Protein AF-0000000087598126 (afdb_homodimer)

Foldseek 3Di:
DPVVVVVVVVVVVVVVVPPPDPDDDPPPDDDDDDDDDPQLVVLVCLQPVLDPDLLCLCLLVVLVQLLQALQQLVCVVPADPPDPNPAWEWEWEFDVVQQKIKIWTLGQWDDPVRCCQQVVDAQDDPSQVVLVVQPVDPSSLLRADHGSSSNSSLLSFAQKKKKWFWGADRVGIHWIKMWMDSSNRDIDMDTDRVDDGGTMMIMGNGPDNVCNDQVSVLVSCLQWPQARPHWYKYKDWDWDWDFDPDPDDDDDDDPDGDTDTDIDIDIDTRRPDHPPLPDDPVPADPVNLQVNCCVPPDDPPFDTFLAWDWDFDDDPWTKTKIKTHGLAADPCLPFPVQLQAAQEWEAESSTTQDRGQSLQEDSLCSRIHIYMYTSPDRSSDDSVRCNVDPNSVVNNVVVVVRVLVVLVVLVVLLVVPPDPPPDDDPDPVSVSSNLSNLSSCLRRVVSLLVCLLPVVPCNLSSQQSHWFDKPVQVVQPDRGSSSSSSTDGPVRLVVPDPVVWFQAAEEEEAQDPVLRCLAQLSVLCVVQVHMYTYHNDLSVLSSCVSPQDDPPGGYYYSQEPPDDDIHDPPDDQPQPDPPLFVLLFVQLCVLCPQVAPGEEADSRGDAAFKAKHFYPPFDGQSQLVVQVPDPDHDPVCNVRSDTHIYMHGRCPYPLNVVLSVQQCVVCVPVPPDPDDPDNRDHDPVSSLSSVQSVVVNQVSRNHDDPPVPVNVVSVVVVVVVVVCVVCPPPPPPPDDPDDDPDPPPPPDPDDDDDDPPPDPPPPPPPPPCPPPVPPSPVPVPPDPDPDDPDPPPPPPDD/DPPVVVVVVVVVVVVVVPPPDPDDDPPPDDDDDDDDDPQLVVLVCLQPVLDPDLLCLCLLVQLVLLLQALQQVVCVVPADPADPNDAWEWEWEFDPVQQKIKIWTLGQWDDPVRCCQQVVDAQGHPSQVVLVVQPVDPSSLLRADHGSSSNSSLLSFAQKKKKWFWGADRVGIHWIKMWMDSSNRDIDMDTDRVDDGGTMMIMGNGPDNVCNDQVSVLVSCLQWPQARPHWYKYKDWDWDWDFDPDPDDDDDDDPDGDTDTDIDIDIDTRRPDHPPLPDDPVPADPVNLQVNCCVPPDDPPFDTFLAWDWDFDDDPWTKTKIKTQGLAADPCLPFPVQLQAAQEWEAESSTTQDRGQSLQEDSLCSRIHIYMYTSPDRSSDDSVRCNVDPNSVVNNVVVVVRVLVVLVVLVVLLVVPDDPVPDDDPDPVSVSSNLSNLSSCLRRVVSLLVCLLPVVPCVLSSQQSHWFDKPVQVVQCDRHSSSSSSTDGPVRLVVPDPVVWFQAAEEEEAQDPVLRCLAQLNVLCVVQVHMYTYHNDLSVLSSCVSPQDDPPGGYYYSQEPPDDDIHDPPDDQPQPDPPLFVLLFVQLCVLCPQVAPGEEADSRGDAAFKAKHFYPPFDGQSQLVVQVPDPPHDPVCNVRSDTHIYMHGRCPYPLNVVLSVQQCVVCVPVPPPPDDPDNRDHDPVSSLSSVQSVVVNQVSRNHDDPPVPVNVVSVVVVVVVVVCVVCPPPPPPPDDPDDDPDPPDPPDPDDDDDDPPDDPPPPVPPPPCPPPVPPSPVPVPPDPDPDDPDDPPPDPDD

Secondary structure (DSSP, 8-state):
--HHHHHHHHHHHHHTT-------------EEEE-EE-HHHHHHHHHHHS-S-TTHHHHHHHHHHHHHHHHHHHHHHHS-TTS--TT--EEEEEETTTTEEEEEE-SS---HHHIIIIISEET--HHHHHHHHTTTSGGGGG----SS-GGGGGGGTEEEEEEEEE-EETTEE---EEEEE-SSSEEEEEE-TT--SSEEEEEEEES-GGGG-HHHHHHHHHHHHTT-SS-EEEEEEEEEEEEE-----TTS-----EEEEEEEEEEEE------GGGS-GGG--HHHHHHHHHHHTPPTTPPPPSEEEEEEE-SSS-EEEEEEE-SS--TTTTSHHHHTS--EEEEETTEEEES--GGGS-GGGTT--EEEEESSS-TT--HHHHHH-HHHHHHHHHHHHHHHHHHHHHHHHHHHTS--TTS----HHHHHHHTHHHHHHHHHHHHHHHHHHH-GGGHHHHGGG--BEETTTGGG--SSHHHHHHSB-HHHHHHHS-TTT--SEEEEE-SSHHHHHT-HHHHHHHHTT--EEEE-SHHHHHHTTS--EETTEEEEETTBTT-PPPPPTT--------HHHHHHHHHHHHHHGGG-SEEEE-SS-SSSSEEEEE-TTS--HHHHHHHHH-SS--GGGGGGGS--EEEEE-TTSHHHHHHHHHHHHHHTT----SSS-------HHHHHHHHHHHHHHHHHTTPPPS-HHHHHHHHHHHHHHHHHHHTTT---------------------S----TTSGGGSGGGGG-------------------------------/--HHHHHHHHHHHHHTT-------------EEEE-EE-HHHHHHHHHHHS-S-TTHHHHHHHHHHHHHHHHHHHHHHHS-TTS--TT--EEEEEETTTTEEEEEE-SS---HHHIIIIISEET--HHHHHHHHTTTSGGGGG----SS-GGGGGGGTEEEEEEEEE-EETTEE---EEEEE-SSSEEEEEE-TT--SSEEEEEEEES-GGGG-HHHHHHHHHHHHTT-SS-EEEEEEEEEEEEE-----TTS-----EEEEEEEEEEEE------GGGS-GGG--HHHHHHHHHHHTPPTTPPPPSEEEEEEE-SSS-EEEEEEE-SS--TTTTSHHHHTS--EEEEETTEEEES--GGGS-GGGTT--EEEEESSS-TT--HHHHHH-HHHHHHHHHHHHHHHHHHHHHHHHHHHTS--TTS----HHHHHHHTHHHHHHHHHHHHHHHHHHH-GGGHHHHGGG--BEETTTGGG--SSHHHHHHSB-HHHHHHHS-TTT--SEEEEE-SSHHHHHT-HHHHHHHHTT--EEEE-SHHHHHHTTS--EETTEEEEETTBTT-PPPPPTT--------HHHHHHHHHHHHHHGGG-SEEEE-SS-SSSSEEEEE-TTS--HHHHHHHHH-SS--GGGHHHHSPPEEEEE-TTSHHHHHHHHHHHHHHTT----SSS-------HHHHHHHHHHHHHHHHHTTPPPS-HHHHHHHHHHHHHHHHHHHTTT---------------------S------SGGGSGGGGG-------------------------------

pLDDT: mean 77.9, std 22.95, range [19.33, 98.62]

Organism: NCBI:txid797122

Solvent-accessible surface area (backbone atoms only — not comparable to full-atom values): 89735 Å² total; per-residue (Å²): 126,69,63,68,53,52,54,55,48,51,52,52,51,61,72,48,71,75,70,82,75,86,80,84,85,67,80,73,64,74,41,76,46,68,55,44,63,38,53,36,53,39,47,51,45,55,41,62,61,65,44,80,54,66,73,49,28,57,46,34,47,52,46,52,37,51,39,30,34,52,50,28,53,51,46,47,71,71,56,54,95,72,63,86,72,85,74,66,39,36,41,34,45,58,38,75,89,77,42,30,37,34,46,31,23,54,20,27,41,40,41,73,67,46,44,50,50,34,74,30,15,46,35,28,36,64,55,35,54,50,31,63,72,33,62,93,42,75,68,35,73,70,53,70,68,64,63,30,54,48,73,54,32,49,56,62,45,18,57,33,43,34,35,41,23,11,13,61,49,89,91,41,75,53,64,23,36,33,38,37,31,60,62,73,40,41,34,37,37,31,74,29,75,85,54,80,60,51,5,38,36,41,36,31,38,48,77,48,73,66,66,58,36,62,69,52,45,51,52,50,47,42,63,34,38,27,37,39,94,56,50,36,29,39,55,41,78,43,76,40,74,43,76,45,79,70,82,66,66,93,80,66,73,87,69,73,74,48,64,44,75,41,76,44,81,41,75,42,76,58,28,76,52,73,59,64,62,78,48,58,66,90,77,54,52,70,66,55,54,45,50,49,40,52,73,73,68,47,56,94,88,55,72,67,58,64,49,70,49,71,53,74,45,81,66,98,55,36,31,29,34,31,38,38,39,53,44,63,63,59,91,50,47,50,32,64,61,41,40,64,36,24,42,33,31,36,23,38,72,50,30,59,72,44,50,66,47,49,72,52,46,58,67,53,53,27,81,35,36,35,41,37,36,24,75,62,60,71,78,79,56,47,74,67,38,50,72,68,33,68,66,41,55,57,51,18,54,50,48,52,53,54,51,52,50,49,52,51,50,36,49,53,51,31,57,72,66,60,72,72,76,82,61,72,86,73,55,71,66,59,56,52,56,38,36,33,34,24,30,32,42,59,53,40,46,64,30,50,50,48,32,44,59,67,34,71,91,51,21,83,70,41,52,69,72,43,67,34,42,24,74,84,35,49,90,51,73,49,80,51,36,66,22,44,62,53,30,40,31,62,66,51,52,61,66,66,47,56,75,88,61,42,76,58,41,41,29,40,63,29,85,32,65,55,34,33,65,39,14,50,61,47,48,28,38,47,76,58,69,44,70,37,36,46,37,40,47,72,54,44,67,59,34,51,74,76,37,60,52,59,95,87,30,42,49,42,50,55,50,30,61,77,54,76,80,71,72,47,93,89,65,76,80,78,70,72,75,67,76,68,42,52,61,47,29,53,41,46,40,62,74,52,41,85,74,34,80,43,48,42,77,39,91,54,56,72,87,44,52,42,39,47,27,13,37,80,90,35,44,38,37,55,51,29,51,47,58,68,55,41,66,60,53,62,76,86,49,52,71,77,42,54,52,45,27,32,39,30,32,22,73,75,30,68,60,47,44,50,47,40,41,55,36,46,69,67,43,64,83,57,71,78,65,89,82,61,88,75,83,71,57,77,48,74,64,53,52,50,48,48,52,51,50,49,51,43,16,31,47,28,45,47,37,81,75,69,48,42,35,62,52,39,53,54,51,49,51,41,50,41,56,54,48,50,64,71,45,62,87,62,77,63,79,72,83,74,86,76,79,83,74,73,83,72,78,79,69,75,89,70,79,76,84,80,78,90,71,69,77,83,64,64,81,68,65,75,68,64,73,65,69,76,76,59,69,65,64,72,66,82,68,77,81,75,79,81,75,81,81,77,81,81,77,80,77,83,76,131,128,70,63,68,53,52,56,55,50,51,51,54,52,60,71,48,70,75,71,84,75,84,78,84,86,68,81,73,64,74,41,75,45,67,55,43,63,39,51,36,52,39,49,51,45,54,41,64,62,65,44,82,55,67,74,49,26,58,47,35,46,51,46,51,38,50,40,31,35,52,51,28,53,52,44,45,71,71,58,54,93,73,62,83,73,85,74,65,35,35,41,36,43,58,37,76,90,76,41,29,37,35,48,31,24,54,20,25,41,39,42,72,68,46,44,50,51,35,74,29,15,45,35,28,36,64,56,34,54,50,31,63,73,33,62,94,42,75,68,36,73,68,53,72,66,65,63,32,53,46,75,55,31,49,56,62,46,18,57,33,42,34,36,40,24,10,12,60,49,90,91,41,76,54,65,23,34,33,38,39,32,60,63,73,41,41,36,36,37,31,72,29,75,86,55,81,61,51,5,38,34,40,37,30,36,47,75,47,72,64,66,56,35,62,70,51,44,51,52,50,46,43,62,35,38,30,40,39,94,57,49,36,29,40,57,43,79,43,76,40,73,41,75,45,79,70,81,65,65,93,80,68,74,88,70,73,74,48,66,43,77,41,77,43,80,42,77,42,76,58,27,77,51,73,58,65,63,78,49,59,66,91,76,55,53,70,65,55,54,47,50,50,40,54,73,73,68,47,55,95,88,54,72,66,58,62,48,70,49,74,53,75,46,80,68,98,53,36,33,30,34,30,38,37,40,54,44,63,63,58,91,50,46,50,31,67,64,41,39,63,35,24,42,33,31,35,24,40,70,48,31,59,69,43,50,66,47,48,72,51,47,59,65,50,52,27,81,36,36,36,41,37,35,24,74,61,60,72,80,80,57,47,72,67,38,51,70,68,32,66,64,42,55,56,51,19,55,51,50,54,52,53,51,54,51,50,51,50,49,36,48,52,52,31,59,73,66,59,72,73,74,84,62,73,86,73,55,72,65,59,56,50,56,37,35,33,36,24,31,32,41,60,52,42,45,64,31,49,48,48,31,45,57,68,34,69,91,51,21,83,70,41,51,69,72,42,69,35,42,24,75,85,35,48,89,50,71,47,81,50,36,68,22,44,62,51,29,38,31,62,64,50,51,61,67,68,47,56,74,88,61,42,76,59,40,42,31,41,64,30,84,32,65,53,34,33,66,40,12,50,61,48,48,27,38,47,78,60,71,44,72,37,35,45,37,40,48,73,55,44,67,59,34,52,74,76,38,59,52,59,94,88,31,41,49,42,50,57,49,30,61,77,56,75,78,70,73,46,92,88,66,77,79,77,68,71,75,66,77,68,42,53,61,47,30,51,40,46,40,62,74,51,43,85,72,34,77,44,48,43,78,38,92,54,56,71,86,44,54,41,37,46,26,11,36,79,90,33,44,38,37,54,52,30,52,48,57,69,54,41,68,60,53,61,78,88,48,50,71,77,41,53,53,46,26,33,36,30,31,22,72,73,29,68,59,45,44,50,48,38,41,54,35,46,68,68,42,66,83,58,71,78,64,92,82,62,88,74,83,71,56,78,48,75,66,53,52,49,48,48,52,50,51,49,51,44,16,30,46,30,44,47,38,82,76,67,48,41,35,63,51,37,52,54,52,50,50,42,48,41,55,55,49,50,63,71,44,62,88,62,78,61,79,71,82,74,84,77,80,83,74,74,83,74,78,80,67,82,79,72,77,77,80,79,76,94,74,71,79,82,66,65,78,70,63,75,70,66,70,65,69,76,76,59,69,68,63,71,68,81,66,78,81,75,79,81,77,81,79,79,82,82,80,81,78,85,76,130

Sequence (1596 aa):
MGGKLLLTIALVVALLGCTLAQEAEAVPAVETHEFEAQTERLLEIIVHSLYSNKDIFVRELVSNAVDALEKARFFALTASDAVESSDFGVRVYADAEASTLTIEDNGIGMSKQELLTNLGTIAESGTLKFKEAMEGNEVSDQLIGQFGVGFFSGYLVADTVTVETRPMTETGLGEAWRWSSDAKGQYSMEPCPEVTRQGTRVILSLNDEKYLEEATLRDLLTHYCEFLQFPVYLQTLTETEVEVQTETEEGEDEVEPVYETEVVAEWDHINEGTALWLRDPTEVTDEEYIEFYRQNFARSGEPDPLSWVHFKANGDVDYTALLYIPAEAESDYYTEMNRAAGHITLYVRRVFVSDDVTELVPDYLSFLPGVVDSDSLPINLSREMLQESRAMGTIRRRLVKKVLAKLADMADDAVETEWDEAWGERDEEEEERDLSFFTFYAAFAKALKLGAITDERNRSKILPLLRFHTSETESHLTKGPKAAEAMRSLADLVAARDTEWQEAVYFATGASVAEIRGSPVVEAALSRGIEVAYLDDPLDDFLFQHVEDYEDVPVLSLMKQDTTLPMPPGYEDGNGQEAESSLVEQYMAQVLGSKVVRVETSSRLSGSPSMLVSSSHSPTATQERLLAAQAMQDPRMEYFYKSQRVLEVNMSHPILHGLAAALHSVNMDTEAEEDEPAVVMGTPGTERAVHVLYEMAALQSGYVLDEYGAMATRVYGLLEETLAEETKGLEVPVPVAEEEWPEMDSEEEEEYYPEAEAEAEAEADEYDAIPDMDLEIVDVIPEAEEEEEEDMVFVADLMGGKLLLTIALVVALLGCTLAQEAEAVPAVETHEFEAQTERLLEIIVHSLYSNKDIFVRELVSNAVDALEKARFFALTASDAVESSDFGVRVYADAEASTLTIEDNGIGMSKQELLTNLGTIAESGTLKFKEAMEGNEVSDQLIGQFGVGFFSGYLVADTVTVETRPMTETGLGEAWRWSSDAKGQYSMEPCPEVTRQGTRVILSLNDEKYLEEATLRDLLTHYCEFLQFPVYLQTLTETEVEVQTETEEGEDEVEPVYETEVVAEWDHINEGTALWLRDPTEVTDEEYIEFYRQNFARSGEPDPLSWVHFKANGDVDYTALLYIPAEAESDYYTEMNRAAGHITLYVRRVFVSDDVTELVPDYLSFLPGVVDSDSLPINLSREMLQESRAMGTIRRRLVKKVLAKLADMADDAVETEWDEAWGERDEEEEERDLSFFTFYAAFAKALKLGAITDERNRSKILPLLRFHTSETESHLTKGPKAAEAMRSLADLVAARDTEWQEAVYFATGASVAEIRGSPVVEAALSRGIEVAYLDDPLDDFLFQHVEDYEDVPVLSLMKQDTTLPMPPGYEDGNGQEAESSLVEQYMAQVLGSKVVRVETSSRLSGSPSMLVSSSHSPTATQERLLAAQAMQDPRMEYFYKSQRVLEVNMSHPILHGLAAALHSVNMDTEAEEDEPAVVMGTPGTERAVHVLYEMAALQSGYVLDEYGAMATRVYGLLEETLAEETKGLEVPVPVAEEEWPEMDSEEEEEYYPEAEAEAEAEADEYDAIPDMDLEIVDVIPEAEEEEEEDMVFVADL

Radius of gyration: 42.01 Å; Cα contacts (8 Å, |Δi|>4): 2628; chains: 2; bounding box: 95×132×134 Å

Structure (mmCIF, N/CA/C/O backbone):
data_AF-0000000087598126-model_v1
#
loop_
_entity.id
_entity.type
_entity.pdbx_description
1 polymer 'Heat shock protein Hsp90 family protein'
#
loop_
_atom_site.group_PDB
_atom_site.id
_atom_site.type_symbol
_atom_site.label_atom_id
_atom_site.label_alt_id
_atom_site.label_comp_id
_atom_site.label_asym_id
_atom_site.label_entity_id
_atom_site.label_seq_id
_atom_site.pdbx_PDB_ins_code
_atom_site.Cartn_x
_atom_site.Cartn_y
_atom_site.Cartn_z
_atom_site.occupancy
_atom_site.B_iso_or_equiv
_atom_site.auth_seq_id
_atom_site.auth_comp_id
_atom_site.auth_asym_id
_atom_site.auth_atom_id
_atom_site.pdbx_PDB_model_num
ATOM 1 N N . MET A 1 1 ? -42.812 26.109 32.406 1 24.22 1 MET A N 1
ATOM 2 C CA . MET A 1 1 ? -42.094 25.719 31.203 1 24.22 1 MET A CA 1
ATOM 3 C C . MET A 1 1 ? -41.812 26.953 30.328 1 24.22 1 MET A C 1
ATOM 5 O O . MET A 1 1 ? -40.938 26.891 29.453 1 24.22 1 MET A O 1
ATOM 9 N N . GLY A 1 2 ? -42.688 28 30.484 1 28.77 2 GLY A N 1
ATOM 10 C CA . GLY A 1 2 ? -42.781 29.297 29.812 1 28.77 2 GLY A CA 1
ATOM 11 C C . GLY A 1 2 ? -41.656 30.25 30.188 1 28.77 2 GLY A C 1
ATOM 12 O O . GLY A 1 2 ? -41.281 31.109 29.391 1 28.77 2 GLY A O 1
ATOM 13 N N . GLY A 1 3 ? -41.375 30.25 31.453 1 31.52 3 GLY A N 1
ATOM 14 C CA . GLY A 1 3 ? -40.5 31.25 32.031 1 31.52 3 GLY A CA 1
ATOM 15 C C . GLY A 1 3 ? -39.062 31.109 31.609 1 31.52 3 GLY A C 1
ATOM 16 O O . GLY A 1 3 ? -38.312 32.094 31.578 1 31.52 3 GLY A O 1
ATOM 17 N N . LYS A 1 4 ? -38.656 29.797 31.641 1 39.91 4 LYS A N 1
ATOM 18 C CA . LYS A 1 4 ? -37.25 29.531 31.359 1 39.91 4 LYS A CA 1
ATOM 19 C C . LYS A 1 4 ? -36.906 29.875 29.922 1 39.91 4 LYS A C 1
ATOM 21 O O . LYS A 1 4 ? -35.719 30.016 29.578 1 39.91 4 LYS A O 1
ATOM 26 N N . LEU A 1 5 ? -37.969 29.781 29.062 1 34.34 5 LEU A N 1
ATOM 27 C CA . LEU A 1 5 ? -37.75 30.156 27.672 1 34.34 5 LEU A CA 1
ATOM 28 C C . LEU A 1 5 ? -37.469 31.641 27.547 1 34.34 5 LEU A C 1
ATOM 30 O O . LEU A 1 5 ? -36.594 32.062 26.766 1 34.34 5 LEU A O 1
ATOM 34 N N . LEU A 1 6 ? -38.188 32.469 28.406 1 34.75 6 LEU A N 1
ATOM 35 C CA . LEU A 1 6 ? -38.062 33.906 28.297 1 34.75 6 LEU A CA 1
ATOM 36 C C . LEU A 1 6 ? -36.656 34.375 28.703 1 34.75 6 LEU A C 1
ATOM 38 O O . LEU A 1 6 ? -36.094 35.25 28.094 1 34.75 6 LEU A O 1
ATOM 42 N N . LEU A 1 7 ? -36.156 33.719 29.781 1 37.78 7 LEU A N 1
ATOM 43 C CA . LEU A 1 7 ? -34.812 34.094 30.25 1 37.78 7 LEU A CA 1
ATOM 44 C C . LEU A 1 7 ? -33.75 33.719 29.234 1 37.78 7 LEU A C 1
ATOM 46 O O . LEU A 1 7 ? -32.781 34.469 29.031 1 37.78 7 LEU A O 1
ATOM 50 N N . THR A 1 8 ? -33.969 32.625 28.547 1 38.41 8 THR A N 1
ATOM 51 C CA . THR A 1 8 ? -33 32.156 27.547 1 38.41 8 THR A CA 1
ATOM 52 C C . THR A 1 8 ? -33 33.125 26.359 1 38.41 8 THR A C 1
ATOM 54 O O . THR A 1 8 ? -31.922 33.406 25.812 1 38.41 8 THR A O 1
ATOM 57 N N . ILE A 1 9 ? -34.156 33.719 26.062 1 35 9 ILE A N 1
ATOM 58 C CA . ILE A 1 9 ? -34.25 34.719 24.969 1 35 9 ILE A CA 1
ATOM 59 C C . ILE A 1 9 ? -33.5 36 25.375 1 35 9 ILE A C 1
ATOM 61 O O . ILE A 1 9 ? -32.75 36.562 24.594 1 35 9 ILE A O 1
ATOM 65 N N . ALA A 1 10 ? -33.75 36.406 26.641 1 36.5 10 ALA A N 1
ATOM 66 C CA . ALA A 1 10 ? -33.125 37.656 27.078 1 36.5 10 ALA A CA 1
ATOM 67 C C . ALA A 1 10 ? -31.594 37.562 27.031 1 36.5 10 ALA A C 1
ATOM 69 O O . ALA A 1 10 ? -30.922 38.531 26.672 1 36.5 10 ALA A O 1
ATOM 70 N N . LEU A 1 11 ? -31.125 36.406 27.344 1 35.62 11 LEU A N 1
ATOM 71 C CA . LEU A 1 11 ? -29.672 36.25 27.328 1 35.62 11 LEU A CA 1
ATOM 72 C C . LEU A 1 11 ? -29.141 36.25 25.891 1 35.62 11 LEU A C 1
ATOM 74 O O . LEU A 1 11 ? -28.094 36.844 25.625 1 35.62 11 LEU A O 1
ATOM 78 N N . VAL A 1 12 ? -29.891 35.75 25 1 37.41 12 VAL A N 1
ATOM 79 C CA . VAL A 1 12 ? -29.438 35.781 23.609 1 37.41 12 VAL A CA 1
ATOM 80 C C . VAL A 1 12 ? -29.406 37.219 23.125 1 37.41 12 VAL A C 1
ATOM 82 O O . VAL A 1 12 ? -28.469 37.656 22.453 1 37.41 12 VAL A O 1
ATOM 85 N N . VAL A 1 13 ? -30.453 38 23.531 1 35.44 13 VAL A N 1
ATOM 86 C CA . VAL A 1 13 ? -30.562 39.375 23.109 1 35.44 13 VAL A CA 1
ATOM 87 C C . VAL A 1 13 ? -29.391 40.188 23.672 1 35.44 13 VAL A C 1
ATOM 89 O O . VAL A 1 13 ? -28.781 41 22.953 1 35.44 13 VAL A O 1
ATOM 92 N N . ALA A 1 14 ? -29.125 39.969 24.938 1 35.28 14 ALA A N 1
ATOM 93 C CA . ALA A 1 14 ? -28.031 40.719 25.578 1 35.28 14 ALA A CA 1
ATOM 94 C C . ALA A 1 14 ? -26.688 40.406 24.938 1 35.28 14 ALA A C 1
ATOM 96 O O . ALA A 1 14 ? -25.828 41.281 24.812 1 35.28 14 ALA A O 1
ATOM 97 N N . LEU A 1 15 ? -26.547 39.125 24.688 1 35.62 15 LEU A N 1
ATOM 98 C CA . LEU A 1 15 ? -25.281 38.75 24.078 1 35.62 15 LEU A CA 1
ATOM 99 C C . LEU A 1 15 ? -25.141 39.344 22.672 1 35.62 15 LEU A C 1
ATOM 101 O O . LEU A 1 15 ? -24.031 39.438 22.125 1 35.62 15 LEU A O 1
ATOM 105 N N . LEU A 1 16 ? -26.406 39.5 22 1 35.97 16 LEU A N 1
ATOM 106 C CA . LEU A 1 16 ? -26.344 40.219 20.719 1 35.97 16 LEU A CA 1
ATOM 107 C C . LEU A 1 16 ? -26.234 41.719 20.922 1 35.97 16 LEU A C 1
ATOM 109 O O . LEU A 1 16 ? -27.078 42.312 21.594 1 35.97 16 LEU A O 1
ATOM 113 N N . GLY A 1 17 ? -25.344 42.312 21.5 1 31.84 17 GLY A N 1
ATOM 114 C CA . GLY A 1 17 ? -24.938 43.688 21.766 1 31.84 17 GLY A CA 1
ATOM 115 C C . GLY A 1 17 ? -25.781 44.719 21.016 1 31.84 17 GLY A C 1
ATOM 116 O O . GLY A 1 17 ? -25.266 45.5 20.219 1 31.84 17 GLY A O 1
ATOM 117 N N . CYS A 1 18 ? -27.062 44.5 20.891 1 28.62 18 CYS A N 1
ATOM 118 C CA . CYS A 1 18 ? -27.844 45.531 20.219 1 28.62 18 CYS A CA 1
ATOM 119 C C . CYS A 1 18 ? -27.766 46.844 20.969 1 28.62 18 CYS A C 1
ATOM 121 O O . CYS A 1 18 ? -28.422 47 22 1 28.62 18 CYS A O 1
ATOM 123 N N . THR A 1 19 ? -26.656 47.406 21.266 1 26.31 19 THR A N 1
ATOM 124 C CA . THR A 1 19 ? -26.781 48.75 21.812 1 26.31 19 THR A CA 1
ATOM 125 C C . THR A 1 19 ? -27.391 49.719 20.781 1 26.31 19 THR A C 1
ATOM 127 O O . THR A 1 19 ? -27.031 49.688 19.609 1 26.31 19 THR A O 1
ATOM 130 N N . LEU A 1 20 ? -28.531 50.312 20.984 1 25.16 20 LEU A N 1
ATOM 131 C CA . LEU A 1 20 ? -29.328 51.344 20.312 1 25.16 20 LEU A CA 1
ATOM 132 C C . LEU A 1 20 ? -28.531 52.625 20.172 1 25.16 20 LEU A C 1
ATOM 134 O O . LEU A 1 20 ? -28.594 53.5 21.031 1 25.16 20 LEU A O 1
ATOM 138 N N . ALA A 1 21 ? -27.219 52.875 20 1 26.67 21 ALA A N 1
ATOM 139 C CA . ALA A 1 21 ? -26.828 54.281 20.031 1 26.67 21 ALA A CA 1
ATOM 140 C C . ALA A 1 21 ? -27.203 55 18.734 1 26.67 21 ALA A C 1
ATOM 142 O O . ALA A 1 21 ? -26.953 54.469 17.641 1 26.67 21 ALA A O 1
ATOM 143 N N . GLN A 1 22 ? -28.078 55.938 18.672 1 25.69 22 GLN A N 1
ATOM 144 C CA . GLN A 1 22 ? -28.625 56.875 17.719 1 25.69 22 GLN A CA 1
ATOM 145 C C . GLN A 1 22 ? -27.516 57.719 17.078 1 25.69 22 GLN A C 1
ATOM 147 O O . GLN A 1 22 ? -27.234 58.844 17.531 1 25.69 22 GLN A O 1
ATOM 152 N N . GLU A 1 23 ? -26.297 57.344 16.656 1 27.69 23 GLU A N 1
ATOM 153 C CA . GLU A 1 23 ? -25.438 58.469 16.297 1 27.69 23 GLU A CA 1
ATOM 154 C C . GLU A 1 23 ? -25.875 59.125 14.992 1 27.69 23 GLU A C 1
ATOM 156 O O . GLU A 1 23 ? -26.484 58.469 14.141 1 27.69 23 GLU A O 1
ATOM 161 N N . ALA A 1 24 ? -25.594 60.531 14.688 1 31.23 24 ALA A N 1
ATOM 162 C CA . ALA A 1 24 ? -25.844 61.625 13.781 1 31.23 24 ALA A CA 1
ATOM 163 C C . ALA A 1 24 ? -25.328 61.344 12.383 1 31.23 24 ALA A C 1
ATOM 165 O O . ALA A 1 24 ? -24.469 60.469 12.203 1 31.23 24 ALA A O 1
ATOM 166 N N . GLU A 1 25 ? -25.703 62.094 11.242 1 34.59 25 GLU A N 1
ATOM 167 C CA . GLU A 1 25 ? -25.828 62.188 9.789 1 34.59 25 GLU A CA 1
ATOM 168 C C . GLU A 1 25 ? -24.469 62.156 9.109 1 34.59 25 GLU A C 1
ATOM 170 O O . GLU A 1 25 ? -24.344 62.5 7.934 1 34.59 25 GLU A O 1
ATOM 175 N N . ALA A 1 26 ? -23.312 62.344 9.758 1 38.31 26 ALA A N 1
ATOM 176 C CA . ALA A 1 26 ? -22.172 62.75 8.945 1 38.31 26 ALA A CA 1
ATOM 177 C C . ALA A 1 26 ? -21.859 61.688 7.867 1 38.31 26 ALA A C 1
ATOM 179 O O . ALA A 1 26 ? -22.25 60.531 7.996 1 38.31 26 ALA A O 1
ATOM 180 N N . VAL A 1 27 ? -21.375 62.062 6.641 1 44.66 27 VAL A N 1
ATOM 181 C CA . VAL A 1 27 ? -20.906 61.344 5.469 1 44.66 27 VAL A CA 1
ATOM 182 C C . VAL A 1 27 ? -20.172 60.062 5.91 1 44.66 27 VAL A C 1
ATOM 184 O O . VAL A 1 27 ? -19.172 60.125 6.637 1 44.66 27 VAL A O 1
ATOM 187 N N . PRO A 1 28 ? -20.672 58.906 5.898 1 51.91 28 PRO A N 1
ATOM 188 C CA . PRO A 1 28 ? -20.25 57.719 6.648 1 51.91 28 PRO A CA 1
ATOM 189 C C . PRO A 1 28 ? -18.828 57.281 6.305 1 51.91 28 PRO A C 1
ATOM 191 O O . PRO A 1 28 ? -18.531 57 5.141 1 51.91 28 PRO A O 1
ATOM 194 N N . ALA A 1 29 ? -17.703 57.969 6.742 1 64.88 29 ALA A N 1
ATOM 195 C CA . ALA A 1 29 ? -16.25 57.812 6.625 1 64.88 29 ALA A CA 1
ATOM 196 C C . ALA A 1 29 ? -15.836 56.344 6.793 1 64.88 29 ALA A C 1
ATOM 198 O O . ALA A 1 29 ? -16.391 55.625 7.621 1 64.88 29 ALA A O 1
ATOM 199 N N . VAL A 1 30 ? -15.141 55.844 5.695 1 83.31 30 VAL A N 1
ATOM 200 C CA . VAL A 1 30 ? -14.461 54.562 5.762 1 83.31 30 VAL A CA 1
ATOM 201 C C . VAL A 1 30 ? -13.57 54.5 7 1 83.31 30 VAL A C 1
ATOM 203 O O . VAL A 1 30 ? -12.773 55.406 7.242 1 83.31 30 VAL A O 1
ATOM 206 N N . GLU A 1 31 ? -13.969 53.688 7.906 1 92.5 31 GLU A N 1
ATOM 207 C CA . GLU A 1 31 ? -13.156 53.438 9.094 1 92.5 31 GLU A CA 1
ATOM 208 C C . GLU A 1 31 ? -12.117 52.344 8.852 1 92.5 31 GLU A C 1
ATOM 210 O O . GLU A 1 31 ? -12.414 51.344 8.195 1 92.5 31 GLU A O 1
ATOM 215 N N . THR A 1 32 ? -10.922 52.625 9.133 1 92.12 32 THR A N 1
ATOM 216 C CA . THR A 1 32 ? -9.859 51.625 9.055 1 92.12 32 THR A CA 1
ATOM 217 C C . THR A 1 32 ? -9.492 51.125 10.445 1 92.12 32 THR A C 1
ATOM 219 O O . THR A 1 32 ? -9.336 51.906 11.383 1 92.12 32 THR A O 1
ATOM 222 N N . HIS A 1 33 ? -9.5 49.844 10.586 1 93.5 33 HIS A N 1
ATOM 223 C CA . HIS A 1 33 ? -9.188 49.188 11.852 1 93.5 33 HIS A CA 1
ATOM 224 C C . HIS A 1 33 ? -8.055 48.188 11.688 1 93.5 33 HIS A C 1
ATOM 226 O O . HIS A 1 33 ? -7.797 47.719 10.586 1 93.5 33 HIS A O 1
ATOM 232 N N . GLU A 1 34 ? -7.344 47.969 12.797 1 91.56 34 GLU A N 1
ATOM 233 C CA . GLU A 1 34 ? -6.344 46.906 12.828 1 91.56 34 GLU A CA 1
ATOM 234 C C . GLU A 1 34 ? -6.938 45.594 13.367 1 91.56 34 GLU A C 1
ATOM 236 O O . GLU A 1 34 ? -7.816 45.625 14.227 1 91.56 34 GLU A O 1
ATOM 241 N N . PHE A 1 35 ? -6.465 44.531 12.859 1 92.94 35 PHE A N 1
ATOM 242 C CA . PHE A 1 35 ? -6.918 43.25 13.375 1 92.94 35 PHE A CA 1
ATOM 243 C C . PHE A 1 35 ? -6.504 43.062 14.828 1 92.94 35 PHE A C 1
ATOM 245 O O . PHE A 1 35 ? -5.434 43.531 15.234 1 92.94 35 PHE A O 1
ATOM 252 N N . GLU A 1 36 ? -7.371 42.375 15.547 1 89.88 36 GLU A N 1
ATOM 253 C CA . GLU A 1 36 ? -7.062 41.906 16.891 1 89.88 36 GLU A CA 1
ATOM 254 C C . GLU A 1 36 ? -7.031 40.406 16.953 1 89.88 36 GLU A C 1
ATOM 256 O O . GLU A 1 36 ? -7.293 39.719 15.953 1 89.88 36 GLU A O 1
ATOM 261 N N . ALA A 1 37 ? -6.477 39.906 18.016 1 89.69 37 ALA A N 1
ATOM 262 C CA . ALA A 1 37 ? -6.418 38.438 18.156 1 89.69 37 ALA A CA 1
ATOM 263 C C . ALA A 1 37 ? -6.82 38 19.562 1 89.69 37 ALA A C 1
ATOM 265 O O . ALA A 1 37 ? -6.461 38.656 20.547 1 89.69 37 ALA A O 1
ATOM 266 N N . GLN A 1 38 ? -7.633 37 19.609 1 87.81 38 GLN A N 1
ATOM 267 C CA . GLN A 1 38 ? -7.844 36.312 20.891 1 87.81 38 GLN A CA 1
ATOM 268 C C . GLN A 1 38 ? -6.688 35.375 21.219 1 87.81 38 GLN A C 1
ATOM 270 O O . GLN A 1 38 ? -6.691 34.219 20.797 1 87.81 38 GLN A O 1
ATOM 275 N N . THR A 1 39 ? -5.883 35.781 22.031 1 88.5 39 THR A N 1
ATOM 276 C CA . THR A 1 39 ? -4.562 35.188 22.156 1 88.5 39 THR A CA 1
ATOM 277 C C . THR A 1 39 ? -4.664 33.812 22.812 1 88.5 39 THR A C 1
ATOM 279 O O . THR A 1 39 ? -3.939 32.875 22.453 1 88.5 39 THR A O 1
ATOM 282 N N . GLU A 1 40 ? -5.562 33.656 23.797 1 88.38 40 GLU A N 1
ATOM 283 C CA . GLU A 1 40 ? -5.691 32.375 24.453 1 88.38 40 GLU A CA 1
ATOM 284 C C . GLU A 1 40 ? -6.145 31.297 23.484 1 88.38 40 GLU A C 1
ATOM 286 O O . GLU A 1 40 ? -5.555 30.219 23.422 1 88.38 40 GLU A O 1
ATOM 291 N N . ARG A 1 41 ? -7.098 31.578 22.734 1 86.81 41 ARG A N 1
ATOM 292 C CA . ARG A 1 41 ? -7.633 30.641 21.766 1 86.81 41 ARG A CA 1
ATOM 293 C C . ARG A 1 41 ? -6.637 30.391 20.641 1 86.81 41 ARG A C 1
ATOM 295 O O . ARG A 1 41 ? -6.516 29.266 20.141 1 86.81 41 ARG A O 1
ATOM 302 N N . LEU A 1 42 ? -6.066 31.438 20.312 1 87.94 42 LEU A N 1
ATOM 303 C CA . LEU A 1 42 ? -5.066 31.328 19.25 1 87.94 42 LEU A CA 1
ATOM 304 C C . LEU A 1 42 ? -3.947 30.375 19.641 1 87.94 42 LEU A C 1
ATOM 306 O O . LEU A 1 42 ? -3.49 29.578 18.828 1 87.94 42 LEU A O 1
ATOM 310 N N . LEU A 1 43 ? -3.5 30.531 20.812 1 88.44 43 LEU A N 1
ATOM 311 C CA . LEU A 1 43 ? -2.434 29.656 21.297 1 88.44 43 LEU A CA 1
ATOM 312 C C . LEU A 1 43 ? -2.896 28.203 21.312 1 88.44 43 LEU A C 1
ATOM 314 O O . LEU A 1 43 ? -2.119 27.281 21.016 1 88.44 43 LEU A O 1
ATOM 318 N N . GLU A 1 44 ? -4.098 28.016 21.625 1 85.62 44 GLU A N 1
ATOM 319 C CA . GLU A 1 44 ? -4.656 26.656 21.625 1 85.62 44 GLU A CA 1
ATOM 320 C C . GLU A 1 44 ? -4.652 26.078 20.203 1 85.62 44 GLU A C 1
ATOM 322 O O . GLU A 1 44 ? -4.324 24.906 20.016 1 85.62 44 GLU A O 1
ATOM 327 N N . ILE A 1 45 ? -4.977 26.875 19.281 1 81.75 45 ILE A N 1
ATOM 328 C CA . ILE A 1 45 ? -5.02 26.438 17.891 1 81.75 45 ILE A CA 1
ATOM 329 C C . ILE A 1 45 ? -3.605 26.125 17.391 1 81.75 45 ILE A C 1
ATOM 331 O O . ILE A 1 45 ? -3.375 25.109 16.75 1 81.75 45 ILE A O 1
ATOM 335 N N . ILE A 1 46 ? -2.73 26.984 17.703 1 82.5 46 ILE A N 1
ATOM 336 C CA . ILE A 1 46 ? -1.35 26.828 17.266 1 82.5 46 ILE A CA 1
ATOM 337 C C . ILE A 1 46 ? -0.755 25.547 17.859 1 82.5 46 ILE A C 1
ATOM 339 O O . ILE A 1 46 ? -0.112 24.766 17.156 1 82.5 46 ILE A O 1
ATOM 343 N N . VAL A 1 47 ? -1.033 25.297 19.062 1 83.12 47 VAL A N 1
ATOM 344 C CA . VAL A 1 47 ? -0.423 24.188 19.766 1 83.12 47 VAL A CA 1
ATOM 345 C C . VAL A 1 47 ? -1.084 22.875 19.328 1 83.12 47 VAL A C 1
ATOM 347 O O . VAL A 1 47 ? -0.401 21.875 19.094 1 83.12 47 VAL A O 1
ATOM 350 N N . HIS A 1 48 ? -2.314 22.891 19.109 1 77.31 48 HIS A N 1
ATOM 351 C CA . HIS A 1 48 ? -2.994 21.609 18.969 1 77.31 48 HIS A CA 1
ATOM 352 C C . HIS A 1 48 ? -3.402 21.359 17.516 1 77.31 48 HIS A C 1
ATOM 354 O O . HIS A 1 48 ? -3.793 20.25 17.172 1 77.31 48 HIS A O 1
ATOM 360 N N . SER A 1 49 ? -3.297 22.297 16.75 1 74.94 49 SER A N 1
ATOM 361 C CA . SER A 1 49 ? -3.736 22.078 15.383 1 74.94 49 SER A CA 1
ATOM 362 C C . SER A 1 49 ? -2.557 22.109 14.414 1 74.94 49 SER A C 1
ATOM 364 O O . SER A 1 49 ? -2.613 21.516 13.336 1 74.94 49 SER A O 1
ATOM 366 N N . LEU A 1 50 ? -1.55 22.781 14.789 1 74.81 50 LEU A N 1
ATOM 367 C CA . LEU A 1 50 ? -0.395 22.891 13.906 1 74.81 50 LEU A CA 1
ATOM 368 C C . LEU A 1 50 ? 0.505 21.672 14.031 1 74.81 50 LEU A C 1
ATOM 370 O O . LEU A 1 50 ? 1.193 21.297 13.078 1 74.81 50 LEU A O 1
ATOM 374 N N . TYR A 1 51 ? 0.479 21.078 15.227 1 75.88 51 TYR A N 1
ATOM 375 C CA . TYR A 1 51 ? 1.39 19.953 15.469 1 75.88 51 TYR A CA 1
ATOM 376 C C . TYR A 1 51 ? 0.619 18.656 15.703 1 75.88 51 TYR A C 1
ATOM 378 O O . TYR A 1 51 ? -0.267 18.609 16.562 1 75.88 51 TYR A O 1
ATOM 386 N N . SER A 1 52 ? 0.997 17.625 14.898 1 72 52 SER A N 1
ATOM 387 C CA . SER A 1 52 ? 0.303 16.359 15.016 1 72 52 SER A CA 1
ATOM 388 C C . SER A 1 52 ? 1.001 15.438 16.016 1 72 52 SER A C 1
ATOM 390 O O . SER A 1 52 ? 0.382 14.523 16.562 1 72 52 SER A O 1
ATOM 392 N N . ASN A 1 53 ? 2.277 15.648 16.297 1 80.25 53 ASN A N 1
ATOM 393 C CA . ASN A 1 53 ? 3.08 14.82 17.203 1 80.25 53 ASN A CA 1
ATOM 394 C C . ASN A 1 53 ? 3.633 15.633 18.359 1 80.25 53 ASN A C 1
ATOM 396 O O . ASN A 1 53 ? 4.312 16.641 18.156 1 80.25 53 ASN A O 1
ATOM 400 N N . LYS A 1 54 ? 3.385 15.188 19.578 1 87.5 54 LYS A N 1
ATOM 401 C CA . LYS A 1 54 ? 3.805 15.914 20.781 1 87.5 54 LYS A CA 1
ATOM 402 C C . LYS A 1 54 ? 5.328 15.945 20.906 1 87.5 54 LYS A C 1
ATOM 404 O O . LYS A 1 54 ? 5.891 16.859 21.484 1 87.5 54 LYS A O 1
ATOM 409 N N . ASP A 1 55 ? 5.961 14.938 20.344 1 91.75 55 ASP A N 1
ATOM 410 C CA . ASP A 1 55 ? 7.406 14.812 20.5 1 91.75 55 ASP A CA 1
ATOM 411 C C . ASP A 1 55 ? 8.141 15.945 19.781 1 91.75 55 ASP A C 1
ATOM 413 O O . ASP A 1 55 ? 9.32 16.188 20.047 1 91.75 55 ASP A O 1
ATOM 417 N N . ILE A 1 56 ? 7.445 16.719 19.016 1 90 56 ILE A N 1
ATOM 418 C CA . ILE A 1 56 ? 8.047 17.719 18.156 1 90 56 ILE A CA 1
ATOM 419 C C . ILE A 1 56 ? 8.57 18.891 19 1 90 56 ILE A C 1
ATOM 421 O O . ILE A 1 56 ? 9.383 19.688 18.531 1 90 56 ILE A O 1
ATOM 425 N N . PHE A 1 57 ? 8.148 19 20.25 1 94.94 57 PHE A N 1
ATOM 426 C CA . PHE A 1 57 ? 8.586 20.109 21.094 1 94.94 57 PHE A CA 1
ATOM 427 C C . PHE A 1 57 ? 10.094 20.094 21.266 1 94.94 57 PHE A C 1
ATOM 429 O O . PHE A 1 57 ? 10.719 21.156 21.375 1 94.94 57 PHE A O 1
ATOM 436 N N . VAL A 1 58 ? 10.68 18.906 21.25 1 95.88 58 VAL A N 1
ATOM 437 C CA . VAL A 1 58 ? 12.125 18.781 21.406 1 95.88 58 VAL A CA 1
ATOM 438 C C . VAL A 1 58 ? 12.828 19.406 20.203 1 95.88 58 VAL A C 1
ATOM 440 O O . VAL A 1 58 ? 13.781 20.172 20.359 1 95.88 58 VAL A O 1
ATOM 443 N N . ARG A 1 59 ? 12.336 19.094 19.094 1 92.38 59 ARG A N 1
ATOM 444 C CA . ARG A 1 59 ? 12.891 19.656 17.875 1 92.38 59 ARG A CA 1
ATOM 445 C C . ARG A 1 59 ? 12.82 21.172 17.875 1 92.38 59 ARG A C 1
ATOM 447 O O . ARG A 1 59 ? 13.812 21.844 17.594 1 92.38 59 ARG A O 1
ATOM 454 N N . GLU A 1 60 ? 11.672 21.719 18.203 1 92.19 60 GLU A N 1
ATOM 455 C CA . GLU A 1 60 ? 11.422 23.156 18.172 1 92.19 60 GLU A CA 1
ATOM 456 C C . GLU A 1 60 ? 12.273 23.891 19.188 1 92.19 60 GLU A C 1
ATOM 458 O O . GLU A 1 60 ? 12.922 24.891 18.875 1 92.19 60 GLU A O 1
ATOM 463 N N . LEU A 1 61 ? 12.32 23.391 20.375 1 96.75 61 LEU A N 1
ATOM 464 C CA . LEU A 1 61 ? 12.992 24.094 21.469 1 96.75 61 LEU A CA 1
ATOM 465 C C . LEU A 1 61 ? 14.508 23.984 21.328 1 96.75 61 LEU A C 1
ATOM 467 O O . LEU A 1 61 ? 15.227 24.953 21.594 1 96.75 61 LEU A O 1
ATOM 471 N N . VAL A 1 62 ? 14.945 22.828 20.938 1 96.25 62 VAL A N 1
ATOM 472 C CA . VAL A 1 62 ? 16.391 22.688 20.734 1 96.25 62 VAL A CA 1
ATOM 473 C C . VAL A 1 62 ? 16.812 23.531 19.531 1 96.25 62 VAL A C 1
ATOM 475 O O . VAL A 1 62 ? 17.891 24.125 19.531 1 96.25 62 VAL A O 1
ATOM 478 N N . SER A 1 63 ? 16 23.578 18.5 1 92.94 63 SER A N 1
ATOM 479 C CA . SER A 1 63 ? 16.297 24.422 17.344 1 92.94 63 SER A CA 1
ATOM 480 C C . SER A 1 63 ? 16.422 25.891 17.75 1 92.94 63 SER A C 1
ATOM 482 O O . SER A 1 63 ? 17.312 26.594 17.281 1 92.94 63 SER A O 1
ATOM 484 N N . ASN A 1 64 ? 15.547 26.344 18.609 1 94.38 64 ASN A N 1
ATOM 485 C CA . ASN A 1 64 ? 15.641 27.703 19.125 1 94.38 64 ASN A CA 1
ATOM 486 C C . ASN A 1 64 ? 16.953 27.953 19.844 1 94.38 64 ASN A C 1
ATOM 488 O O . ASN A 1 64 ? 17.562 29 19.703 1 94.38 64 ASN A O 1
ATOM 492 N N . ALA A 1 65 ? 17.297 26.953 20.625 1 96.69 65 ALA A N 1
ATOM 493 C CA . ALA A 1 65 ? 18.578 27.047 21.328 1 96.69 65 ALA A CA 1
ATOM 494 C C . ALA A 1 65 ? 19.75 27.141 20.359 1 96.69 65 ALA A C 1
ATOM 496 O O . ALA A 1 65 ? 20.656 27.953 20.562 1 96.69 65 ALA A O 1
ATOM 497 N N . VAL A 1 66 ? 19.719 26.375 19.359 1 94.25 66 VAL A N 1
ATOM 498 C CA . VAL A 1 66 ? 20.781 26.344 18.359 1 94.25 66 VAL A CA 1
ATOM 499 C C . VAL A 1 66 ? 20.844 27.688 17.641 1 94.25 66 VAL A C 1
ATOM 501 O O . VAL A 1 66 ? 21.938 28.219 17.391 1 94.25 66 VAL A O 1
ATOM 504 N N . ASP A 1 67 ? 19.719 28.25 17.297 1 94.31 67 ASP A N 1
ATOM 505 C CA . ASP A 1 67 ? 19.672 29.578 16.688 1 94.31 67 ASP A CA 1
ATOM 506 C C . ASP A 1 67 ? 20.328 30.625 17.609 1 94.31 67 ASP A C 1
ATOM 508 O O . ASP A 1 67 ? 21.062 31.5 17.141 1 94.31 67 ASP A O 1
ATOM 512 N N . ALA A 1 68 ? 20.047 30.516 18.891 1 95.19 68 ALA A N 1
ATOM 513 C CA . ALA A 1 68 ? 20.625 31.438 19.875 1 95.19 68 ALA A CA 1
ATOM 514 C C . ALA A 1 68 ? 22.141 31.297 19.906 1 95.19 68 ALA A C 1
ATOM 516 O O . ALA A 1 68 ? 22.859 32.281 20.031 1 95.19 68 ALA A O 1
ATOM 517 N N . LEU A 1 69 ? 22.594 30.109 19.844 1 94.81 69 LEU A N 1
ATOM 518 C CA . LEU A 1 69 ? 24.031 29.828 19.844 1 94.81 69 LEU A CA 1
ATOM 519 C C . LEU A 1 69 ? 24.688 30.391 18.594 1 94.81 69 LEU A C 1
ATOM 521 O O . LEU A 1 69 ? 25.781 30.953 18.656 1 94.81 69 LEU A O 1
ATOM 525 N N . GLU A 1 70 ? 24.047 30.219 17.484 1 91.88 70 GLU A N 1
ATOM 526 C CA . GLU A 1 70 ? 24.562 30.75 16.234 1 91.88 70 GLU A CA 1
ATOM 527 C C . GLU A 1 70 ? 24.688 32.281 16.297 1 91.88 70 GLU A C 1
ATOM 529 O O . GLU A 1 70 ? 25.672 32.844 15.82 1 91.88 70 GLU A O 1
ATOM 534 N N . LYS A 1 71 ? 23.734 32.906 16.828 1 90.31 71 LYS A N 1
ATOM 535 C CA . LYS A 1 71 ? 23.781 34.375 17 1 90.31 71 LYS A CA 1
ATOM 536 C C . LYS A 1 71 ? 24.922 34.781 17.922 1 90.31 71 LYS A C 1
ATOM 538 O O . LYS A 1 71 ? 25.625 35.75 17.656 1 90.31 71 LYS A O 1
ATOM 543 N N . ALA A 1 72 ? 25.047 34.062 19 1 91.25 72 ALA A N 1
ATOM 544 C CA . ALA A 1 72 ? 26.125 34.344 19.938 1 91.25 72 ALA A CA 1
ATOM 545 C C . ALA A 1 72 ? 27.5 34.188 19.266 1 91.25 72 ALA A C 1
ATOM 547 O O . ALA A 1 72 ? 28.391 35 19.469 1 91.25 72 ALA A O 1
ATOM 548 N N . ARG A 1 73 ? 27.609 33.094 18.562 1 89.06 73 ARG A N 1
ATOM 549 C CA . ARG A 1 73 ? 28.859 32.844 17.844 1 89.06 73 ARG A CA 1
ATOM 550 C C . ARG A 1 73 ? 29.156 34 16.875 1 89.06 73 ARG A C 1
ATOM 552 O O . ARG A 1 73 ? 30.297 34.469 16.812 1 89.06 73 ARG A O 1
ATOM 559 N N . PHE A 1 74 ? 28.188 34.406 16.156 1 85.81 74 PHE A N 1
ATOM 560 C CA . PHE A 1 74 ? 28.359 35.5 15.242 1 85.81 74 PHE A CA 1
ATOM 561 C C . PHE A 1 74 ? 28.75 36.781 15.992 1 85.81 74 PHE A C 1
ATOM 563 O O . PHE A 1 74 ? 29.656 37.5 15.578 1 85.81 74 PHE A O 1
ATOM 570 N N . PHE A 1 75 ? 28.047 37 17.047 1 83 75 PHE A N 1
ATOM 571 C CA . PHE A 1 75 ? 28.312 38.188 17.875 1 83 75 PHE A CA 1
ATOM 572 C C . PHE A 1 75 ? 29.734 38.156 18.438 1 83 75 PHE A C 1
ATOM 574 O O . PHE A 1 75 ? 30.406 39.156 18.484 1 83 75 PHE A O 1
ATOM 581 N N . ALA A 1 76 ? 30.094 37.031 18.875 1 80.88 76 ALA A N 1
ATOM 582 C CA . ALA A 1 76 ? 31.422 36.875 19.453 1 80.88 76 ALA A CA 1
ATOM 583 C C . ALA A 1 76 ? 32.5 37.125 18.406 1 80.88 76 ALA A C 1
ATOM 585 O O . ALA A 1 76 ? 33.594 37.625 18.734 1 80.88 76 ALA A O 1
ATOM 586 N N . LEU A 1 77 ? 32.281 36.75 17.25 1 77.56 77 LEU A N 1
ATOM 587 C CA . LEU A 1 77 ? 33.25 36.906 16.172 1 77.56 77 LEU A CA 1
ATOM 588 C C . LEU A 1 77 ? 33.344 38.375 15.758 1 77.56 77 LEU A C 1
ATOM 590 O O . LEU A 1 77 ? 34.406 38.844 15.281 1 77.56 77 LEU A O 1
ATOM 594 N N . THR A 1 78 ? 32.312 39.125 15.82 1 71.25 78 THR A N 1
ATOM 595 C CA . THR A 1 78 ? 32.312 40.5 15.32 1 71.25 78 THR A CA 1
ATOM 596 C C . THR A 1 78 ? 32.656 41.469 16.438 1 71.25 78 THR A C 1
ATOM 598 O O . THR A 1 78 ? 33.188 42.562 16.156 1 71.25 78 THR A O 1
ATOM 601 N N . ALA A 1 79 ? 32 41.219 17.484 1 63.66 79 ALA A N 1
ATOM 602 C CA . ALA A 1 79 ? 32.25 42.219 18.531 1 63.66 79 ALA A CA 1
ATOM 603 C C . ALA A 1 79 ? 33.531 41.938 19.266 1 63.66 79 ALA A C 1
ATOM 605 O O . ALA A 1 79 ? 34.25 41 18.938 1 63.66 79 ALA A O 1
ATOM 606 N N . SER A 1 80 ? 33.438 41.812 20.797 1 52.97 80 SER A N 1
ATOM 607 C CA . SER A 1 80 ? 34.344 42.125 21.875 1 52.97 80 SER A CA 1
ATOM 608 C C . SER A 1 80 ? 35.156 40.875 22.266 1 52.97 80 SER A C 1
ATOM 610 O O . SER A 1 80 ? 34.719 39.75 22.047 1 52.97 80 SER A O 1
ATOM 612 N N . ASP A 1 81 ? 36.375 40.969 22.578 1 51 81 ASP A N 1
ATOM 613 C CA . ASP A 1 81 ? 37.281 40.156 23.375 1 51 81 ASP A CA 1
ATOM 614 C C . ASP A 1 81 ? 36.531 39.469 24.516 1 51 81 ASP A C 1
ATOM 616 O O . ASP A 1 81 ? 37.125 38.656 25.25 1 51 81 ASP A O 1
ATOM 620 N N . ALA A 1 82 ? 35.406 39.812 24.953 1 47.84 82 ALA A N 1
ATOM 621 C CA . ALA A 1 82 ? 34.844 39.531 26.281 1 47.84 82 ALA A CA 1
ATOM 622 C C . ALA A 1 82 ? 34.219 38.156 26.328 1 47.84 82 ALA A C 1
ATOM 624 O O . ALA A 1 82 ? 33.906 37.656 27.406 1 47.84 82 ALA A O 1
ATOM 625 N N . VAL A 1 83 ? 33.594 37.625 25.297 1 53.09 83 VAL A N 1
ATOM 626 C CA . VAL A 1 83 ? 32.781 36.438 25.609 1 53.09 83 VAL A CA 1
ATOM 627 C C . VAL A 1 83 ? 33.656 35.188 25.453 1 53.09 83 VAL A C 1
ATOM 629 O O . VAL A 1 83 ? 34.312 35.031 24.438 1 53.09 83 VAL A O 1
ATOM 632 N N . GLU A 1 84 ? 34.031 34.688 26.516 1 51.59 84 GLU A N 1
ATOM 633 C CA . GLU A 1 84 ? 34.688 33.375 26.547 1 51.59 84 GLU A CA 1
ATOM 634 C C . GLU A 1 84 ? 33.938 32.375 25.688 1 51.59 84 GLU A C 1
ATOM 636 O O . GLU A 1 84 ? 32.844 31.953 26.031 1 51.59 84 GLU A O 1
ATOM 641 N N . SER A 1 85 ? 34.094 32.344 24.359 1 55.44 85 SER A N 1
ATOM 642 C CA . SER A 1 85 ? 33.531 31.609 23.219 1 55.44 85 SER A CA 1
ATOM 643 C C . SER A 1 85 ? 33.656 30.109 23.422 1 55.44 85 SER A C 1
ATOM 645 O O . SER A 1 85 ? 33.156 29.328 22.609 1 55.44 85 SER A O 1
ATOM 647 N N . SER A 1 86 ? 34.312 29.516 24.375 1 63 86 SER A N 1
ATOM 648 C CA . SER A 1 86 ? 34.906 28.219 24.094 1 63 86 SER A CA 1
ATOM 649 C C . SER A 1 86 ? 33.906 27.094 24.391 1 63 86 SER A C 1
ATOM 651 O O . SER A 1 86 ? 34.094 25.953 23.953 1 63 86 SER A O 1
ATOM 653 N N . ASP A 1 87 ? 32.594 27.391 24.891 1 84.44 87 ASP A N 1
ATOM 654 C CA . ASP A 1 87 ? 31.891 26.172 25.281 1 84.44 87 ASP A CA 1
ATOM 655 C C . ASP A 1 87 ? 30.406 26.25 24.906 1 84.44 87 ASP A C 1
ATOM 657 O O . ASP A 1 87 ? 29.547 25.859 25.688 1 84.44 87 ASP A O 1
ATOM 661 N N . PHE A 1 88 ? 30.172 26.656 23.609 1 92.25 88 PHE A N 1
ATOM 662 C CA . PHE A 1 88 ? 28.797 26.781 23.172 1 92.25 88 PHE A CA 1
ATOM 663 C C . PHE A 1 88 ? 28.141 25.406 23.062 1 92.25 88 PHE A C 1
ATOM 665 O O . PHE A 1 88 ? 28.719 24.469 22.516 1 92.25 88 PHE A O 1
ATOM 672 N N . GLY A 1 89 ? 26.891 25.297 23.578 1 95.44 89 GLY A N 1
ATOM 673 C CA . GLY A 1 89 ? 26.156 24.031 23.484 1 95.44 89 GLY A CA 1
ATOM 674 C C . GLY A 1 89 ? 24.781 24.094 24.125 1 95.44 89 GLY A C 1
ATOM 675 O O . GLY A 1 89 ? 24.391 25.141 24.656 1 95.44 89 GLY A O 1
ATOM 676 N N . VAL A 1 90 ? 24.062 23.047 23.984 1 97.62 90 VAL A N 1
ATOM 677 C CA . VAL A 1 90 ? 22.734 22.891 24.578 1 97.62 90 VAL A CA 1
ATOM 678 C C . VAL A 1 90 ? 22.781 21.797 25.641 1 97.62 90 VAL A C 1
ATOM 680 O O . VAL A 1 90 ? 23.406 20.75 25.453 1 97.62 90 VAL A O 1
ATOM 683 N N . ARG A 1 91 ? 22.234 22.062 26.766 1 97.56 91 ARG A N 1
ATOM 684 C CA . ARG A 1 91 ? 22.125 21.094 27.844 1 97.56 91 ARG A CA 1
ATOM 685 C C . ARG A 1 91 ? 20.672 20.766 28.141 1 97.56 91 ARG A C 1
ATOM 687 O O . ARG A 1 91 ? 19.844 21.672 28.281 1 97.56 91 ARG A O 1
ATOM 694 N N . VAL A 1 92 ? 20.328 19.5 28.188 1 98.25 92 VAL A N 1
ATOM 695 C CA . VAL A 1 92 ? 18.984 19.031 28.484 1 98.25 92 VAL A CA 1
ATOM 696 C C . VAL A 1 92 ? 19 18.156 29.734 1 98.25 92 VAL A C 1
ATOM 698 O O . VAL A 1 92 ? 19.797 17.219 29.828 1 98.25 92 VAL A O 1
ATOM 701 N N . TYR A 1 93 ? 18.188 18.422 30.734 1 97.12 93 TYR A N 1
ATOM 702 C CA . TYR A 1 93 ? 18.156 17.609 31.938 1 97.12 93 TYR A CA 1
ATOM 703 C C . TYR A 1 93 ? 16.766 17.641 32.562 1 97.12 93 TYR A C 1
ATOM 705 O O . TYR A 1 93 ? 16.078 18.656 32.5 1 97.12 93 TYR A O 1
ATOM 713 N N . ALA A 1 94 ? 16.406 16.531 33.219 1 96.81 94 ALA A N 1
ATOM 714 C CA . ALA A 1 94 ? 15.109 16.359 33.844 1 96.81 94 ALA A CA 1
ATOM 715 C C . ALA A 1 94 ? 15.234 16.344 35.375 1 96.81 94 ALA A C 1
ATOM 717 O O . ALA A 1 94 ? 16.25 15.898 35.906 1 96.81 94 ALA A O 1
ATOM 718 N N . ASP A 1 95 ? 14.242 16.906 36.031 1 95.31 95 ASP A N 1
ATOM 719 C CA . ASP A 1 95 ? 14.109 16.859 37.5 1 95.31 95 ASP A CA 1
ATOM 720 C C . ASP A 1 95 ? 12.836 16.109 37.875 1 95.31 95 ASP A C 1
ATOM 722 O O . ASP A 1 95 ? 11.75 16.703 37.938 1 95.31 95 ASP A O 1
ATOM 726 N N . ALA A 1 96 ? 13.008 14.984 38.312 1 92.94 96 ALA A N 1
ATOM 727 C CA . ALA A 1 96 ? 11.867 14.125 38.594 1 92.94 96 ALA A CA 1
ATOM 728 C C . ALA A 1 96 ? 11.102 14.641 39.812 1 92.94 96 ALA A C 1
ATOM 730 O O . ALA A 1 96 ? 9.883 14.508 39.906 1 92.94 96 ALA A O 1
ATOM 731 N N . GLU A 1 97 ? 11.883 15.156 40.75 1 93.06 97 GLU A N 1
ATOM 732 C CA . GLU A 1 97 ? 11.234 15.656 41.969 1 93.06 97 GLU A CA 1
ATOM 733 C C . GLU A 1 97 ? 10.32 16.844 41.656 1 93.06 97 GLU A C 1
ATOM 735 O O . GLU A 1 97 ? 9.195 16.922 42.125 1 93.06 97 GLU A O 1
ATOM 740 N N . ALA A 1 98 ? 10.758 17.703 40.812 1 95.25 98 ALA A N 1
ATOM 741 C CA . ALA A 1 98 ? 9.984 18.891 40.469 1 95.25 98 ALA A CA 1
ATOM 742 C C . ALA A 1 98 ? 9.078 18.609 39.25 1 95.25 98 ALA A C 1
ATOM 744 O O . ALA A 1 98 ? 8.258 19.453 38.875 1 95.25 98 ALA A O 1
ATOM 745 N N . SER A 1 99 ? 9.219 17.453 38.594 1 96.94 99 SER A N 1
ATOM 746 C CA . SER A 1 99 ? 8.516 17.078 37.375 1 96.94 99 SER A CA 1
ATOM 747 C C . SER A 1 99 ? 8.727 18.109 36.281 1 96.94 99 SER A C 1
ATOM 749 O O . SER A 1 99 ? 7.762 18.594 35.656 1 96.94 99 SER A O 1
ATOM 751 N N . THR A 1 100 ? 10 18.5 36.125 1 98 100 THR A N 1
ATOM 752 C CA . THR A 1 100 ? 10.32 19.5 35.125 1 98 100 THR A CA 1
ATOM 753 C C . THR A 1 100 ? 11.383 18.984 34.156 1 98 100 THR A C 1
ATOM 755 O O . THR A 1 100 ? 12.148 18.078 34.5 1 98 100 THR A O 1
ATOM 758 N N . LEU A 1 101 ? 11.367 19.391 32.938 1 98.5 101 LEU A N 1
ATOM 759 C CA . LEU A 1 101 ? 12.398 19.219 31.922 1 98.5 101 LEU A CA 1
ATOM 760 C C . LEU A 1 101 ? 12.992 20.562 31.516 1 98.5 101 LEU A C 1
ATOM 762 O O . LEU A 1 101 ? 12.258 21.516 31.234 1 98.5 101 LEU A O 1
ATOM 766 N N . THR A 1 102 ? 14.281 20.688 31.531 1 98.5 102 THR A N 1
ATOM 767 C CA . THR A 1 102 ? 14.945 21.953 31.219 1 98.5 102 THR A CA 1
ATOM 768 C C . THR A 1 102 ? 15.805 21.828 29.969 1 98.5 102 THR A C 1
ATOM 770 O O . THR A 1 102 ? 16.562 20.859 29.828 1 98.5 102 THR A O 1
ATOM 773 N N . ILE A 1 103 ? 15.688 22.703 29.031 1 98.5 103 ILE A N 1
ATOM 774 C CA . ILE A 1 103 ? 16.562 22.891 27.891 1 98.5 103 ILE A CA 1
ATOM 775 C C . ILE A 1 103 ? 17.312 24.203 28.016 1 98.5 103 ILE A C 1
ATOM 777 O O . ILE A 1 103 ? 16.703 25.281 27.984 1 98.5 103 ILE A O 1
ATOM 781 N N . GLU A 1 104 ? 18.641 24.109 28.109 1 97.94 104 GLU A N 1
ATOM 782 C CA . GLU A 1 104 ? 19.453 25.281 28.422 1 97.94 104 GLU A CA 1
ATOM 783 C C . GLU A 1 104 ? 20.516 25.5 27.359 1 97.94 104 GLU A C 1
ATOM 785 O O . GLU A 1 104 ? 21.156 24.547 26.891 1 97.94 104 GLU A O 1
ATOM 790 N N . ASP A 1 105 ? 20.641 26.703 26.891 1 97.69 105 ASP A N 1
ATOM 791 C CA . ASP A 1 105 ? 21.75 27.078 26 1 97.69 105 ASP A CA 1
ATOM 792 C C . ASP A 1 105 ? 22.562 28.219 26.594 1 97.69 105 ASP A C 1
ATOM 794 O O . ASP A 1 105 ? 22.094 28.938 27.5 1 97.69 105 ASP A O 1
ATOM 798 N N . ASN A 1 106 ? 23.797 28.359 26.234 1 95.69 106 ASN A N 1
ATOM 799 C CA . ASN A 1 106 ? 24.594 29.516 26.609 1 95.69 106 ASN A CA 1
ATOM 800 C C . ASN A 1 106 ? 24.812 30.453 25.406 1 95.69 106 ASN A C 1
ATOM 802 O O . ASN A 1 106 ? 25.922 30.891 25.156 1 95.69 106 ASN A O 1
ATOM 806 N N . GLY A 1 107 ? 23.719 30.641 24.672 1 95.19 107 GLY A N 1
ATOM 807 C CA . GLY A 1 107 ? 23.734 31.5 23.5 1 95.19 107 GLY A CA 1
ATOM 808 C C . GLY A 1 107 ? 23.594 32.969 23.828 1 95.19 107 GLY A C 1
ATOM 809 O O . GLY A 1 107 ? 24.031 33.406 24.891 1 95.19 107 GLY A O 1
ATOM 810 N N . ILE A 1 108 ? 22.953 33.719 22.969 1 93.12 108 ILE A N 1
ATOM 811 C CA . ILE A 1 108 ? 22.953 35.156 22.984 1 93.12 108 ILE A CA 1
ATOM 812 C C . ILE A 1 108 ? 22.047 35.656 24.109 1 93.12 108 ILE A C 1
ATOM 814 O O . ILE A 1 108 ? 22.188 36.812 24.578 1 93.12 108 ILE A O 1
ATOM 818 N N . GLY A 1 109 ? 21.062 34.844 24.547 1 95.62 109 GLY A N 1
ATOM 819 C CA . GLY A 1 109 ? 20.109 35.25 25.547 1 95.62 109 GLY A CA 1
ATOM 820 C C . GLY A 1 109 ? 19.141 36.312 25.047 1 95.62 109 GLY A C 1
ATOM 821 O O . GLY A 1 109 ? 19.109 36.594 23.844 1 95.62 109 GLY A O 1
ATOM 822 N N . MET A 1 110 ? 18.297 36.812 26.047 1 96.12 110 MET A N 1
ATOM 823 C CA . MET A 1 110 ? 17.297 37.812 25.672 1 96.12 110 MET A CA 1
ATOM 824 C C . MET A 1 110 ? 17.219 38.906 26.719 1 96.12 110 MET A C 1
ATOM 826 O O . MET A 1 110 ? 17.297 38.656 27.906 1 96.12 110 MET A O 1
ATOM 830 N N . SER A 1 111 ? 17.016 40.062 26.266 1 94.81 111 SER A N 1
ATOM 831 C CA . SER A 1 111 ? 16.75 41.219 27.125 1 94.81 111 SER A CA 1
ATOM 832 C C . SER A 1 111 ? 15.273 41.281 27.516 1 94.81 111 SER A C 1
ATOM 834 O O . SER A 1 111 ? 14.453 40.5 27 1 94.81 111 SER A O 1
ATOM 836 N N . LYS A 1 112 ? 15 42.125 28.484 1 94.69 112 LYS A N 1
ATOM 837 C CA . LYS A 1 112 ? 13.609 42.344 28.875 1 94.69 112 LYS A CA 1
ATOM 838 C C . LYS A 1 112 ? 12.734 42.688 27.672 1 94.69 112 LYS A C 1
ATOM 840 O O . LYS A 1 112 ? 11.648 42.125 27.516 1 94.69 112 LYS A O 1
ATOM 845 N N . GLN A 1 113 ? 13.195 43.594 26.891 1 93.44 113 GLN A N 1
ATOM 846 C CA . GLN A 1 113 ? 12.461 44.031 25.703 1 93.44 113 GLN A CA 1
ATOM 847 C C . GLN A 1 113 ? 12.266 42.875 24.719 1 93.44 113 GLN A C 1
ATOM 849 O O . GLN A 1 113 ? 11.203 42.75 24.109 1 93.44 113 GLN A O 1
ATOM 854 N N . GLU A 1 114 ? 13.25 42.094 24.578 1 94.06 114 GLU A N 1
ATOM 855 C CA . GLU A 1 114 ? 13.156 40.969 23.656 1 94.06 114 GLU A CA 1
ATOM 856 C C . GLU A 1 114 ? 12.156 39.938 24.172 1 94.06 114 GLU A C 1
ATOM 858 O O . GLU A 1 114 ? 11.461 39.281 23.375 1 94.06 114 GLU A O 1
ATOM 863 N N . LEU A 1 115 ? 12.133 39.688 25.453 1 96.25 115 LEU A N 1
ATOM 864 C CA . LEU A 1 115 ? 11.141 38.781 26.031 1 96.25 115 LEU A CA 1
ATOM 865 C C . LEU A 1 115 ? 9.727 39.281 25.719 1 96.25 115 LEU A C 1
ATOM 867 O O . LEU A 1 115 ? 8.859 38.469 25.359 1 96.25 115 LEU A O 1
ATOM 871 N N . LEU A 1 116 ? 9.516 40.562 25.828 1 94.19 116 LEU A N 1
ATOM 872 C CA . LEU A 1 116 ? 8.211 41.156 25.547 1 94.19 116 LEU A CA 1
ATOM 873 C C . LEU A 1 116 ? 7.855 41 24.062 1 94.19 116 LEU A C 1
ATOM 875 O O . LEU A 1 116 ? 6.719 40.656 23.734 1 94.19 116 LEU A O 1
ATOM 879 N N . THR A 1 117 ? 8.781 41.156 23.266 1 92.38 117 THR A N 1
ATOM 880 C CA . THR A 1 117 ? 8.523 41.219 21.828 1 92.38 117 THR A CA 1
ATOM 881 C C . THR A 1 117 ? 8.5 39.812 21.219 1 92.38 117 THR A C 1
ATOM 883 O O . THR A 1 117 ? 7.691 39.531 20.328 1 92.38 117 THR A O 1
ATOM 886 N N . ASN A 1 118 ? 9.383 38.969 21.672 1 92 118 ASN A N 1
ATOM 887 C CA . ASN A 1 118 ? 9.523 37.688 21.016 1 92 118 ASN A CA 1
ATOM 888 C C . ASN A 1 118 ? 8.664 36.625 21.688 1 92 118 ASN A C 1
ATOM 890 O O . ASN A 1 118 ? 8 35.844 21.016 1 92 118 ASN A O 1
ATOM 894 N N . LEU A 1 119 ? 8.68 36.531 23 1 94.38 119 LEU A N 1
ATOM 895 C CA . LEU A 1 119 ? 7.902 35.531 23.703 1 94.38 119 LEU A CA 1
ATOM 896 C C . LEU A 1 119 ? 6.52 36.062 24.062 1 94.38 119 LEU A C 1
ATOM 898 O O . LEU A 1 119 ? 5.574 35.281 24.219 1 94.38 119 LEU A O 1
ATOM 902 N N . GLY A 1 120 ? 6.434 37.344 24.234 1 93.75 120 GLY A N 1
ATOM 903 C CA . GLY A 1 120 ? 5.172 37.969 24.625 1 93.75 120 GLY A CA 1
ATOM 904 C C . GLY A 1 120 ? 4.262 38.25 23.438 1 93.75 120 GLY A C 1
ATOM 905 O O . GLY A 1 120 ? 3.082 38.562 23.609 1 93.75 120 GLY A O 1
ATOM 906 N N . THR A 1 121 ? 4.766 38.156 22.297 1 91.69 121 THR A N 1
ATOM 907 C CA . THR A 1 121 ? 4 38.375 21.078 1 91.69 121 THR A CA 1
ATOM 908 C C . THR A 1 121 ? 3.98 37.156 20.188 1 91.69 121 THR A C 1
ATOM 910 O O . THR A 1 121 ? 5.027 36.688 19.719 1 91.69 121 THR A O 1
ATOM 913 N N . ILE A 1 122 ? 2.803 36.625 19.984 1 90.25 122 ILE A N 1
ATOM 914 C CA . ILE A 1 122 ? 2.633 35.406 19.188 1 90.25 122 ILE A CA 1
ATOM 915 C C . ILE A 1 122 ? 2.951 35.719 17.719 1 90.25 122 ILE A C 1
ATOM 917 O O . ILE A 1 122 ? 2.543 36.75 17.188 1 90.25 122 ILE A O 1
ATOM 921 N N . ALA A 1 123 ? 3.721 34.844 17.031 1 88.56 123 ALA A N 1
ATOM 922 C CA . ALA A 1 123 ? 4.094 34.906 15.617 1 88.56 123 ALA A CA 1
ATOM 923 C C . ALA A 1 123 ? 5.148 36 15.383 1 88.56 123 ALA A C 1
ATOM 925 O O . ALA A 1 123 ? 5.195 36.594 14.305 1 88.56 123 ALA A O 1
ATOM 926 N N . GLU A 1 124 ? 5.793 36.344 16.391 1 89.31 124 GLU A N 1
ATOM 927 C CA . GLU A 1 124 ? 6.969 37.188 16.281 1 89.31 124 GLU A CA 1
ATOM 928 C C . GLU A 1 124 ? 8.258 36.406 16.469 1 89.31 124 GLU A C 1
ATOM 930 O O . GLU A 1 124 ? 8.398 35.688 17.453 1 89.31 124 GLU A O 1
ATOM 935 N N . SER A 1 125 ? 9.109 36.562 15.477 1 88 125 SER A N 1
ATOM 936 C CA . SER A 1 125 ? 10.336 35.781 15.531 1 88 125 SER A CA 1
ATOM 937 C C . SER A 1 125 ? 11.57 36.688 15.539 1 88 125 SER A C 1
ATOM 939 O O . SER A 1 125 ? 11.875 37.344 14.539 1 88 125 SER A O 1
ATOM 941 N N . GLY A 1 126 ? 12.227 36.688 16.609 1 87.44 126 GLY A N 1
ATOM 942 C CA . GLY A 1 126 ? 13.508 37.375 16.656 1 87.44 126 GLY A CA 1
ATOM 943 C C . GLY A 1 126 ? 14.531 36.812 15.695 1 87.44 126 GLY A C 1
ATOM 944 O O . GLY A 1 126 ? 15.336 37.562 15.125 1 87.44 126 GLY A O 1
ATOM 945 N N . THR A 1 127 ? 14.477 35.531 15.43 1 88.06 127 THR A N 1
ATOM 946 C CA . THR A 1 127 ? 15.375 34.875 14.5 1 88.06 127 THR A CA 1
ATOM 947 C C . THR A 1 127 ? 15.125 35.312 13.07 1 88.06 127 THR A C 1
ATOM 949 O O . THR A 1 127 ? 16.078 35.562 12.32 1 88.06 127 THR A O 1
ATOM 952 N N . LEU A 1 128 ? 13.914 35.406 12.711 1 86.38 128 LEU A N 1
ATOM 953 C CA . LEU A 1 128 ? 13.586 35.906 11.375 1 86.38 128 LEU A CA 1
ATOM 954 C C . LEU A 1 128 ? 14.125 37.312 11.164 1 86.38 128 LEU A C 1
ATOM 956 O O . LEU A 1 128 ? 14.664 37.625 10.102 1 86.38 128 LEU A O 1
ATOM 960 N N . LYS A 1 129 ? 13.922 38.125 12.133 1 86.69 129 LYS A N 1
ATOM 961 C CA . LYS A 1 129 ? 14.406 39.5 12.047 1 86.69 129 LYS A CA 1
ATOM 962 C C . LYS A 1 129 ? 15.922 39.531 11.891 1 86.69 129 LYS A C 1
ATOM 964 O O . LYS A 1 129 ? 16.453 40.344 11.102 1 86.69 129 LYS A O 1
ATOM 969 N N . PHE A 1 130 ? 16.531 38.719 12.648 1 86.31 130 PHE A N 1
ATOM 970 C CA . PHE A 1 130 ? 17.984 38.625 12.555 1 86.31 130 PHE A CA 1
ATOM 971 C C . PHE A 1 130 ? 18.391 38.125 11.172 1 86.31 130 PHE A C 1
ATOM 973 O O . PHE A 1 130 ? 19.328 38.656 10.57 1 86.31 130 PHE A O 1
ATOM 980 N N . LYS A 1 131 ? 17.719 37.156 10.68 1 86.94 131 LYS A N 1
ATOM 981 C CA . LYS A 1 131 ? 18 36.594 9.367 1 86.94 131 LYS A CA 1
ATOM 982 C C . LYS A 1 131 ? 17.859 37.656 8.266 1 86.94 131 LYS A C 1
ATOM 984 O O . LYS A 1 131 ? 18.703 37.75 7.375 1 86.94 131 LYS A O 1
ATOM 989 N N . GLU A 1 132 ? 16.797 38.406 8.359 1 85.19 132 GLU A N 1
ATOM 990 C CA . GLU A 1 132 ? 16.547 39.438 7.363 1 85.19 132 GLU A CA 1
ATOM 991 C C . GLU A 1 132 ? 17.609 40.531 7.418 1 85.19 132 GLU A C 1
ATOM 993 O O . GLU A 1 132 ? 18.047 41.031 6.379 1 85.19 132 GLU A O 1
ATOM 998 N N . ALA A 1 133 ? 18 40.75 8.578 1 82.38 133 ALA A N 1
ATOM 999 C CA . ALA A 1 133 ? 19.031 41.75 8.773 1 82.38 133 ALA A CA 1
ATOM 1000 C C . ALA A 1 133 ? 20.375 41.281 8.234 1 82.38 133 ALA A C 1
ATOM 1002 O O . ALA A 1 133 ? 21.203 42.125 7.805 1 82.38 133 ALA A O 1
ATOM 1003 N N . MET A 1 134 ? 20.562 40.031 8.195 1 83.25 134 MET A N 1
ATOM 1004 C CA . MET A 1 134 ? 21.844 39.469 7.809 1 83.25 134 MET A CA 1
ATOM 1005 C C . MET A 1 134 ? 21.781 38.844 6.41 1 83.25 134 MET A C 1
ATOM 1007 O O . MET A 1 134 ? 22.594 38 6.059 1 83.25 134 MET A O 1
ATOM 1011 N N . GLU A 1 135 ? 20.703 39.25 5.746 1 80.56 135 GLU A N 1
ATOM 1012 C CA . GLU A 1 135 ? 20.562 38.688 4.406 1 80.56 135 GLU A CA 1
ATOM 1013 C C . GLU A 1 135 ? 21.844 38.875 3.594 1 80.56 135 GLU A C 1
ATOM 1015 O O . GLU A 1 135 ? 22.406 39.969 3.551 1 80.56 135 GLU A O 1
ATOM 1020 N N . GLY A 1 136 ? 22.359 37.875 2.934 1 73.56 136 GLY A N 1
ATOM 1021 C CA . GLY A 1 136 ? 23.594 37.938 2.158 1 73.56 136 GLY A CA 1
ATOM 1022 C C . GLY A 1 136 ? 24.797 37.375 2.904 1 73.56 136 GLY A C 1
ATOM 1023 O O . GLY A 1 136 ? 25.812 37.031 2.295 1 73.56 136 GLY A O 1
ATOM 1024 N N . ASN A 1 137 ? 24.609 37.281 4.242 1 77.06 137 ASN A N 1
ATOM 1025 C CA . ASN A 1 137 ? 25.672 36.688 5.059 1 77.06 137 ASN A CA 1
ATOM 1026 C C . ASN A 1 137 ? 25.438 35.188 5.273 1 77.06 137 ASN A C 1
ATOM 1028 O O . ASN A 1 137 ? 24.312 34.719 5.223 1 77.06 137 ASN A O 1
ATOM 1032 N N . GLU A 1 138 ? 26.484 34.5 5.484 1 76.06 138 GLU A N 1
ATOM 1033 C CA . GLU A 1 138 ? 26.438 33.031 5.641 1 76.06 138 GLU A CA 1
ATOM 1034 C C . GLU A 1 138 ? 25.641 32.625 6.875 1 76.06 138 GLU A C 1
ATOM 1036 O O . GLU A 1 138 ? 25.031 31.562 6.902 1 76.06 138 GLU A O 1
ATOM 1041 N N . VAL A 1 139 ? 25.656 33.469 7.855 1 78.38 139 VAL A N 1
ATOM 1042 C CA . VAL A 1 139 ? 24.969 33.156 9.102 1 78.38 139 VAL A CA 1
ATOM 1043 C C . VAL A 1 139 ? 23.469 33.031 8.852 1 78.38 139 VAL A C 1
ATOM 1045 O O . VAL A 1 139 ? 22.797 32.188 9.477 1 78.38 139 VAL A O 1
ATOM 1048 N N . SER A 1 140 ? 22.953 33.75 7.914 1 79.25 140 SER A N 1
ATOM 1049 C CA . SER A 1 140 ? 21.531 33.75 7.602 1 79.25 140 SER A CA 1
ATOM 1050 C C . SER A 1 140 ? 21.062 32.375 7.141 1 79.25 140 SER A C 1
ATOM 1052 O O . SER A 1 140 ? 19.953 31.953 7.461 1 79.25 140 SER A O 1
ATOM 1054 N N . ASP A 1 141 ? 21.938 31.703 6.562 1 77.25 141 ASP A N 1
ATOM 1055 C CA . ASP A 1 141 ? 21.594 30.422 5.98 1 77.25 141 ASP A CA 1
ATOM 1056 C C . ASP A 1 141 ? 21.578 29.312 7.039 1 77.25 141 ASP A C 1
ATOM 1058 O O . ASP A 1 141 ? 21.047 28.234 6.812 1 77.25 141 ASP A O 1
ATOM 1062 N N . GLN A 1 142 ? 22.078 29.641 8.172 1 79.44 142 GLN A N 1
ATOM 1063 C CA . GLN A 1 142 ? 22.219 28.625 9.211 1 79.44 142 GLN A CA 1
ATOM 1064 C C . GLN A 1 142 ? 21.047 28.688 10.195 1 79.44 142 GLN A C 1
ATOM 1066 O O . GLN A 1 142 ? 20.859 27.781 10.992 1 79.44 142 GLN A O 1
ATOM 1071 N N . LEU A 1 143 ? 20.359 29.75 10.125 1 86 143 LEU A N 1
ATOM 1072 C CA . LEU A 1 143 ? 19.266 29.938 11.078 1 86 143 LEU A CA 1
ATOM 1073 C C . LEU A 1 143 ? 18.062 29.094 10.695 1 86 143 LEU A C 1
ATOM 1075 O O . LEU A 1 143 ? 17.734 28.984 9.508 1 86 143 LEU A O 1
ATOM 1079 N N . ILE A 1 144 ? 17.391 28.5 11.625 1 82.25 144 ILE A N 1
ATOM 1080 C CA . ILE A 1 144 ? 16.359 27.484 11.414 1 82.25 144 ILE A CA 1
ATOM 1081 C C . ILE A 1 144 ? 14.984 28.125 11.547 1 82.25 144 ILE A C 1
ATOM 1083 O O . ILE A 1 144 ? 14.156 28.031 10.641 1 82.25 144 ILE A O 1
ATOM 1087 N N . GLY A 1 145 ? 14.672 28.797 12.688 1 81 145 GLY A N 1
ATOM 1088 C CA . GLY A 1 145 ? 13.344 29.266 13.062 1 81 145 GLY A CA 1
ATOM 1089 C C . GLY A 1 145 ? 12.898 30.484 12.281 1 81 145 GLY A C 1
ATOM 1090 O O . GLY A 1 145 ? 13.664 31.438 12.109 1 81 145 GLY A O 1
ATOM 1091 N N . GLN A 1 146 ? 11.656 30.406 11.719 1 77.94 146 GLN A N 1
ATOM 1092 C CA . GLN A 1 146 ? 11.227 31.547 10.914 1 77.94 146 GLN A CA 1
ATOM 1093 C C . GLN A 1 146 ? 9.789 31.922 11.227 1 77.94 146 GLN A C 1
ATOM 1095 O O . GLN A 1 146 ? 9.359 33.031 10.93 1 77.94 146 GLN A O 1
ATOM 1100 N N . PHE A 1 147 ? 9.047 31.188 12.062 1 77.5 147 PHE A N 1
ATOM 1101 C CA . PHE A 1 147 ? 7.602 31.391 12.062 1 77.5 147 PHE A CA 1
ATOM 1102 C C . PHE A 1 147 ? 7.145 32 13.375 1 77.5 147 PHE A C 1
ATOM 1104 O O . PHE A 1 147 ? 6.035 32.531 13.461 1 77.5 147 PHE A O 1
ATOM 1111 N N . GLY A 1 148 ? 7.953 31.906 14.414 1 85.38 148 GLY A N 1
ATOM 1112 C CA . GLY A 1 148 ? 7.617 32.531 15.688 1 85.38 148 GLY A CA 1
ATOM 1113 C C . GLY A 1 148 ? 6.562 31.75 16.469 1 85.38 148 GLY A C 1
ATOM 1114 O O . GLY A 1 148 ? 5.816 32.344 17.25 1 85.38 148 GLY A O 1
ATOM 1115 N N . VAL A 1 149 ? 6.43 30.547 16.219 1 86.88 149 VAL A N 1
ATOM 1116 C CA . VAL A 1 149 ? 5.414 29.766 16.922 1 86.88 149 VAL A CA 1
ATOM 1117 C C . VAL A 1 149 ? 6.055 28.531 17.547 1 86.88 149 VAL A C 1
ATOM 1119 O O . VAL A 1 149 ? 5.449 27.891 18.406 1 86.88 149 VAL A O 1
ATOM 1122 N N . GLY A 1 150 ? 7.289 28.234 17.266 1 90.5 150 GLY A N 1
ATOM 1123 C CA . GLY A 1 150 ? 7.949 27.016 17.719 1 90.5 150 GLY A CA 1
ATOM 1124 C C . GLY A 1 150 ? 8.078 26.938 19.234 1 90.5 150 GLY A C 1
ATOM 1125 O O . GLY A 1 150 ? 7.934 25.859 19.828 1 90.5 150 GLY A O 1
ATOM 1126 N N . PHE A 1 151 ? 8.289 28.094 19.906 1 93.88 151 PHE A N 1
ATOM 1127 C CA . PHE A 1 151 ? 8.43 28.141 21.359 1 93.88 151 PHE A CA 1
ATOM 1128 C C . PHE A 1 151 ? 7.203 27.562 22.047 1 93.88 151 PHE A C 1
ATOM 1130 O O . PHE A 1 151 ? 7.328 26.844 23.047 1 93.88 151 PHE A O 1
ATOM 1137 N N . PHE A 1 152 ? 6.137 27.781 21.484 1 93.12 152 PHE A N 1
ATOM 1138 C CA . PHE A 1 152 ? 4.879 27.422 22.141 1 93.12 152 PHE A CA 1
ATOM 1139 C C . PHE A 1 152 ? 4.605 25.922 22 1 93.12 152 PHE A C 1
ATOM 1141 O O . PHE A 1 152 ? 3.686 25.406 22.625 1 93.12 152 PHE A O 1
ATOM 1148 N N . SER A 1 153 ? 5.367 25.234 21.234 1 92.44 153 SER A N 1
ATOM 1149 C CA . SER A 1 153 ? 5.25 23.781 21.172 1 92.44 153 SER A CA 1
ATOM 1150 C C . SER A 1 153 ? 5.508 23.141 22.531 1 92.44 153 SER A C 1
ATOM 1152 O O . SER A 1 153 ? 5.098 22 22.781 1 92.44 153 SER A O 1
ATOM 1154 N N . GLY A 1 154 ? 6.195 23.859 23.422 1 96 154 GLY A N 1
ATOM 1155 C CA . GLY A 1 154 ? 6.426 23.375 24.766 1 96 154 GLY A CA 1
ATOM 1156 C C . GLY A 1 154 ? 5.145 23.047 25.516 1 96 154 GLY A C 1
ATOM 1157 O O . GLY A 1 154 ? 5.125 22.141 26.359 1 96 154 GLY A O 1
ATOM 1158 N N . TYR A 1 155 ? 4.09 23.688 25.203 1 95.31 155 TYR A N 1
ATOM 1159 C CA . TYR A 1 155 ? 2.824 23.516 25.906 1 95.31 155 TYR A CA 1
ATOM 1160 C C . TYR A 1 155 ? 2.131 22.234 25.484 1 95.31 155 TYR A C 1
ATOM 1162 O O . TYR A 1 155 ? 1.128 21.828 26.078 1 95.31 155 TYR A O 1
ATOM 1170 N N . LEU A 1 156 ? 2.654 21.578 24.453 1 92 156 LEU A N 1
ATOM 1171 C CA . LEU A 1 156 ? 2.166 20.25 24.094 1 92 156 LEU A CA 1
ATOM 1172 C C . LEU A 1 156 ? 2.385 19.266 25.234 1 92 156 LEU A C 1
ATOM 1174 O O . LEU A 1 156 ? 1.613 18.312 25.391 1 92 156 LEU A O 1
ATOM 1178 N N . VAL A 1 157 ? 3.453 19.531 26.031 1 95.88 157 VAL A N 1
ATOM 1179 C CA . VAL A 1 157 ? 3.832 18.531 27.016 1 95.88 157 VAL A CA 1
ATOM 1180 C C . VAL A 1 157 ? 3.924 19.188 28.391 1 95.88 157 VAL A C 1
ATOM 1182 O O . VAL A 1 157 ? 4.309 18.531 29.375 1 95.88 157 VAL A O 1
ATOM 1185 N N . ALA A 1 158 ? 3.611 20.516 28.5 1 97.19 158 ALA A N 1
ATOM 1186 C CA . ALA A 1 158 ? 3.793 21.219 29.766 1 97.19 158 ALA A CA 1
ATOM 1187 C C . ALA A 1 158 ? 2.574 22.078 30.078 1 97.19 158 ALA A C 1
ATOM 1189 O O . ALA A 1 158 ? 1.972 22.672 29.188 1 97.19 158 ALA A O 1
ATOM 1190 N N . ASP A 1 159 ? 2.303 22.234 31.344 1 96.25 159 ASP A N 1
ATOM 1191 C CA . ASP A 1 159 ? 1.238 23.109 31.812 1 96.25 159 ASP A CA 1
ATOM 1192 C C . ASP A 1 159 ? 1.735 24.547 31.938 1 96.25 159 ASP A C 1
ATOM 1194 O O . ASP A 1 159 ? 0.977 25.5 31.719 1 96.25 159 ASP A O 1
ATOM 1198 N N . THR A 1 160 ? 2.945 24.625 32.312 1 97.5 160 THR A N 1
ATOM 1199 C CA . THR A 1 160 ? 3.588 25.922 32.469 1 97.5 160 THR A CA 1
ATOM 1200 C C . THR A 1 160 ? 5 25.906 31.906 1 97.5 160 THR A C 1
ATOM 1202 O O . THR A 1 160 ? 5.73 24.922 32.062 1 97.5 160 THR A O 1
ATOM 1205 N N . VAL A 1 161 ? 5.355 26.984 31.266 1 98 161 VAL A N 1
ATOM 1206 C CA . VAL A 1 161 ? 6.707 27.156 30.75 1 98 161 VAL A CA 1
ATOM 1207 C C . VAL A 1 161 ? 7.363 28.375 31.422 1 98 161 VAL A C 1
ATOM 1209 O O . VAL A 1 161 ? 6.766 29.438 31.484 1 98 161 VAL A O 1
ATOM 1212 N N . THR A 1 162 ? 8.539 28.141 31.922 1 98.38 162 THR A N 1
ATOM 1213 C CA . THR A 1 162 ? 9.336 29.203 32.531 1 98.38 162 THR A CA 1
ATOM 1214 C C . THR A 1 162 ? 10.641 29.391 31.766 1 98.38 162 THR A C 1
ATOM 1216 O O . THR A 1 162 ? 11.289 28.422 31.375 1 98.38 162 THR A O 1
ATOM 1219 N N . VAL A 1 163 ? 10.961 30.656 31.516 1 98.56 163 VAL A N 1
ATOM 1220 C CA . VAL A 1 163 ? 12.195 30.984 30.812 1 98.56 163 VAL A CA 1
ATOM 1221 C C . VAL A 1 163 ? 13.078 31.875 31.688 1 98.56 163 VAL A C 1
ATOM 1223 O O . VAL A 1 163 ? 12.625 32.906 32.219 1 98.56 163 VAL A O 1
ATOM 1226 N N . GLU A 1 164 ? 14.281 31.484 31.953 1 98.44 164 GLU A N 1
ATOM 1227 C CA . GLU A 1 164 ? 15.312 32.281 32.594 1 98.44 164 GLU A CA 1
ATOM 1228 C C . GLU A 1 164 ? 16.438 32.625 31.609 1 98.44 164 GLU A C 1
ATOM 1230 O O . GLU A 1 164 ? 17.016 31.734 30.984 1 98.44 164 GLU A O 1
ATOM 1235 N N . THR A 1 165 ? 16.719 33.906 31.469 1 98.06 165 THR A N 1
ATOM 1236 C CA . THR A 1 165 ? 17.641 34.281 30.406 1 98.06 165 THR A CA 1
ATOM 1237 C C . THR A 1 165 ? 18.469 35.5 30.797 1 98.06 165 THR A C 1
ATOM 1239 O O . THR A 1 165 ? 18.031 36.281 31.625 1 98.06 165 THR A O 1
ATOM 1242 N N . ARG A 1 166 ? 19.656 35.562 30.297 1 96.12 166 ARG A N 1
ATOM 1243 C CA . ARG A 1 166 ? 20.562 36.719 30.438 1 96.12 166 ARG A CA 1
ATOM 1244 C C . ARG A 1 166 ? 21.25 37.031 29.125 1 96.12 166 ARG A C 1
ATOM 1246 O O . ARG A 1 166 ? 21.953 36.188 28.562 1 96.12 166 ARG A O 1
ATOM 1253 N N . PRO A 1 167 ? 21.094 38.25 28.609 1 94.81 167 PRO A N 1
ATOM 1254 C CA . PRO A 1 167 ? 21.578 38.562 27.266 1 94.81 167 PRO A CA 1
ATOM 1255 C C . PRO A 1 167 ? 23.047 38.969 27.25 1 94.81 167 PRO A C 1
ATOM 1257 O O . PRO A 1 167 ? 23.547 39.562 28.203 1 94.81 167 PRO A O 1
ATOM 1260 N N . MET A 1 168 ? 23.625 38.531 26.125 1 89.5 168 MET A N 1
ATOM 1261 C CA . MET A 1 168 ? 24.922 39.125 25.75 1 89.5 168 MET A CA 1
ATOM 1262 C C . MET A 1 168 ? 24.75 40.5 25.141 1 89.5 168 MET A C 1
ATOM 1264 O O . MET A 1 168 ? 23.844 40.688 24.312 1 89.5 168 MET A O 1
ATOM 1268 N N . THR A 1 169 ? 25.484 41.406 25.641 1 83.94 169 THR A N 1
ATOM 1269 C CA . THR A 1 169 ? 25.453 42.75 25.062 1 83.94 169 THR A CA 1
ATOM 1270 C C . THR A 1 169 ? 26.844 43.156 24.578 1 83.94 169 THR A C 1
ATOM 1272 O O . THR A 1 169 ? 27.828 42.438 24.781 1 83.94 169 THR A O 1
ATOM 1275 N N . GLU A 1 170 ? 26.906 44.25 24.062 1 75.94 170 GLU A N 1
ATOM 1276 C CA . GLU A 1 170 ? 28.188 44.781 23.562 1 75.94 170 GLU A CA 1
ATOM 1277 C C . GLU A 1 170 ? 29.156 45.031 24.703 1 75.94 170 GLU A C 1
ATOM 1279 O O . GLU A 1 170 ? 30.375 44.938 24.547 1 75.94 170 GLU A O 1
ATOM 1284 N N . THR A 1 171 ? 28.594 45.5 25.781 1 78.19 171 THR A N 1
ATOM 1285 C CA . THR A 1 171 ? 29.422 45.938 26.891 1 78.19 171 THR A CA 1
ATOM 1286 C C . THR A 1 171 ? 29.547 44.812 27.938 1 78.19 171 THR A C 1
ATOM 1288 O O . THR A 1 171 ? 30.062 45.062 29.047 1 78.19 171 THR A O 1
ATOM 1291 N N . GLY A 1 172 ? 29.125 43.719 27.625 1 80.81 172 GLY A N 1
ATOM 1292 C CA . GLY A 1 172 ? 29.156 42.594 28.562 1 80.81 172 GLY A CA 1
ATOM 1293 C C . GLY A 1 172 ? 27.828 41.875 28.703 1 80.81 172 GLY A C 1
ATOM 1294 O O . GLY A 1 172 ? 27.125 41.656 27.719 1 80.81 172 GLY A O 1
ATOM 1295 N N . LEU A 1 173 ? 27.531 41.5 29.984 1 89.19 173 LEU A N 1
ATOM 1296 C CA . LEU A 1 173 ? 26.281 40.781 30.219 1 89.19 173 LEU A CA 1
ATOM 1297 C C . LEU A 1 173 ? 25.188 41.719 30.703 1 89.19 173 LEU A C 1
ATOM 1299 O O . LEU A 1 173 ? 25.453 42.625 31.516 1 89.19 173 LEU A O 1
ATOM 1303 N N . GLY A 1 174 ? 24.016 41.594 30.188 1 91.81 174 GLY A N 1
ATOM 1304 C CA . GLY A 1 174 ? 22.859 42.406 30.594 1 91.81 174 GLY A CA 1
ATOM 1305 C C . GLY A 1 174 ? 22.156 41.844 31.812 1 91.81 174 GLY A C 1
ATOM 1306 O O . GLY A 1 174 ? 22.703 40.969 32.5 1 91.81 174 GLY A O 1
ATOM 1307 N N . GLU A 1 175 ? 20.969 42.375 32.062 1 94 175 GLU A N 1
ATOM 1308 C CA . GLU A 1 175 ? 20.172 41.938 33.219 1 94 175 GLU A CA 1
ATOM 1309 C C . GLU A 1 175 ? 19.484 40.625 32.938 1 94 175 GLU A C 1
ATOM 1311 O O . GLU A 1 175 ? 19 40.406 31.812 1 94 175 GLU A O 1
ATOM 1316 N N . ALA A 1 176 ? 19.453 39.812 33.938 1 96.56 176 ALA A N 1
ATOM 1317 C CA . ALA A 1 176 ? 18.781 38.531 33.812 1 96.56 176 ALA A CA 1
ATOM 1318 C C . ALA A 1 176 ? 17.297 38.625 34.156 1 96.56 176 ALA A C 1
ATOM 1320 O O . ALA A 1 176 ? 16.938 39.344 35.094 1 96.56 176 ALA A O 1
ATOM 1321 N N . TRP A 1 177 ? 16.484 37.938 33.469 1 97.5 177 TRP A N 1
ATOM 1322 C CA . TRP A 1 177 ? 15.031 38 33.656 1 97.5 177 TRP A CA 1
ATOM 1323 C C . TRP A 1 177 ? 14.422 36.594 33.656 1 97.5 177 TRP A C 1
ATOM 1325 O O . TRP A 1 177 ? 14.961 35.688 33.031 1 97.5 177 TRP A O 1
ATOM 1335 N N . ARG A 1 178 ? 13.328 36.406 34.344 1 97.94 178 ARG A N 1
ATOM 1336 C CA . ARG A 1 178 ? 12.492 35.219 34.344 1 97.94 178 ARG A CA 1
ATOM 1337 C C . ARG A 1 178 ? 11.125 35.5 33.75 1 97.94 178 ARG A C 1
ATOM 1339 O O . ARG A 1 178 ? 10.461 36.469 34.156 1 97.94 178 ARG A O 1
ATOM 1346 N N . TRP A 1 179 ? 10.773 34.781 32.781 1 97.94 179 TRP A N 1
ATOM 1347 C CA . TRP A 1 179 ? 9.477 34.812 32.094 1 97.94 179 TRP A CA 1
ATOM 1348 C C . TRP A 1 179 ? 8.703 33.5 32.375 1 97.94 179 TRP A C 1
ATOM 1350 O O . TRP A 1 179 ? 9.273 32.438 32.344 1 97.94 179 TRP A O 1
ATOM 1360 N N . SER A 1 180 ? 7.359 33.594 32.719 1 97.81 180 SER A N 1
ATOM 1361 C CA . SER A 1 180 ? 6.574 32.375 33 1 97.81 180 SER A CA 1
ATOM 1362 C C . SER A 1 180 ? 5.137 32.531 32.531 1 97.81 180 SER A C 1
ATOM 1364 O O . SER A 1 180 ? 4.551 33.625 32.656 1 97.81 180 SER A O 1
ATOM 1366 N N . SER A 1 181 ? 4.574 31.438 31.969 1 97.06 181 SER A N 1
ATOM 1367 C CA . SER A 1 181 ? 3.195 31.469 31.5 1 97.06 181 SER A CA 1
ATOM 1368 C C . SER A 1 181 ? 2.6 30.078 31.422 1 97.06 181 SER A C 1
ATOM 1370 O O . SER A 1 181 ? 3.32 29.094 31.203 1 97.06 181 SER A O 1
ATOM 1372 N N . ASP A 1 182 ? 1.267 29.969 31.625 1 95.25 182 ASP A N 1
ATOM 1373 C CA . ASP A 1 182 ? 0.523 28.734 31.375 1 95.25 182 ASP A CA 1
ATOM 1374 C C . ASP A 1 182 ? -0.217 28.797 30.047 1 95.25 182 ASP A C 1
ATOM 1376 O O . ASP A 1 182 ? -1.076 27.953 29.766 1 95.25 182 ASP A O 1
ATOM 1380 N N . ALA A 1 183 ? 0.105 29.781 29.281 1 90.5 183 ALA A N 1
ATOM 1381 C CA . ALA A 1 183 ? -0.429 30 27.938 1 90.5 183 ALA A CA 1
ATOM 1382 C C . ALA A 1 183 ? -1.928 30.281 27.984 1 90.5 183 ALA A C 1
ATOM 1384 O O . ALA A 1 183 ? -2.648 29.984 27.031 1 90.5 183 ALA A O 1
ATOM 1385 N N . LYS A 1 184 ? -2.402 30.734 29.109 1 89.5 184 LYS A N 1
ATOM 1386 C CA . LYS A 1 184 ? -3.814 31.094 29.234 1 89.5 184 LYS A CA 1
ATOM 1387 C C . LYS A 1 184 ? -4.012 32.594 29.141 1 89.5 184 LYS A C 1
ATOM 1389 O O . LYS A 1 184 ? -4.645 33.188 30.016 1 89.5 184 LYS A O 1
ATOM 1394 N N . GLY A 1 185 ? -3.254 33.25 28.25 1 87.56 185 GLY A N 1
ATOM 1395 C CA . GLY A 1 185 ? -3.52 34.625 27.875 1 87.56 185 GLY A CA 1
ATOM 1396 C C . GLY A 1 185 ? -2.559 35.625 28.5 1 87.56 185 GLY A C 1
ATOM 1397 O O . GLY A 1 185 ? -2.422 36.75 28.031 1 87.56 185 GLY A O 1
ATOM 1398 N N . GLN A 1 186 ? -1.952 35.188 29.609 1 93 186 GLN A N 1
ATOM 1399 C CA . GLN A 1 186 ? -1.065 36.125 30.312 1 93 186 GLN A CA 1
ATOM 1400 C C . GLN A 1 186 ? 0.267 35.438 30.656 1 93 186 GLN A C 1
ATOM 1402 O O . GLN A 1 186 ? 0.398 34.219 30.562 1 93 186 GLN A O 1
ATOM 1407 N N . TYR A 1 187 ? 1.269 36.281 30.938 1 95.75 187 TYR A N 1
ATOM 1408 C CA . TYR A 1 187 ? 2.566 35.812 31.406 1 95.75 187 TYR A CA 1
ATOM 1409 C C . TYR A 1 187 ? 3.141 36.781 32.438 1 95.75 187 TYR A C 1
ATOM 1411 O O . TYR A 1 187 ? 2.689 37.938 32.562 1 95.75 187 TYR A O 1
ATOM 1419 N N . SER A 1 188 ? 4.09 36.312 33.188 1 96.69 188 SER A N 1
ATOM 1420 C CA . SER A 1 188 ? 4.738 37.125 34.219 1 96.69 188 SER A CA 1
ATOM 1421 C C . SER A 1 188 ? 6.234 37.281 33.969 1 96.69 188 SER A C 1
ATOM 1423 O O . SER A 1 188 ? 6.84 36.406 33.312 1 96.69 188 SER A O 1
ATOM 1425 N N . MET A 1 189 ? 6.797 38.406 34.375 1 96.88 189 MET A N 1
ATOM 1426 C CA . MET A 1 189 ? 8.227 38.688 34.25 1 96.88 189 MET A CA 1
ATOM 1427 C C . MET A 1 189 ? 8.773 39.25 35.562 1 96.88 189 MET A C 1
ATOM 1429 O O . MET A 1 189 ? 8.117 40.031 36.219 1 96.88 189 MET A O 1
ATOM 1433 N N . GLU A 1 190 ? 9.953 38.844 35.938 1 96.69 190 GLU A N 1
ATOM 1434 C CA . GLU A 1 190 ? 10.648 39.344 37.094 1 96.69 190 GLU A CA 1
ATOM 1435 C C . GLU A 1 190 ? 12.164 39.25 36.938 1 96.69 190 GLU A C 1
ATOM 1437 O O . GLU A 1 190 ? 12.664 38.406 36.219 1 96.69 190 GLU A O 1
ATOM 1442 N N . PRO A 1 191 ? 12.875 40.188 37.562 1 95.62 191 PRO A N 1
ATOM 1443 C CA . PRO A 1 191 ? 14.336 40.031 37.562 1 95.62 191 PRO A CA 1
ATOM 1444 C C . PRO A 1 191 ? 14.797 38.719 38.188 1 95.62 191 PRO A C 1
ATOM 1446 O O . PRO A 1 191 ? 14.195 38.25 39.156 1 95.62 191 PRO A O 1
ATOM 1449 N N . CYS A 1 192 ? 15.789 38.25 37.625 1 95.31 192 CYS A N 1
ATOM 1450 C CA . CYS A 1 192 ? 16.297 36.969 38.094 1 95.31 192 CYS A CA 1
ATOM 1451 C C . CYS A 1 192 ? 17.812 37.031 38.25 1 95.31 192 CYS A C 1
ATOM 1453 O O . CYS A 1 192 ? 18.547 36.375 37.531 1 95.31 192 CYS A O 1
ATOM 1455 N N . PRO A 1 193 ? 18.297 37.594 39.25 1 92.31 193 PRO A N 1
ATOM 1456 C CA . PRO A 1 193 ? 19.734 37.812 39.406 1 92.31 193 PRO A CA 1
ATOM 1457 C C . PRO A 1 193 ? 20.5 36.5 39.688 1 92.31 193 PRO A C 1
ATOM 1459 O O . PRO A 1 193 ? 21.734 36.469 39.5 1 92.31 193 PRO A O 1
ATOM 1462 N N . GLU A 1 194 ? 19.797 35.531 40.031 1 91.88 194 GLU A N 1
ATOM 1463 C CA . GLU A 1 194 ? 20.453 34.281 40.312 1 91.88 194 GLU A CA 1
ATOM 1464 C C . GLU A 1 194 ? 21.078 33.688 39.062 1 91.88 194 GLU A C 1
ATOM 1466 O O . GLU A 1 194 ? 21.969 32.844 39.125 1 91.88 194 GLU A O 1
ATOM 1471 N N . VAL A 1 195 ? 20.594 34.062 37.906 1 94.12 195 VAL A N 1
ATOM 1472 C CA . VAL A 1 195 ? 21.188 33.656 36.656 1 94.12 195 VAL A CA 1
ATOM 1473 C C . VAL A 1 195 ? 22.422 34.5 36.344 1 94.12 195 VAL A C 1
ATOM 1475 O O . VAL A 1 195 ? 22.312 35.688 36.062 1 94.12 195 VAL A O 1
ATOM 1478 N N . THR A 1 196 ? 23.578 33.906 36.312 1 91.44 196 THR A N 1
ATOM 1479 C CA . THR A 1 196 ? 24.797 34.688 36.219 1 91.44 196 THR A CA 1
ATOM 1480 C C . THR A 1 196 ? 25.469 34.5 34.844 1 91.44 196 THR A C 1
ATOM 1482 O O . THR A 1 196 ? 26.328 35.281 34.469 1 91.44 196 THR A O 1
ATOM 1485 N N . ARG A 1 197 ? 25.188 33.5 34.156 1 90.44 197 ARG A N 1
ATOM 1486 C CA . ARG A 1 197 ? 25.797 33.219 32.875 1 90.44 197 ARG A CA 1
ATOM 1487 C C . ARG A 1 197 ? 24.859 33.625 31.734 1 90.44 197 ARG A C 1
ATOM 1489 O O . ARG A 1 197 ? 23.641 33.656 31.922 1 90.44 197 ARG A O 1
ATOM 1496 N N . GLN A 1 198 ? 25.422 33.938 30.594 1 92.81 198 GLN A N 1
ATOM 1497 C CA . GLN A 1 198 ? 24.609 34.281 29.422 1 92.81 198 GLN A CA 1
ATOM 1498 C C . GLN A 1 198 ? 23.844 33.062 28.938 1 92.81 198 GLN A C 1
ATOM 1500 O O . GLN A 1 198 ? 24.281 31.922 29.109 1 92.81 198 GLN A O 1
ATOM 1505 N N . GLY A 1 199 ? 22.734 33.312 28.234 1 95.88 199 GLY A N 1
ATOM 1506 C CA . GLY A 1 199 ? 21.984 32.219 27.625 1 95.88 199 GLY A CA 1
ATOM 1507 C C . GLY A 1 199 ? 20.531 32.188 28.062 1 95.88 199 GLY A C 1
ATOM 1508 O O . GLY A 1 199 ? 19.984 33.188 28.516 1 95.88 199 GLY A O 1
ATOM 1509 N N . THR A 1 200 ? 19.906 31.078 27.766 1 97.94 200 THR A N 1
ATOM 1510 C CA . THR A 1 200 ? 18.484 30.922 28.062 1 97.94 200 THR A CA 1
ATOM 1511 C C . THR A 1 200 ? 18.203 29.516 28.594 1 97.94 200 THR A C 1
ATOM 1513 O O . THR A 1 200 ? 18.719 28.531 28.062 1 97.94 200 THR A O 1
ATOM 1516 N N . ARG A 1 201 ? 17.453 29.469 29.656 1 98.19 201 ARG A N 1
ATOM 1517 C CA . ARG A 1 201 ? 16.938 28.219 30.219 1 98.19 201 ARG A CA 1
ATOM 1518 C C . ARG A 1 201 ? 15.43 28.141 30.078 1 98.19 201 ARG A C 1
ATOM 1520 O O . ARG A 1 201 ? 14.703 28.969 30.625 1 98.19 201 ARG A O 1
ATOM 1527 N N . VAL A 1 202 ? 14.945 27.172 29.281 1 98.62 202 VAL A N 1
ATOM 1528 C CA . VAL A 1 202 ? 13.516 26.922 29.156 1 98.62 202 VAL A CA 1
ATOM 1529 C C . VAL A 1 202 ? 13.117 25.75 30.062 1 98.62 202 VAL A C 1
ATOM 1531 O O . VAL A 1 202 ? 13.586 24.625 29.859 1 98.62 202 VAL A O 1
ATOM 1534 N N . ILE A 1 203 ? 12.281 25.969 31.016 1 98.62 203 ILE A N 1
ATOM 1535 C CA . ILE A 1 203 ? 11.859 24.984 32 1 98.62 203 ILE A CA 1
ATOM 1536 C C . ILE A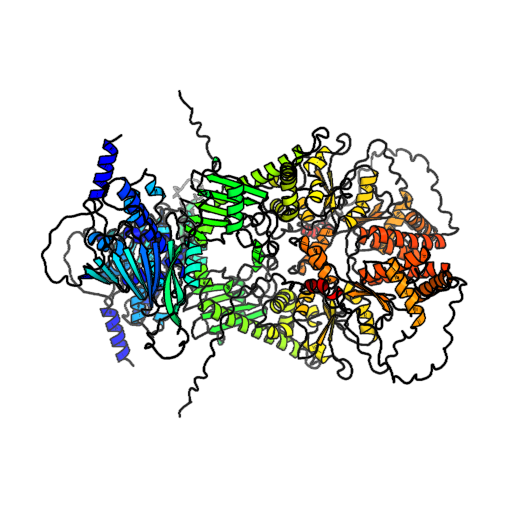 1 203 ? 10.398 24.594 31.75 1 98.62 203 ILE A C 1
ATOM 1538 O O . ILE A 1 203 ? 9.508 25.438 31.844 1 98.62 203 ILE A O 1
ATOM 1542 N N . LEU A 1 204 ? 10.172 23.359 31.453 1 98.62 204 LEU A N 1
ATOM 1543 C CA . LEU A 1 204 ? 8.844 22.828 31.172 1 98.62 204 LEU A CA 1
ATOM 1544 C C . LEU A 1 204 ? 8.281 22.094 32.375 1 98.62 204 LEU A C 1
ATOM 1546 O O . LEU A 1 204 ? 8.836 21.078 32.812 1 98.62 204 LEU A O 1
ATOM 1550 N N . SER A 1 205 ? 7.188 22.594 32.969 1 98.31 205 SER A N 1
ATOM 1551 C CA . SER A 1 205 ? 6.441 21.828 33.969 1 98.31 205 SER A CA 1
ATOM 1552 C C . SER A 1 205 ? 5.551 20.781 33.312 1 98.31 205 SER A C 1
ATOM 1554 O O . SER A 1 205 ? 4.441 21.094 32.875 1 98.31 205 SER A O 1
ATOM 1556 N N . LEU A 1 206 ? 5.957 19.547 33.375 1 97.75 206 LEU A N 1
ATOM 1557 C CA . LEU A 1 206 ? 5.48 18.516 32.469 1 97.75 206 LEU A CA 1
ATOM 1558 C C . LEU A 1 206 ? 4.102 18.016 32.906 1 97.75 206 LEU A C 1
ATOM 1560 O O . LEU A 1 206 ? 3.818 17.891 34.094 1 97.75 206 LEU A O 1
ATOM 1564 N N . ASN A 1 207 ? 3.283 17.734 31.953 1 94.94 207 ASN A N 1
ATOM 1565 C CA . ASN A 1 207 ? 2.002 17.062 32.156 1 94.94 207 ASN A CA 1
ATOM 1566 C C . ASN A 1 207 ? 2.025 15.633 31.656 1 94.94 207 ASN A C 1
ATOM 1568 O O . ASN A 1 207 ? 1.023 14.922 31.75 1 94.94 207 ASN A O 1
ATOM 1572 N N . ASP A 1 208 ? 3.168 15.266 31.109 1 92.44 208 ASP A N 1
ATOM 1573 C CA . ASP A 1 208 ? 3.414 13.898 30.656 1 92.44 208 ASP A CA 1
ATOM 1574 C C . ASP A 1 208 ? 4.738 13.367 31.203 1 92.44 208 ASP A C 1
ATOM 1576 O O . ASP A 1 208 ? 5.809 13.781 30.766 1 92.44 208 ASP A O 1
ATOM 1580 N N . GLU A 1 209 ? 4.719 12.445 31.938 1 92.88 209 GLU A N 1
ATOM 1581 C CA . GLU A 1 209 ? 5.871 12 32.719 1 92.88 209 GLU A CA 1
ATOM 1582 C C . GLU A 1 209 ? 6.828 11.172 31.875 1 92.88 209 GLU A C 1
ATOM 1584 O O . GLU A 1 209 ? 7.973 10.938 32.281 1 92.88 209 GLU A O 1
ATOM 1589 N N . LYS A 1 210 ? 6.449 10.82 30.703 1 94.5 210 LYS A N 1
ATOM 1590 C CA . LYS A 1 210 ? 7.348 10.039 29.859 1 94.5 210 LYS A CA 1
ATOM 1591 C C . LYS A 1 210 ? 8.594 10.836 29.5 1 94.5 210 LYS A C 1
ATOM 1593 O O . LYS A 1 210 ? 9.656 10.266 29.25 1 94.5 210 LYS A O 1
ATOM 1598 N N . TYR A 1 211 ? 8.438 12.117 29.594 1 96.81 211 TYR A N 1
ATOM 1599 C CA . TYR A 1 211 ? 9.539 12.969 29.172 1 96.81 211 TYR A CA 1
ATOM 1600 C C . TYR A 1 211 ? 10.516 13.195 30.312 1 96.81 211 TYR A C 1
ATOM 1602 O O . TYR A 1 211 ? 11.484 13.945 30.172 1 96.81 211 TYR A O 1
ATOM 1610 N N . LEU A 1 212 ? 10.312 12.516 31.438 1 96.25 212 LEU A N 1
ATOM 1611 C CA . LEU A 1 212 ? 11.273 12.508 32.531 1 96.25 212 LEU A CA 1
ATOM 1612 C C . LEU A 1 212 ? 12.25 11.344 32.375 1 96.25 212 LEU A C 1
ATOM 1614 O O . LEU A 1 212 ? 13.297 11.32 33.031 1 96.25 212 LEU A O 1
ATOM 1618 N N . GLU A 1 213 ? 11.883 10.469 31.531 1 95.38 213 GLU A N 1
ATOM 1619 C CA . GLU A 1 213 ? 12.695 9.266 31.344 1 95.38 213 GLU A CA 1
ATOM 1620 C C . GLU A 1 213 ? 13.898 9.539 30.469 1 95.38 213 GLU A C 1
ATOM 1622 O O . GLU A 1 213 ? 13.758 10.047 29.344 1 95.38 213 GLU A O 1
ATOM 1627 N N . GLU A 1 214 ? 15.023 9.133 30.984 1 94.62 214 GLU A N 1
ATOM 1628 C CA . GLU A 1 214 ? 16.281 9.352 30.266 1 94.62 214 GLU A CA 1
ATOM 1629 C C . GLU A 1 214 ? 16.281 8.68 28.906 1 94.62 214 GLU A C 1
ATOM 1631 O O . GLU A 1 214 ? 16.719 9.266 27.906 1 94.62 214 GLU A O 1
ATOM 1636 N N . ALA A 1 215 ? 15.82 7.488 28.875 1 94.44 215 ALA A N 1
ATOM 1637 C CA . ALA A 1 215 ? 15.812 6.73 27.625 1 94.44 215 ALA A CA 1
ATOM 1638 C C . ALA A 1 215 ? 14.961 7.434 26.562 1 94.44 215 ALA A C 1
ATOM 1640 O O . ALA A 1 215 ? 15.344 7.5 25.391 1 94.44 215 ALA A O 1
ATOM 1641 N N . THR A 1 216 ? 13.844 7.977 26.969 1 96.19 216 THR A N 1
ATOM 1642 C CA . THR A 1 216 ? 12.945 8.688 26.062 1 96.19 216 THR A CA 1
ATOM 1643 C C . THR A 1 216 ? 13.617 9.953 25.531 1 96.19 216 THR A C 1
ATOM 1645 O O . THR A 1 216 ? 13.594 10.211 24.312 1 96.19 216 THR A O 1
ATOM 1648 N N . LEU A 1 217 ? 14.242 10.656 26.422 1 96.88 217 LEU A N 1
ATOM 1649 C CA . LEU A 1 217 ? 14.898 11.898 26.031 1 96.88 217 LEU A CA 1
ATOM 1650 C C . LEU A 1 217 ? 16.078 11.625 25.094 1 96.88 217 LEU A C 1
ATOM 1652 O O . LEU A 1 217 ? 16.281 12.352 24.125 1 96.88 217 LEU A O 1
ATOM 1656 N N . ARG A 1 218 ? 16.797 10.609 25.438 1 95.88 218 ARG A N 1
ATOM 1657 C CA . ARG A 1 218 ? 17.938 10.25 24.594 1 95.88 218 ARG A CA 1
ATOM 1658 C C . ARG A 1 218 ? 17.484 9.906 23.188 1 95.88 218 ARG A C 1
ATOM 1660 O O . ARG A 1 218 ? 18.078 10.367 22.203 1 95.88 218 ARG A O 1
ATOM 1667 N N . ASP A 1 219 ? 16.438 9.141 23.094 1 94.69 219 ASP A N 1
ATOM 1668 C CA . ASP A 1 219 ? 15.891 8.758 21.781 1 94.69 219 ASP A CA 1
ATOM 1669 C C . ASP A 1 219 ? 15.43 9.984 21 1 94.69 219 ASP A C 1
ATOM 1671 O O . ASP A 1 219 ? 15.727 10.109 19.812 1 94.69 219 ASP A O 1
ATOM 1675 N N . LEU A 1 220 ? 14.75 10.875 21.641 1 95.31 220 LEU A N 1
ATOM 1676 C CA . LEU A 1 220 ? 14.195 12.055 20.984 1 95.31 220 LEU A CA 1
ATOM 1677 C C . LEU A 1 220 ? 15.312 12.984 20.516 1 95.31 220 LEU A C 1
ATOM 1679 O O . LEU A 1 220 ? 15.289 13.469 19.391 1 95.31 220 LEU A O 1
ATOM 1683 N N . LEU A 1 221 ? 16.25 13.195 21.375 1 95.69 221 LEU A N 1
ATOM 1684 C CA . LEU A 1 221 ? 17.359 14.086 21.031 1 95.69 221 LEU A CA 1
ATOM 1685 C C . LEU A 1 221 ? 18.203 13.516 19.906 1 95.69 221 LEU A C 1
ATOM 1687 O O . LEU A 1 221 ? 18.609 14.25 19 1 95.69 221 LEU A O 1
ATOM 1691 N N . THR A 1 222 ? 18.391 12.266 20 1 92 222 THR A N 1
ATOM 1692 C CA . THR A 1 222 ? 19.125 11.625 18.922 1 92 222 THR A CA 1
ATOM 1693 C C . THR A 1 222 ? 18.359 11.734 17.609 1 92 222 THR A C 1
ATOM 1695 O O . THR A 1 222 ? 18.938 12.047 16.562 1 92 222 THR A O 1
ATOM 1698 N N . HIS A 1 223 ? 17.141 11.562 17.703 1 89.19 223 HIS A N 1
ATOM 1699 C CA . HIS A 1 223 ? 16.266 11.57 16.531 1 89.19 223 HIS A CA 1
ATOM 1700 C C . HIS A 1 223 ? 16.219 12.953 15.891 1 89.19 223 HIS A C 1
ATOM 1702 O O . HIS A 1 223 ? 16.344 13.078 14.672 1 89.19 223 HIS A O 1
ATOM 1708 N N . TYR A 1 224 ? 16.125 13.992 16.672 1 90.19 224 TYR A N 1
ATOM 1709 C CA . TYR A 1 224 ? 15.844 15.312 16.125 1 90.19 224 TYR A CA 1
ATOM 1710 C C . TYR A 1 224 ? 17.125 16.141 16 1 90.19 224 TYR A C 1
ATOM 1712 O O . TYR A 1 224 ? 17.172 17.094 15.219 1 90.19 224 TYR A O 1
ATOM 1720 N N . CYS A 1 225 ? 18.203 15.773 16.688 1 90.06 225 CYS A N 1
ATOM 1721 C CA . CYS A 1 225 ? 19.281 16.734 16.844 1 90.06 225 CYS A CA 1
ATOM 1722 C C . CYS A 1 225 ? 20.625 16.109 16.453 1 90.06 225 CYS A C 1
ATOM 1724 O O . CYS A 1 225 ? 21.672 16.703 16.703 1 90.06 225 CYS A O 1
ATOM 1726 N N . GLU A 1 226 ? 20.625 15.039 15.883 1 88.31 226 GLU A N 1
ATOM 1727 C CA . GLU A 1 226 ? 21.828 14.258 15.648 1 88.31 226 GLU A CA 1
ATOM 1728 C C . GLU A 1 226 ? 22.859 15.055 14.852 1 88.31 226 GLU A C 1
ATOM 1730 O O . GLU A 1 226 ? 24.062 14.922 15.086 1 88.31 226 GLU A O 1
ATOM 1735 N N . PHE A 1 227 ? 22.453 15.945 14.055 1 89.56 227 PHE A N 1
ATOM 1736 C CA . PHE A 1 227 ? 23.406 16.547 13.125 1 89.56 227 PHE A CA 1
ATOM 1737 C C . PHE A 1 227 ? 23.406 18.062 13.266 1 89.56 227 PHE A C 1
ATOM 1739 O O . PHE A 1 227 ? 23.859 18.781 12.375 1 89.56 227 PHE A O 1
ATOM 1746 N N . LEU A 1 228 ? 22.938 18.516 14.391 1 90.38 228 LEU A N 1
ATOM 1747 C CA . LEU A 1 228 ? 22.938 19.953 14.625 1 90.38 228 LEU A CA 1
ATOM 1748 C C . LEU A 1 228 ? 24.359 20.5 14.766 1 90.38 228 LEU A C 1
ATOM 1750 O O . LEU A 1 228 ? 25.281 19.734 15.086 1 90.38 228 LEU A O 1
ATOM 1754 N N . GLN A 1 229 ? 24.531 21.688 14.484 1 86.81 229 GLN A N 1
ATOM 1755 C CA . GLN A 1 229 ? 25.844 22.312 14.375 1 86.81 229 GLN A CA 1
ATOM 1756 C C . GLN A 1 229 ? 26.516 22.438 15.734 1 86.81 229 GLN A C 1
ATOM 1758 O O . GLN A 1 229 ? 27.75 22.438 15.836 1 86.81 229 GLN A O 1
ATOM 1763 N N . PHE A 1 230 ? 25.797 22.578 16.812 1 92.81 230 PHE A N 1
ATOM 1764 C CA . PHE A 1 230 ? 26.344 22.75 18.156 1 92.81 230 PHE A CA 1
ATOM 1765 C C . PHE A 1 230 ? 26.125 21.5 18.984 1 92.81 230 PHE A C 1
ATOM 1767 O O . PHE A 1 230 ? 25.156 20.766 18.781 1 92.81 230 PHE A O 1
ATOM 1774 N N . PRO A 1 231 ? 26.984 21.219 19.938 1 95 231 PRO A N 1
ATOM 1775 C CA . PRO A 1 231 ? 26.828 20.031 20.766 1 95 231 PRO A CA 1
ATOM 1776 C C . PRO A 1 231 ? 25.578 20.062 21.641 1 95 231 PRO A C 1
ATOM 1778 O O . PRO A 1 231 ? 25.219 21.125 22.156 1 95 231 PRO A O 1
ATOM 1781 N N . VAL A 1 232 ? 24.922 18.984 21.719 1 96.5 232 VAL A N 1
ATOM 1782 C CA . VAL A 1 232 ? 23.766 18.781 22.578 1 96.5 232 VAL A CA 1
ATOM 1783 C C . VAL A 1 232 ? 24.094 17.734 23.656 1 96.5 232 VAL A C 1
ATOM 1785 O O . VAL A 1 232 ? 24.531 16.625 23.344 1 96.5 232 VAL A O 1
ATOM 1788 N N . TYR A 1 233 ? 23.906 18.109 24.922 1 96.94 233 TYR A N 1
ATOM 1789 C CA . TYR A 1 233 ? 24.234 17.234 26.047 1 96.94 233 TYR A CA 1
ATOM 1790 C C . TYR A 1 233 ? 22.984 16.828 26.812 1 96.94 233 TYR A C 1
ATOM 1792 O O . TYR A 1 233 ? 22.078 17.656 27 1 96.94 233 TYR A O 1
ATOM 1800 N N . LEU A 1 234 ? 22.906 15.586 27.219 1 97.44 234 LEU A N 1
ATOM 1801 C CA . LEU A 1 234 ? 21.859 15.062 28.078 1 97.44 234 LEU A CA 1
ATOM 1802 C C . LEU A 1 234 ? 22.422 14.648 29.438 1 97.44 234 LEU A C 1
ATOM 1804 O O . LEU A 1 234 ? 23.422 13.945 29.5 1 97.44 234 LEU A O 1
ATOM 1808 N N . GLN A 1 235 ? 21.844 15.125 30.453 1 96.12 235 GLN A N 1
ATOM 1809 C CA . GLN A 1 235 ? 22.297 14.742 31.781 1 96.12 235 GLN A CA 1
ATOM 1810 C C . GLN A 1 235 ? 21.828 13.336 32.125 1 96.12 235 GLN A C 1
ATOM 1812 O O . GLN A 1 235 ? 20.641 13.016 32 1 96.12 235 GLN A O 1
ATOM 1817 N N . THR A 1 236 ? 22.75 12.562 32.531 1 92.81 236 THR A N 1
ATOM 1818 C CA . THR A 1 236 ? 22.438 11.211 32.969 1 92.81 236 THR A CA 1
ATOM 1819 C C . THR A 1 236 ? 22.859 11.016 34.438 1 92.81 236 THR A C 1
ATOM 1821 O O . THR A 1 236 ? 23.906 11.508 34.844 1 92.81 236 THR A O 1
ATOM 1824 N N . LEU A 1 237 ? 21.969 10.406 35.219 1 87.81 237 LEU A N 1
ATOM 1825 C CA . LEU A 1 237 ? 22.25 10.148 36.625 1 87.81 237 LEU A CA 1
ATOM 1826 C C . LEU A 1 237 ? 22.703 8.711 36.844 1 87.81 237 LEU A C 1
ATOM 1828 O O . LEU A 1 237 ? 22.016 7.77 36.438 1 87.81 237 LEU A O 1
ATOM 1832 N N . THR A 1 238 ? 23.891 8.523 37.188 1 82.69 238 THR A N 1
ATOM 1833 C CA . THR A 1 238 ? 24.422 7.191 37.469 1 82.69 238 THR A CA 1
ATOM 1834 C C . THR A 1 238 ? 24.656 7 38.969 1 82.69 238 THR A C 1
ATOM 1836 O O . THR A 1 238 ? 25.172 7.898 39.625 1 82.69 238 THR A O 1
ATOM 1839 N N . GLU A 1 239 ? 24.172 5.938 39.5 1 78 239 GLU A N 1
ATOM 1840 C CA . GLU A 1 239 ? 24.406 5.586 40.906 1 78 239 GLU A CA 1
ATOM 1841 C C . GLU A 1 239 ? 25.766 4.922 41.062 1 78 239 GLU A C 1
ATOM 1843 O O . GLU A 1 239 ? 26.094 3.957 40.375 1 78 239 GLU A O 1
ATOM 1848 N N . THR A 1 240 ? 26.609 5.656 41.688 1 75.75 240 THR A N 1
ATOM 1849 C CA . THR A 1 240 ? 27.906 5.055 41.969 1 75.75 240 THR A CA 1
ATOM 1850 C C . THR A 1 240 ? 28.062 4.766 43.438 1 75.75 240 THR A C 1
ATOM 1852 O O . THR A 1 240 ? 27.625 5.555 44.281 1 75.75 240 THR A O 1
ATOM 1855 N N . GLU A 1 241 ? 28.5 3.586 43.875 1 75.19 241 GLU A N 1
ATOM 1856 C CA . GLU A 1 241 ? 28.766 3.211 45.25 1 75.19 241 GLU A CA 1
ATOM 1857 C C . GLU A 1 241 ? 30.078 3.814 45.75 1 75.19 241 GLU A C 1
ATOM 1859 O O . GLU A 1 241 ? 31.125 3.678 45.094 1 75.19 241 GLU A O 1
ATOM 1864 N N . VAL A 1 242 ? 29.969 4.75 46.562 1 73.5 242 VAL A N 1
ATOM 1865 C CA . VAL A 1 242 ? 31.172 5.32 47.156 1 73.5 242 VAL A CA 1
ATOM 1866 C C . VAL A 1 242 ? 31.406 4.746 48.562 1 73.5 242 VAL A C 1
ATOM 1868 O O . VAL A 1 242 ? 30.453 4.59 49.312 1 73.5 242 VAL A O 1
ATOM 1871 N N . GLU A 1 243 ? 32.594 4.367 48.906 1 70.81 243 GLU A N 1
ATOM 1872 C CA . GLU A 1 243 ? 32.969 3.82 50.188 1 70.81 243 GLU A CA 1
ATOM 1873 C C . GLU A 1 243 ? 32.969 4.902 51.281 1 70.81 243 GLU A C 1
ATOM 1875 O O . GLU A 1 243 ? 33.562 5.973 51.094 1 70.81 243 GLU A O 1
ATOM 1880 N N . VAL A 1 244 ? 32.031 4.84 52.125 1 68.56 244 VAL A N 1
ATOM 1881 C CA . VAL A 1 244 ? 32.062 5.766 53.25 1 68.56 244 VAL A CA 1
ATOM 1882 C C . VAL A 1 244 ? 33.031 5.238 54.312 1 68.56 244 VAL A C 1
ATOM 1884 O O . VAL A 1 244 ? 32.938 4.074 54.719 1 68.56 244 VAL A O 1
ATOM 1887 N N . GLN A 1 245 ? 34.031 5.945 54.5 1 56.34 245 GLN A N 1
ATOM 1888 C CA . GLN A 1 245 ? 34.969 5.617 55.594 1 56.34 245 GLN A CA 1
ATOM 1889 C C . GLN A 1 245 ? 34.312 5.816 56.938 1 56.34 245 GLN A C 1
ATOM 1891 O O . GLN A 1 245 ? 33.844 6.902 57.25 1 56.34 245 GLN A O 1
ATOM 1896 N N . THR A 1 246 ? 33.688 4.883 57.438 1 54.53 246 THR A N 1
ATOM 1897 C CA . THR A 1 246 ? 33.281 5 58.844 1 54.53 246 THR A CA 1
ATOM 1898 C C . THR A 1 246 ? 34.5 5.094 59.75 1 54.53 246 THR A C 1
ATOM 1900 O O . THR A 1 246 ? 35.469 4.332 59.594 1 54.53 246 THR A O 1
ATOM 1903 N N . GLU A 1 247 ? 34.719 6.293 60.25 1 49.66 247 GLU A N 1
ATOM 1904 C CA . GLU A 1 247 ? 35.75 6.445 61.25 1 49.66 247 GLU A CA 1
ATOM 1905 C C . GLU A 1 247 ? 35.625 5.383 62.344 1 49.66 247 GLU A C 1
ATOM 1907 O O . GLU A 1 247 ? 34.625 5.328 63.062 1 49.66 247 GLU A O 1
ATOM 1912 N N . THR A 1 248 ? 35.938 4.258 62.094 1 46.69 248 THR A N 1
ATOM 1913 C CA . THR A 1 248 ? 35.969 3.355 63.25 1 46.69 248 THR A CA 1
ATOM 1914 C C . THR A 1 248 ? 37 3.799 64.25 1 46.69 248 THR A C 1
ATOM 1916 O O . THR A 1 248 ? 38.031 4.344 63.906 1 46.69 248 THR A O 1
ATOM 1919 N N . GLU A 1 249 ? 36.562 4.039 65.5 1 45.97 249 GLU A N 1
ATOM 1920 C CA . GLU A 1 249 ? 37.469 4.105 66.625 1 45.97 249 GLU A CA 1
ATOM 1921 C C . GLU A 1 249 ? 38.531 3.012 66.562 1 45.97 249 GLU A C 1
ATOM 1923 O O . GLU A 1 249 ? 38.312 1.973 65.938 1 45.97 249 GLU A O 1
ATOM 1928 N N . GLU A 1 250 ? 39.812 3.283 67.062 1 46.47 250 GLU A N 1
ATOM 1929 C CA . GLU A 1 250 ? 41.094 2.594 66.938 1 46.47 250 GLU A CA 1
ATOM 1930 C C . GLU A 1 250 ? 40.906 1.08 67 1 46.47 250 GLU A C 1
ATOM 1932 O O . GLU A 1 250 ? 41.75 0.339 66.5 1 46.47 250 GLU A O 1
ATOM 1937 N N . GLY A 1 251 ? 40.281 0.515 68 1 45.91 251 GLY A N 1
ATOM 1938 C CA . GLY A 1 251 ? 40.406 -0.885 68.375 1 45.91 251 GLY A CA 1
ATOM 1939 C C . GLY A 1 251 ? 39.594 -1.812 67.5 1 45.91 251 GLY A C 1
ATOM 1940 O O . GLY A 1 251 ? 39.594 -3.031 67.688 1 45.91 251 GLY A O 1
ATOM 1941 N N . GLU A 1 252 ? 38.344 -1.422 67.312 1 41.84 252 GLU A N 1
ATOM 1942 C CA . GLU A 1 252 ? 37.469 -2.508 66.875 1 41.84 252 GLU A CA 1
ATOM 1943 C C . GLU A 1 252 ? 37.719 -2.869 65.375 1 41.84 252 GLU A C 1
ATOM 1945 O O . GLU A 1 252 ? 38.219 -2.045 64.625 1 41.84 252 GLU A O 1
ATOM 1950 N N . ASP A 1 253 ? 37.375 -4.164 65.062 1 46.12 253 ASP A N 1
ATOM 1951 C CA . ASP A 1 253 ? 37.5 -5.031 63.875 1 46.12 253 ASP A CA 1
ATOM 1952 C C . ASP A 1 253 ? 37.094 -4.301 62.594 1 46.12 253 ASP A C 1
ATOM 1954 O O . ASP A 1 253 ? 36.375 -3.318 62.656 1 46.12 253 ASP A O 1
ATOM 1958 N N . GLU A 1 254 ? 37.688 -4.773 61.469 1 45.72 254 GLU A N 1
ATOM 1959 C CA . GLU A 1 254 ? 37.562 -4.406 60.062 1 45.72 254 GLU A CA 1
ATOM 1960 C C . GLU A 1 254 ? 36.094 -4.152 59.688 1 45.72 254 GLU A C 1
ATOM 1962 O O . GLU A 1 254 ? 35.312 -5.09 59.531 1 45.72 254 GLU A O 1
ATOM 1967 N N . VAL A 1 255 ? 35.531 -3.156 60.219 1 51.06 255 VAL A N 1
ATOM 1968 C CA . VAL A 1 255 ? 34.156 -2.908 59.781 1 51.06 255 VAL A CA 1
ATOM 1969 C C . VAL A 1 255 ? 34.125 -2.807 58.25 1 51.06 255 VAL A C 1
ATOM 1971 O O . VAL A 1 255 ? 35.031 -2.25 57.625 1 51.06 255 VAL A O 1
ATOM 1974 N N . GLU A 1 256 ? 33.344 -3.773 57.594 1 55.06 256 GLU A N 1
ATOM 1975 C CA . GLU A 1 256 ? 33.062 -3.838 56.156 1 55.06 256 GLU A CA 1
ATOM 1976 C C . GLU A 1 256 ? 32.719 -2.461 55.594 1 55.06 256 GLU A C 1
ATOM 1978 O O . GLU A 1 256 ? 31.969 -1.707 56.219 1 55.06 256 GLU A O 1
ATOM 1983 N N . PRO A 1 257 ? 33.531 -2.012 54.719 1 61.16 257 PRO A N 1
ATOM 1984 C CA . PRO A 1 257 ? 33.25 -0.719 54.094 1 61.16 257 PRO A CA 1
ATOM 1985 C C . PRO A 1 257 ? 31.766 -0.574 53.75 1 61.16 257 PRO A C 1
ATOM 1987 O O . PRO A 1 257 ? 31.141 -1.537 53.281 1 61.16 257 PRO A O 1
ATOM 1990 N N . VAL A 1 258 ? 31.031 0.26 54.406 1 65.62 258 VAL A N 1
ATOM 1991 C CA . VAL A 1 258 ? 29.656 0.561 54.031 1 65.62 258 VAL A CA 1
ATOM 1992 C C . VAL A 1 258 ? 29.609 1.405 52.781 1 65.62 258 VAL A C 1
ATOM 1994 O O . VAL A 1 258 ? 30.375 2.371 52.625 1 65.62 258 VAL A O 1
ATOM 1997 N N . TYR A 1 259 ? 29.078 0.915 51.719 1 69.25 259 TYR A N 1
ATOM 1998 C CA . TYR A 1 259 ? 28.922 1.606 50.438 1 69.25 259 TYR A CA 1
ATOM 1999 C C . TYR A 1 259 ? 27.625 2.402 50.406 1 69.25 259 TYR A C 1
ATOM 2001 O O . TYR A 1 259 ? 26.594 1.942 50.875 1 69.25 259 TYR A O 1
ATOM 2009 N N . GLU A 1 260 ? 27.828 3.719 50.312 1 72.19 260 GLU A N 1
ATOM 2010 C CA . GLU A 1 260 ? 26.641 4.523 50.062 1 72.19 260 GLU A CA 1
ATOM 2011 C C . GLU A 1 260 ? 26.5 4.844 48.594 1 72.19 260 GLU A C 1
ATOM 2013 O O . GLU A 1 260 ? 27.484 4.992 47.875 1 72.19 260 GLU A O 1
ATOM 2018 N N . THR A 1 261 ? 25.297 4.711 48.062 1 74.31 261 THR A N 1
ATOM 2019 C CA . THR A 1 261 ? 25 4.977 46.656 1 74.31 261 THR A CA 1
ATOM 2020 C C . THR A 1 261 ? 24.875 6.477 46.406 1 74.31 261 THR A C 1
ATOM 2022 O O . THR A 1 261 ? 24.078 7.156 47.062 1 74.31 261 THR A O 1
ATOM 2025 N N . GLU A 1 262 ? 25.922 7.031 45.812 1 77.75 262 GLU A N 1
ATOM 2026 C CA . GLU A 1 262 ? 25.828 8.438 45.438 1 77.75 262 GLU A CA 1
ATOM 2027 C C . GLU A 1 262 ? 25.391 8.57 43.969 1 77.75 262 GLU A C 1
ATOM 2029 O O . GLU A 1 262 ? 25.828 7.805 43.094 1 77.75 262 GLU A O 1
ATOM 2034 N N . VAL A 1 263 ? 24.469 9.469 43.781 1 81.44 263 VAL A N 1
ATOM 2035 C CA . VAL A 1 263 ? 23.984 9.766 42.438 1 81.44 263 VAL A CA 1
ATOM 2036 C C . VAL A 1 263 ? 24.891 10.82 41.812 1 81.44 263 VAL A C 1
ATOM 2038 O O . VAL A 1 263 ? 25.031 11.922 42.344 1 81.44 263 VAL A O 1
ATOM 2041 N N . VAL A 1 264 ? 25.641 10.422 40.844 1 85.75 264 VAL A N 1
ATOM 2042 C CA . VAL A 1 264 ? 26.5 11.344 40.125 1 85.75 264 VAL A CA 1
ATOM 2043 C C . VAL A 1 264 ? 25.844 11.711 38.781 1 85.75 264 VAL A C 1
ATOM 2045 O O . VAL A 1 264 ? 25.344 10.836 38.094 1 85.75 264 VAL A O 1
ATOM 2048 N N . ALA A 1 265 ? 25.812 13.055 38.562 1 89.5 265 ALA A N 1
ATOM 2049 C CA . ALA A 1 265 ? 25.281 13.578 37.281 1 89.5 265 ALA A CA 1
ATOM 2050 C C . ALA A 1 265 ? 26.391 13.727 36.25 1 89.5 265 ALA A C 1
ATOM 2052 O O . ALA A 1 265 ? 27.453 14.297 36.531 1 89.5 265 ALA A O 1
ATOM 2053 N N . GLU A 1 266 ? 26.219 13.102 35.156 1 92.69 266 GLU A N 1
ATOM 2054 C CA . GLU A 1 266 ? 27.141 13.227 34.031 1 92.69 266 GLU A CA 1
ATOM 2055 C C . GLU A 1 266 ? 26.438 13.758 32.781 1 92.69 266 GLU A C 1
ATOM 2057 O O . GLU A 1 266 ? 25.219 13.648 32.656 1 92.69 266 GLU A O 1
ATOM 2062 N N . TRP A 1 267 ? 27.203 14.461 31.953 1 94.56 267 TRP A N 1
ATOM 2063 C CA . TRP A 1 267 ? 26.672 15.008 30.703 1 94.56 267 TRP A CA 1
ATOM 2064 C C . TRP A 1 267 ? 27.109 14.156 29.516 1 94.56 267 TRP A C 1
ATOM 2066 O O . TRP A 1 267 ? 28.297 14.055 29.203 1 94.56 267 TRP A O 1
ATOM 2076 N N . ASP A 1 268 ? 26.156 13.578 28.891 1 94.38 268 ASP A N 1
ATOM 2077 C CA . ASP A 1 268 ? 26.406 12.766 27.703 1 94.38 268 ASP A CA 1
ATOM 2078 C C . ASP A 1 268 ? 26.25 13.594 26.422 1 94.38 268 ASP A C 1
ATOM 2080 O O . ASP A 1 268 ? 25.234 14.266 26.234 1 94.38 268 ASP A O 1
ATOM 2084 N N . HIS A 1 269 ? 27.219 13.586 25.625 1 94.75 269 HIS A N 1
ATOM 2085 C CA . HIS A 1 269 ? 27.156 14.234 24.312 1 94.75 269 HIS A CA 1
ATOM 2086 C C . HIS A 1 269 ? 26.312 13.414 23.344 1 94.75 269 HIS A C 1
ATOM 2088 O O . HIS A 1 269 ? 26.703 12.305 22.969 1 94.75 269 HIS A O 1
ATOM 2094 N N . ILE A 1 270 ? 25.234 13.984 22.859 1 93.56 270 ILE A N 1
ATOM 2095 C CA . ILE A 1 270 ? 24.234 13.219 22.109 1 93.56 270 ILE A CA 1
ATOM 2096 C C . ILE A 1 270 ? 24.531 13.305 20.609 1 93.56 270 ILE A C 1
ATOM 2098 O O . ILE A 1 270 ? 24.531 12.289 19.906 1 93.56 270 ILE A O 1
ATOM 2102 N N . ASN A 1 271 ? 24.734 14.547 20.062 1 88.69 271 ASN A N 1
ATOM 2103 C CA . ASN A 1 271 ? 24.875 14.703 18.609 1 88.69 271 ASN A CA 1
ATOM 2104 C C . ASN A 1 271 ? 26.328 14.633 18.172 1 88.69 271 ASN A C 1
ATOM 2106 O O . ASN A 1 271 ? 26.891 15.617 17.703 1 88.69 271 ASN A O 1
ATOM 2110 N N . GLU A 1 272 ? 26.844 13.5 18.172 1 81.75 272 GLU A N 1
ATOM 2111 C CA . GLU A 1 272 ? 28.25 13.281 17.828 1 81.75 272 GLU A CA 1
ATOM 2112 C C . GLU A 1 272 ? 28.422 13.094 16.328 1 81.75 272 GLU A C 1
ATOM 2114 O O . GLU A 1 272 ? 29.547 13.102 15.828 1 81.75 272 GLU A O 1
ATOM 2119 N N . GLY A 1 273 ? 27.312 13.008 15.742 1 75.44 273 GLY A N 1
ATOM 2120 C CA . GLY A 1 273 ? 27.391 12.766 14.312 1 75.44 273 GLY A CA 1
ATOM 2121 C C . GLY A 1 273 ? 27.75 14.008 13.516 1 75.44 273 GLY A C 1
ATOM 2122 O O . GLY A 1 273 ? 27.453 15.125 13.93 1 75.44 273 GLY A O 1
ATOM 2123 N N . THR A 1 274 ? 28.562 13.852 12.492 1 83.25 274 THR A N 1
ATOM 2124 C CA . THR A 1 274 ? 28.891 14.93 11.562 1 83.25 274 THR A CA 1
ATOM 2125 C C . THR A 1 274 ? 28.031 14.812 10.297 1 83.25 274 THR A C 1
ATOM 2127 O O . THR A 1 274 ? 27.859 13.719 9.758 1 83.25 274 THR A O 1
ATOM 2130 N N . ALA A 1 275 ? 27.469 15.992 9.93 1 90.69 275 ALA A N 1
ATOM 2131 C CA . ALA A 1 275 ? 26.688 16.016 8.695 1 90.69 275 ALA A CA 1
ATOM 2132 C C . ALA A 1 275 ? 27.578 15.891 7.469 1 90.69 275 ALA A C 1
ATOM 2134 O O . ALA A 1 275 ? 27.844 16.891 6.785 1 90.69 275 ALA A O 1
ATOM 2135 N N . LEU A 1 276 ? 27.906 14.703 7.164 1 93.56 276 LEU A N 1
ATOM 2136 C CA . LEU A 1 276 ? 28.844 14.414 6.098 1 93.56 276 LEU A CA 1
ATOM 2137 C C . LEU A 1 276 ? 28.359 14.977 4.766 1 93.56 276 LEU A C 1
ATOM 2139 O O . LEU A 1 276 ? 29.156 15.43 3.947 1 93.56 276 LEU A O 1
ATOM 2143 N N . TRP A 1 277 ? 27.047 15.023 4.57 1 94.56 277 TRP A N 1
ATOM 2144 C CA . TRP A 1 277 ? 26.469 15.414 3.291 1 94.56 277 TRP A CA 1
ATOM 2145 C C . TRP A 1 277 ? 26.688 16.906 3.029 1 94.56 277 TRP A C 1
ATOM 2147 O O . TRP A 1 277 ? 26.547 17.359 1.894 1 94.56 277 TRP A O 1
ATOM 2157 N N . LEU A 1 278 ? 27.031 17.641 4.023 1 92.31 278 LEU A N 1
ATOM 2158 C CA . LEU A 1 278 ? 27.219 19.078 3.848 1 92.31 278 LEU A CA 1
ATOM 2159 C C . LEU A 1 278 ? 28.672 19.406 3.506 1 92.31 278 LEU A C 1
ATOM 2161 O O . LEU A 1 278 ? 28.984 20.531 3.111 1 92.31 278 LEU A O 1
ATOM 2165 N N . ARG A 1 279 ? 29.531 18.406 3.611 1 93 279 ARG A N 1
ATOM 2166 C CA . ARG A 1 279 ? 30.922 18.594 3.225 1 93 279 ARG A CA 1
ATOM 2167 C C . ARG A 1 279 ? 31.094 18.484 1.714 1 93 279 ARG A C 1
ATOM 2169 O O . ARG A 1 279 ? 30.312 17.797 1.047 1 93 279 ARG A O 1
ATOM 2176 N N . ASP A 1 280 ? 32.062 19.172 1.249 1 93.25 280 ASP A N 1
ATOM 2177 C CA . ASP A 1 280 ? 32.375 19.031 -0.169 1 93.25 280 ASP A CA 1
ATOM 2178 C C . ASP A 1 280 ? 32.781 17.594 -0.507 1 93.25 280 ASP A C 1
ATOM 2180 O O . ASP A 1 280 ? 33.688 17.031 0.126 1 93.25 280 ASP A O 1
ATOM 2184 N N . PRO A 1 281 ? 32.094 17.109 -1.483 1 94.19 281 PRO A N 1
ATOM 2185 C CA . PRO A 1 281 ? 32.375 15.711 -1.841 1 94.19 281 PRO A CA 1
ATOM 2186 C C . PRO A 1 281 ? 33.844 15.461 -2.119 1 94.19 281 PRO A C 1
ATOM 2188 O O . PRO A 1 281 ? 34.344 14.359 -1.867 1 94.19 281 PRO A O 1
ATOM 2191 N N . THR A 1 282 ? 34.594 16.406 -2.596 1 93.19 282 THR A N 1
ATOM 2192 C CA . THR A 1 282 ? 36 16.25 -2.93 1 93.19 282 THR A CA 1
ATOM 2193 C C . THR A 1 282 ? 36.844 16.141 -1.663 1 93.19 282 THR A C 1
ATOM 2195 O O . THR A 1 282 ? 37.969 15.68 -1.712 1 93.19 282 THR A O 1
ATOM 2198 N N . GLU A 1 283 ? 36.281 16.484 -0.563 1 93.56 283 GLU A N 1
ATOM 2199 C CA . GLU A 1 283 ? 37 16.484 0.699 1 93.56 283 GLU A CA 1
ATOM 2200 C C . GLU A 1 283 ? 36.625 15.289 1.558 1 93.56 283 GLU A C 1
ATOM 2202 O O . GLU A 1 283 ? 37.188 15.102 2.646 1 93.56 283 GLU A O 1
ATOM 2207 N N . VAL A 1 284 ? 35.75 14.516 1.089 1 95.81 284 VAL A N 1
ATOM 2208 C CA . VAL A 1 284 ? 35.281 13.359 1.856 1 95.81 284 VAL A CA 1
ATOM 2209 C C . VAL A 1 284 ? 35.938 12.094 1.302 1 95.81 284 VAL A C 1
ATOM 2211 O O . VAL A 1 284 ? 35.875 11.836 0.096 1 95.81 284 VAL A O 1
ATOM 2214 N N . THR A 1 285 ? 36.531 11.328 2.168 1 95.06 285 THR A N 1
ATOM 2215 C CA . THR A 1 285 ? 37.188 10.094 1.731 1 95.06 285 THR A CA 1
ATOM 2216 C C . THR A 1 285 ? 36.188 8.953 1.651 1 95.06 285 THR A C 1
ATOM 2218 O O . THR A 1 285 ? 35.125 9.008 2.27 1 95.06 285 THR A O 1
ATOM 2221 N N . ASP A 1 286 ? 36.531 7.945 0.949 1 94.69 286 ASP A N 1
ATOM 2222 C CA . ASP A 1 286 ? 35.688 6.766 0.835 1 94.69 286 ASP A CA 1
ATOM 2223 C C . ASP A 1 286 ? 35.438 6.145 2.205 1 94.69 286 ASP A C 1
ATOM 2225 O O . ASP A 1 286 ? 34.312 5.695 2.488 1 94.69 286 ASP A O 1
ATOM 2229 N N . GLU A 1 287 ? 36.406 6.152 3.004 1 95.19 287 GLU A N 1
ATOM 2230 C CA . GLU A 1 287 ? 36.281 5.574 4.34 1 95.19 287 GLU A CA 1
ATOM 2231 C C . GLU A 1 287 ? 35.25 6.336 5.176 1 95.19 287 GLU A C 1
ATOM 2233 O O . GLU A 1 287 ? 34.5 5.734 5.93 1 95.19 287 GLU A O 1
ATOM 2238 N N . GLU A 1 288 ? 35.281 7.59 4.988 1 95.12 288 GLU A N 1
ATOM 2239 C CA . GLU A 1 288 ? 34.312 8.414 5.727 1 95.12 288 GLU A CA 1
ATOM 2240 C C . GLU A 1 288 ? 32.906 8.141 5.266 1 95.12 288 GLU A C 1
ATOM 2242 O O . GLU A 1 288 ? 31.969 8.07 6.086 1 95.12 288 GLU A O 1
ATOM 2247 N N . TYR A 1 289 ? 32.719 8.016 3.973 1 96.31 289 TYR A N 1
ATOM 2248 C CA . TYR A 1 289 ? 31.422 7.668 3.443 1 96.31 289 TYR A CA 1
ATOM 2249 C C . TYR A 1 289 ? 30.938 6.344 4.016 1 96.31 289 TYR A C 1
ATOM 2251 O O . TYR A 1 289 ? 29.781 6.23 4.445 1 96.31 289 TYR A O 1
ATOM 2259 N N . ILE A 1 290 ? 31.781 5.383 4.051 1 95.94 290 ILE A N 1
ATOM 2260 C CA . ILE A 1 290 ? 31.438 4.035 4.492 1 95.94 290 ILE A CA 1
ATOM 2261 C C . ILE A 1 290 ? 31.109 4.051 5.984 1 95.94 290 ILE A C 1
ATOM 2263 O O . ILE A 1 290 ? 30.141 3.428 6.422 1 95.94 290 ILE A O 1
ATOM 2267 N N . GLU A 1 291 ? 31.922 4.777 6.711 1 93.69 291 GLU A N 1
ATOM 2268 C CA . GLU A 1 291 ? 31.688 4.883 8.148 1 93.69 291 GLU A CA 1
ATOM 2269 C C . GLU A 1 291 ? 30.344 5.551 8.43 1 93.69 291 GLU A C 1
ATOM 2271 O O . GLU A 1 291 ? 29.609 5.141 9.336 1 93.69 291 GLU A O 1
ATOM 2276 N N . PHE A 1 292 ? 30.078 6.559 7.684 1 94.5 292 PHE A N 1
ATOM 2277 C CA . PHE A 1 292 ? 28.781 7.234 7.84 1 94.5 292 PHE A CA 1
ATOM 2278 C C . PHE A 1 292 ? 27.641 6.281 7.539 1 94.5 292 PHE A C 1
ATOM 2280 O O . PHE A 1 292 ? 26.625 6.277 8.242 1 94.5 292 PHE A O 1
ATOM 2287 N N . TYR A 1 293 ? 27.75 5.52 6.523 1 94.81 293 TYR A N 1
ATOM 2288 C CA . TYR A 1 293 ? 26.75 4.52 6.176 1 94.81 293 TYR A CA 1
ATOM 2289 C C . TYR A 1 293 ? 26.547 3.531 7.316 1 94.81 293 TYR A C 1
ATOM 2291 O O . TYR A 1 293 ? 25.406 3.254 7.707 1 94.81 293 TYR A O 1
ATOM 2299 N N . ARG A 1 294 ? 27.609 2.98 7.914 1 92.94 294 ARG A N 1
ATOM 2300 C CA . ARG A 1 294 ? 27.562 1.988 8.984 1 92.94 294 ARG A CA 1
ATOM 2301 C C . ARG A 1 294 ? 26.844 2.539 10.211 1 92.94 294 ARG A C 1
ATOM 2303 O O . ARG A 1 294 ? 26.078 1.825 10.859 1 92.94 294 ARG A O 1
ATOM 2310 N N . GLN A 1 295 ? 27.047 3.746 10.398 1 88.19 295 GLN A N 1
ATOM 2311 C CA . GLN A 1 295 ? 26.547 4.367 11.617 1 88.19 295 GLN A CA 1
ATOM 2312 C C . GLN A 1 295 ? 25.062 4.719 11.484 1 88.19 295 GLN A C 1
ATOM 2314 O O . GLN A 1 295 ? 24.312 4.66 12.461 1 88.19 295 GLN A O 1
ATOM 2319 N N . ASN A 1 296 ? 24.688 5.023 10.273 1 89.25 296 ASN A N 1
ATOM 2320 C CA . ASN A 1 296 ? 23.391 5.66 10.164 1 89.25 296 ASN A CA 1
ATOM 2321 C C . ASN A 1 296 ? 22.391 4.773 9.422 1 89.25 296 ASN A C 1
ATOM 2323 O O . ASN A 1 296 ? 21.172 4.898 9.609 1 89.25 296 ASN A O 1
ATOM 2327 N N . PHE A 1 297 ? 22.844 3.922 8.617 1 89.44 297 PHE A N 1
ATOM 2328 C CA . PHE A 1 297 ? 21.906 3.244 7.73 1 89.44 297 PHE A CA 1
ATOM 2329 C C . PHE A 1 297 ? 22.062 1.731 7.832 1 89.44 297 PHE A C 1
ATOM 2331 O O . PHE A 1 297 ? 21.125 0.986 7.57 1 89.44 297 PHE A O 1
ATOM 2338 N N . ALA A 1 298 ? 23.266 1.27 8.156 1 86.94 298 ALA A N 1
ATOM 2339 C CA . ALA A 1 298 ? 23.531 -0.166 8.133 1 86.94 298 ALA A CA 1
ATOM 2340 C C . ALA A 1 298 ? 22.938 -0.856 9.359 1 86.94 298 ALA A C 1
ATOM 2342 O O . ALA A 1 298 ? 23 -0.33 10.469 1 86.94 298 ALA A O 1
ATOM 2343 N N . ARG A 1 299 ? 22.328 -1.879 9.172 1 79.06 299 ARG A N 1
ATOM 2344 C CA . ARG A 1 299 ? 21.938 -2.781 10.258 1 79.06 299 ARG A CA 1
ATOM 2345 C C . ARG A 1 299 ? 23.094 -3.705 10.633 1 79.06 299 ARG A C 1
ATOM 2347 O O . ARG A 1 299 ? 24.078 -3.807 9.898 1 79.06 299 ARG A O 1
ATOM 2354 N N . SER A 1 300 ? 22.891 -4.34 11.742 1 73.88 300 SER A N 1
ATOM 2355 C CA . SER A 1 300 ? 23.953 -5.23 12.219 1 73.88 300 SER A CA 1
ATOM 2356 C C . SER A 1 300 ? 24.25 -6.328 11.203 1 73.88 300 SER A C 1
ATOM 2358 O O . SER A 1 300 ? 23.344 -7.043 10.766 1 73.88 300 SER A O 1
ATOM 2360 N N . GLY A 1 301 ? 25.547 -6.312 10.766 1 76.69 301 GLY A N 1
ATOM 2361 C CA . GLY A 1 301 ? 26 -7.387 9.898 1 76.69 301 GLY A CA 1
ATOM 2362 C C . GLY A 1 301 ? 25.828 -7.07 8.422 1 76.69 301 GLY A C 1
ATOM 2363 O O . GLY A 1 301 ? 26.219 -7.863 7.562 1 76.69 301 GLY A O 1
ATOM 2364 N N . GLU A 1 302 ? 25.328 -5.93 8.117 1 84.25 302 GLU A N 1
ATOM 2365 C CA . GLU A 1 302 ? 25.156 -5.566 6.715 1 84.25 302 GLU A CA 1
ATOM 2366 C C . GLU A 1 302 ? 26.469 -5.129 6.082 1 84.25 302 GLU A C 1
ATOM 2368 O O . GLU A 1 302 ? 27.297 -4.484 6.734 1 84.25 302 GLU A O 1
ATOM 2373 N N . PRO A 1 303 ? 26.672 -5.547 4.906 1 90 303 PRO A N 1
ATOM 2374 C CA . PRO A 1 303 ? 27.906 -5.164 4.215 1 90 303 PRO A CA 1
ATOM 2375 C C . PRO A 1 303 ? 27.969 -3.668 3.92 1 90 303 PRO A C 1
ATOM 2377 O O . PRO A 1 303 ? 26.969 -2.965 4.02 1 90 303 PRO A O 1
ATOM 2380 N N . ASP A 1 304 ? 29.172 -3.221 3.637 1 93.81 304 ASP A N 1
ATOM 2381 C CA . ASP A 1 304 ? 29.391 -1.844 3.209 1 93.81 304 ASP A CA 1
ATOM 2382 C C . ASP A 1 304 ? 28.656 -1.541 1.911 1 93.81 304 ASP A C 1
ATOM 2384 O O . ASP A 1 304 ? 28.328 -2.453 1.149 1 93.81 304 ASP A O 1
ATOM 2388 N N . PRO A 1 305 ? 28.344 -0.28 1.683 1 95.38 305 PRO A N 1
ATOM 2389 C CA . PRO A 1 305 ? 27.672 0.079 0.427 1 95.38 305 PRO A CA 1
ATOM 2390 C C . PRO A 1 305 ? 28.578 -0.092 -0.789 1 95.38 305 PRO A C 1
ATOM 2392 O O . PRO A 1 305 ? 29.812 -0.058 -0.659 1 95.38 305 PRO A O 1
ATOM 2395 N N . LEU A 1 306 ? 27.984 -0.315 -1.917 1 95.06 306 LEU A N 1
ATOM 2396 C CA . LEU A 1 306 ? 28.703 -0.492 -3.168 1 95.06 306 LEU A CA 1
ATOM 2397 C C . LEU A 1 306 ? 29.172 0.851 -3.727 1 95.06 306 LEU A C 1
ATOM 2399 O O . LEU A 1 306 ? 30.188 0.928 -4.41 1 95.06 306 LEU A O 1
ATOM 2403 N N . SER A 1 307 ? 28.391 1.834 -3.523 1 95.38 307 SER A N 1
ATOM 2404 C CA . SER A 1 307 ? 28.656 3.182 -4.012 1 95.38 307 SER A CA 1
ATOM 2405 C C . SER A 1 307 ? 27.734 4.203 -3.371 1 95.38 307 SER A C 1
ATOM 2407 O O . SER A 1 307 ? 26.984 3.873 -2.443 1 95.38 307 SER A O 1
ATOM 2409 N N . TRP A 1 308 ? 27.859 5.449 -3.76 1 96.94 308 TRP A N 1
ATOM 2410 C CA . TRP A 1 308 ? 27 6.516 -3.232 1 96.94 308 TRP A CA 1
ATOM 2411 C C . TRP A 1 308 ? 26.922 7.68 -4.215 1 96.94 308 TRP A C 1
ATOM 2413 O O . TRP A 1 308 ? 27.75 7.797 -5.121 1 96.94 308 TRP A O 1
ATOM 2423 N N . VAL A 1 309 ? 25.859 8.414 -4.098 1 97.12 309 VAL A N 1
ATOM 2424 C CA . VAL A 1 309 ? 25.641 9.656 -4.828 1 97.12 309 VAL A CA 1
ATOM 2425 C C . VAL A 1 309 ? 25.594 10.828 -3.848 1 97.12 309 VAL A C 1
ATOM 2427 O O . VAL A 1 309 ? 24.797 10.828 -2.902 1 97.12 309 VAL A O 1
ATOM 2430 N N . HIS A 1 310 ? 26.516 11.742 -4 1 97.88 310 HIS A N 1
ATOM 2431 C CA . HIS A 1 310 ? 26.625 12.93 -3.154 1 97.88 310 HIS A CA 1
ATOM 2432 C C . HIS A 1 310 ? 26.703 14.203 -3.992 1 97.88 310 HIS A C 1
ATOM 2434 O O . HIS A 1 310 ? 27.641 14.383 -4.766 1 97.88 310 HIS A O 1
ATOM 2440 N N . PHE A 1 311 ? 25.625 15.062 -3.875 1 96.25 311 PHE A N 1
ATOM 2441 C CA . PHE A 1 311 ? 25.656 16.266 -4.688 1 96.25 311 PHE A CA 1
ATOM 2442 C C . PHE A 1 311 ? 24.875 17.391 -4.016 1 96.25 311 PHE A C 1
ATOM 2444 O O . PHE A 1 311 ? 24.078 17.141 -3.1 1 96.25 311 PHE A O 1
ATOM 2451 N N . LYS A 1 312 ? 25.156 18.625 -4.367 1 94.31 312 LYS A N 1
ATOM 2452 C CA . LYS A 1 312 ? 24.438 19.812 -3.963 1 94.31 312 LYS A CA 1
ATOM 2453 C C . LYS A 1 312 ? 23.672 20.422 -5.145 1 94.31 312 LYS A C 1
ATOM 2455 O O . LYS A 1 312 ? 24.234 20.578 -6.23 1 94.31 312 LYS A O 1
ATOM 2460 N N . ALA A 1 313 ? 22.438 20.594 -4.941 1 92.56 313 ALA A N 1
ATOM 2461 C CA . ALA A 1 313 ? 21.609 21.203 -5.98 1 92.56 313 ALA A CA 1
ATOM 2462 C C . ALA A 1 313 ? 21.281 22.656 -5.637 1 92.56 313 ALA A C 1
ATOM 2464 O O . ALA A 1 313 ? 20.906 22.969 -4.504 1 92.56 313 ALA A O 1
ATOM 2465 N N . ASN A 1 314 ? 21.5 23.547 -6.609 1 88.69 314 ASN A N 1
ATOM 2466 C CA . ASN A 1 314 ? 21.156 24.969 -6.477 1 88.69 314 ASN A CA 1
ATOM 2467 C C . ASN A 1 314 ? 20.156 25.406 -7.555 1 88.69 314 ASN A C 1
ATOM 2469 O O . ASN A 1 314 ? 20.266 24.969 -8.703 1 88.69 314 ASN A O 1
ATOM 2473 N N . GLY A 1 315 ? 19.094 26 -7.195 1 83 315 GLY A N 1
ATOM 2474 C CA . GLY A 1 315 ? 18.094 26.5 -8.125 1 83 315 GLY A CA 1
ATOM 2475 C C . GLY A 1 315 ? 16.797 26.906 -7.457 1 83 315 GLY A C 1
ATOM 2476 O O . GLY A 1 315 ? 16.797 27.656 -6.488 1 83 315 GLY A O 1
ATOM 2477 N N . ASP A 1 316 ? 15.75 26.375 -8.016 1 81.44 316 ASP A N 1
ATOM 2478 C CA . ASP A 1 316 ? 14.43 26.641 -7.453 1 81.44 316 ASP A CA 1
ATOM 2479 C C . ASP A 1 316 ? 14.32 26.109 -6.023 1 81.44 316 ASP A C 1
ATOM 2481 O O . ASP A 1 316 ? 13.609 26.688 -5.199 1 81.44 316 ASP A O 1
ATOM 2485 N N . VAL A 1 317 ? 14.992 25 -5.879 1 87.94 317 VAL A N 1
ATOM 2486 C CA . VAL A 1 317 ? 15.07 24.406 -4.555 1 87.94 317 VAL A CA 1
ATOM 2487 C C . VAL A 1 317 ? 16.531 24.094 -4.207 1 87.94 317 VAL A C 1
ATOM 2489 O O . VAL A 1 317 ? 17.219 23.438 -4.977 1 87.94 317 VAL A O 1
ATOM 2492 N N . ASP A 1 318 ? 16.984 24.641 -3.139 1 90.56 318 ASP A N 1
ATOM 2493 C CA . ASP A 1 318 ? 18.328 24.359 -2.674 1 90.56 318 ASP A CA 1
ATOM 2494 C C . ASP A 1 318 ? 18.344 23.188 -1.694 1 90.56 318 ASP A C 1
ATOM 2496 O O . ASP A 1 318 ? 17.625 23.203 -0.691 1 90.56 318 ASP A O 1
ATOM 2500 N N . TYR A 1 319 ? 19.141 22.156 -2.055 1 93.88 319 TYR A N 1
ATOM 2501 C CA . TYR A 1 319 ? 19.25 21.016 -1.158 1 93.88 319 TYR A CA 1
ATOM 2502 C C . TYR A 1 319 ? 20.531 20.234 -1.422 1 93.88 319 TYR A C 1
ATOM 2504 O O . TYR A 1 319 ? 21.188 20.438 -2.449 1 93.88 319 TYR A O 1
ATOM 2512 N N . THR A 1 320 ? 20.969 19.469 -0.517 1 95.75 320 THR A N 1
ATOM 2513 C CA . THR A 1 320 ? 22.078 18.516 -0.617 1 95.75 320 THR A CA 1
ATOM 2514 C C . THR A 1 320 ? 21.578 17.078 -0.417 1 95.75 320 THR A C 1
ATOM 2516 O O . THR A 1 320 ? 20.656 16.844 0.375 1 95.75 320 THR A O 1
ATOM 2519 N N . ALA A 1 321 ? 22.094 16.203 -1.214 1 96.94 321 ALA A N 1
ATOM 2520 C CA . ALA A 1 321 ? 21.672 14.812 -1.108 1 96.94 321 ALA A CA 1
ATOM 2521 C C . ALA A 1 321 ? 22.875 13.867 -1.028 1 96.94 321 ALA A C 1
ATOM 2523 O O . ALA A 1 321 ? 23.891 14.094 -1.684 1 96.94 321 ALA A O 1
ATOM 2524 N N . LEU A 1 322 ? 22.781 12.93 -0.184 1 97.94 322 LEU A N 1
ATOM 2525 C CA . LEU A 1 322 ? 23.703 11.797 -0.088 1 97.94 322 LEU A CA 1
ATOM 2526 C C . LEU A 1 322 ? 22.922 10.477 -0.04 1 97.94 322 LEU A C 1
ATOM 2528 O O . LEU A 1 322 ? 22.25 10.188 0.945 1 97.94 322 LEU A O 1
ATOM 2532 N N . LEU A 1 323 ? 23.016 9.711 -1.106 1 97.44 323 LEU A N 1
ATOM 2533 C CA . LEU A 1 323 ? 22.328 8.438 -1.215 1 97.44 323 LEU A CA 1
ATOM 2534 C C . LEU A 1 323 ? 23.312 7.293 -1.395 1 97.44 323 LEU A C 1
ATOM 2536 O O . LEU A 1 323 ? 24.312 7.434 -2.109 1 97.44 323 LEU A O 1
ATOM 2540 N N . TYR A 1 324 ? 23.031 6.207 -0.779 1 97.12 324 TYR A N 1
ATOM 2541 C CA . TYR A 1 324 ? 23.906 5.051 -0.871 1 97.12 324 TYR A CA 1
ATOM 2542 C C . TYR A 1 324 ? 23.281 3.939 -1.699 1 97.12 324 TYR A C 1
ATOM 2544 O O . TYR A 1 324 ? 22.047 3.768 -1.685 1 97.12 324 TYR A O 1
ATOM 2552 N N . ILE A 1 325 ? 24.062 3.223 -2.402 1 96.62 325 ILE A N 1
ATOM 2553 C CA . ILE A 1 325 ? 23.688 1.996 -3.094 1 96.62 325 ILE A CA 1
ATOM 2554 C C . ILE A 1 325 ? 24.094 0.784 -2.264 1 96.62 325 ILE A C 1
ATOM 2556 O O . ILE A 1 325 ? 25.281 0.429 -2.221 1 96.62 325 ILE A O 1
ATOM 2560 N N . PRO A 1 326 ? 23.172 0.122 -1.655 1 94 326 PRO A N 1
ATOM 2561 C CA . PRO A 1 326 ? 23.516 -0.982 -0.758 1 94 326 PRO A CA 1
ATOM 2562 C C . PRO A 1 326 ? 23.938 -2.246 -1.511 1 94 326 PRO A C 1
ATOM 2564 O O . PRO A 1 326 ? 23.594 -2.404 -2.688 1 94 326 PRO A O 1
ATOM 2567 N N . ALA A 1 327 ? 24.656 -3.082 -0.805 1 91.19 327 ALA A N 1
ATOM 2568 C CA . ALA A 1 327 ? 25.125 -4.332 -1.404 1 91.19 327 ALA A CA 1
ATOM 2569 C C . ALA A 1 327 ? 24.062 -5.426 -1.285 1 91.19 327 ALA A C 1
ATOM 2571 O O . ALA A 1 327 ? 24.062 -6.383 -2.064 1 91.19 327 ALA A O 1
ATOM 2572 N N . GLU A 1 328 ? 23.188 -5.242 -0.286 1 88 328 GLU A N 1
ATOM 2573 C CA . GLU A 1 328 ? 22.156 -6.234 -0.027 1 88 328 GLU A CA 1
ATOM 2574 C C . GLU A 1 328 ? 20.812 -5.57 0.24 1 88 328 GLU A C 1
ATOM 2576 O O . GLU A 1 328 ? 20.75 -4.441 0.742 1 88 328 GLU A O 1
ATOM 2581 N N . ALA A 1 329 ? 19.812 -6.223 -0.242 1 83.12 329 ALA A N 1
ATOM 2582 C CA . ALA A 1 329 ? 18.469 -5.746 0.07 1 83.12 329 ALA A CA 1
ATOM 2583 C C . ALA A 1 329 ? 18.094 -6.09 1.507 1 83.12 329 ALA A C 1
ATOM 2585 O O . ALA A 1 329 ? 18.453 -7.148 2.02 1 83.12 329 ALA A O 1
ATOM 2586 N N . GLU A 1 330 ? 17.344 -5.172 2.074 1 77.06 330 GLU A N 1
ATOM 2587 C CA . GLU A 1 330 ? 16.828 -5.473 3.404 1 77.06 330 GLU A CA 1
ATOM 2588 C C . GLU A 1 330 ? 15.883 -6.672 3.367 1 77.06 330 GLU A C 1
ATOM 2590 O O . GLU A 1 330 ? 15.219 -6.914 2.354 1 77.06 330 GLU A O 1
ATOM 2595 N N . SER A 1 331 ? 15.93 -7.449 4.414 1 68.25 331 SER A N 1
ATOM 2596 C CA . SER A 1 331 ? 15.156 -8.68 4.477 1 68.25 331 SER A CA 1
ATOM 2597 C C . SER A 1 331 ? 13.68 -8.422 4.195 1 68.25 331 SER A C 1
ATOM 2599 O O . SER A 1 331 ? 12.984 -9.273 3.639 1 68.25 331 SER A O 1
ATOM 2601 N N . ASP A 1 332 ? 13.289 -7.219 4.547 1 65.5 332 ASP A N 1
ATOM 2602 C CA . ASP A 1 332 ? 11.859 -6.949 4.418 1 65.5 332 ASP A CA 1
ATOM 2603 C C . ASP A 1 332 ? 11.578 -6.039 3.223 1 65.5 332 ASP A C 1
ATOM 2605 O O . ASP A 1 332 ? 10.469 -5.523 3.08 1 65.5 332 ASP A O 1
ATOM 2609 N N . TYR A 1 333 ? 12.57 -5.918 2.381 1 72.38 333 TYR A N 1
ATOM 2610 C CA . TYR A 1 333 ? 12.406 -5.035 1.23 1 72.38 333 TYR A CA 1
ATOM 2611 C C . TYR A 1 333 ? 11.312 -5.543 0.302 1 72.38 333 TYR A C 1
ATOM 2613 O O . TYR A 1 333 ? 10.578 -4.75 -0.299 1 72.38 333 TYR A O 1
ATOM 2621 N N . TYR A 1 334 ? 11.156 -6.734 0.263 1 62.44 334 TYR A N 1
ATOM 2622 C CA . TYR A 1 334 ? 10.258 -7.309 -0.733 1 62.44 334 TYR A CA 1
ATOM 2623 C C . TYR A 1 334 ? 8.852 -7.484 -0.166 1 62.44 334 TYR A C 1
ATOM 2625 O O . TYR A 1 334 ? 7.926 -7.855 -0.89 1 62.44 334 TYR A O 1
ATOM 2633 N N . THR A 1 335 ? 8.75 -7.129 1.092 1 57.62 335 THR A N 1
ATOM 2634 C CA . THR A 1 335 ? 7.418 -7.164 1.679 1 57.62 335 THR A CA 1
ATOM 2635 C C . THR A 1 335 ? 6.703 -5.832 1.476 1 57.62 335 THR A C 1
ATOM 2637 O O . THR A 1 335 ? 7.348 -4.781 1.4 1 57.62 335 THR A O 1
ATOM 2640 N N . GLU A 1 336 ? 5.473 -5.805 1.064 1 51.41 336 GLU A N 1
ATOM 2641 C CA . GLU A 1 336 ? 4.688 -4.621 0.729 1 51.41 336 GLU A CA 1
ATOM 2642 C C . GLU A 1 336 ? 4.883 -3.518 1.767 1 51.41 336 GLU A C 1
ATOM 2644 O O . GLU A 1 336 ? 4.988 -2.34 1.417 1 51.41 336 GLU A O 1
ATOM 2649 N N . MET A 1 337 ? 4.941 -3.912 3.006 1 44.09 337 MET A N 1
ATOM 2650 C CA . MET A 1 337 ? 5.02 -2.932 4.086 1 44.09 337 MET A CA 1
ATOM 2651 C C . MET A 1 337 ? 6.297 -2.104 3.979 1 44.09 337 MET A C 1
ATOM 2653 O O . MET A 1 337 ? 6.277 -0.894 4.211 1 44.09 337 MET A O 1
ATOM 2657 N N . ASN A 1 338 ? 7.312 -2.787 3.582 1 45.5 338 ASN A N 1
ATOM 2658 C CA . ASN A 1 338 ? 8.594 -2.086 3.631 1 45.5 338 ASN A CA 1
ATOM 2659 C C . ASN A 1 338 ? 8.867 -1.326 2.336 1 45.5 338 ASN A C 1
ATOM 2661 O O . ASN A 1 338 ? 9.555 -0.305 2.344 1 45.5 338 ASN A O 1
ATOM 2665 N N . ARG A 1 339 ? 8.312 -1.823 1.281 1 50.12 339 ARG A N 1
ATOM 2666 C CA . ARG A 1 339 ? 8.547 -1.097 0.038 1 50.12 339 ARG A CA 1
ATOM 2667 C C . ARG A 1 339 ? 7.898 0.282 0.075 1 50.12 339 ARG A C 1
ATOM 2669 O O . ARG A 1 339 ? 8.422 1.238 -0.498 1 50.12 339 ARG A O 1
ATOM 2676 N N . ALA A 1 340 ? 6.879 0.29 0.983 1 52.78 340 ALA A N 1
ATOM 2677 C CA . ALA A 1 340 ? 6.191 1.574 1.086 1 52.78 340 ALA A CA 1
ATOM 2678 C C . ALA A 1 340 ? 6.926 2.514 2.037 1 52.78 340 ALA A C 1
ATOM 2680 O O . ALA A 1 340 ? 6.645 3.715 2.076 1 52.78 340 ALA A O 1
ATOM 2681 N N . ALA A 1 341 ? 8.039 1.869 2.668 1 57.97 341 ALA A N 1
ATOM 2682 C CA . ALA A 1 341 ? 8.734 2.729 3.623 1 57.97 341 ALA A CA 1
ATOM 2683 C C . ALA A 1 341 ? 9.938 3.414 2.973 1 57.97 341 ALA A C 1
ATOM 2685 O O . ALA A 1 341 ? 10.656 2.801 2.182 1 57.97 341 ALA A O 1
ATOM 2686 N N . GLY A 1 342 ? 9.945 4.711 2.936 1 64.88 342 GLY A N 1
ATOM 2687 C CA . GLY A 1 342 ? 11.109 5.453 2.48 1 64.88 342 GLY A CA 1
ATOM 2688 C C . GLY A 1 342 ? 12.32 5.27 3.369 1 64.88 342 GLY A C 1
ATOM 2689 O O . GLY A 1 342 ? 12.188 5.02 4.57 1 64.88 342 GLY A O 1
ATOM 2690 N N . HIS A 1 343 ? 13.539 5.074 2.787 1 83.5 343 HIS A N 1
ATOM 2691 C CA . HIS A 1 343 ? 14.781 4.914 3.525 1 83.5 343 HIS A CA 1
ATOM 2692 C C . HIS A 1 343 ? 15.633 6.184 3.459 1 83.5 343 HIS A C 1
ATOM 2694 O O . HIS A 1 343 ? 16.797 6.172 3.838 1 83.5 343 HIS A O 1
ATOM 2700 N N . ILE A 1 344 ? 14.961 7.16 2.928 1 92.38 344 ILE A N 1
ATOM 2701 C CA . ILE A 1 344 ? 15.656 8.438 2.842 1 92.38 344 ILE A CA 1
ATOM 2702 C C . ILE A 1 344 ? 15.133 9.383 3.926 1 92.38 344 ILE A C 1
ATOM 2704 O O . ILE A 1 344 ? 13.922 9.562 4.066 1 92.38 344 ILE A O 1
ATOM 2708 N N . THR A 1 345 ? 16.016 9.898 4.672 1 92.19 345 THR A N 1
ATOM 2709 C CA . THR A 1 345 ? 15.633 10.836 5.719 1 92.19 345 THR A CA 1
ATOM 2710 C C . THR A 1 345 ? 15.672 12.273 5.195 1 92.19 345 THR A C 1
ATOM 2712 O O . THR A 1 345 ? 16.656 12.688 4.57 1 92.19 345 THR A O 1
ATOM 2715 N N . LEU A 1 346 ? 14.641 12.961 5.402 1 91.75 346 LEU A N 1
ATOM 2716 C CA . LEU A 1 346 ? 14.547 14.352 4.988 1 91.75 346 LEU A CA 1
ATOM 2717 C C . LEU A 1 346 ? 14.914 15.289 6.133 1 91.75 346 LEU A C 1
ATOM 2719 O O . LEU A 1 346 ? 14.375 15.172 7.238 1 91.75 346 LEU A O 1
ATOM 2723 N N . TYR A 1 347 ? 15.82 16.172 5.867 1 90.56 347 TYR A N 1
ATOM 2724 C CA . TYR A 1 347 ? 16.219 17.219 6.785 1 90.56 347 TYR A CA 1
ATOM 2725 C C . TYR A 1 347 ? 15.961 18.594 6.184 1 90.56 347 TYR A C 1
ATOM 2727 O O . TYR A 1 347 ? 15.93 18.75 4.957 1 90.56 347 TYR A O 1
ATOM 2735 N N . VAL A 1 348 ? 15.734 19.531 7.039 1 87 348 VAL A N 1
ATOM 2736 C CA . VAL A 1 348 ? 15.734 20.953 6.68 1 87 348 VAL A CA 1
ATOM 2737 C C . VAL A 1 348 ? 16.703 21.703 7.578 1 87 348 VAL A C 1
ATOM 2739 O O . VAL A 1 348 ? 16.469 21.828 8.781 1 87 348 VAL A O 1
ATOM 2742 N N . ARG A 1 349 ? 17.766 22.156 7.012 1 85.81 349 ARG A N 1
ATOM 2743 C CA . ARG A 1 349 ? 18.812 22.828 7.77 1 85.81 349 ARG A CA 1
ATOM 2744 C C . ARG A 1 349 ? 19.266 21.984 8.945 1 85.81 349 ARG A C 1
ATOM 2746 O O . ARG A 1 349 ? 19.312 22.453 10.086 1 85.81 349 ARG A O 1
ATOM 2753 N N . ARG A 1 350 ? 19.453 20.719 8.68 1 88.06 350 ARG A N 1
ATOM 2754 C CA . ARG A 1 350 ? 20.047 19.719 9.562 1 88.06 350 ARG A CA 1
ATOM 2755 C C . ARG A 1 350 ? 19.031 19.266 10.625 1 88.06 350 ARG A C 1
ATOM 2757 O O . ARG A 1 350 ? 19.375 18.484 11.516 1 88.06 350 ARG A O 1
ATOM 2764 N N . VAL A 1 351 ? 17.859 19.828 10.492 1 86.75 351 VAL A N 1
ATOM 2765 C CA . VAL A 1 351 ? 16.812 19.406 11.422 1 86.75 351 VAL A CA 1
ATOM 2766 C C . VAL A 1 351 ? 16 18.281 10.812 1 86.75 351 VAL A C 1
ATOM 2768 O O . VAL A 1 351 ? 15.539 18.375 9.672 1 86.75 351 VAL A O 1
ATOM 2771 N N . PHE A 1 352 ? 15.82 17.25 11.555 1 88.69 352 PHE A N 1
ATOM 2772 C CA . PHE A 1 352 ? 15.07 16.094 11.109 1 88.69 352 PHE A CA 1
ATOM 2773 C C . PHE A 1 352 ? 13.617 16.469 10.805 1 88.69 352 PHE A C 1
ATOM 2775 O O . PHE A 1 352 ? 12.961 17.125 11.609 1 88.69 352 PHE A O 1
ATOM 2782 N N . VAL A 1 353 ? 13.117 16.078 9.688 1 85.12 353 VAL A N 1
ATOM 2783 C CA . VAL A 1 353 ? 11.719 16.297 9.312 1 85.12 353 VAL A CA 1
ATOM 2784 C C . VAL A 1 353 ? 10.969 14.961 9.305 1 85.12 353 VAL A C 1
ATOM 2786 O O . VAL A 1 353 ? 9.969 14.805 10.008 1 85.12 353 VAL A O 1
ATOM 2789 N N . SER A 1 354 ? 11.5 14.039 8.469 1 85 354 SER A N 1
ATOM 2790 C CA . SER A 1 354 ? 10.844 12.742 8.359 1 85 354 SER A CA 1
ATOM 2791 C C . SER A 1 354 ? 11.758 11.703 7.727 1 85 354 SER A C 1
ATOM 2793 O O . SER A 1 354 ? 12.602 12.039 6.898 1 85 354 SER A O 1
ATOM 2795 N N . ASP A 1 355 ? 11.531 10.477 8.148 1 85.12 355 ASP A N 1
ATOM 2796 C CA . ASP A 1 355 ? 12.258 9.367 7.535 1 85.12 355 ASP A CA 1
ATOM 2797 C C . ASP A 1 355 ? 11.32 8.477 6.723 1 85.12 355 ASP A C 1
ATOM 2799 O O . ASP A 1 355 ? 11.734 7.426 6.23 1 85.12 355 ASP A O 1
ATOM 2803 N N . ASP A 1 356 ? 10.172 8.883 6.617 1 78.81 356 ASP A N 1
ATOM 2804 C CA . ASP A 1 356 ? 9.18 8.109 5.871 1 78.81 356 ASP A CA 1
ATOM 2805 C C . ASP A 1 356 ? 8.57 8.945 4.746 1 78.81 356 ASP A C 1
ATOM 2807 O O . ASP A 1 356 ? 7.344 9.086 4.664 1 78.81 356 ASP A O 1
ATOM 2811 N N . VAL A 1 357 ? 9.383 9.508 4.016 1 82.38 357 VAL A N 1
ATOM 2812 C CA . VAL A 1 357 ? 8.898 10.312 2.896 1 82.38 357 VAL A CA 1
ATOM 2813 C C . VAL A 1 357 ? 8.945 9.492 1.611 1 82.38 357 VAL A C 1
ATOM 2815 O O . VAL A 1 357 ? 9.969 9.461 0.924 1 82.38 357 VAL A O 1
ATOM 2818 N N . THR A 1 358 ? 7.863 8.93 1.257 1 80.5 358 THR A N 1
ATOM 2819 C CA . THR A 1 358 ? 7.805 8.023 0.116 1 80.5 358 THR A CA 1
ATOM 2820 C C . THR A 1 358 ? 7.812 8.805 -1.195 1 80.5 358 THR A C 1
ATOM 2822 O O . THR A 1 358 ? 8.047 8.234 -2.264 1 80.5 358 THR A O 1
ATOM 2825 N N . GLU A 1 359 ? 7.742 10.086 -1.124 1 84 359 GLU A N 1
ATOM 2826 C CA . GLU A 1 359 ? 7.609 10.922 -2.316 1 84 359 GLU A CA 1
ATOM 2827 C C . GLU A 1 359 ? 8.977 11.234 -2.922 1 84 359 GLU A C 1
ATOM 2829 O O . GLU A 1 359 ? 9.062 11.688 -4.066 1 84 359 GLU A O 1
ATOM 2834 N N . LEU A 1 360 ? 10.016 10.969 -2.219 1 90.31 360 LEU A N 1
ATOM 2835 C CA . LEU A 1 360 ? 11.328 11.414 -2.664 1 90.31 360 LEU A CA 1
ATOM 2836 C C . LEU A 1 360 ? 11.844 10.539 -3.801 1 90.31 360 LEU A C 1
ATOM 2838 O O . LEU A 1 360 ? 12.633 10.992 -4.629 1 90.31 360 LEU A O 1
ATOM 2842 N N . VAL A 1 361 ? 11.445 9.281 -3.787 1 92.31 361 VAL A N 1
ATOM 2843 C CA . VAL A 1 361 ? 11.859 8.375 -4.855 1 92.31 361 VAL A CA 1
ATOM 2844 C C . VAL A 1 361 ? 10.695 7.449 -5.215 1 92.31 361 VAL A C 1
ATOM 2846 O O . VAL A 1 361 ? 9.797 7.223 -4.402 1 92.31 361 VAL A O 1
ATOM 2849 N N . PRO A 1 362 ? 10.789 7.004 -6.453 1 91.69 362 PRO A N 1
ATOM 2850 C CA . PRO A 1 362 ? 9.773 6.008 -6.809 1 91.69 362 PRO A CA 1
ATOM 2851 C C . PRO A 1 362 ? 9.961 4.684 -6.074 1 91.69 362 PRO A C 1
ATOM 2853 O O . PRO A 1 362 ? 11.031 4.434 -5.508 1 91.69 362 PRO A O 1
ATOM 2856 N N . ASP A 1 363 ? 9.016 3.799 -6.098 1 87.25 363 ASP A N 1
ATOM 2857 C CA . ASP A 1 363 ? 8.984 2.539 -5.363 1 87.25 363 ASP A CA 1
ATOM 2858 C C . ASP A 1 363 ? 10.188 1.664 -5.727 1 87.25 363 ASP A C 1
ATOM 2860 O O . ASP A 1 363 ? 10.766 1.008 -4.859 1 87.25 363 ASP A O 1
ATOM 2864 N N . TYR A 1 364 ? 10.555 1.658 -6.973 1 90.94 364 TYR A N 1
ATOM 2865 C CA . TYR A 1 364 ? 11.594 0.734 -7.418 1 90.94 364 TYR A CA 1
ATOM 2866 C C . TYR A 1 364 ? 12.969 1.177 -6.926 1 90.94 364 TYR A C 1
ATOM 2868 O O . TYR A 1 364 ? 13.93 0.411 -6.984 1 90.94 364 TYR A O 1
ATOM 2876 N N . LEU A 1 365 ? 13.023 2.393 -6.352 1 94.31 365 LEU A N 1
ATOM 2877 C CA . LEU A 1 365 ? 14.266 2.881 -5.773 1 94.31 365 LEU A CA 1
ATOM 2878 C C . LEU A 1 365 ? 14.141 3.043 -4.266 1 94.31 365 LEU A C 1
ATOM 2880 O O . LEU A 1 365 ? 14.977 3.699 -3.635 1 94.31 365 LEU A O 1
ATOM 2884 N N . SER A 1 366 ? 13.141 2.5 -3.684 1 91 366 SER A N 1
ATOM 2885 C CA . SER A 1 366 ? 12.859 2.668 -2.262 1 91 366 SER A CA 1
ATOM 2886 C C . SER A 1 366 ? 13.914 1.98 -1.403 1 91 366 SER A C 1
ATOM 2888 O O . SER A 1 366 ? 13.992 2.211 -0.195 1 91 366 SER A O 1
ATOM 2890 N N . PHE A 1 367 ? 14.812 1.189 -2.041 1 90.38 367 PHE A N 1
ATOM 2891 C CA . PHE A 1 367 ? 15.852 0.47 -1.306 1 90.38 367 PHE A CA 1
ATOM 2892 C C . PHE A 1 367 ? 17 1.396 -0.955 1 90.38 367 PHE A C 1
ATOM 2894 O O . PHE A 1 367 ? 17.891 1.025 -0.179 1 90.38 367 PHE A O 1
ATOM 2901 N N . LEU A 1 368 ? 17 2.594 -1.388 1 94.44 368 LEU A N 1
ATOM 2902 C CA . LEU A 1 368 ? 18.125 3.51 -1.224 1 94.44 368 LEU A CA 1
ATOM 2903 C C . LEU A 1 368 ? 18.078 4.176 0.147 1 94.44 368 LEU A C 1
ATOM 2905 O O . LEU A 1 368 ? 17.188 4.977 0.428 1 94.44 368 LEU A O 1
ATOM 2909 N N . PRO A 1 369 ? 19.016 3.932 0.957 1 94 369 PRO A N 1
ATOM 2910 C CA . PRO A 1 369 ? 19.141 4.746 2.168 1 94 369 PRO A CA 1
ATOM 2911 C C . PRO A 1 369 ? 19.906 6.047 1.928 1 94 369 PRO A C 1
ATOM 2913 O O . PRO A 1 369 ? 20.797 6.094 1.073 1 94 369 PRO A O 1
ATOM 2916 N N . GLY A 1 370 ? 19.531 7.043 2.631 1 95.56 370 GLY A N 1
ATOM 2917 C CA . GLY A 1 370 ? 20.281 8.281 2.492 1 95.56 370 GLY A CA 1
ATOM 2918 C C . GLY A 1 370 ? 19.609 9.461 3.17 1 95.56 370 GLY A C 1
ATOM 2919 O O . GLY A 1 370 ? 18.766 9.281 4.051 1 95.56 370 GLY A O 1
ATOM 2920 N N . VAL A 1 371 ? 20.188 10.68 2.768 1 95.81 371 VAL A N 1
ATOM 2921 C CA . VAL A 1 371 ? 19.719 11.914 3.379 1 95.81 371 VAL A CA 1
ATOM 2922 C C . VAL A 1 371 ? 19.484 12.969 2.295 1 95.81 371 VAL A C 1
ATOM 2924 O O . VAL A 1 371 ? 20.25 13.062 1.336 1 95.81 371 VAL A O 1
ATOM 2927 N N . VAL A 1 372 ? 18.406 13.633 2.439 1 95.06 372 VAL A N 1
ATOM 2928 C CA . VAL A 1 372 ? 18.156 14.859 1.696 1 95.06 372 VAL A CA 1
ATOM 2929 C C . VAL A 1 372 ? 17.969 16.016 2.67 1 95.06 372 VAL A C 1
ATOM 2931 O O . VAL A 1 372 ? 17.141 15.945 3.584 1 95.06 372 VAL A O 1
ATOM 2934 N N . ASP A 1 373 ? 18.766 17.047 2.521 1 94.38 373 ASP A N 1
ATOM 2935 C CA . ASP A 1 373 ? 18.719 18.203 3.402 1 94.38 373 ASP A CA 1
ATOM 2936 C C . ASP A 1 373 ? 18.422 19.484 2.611 1 94.38 373 ASP A C 1
ATOM 2938 O O . ASP A 1 373 ? 19.25 19.938 1.834 1 94.38 373 ASP A O 1
ATOM 2942 N N . SER A 1 374 ? 17.266 20.031 2.855 1 89.69 374 SER A N 1
ATOM 2943 C CA . SER A 1 374 ? 16.844 21.203 2.088 1 89.69 374 SER A CA 1
ATOM 2944 C C . SER A 1 374 ? 17 22.484 2.9 1 89.69 374 SER A C 1
ATOM 2946 O O . SER A 1 374 ? 16.797 22.484 4.113 1 89.69 374 SER A O 1
ATOM 2948 N N . ASP A 1 375 ? 17.312 23.547 2.188 1 82.31 375 ASP A N 1
ATOM 2949 C CA . ASP A 1 375 ? 17.375 24.891 2.771 1 82.31 375 ASP A CA 1
ATOM 2950 C C . ASP A 1 375 ? 16.125 25.703 2.424 1 82.31 375 ASP A C 1
ATOM 2952 O O . ASP A 1 375 ? 15.906 26.781 2.965 1 82.31 375 ASP A O 1
ATOM 2956 N N . SER A 1 376 ? 15.312 25.078 1.603 1 76.38 376 SER A N 1
ATOM 2957 C CA . SER A 1 376 ? 14.227 25.859 1.02 1 76.38 376 SER A CA 1
ATOM 2958 C C . SER A 1 376 ? 12.867 25.359 1.507 1 76.38 376 SER A C 1
ATOM 2960 O O . SER A 1 376 ? 11.883 26.109 1.46 1 76.38 376 SER A O 1
ATOM 2962 N N . LEU A 1 377 ? 12.789 24.172 2.002 1 78.12 377 LEU A N 1
ATOM 2963 C CA . LEU A 1 377 ? 11.5 23.625 2.418 1 78.12 377 LEU A CA 1
ATOM 2964 C C . LEU A 1 377 ? 11.125 24.125 3.809 1 78.12 377 LEU A C 1
ATOM 2966 O O . LEU A 1 377 ? 11.992 24.297 4.668 1 78.12 377 LEU A O 1
ATOM 2970 N N . PRO A 1 378 ? 9.844 24.422 3.93 1 74.56 378 PRO A N 1
ATOM 2971 C CA . PRO A 1 378 ? 9.414 24.781 5.285 1 74.56 378 PRO A CA 1
ATOM 2972 C C . PRO A 1 378 ? 9.414 23.578 6.238 1 74.56 378 PRO A C 1
ATOM 2974 O O . PRO A 1 378 ? 9.109 22.453 5.824 1 74.56 378 PRO A O 1
ATOM 2977 N N . ILE A 1 379 ? 9.836 23.812 7.398 1 67.19 379 ILE A N 1
ATOM 2978 C CA . ILE A 1 379 ? 9.992 22.766 8.391 1 67.19 379 ILE A CA 1
ATOM 2979 C C . ILE A 1 379 ? 8.617 22.266 8.844 1 67.19 379 ILE A C 1
ATOM 2981 O O . ILE A 1 379 ? 8.469 21.094 9.227 1 67.19 379 ILE A O 1
ATOM 2985 N N . ASN A 1 380 ? 7.57 23.141 8.883 1 63.31 380 ASN A N 1
ATOM 2986 C CA . ASN A 1 380 ? 6.273 22.797 9.453 1 63.31 380 ASN A CA 1
ATOM 2987 C C . ASN A 1 380 ? 5.359 22.141 8.43 1 63.31 380 ASN A C 1
ATOM 2989 O O . ASN A 1 380 ? 4.141 22.109 8.602 1 63.31 380 ASN A O 1
ATOM 2993 N N . LEU A 1 381 ? 5.895 21.562 7.57 1 62.5 381 LEU A N 1
ATOM 2994 C CA . LEU A 1 381 ? 5.059 20.953 6.539 1 62.5 381 LEU A CA 1
ATOM 2995 C C . LEU A 1 381 ? 4.496 19.625 7.012 1 62.5 381 LEU A C 1
ATOM 2997 O O . LEU A 1 381 ? 5.23 18.781 7.551 1 62.5 381 LEU A O 1
ATOM 3001 N N . SER A 1 382 ? 3.207 19.594 6.953 1 66 382 SER A N 1
ATOM 3002 C CA . SER A 1 382 ? 2.564 18.297 7.156 1 66 382 SER A CA 1
ATOM 3003 C C . SER A 1 382 ? 2.926 17.328 6.047 1 66 382 SER A C 1
ATOM 3005 O O . SER A 1 382 ? 3.482 17.719 5.02 1 66 382 SER A O 1
ATOM 3007 N N . ARG A 1 383 ? 2.691 16.078 6.359 1 64.12 383 ARG A N 1
ATOM 3008 C CA . ARG A 1 383 ? 2.904 15.055 5.344 1 64.12 383 ARG A CA 1
ATOM 3009 C C . ARG A 1 383 ? 2.117 15.367 4.074 1 64.12 383 ARG A C 1
ATOM 3011 O O . ARG A 1 383 ? 2.615 15.172 2.963 1 64.12 383 ARG A O 1
ATOM 3018 N N . GLU A 1 384 ? 0.992 15.875 4.266 1 67.81 384 GLU A N 1
ATOM 3019 C CA . GLU A 1 384 ? 0.131 16.203 3.133 1 67.81 384 GLU A CA 1
ATOM 3020 C C . GLU A 1 384 ? 0.701 17.359 2.324 1 67.81 384 GLU A C 1
ATOM 3022 O O . GLU A 1 384 ? 0.653 17.344 1.092 1 67.81 384 GLU A O 1
ATOM 3027 N N . MET A 1 385 ? 1.279 18.219 3.02 1 70.44 385 MET A N 1
ATOM 3028 C CA . MET A 1 385 ? 1.863 19.375 2.35 1 70.44 385 MET A CA 1
ATOM 3029 C C . MET A 1 385 ? 3.09 18.969 1.538 1 70.44 385 MET A C 1
ATOM 3031 O O . MET A 1 385 ? 3.318 19.5 0.449 1 70.44 385 MET A O 1
ATOM 3035 N N . LEU A 1 386 ? 3.793 18.031 2.107 1 72.5 386 LEU A N 1
ATOM 3036 C CA . LEU A 1 386 ? 4.977 17.547 1.411 1 72.5 386 LEU A CA 1
ATOM 3037 C C . LEU A 1 386 ? 4.59 16.859 0.103 1 72.5 386 LEU A C 1
ATOM 3039 O O . LEU A 1 386 ? 5.266 17.031 -0.915 1 72.5 386 LEU A O 1
ATOM 3043 N N . GLN A 1 387 ? 3.525 16.188 0.187 1 70.81 387 GLN A N 1
ATOM 3044 C CA . GLN A 1 387 ? 3.068 15.445 -0.98 1 70.81 387 GLN A CA 1
ATOM 3045 C C . GLN A 1 387 ? 2.594 16.391 -2.084 1 70.81 387 GLN A C 1
ATOM 3047 O O . GLN A 1 387 ? 2.75 16.094 -3.27 1 70.81 387 GLN A O 1
ATOM 3052 N N . GLU A 1 388 ? 2.15 17.5 -1.688 1 70.06 388 GLU A N 1
ATOM 3053 C CA . GLU A 1 388 ? 1.566 18.422 -2.658 1 70.06 388 GLU A CA 1
ATOM 3054 C C . GLU A 1 388 ? 2.562 19.516 -3.059 1 70.06 388 GLU A C 1
ATOM 3056 O O . GLU A 1 388 ? 2.291 20.312 -3.955 1 70.06 388 GLU A O 1
ATOM 3061 N N . SER A 1 389 ? 3.758 19.359 -2.52 1 76.12 389 SER A N 1
ATOM 3062 C CA . SER A 1 389 ? 4.734 20.422 -2.76 1 76.12 389 SER A CA 1
ATOM 3063 C C . SER A 1 389 ? 5.395 20.266 -4.125 1 76.12 389 SER A C 1
ATOM 3065 O O . SER A 1 389 ? 5.816 19.156 -4.492 1 76.12 389 SER A O 1
ATOM 3067 N N . ARG A 1 390 ? 5.449 21.328 -4.855 1 79 390 ARG A N 1
ATOM 3068 C CA . ARG A 1 390 ? 6.16 21.344 -6.129 1 79 390 ARG A CA 1
ATOM 3069 C C . ARG A 1 390 ? 7.648 21.109 -5.926 1 79 390 ARG A C 1
ATOM 3071 O O . ARG A 1 390 ? 8.297 20.469 -6.762 1 79 390 ARG A O 1
ATOM 3078 N N . ALA A 1 391 ? 8.148 21.578 -4.859 1 85.69 391 ALA A N 1
ATOM 3079 C CA . ALA A 1 391 ? 9.562 21.406 -4.539 1 85.69 391 ALA A CA 1
ATOM 3080 C C . ALA A 1 391 ? 9.914 19.922 -4.426 1 85.69 391 ALA A C 1
ATOM 3082 O O . ALA A 1 391 ? 10.969 19.5 -4.898 1 85.69 391 ALA A O 1
ATOM 3083 N N . MET A 1 392 ? 9.016 19.156 -3.945 1 88.06 392 MET A N 1
ATOM 3084 C CA . MET A 1 392 ? 9.258 17.734 -3.77 1 88.06 392 MET A CA 1
ATOM 3085 C C . MET A 1 392 ? 9.367 17.031 -5.117 1 88.06 392 MET A C 1
ATOM 3087 O O . MET A 1 392 ? 10.188 16.125 -5.293 1 88.06 392 MET A O 1
ATOM 3091 N N . GLY A 1 393 ? 8.594 17.422 -6.043 1 88.75 393 GLY A N 1
ATOM 3092 C CA . GLY A 1 393 ? 8.664 16.859 -7.383 1 88.75 393 GLY A CA 1
ATOM 3093 C C . GLY A 1 393 ? 9.992 17.125 -8.062 1 88.75 393 GLY A C 1
ATOM 3094 O O . GLY A 1 393 ? 10.547 16.234 -8.711 1 88.75 393 GLY A O 1
ATOM 3095 N N . THR A 1 394 ? 10.453 18.344 -7.855 1 91.56 394 THR A N 1
ATOM 3096 C CA . THR A 1 394 ? 11.742 18.703 -8.438 1 91.56 394 THR A CA 1
ATOM 3097 C C . THR A 1 394 ? 12.867 17.891 -7.824 1 91.56 394 THR A C 1
ATOM 3099 O O . THR A 1 394 ? 13.742 17.391 -8.539 1 91.56 394 THR A O 1
ATOM 3102 N N . ILE A 1 395 ? 12.828 17.703 -6.57 1 93.56 395 ILE A N 1
ATOM 3103 C CA . ILE A 1 395 ? 13.844 16.938 -5.871 1 93.56 395 ILE A CA 1
ATOM 3104 C C . ILE A 1 395 ? 13.805 15.484 -6.352 1 93.56 395 ILE A C 1
ATOM 3106 O O . ILE A 1 395 ? 14.844 14.906 -6.691 1 93.56 395 ILE A O 1
ATOM 3110 N N . ARG A 1 396 ? 12.648 14.891 -6.434 1 94 396 ARG A N 1
ATOM 3111 C CA . ARG A 1 396 ? 12.461 13.5 -6.852 1 94 396 ARG A CA 1
ATOM 3112 C C . ARG A 1 396 ? 13.07 13.266 -8.227 1 94 396 ARG A C 1
ATOM 3114 O O . ARG A 1 396 ? 13.836 12.312 -8.414 1 94 396 ARG A O 1
ATOM 3121 N N . ARG A 1 397 ? 12.789 14.102 -9.148 1 94.19 397 ARG A N 1
ATOM 3122 C CA . ARG A 1 397 ? 13.266 13.945 -10.516 1 94.19 397 ARG A CA 1
ATOM 3123 C C . ARG A 1 397 ? 14.789 13.953 -10.57 1 94.19 397 ARG A C 1
ATOM 3125 O O . ARG A 1 397 ? 15.398 13.141 -11.266 1 94.19 397 ARG A O 1
ATOM 3132 N N . ARG A 1 398 ? 15.297 14.836 -9.836 1 95.12 398 ARG A N 1
ATOM 3133 C CA . ARG A 1 398 ? 16.75 14.953 -9.859 1 95.12 398 ARG A CA 1
ATOM 3134 C C . ARG A 1 398 ? 17.406 13.766 -9.164 1 95.12 398 ARG A C 1
ATOM 3136 O O . ARG A 1 398 ? 18.438 13.273 -9.609 1 95.12 398 ARG A O 1
ATOM 3143 N N . LEU A 1 399 ? 16.828 13.352 -8.086 1 96.5 399 LEU A N 1
ATOM 3144 C CA . LEU A 1 399 ? 17.359 12.188 -7.391 1 96.5 399 LEU A CA 1
ATOM 3145 C C . LEU A 1 399 ? 17.359 10.961 -8.297 1 96.5 399 LEU A C 1
ATOM 3147 O O . LEU A 1 399 ? 18.359 10.25 -8.383 1 96.5 399 LEU A O 1
ATOM 3151 N N . VAL A 1 400 ? 16.25 10.695 -8.984 1 97.12 400 VAL A N 1
ATOM 3152 C CA . VAL A 1 400 ? 16.125 9.555 -9.883 1 97.12 400 VAL A CA 1
ATOM 3153 C C . VAL A 1 400 ? 17.188 9.625 -10.969 1 97.12 400 VAL A C 1
ATOM 3155 O O . VAL A 1 400 ? 17.891 8.641 -11.234 1 97.12 400 VAL A O 1
ATOM 3158 N N . LYS A 1 401 ? 17.344 10.812 -11.531 1 96.62 401 LYS A N 1
ATOM 3159 C CA . LYS A 1 401 ? 18.312 11.016 -12.602 1 96.62 401 LYS A CA 1
ATOM 3160 C C . LYS A 1 401 ? 19.734 10.703 -12.125 1 96.62 401 LYS A C 1
ATOM 3162 O O . LYS A 1 401 ? 20.484 10 -12.797 1 96.62 401 LYS A O 1
ATOM 3167 N N . LYS A 1 402 ? 20.094 11.164 -10.969 1 97.31 402 LYS A N 1
ATOM 3168 C CA . LYS A 1 402 ? 21.453 10.992 -10.43 1 97.31 402 LYS A CA 1
ATOM 3169 C C . LYS A 1 402 ? 21.719 9.539 -10.078 1 97.31 402 LYS A C 1
ATOM 3171 O O . LYS A 1 402 ? 22.812 9.031 -10.312 1 97.31 402 LYS A O 1
ATOM 3176 N N . VAL A 1 403 ? 20.734 8.906 -9.555 1 97.75 403 VAL A N 1
ATOM 3177 C CA . VAL A 1 403 ? 20.906 7.512 -9.156 1 97.75 403 VAL A CA 1
ATOM 3178 C C . VAL A 1 403 ? 21.062 6.637 -10.398 1 97.75 403 VAL A C 1
ATOM 3180 O O . VAL A 1 403 ? 21.953 5.789 -10.469 1 97.75 403 VAL A O 1
ATOM 3183 N N . LEU A 1 404 ? 20.234 6.793 -11.375 1 97.94 404 LEU A N 1
ATOM 3184 C CA . LEU A 1 404 ? 20.297 6 -12.602 1 97.94 404 LEU A CA 1
ATOM 3185 C C . LEU A 1 404 ? 21.609 6.25 -13.328 1 97.94 404 LEU A C 1
ATOM 3187 O O . LEU A 1 404 ? 22.203 5.324 -13.906 1 97.94 404 LEU A O 1
ATOM 3191 N N . ALA A 1 405 ? 22.094 7.496 -13.297 1 97.12 405 ALA A N 1
ATOM 3192 C CA . ALA A 1 405 ? 23.391 7.801 -13.891 1 97.12 405 ALA A CA 1
ATOM 3193 C C . ALA A 1 405 ? 24.516 7.055 -13.18 1 97.12 405 ALA A C 1
ATOM 3195 O O . ALA A 1 405 ? 25.438 6.531 -13.82 1 97.12 405 ALA A O 1
ATOM 3196 N N . LYS A 1 406 ? 24.422 7.051 -11.898 1 96.75 406 LYS A N 1
ATOM 3197 C CA . LYS A 1 406 ? 25.438 6.344 -11.117 1 96.75 406 LYS A CA 1
ATOM 3198 C C . LYS A 1 406 ? 25.406 4.848 -11.422 1 96.75 406 LYS A C 1
ATOM 3200 O O . LYS A 1 406 ? 26.469 4.215 -11.547 1 96.75 406 LYS A O 1
ATOM 3205 N N . LEU A 1 407 ? 24.266 4.273 -11.5 1 97.06 407 LEU A N 1
ATOM 3206 C CA . LEU A 1 407 ? 24.141 2.857 -11.828 1 97.06 407 LEU A CA 1
ATOM 3207 C C . LEU A 1 407 ? 24.688 2.568 -13.219 1 97.06 407 LEU A C 1
ATOM 3209 O O . LEU A 1 407 ? 25.344 1.542 -13.43 1 97.06 407 LEU A O 1
ATOM 3213 N N . ALA A 1 408 ? 24.453 3.432 -14.133 1 95.81 408 ALA A N 1
ATOM 3214 C CA . ALA A 1 408 ? 25 3.289 -15.484 1 95.81 408 ALA A CA 1
ATOM 3215 C C . ALA A 1 408 ? 26.516 3.318 -15.461 1 95.81 408 ALA A C 1
ATOM 3217 O O . ALA A 1 408 ? 27.172 2.518 -16.141 1 95.81 408 ALA A O 1
ATOM 3218 N N . ASP A 1 409 ? 27.031 4.211 -14.648 1 94.75 409 ASP A N 1
ATOM 3219 C CA . ASP A 1 409 ? 28.469 4.301 -14.492 1 94.75 409 ASP A CA 1
ATOM 3220 C C . ASP A 1 409 ? 29.047 3.006 -13.922 1 94.75 409 ASP A C 1
ATOM 3222 O O . ASP A 1 409 ? 30.094 2.527 -14.375 1 94.75 409 ASP A O 1
ATOM 3226 N N . MET A 1 410 ? 28.391 2.504 -12.977 1 93.75 410 MET A N 1
ATOM 3227 C CA . MET A 1 410 ? 28.828 1.249 -12.359 1 93.75 410 MET A CA 1
ATOM 3228 C C . MET A 1 410 ? 28.797 0.112 -13.375 1 93.75 410 MET A C 1
ATOM 3230 O O . MET A 1 410 ? 29.688 -0.735 -13.391 1 93.75 410 MET A O 1
ATOM 3234 N N . ALA A 1 411 ? 27.797 0.088 -14.18 1 92.38 411 ALA A N 1
ATOM 3235 C CA . ALA A 1 411 ? 27.656 -0.947 -15.195 1 92.38 411 ALA A CA 1
ATOM 3236 C C . ALA A 1 411 ? 28.781 -0.839 -16.234 1 92.38 411 ALA A C 1
ATOM 3238 O O . ALA A 1 411 ? 29.328 -1.853 -16.672 1 92.38 411 ALA A O 1
ATOM 3239 N N . ASP A 1 412 ? 29.141 0.364 -16.594 1 88 412 ASP A N 1
ATOM 3240 C CA . ASP A 1 412 ? 30.188 0.614 -17.578 1 88 412 ASP A CA 1
ATOM 3241 C C . ASP A 1 412 ? 31.562 0.234 -17.016 1 88 412 ASP A C 1
ATOM 3243 O O . ASP A 1 412 ? 32.406 -0.327 -17.734 1 88 412 ASP A O 1
ATOM 3247 N N . ASP A 1 413 ? 31.766 0.51 -15.781 1 81.31 413 ASP A N 1
ATOM 3248 C CA . ASP A 1 413 ? 33.031 0.193 -15.125 1 81.31 413 ASP A CA 1
ATOM 3249 C C . ASP A 1 413 ? 33.219 -1.316 -15.008 1 81.31 413 ASP A C 1
ATOM 3251 O O . ASP A 1 413 ? 34.344 -1.809 -15.055 1 81.31 413 ASP A O 1
ATOM 3255 N N . ALA A 1 414 ? 32.188 -2.016 -14.844 1 72.5 414 ALA A N 1
ATOM 3256 C CA . ALA A 1 414 ? 32.219 -3.465 -14.672 1 72.5 414 ALA A CA 1
ATOM 3257 C C . ALA A 1 414 ? 32.625 -4.16 -15.969 1 72.5 414 ALA A C 1
ATOM 3259 O O . ALA A 1 414 ? 33.25 -5.223 -15.938 1 72.5 414 ALA A O 1
ATOM 3260 N N . VAL A 1 415 ? 32.281 -3.664 -17.109 1 63.38 415 VAL A N 1
ATOM 3261 C CA . VAL A 1 415 ? 32.594 -4.246 -18.406 1 63.38 415 VAL A CA 1
ATOM 3262 C C . VAL A 1 415 ? 34.031 -3.938 -18.797 1 63.38 415 VAL A C 1
ATOM 3264 O O . VAL A 1 415 ? 34.719 -4.785 -19.359 1 63.38 415 VAL A O 1
ATOM 3267 N N . GLU A 1 416 ? 34.438 -2.707 -18.609 1 53.66 416 GLU A N 1
ATOM 3268 C CA . GLU A 1 416 ? 35.781 -2.287 -19.047 1 53.66 416 GLU A CA 1
ATOM 3269 C C . GLU A 1 416 ? 36.875 -3.098 -18.359 1 53.66 416 GLU A C 1
ATOM 3271 O O . GLU A 1 416 ? 37.969 -3.287 -18.906 1 53.66 416 GLU A O 1
ATOM 3276 N N . THR A 1 417 ? 36.656 -3.631 -17.219 1 46.69 417 THR A N 1
ATOM 3277 C CA . THR A 1 417 ? 37.719 -4.328 -16.531 1 46.69 417 THR A CA 1
ATOM 3278 C C . THR A 1 417 ? 37.875 -5.75 -17.047 1 46.69 417 THR A C 1
ATOM 3280 O O . THR A 1 417 ? 38.688 -6.531 -16.531 1 46.69 417 THR A O 1
ATOM 3283 N N . GLU A 1 418 ? 37.125 -6.219 -17.922 1 39.31 418 GLU A N 1
ATOM 3284 C CA . GLU A 1 418 ? 37.312 -7.598 -18.359 1 39.31 418 GLU A CA 1
ATOM 3285 C C . GLU A 1 418 ? 38.781 -7.859 -18.75 1 39.31 418 GLU A C 1
ATOM 3287 O O . GLU A 1 418 ? 39.375 -8.82 -18.281 1 39.31 418 GLU A O 1
ATOM 3292 N N . TRP A 1 419 ? 39.031 -7.898 -20.25 1 35.72 419 TRP A N 1
ATOM 3293 C CA . TRP A 1 419 ? 39.844 -8.852 -20.984 1 35.72 419 TRP A CA 1
ATOM 3294 C C . TRP A 1 419 ? 41.344 -8.57 -20.781 1 35.72 419 TRP A C 1
ATOM 3296 O O . TRP A 1 419 ? 42.188 -9.086 -21.531 1 35.72 419 TRP A O 1
ATOM 3306 N N . ASP A 1 420 ? 41.844 -7.438 -20.312 1 35.41 420 ASP A N 1
ATOM 3307 C CA . ASP A 1 420 ? 43.25 -7.512 -20.703 1 35.41 420 ASP A CA 1
ATOM 3308 C C . ASP A 1 420 ? 43.969 -8.641 -19.969 1 35.41 420 ASP A C 1
ATOM 3310 O O . ASP A 1 420 ? 44.062 -8.625 -18.75 1 35.41 420 ASP A O 1
ATOM 3314 N N . GLU A 1 421 ? 43.938 -9.812 -20.469 1 36.09 421 GLU A N 1
ATOM 3315 C CA . GLU A 1 421 ? 44.719 -10.992 -20.109 1 36.09 421 GLU A CA 1
ATOM 3316 C C . GLU A 1 421 ? 46.094 -10.602 -19.547 1 36.09 421 GLU A C 1
ATOM 3318 O O . GLU A 1 421 ? 46.781 -11.438 -18.953 1 36.09 421 GLU A O 1
ATOM 3323 N N . ALA A 1 422 ? 46.812 -9.773 -20.312 1 33.56 422 ALA A N 1
ATOM 3324 C CA . ALA A 1 422 ? 48.219 -9.57 -20.094 1 33.56 422 ALA A CA 1
ATOM 3325 C C . ALA A 1 422 ? 48.5 -8.969 -18.719 1 33.56 422 ALA A C 1
ATOM 3327 O O . ALA A 1 422 ? 49.656 -8.773 -18.328 1 33.56 422 ALA A O 1
ATOM 3328 N N . TRP A 1 423 ? 47.5 -8.148 -18.266 1 34.81 423 TRP A N 1
ATOM 3329 C CA . TRP A 1 423 ? 47.938 -7.469 -17.047 1 34.81 423 TRP A CA 1
ATOM 3330 C C . TRP A 1 423 ? 47.812 -8.391 -15.836 1 34.81 423 TRP A C 1
ATOM 3332 O O . TRP A 1 423 ? 46.906 -9.227 -15.766 1 34.81 423 TRP A O 1
ATOM 3342 N N . GLY A 1 424 ? 48.875 -8.617 -15.047 1 34.53 424 GLY A N 1
ATOM 3343 C CA . GLY A 1 424 ? 49.25 -9.32 -13.828 1 34.53 424 GLY A CA 1
ATOM 3344 C C . GLY A 1 424 ? 48.125 -9.438 -12.828 1 34.53 424 GLY A C 1
ATOM 3345 O O . GLY A 1 424 ? 46.969 -9.062 -13.125 1 34.53 424 GLY A O 1
ATOM 3346 N N . GLU A 1 425 ? 48.406 -9.688 -11.523 1 35.81 425 GLU A N 1
ATOM 3347 C CA . GLU A 1 425 ? 47.656 -9.891 -10.289 1 35.81 425 GLU A CA 1
ATOM 3348 C C . GLU A 1 425 ? 46.719 -8.727 -10.023 1 35.81 425 GLU A C 1
ATOM 3350 O O . GLU A 1 425 ? 47.125 -7.578 -9.953 1 35.81 425 GLU A O 1
ATOM 3355 N N . ARG A 1 426 ? 45.562 -8.766 -10.484 1 45.16 426 ARG A N 1
ATOM 3356 C CA . ARG A 1 426 ? 44.594 -7.723 -10.141 1 45.16 426 ARG A CA 1
ATOM 3357 C C . ARG A 1 426 ? 44.5 -7.516 -8.633 1 45.16 426 ARG A C 1
ATOM 3359 O O . ARG A 1 426 ? 44.562 -8.484 -7.867 1 45.16 426 ARG A O 1
ATOM 3366 N N . ASP A 1 427 ? 44.719 -6.289 -8.203 1 47.84 427 ASP A N 1
ATOM 3367 C CA . ASP A 1 427 ? 44.562 -6.016 -6.781 1 47.84 427 ASP A CA 1
ATOM 3368 C C . ASP A 1 427 ? 43.125 -6.234 -6.332 1 47.84 427 ASP A C 1
ATOM 3370 O O . ASP A 1 427 ? 42.219 -6.176 -7.148 1 47.84 427 ASP A O 1
ATOM 3374 N N . GLU A 1 428 ? 42.875 -6.852 -5.195 1 48.81 428 GLU A N 1
ATOM 3375 C CA . GLU A 1 428 ? 41.594 -7.191 -4.527 1 48.81 428 GLU A CA 1
ATOM 3376 C C . GLU A 1 428 ? 40.594 -6.066 -4.656 1 48.81 428 GLU A C 1
ATOM 3378 O O . GLU A 1 428 ? 39.406 -6.316 -4.859 1 48.81 428 GLU A O 1
ATOM 3383 N N . GLU A 1 429 ? 41.031 -4.82 -4.621 1 51.56 429 GLU A N 1
ATOM 3384 C CA . GLU A 1 429 ? 40.156 -3.662 -4.652 1 51.56 429 GLU A CA 1
ATOM 3385 C C . GLU A 1 429 ? 39.531 -3.49 -6.031 1 51.56 429 GLU A C 1
ATOM 3387 O O . GLU A 1 429 ? 38.344 -3.15 -6.145 1 51.56 429 GLU A O 1
ATOM 3392 N N . GLU A 1 430 ? 40.281 -3.672 -7.098 1 51.59 430 GLU A N 1
ATOM 3393 C CA . GLU A 1 430 ? 39.781 -3.541 -8.461 1 51.59 430 GLU A CA 1
ATOM 3394 C C . GLU A 1 430 ? 38.781 -4.641 -8.797 1 51.59 430 GLU A C 1
ATOM 3396 O O . GLU A 1 430 ? 37.781 -4.395 -9.469 1 51.59 430 GLU A O 1
ATOM 3401 N N . GLU A 1 431 ? 39.094 -5.758 -8.258 1 53.31 431 GLU A N 1
ATOM 3402 C CA . GLU A 1 431 ? 38.156 -6.871 -8.461 1 53.31 431 GLU A CA 1
ATOM 3403 C C . GLU A 1 431 ? 36.812 -6.602 -7.793 1 53.31 431 GLU A C 1
ATOM 3405 O O . GLU A 1 431 ? 35.75 -6.922 -8.352 1 53.31 431 GLU A O 1
ATOM 3410 N N . GLU A 1 432 ? 36.906 -6.012 -6.633 1 57.41 432 GLU A N 1
ATOM 3411 C CA . GLU A 1 432 ? 35.688 -5.719 -5.898 1 57.41 432 GLU A CA 1
ATOM 3412 C C . GLU A 1 432 ? 34.844 -4.652 -6.605 1 57.41 432 GLU A C 1
ATOM 3414 O O . GLU A 1 432 ? 33.625 -4.738 -6.648 1 57.41 432 GLU A O 1
ATOM 3419 N N . ARG A 1 433 ? 35.594 -3.701 -7.18 1 56.88 433 ARG A N 1
ATOM 3420 C CA . ARG A 1 433 ? 34.906 -2.639 -7.922 1 56.88 433 ARG A CA 1
ATOM 3421 C C . ARG A 1 433 ? 34.25 -3.186 -9.188 1 56.88 433 ARG A C 1
ATOM 3423 O O . ARG A 1 433 ? 33.156 -2.744 -9.562 1 56.88 433 ARG A O 1
ATOM 3430 N N . ASP A 1 434 ? 34.938 -4.125 -9.766 1 63.09 434 ASP A N 1
ATOM 3431 C CA . ASP A 1 434 ? 34.438 -4.723 -11 1 63.09 434 ASP A CA 1
ATOM 3432 C C . ASP A 1 434 ? 33.156 -5.535 -10.75 1 63.09 434 ASP A C 1
ATOM 3434 O O . ASP A 1 434 ? 32.312 -5.637 -11.633 1 63.09 434 ASP A O 1
ATOM 3438 N N . LEU A 1 435 ? 33 -5.762 -9.477 1 78.5 435 LEU A N 1
ATOM 3439 C CA . LEU A 1 435 ? 31.875 -6.633 -9.211 1 78.5 435 LEU A CA 1
ATOM 3440 C C . LEU A 1 435 ? 30.75 -5.855 -8.531 1 78.5 435 LEU A C 1
ATOM 3442 O O . LEU A 1 435 ? 29.688 -6.418 -8.242 1 78.5 435 LEU A O 1
ATOM 3446 N N . SER A 1 436 ? 30.969 -4.531 -8.477 1 88.12 436 SER A N 1
ATOM 3447 C CA . SER A 1 436 ? 30 -3.76 -7.699 1 88.12 436 SER A CA 1
ATOM 3448 C C . SER A 1 436 ? 28.625 -3.756 -8.359 1 88.12 436 SER A C 1
ATOM 3450 O O . SER A 1 436 ? 27.609 -3.969 -7.695 1 88.12 436 SER A O 1
ATOM 3452 N N . PHE A 1 437 ? 28.75 -3.623 -9.68 1 93.19 437 PHE A N 1
ATOM 3453 C CA . PHE A 1 437 ? 27.469 -3.586 -10.367 1 93.19 437 PHE A CA 1
ATOM 3454 C C . PHE A 1 437 ? 26.766 -4.938 -10.281 1 93.19 437 PHE A C 1
ATOM 3456 O O . PHE A 1 437 ? 25.562 -5.008 -10.047 1 93.19 437 PHE A O 1
ATOM 3463 N N . PHE A 1 438 ? 27.453 -5.875 -10.445 1 90.25 438 PHE A N 1
ATOM 3464 C CA . PHE A 1 438 ? 26.859 -7.203 -10.477 1 90.25 438 PHE A CA 1
ATOM 3465 C C . PHE A 1 438 ? 26.391 -7.621 -9.086 1 90.25 438 PHE A C 1
ATOM 3467 O O . PHE A 1 438 ? 25.375 -8.328 -8.953 1 90.25 438 PHE A O 1
ATOM 3474 N N . THR A 1 439 ? 27.078 -7.176 -8.094 1 90.75 439 THR A N 1
ATOM 3475 C CA . THR A 1 439 ? 26.594 -7.375 -6.73 1 90.75 439 THR A CA 1
ATOM 3476 C C . THR A 1 439 ? 25.266 -6.652 -6.512 1 90.75 439 THR A C 1
ATOM 3478 O O . THR A 1 439 ? 24.328 -7.227 -5.961 1 90.75 439 THR A O 1
ATOM 3481 N N . PHE A 1 440 ? 25.297 -5.441 -7.055 1 93.31 440 PHE A N 1
ATOM 3482 C CA . PHE A 1 440 ? 24.062 -4.672 -6.996 1 93.31 440 PHE A CA 1
ATOM 3483 C C . PHE A 1 440 ? 22.938 -5.383 -7.738 1 93.31 440 PHE A C 1
ATOM 3485 O O . PHE A 1 440 ? 21.844 -5.531 -7.211 1 93.31 440 PHE A O 1
ATOM 3492 N N . TYR A 1 441 ? 23.203 -5.777 -8.906 1 92.38 441 TYR A N 1
ATOM 3493 C CA . TYR A 1 441 ? 22.172 -6.363 -9.758 1 92.38 441 TYR A CA 1
ATOM 3494 C C . TYR A 1 441 ? 21.625 -7.648 -9.156 1 92.38 441 TYR A C 1
ATOM 3496 O O . TYR A 1 441 ? 20.422 -7.91 -9.227 1 92.38 441 TYR A O 1
ATOM 3504 N N . ALA A 1 442 ? 22.469 -8.445 -8.609 1 87.69 442 ALA A N 1
ATOM 3505 C CA . ALA A 1 442 ? 22.031 -9.688 -7.977 1 87.69 442 ALA A CA 1
ATOM 3506 C C . ALA A 1 442 ? 21.031 -9.406 -6.859 1 87.69 442 ALA A C 1
ATOM 3508 O O . ALA A 1 442 ? 20.078 -10.172 -6.664 1 87.69 442 ALA A O 1
ATOM 3509 N N . ALA A 1 443 ? 21.188 -8.258 -6.203 1 87.62 443 ALA A N 1
ATOM 3510 C CA . ALA A 1 443 ? 20.344 -7.934 -5.059 1 87.62 443 ALA A CA 1
ATOM 3511 C C . ALA A 1 443 ? 19.078 -7.207 -5.5 1 87.62 443 ALA A C 1
ATOM 3513 O O . ALA A 1 443 ? 18.016 -7.379 -4.898 1 87.62 443 ALA A O 1
ATOM 3514 N N . PHE A 1 444 ? 19.188 -6.41 -6.613 1 91.44 444 PHE A N 1
ATOM 3515 C CA . PHE A 1 444 ? 18.109 -5.461 -6.855 1 91.44 444 PHE A CA 1
ATOM 3516 C C . PHE A 1 444 ? 17.609 -5.555 -8.289 1 91.44 444 PHE A C 1
ATOM 3518 O O . PHE A 1 444 ? 17 -4.613 -8.805 1 91.44 444 PHE A O 1
ATOM 3525 N N . ALA A 1 445 ? 17.875 -6.641 -8.969 1 91.5 445 ALA A N 1
ATOM 3526 C CA . ALA A 1 445 ? 17.406 -6.836 -10.336 1 91.5 445 ALA A CA 1
ATOM 3527 C C . ALA A 1 445 ? 15.906 -6.621 -10.43 1 91.5 445 ALA A C 1
ATOM 3529 O O . ALA A 1 445 ? 15.422 -5.977 -11.359 1 91.5 445 ALA A O 1
ATOM 3530 N N . LYS A 1 446 ? 15.164 -7.117 -9.508 1 89.81 446 LYS A N 1
ATOM 3531 C CA . LYS A 1 446 ? 13.711 -7.02 -9.516 1 89.81 446 LYS A CA 1
ATOM 3532 C C . LYS A 1 446 ? 13.25 -5.57 -9.391 1 89.81 446 LYS A C 1
ATOM 3534 O O . LYS A 1 446 ? 12.25 -5.172 -9.984 1 89.81 446 LYS A O 1
ATOM 3539 N N . ALA A 1 447 ? 13.961 -4.844 -8.586 1 91 447 ALA A N 1
ATOM 3540 C CA . ALA A 1 447 ? 13.641 -3.424 -8.453 1 91 447 ALA A CA 1
ATOM 3541 C C . ALA A 1 447 ? 13.789 -2.703 -9.789 1 91 447 ALA A C 1
ATOM 3543 O O . ALA A 1 447 ? 12.914 -1.921 -10.18 1 91 447 ALA A O 1
ATOM 3544 N N . LEU A 1 448 ? 14.852 -2.982 -10.492 1 94.88 448 LEU A N 1
ATOM 3545 C CA . LEU A 1 448 ? 15.078 -2.355 -11.789 1 94.88 448 LEU A CA 1
ATOM 3546 C C . LEU A 1 448 ? 14 -2.773 -12.789 1 94.88 448 LEU A C 1
ATOM 3548 O O . LEU A 1 448 ? 13.516 -1.95 -13.562 1 94.88 448 LEU A O 1
ATOM 3552 N N . LYS A 1 449 ? 13.703 -4.039 -12.766 1 93.56 449 LYS A N 1
ATOM 3553 C CA . LYS A 1 449 ? 12.648 -4.52 -13.656 1 93.56 449 LYS A CA 1
ATOM 3554 C C . LYS A 1 449 ? 11.32 -3.828 -13.359 1 93.56 449 LYS A C 1
ATOM 3556 O O . LYS A 1 449 ? 10.602 -3.436 -14.281 1 93.56 449 LYS A O 1
ATOM 3561 N N . LEU A 1 450 ? 11.008 -3.682 -12.125 1 90.69 450 LEU A N 1
ATOM 3562 C CA . LEU A 1 450 ? 9.812 -2.938 -11.734 1 90.69 450 LEU A CA 1
ATOM 3563 C C . LEU A 1 450 ? 9.867 -1.51 -12.273 1 90.69 450 LEU A C 1
ATOM 3565 O O . LEU A 1 450 ? 8.859 -0.981 -12.742 1 90.69 450 LEU A O 1
ATOM 3569 N N . GLY A 1 451 ? 10.992 -0.875 -12.133 1 93.5 451 GLY A N 1
ATOM 3570 C CA . GLY A 1 451 ? 11.172 0.459 -12.688 1 93.5 451 GLY A CA 1
ATOM 3571 C C . GLY A 1 451 ? 10.914 0.528 -14.18 1 93.5 451 GLY A C 1
ATOM 3572 O O . GLY A 1 451 ? 10.258 1.458 -14.656 1 93.5 451 GLY A O 1
ATOM 3573 N N . ALA A 1 452 ? 11.422 -0.458 -14.867 1 95.06 452 ALA A N 1
ATOM 3574 C CA . ALA A 1 452 ? 11.242 -0.492 -16.312 1 95.06 452 ALA A CA 1
ATOM 3575 C C . ALA A 1 452 ? 9.773 -0.638 -16.688 1 95.06 452 ALA A C 1
ATOM 3577 O O . ALA A 1 452 ? 9.344 -0.19 -17.75 1 95.06 452 ALA A O 1
ATOM 3578 N N . ILE A 1 453 ? 9.047 -1.245 -15.844 1 92 453 ILE A N 1
ATOM 3579 C CA . ILE A 1 453 ? 7.625 -1.454 -16.078 1 92 453 ILE A CA 1
ATOM 3580 C C . ILE A 1 453 ? 6.855 -0.179 -15.742 1 92 453 ILE A C 1
ATOM 3582 O O . ILE A 1 453 ? 6.016 0.271 -16.531 1 92 453 ILE A O 1
ATOM 3586 N N . THR A 1 454 ? 7.176 0.549 -14.609 1 90.56 454 THR A N 1
ATOM 3587 C CA . THR A 1 454 ? 6.301 1.567 -14.039 1 90.56 454 THR A CA 1
ATOM 3588 C C . THR A 1 454 ? 6.793 2.967 -14.398 1 90.56 454 THR A C 1
ATOM 3590 O O . THR A 1 454 ? 6.02 3.926 -14.383 1 90.56 454 THR A O 1
ATOM 3593 N N . ASP A 1 455 ? 8.078 3.111 -14.656 1 94 455 ASP A N 1
ATOM 3594 C CA . ASP A 1 455 ? 8.664 4.426 -14.906 1 94 455 ASP A CA 1
ATOM 3595 C C . ASP A 1 455 ? 8.906 4.648 -16.391 1 94 455 ASP A C 1
ATOM 3597 O O . ASP A 1 455 ? 10.039 4.57 -16.859 1 94 455 ASP A O 1
ATOM 3601 N N . GLU A 1 456 ? 7.91 5.055 -17.047 1 93.12 456 GLU A N 1
ATOM 3602 C CA . GLU A 1 456 ? 7.953 5.227 -18.5 1 93.12 456 GLU A CA 1
ATOM 3603 C C . GLU A 1 456 ? 8.984 6.277 -18.906 1 93.12 456 GLU A C 1
ATOM 3605 O O . GLU A 1 456 ? 9.688 6.113 -19.906 1 93.12 456 GLU A O 1
ATOM 3610 N N . ARG A 1 457 ? 9.109 7.297 -18.125 1 93.31 457 ARG A N 1
ATOM 3611 C CA . ARG A 1 457 ? 9.984 8.422 -18.438 1 93.31 457 ARG A CA 1
ATOM 3612 C C . ARG A 1 457 ? 11.445 7.988 -18.438 1 93.31 457 ARG A C 1
ATOM 3614 O O . ARG A 1 457 ? 12.242 8.508 -19.219 1 93.31 457 ARG A O 1
ATOM 3621 N N . ASN A 1 458 ? 11.742 7.066 -17.547 1 96.06 458 ASN A N 1
ATOM 3622 C CA . ASN A 1 458 ? 13.141 6.68 -17.406 1 96.06 458 ASN A CA 1
ATOM 3623 C C . ASN A 1 458 ? 13.383 5.258 -17.906 1 96.06 458 ASN A C 1
ATOM 3625 O O . ASN A 1 458 ? 14.461 4.703 -17.703 1 96.06 458 ASN A O 1
ATOM 3629 N N . ARG A 1 459 ? 12.492 4.641 -18.594 1 96.06 459 ARG A N 1
ATOM 3630 C CA . ARG A 1 459 ? 12.602 3.258 -19.047 1 96.06 459 ARG A CA 1
ATOM 3631 C C . ARG A 1 459 ? 13.828 3.059 -19.922 1 96.06 459 ARG A C 1
ATOM 3633 O O . ARG A 1 459 ? 14.555 2.072 -19.766 1 96.06 459 ARG A O 1
ATOM 3640 N N . SER A 1 460 ? 14.055 4 -20.797 1 95.56 460 SER A N 1
ATOM 3641 C CA . SER A 1 460 ? 15.172 3.902 -21.719 1 95.56 460 SER A CA 1
ATOM 3642 C C . SER A 1 460 ? 16.5 3.912 -20.984 1 95.56 460 SER A C 1
ATOM 3644 O O . SER A 1 460 ? 17.5 3.408 -21.5 1 95.56 460 SER A O 1
ATOM 3646 N N . LYS A 1 461 ? 16.516 4.469 -19.766 1 96.75 461 LYS A N 1
ATOM 3647 C CA . LYS A 1 461 ? 17.734 4.504 -18.969 1 96.75 461 LYS A CA 1
ATOM 3648 C C . LYS A 1 461 ? 17.859 3.242 -18.109 1 96.75 461 LYS A C 1
ATOM 3650 O O . LYS A 1 461 ? 18.969 2.879 -17.703 1 96.75 461 LYS A O 1
ATOM 3655 N N . ILE A 1 462 ? 16.766 2.57 -17.875 1 98 462 ILE A N 1
ATOM 3656 C CA . ILE A 1 462 ? 16.766 1.4 -17 1 98 462 ILE A CA 1
ATOM 3657 C C . ILE A 1 462 ? 17.062 0.146 -17.812 1 98 462 ILE A C 1
ATOM 3659 O O . ILE A 1 462 ? 17.812 -0.732 -17.359 1 98 462 ILE A O 1
ATOM 3663 N N . LEU A 1 463 ? 16.641 0.041 -19.016 1 97.19 463 LEU A N 1
ATOM 3664 C CA . LEU A 1 463 ? 16.719 -1.15 -19.859 1 97.19 463 LEU A CA 1
ATOM 3665 C C . LEU A 1 463 ? 18.156 -1.581 -20.062 1 97.19 463 LEU A C 1
ATOM 3667 O O . LEU A 1 463 ? 18.484 -2.764 -19.938 1 97.19 463 LEU A O 1
ATOM 3671 N N . PRO A 1 464 ? 19.062 -0.628 -20.281 1 96.5 464 PRO A N 1
ATOM 3672 C CA . PRO A 1 464 ? 20.453 -1.038 -20.5 1 96.5 464 PRO A CA 1
ATOM 3673 C C . PRO A 1 464 ? 21.078 -1.684 -19.266 1 96.5 464 PRO A C 1
ATOM 3675 O O . PRO A 1 464 ? 22.109 -2.342 -19.375 1 96.5 464 PRO A O 1
ATOM 3678 N N . LEU A 1 465 ? 20.484 -1.477 -18.125 1 96.69 465 LEU A N 1
ATOM 3679 C CA . LEU A 1 465 ? 21.031 -1.989 -16.891 1 96.69 465 LEU A CA 1
ATOM 3680 C C . LEU A 1 465 ? 20.625 -3.438 -16.656 1 96.69 465 LEU A C 1
ATOM 3682 O O . LEU A 1 465 ? 21.203 -4.133 -15.82 1 96.69 465 LEU A O 1
ATOM 3686 N N . LEU A 1 466 ? 19.656 -3.928 -17.344 1 96.38 466 LEU A N 1
ATOM 3687 C CA . LEU A 1 466 ? 19.109 -5.262 -17.109 1 96.38 466 LEU A CA 1
ATOM 3688 C C . LEU A 1 466 ? 20.031 -6.332 -17.703 1 96.38 466 LEU A C 1
ATOM 3690 O O . LEU A 1 466 ? 20.656 -6.121 -18.734 1 96.38 466 LEU A O 1
ATOM 3694 N N . ARG A 1 467 ? 20.125 -7.414 -16.969 1 93.31 467 ARG A N 1
ATOM 3695 C CA . ARG A 1 467 ? 20.922 -8.578 -17.375 1 93.31 467 ARG A CA 1
ATOM 3696 C C . ARG A 1 467 ? 20.078 -9.844 -17.359 1 93.31 467 ARG A C 1
ATOM 3698 O O . ARG A 1 467 ? 19.25 -10.031 -16.453 1 93.31 467 ARG A O 1
ATOM 3705 N N . PHE A 1 468 ? 20.344 -10.734 -18.359 1 93 468 PHE A N 1
ATOM 3706 C CA . PHE A 1 468 ? 19.562 -11.961 -18.484 1 93 468 PHE A CA 1
ATOM 3707 C C . PHE A 1 468 ? 20.469 -13.156 -18.719 1 93 468 PHE A C 1
ATOM 3709 O O . PHE A 1 468 ? 21.516 -13.039 -19.375 1 93 468 PHE A O 1
ATOM 3716 N N . HIS A 1 469 ? 20.047 -14.305 -18.141 1 91.19 469 HIS A N 1
ATOM 3717 C CA . HIS A 1 469 ? 20.641 -15.562 -18.578 1 91.19 469 HIS A CA 1
ATOM 3718 C C . HIS A 1 469 ? 20.266 -15.875 -20.016 1 91.19 469 HIS A C 1
ATOM 3720 O O . HIS A 1 469 ? 19.203 -15.469 -20.5 1 91.19 469 HIS A O 1
ATOM 3726 N N . THR A 1 470 ? 21.219 -16.5 -20.719 1 93.19 470 THR A N 1
ATOM 3727 C CA . THR A 1 470 ? 20.938 -16.922 -22.078 1 93.19 470 THR A CA 1
ATOM 3728 C C . THR A 1 470 ? 21.375 -18.375 -22.297 1 93.19 470 THR A C 1
ATOM 3730 O O . THR A 1 470 ? 21.984 -18.984 -21.422 1 93.19 470 THR A O 1
ATOM 3733 N N . SER A 1 471 ? 21.047 -18.906 -23.453 1 92.12 471 SER A N 1
ATOM 3734 C CA . SER A 1 471 ? 21.453 -20.25 -23.844 1 92.12 471 SER A CA 1
ATOM 3735 C C . SER A 1 471 ? 22.984 -20.359 -23.906 1 92.12 471 SER A C 1
ATOM 3737 O O . SER A 1 471 ? 23.531 -21.453 -23.781 1 92.12 471 SER A O 1
ATOM 3739 N N . GLU A 1 472 ? 23.641 -19.234 -24.016 1 88.06 472 GLU A N 1
ATOM 3740 C CA . GLU A 1 472 ? 25.094 -19.25 -24.109 1 88.06 472 GLU A CA 1
ATOM 3741 C C . GLU A 1 472 ? 25.734 -19.078 -22.734 1 88.06 472 GLU A C 1
ATOM 3743 O O . GLU A 1 472 ? 26.875 -19.469 -22.531 1 88.06 472 GLU A O 1
ATOM 3748 N N . THR A 1 473 ? 24.984 -18.5 -21.812 1 82.75 473 THR A N 1
ATOM 3749 C CA . THR A 1 473 ? 25.594 -18.156 -20.531 1 82.75 473 THR A CA 1
ATOM 3750 C C . THR A 1 473 ? 25.062 -19.047 -19.422 1 82.75 473 THR A C 1
ATOM 3752 O O . THR A 1 473 ? 25.484 -18.922 -18.266 1 82.75 473 THR A O 1
ATOM 3755 N N . GLU A 1 474 ? 24.094 -19.922 -19.641 1 67.69 474 GLU A N 1
ATOM 3756 C CA . GLU A 1 474 ? 23.391 -20.688 -18.625 1 67.69 474 GLU A CA 1
ATOM 3757 C C . GLU A 1 474 ? 24.359 -21.516 -17.781 1 67.69 474 GLU A C 1
ATOM 3759 O O . GLU A 1 474 ? 24.078 -21.828 -16.625 1 67.69 474 GLU A O 1
ATOM 3764 N N . SER A 1 475 ? 25.438 -22.031 -18.375 1 57.09 475 SER A N 1
ATOM 3765 C CA . SER A 1 475 ? 26.359 -22.922 -17.672 1 57.09 475 SER A CA 1
ATOM 3766 C C . SER A 1 475 ? 26.938 -22.25 -16.422 1 57.09 475 SER A C 1
ATOM 3768 O O . SER A 1 475 ? 27.406 -22.938 -15.508 1 57.09 475 SER A O 1
ATOM 3770 N N . HIS A 1 476 ? 26.875 -21.016 -16.391 1 53.22 476 HIS A N 1
ATOM 3771 C CA . HIS A 1 476 ? 27.484 -20.281 -15.297 1 53.22 476 HIS A CA 1
ATOM 3772 C C . HIS A 1 476 ? 26.453 -19.953 -14.227 1 53.22 476 HIS A C 1
ATOM 3774 O O . HIS A 1 476 ? 26.578 -18.938 -13.523 1 53.22 476 HIS A O 1
ATOM 3780 N N . LEU A 1 477 ? 25.516 -20.922 -14.086 1 54.75 477 LEU A N 1
ATOM 3781 C CA . LEU A 1 477 ? 24.375 -20.625 -13.211 1 54.75 477 LEU A CA 1
ATOM 3782 C C . LEU A 1 477 ? 24.812 -20.625 -11.75 1 54.75 477 LEU A C 1
ATOM 3784 O O . LEU A 1 477 ? 24.734 -21.656 -11.078 1 54.75 477 LEU A O 1
ATOM 3788 N N . THR A 1 478 ? 25.859 -19.875 -11.477 1 53.91 478 THR A N 1
ATOM 3789 C CA . THR A 1 478 ? 26.172 -19.641 -10.07 1 53.91 478 THR A CA 1
ATOM 3790 C C . THR A 1 478 ? 25.281 -18.547 -9.492 1 53.91 478 THR A C 1
ATOM 3792 O O . THR A 1 478 ? 24.469 -17.953 -10.211 1 53.91 478 THR A O 1
ATOM 3795 N N . LYS A 1 479 ? 25 -18.656 -8.273 1 60.75 479 LYS A N 1
ATOM 3796 C CA . LYS A 1 479 ? 24.266 -17.594 -7.605 1 60.75 479 LYS A CA 1
ATOM 3797 C C . LYS A 1 479 ? 25.188 -16.469 -7.188 1 60.75 479 LYS A C 1
ATOM 3799 O O . LYS A 1 479 ? 26.406 -16.641 -7.109 1 60.75 479 LYS A O 1
ATOM 3804 N N . GLY A 1 480 ? 24.719 -15.289 -7.234 1 66.44 480 GLY A N 1
ATOM 3805 C CA . GLY A 1 480 ? 25.453 -14.164 -6.699 1 66.44 480 GLY A CA 1
ATOM 3806 C C . GLY A 1 480 ? 26.062 -13.281 -7.773 1 66.44 480 GLY A C 1
ATOM 3807 O O . GLY A 1 480 ? 25.641 -13.32 -8.93 1 66.44 480 GLY A O 1
ATOM 3808 N N . PRO A 1 481 ? 26.953 -12.469 -7.418 1 71.62 481 PRO A N 1
ATOM 3809 C CA . PRO A 1 481 ? 27.531 -11.477 -8.328 1 71.62 481 PRO A CA 1
ATOM 3810 C C . PRO A 1 481 ? 28.25 -12.109 -9.523 1 71.62 481 PRO A C 1
ATOM 3812 O O . PRO A 1 481 ? 28.219 -11.57 -10.625 1 71.62 481 PRO A O 1
ATOM 3815 N N . LYS A 1 482 ? 28.781 -13.234 -9.391 1 70.94 482 LYS A N 1
ATOM 3816 C CA . LYS A 1 482 ? 29.484 -13.891 -10.492 1 70.94 482 LYS A CA 1
ATOM 3817 C C . LYS A 1 482 ? 28.5 -14.406 -11.539 1 70.94 482 LYS A C 1
ATOM 3819 O O . LYS A 1 482 ? 28.781 -14.375 -12.734 1 70.94 482 LYS A O 1
ATOM 3824 N N . ALA A 1 483 ? 27.391 -14.844 -11.039 1 71.5 483 ALA A N 1
ATOM 3825 C CA . ALA A 1 483 ? 26.328 -15.266 -11.969 1 71.5 483 ALA A CA 1
ATOM 3826 C C . ALA A 1 483 ? 25.828 -14.086 -12.789 1 71.5 483 ALA A C 1
ATOM 3828 O O . ALA A 1 483 ? 25.609 -14.211 -14 1 71.5 483 ALA A O 1
ATOM 3829 N N . ALA A 1 484 ? 25.75 -13.055 -12.086 1 75.62 484 ALA A N 1
ATOM 3830 C CA . ALA A 1 484 ? 25.266 -11.852 -12.75 1 75.62 484 ALA A CA 1
ATOM 3831 C C . ALA A 1 484 ? 26.25 -11.375 -13.812 1 75.62 484 ALA A C 1
ATOM 3833 O O . ALA A 1 484 ? 25.844 -10.867 -14.867 1 75.62 484 ALA A O 1
ATOM 3834 N N . GLU A 1 485 ? 27.469 -11.562 -13.539 1 75.62 485 GLU A N 1
ATOM 3835 C CA . GLU A 1 485 ? 28.516 -11.148 -14.469 1 75.62 485 GLU A CA 1
ATOM 3836 C C . GLU A 1 485 ? 28.438 -11.938 -15.773 1 75.62 485 GLU A C 1
ATOM 3838 O O . GLU A 1 485 ? 28.75 -11.406 -16.844 1 75.62 485 GLU A O 1
ATOM 3843 N N . ALA A 1 486 ? 28 -13.109 -15.641 1 80.75 486 ALA A N 1
ATOM 3844 C CA . ALA A 1 486 ? 27.938 -13.977 -16.812 1 80.75 486 ALA A CA 1
ATOM 3845 C C . ALA A 1 486 ? 26.703 -13.695 -17.656 1 80.75 486 ALA A C 1
ATOM 3847 O O . ALA A 1 486 ? 26.625 -14.109 -18.812 1 80.75 486 ALA A O 1
ATOM 3848 N N . MET A 1 487 ? 25.844 -12.898 -17.172 1 89.25 487 MET A N 1
ATOM 3849 C CA . MET A 1 487 ? 24.578 -12.609 -17.844 1 89.25 487 MET A CA 1
ATOM 3850 C C . MET A 1 487 ? 24.781 -11.578 -18.953 1 89.25 487 MET A C 1
ATOM 3852 O O . MET A 1 487 ? 25.828 -10.93 -19.016 1 89.25 487 MET A O 1
ATOM 3856 N N . ARG A 1 488 ? 23.797 -11.477 -19.828 1 92.06 488 ARG A N 1
ATOM 3857 C CA . ARG A 1 488 ? 23.875 -10.578 -20.984 1 92.06 488 ARG A CA 1
ATOM 3858 C C . ARG A 1 488 ? 22.875 -9.438 -20.859 1 92.06 488 ARG A C 1
ATOM 3860 O O . ARG A 1 488 ? 21.75 -9.633 -20.375 1 92.06 488 ARG A O 1
ATOM 3867 N N . SER A 1 489 ? 23.391 -8.25 -21.312 1 93.88 489 SER A N 1
ATOM 3868 C CA . SER A 1 489 ? 22.469 -7.129 -21.469 1 93.88 489 SER A CA 1
ATOM 3869 C C . SER A 1 489 ? 21.688 -7.23 -22.781 1 93.88 489 SER A C 1
ATOM 3871 O O . SER A 1 489 ? 22 -8.07 -23.625 1 93.88 489 SER A O 1
ATOM 3873 N N . LEU A 1 490 ? 20.625 -6.414 -22.891 1 95.19 490 LEU A N 1
ATOM 3874 C CA . LEU A 1 490 ? 19.922 -6.355 -24.156 1 95.19 490 LEU A CA 1
ATOM 3875 C C . LEU A 1 490 ? 20.844 -5.895 -25.281 1 95.19 490 LEU A C 1
ATOM 3877 O O . LEU A 1 490 ? 20.75 -6.383 -26.406 1 95.19 490 LEU A O 1
ATOM 3881 N N . ALA A 1 491 ? 21.719 -4.973 -24.938 1 94.5 491 ALA A N 1
ATOM 3882 C CA . ALA A 1 491 ? 22.703 -4.508 -25.922 1 94.5 491 ALA A CA 1
ATOM 3883 C C . ALA A 1 491 ? 23.594 -5.652 -26.375 1 94.5 491 ALA A C 1
ATOM 3885 O O . ALA A 1 491 ? 23.906 -5.758 -27.562 1 94.5 491 ALA A O 1
ATOM 3886 N N . ASP A 1 492 ? 24.016 -6.484 -25.453 1 94 492 ASP A N 1
ATOM 3887 C CA . ASP A 1 492 ? 24.828 -7.656 -25.797 1 94 492 ASP A CA 1
ATOM 3888 C C . ASP A 1 492 ? 24.078 -8.578 -26.766 1 94 492 ASP A C 1
ATOM 3890 O O . ASP A 1 492 ? 24.672 -9.07 -27.719 1 94 492 ASP A O 1
ATOM 3894 N N . LEU A 1 493 ? 22.859 -8.812 -26.516 1 94.69 493 LEU A N 1
ATOM 3895 C CA . LEU A 1 493 ? 22.047 -9.703 -27.328 1 94.69 493 LEU A CA 1
ATOM 3896 C C . LEU A 1 493 ? 21.891 -9.148 -28.75 1 94.69 493 LEU A C 1
ATOM 3898 O O . LEU A 1 493 ? 21.984 -9.891 -29.719 1 94.69 493 LEU A O 1
ATOM 3902 N N . VAL A 1 494 ? 21.688 -7.887 -28.797 1 95.25 494 VAL A N 1
ATOM 3903 C CA . VAL A 1 494 ? 21.547 -7.23 -30.094 1 95.25 494 VAL A CA 1
ATOM 3904 C C . VAL A 1 494 ? 22.859 -7.324 -30.859 1 95.25 494 VAL A C 1
ATOM 3906 O O . VAL A 1 494 ? 22.859 -7.605 -32.062 1 95.25 494 VAL A O 1
ATOM 3909 N N . ALA A 1 495 ? 23.906 -7.125 -30.172 1 94 495 ALA A N 1
ATOM 3910 C CA . ALA A 1 495 ? 25.234 -7.129 -30.797 1 94 495 ALA A CA 1
ATOM 3911 C C . ALA A 1 495 ? 25.641 -8.539 -31.219 1 94 495 ALA A C 1
ATOM 3913 O O . ALA A 1 495 ? 26.391 -8.727 -32.156 1 94 495 ALA A O 1
ATOM 3914 N N . ALA A 1 496 ? 25.172 -9.539 -30.578 1 91.75 496 ALA A N 1
ATOM 3915 C CA . ALA A 1 496 ? 25.594 -10.922 -30.781 1 91.75 496 ALA A CA 1
ATOM 3916 C C . ALA A 1 496 ? 24.891 -11.516 -32 1 91.75 496 ALA A C 1
ATOM 3918 O O . ALA A 1 496 ? 25.297 -12.57 -32.5 1 91.75 496 ALA A O 1
ATOM 3919 N N . ARG A 1 497 ? 23.984 -10.906 -32.625 1 90.88 497 ARG A N 1
ATOM 3920 C CA . ARG A 1 497 ? 23.25 -11.43 -33.75 1 90.88 497 ARG A CA 1
ATOM 3921 C C . ARG A 1 497 ? 24.109 -11.469 -35 1 90.88 497 ARG A C 1
ATOM 3923 O O . ARG A 1 497 ? 25 -10.625 -35.188 1 90.88 497 ARG A O 1
ATOM 3930 N N . ASP A 1 498 ? 23.844 -12.469 -35.719 1 88.81 498 ASP A N 1
ATOM 3931 C CA . ASP A 1 498 ? 24.312 -12.375 -37.125 1 88.81 498 ASP A CA 1
ATOM 3932 C C . ASP A 1 498 ? 23.359 -11.516 -37.938 1 88.81 498 ASP A C 1
ATOM 3934 O O . ASP A 1 498 ? 22.312 -11.984 -38.375 1 88.81 498 ASP A O 1
ATOM 3938 N N . THR A 1 499 ? 23.781 -10.359 -38.219 1 87.75 499 THR A N 1
ATOM 3939 C CA . THR A 1 499 ? 22.906 -9.344 -38.781 1 87.75 499 THR A CA 1
ATOM 3940 C C . THR A 1 499 ? 22.562 -9.664 -40.25 1 87.75 499 THR A C 1
ATOM 3942 O O . THR A 1 499 ? 21.656 -9.07 -40.812 1 87.75 499 THR A O 1
ATOM 3945 N N . GLU A 1 500 ? 23.234 -10.609 -40.75 1 88.94 500 GLU A N 1
ATOM 3946 C CA . GLU A 1 500 ? 22.953 -10.961 -42.156 1 88.94 500 GLU A CA 1
ATOM 3947 C C . GLU A 1 500 ? 21.594 -11.641 -42.281 1 88.94 500 GLU A C 1
ATOM 3949 O O . GLU A 1 500 ? 20.922 -11.477 -43.312 1 88.94 500 GLU A O 1
ATOM 3954 N N . TRP A 1 501 ? 21.266 -12.367 -41.25 1 89.69 501 TRP A N 1
ATOM 3955 C CA . TRP A 1 501 ? 20.047 -13.133 -41.438 1 89.69 501 TRP A CA 1
ATOM 3956 C C . TRP A 1 501 ? 19.141 -13.055 -40.219 1 89.69 501 TRP A C 1
ATOM 3958 O O . TRP A 1 501 ? 17.969 -13.406 -40.281 1 89.69 501 TRP A O 1
ATOM 3968 N N . GLN A 1 502 ? 19.578 -12.602 -39.156 1 93.12 502 GLN A N 1
ATOM 3969 C CA . GLN A 1 502 ? 18.797 -12.539 -37.938 1 93.12 502 GLN A CA 1
ATOM 3970 C C . GLN A 1 502 ? 18.375 -11.109 -37.625 1 93.12 502 GLN A C 1
ATOM 3972 O O . GLN A 1 502 ? 19.172 -10.297 -37.156 1 93.12 502 GLN A O 1
ATOM 3977 N N . GLU A 1 503 ? 17.141 -10.82 -37.688 1 92.31 503 GLU A N 1
ATOM 3978 C CA . GLU A 1 503 ? 16.641 -9.453 -37.594 1 92.31 503 GLU A CA 1
ATOM 3979 C C . GLU A 1 503 ? 16.125 -9.148 -36.188 1 92.31 503 GLU A C 1
ATOM 3981 O O . GLU A 1 503 ? 15.844 -7.996 -35.844 1 92.31 503 GLU A O 1
ATOM 3986 N N . ALA A 1 504 ? 15.977 -10.125 -35.344 1 95.38 504 ALA A N 1
ATOM 3987 C CA . ALA A 1 504 ? 15.391 -9.93 -34 1 95.38 504 ALA A CA 1
ATOM 3988 C C . ALA A 1 504 ? 16.188 -10.664 -32.938 1 95.38 504 ALA A C 1
ATOM 3990 O O . ALA A 1 504 ? 17.062 -11.477 -33.25 1 95.38 504 ALA A O 1
ATOM 3991 N N . VAL A 1 505 ? 16 -10.25 -31.734 1 95.88 505 VAL A N 1
ATOM 3992 C CA . VAL A 1 505 ? 16.453 -11.016 -30.578 1 95.88 505 VAL A CA 1
ATOM 3993 C C . VAL A 1 505 ? 15.281 -11.758 -29.953 1 95.88 505 VAL A C 1
ATOM 3995 O O . VAL A 1 505 ? 14.133 -11.336 -30.078 1 95.88 505 VAL A O 1
ATOM 3998 N N . TYR A 1 506 ? 15.57 -12.906 -29.391 1 95.5 506 TYR A N 1
ATOM 3999 C CA . TYR A 1 506 ? 14.5 -13.797 -28.969 1 95.5 506 TYR A CA 1
ATOM 4000 C C . TYR A 1 506 ? 14.625 -14.148 -27.484 1 95.5 506 TYR A C 1
ATOM 4002 O O . TYR A 1 506 ? 15.734 -14.242 -26.953 1 95.5 506 TYR A O 1
ATOM 4010 N N . PHE A 1 507 ? 13.508 -14.297 -26.859 1 95.69 507 PHE A N 1
ATOM 4011 C CA . PHE A 1 507 ? 13.516 -14.742 -25.469 1 95.69 507 PHE A CA 1
ATOM 4012 C C . PHE A 1 507 ? 12.43 -15.781 -25.234 1 95.69 507 PHE A C 1
ATOM 4014 O O . PHE A 1 507 ? 11.516 -15.93 -26.047 1 95.69 507 PHE A O 1
ATOM 4021 N N . ALA A 1 508 ? 12.562 -16.562 -24.234 1 94.19 508 ALA A N 1
ATOM 4022 C CA . ALA A 1 508 ? 11.578 -17.5 -23.719 1 94.19 508 ALA A CA 1
ATOM 4023 C C . ALA A 1 508 ? 11.383 -17.344 -22.219 1 94.19 508 ALA A C 1
ATOM 4025 O O . ALA A 1 508 ? 12.32 -16.984 -21.5 1 94.19 508 ALA A O 1
ATOM 4026 N N . THR A 1 509 ? 10.203 -17.516 -21.766 1 91.81 509 THR A N 1
ATOM 4027 C CA . THR A 1 509 ? 9.891 -17.328 -20.359 1 91.81 509 THR A CA 1
ATOM 4028 C C . THR A 1 509 ? 9.562 -18.656 -19.688 1 91.81 509 THR A C 1
ATOM 4030 O O . THR A 1 509 ? 9.133 -19.609 -20.359 1 91.81 509 THR A O 1
ATOM 4033 N N . GLY A 1 510 ? 9.773 -18.766 -18.438 1 88.5 510 GLY A N 1
ATOM 4034 C CA . GLY A 1 510 ? 9.461 -19.938 -17.625 1 88.5 510 GLY A CA 1
ATOM 4035 C C . GLY A 1 510 ? 9.719 -19.719 -16.156 1 88.5 510 GLY A C 1
ATOM 4036 O O . GLY A 1 510 ? 10.188 -18.641 -15.75 1 88.5 510 GLY A O 1
ATOM 4037 N N . ALA A 1 511 ? 9.477 -20.719 -15.305 1 82.5 511 ALA A N 1
ATOM 4038 C CA . ALA A 1 511 ? 9.602 -20.609 -13.852 1 82.5 511 ALA A CA 1
ATOM 4039 C C . ALA A 1 511 ? 11.062 -20.734 -13.414 1 82.5 511 ALA A C 1
ATOM 4041 O O . ALA A 1 511 ? 11.422 -20.359 -12.305 1 82.5 511 ALA A O 1
ATOM 4042 N N . SER A 1 512 ? 11.859 -21.359 -14.281 1 84 512 SER A N 1
ATOM 4043 C CA . SER A 1 512 ? 13.273 -21.547 -13.992 1 84 512 SER A CA 1
ATOM 4044 C C . SER A 1 512 ? 14.086 -21.688 -15.281 1 84 512 SER A C 1
ATOM 4046 O O . SER A 1 512 ? 13.531 -21.953 -16.344 1 84 512 SER A O 1
ATOM 4048 N N . VAL A 1 513 ? 15.367 -21.5 -15.125 1 86.69 513 VAL A N 1
ATOM 4049 C CA . VAL A 1 513 ? 16.266 -21.672 -16.266 1 86.69 513 VAL A CA 1
ATOM 4050 C C . VAL A 1 513 ? 16.188 -23.094 -16.781 1 86.69 513 VAL A C 1
ATOM 4052 O O . VAL A 1 513 ? 16.172 -23.328 -18 1 86.69 513 VAL A O 1
ATOM 4055 N N . ALA A 1 514 ? 16.016 -24.016 -15.867 1 83.94 514 ALA A N 1
ATOM 4056 C CA . ALA A 1 514 ? 15.93 -25.422 -16.25 1 83.94 514 ALA A CA 1
ATOM 4057 C C . ALA A 1 514 ? 14.672 -25.703 -17.078 1 83.94 514 ALA A C 1
ATOM 4059 O O . ALA A 1 514 ? 14.727 -26.406 -18.094 1 83.94 514 ALA A O 1
ATOM 4060 N N . GLU A 1 515 ? 13.625 -25.141 -16.672 1 86.12 515 GLU A N 1
ATOM 4061 C CA . GLU A 1 515 ? 12.383 -25.281 -17.406 1 86.12 515 GLU A CA 1
ATOM 4062 C C . GLU A 1 515 ? 12.492 -24.672 -18.797 1 86.12 515 GLU A C 1
ATOM 4064 O O . GLU A 1 515 ? 12.062 -25.281 -19.781 1 86.12 515 GLU A O 1
ATOM 4069 N N . ILE A 1 516 ? 13.078 -23.531 -18.875 1 90.44 516 ILE A N 1
ATOM 4070 C CA . ILE A 1 516 ? 13.18 -22.812 -20.141 1 90.44 516 ILE A CA 1
ATOM 4071 C C . ILE A 1 516 ? 14.094 -23.594 -21.094 1 90.44 516 ILE A C 1
ATOM 4073 O O . ILE A 1 516 ? 13.75 -23.797 -22.25 1 90.44 516 ILE A O 1
ATOM 4077 N N . ARG A 1 517 ? 15.148 -24.016 -20.547 1 88.44 517 ARG A N 1
ATOM 4078 C CA . ARG A 1 517 ? 16.109 -24.766 -21.344 1 88.44 517 ARG A CA 1
ATOM 4079 C C . ARG A 1 517 ? 15.484 -26.016 -21.953 1 88.44 517 ARG A C 1
ATOM 4081 O O . ARG A 1 517 ? 15.797 -26.391 -23.094 1 88.44 517 ARG A O 1
ATOM 4088 N N . GLY A 1 518 ? 14.602 -26.609 -21.219 1 85.62 518 GLY A N 1
ATOM 4089 C CA . GLY A 1 518 ? 13.992 -27.859 -21.656 1 85.62 518 GLY A CA 1
ATOM 4090 C C . GLY A 1 518 ? 12.789 -27.656 -22.562 1 85.62 518 GLY A C 1
ATOM 4091 O O . GLY A 1 518 ? 12.195 -28.609 -23.031 1 85.62 518 GLY A O 1
ATOM 4092 N N . SER A 1 519 ? 12.523 -26.438 -22.875 1 88.62 519 SER A N 1
ATOM 4093 C CA . SER A 1 519 ? 11.359 -26.141 -23.703 1 88.62 519 SER A CA 1
ATOM 4094 C C . SER A 1 519 ? 11.633 -26.406 -25.172 1 88.62 519 SER A C 1
ATOM 4096 O O . SER A 1 519 ? 12.719 -26.125 -25.672 1 88.62 519 SER A O 1
ATOM 4098 N N . PRO A 1 520 ? 10.656 -26.922 -25.906 1 88.75 520 PRO A N 1
ATOM 4099 C CA . PRO A 1 520 ? 10.812 -27.203 -27.344 1 88.75 520 PRO A CA 1
ATOM 4100 C C . PRO A 1 520 ? 11.07 -25.938 -28.156 1 88.75 520 PRO A C 1
ATOM 4102 O O . PRO A 1 520 ? 11.758 -26 -29.188 1 88.75 520 PRO A O 1
ATOM 4105 N N . VAL A 1 521 ? 10.539 -24.875 -27.688 1 87.94 521 VAL A N 1
ATOM 4106 C CA . VAL A 1 521 ? 10.711 -23.641 -28.453 1 87.94 521 VAL A CA 1
ATOM 4107 C C . VAL A 1 521 ? 12.172 -23.203 -28.391 1 87.94 521 VAL A C 1
ATOM 4109 O O . VAL A 1 521 ? 12.703 -22.656 -29.375 1 87.94 521 VAL A O 1
ATOM 4112 N N . VAL A 1 522 ? 12.773 -23.391 -27.344 1 91.56 522 VAL A N 1
ATOM 4113 C CA . VAL A 1 522 ? 14.18 -23.031 -27.188 1 91.56 522 VAL A CA 1
ATOM 4114 C C . VAL A 1 522 ? 15.039 -23.984 -28.016 1 91.56 522 VAL A C 1
ATOM 4116 O O . VAL A 1 522 ? 16 -23.562 -28.656 1 91.56 522 VAL A O 1
ATOM 4119 N N . GLU A 1 523 ? 14.656 -25.266 -27.953 1 87.75 523 GLU A N 1
ATOM 4120 C CA . GLU A 1 523 ? 15.359 -26.25 -28.766 1 87.75 523 GLU A CA 1
ATOM 4121 C C . GLU A 1 523 ? 15.375 -25.844 -30.234 1 87.75 523 GLU A C 1
ATOM 4123 O O . GLU A 1 523 ? 16.406 -25.969 -30.906 1 87.75 523 GLU A O 1
ATOM 4128 N N . ALA A 1 524 ? 14.297 -25.375 -30.703 1 85 524 ALA A N 1
ATOM 4129 C CA . ALA A 1 524 ? 14.148 -24.969 -32.094 1 85 524 ALA A CA 1
ATOM 4130 C C . ALA A 1 524 ? 15.07 -23.797 -32.438 1 85 524 ALA A C 1
ATOM 4132 O O . ALA A 1 524 ? 15.711 -23.797 -33.5 1 85 524 ALA A O 1
ATOM 4133 N N . ALA A 1 525 ? 15.164 -22.875 -31.609 1 91.44 525 ALA A N 1
ATOM 4134 C CA . ALA A 1 525 ? 16.016 -21.719 -31.828 1 91.44 525 ALA A CA 1
ATOM 4135 C C . ALA A 1 525 ? 17.5 -22.094 -31.766 1 91.44 525 ALA A C 1
ATOM 4137 O O . ALA A 1 525 ? 18.281 -21.672 -32.625 1 91.44 525 ALA A O 1
ATOM 4138 N N . LEU A 1 526 ? 17.844 -22.906 -30.844 1 90.62 526 LEU A N 1
ATOM 4139 C CA . LEU A 1 526 ? 19.234 -23.312 -30.672 1 90.62 526 LEU A CA 1
ATOM 4140 C C . LEU A 1 526 ? 19.719 -24.125 -31.859 1 90.62 526 LEU A C 1
ATOM 4142 O O . LEU A 1 526 ? 20.875 -24.016 -32.25 1 90.62 526 LEU A O 1
ATOM 4146 N N . SER A 1 527 ? 18.859 -24.969 -32.375 1 86.31 527 SER A N 1
ATOM 4147 C CA . SER A 1 527 ? 19.219 -25.797 -33.531 1 86.31 527 SER A CA 1
ATOM 4148 C C . SER A 1 527 ? 19.578 -24.938 -34.719 1 86.31 527 SER A C 1
ATOM 4150 O O . SER A 1 527 ? 20.266 -25.391 -35.625 1 86.31 527 SER A O 1
ATOM 4152 N N . ARG A 1 528 ? 19.172 -23.734 -34.75 1 87.88 528 ARG A N 1
ATOM 4153 C CA . ARG A 1 528 ? 19.438 -22.812 -35.844 1 87.88 528 ARG A CA 1
ATOM 4154 C C . ARG A 1 528 ? 20.578 -21.859 -35.5 1 87.88 528 ARG A C 1
ATOM 4156 O O . ARG A 1 528 ? 20.859 -20.922 -36.25 1 87.88 528 ARG A O 1
ATOM 4163 N N . GLY A 1 529 ? 21.094 -22.016 -34.312 1 88.81 529 GLY A N 1
ATOM 4164 C CA . GLY A 1 529 ? 22.219 -21.203 -33.875 1 88.81 529 GLY A CA 1
ATOM 4165 C C . GLY A 1 529 ? 21.797 -19.859 -33.281 1 88.81 529 GLY A C 1
ATOM 4166 O O . GLY A 1 529 ? 22.594 -18.922 -33.25 1 88.81 529 GLY A O 1
ATOM 4167 N N . ILE A 1 530 ? 20.609 -19.703 -32.938 1 93.06 530 ILE A N 1
ATOM 4168 C CA . ILE A 1 530 ? 20.094 -18.453 -32.375 1 93.06 530 ILE A CA 1
ATOM 4169 C C . ILE A 1 530 ? 20.234 -18.469 -30.859 1 93.06 530 ILE A C 1
ATOM 4171 O O . ILE A 1 530 ? 19.797 -19.422 -30.203 1 93.06 530 ILE A O 1
ATOM 4175 N N . GLU A 1 531 ? 20.844 -17.453 -30.266 1 94.38 531 GLU A N 1
ATOM 4176 C CA . GLU A 1 531 ? 20.922 -17.312 -28.812 1 94.38 531 GLU A CA 1
ATOM 4177 C C . GLU A 1 531 ? 19.578 -16.844 -28.234 1 94.38 531 GLU A C 1
ATOM 4179 O O . GLU A 1 531 ? 18.938 -15.953 -28.797 1 94.38 531 GLU A O 1
ATOM 4184 N N . VAL A 1 532 ? 19.156 -17.469 -27.188 1 95.75 532 VAL A N 1
ATOM 4185 C CA . VAL A 1 532 ? 17.859 -17.188 -26.609 1 95.75 532 VAL A CA 1
ATOM 4186 C C . VAL A 1 532 ? 18.031 -16.656 -25.188 1 95.75 532 VAL A C 1
ATOM 4188 O O . VAL A 1 532 ? 18.781 -17.234 -24.391 1 95.75 532 VAL A O 1
ATOM 4191 N N . ALA A 1 533 ? 17.422 -15.523 -24.859 1 95.62 533 ALA A N 1
ATOM 4192 C CA . ALA A 1 533 ? 17.406 -15.031 -23.484 1 95.62 533 ALA A CA 1
ATOM 4193 C C . ALA A 1 533 ? 16.422 -15.828 -22.641 1 95.62 533 ALA A C 1
ATOM 4195 O O . ALA A 1 533 ? 15.281 -16.062 -23.047 1 95.62 533 ALA A O 1
ATOM 4196 N N . TYR A 1 534 ? 16.875 -16.297 -21.5 1 94.38 534 TYR A N 1
ATOM 4197 C CA . TYR A 1 534 ? 16.047 -17.031 -20.562 1 94.38 534 TYR A CA 1
ATOM 4198 C C . TYR A 1 534 ? 15.453 -16.094 -19.5 1 94.38 534 TYR A C 1
ATOM 4200 O O . TYR A 1 534 ? 16.172 -15.641 -18.609 1 94.38 534 TYR A O 1
ATOM 4208 N N . LEU A 1 535 ? 14.18 -15.828 -19.609 1 93.88 535 LEU A N 1
ATOM 4209 C CA . LEU A 1 535 ? 13.492 -14.961 -18.672 1 93.88 535 LEU A CA 1
ATOM 4210 C C . LEU A 1 535 ? 12.773 -15.773 -17.594 1 93.88 535 LEU A C 1
ATOM 4212 O O . LEU A 1 535 ? 11.641 -16.203 -17.797 1 93.88 535 LEU A O 1
ATOM 4216 N N . ASP A 1 536 ? 13.352 -15.898 -16.469 1 88.75 536 ASP A N 1
ATOM 4217 C CA . ASP A 1 536 ? 12.852 -16.812 -15.453 1 88.75 536 ASP A CA 1
ATOM 4218 C C . ASP A 1 536 ? 12.266 -16.062 -14.266 1 88.75 536 ASP A C 1
ATOM 4220 O O . ASP A 1 536 ? 11.859 -16.672 -13.273 1 88.75 536 ASP A O 1
ATOM 4224 N N . ASP A 1 537 ? 12.188 -14.719 -14.359 1 87.19 537 ASP A N 1
ATOM 4225 C CA . ASP A 1 537 ? 11.555 -13.914 -13.312 1 87.19 537 ASP A CA 1
ATOM 4226 C C . ASP A 1 537 ? 10.094 -13.625 -13.648 1 87.19 537 ASP A C 1
ATOM 4228 O O . ASP A 1 537 ? 9.766 -13.305 -14.797 1 87.19 537 ASP A O 1
ATOM 4232 N N . PRO A 1 538 ? 9.258 -13.719 -12.672 1 82.06 538 PRO A N 1
ATOM 4233 C CA . PRO A 1 538 ? 7.84 -13.453 -12.922 1 82.06 538 PRO A CA 1
ATOM 4234 C C . PRO A 1 538 ? 7.598 -12.055 -13.5 1 82.06 538 PRO A C 1
ATOM 4236 O O . PRO A 1 538 ? 6.641 -11.859 -14.258 1 82.06 538 PRO A O 1
ATOM 4239 N N . LEU A 1 539 ? 8.445 -11.156 -13.25 1 86.44 539 LEU A N 1
ATOM 4240 C CA . LEU A 1 539 ? 8.273 -9.789 -13.72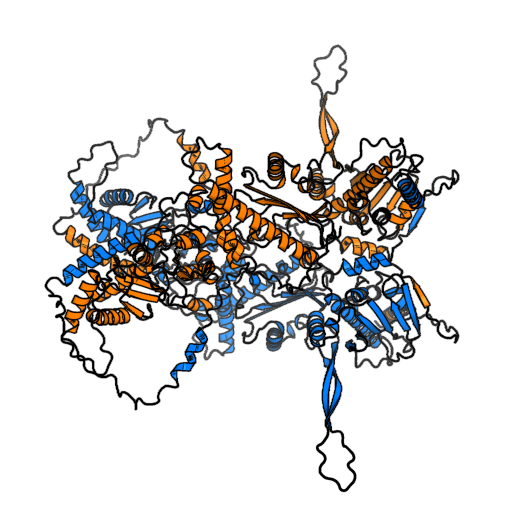7 1 86.44 539 LEU A CA 1
ATOM 4241 C C . LEU A 1 539 ? 8.609 -9.68 -15.211 1 86.44 539 LEU A C 1
ATOM 4243 O O . LEU A 1 539 ? 8.227 -8.711 -15.867 1 86.44 539 LEU A O 1
ATOM 4247 N N . ASP A 1 540 ? 9.352 -10.609 -15.695 1 90.5 540 ASP A N 1
ATOM 4248 C CA . ASP A 1 540 ? 9.906 -10.5 -17.031 1 90.5 540 ASP A CA 1
ATOM 4249 C C . ASP A 1 540 ? 8.805 -10.477 -18.094 1 90.5 540 ASP A C 1
ATOM 4251 O O . ASP A 1 540 ? 8.875 -9.711 -19.047 1 90.5 540 ASP A O 1
ATOM 4255 N N . ASP A 1 541 ? 7.875 -11.328 -17.875 1 82.5 541 ASP A N 1
ATOM 4256 C CA . ASP A 1 541 ? 6.793 -11.383 -18.859 1 82.5 541 ASP A CA 1
ATOM 4257 C C . ASP A 1 541 ? 6.059 -10.047 -18.938 1 82.5 541 ASP A C 1
ATOM 4259 O O . ASP A 1 541 ? 5.688 -9.602 -20.031 1 82.5 541 ASP A O 1
ATOM 4263 N N . PHE A 1 542 ? 5.93 -9.398 -17.875 1 82.06 542 PHE A N 1
ATOM 4264 C CA . PHE A 1 542 ? 5.27 -8.094 -17.844 1 82.06 542 PHE A CA 1
ATOM 4265 C C . PHE A 1 542 ? 6.172 -7.02 -18.438 1 82.06 542 PHE A C 1
ATOM 4267 O O . PHE A 1 542 ? 5.703 -6.117 -19.125 1 82.06 542 PHE A O 1
ATOM 4274 N N . LEU A 1 543 ? 7.355 -7.148 -18.078 1 91.94 543 LEU A N 1
ATOM 4275 C CA . LEU A 1 543 ? 8.344 -6.195 -18.578 1 91.94 543 LEU A CA 1
ATOM 4276 C C . LEU A 1 543 ? 8.328 -6.129 -20.094 1 91.94 543 LEU A C 1
ATOM 4278 O O . LEU A 1 543 ? 8.234 -5.047 -20.672 1 91.94 543 LEU A O 1
ATOM 4282 N N . PHE A 1 544 ? 8.289 -7.199 -20.766 1 91.44 544 PHE A N 1
ATOM 4283 C CA . PHE A 1 544 ? 8.469 -7.211 -22.219 1 91.44 544 PHE A CA 1
ATOM 4284 C C . PHE A 1 544 ? 7.125 -7.055 -22.922 1 91.44 544 PHE A C 1
ATOM 4286 O O . PHE A 1 544 ? 7.059 -7.07 -24.156 1 91.44 544 PHE A O 1
ATOM 4293 N N . GLN A 1 545 ? 6.086 -6.965 -22.172 1 84.5 545 GLN A N 1
ATOM 4294 C CA . GLN A 1 545 ? 4.852 -6.434 -22.734 1 84.5 545 GLN A CA 1
ATOM 4295 C C . GLN A 1 545 ? 4.98 -4.941 -23.047 1 84.5 545 GLN A C 1
ATOM 4297 O O . GLN A 1 545 ? 4.301 -4.422 -23.922 1 84.5 545 GLN A O 1
ATOM 4302 N N . HIS A 1 546 ? 5.934 -4.297 -22.297 1 87.94 546 HIS A N 1
ATOM 4303 C CA . HIS A 1 546 ? 6.145 -2.861 -22.438 1 87.94 546 HIS A CA 1
ATOM 4304 C C . HIS A 1 546 ? 7.355 -2.568 -23.312 1 87.94 546 HIS A C 1
ATOM 4306 O O . HIS A 1 546 ? 7.605 -1.414 -23.672 1 87.94 546 HIS A O 1
ATOM 4312 N N . VAL A 1 547 ? 8.07 -3.613 -23.578 1 92.56 547 VAL A N 1
ATOM 4313 C CA . VAL A 1 547 ? 9.297 -3.438 -24.344 1 92.56 547 VAL A CA 1
ATOM 4314 C C . VAL A 1 547 ? 9.227 -4.234 -25.641 1 92.56 547 VAL A C 1
ATOM 4316 O O . VAL A 1 547 ? 9.445 -5.449 -25.656 1 92.56 547 VAL A O 1
ATOM 4319 N N . GLU A 1 548 ? 9.023 -3.643 -26.734 1 90.69 548 GLU A N 1
ATOM 4320 C CA . GLU A 1 548 ? 8.844 -4.32 -28.016 1 90.69 548 GLU A CA 1
ATOM 4321 C C . GLU A 1 548 ? 10.148 -4.367 -28.812 1 90.69 548 GLU A C 1
ATOM 4323 O O . GLU A 1 548 ? 10.336 -5.238 -29.656 1 90.69 548 GLU A O 1
ATOM 4328 N N . ASP A 1 549 ? 10.969 -3.42 -28.531 1 94.94 549 ASP A N 1
ATOM 4329 C CA . ASP A 1 549 ? 12.242 -3.346 -29.234 1 94.94 549 ASP A CA 1
ATOM 4330 C C . ASP A 1 549 ? 13.328 -2.717 -28.359 1 94.94 549 ASP A C 1
ATOM 4332 O O . ASP A 1 549 ? 13.031 -2.137 -27.312 1 94.94 549 ASP A O 1
ATOM 4336 N N . TYR A 1 550 ? 14.5 -2.936 -28.688 1 95.62 550 TYR A N 1
ATOM 4337 C CA . TYR A 1 550 ? 15.672 -2.309 -28.094 1 95.62 550 TYR A CA 1
ATOM 4338 C C . TYR A 1 550 ? 16.641 -1.824 -29.172 1 95.62 550 TYR A C 1
ATOM 4340 O O . TYR A 1 550 ? 17.141 -2.621 -29.969 1 95.62 550 TYR A O 1
ATOM 4348 N N . GLU A 1 551 ? 16.859 -0.507 -29.281 1 93.75 551 GLU A N 1
ATOM 4349 C CA . GLU A 1 551 ? 17.672 0.115 -30.312 1 93.75 551 GLU A CA 1
ATOM 4350 C C . GLU A 1 551 ? 17.172 -0.266 -31.703 1 93.75 551 GLU A C 1
ATOM 4352 O O . GLU A 1 551 ? 17.953 -0.69 -32.562 1 93.75 551 GLU A O 1
ATOM 4357 N N . ASP A 1 552 ? 15.93 -0.323 -31.844 1 93.12 552 ASP A N 1
ATOM 4358 C CA . ASP A 1 552 ? 15.219 -0.531 -33.125 1 93.12 552 ASP A CA 1
ATOM 4359 C C . ASP A 1 552 ? 15.312 -1.987 -33.562 1 93.12 552 ASP A C 1
ATOM 4361 O O . ASP A 1 552 ? 15.086 -2.297 -34.719 1 93.12 552 ASP A O 1
ATOM 4365 N N . VAL A 1 553 ? 15.766 -2.887 -32.75 1 95.94 553 VAL A N 1
ATOM 4366 C CA . VAL A 1 553 ? 15.758 -4.32 -33 1 95.94 553 VAL A CA 1
ATOM 4367 C C . VAL A 1 553 ? 14.617 -4.984 -32.219 1 95.94 553 VAL A C 1
ATOM 4369 O O . VAL A 1 553 ? 14.539 -4.871 -31.016 1 95.94 553 VAL A O 1
ATOM 4372 N N . PRO A 1 554 ? 13.742 -5.68 -32.906 1 95.44 554 PRO A N 1
ATOM 4373 C CA . PRO A 1 554 ? 12.617 -6.32 -32.219 1 95.44 554 PRO A CA 1
ATOM 4374 C C . PRO A 1 554 ? 13.07 -7.359 -31.203 1 95.44 554 PRO A C 1
ATOM 4376 O O . PRO A 1 554 ? 14.039 -8.086 -31.438 1 95.44 554 PRO A O 1
ATOM 4379 N N . VAL A 1 555 ? 12.422 -7.352 -30.062 1 95.19 555 VAL A N 1
ATOM 4380 C CA . VAL A 1 555 ? 12.602 -8.367 -29.031 1 95.19 555 VAL A CA 1
ATOM 4381 C C . VAL A 1 555 ? 11.367 -9.258 -28.969 1 95.19 555 VAL A C 1
ATOM 4383 O O . VAL A 1 555 ? 10.312 -8.844 -28.484 1 95.19 555 VAL A O 1
ATOM 4386 N N . LEU A 1 556 ? 11.508 -10.523 -29.406 1 93.19 556 LEU A N 1
ATOM 4387 C CA . LEU A 1 556 ? 10.328 -11.344 -29.656 1 93.19 556 LEU A CA 1
ATOM 4388 C C . LEU A 1 556 ? 10.281 -12.547 -28.719 1 93.19 556 LEU A C 1
ATOM 4390 O O . LEU A 1 556 ? 11.312 -13.156 -28.438 1 93.19 556 LEU A O 1
ATOM 4394 N N . SER A 1 557 ? 9.07 -12.875 -28.297 1 92.69 557 SER A N 1
ATOM 4395 C CA . SER A 1 557 ? 8.836 -14.039 -27.453 1 92.69 557 SER A CA 1
ATOM 4396 C C . SER A 1 557 ? 8.688 -15.305 -28.281 1 92.69 557 SER A C 1
ATOM 4398 O O . SER A 1 557 ? 7.883 -15.352 -29.219 1 92.69 557 SER A O 1
ATOM 4400 N N . LEU A 1 558 ? 9.445 -16.312 -27.922 1 91.94 558 LEU A N 1
ATOM 4401 C CA . LEU A 1 558 ? 9.328 -17.609 -28.594 1 91.94 558 LEU A CA 1
ATOM 4402 C C . LEU A 1 558 ? 8.062 -18.344 -28.141 1 91.94 558 LEU A C 1
ATOM 4404 O O . LEU A 1 558 ? 7.691 -19.359 -28.719 1 91.94 558 LEU A O 1
ATOM 4408 N N . MET A 1 559 ? 7.43 -17.766 -27.141 1 89.5 559 MET A N 1
ATOM 4409 C CA . MET A 1 559 ? 6.25 -18.406 -26.578 1 89.5 559 MET A CA 1
ATOM 4410 C C . MET A 1 559 ? 4.996 -18.047 -27.359 1 89.5 559 MET A C 1
ATOM 4412 O O . MET A 1 559 ? 3.912 -18.562 -27.078 1 89.5 559 MET A O 1
ATOM 4416 N N . LYS A 1 560 ? 5.137 -17.234 -28.344 1 87.31 560 LYS A N 1
ATOM 4417 C CA . LYS A 1 560 ? 4.008 -16.766 -29.141 1 87.31 560 LYS A CA 1
ATOM 4418 C C . LYS A 1 560 ? 3.98 -17.453 -30.516 1 87.31 560 LYS A C 1
ATOM 4420 O O . LYS A 1 560 ? 5.027 -17.688 -31.109 1 87.31 560 LYS A O 1
ATOM 4425 N N . GLN A 1 561 ? 2.754 -17.656 -30.938 1 82.31 561 GLN A N 1
ATOM 4426 C CA . GLN A 1 561 ? 2.557 -18.359 -32.188 1 82.31 561 GLN A CA 1
ATOM 4427 C C . GLN A 1 561 ? 3.119 -17.578 -33.375 1 82.31 561 GLN A C 1
ATOM 4429 O O . GLN A 1 561 ? 3.6 -18.156 -34.344 1 82.31 561 GLN A O 1
ATOM 4434 N N . ASP A 1 562 ? 3.125 -16.281 -33.281 1 80.19 562 ASP A N 1
ATOM 4435 C CA . ASP A 1 562 ? 3.455 -15.43 -34.438 1 80.19 562 ASP A CA 1
ATOM 4436 C C . ASP A 1 562 ? 4.969 -15.281 -34.562 1 80.19 562 ASP A C 1
ATOM 4438 O O . ASP A 1 562 ? 5.441 -14.695 -35.562 1 80.19 562 ASP A O 1
ATOM 4442 N N . THR A 1 563 ? 5.668 -15.758 -33.625 1 85.75 563 THR A N 1
ATOM 4443 C CA . THR A 1 563 ? 7.117 -15.609 -33.688 1 85.75 563 THR A CA 1
ATOM 4444 C C . THR A 1 563 ? 7.719 -16.641 -34.656 1 85.75 563 THR A C 1
ATOM 4446 O O . THR A 1 563 ? 7.629 -17.844 -34.438 1 85.75 563 THR A O 1
ATOM 4449 N N . THR A 1 564 ? 8.227 -16.156 -35.719 1 82.56 564 THR A N 1
ATOM 4450 C CA . THR A 1 564 ? 8.898 -16.984 -36.719 1 82.56 564 THR A CA 1
ATOM 4451 C C . THR A 1 564 ? 10.414 -16.906 -36.562 1 82.56 564 THR A C 1
ATOM 4453 O O . THR A 1 564 ? 10.961 -15.836 -36.281 1 82.56 564 THR A O 1
ATOM 4456 N N . LEU A 1 565 ? 10.977 -18.047 -36.594 1 87.5 565 LEU A N 1
ATOM 4457 C CA . LEU A 1 565 ? 12.438 -18.078 -36.5 1 87.5 565 LEU A CA 1
ATOM 4458 C C . LEU A 1 565 ? 13.062 -17.984 -37.875 1 87.5 565 LEU A C 1
ATOM 4460 O O . LEU A 1 565 ? 12.656 -18.688 -38.812 1 87.5 565 LEU A O 1
ATOM 4464 N N . PRO A 1 566 ? 14 -17.109 -37.969 1 86.62 566 PRO A N 1
ATOM 4465 C CA . PRO A 1 566 ? 14.68 -17.016 -39.25 1 86.62 566 PRO A CA 1
ATOM 4466 C C . PRO A 1 566 ? 15.555 -18.25 -39.562 1 86.62 566 PRO A C 1
ATOM 4468 O O . PRO A 1 566 ? 15.914 -18.984 -38.625 1 86.62 566 PRO A O 1
ATOM 4471 N N . MET A 1 567 ? 15.781 -18.516 -40.875 1 82.44 567 MET A N 1
ATOM 4472 C CA . MET A 1 567 ? 16.609 -19.641 -41.312 1 82.44 567 MET A CA 1
ATOM 4473 C C . MET A 1 567 ? 18 -19.172 -41.688 1 82.44 567 MET A C 1
ATOM 4475 O O . MET A 1 567 ? 18.156 -18.328 -42.562 1 82.44 567 MET A O 1
ATOM 4479 N N . PRO A 1 568 ? 18.953 -19.719 -40.875 1 83.69 568 PRO A N 1
ATOM 4480 C CA . PRO A 1 568 ? 20.312 -19.391 -41.281 1 83.69 568 PRO A CA 1
ATOM 4481 C C . PRO A 1 568 ? 20.641 -19.922 -42.688 1 83.69 568 PRO A C 1
ATOM 4483 O O . PRO A 1 568 ? 20.016 -20.875 -43.125 1 83.69 568 PRO A O 1
ATOM 4486 N N . PRO A 1 569 ? 21.609 -19.266 -43.312 1 80.25 569 PRO A N 1
ATOM 4487 C CA . PRO A 1 569 ? 22 -19.766 -44.625 1 80.25 569 PRO A CA 1
ATOM 4488 C C . PRO A 1 569 ? 22.391 -21.25 -44.625 1 80.25 569 PRO A C 1
ATOM 4490 O O . PRO A 1 569 ? 23.156 -21.672 -43.719 1 80.25 569 PRO A O 1
ATOM 4493 N N . GLY A 1 570 ? 21.797 -22.125 -45.5 1 73.62 570 GLY A N 1
ATOM 4494 C CA . GLY A 1 570 ? 22.141 -23.531 -45.625 1 73.62 570 GLY A CA 1
ATOM 4495 C C . GLY A 1 570 ? 21.281 -24.438 -44.75 1 73.62 570 GLY A C 1
ATOM 4496 O O . GLY A 1 570 ? 21.422 -25.656 -44.781 1 73.62 570 GLY A O 1
ATOM 4497 N N . TYR A 1 571 ? 20.453 -23.797 -43.969 1 71.88 571 TYR A N 1
ATOM 4498 C CA . TYR A 1 571 ? 19.625 -24.609 -43.094 1 71.88 571 TYR A CA 1
ATOM 4499 C C . TYR A 1 571 ? 18.484 -25.266 -43.875 1 71.88 571 TYR A C 1
ATOM 4501 O O . TYR A 1 571 ? 17.797 -24.609 -44.656 1 71.88 571 TYR A O 1
ATOM 4509 N N . GLU A 1 572 ? 18.328 -26.641 -43.969 1 62.69 572 GLU A N 1
ATOM 4510 C CA . GLU A 1 572 ? 17.266 -27.391 -44.625 1 62.69 572 GLU A CA 1
ATOM 4511 C C . GLU A 1 572 ? 16.188 -27.812 -43.625 1 62.69 572 GLU A C 1
ATOM 4513 O O . GLU A 1 572 ? 16.5 -28.422 -42.594 1 62.69 572 GLU A O 1
ATOM 4518 N N . ASP A 1 573 ? 14.93 -27.234 -43.75 1 60.28 573 ASP A N 1
ATOM 4519 C CA . ASP A 1 573 ? 13.805 -27.578 -42.875 1 60.28 573 ASP A CA 1
ATOM 4520 C C . ASP A 1 573 ? 13.266 -28.969 -43.188 1 60.28 573 ASP A C 1
ATOM 4522 O O . ASP A 1 573 ? 12.961 -29.281 -44.344 1 60.28 573 ASP A O 1
ATOM 4526 N N . GLY A 1 574 ? 13.633 -29.938 -42.594 1 53.81 574 GLY A N 1
ATOM 4527 C CA . GLY A 1 574 ? 13.203 -31.297 -42.875 1 53.81 574 GLY A CA 1
ATOM 4528 C C . GLY A 1 574 ? 11.695 -31.484 -42.812 1 53.81 574 GLY A C 1
ATOM 4529 O O . GLY A 1 574 ? 11.195 -32.594 -42.906 1 53.81 574 GLY A O 1
ATOM 4530 N N . ASN A 1 575 ? 10.906 -30.484 -42.5 1 55.97 575 ASN A N 1
ATOM 4531 C CA . ASN A 1 575 ? 9.508 -30.781 -42.188 1 55.97 575 ASN A CA 1
ATOM 4532 C C . ASN A 1 575 ? 8.648 -30.828 -43.438 1 55.97 575 ASN A C 1
ATOM 4534 O O . ASN A 1 575 ? 7.852 -29.922 -43.688 1 55.97 575 ASN A O 1
ATOM 4538 N N . GLY A 1 576 ? 9.016 -31.25 -44.625 1 46.94 576 GLY A N 1
ATOM 4539 C CA . GLY A 1 576 ? 8.406 -31.156 -45.938 1 46.94 576 GLY A CA 1
ATOM 4540 C C . GLY A 1 576 ? 7.109 -31.938 -46.062 1 46.94 576 GLY A C 1
ATOM 4541 O O . GLY A 1 576 ? 6.527 -32.031 -47.125 1 46.94 576 GLY A O 1
ATOM 4542 N N . GLN A 1 577 ? 6.578 -32.844 -45.219 1 53.06 577 GLN A N 1
ATOM 4543 C CA . GLN A 1 577 ? 5.543 -33.719 -45.781 1 53.06 577 GLN A CA 1
ATOM 4544 C C . GLN A 1 577 ? 4.148 -33.188 -45.469 1 53.06 577 GLN A C 1
ATOM 4546 O O . GLN A 1 577 ? 3.732 -33.156 -44.312 1 53.06 577 GLN A O 1
ATOM 4551 N N . GLU A 1 578 ? 3.369 -32.469 -46.344 1 55.31 578 GLU A N 1
ATOM 4552 C CA . GLU A 1 578 ? 2.127 -31.734 -46.219 1 55.31 578 GLU A CA 1
ATOM 4553 C C . GLU A 1 578 ? 0.933 -32.656 -46.031 1 55.31 578 GLU A C 1
ATOM 4555 O O . GLU A 1 578 ? 0.084 -32.406 -45.188 1 55.31 578 GLU A O 1
ATOM 4560 N N . ALA A 1 579 ? 0.515 -33.781 -46.906 1 51.78 579 ALA A N 1
ATOM 4561 C CA . ALA A 1 579 ? -0.756 -34.5 -46.938 1 51.78 579 ALA A CA 1
ATOM 4562 C C . ALA A 1 579 ? -0.972 -35.25 -45.625 1 51.78 579 ALA A C 1
ATOM 4564 O O . ALA A 1 579 ? -2.061 -35.219 -45.031 1 51.78 579 ALA A O 1
ATOM 4565 N N . GLU A 1 580 ? 0.007 -35.875 -45.031 1 64.5 580 GLU A N 1
ATOM 4566 C CA . GLU A 1 580 ? -0.073 -36.656 -43.812 1 64.5 580 GLU A CA 1
ATOM 4567 C C . GLU A 1 580 ? -0.262 -35.781 -42.594 1 64.5 580 GLU A C 1
ATOM 4569 O O . GLU A 1 580 ? -0.837 -36.219 -41.594 1 64.5 580 GLU A O 1
ATOM 4574 N N . SER A 1 581 ? -0.279 -34.594 -42.906 1 80.75 581 SER A N 1
ATOM 4575 C CA . SER A 1 581 ? -0.337 -33.656 -41.781 1 80.75 581 SER A CA 1
ATOM 4576 C C . SER A 1 581 ? -1.773 -33.219 -41.469 1 80.75 581 SER A C 1
ATOM 4578 O O . SER A 1 581 ? -2.16 -33.094 -40.312 1 80.75 581 SER A O 1
ATOM 4580 N N . SER A 1 582 ? -2.594 -33.281 -42.531 1 86.06 582 SER A N 1
ATOM 4581 C CA . SER A 1 582 ? -3.949 -32.781 -42.375 1 86.06 582 SER A CA 1
ATOM 4582 C C . SER A 1 582 ? -4.797 -33.719 -41.531 1 86.06 582 SER A C 1
ATOM 4584 O O . SER A 1 582 ? -5.57 -33.281 -40.688 1 86.06 582 SER A O 1
ATOM 4586 N N . LEU A 1 583 ? -4.605 -35.062 -41.844 1 88.69 583 LEU A N 1
ATOM 4587 C CA . LEU A 1 583 ? -5.367 -36.062 -41.094 1 88.69 583 LEU A CA 1
ATOM 4588 C C . LEU A 1 583 ? -5.027 -36 -39.594 1 88.69 583 LEU A C 1
ATOM 4590 O O . LEU A 1 583 ? -5.922 -36.062 -38.75 1 88.69 583 LEU A O 1
ATOM 4594 N N . VAL A 1 584 ? -3.783 -35.938 -39.312 1 93.31 584 VAL A N 1
ATOM 4595 C CA . VAL A 1 584 ? -3.311 -35.906 -37.938 1 93.31 584 VAL A CA 1
ATOM 4596 C C . VAL A 1 584 ? -3.807 -34.625 -37.25 1 93.31 584 VAL A C 1
ATOM 4598 O O . VAL A 1 584 ? -4.301 -34.656 -36.125 1 93.31 584 VAL A O 1
ATOM 4601 N N . GLU A 1 585 ? -3.725 -33.5 -37.938 1 94.38 585 GLU A N 1
ATOM 4602 C CA . GLU A 1 585 ? -4.152 -32.188 -37.406 1 94.38 585 GLU A CA 1
ATOM 4603 C C . GLU A 1 585 ? -5.641 -32.219 -37.062 1 94.38 585 GLU A C 1
ATOM 4605 O O . GLU A 1 585 ? -6.051 -31.75 -36 1 94.38 585 GLU A O 1
ATOM 4610 N N . GLN A 1 586 ? -6.387 -32.719 -37.969 1 92.88 586 GLN A N 1
ATOM 4611 C CA . GLN A 1 586 ? -7.836 -32.75 -37.812 1 92.88 586 GLN A CA 1
ATOM 4612 C C . GLN A 1 586 ? -8.211 -33.688 -36.625 1 92.88 586 GLN A C 1
ATOM 4614 O O . GLN A 1 586 ? -9.078 -33.344 -35.812 1 92.88 586 GLN A O 1
ATOM 4619 N N . TYR A 1 587 ? -7.602 -34.844 -36.594 1 94.94 587 TYR A N 1
ATOM 4620 C CA . TYR A 1 587 ? -7.906 -35.781 -35.531 1 94.94 587 TYR A CA 1
ATOM 4621 C C . TYR A 1 587 ? -7.555 -35.219 -34.156 1 94.94 587 TYR A C 1
ATOM 4623 O O . TYR A 1 587 ? -8.328 -35.312 -33.219 1 94.94 587 TYR A O 1
ATOM 4631 N N . MET A 1 588 ? -6.41 -34.625 -34.062 1 96.88 588 MET A N 1
ATOM 4632 C CA . MET A 1 588 ? -5.965 -34.062 -32.781 1 96.88 588 MET A CA 1
ATOM 4633 C C . MET A 1 588 ? -6.887 -32.938 -32.344 1 96.88 588 MET A C 1
ATOM 4635 O O . MET A 1 588 ? -7.223 -32.812 -31.156 1 96.88 588 MET A O 1
ATOM 4639 N N . ALA A 1 589 ? -7.277 -32.094 -33.281 1 95.5 589 ALA A N 1
ATOM 4640 C CA . ALA A 1 589 ? -8.203 -31.016 -32.938 1 95.5 589 ALA A CA 1
ATOM 4641 C C . ALA A 1 589 ? -9.531 -31.562 -32.438 1 95.5 589 ALA A C 1
ATOM 4643 O O . ALA A 1 589 ? -10.109 -30.984 -31.5 1 95.5 589 ALA A O 1
ATOM 4644 N N . GLN A 1 590 ? -9.953 -32.656 -33 1 94.62 590 GLN A N 1
ATOM 4645 C CA . GLN A 1 590 ? -11.195 -33.281 -32.594 1 94.62 590 GLN A CA 1
ATOM 4646 C C . GLN A 1 590 ? -11.102 -33.844 -31.188 1 94.62 590 GLN A C 1
ATOM 4648 O O . GLN A 1 590 ? -12.008 -33.625 -30.375 1 94.62 590 GLN A O 1
ATOM 4653 N N . VAL A 1 591 ? -10.055 -34.5 -30.938 1 96.12 591 VAL A N 1
ATOM 4654 C CA . VAL A 1 591 ? -9.859 -35.156 -29.656 1 96.12 591 VAL A CA 1
ATOM 4655 C C . VAL A 1 591 ? -9.68 -34.125 -28.547 1 96.12 591 VAL A C 1
ATOM 4657 O O . VAL A 1 591 ? -10.227 -34.25 -27.453 1 96.12 591 VAL A O 1
ATOM 4660 N N . LEU A 1 592 ? -8.953 -33.062 -28.781 1 96.19 592 LEU A N 1
ATOM 4661 C CA . LEU A 1 592 ? -8.578 -32.094 -27.766 1 96.19 592 LEU A CA 1
ATOM 4662 C C . LEU A 1 592 ? -9.68 -31.062 -27.594 1 96.19 592 LEU A C 1
ATOM 4664 O O . LEU A 1 592 ? -9.805 -30.469 -26.516 1 96.19 592 LEU A O 1
ATOM 4668 N N . GLY A 1 593 ? -10.43 -30.828 -28.609 1 93.31 593 GLY A N 1
ATOM 4669 C CA . GLY A 1 593 ? -11.547 -29.906 -28.516 1 93.31 593 GLY A CA 1
ATOM 4670 C C . GLY A 1 593 ? -11.125 -28.5 -28.156 1 93.31 593 GLY A C 1
ATOM 4671 O O . GLY A 1 593 ? -10.234 -27.922 -28.781 1 93.31 593 GLY A O 1
ATOM 4672 N N . SER A 1 594 ? -11.656 -27.969 -27.016 1 90.81 594 SER A N 1
ATOM 4673 C CA . SER A 1 594 ? -11.484 -26.562 -26.641 1 90.81 594 SER A CA 1
ATOM 4674 C C . SER A 1 594 ? -10.156 -26.344 -25.938 1 90.81 594 SER A C 1
ATOM 4676 O O . SER A 1 594 ? -9.805 -25.203 -25.609 1 90.81 594 SER A O 1
ATOM 4678 N N . LYS A 1 595 ? -9.453 -27.391 -25.656 1 92.94 595 LYS A N 1
ATOM 4679 C CA . LYS A 1 595 ? -8.156 -27.25 -25.016 1 92.94 595 LYS A CA 1
ATOM 4680 C C . LYS A 1 595 ? -7.18 -26.484 -25.906 1 92.94 595 LYS A C 1
ATOM 4682 O O . LYS A 1 595 ? -6.203 -25.922 -25.406 1 92.94 595 LYS A O 1
ATOM 4687 N N . VAL A 1 596 ? -7.426 -26.547 -27.25 1 94.88 596 VAL A N 1
ATOM 4688 C CA . VAL A 1 596 ? -6.59 -25.828 -28.203 1 94.88 596 VAL A CA 1
ATOM 4689 C C . VAL A 1 596 ? -7.469 -25.062 -29.188 1 94.88 596 VAL A C 1
ATOM 4691 O O . VAL A 1 596 ? -8.609 -25.469 -29.453 1 94.88 596 VAL A O 1
ATOM 4694 N N . VAL A 1 597 ? -6.918 -23.969 -29.656 1 92.5 597 VAL A N 1
ATOM 4695 C CA . VAL A 1 597 ? -7.645 -23.219 -30.672 1 92.5 597 VAL A CA 1
ATOM 4696 C C . VAL A 1 597 ? -7.355 -23.797 -32.062 1 92.5 597 VAL A C 1
ATOM 4698 O O . VAL A 1 597 ? -8.219 -23.781 -32.938 1 92.5 597 VAL A O 1
ATOM 4701 N N . ARG A 1 598 ? -6.121 -24.375 -32.156 1 92.5 598 ARG A N 1
ATOM 4702 C CA . ARG A 1 598 ? -5.715 -24.938 -33.438 1 92.5 598 ARG A CA 1
ATOM 4703 C C . ARG A 1 598 ? -4.559 -25.922 -33.281 1 92.5 598 ARG A C 1
ATOM 4705 O O . ARG A 1 598 ? -3.828 -25.859 -32.281 1 92.5 598 ARG A O 1
ATOM 4712 N N . VAL A 1 599 ? -4.531 -26.906 -34.156 1 95.12 599 VAL A N 1
ATOM 4713 C CA . VAL A 1 599 ? -3.398 -27.812 -34.312 1 95.12 599 VAL A CA 1
ATOM 4714 C C . VAL A 1 599 ? -2.746 -27.625 -35.656 1 95.12 599 VAL A C 1
ATOM 4716 O O . VAL A 1 599 ? -3.434 -27.594 -36.688 1 95.12 599 VAL A O 1
ATOM 4719 N N . GLU A 1 600 ? -1.472 -27.375 -35.656 1 91.56 600 GLU A N 1
ATOM 4720 C CA . GLU A 1 600 ? -0.818 -27.141 -36.969 1 91.56 600 GLU A CA 1
ATOM 4721 C C . GLU A 1 600 ? 0.568 -27.781 -37 1 91.56 600 GLU A C 1
ATOM 4723 O O . GLU A 1 600 ? 1.175 -28.031 -35.938 1 91.56 600 GLU A O 1
ATOM 4728 N N . THR A 1 601 ? 1.023 -28.062 -38.125 1 90.5 601 THR A N 1
ATOM 4729 C CA . THR A 1 601 ? 2.383 -28.547 -38.344 1 90.5 601 THR A CA 1
ATOM 4730 C C . THR A 1 601 ? 3.398 -27.438 -38.094 1 90.5 601 THR A C 1
ATOM 4732 O O . THR A 1 601 ? 3.246 -26.312 -38.594 1 90.5 601 THR A O 1
ATOM 4735 N N . SER A 1 602 ? 4.363 -27.781 -37.312 1 87.56 602 SER A N 1
ATOM 4736 C CA . SER A 1 602 ? 5.344 -26.781 -36.875 1 87.56 602 SER A CA 1
ATOM 4737 C C . SER A 1 602 ? 6.402 -26.578 -37.969 1 87.56 602 SER A C 1
ATOM 4739 O O . SER A 1 602 ? 6.855 -27.531 -38.594 1 87.56 602 SER A O 1
ATOM 4741 N N . SER A 1 603 ? 6.758 -25.359 -38.125 1 79.62 603 SER A N 1
ATOM 4742 C CA . SER A 1 603 ? 7.895 -25.031 -39 1 79.62 603 SER A CA 1
ATOM 4743 C C . SER A 1 603 ? 9.172 -24.844 -38.188 1 79.62 603 SER A C 1
ATOM 4745 O O . SER A 1 603 ? 10.25 -24.656 -38.719 1 79.62 603 SER A O 1
ATOM 4747 N N . ARG A 1 604 ? 9.086 -24.984 -36.875 1 81.81 604 ARG A N 1
ATOM 4748 C CA . ARG A 1 604 ? 10.242 -24.625 -36.062 1 81.81 604 ARG A CA 1
ATOM 4749 C C . ARG A 1 604 ? 10.695 -25.797 -35.188 1 81.81 604 ARG A C 1
ATOM 4751 O O . ARG A 1 604 ? 11.836 -25.828 -34.719 1 81.81 604 ARG A O 1
ATOM 4758 N N . LEU A 1 605 ? 9.859 -26.812 -35 1 85 605 LEU A N 1
ATOM 4759 C CA . LEU A 1 605 ? 10.219 -27.922 -34.156 1 85 605 LEU A CA 1
ATOM 4760 C C . LEU A 1 605 ? 11.289 -28.797 -34.812 1 85 605 LEU A C 1
ATOM 4762 O O . LEU A 1 605 ? 11.25 -29.031 -36 1 85 605 LEU A O 1
ATOM 4766 N N . SER A 1 606 ? 12.227 -29.219 -34 1 80.12 606 SER A N 1
ATOM 4767 C CA . SER A 1 606 ? 13.305 -30.062 -34.5 1 80.12 606 SER A CA 1
ATOM 4768 C C . SER A 1 606 ? 13.273 -31.453 -33.844 1 80.12 606 SER A C 1
ATOM 4770 O O . SER A 1 606 ? 12.82 -32.406 -34.469 1 80.12 606 SER A O 1
ATOM 4772 N N . GLY A 1 607 ? 13.5 -31.531 -32.625 1 82.12 607 GLY A N 1
ATOM 4773 C CA . GLY A 1 607 ? 13.633 -32.812 -31.953 1 82.12 607 GLY A CA 1
ATOM 4774 C C . GLY A 1 607 ? 12.391 -33.188 -31.172 1 82.12 607 GLY A C 1
ATOM 4775 O O . GLY A 1 607 ? 12.117 -34.406 -31 1 82.12 607 GLY A O 1
ATOM 4776 N N . SER A 1 608 ? 11.602 -32.344 -30.859 1 90.25 608 SER A N 1
ATOM 4777 C CA . SER A 1 608 ? 10.422 -32.594 -30.031 1 90.25 608 SER A CA 1
ATOM 4778 C C . SER A 1 608 ? 9.203 -32.875 -30.906 1 90.25 608 SER A C 1
ATOM 4780 O O . SER A 1 608 ? 9.055 -32.281 -31.984 1 90.25 608 SER A O 1
ATOM 4782 N N . PRO A 1 609 ? 8.336 -33.75 -30.469 1 93.69 609 PRO A N 1
ATOM 4783 C CA . PRO A 1 609 ? 7.18 -34.094 -31.281 1 93.69 609 PRO A CA 1
ATOM 4784 C C . PRO A 1 609 ? 6.121 -33 -31.344 1 93.69 609 PRO A C 1
ATOM 4786 O O . PRO A 1 609 ? 5.352 -32.938 -32.312 1 93.69 609 PRO A O 1
ATOM 4789 N N . SER A 1 610 ? 6.039 -32.25 -30.344 1 94.19 610 SER A N 1
ATOM 4790 C CA . SER A 1 610 ? 5.008 -31.219 -30.297 1 94.19 610 SER A CA 1
ATOM 4791 C C . SER A 1 610 ? 5.379 -30.109 -29.328 1 94.19 610 SER A C 1
ATOM 4793 O O . SER A 1 610 ? 6.297 -30.281 -28.516 1 94.19 610 SER A O 1
ATOM 4795 N N . MET A 1 611 ? 4.758 -28.984 -29.469 1 92.69 611 MET A N 1
ATOM 4796 C CA . MET A 1 611 ? 4.898 -27.859 -28.547 1 92.69 611 MET A CA 1
ATOM 4797 C C . MET A 1 611 ? 3.604 -27.062 -28.469 1 92.69 611 MET A C 1
ATOM 4799 O O . MET A 1 611 ? 2.793 -27.094 -29.391 1 92.69 611 MET A O 1
ATOM 4803 N N . LEU A 1 612 ? 3.439 -26.453 -27.344 1 93.12 612 LEU A N 1
ATOM 4804 C CA . LEU A 1 612 ? 2.26 -25.625 -27.109 1 93.12 612 LEU A CA 1
ATOM 4805 C C . LEU A 1 612 ? 2.645 -24.156 -26.984 1 93.12 612 LEU A C 1
ATOM 4807 O O . LEU A 1 612 ? 3.523 -23.812 -26.188 1 93.12 612 LEU A O 1
ATOM 4811 N N . VAL A 1 613 ? 2.061 -23.281 -27.812 1 91.44 613 VAL A N 1
ATOM 4812 C CA . VAL A 1 613 ? 2.342 -21.844 -27.75 1 91.44 613 VAL A CA 1
ATOM 4813 C C . VAL A 1 613 ? 1.033 -21.062 -27.641 1 91.44 613 VAL A C 1
ATOM 4815 O O . VAL A 1 613 ? -0.047 -21.609 -27.859 1 91.44 613 VAL A O 1
ATOM 4818 N N . SER A 1 614 ? 1.136 -19.844 -27.219 1 91.25 614 SER A N 1
ATOM 4819 C CA . SER A 1 614 ? -0.047 -19 -27.094 1 91.25 614 SER A CA 1
ATOM 4820 C C . SER A 1 614 ? -0.343 -18.266 -28.391 1 91.25 614 SER A C 1
ATOM 4822 O O . SER A 1 614 ? 0.574 -17.938 -29.156 1 91.25 614 SER A O 1
ATOM 4824 N N . SER A 1 615 ? -1.588 -18 -28.547 1 87.25 615 SER A N 1
ATOM 4825 C CA . SER A 1 615 ? -1.973 -17.141 -29.672 1 87.25 615 SER A CA 1
ATOM 4826 C C . SER A 1 615 ? -1.453 -15.719 -29.484 1 87.25 615 SER A C 1
ATOM 4828 O O . SER A 1 615 ? -1.052 -15.336 -28.391 1 87.25 615 SER A O 1
ATOM 4830 N N . SER A 1 616 ? -1.431 -14.93 -30.484 1 81.75 616 SER A N 1
ATOM 4831 C CA . SER A 1 616 ? -0.764 -13.633 -30.547 1 81.75 616 SER A CA 1
ATOM 4832 C C . SER A 1 616 ? -1.27 -12.695 -29.453 1 81.75 616 SER A C 1
ATOM 4834 O O . SER A 1 616 ? -0.482 -11.992 -28.828 1 81.75 616 SER A O 1
ATOM 4836 N N . HIS A 1 617 ? -2.422 -12.695 -29.156 1 80.31 617 HIS A N 1
ATOM 4837 C CA . HIS A 1 617 ? -2.967 -11.727 -28.219 1 80.31 617 HIS A CA 1
ATOM 4838 C C . HIS A 1 617 ? -3.414 -12.398 -26.922 1 80.31 617 HIS A C 1
ATOM 4840 O O . HIS A 1 617 ? -4.137 -11.797 -26.125 1 80.31 617 HIS A O 1
ATOM 4846 N N . SER A 1 618 ? -2.939 -13.562 -26.766 1 85.75 618 SER A N 1
ATOM 4847 C CA . SER A 1 618 ? -3.311 -14.312 -25.578 1 85.75 618 SER A CA 1
ATOM 4848 C C . SER A 1 618 ? -2.154 -14.383 -24.578 1 85.75 618 SER A C 1
ATOM 4850 O O . SER A 1 618 ? -0.987 -14.32 -24.969 1 85.75 618 SER A O 1
ATOM 4852 N N . PRO A 1 619 ? -2.488 -14.492 -23.312 1 86.38 619 PRO A N 1
ATOM 4853 C CA . PRO A 1 619 ? -1.418 -14.633 -22.328 1 86.38 619 PRO A CA 1
ATOM 4854 C C . PRO A 1 619 ? -0.559 -15.875 -22.562 1 86.38 619 PRO A C 1
ATOM 4856 O O . PRO A 1 619 ? -1.059 -16.891 -23.031 1 86.38 619 PRO A O 1
ATOM 4859 N N . THR A 1 620 ? 0.699 -15.742 -22.281 1 87.62 620 THR A N 1
ATOM 4860 C CA . THR A 1 620 ? 1.604 -16.875 -22.312 1 87.62 620 THR A CA 1
ATOM 4861 C C . THR A 1 620 ? 1.348 -17.812 -21.125 1 87.62 620 THR A C 1
ATOM 4863 O O . THR A 1 620 ? 0.566 -17.484 -20.234 1 87.62 620 THR A O 1
ATOM 4866 N N . ALA A 1 621 ? 1.993 -18.953 -21.141 1 87.5 621 ALA A N 1
ATOM 4867 C CA . ALA A 1 621 ? 1.872 -19.922 -20.062 1 87.5 621 ALA A CA 1
ATOM 4868 C C . ALA A 1 621 ? 2.307 -19.297 -18.734 1 87.5 621 ALA A C 1
ATOM 4870 O O . ALA A 1 621 ? 1.651 -19.5 -17.703 1 87.5 621 ALA A O 1
ATOM 4871 N N . THR A 1 622 ? 3.354 -18.594 -18.781 1 85.38 622 THR A N 1
ATOM 4872 C CA . THR A 1 622 ? 3.879 -17.953 -17.578 1 85.38 622 THR A CA 1
ATOM 4873 C C . THR A 1 622 ? 2.895 -16.906 -17.047 1 85.38 622 THR A C 1
ATOM 4875 O O . THR A 1 622 ? 2.637 -16.859 -15.844 1 85.38 622 THR A O 1
ATOM 4878 N N . GLN A 1 623 ? 2.414 -16.156 -17.875 1 83.31 623 GLN A N 1
ATOM 4879 C CA . GLN A 1 623 ? 1.436 -15.148 -17.484 1 83.31 623 GLN A CA 1
ATOM 4880 C C . GLN A 1 623 ? 0.2 -15.797 -16.859 1 83.31 623 GLN A C 1
ATOM 4882 O O . GLN A 1 623 ? -0.309 -15.32 -15.852 1 83.31 623 GLN A O 1
ATOM 4887 N N . GLU A 1 624 ? -0.236 -16.766 -17.547 1 84.75 624 GLU A N 1
ATOM 4888 C CA . GLU A 1 624 ? -1.396 -17.484 -17.031 1 84.75 624 GLU A CA 1
ATOM 4889 C C . GLU A 1 624 ? -1.147 -17.984 -15.617 1 84.75 624 GLU A C 1
ATOM 4891 O O . GLU A 1 624 ? -2.006 -17.844 -14.742 1 84.75 624 GLU A O 1
ATOM 4896 N N . ARG A 1 625 ? -0.052 -18.578 -15.422 1 80.94 625 ARG A N 1
ATOM 4897 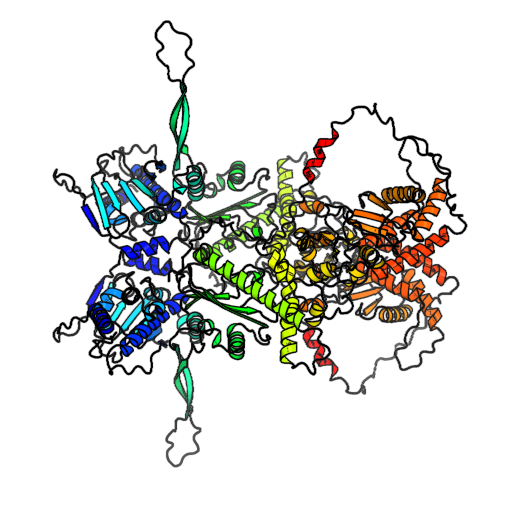C CA . ARG A 1 625 ? 0.317 -19.109 -14.117 1 80.94 625 ARG A CA 1
ATOM 4898 C C . ARG A 1 625 ? 0.385 -18 -13.07 1 80.94 625 ARG A C 1
ATOM 4900 O O . ARG A 1 625 ? -0.09 -18.172 -11.945 1 80.94 625 ARG A O 1
ATOM 4907 N N . LEU A 1 626 ? 1.012 -16.969 -13.406 1 77.19 626 LEU A N 1
ATOM 4908 C CA . LEU A 1 626 ? 1.184 -15.852 -12.492 1 77.19 626 LEU A CA 1
ATOM 4909 C C . LEU A 1 626 ? -0.162 -15.234 -12.133 1 77.19 626 LEU A C 1
ATOM 4911 O O . LEU A 1 626 ? -0.402 -14.883 -10.977 1 77.19 626 LEU A O 1
ATOM 4915 N N . LEU A 1 627 ? -0.934 -15.078 -13.109 1 75.19 627 LEU A N 1
ATOM 4916 C CA . LEU A 1 627 ? -2.258 -14.516 -12.883 1 75.19 627 LEU A CA 1
ATOM 4917 C C . LEU A 1 627 ? -3.092 -15.414 -11.977 1 75.19 627 LEU A C 1
ATOM 4919 O O . LEU A 1 627 ? -3.809 -14.93 -11.102 1 75.19 627 LEU A O 1
ATOM 4923 N N . ALA A 1 628 ? -2.939 -16.672 -12.148 1 73.44 628 ALA A N 1
ATOM 4924 C CA . ALA A 1 628 ? -3.691 -17.641 -11.359 1 73.44 628 ALA A CA 1
ATOM 4925 C C . ALA A 1 628 ? -3.225 -17.641 -9.906 1 73.44 628 ALA A C 1
ATOM 4927 O O . ALA A 1 628 ? -3.984 -18 -9.008 1 73.44 628 ALA A O 1
ATOM 4928 N N . ALA A 1 629 ? -2.021 -17.266 -9.719 1 72.5 629 ALA A N 1
ATOM 4929 C CA . ALA A 1 629 ? -1.427 -17.328 -8.383 1 72.5 629 ALA A CA 1
ATOM 4930 C C . ALA A 1 629 ? -1.733 -16.062 -7.586 1 72.5 629 ALA A C 1
ATOM 4932 O O . ALA A 1 629 ? -1.448 -16 -6.391 1 72.5 629 ALA A O 1
ATOM 4933 N N . GLN A 1 630 ? -2.262 -15.141 -8.188 1 70.75 630 GLN A N 1
ATOM 4934 C CA . GLN A 1 630 ? -2.586 -13.906 -7.469 1 70.75 630 GLN A CA 1
ATOM 4935 C C . GLN A 1 630 ? -3.717 -14.133 -6.469 1 70.75 630 GLN A C 1
ATOM 4937 O O . GLN A 1 630 ? -4.801 -14.586 -6.844 1 70.75 630 GLN A O 1
ATOM 4942 N N . ALA A 1 631 ? -3.377 -13.867 -5.242 1 63.72 631 ALA A N 1
ATOM 4943 C CA . ALA A 1 631 ? -4.312 -14.117 -4.148 1 63.72 631 ALA A CA 1
ATOM 4944 C C . ALA A 1 631 ? -5.57 -13.266 -4.297 1 63.72 631 ALA A C 1
ATOM 4946 O O . ALA A 1 631 ? -6.688 -13.758 -4.098 1 63.72 631 ALA A O 1
ATOM 4947 N N . MET A 1 632 ? -5.32 -12 -4.629 1 63.22 632 MET A N 1
ATOM 4948 C CA . MET A 1 632 ? -6.473 -11.109 -4.727 1 63.22 632 MET A CA 1
ATOM 4949 C C . MET A 1 632 ? -6.84 -10.859 -6.184 1 63.22 632 MET A C 1
ATOM 4951 O O . MET A 1 632 ? -6.441 -9.844 -6.762 1 63.22 632 MET A O 1
ATOM 4955 N N . GLN A 1 633 ? -7.32 -11.898 -6.805 1 67.75 633 GLN A N 1
ATOM 4956 C CA . GLN A 1 633 ? -7.758 -11.789 -8.195 1 67.75 633 GLN A CA 1
ATOM 4957 C C . GLN A 1 633 ? -9.281 -11.789 -8.289 1 67.75 633 GLN A C 1
ATOM 4959 O O . GLN A 1 633 ? -9.953 -12.484 -7.531 1 67.75 633 GLN A O 1
ATOM 4964 N N . ASP A 1 634 ? -9.742 -10.93 -9.164 1 66.56 634 ASP A N 1
ATOM 4965 C CA . ASP A 1 634 ? -11.172 -10.93 -9.477 1 66.56 634 ASP A CA 1
ATOM 4966 C C . ASP A 1 634 ? -11.594 -12.25 -10.125 1 66.56 634 ASP A C 1
ATOM 4968 O O . ASP A 1 634 ? -11.109 -12.602 -11.203 1 66.56 634 ASP A O 1
ATOM 4972 N N . PRO A 1 635 ? -12.375 -13.086 -9.477 1 67.5 635 PRO A N 1
ATOM 4973 C CA . PRO A 1 635 ? -12.789 -14.367 -10.039 1 67.5 635 PRO A CA 1
ATOM 4974 C C . PRO A 1 635 ? -13.469 -14.227 -11.398 1 67.5 635 PRO A C 1
ATOM 4976 O O . PRO A 1 635 ? -13.453 -15.164 -12.203 1 67.5 635 PRO A O 1
ATOM 4979 N N . ARG A 1 636 ? -14.047 -13.047 -11.828 1 67.94 636 ARG A N 1
ATOM 4980 C CA . ARG A 1 636 ? -14.766 -12.812 -13.078 1 67.94 636 ARG A CA 1
ATOM 4981 C C . ARG A 1 636 ? -13.805 -12.719 -14.258 1 67.94 636 ARG A C 1
ATOM 4983 O O . ARG A 1 636 ? -14.203 -12.875 -15.414 1 67.94 636 ARG A O 1
ATOM 4990 N N . MET A 1 637 ? -12.531 -12.453 -13.781 1 67.19 637 MET A N 1
ATOM 4991 C CA . MET A 1 637 ? -11.547 -12.219 -14.828 1 67.19 637 MET A CA 1
ATOM 4992 C C . MET A 1 637 ? -10.781 -13.5 -15.148 1 67.19 637 MET A C 1
ATOM 4994 O O . MET A 1 637 ? -9.906 -13.508 -16.016 1 67.19 637 MET A O 1
ATOM 4998 N N . GLU A 1 638 ? -11.164 -14.586 -14.547 1 67.81 638 GLU A N 1
ATOM 4999 C CA . GLU A 1 638 ? -10.422 -15.828 -14.695 1 67.81 638 GLU A CA 1
ATOM 5000 C C . GLU A 1 638 ? -10.398 -16.297 -16.141 1 67.81 638 GLU A C 1
ATOM 5002 O O . GLU A 1 638 ? -9.383 -16.797 -16.625 1 67.81 638 GLU A O 1
ATOM 5007 N N . TYR A 1 639 ? -11.531 -16.078 -16.812 1 65.88 639 TYR A N 1
ATOM 5008 C CA . TYR A 1 639 ? -11.648 -16.516 -18.203 1 65.88 639 TYR A CA 1
ATOM 5009 C C . TYR A 1 639 ? -10.68 -15.758 -19.109 1 65.88 639 TYR A C 1
ATOM 5011 O O . TYR A 1 639 ? -10.102 -16.328 -20.031 1 65.88 639 TYR A O 1
ATOM 5019 N N . PHE A 1 640 ? -10.492 -14.531 -18.719 1 66.5 640 PHE A N 1
ATOM 5020 C CA . PHE A 1 640 ? -9.648 -13.68 -19.547 1 66.5 640 PHE A CA 1
ATOM 5021 C C . PHE A 1 640 ? -8.172 -13.977 -19.312 1 66.5 640 PHE A C 1
ATOM 5023 O O . PHE A 1 640 ? -7.328 -13.617 -20.141 1 66.5 640 PHE A O 1
ATOM 5030 N N . TYR A 1 641 ? -8.047 -14.773 -18.375 1 73.25 641 TYR A N 1
ATOM 5031 C CA . TYR A 1 641 ? -6.656 -15.039 -18.016 1 73.25 641 TYR A CA 1
ATOM 5032 C C . TYR A 1 641 ? -6.188 -16.359 -18.625 1 73.25 641 TYR A C 1
ATOM 5034 O O . TYR A 1 641 ? -4.988 -16.656 -18.641 1 73.25 641 TYR A O 1
ATOM 5042 N N . LYS A 1 642 ? -7.129 -17.047 -19.234 1 81.06 642 LYS A N 1
ATOM 5043 C CA . LYS A 1 642 ? -6.738 -18.344 -19.781 1 81.06 642 LYS A CA 1
ATOM 5044 C C . LYS A 1 642 ? -6.145 -18.188 -21.188 1 81.06 642 LYS A C 1
ATOM 5046 O O . LYS A 1 642 ? -6.684 -17.453 -22.016 1 81.06 642 LYS A O 1
ATOM 5051 N N . SER A 1 643 ? -5.121 -18.797 -21.469 1 86.38 643 SER A N 1
ATOM 5052 C CA . SER A 1 643 ? -4.387 -18.734 -22.719 1 86.38 643 SER A CA 1
ATOM 5053 C C . SER A 1 643 ? -5.109 -19.5 -23.828 1 86.38 643 SER A C 1
ATOM 5055 O O . SER A 1 643 ? -5.648 -20.578 -23.594 1 86.38 643 SER A O 1
ATOM 5057 N N . GLN A 1 644 ? -5.242 -18.812 -24.984 1 88.88 644 GLN A N 1
ATOM 5058 C CA . GLN A 1 644 ? -5.594 -19.531 -26.219 1 88.88 644 GLN A CA 1
ATOM 5059 C C . GLN A 1 644 ? -4.383 -20.266 -26.797 1 88.88 644 GLN A C 1
ATOM 5061 O O . GLN A 1 644 ? -3.445 -19.625 -27.281 1 88.88 644 GLN A O 1
ATOM 5066 N N . ARG A 1 645 ? -4.516 -21.609 -26.797 1 93.06 645 ARG A N 1
ATOM 5067 C CA . ARG A 1 645 ? -3.332 -22.438 -27.031 1 93.06 645 ARG A CA 1
ATOM 5068 C C . ARG A 1 645 ? -3.33 -22.984 -28.453 1 93.06 645 ARG A C 1
ATOM 5070 O O . ARG A 1 645 ? -4.379 -23.375 -28.969 1 93.06 645 ARG A O 1
ATOM 5077 N N . VAL A 1 646 ? -2.211 -22.938 -29.062 1 93.81 646 VAL A N 1
ATOM 5078 C CA . VAL A 1 646 ? -1.978 -23.562 -30.359 1 93.81 646 VAL A CA 1
ATOM 5079 C C . VAL A 1 646 ? -0.99 -24.719 -30.219 1 93.81 646 VAL A C 1
ATOM 5081 O O . VAL A 1 646 ? 0.098 -24.547 -29.656 1 93.81 646 VAL A O 1
ATOM 5084 N N . LEU A 1 647 ? -1.419 -25.875 -30.656 1 95.88 647 LEU A N 1
ATOM 5085 C CA . LEU A 1 647 ? -0.539 -27.031 -30.625 1 95.88 647 LEU A CA 1
ATOM 5086 C C . LEU A 1 647 ? 0.182 -27.203 -31.953 1 95.88 647 LEU A C 1
ATOM 5088 O O . LEU A 1 647 ? -0.46 -27.344 -33 1 95.88 647 LEU A O 1
ATOM 5092 N N . GLU A 1 648 ? 1.438 -27.125 -31.906 1 93.12 648 GLU A N 1
ATOM 5093 C CA . GLU A 1 648 ? 2.262 -27.406 -33.094 1 93.12 648 GLU A CA 1
ATOM 5094 C C . GLU A 1 648 ? 2.844 -28.812 -33.031 1 93.12 648 GLU A C 1
ATOM 5096 O O . GLU A 1 648 ? 3.258 -29.281 -31.969 1 93.12 648 GLU A O 1
ATOM 5101 N N . VAL A 1 649 ? 2.822 -29.484 -34.156 1 94.38 649 VAL A N 1
ATOM 5102 C CA . VAL A 1 649 ? 3.283 -30.875 -34.188 1 94.38 649 VAL A CA 1
ATOM 5103 C C . VAL A 1 649 ? 4.398 -31.031 -35.219 1 94.38 649 VAL A C 1
ATOM 5105 O O . VAL A 1 649 ? 4.41 -30.359 -36.25 1 94.38 649 VAL A O 1
ATOM 5108 N N . ASN A 1 650 ? 5.352 -31.922 -34.906 1 90.69 650 ASN A N 1
ATOM 5109 C CA . ASN A 1 650 ? 6.484 -32.281 -35.781 1 90.69 650 ASN A CA 1
ATOM 5110 C C . ASN A 1 650 ? 6.23 -33.594 -36.531 1 90.69 650 ASN A C 1
ATOM 5112 O O . ASN A 1 650 ? 6.512 -34.656 -36.031 1 90.69 650 ASN A O 1
ATOM 5116 N N . MET A 1 651 ? 5.852 -33.438 -37.75 1 89.62 651 MET A N 1
ATOM 5117 C CA . MET A 1 651 ? 5.422 -34.594 -38.531 1 89.62 651 MET A CA 1
ATOM 5118 C C . MET A 1 651 ? 6.609 -35.5 -38.875 1 89.62 651 MET A C 1
ATOM 5120 O O . MET A 1 651 ? 6.426 -36.656 -39.312 1 89.62 651 MET A O 1
ATOM 5124 N N . SER A 1 652 ? 7.805 -35 -38.594 1 85.5 652 SER A N 1
ATOM 5125 C CA . SER A 1 652 ? 8.992 -35.812 -38.875 1 85.5 652 SER A CA 1
ATOM 5126 C C . SER A 1 652 ? 9.344 -36.688 -37.656 1 85.5 652 SER A C 1
ATOM 5128 O O . SER A 1 652 ? 10.203 -37.562 -37.781 1 85.5 652 SER A O 1
ATOM 5130 N N . HIS A 1 653 ? 8.758 -36.5 -36.594 1 90.38 653 HIS A N 1
ATOM 5131 C CA . HIS A 1 653 ? 9.047 -37.25 -35.375 1 90.38 653 HIS A CA 1
ATOM 5132 C C . HIS A 1 653 ? 8.43 -38.656 -35.469 1 90.38 653 HIS A C 1
ATOM 5134 O O . HIS A 1 653 ? 7.312 -38.812 -35.938 1 90.38 653 HIS A O 1
ATOM 5140 N N . PRO A 1 654 ? 9.102 -39.625 -34.938 1 88.44 654 PRO A N 1
ATOM 5141 C CA . PRO A 1 654 ? 8.633 -41 -35 1 88.44 654 PRO A CA 1
ATOM 5142 C C . PRO A 1 654 ? 7.254 -41.219 -34.406 1 88.44 654 PRO A C 1
ATOM 5144 O O . PRO A 1 654 ? 6.441 -41.969 -34.906 1 88.44 654 PRO A O 1
ATOM 5147 N N . ILE A 1 655 ? 6.914 -40.531 -33.375 1 93.19 655 ILE A N 1
ATOM 5148 C CA . ILE A 1 655 ? 5.629 -40.688 -32.688 1 93.19 655 ILE A CA 1
ATOM 5149 C C . ILE A 1 655 ? 4.508 -40.219 -33.625 1 93.19 655 ILE A C 1
ATOM 5151 O O . ILE A 1 655 ? 3.475 -40.906 -33.719 1 93.19 655 ILE A O 1
ATOM 5155 N N . LEU A 1 656 ? 4.73 -39.094 -34.312 1 92.81 656 LEU A N 1
ATOM 5156 C CA . LEU A 1 656 ? 3.699 -38.562 -35.188 1 92.81 656 LEU A CA 1
ATOM 5157 C C . LEU A 1 656 ? 3.58 -39.438 -36.469 1 92.81 656 LEU A C 1
ATOM 5159 O O . LEU A 1 656 ? 2.488 -39.562 -37 1 92.81 656 LEU A O 1
ATOM 5163 N N . HIS A 1 657 ? 4.695 -39.969 -36.875 1 87.88 657 HIS A N 1
ATOM 5164 C CA . HIS A 1 657 ? 4.652 -40.906 -37.969 1 87.88 657 HIS A CA 1
ATOM 5165 C C . HIS A 1 657 ? 3.803 -42.125 -37.625 1 87.88 657 HIS A C 1
ATOM 5167 O O . HIS A 1 657 ? 2.994 -42.594 -38.438 1 87.88 657 HIS A O 1
ATOM 5173 N N . GLY A 1 658 ? 4.074 -42.625 -36.438 1 87.5 658 GLY A N 1
ATOM 5174 C CA . GLY A 1 658 ? 3.287 -43.75 -36 1 87.5 658 GLY A CA 1
ATOM 5175 C C . GLY A 1 658 ? 1.812 -43.438 -35.844 1 87.5 658 GLY A C 1
ATOM 5176 O O . GLY A 1 658 ? 0.953 -44.25 -36.188 1 87.5 658 GLY A O 1
ATOM 5177 N N . LEU A 1 659 ? 1.518 -42.312 -35.344 1 92.5 659 LEU A N 1
ATOM 5178 C CA . LEU A 1 659 ? 0.138 -41.844 -35.188 1 92.5 659 LEU A CA 1
ATOM 5179 C C . LEU A 1 659 ? -0.555 -41.719 -36.531 1 92.5 659 LEU A C 1
ATOM 5181 O O . LEU A 1 659 ? -1.696 -42.156 -36.688 1 92.5 659 LEU A O 1
ATOM 5185 N N . ALA A 1 660 ? 0.151 -41.125 -37.5 1 90.31 660 ALA A N 1
ATOM 5186 C CA . ALA A 1 660 ? -0.384 -40.969 -38.844 1 90.31 660 ALA A CA 1
ATOM 5187 C C . ALA A 1 660 ? -0.683 -42.312 -39.469 1 90.31 660 ALA A C 1
ATOM 5189 O O . ALA A 1 660 ? -1.734 -42.5 -40.094 1 90.31 660 ALA A O 1
ATOM 5190 N N . ALA A 1 661 ? 0.221 -43.219 -39.25 1 86.62 661 ALA A N 1
ATOM 5191 C CA . ALA A 1 661 ? 0.062 -44.562 -39.812 1 86.62 661 ALA A CA 1
ATOM 5192 C C . ALA A 1 661 ? -1.148 -45.281 -39.188 1 86.62 661 ALA A C 1
ATOM 5194 O O . ALA A 1 661 ? -1.927 -45.906 -39.906 1 86.62 661 ALA A O 1
ATOM 5195 N N . ALA A 1 662 ? -1.293 -45.188 -37.906 1 88.69 662 ALA A N 1
ATOM 5196 C CA . ALA A 1 662 ? -2.422 -45.812 -37.219 1 88.69 662 ALA A CA 1
ATOM 5197 C C . ALA A 1 662 ? -3.746 -45.219 -37.688 1 88.69 662 ALA A C 1
ATOM 5199 O O . ALA A 1 662 ? -4.723 -45.938 -37.906 1 88.69 662 ALA A O 1
ATOM 5200 N N . LEU A 1 663 ? -3.771 -43.938 -37.906 1 90.19 663 LEU A N 1
ATOM 5201 C CA . LEU A 1 663 ? -4.988 -43.25 -38.312 1 90.19 663 LEU A CA 1
ATOM 5202 C C . LEU A 1 663 ? -5.344 -43.594 -39.781 1 90.19 663 LEU A C 1
ATOM 5204 O O . LEU A 1 663 ? -6.52 -43.75 -40.094 1 90.19 663 LEU A O 1
ATOM 5208 N N . HIS A 1 664 ? -4.328 -43.656 -40.562 1 85.69 664 HIS A N 1
ATOM 5209 C CA . HIS A 1 664 ? -4.566 -44.031 -41.938 1 85.69 664 HIS A CA 1
ATOM 5210 C C . HIS A 1 664 ? -5.152 -45.406 -42.062 1 85.69 664 HIS A C 1
ATOM 5212 O O . HIS A 1 664 ? -6.012 -45.688 -42.906 1 85.69 664 HIS A O 1
ATOM 5218 N N . SER A 1 665 ? -4.699 -46.281 -41.25 1 84.88 665 SER A N 1
ATOM 5219 C CA . SER A 1 665 ? -5.141 -47.656 -41.281 1 84.88 665 SER A CA 1
ATOM 5220 C C . SER A 1 665 ? -6.621 -47.781 -40.938 1 84.88 665 SER A C 1
ATOM 5222 O O . SER A 1 665 ? -7.32 -48.656 -41.469 1 84.88 665 SER A O 1
ATOM 5224 N N . VAL A 1 666 ? -7.129 -46.938 -40.094 1 86.5 666 VAL A N 1
ATOM 5225 C CA . VAL A 1 666 ? -8.508 -47.062 -39.656 1 86.5 666 VAL A CA 1
ATOM 5226 C C . VAL A 1 666 ? -9.414 -46.188 -40.5 1 86.5 666 VAL A C 1
ATOM 5228 O O . VAL A 1 666 ? -10.633 -46.375 -40.531 1 86.5 666 VAL A O 1
ATOM 5231 N N . ASN A 1 667 ? -8.898 -45.281 -41.219 1 83.56 667 ASN A N 1
ATOM 5232 C CA . ASN A 1 667 ? -9.711 -44.375 -42.031 1 83.56 667 ASN A CA 1
ATOM 5233 C C . ASN A 1 667 ? -9.57 -44.656 -43.531 1 83.56 667 ASN A C 1
ATOM 5235 O O . ASN A 1 667 ? -10.047 -43.875 -44.344 1 83.56 667 ASN A O 1
ATOM 5239 N N . MET A 1 668 ? -8.844 -45.625 -44.094 1 71.62 668 MET A N 1
ATOM 5240 C CA . MET A 1 668 ? -8.633 -45.938 -45.5 1 71.62 668 MET A CA 1
ATOM 5241 C C . MET A 1 668 ? -9.961 -46.125 -46.219 1 71.62 668 MET A C 1
ATOM 5243 O O . MET A 1 668 ? -10.109 -45.719 -47.375 1 71.62 668 MET A O 1
ATOM 5247 N N . ASP A 1 669 ? -10.859 -47.031 -45.656 1 58.97 669 ASP A N 1
ATOM 5248 C CA . ASP A 1 669 ? -12.039 -47.406 -46.469 1 58.97 669 ASP A CA 1
ATOM 5249 C C . ASP A 1 669 ? -13.125 -46.344 -46.344 1 58.97 669 ASP A C 1
ATOM 5251 O O . ASP A 1 669 ? -14.227 -46.5 -46.875 1 58.97 669 ASP A O 1
ATOM 5255 N N . THR A 1 670 ? -12.836 -45.344 -45.531 1 53.25 670 THR A N 1
ATOM 5256 C CA . THR A 1 670 ? -13.953 -44.406 -45.406 1 53.25 670 THR A CA 1
ATOM 5257 C C . THR A 1 670 ? -14.047 -43.469 -46.625 1 53.25 670 THR A C 1
ATOM 5259 O O . THR A 1 670 ? -13.125 -42.719 -46.875 1 53.25 670 THR A O 1
ATOM 5262 N N . GLU A 1 671 ? -14.562 -43.938 -47.75 1 45.47 671 GLU A N 1
ATOM 5263 C CA . GLU A 1 671 ? -14.961 -43.094 -48.875 1 45.47 671 GLU A CA 1
ATOM 5264 C C . GLU A 1 671 ? -15.547 -41.781 -48.438 1 45.47 671 GLU A C 1
ATOM 5266 O O . GLU A 1 671 ? -16.484 -41.75 -47.656 1 45.47 671 GLU A O 1
ATOM 5271 N N . ALA A 1 672 ? -14.68 -40.719 -48.312 1 45.53 672 ALA A N 1
ATOM 5272 C CA . ALA A 1 672 ? -15.109 -39.344 -48.031 1 45.53 672 ALA A CA 1
ATOM 5273 C C . ALA A 1 672 ? -16.406 -39 -48.75 1 45.53 672 ALA A C 1
ATOM 5275 O O . ALA A 1 672 ? -16.438 -38.969 -50 1 45.53 672 ALA A O 1
ATOM 5276 N N . GLU A 1 673 ? -17.484 -39.406 -48.312 1 41.22 673 GLU A N 1
ATOM 5277 C CA . GLU A 1 673 ? -18.609 -38.719 -48.938 1 41.22 673 GLU A CA 1
ATOM 5278 C C . GLU A 1 673 ? -18.469 -37.188 -48.844 1 41.22 673 GLU A C 1
ATOM 5280 O O . GLU A 1 673 ? -17.891 -36.688 -47.875 1 41.22 673 GLU A O 1
ATOM 5285 N N . GLU A 1 674 ? -18.641 -36.344 -49.906 1 43.56 674 GLU A N 1
ATOM 5286 C CA . GLU A 1 674 ? -18.406 -34.938 -50.312 1 43.56 674 GLU A CA 1
ATOM 5287 C C . GLU A 1 674 ? -18.641 -33.969 -49.156 1 43.56 674 GLU A C 1
ATOM 5289 O O . GLU A 1 674 ? -18 -32.938 -49.094 1 43.56 674 GLU A O 1
ATOM 5294 N N . ASP A 1 675 ? -19.812 -33.844 -48.469 1 44 675 ASP A N 1
ATOM 5295 C CA . ASP A 1 675 ? -20.359 -32.625 -47.875 1 44 675 ASP A CA 1
ATOM 5296 C C . ASP A 1 675 ? -19.906 -32.469 -46.438 1 44 675 ASP A C 1
ATOM 5298 O O . ASP A 1 675 ? -20.172 -31.422 -45.812 1 44 675 ASP A O 1
ATOM 5302 N N . GLU A 1 676 ? -20.078 -33.438 -45.438 1 47.69 676 GLU A N 1
ATOM 5303 C CA . GLU A 1 676 ? -19.953 -33.156 -44 1 47.69 676 GLU A CA 1
ATOM 5304 C C . GLU A 1 676 ? -18.5 -33.344 -43.531 1 47.69 676 GLU A C 1
ATOM 5306 O O . GLU A 1 676 ? -17.812 -34.281 -43.969 1 47.69 676 GLU A O 1
ATOM 5311 N N . PRO A 1 677 ? -17.875 -32.344 -42.969 1 53.88 677 PRO A N 1
ATOM 5312 C CA . PRO A 1 677 ? -16.516 -32.5 -42.438 1 53.88 677 PRO A CA 1
ATOM 5313 C C . PRO A 1 677 ? -16.312 -33.844 -41.75 1 53.88 677 PRO A C 1
ATOM 5315 O O . PRO A 1 677 ? -17.031 -34.188 -40.812 1 53.88 677 PRO A O 1
ATOM 5318 N N . ALA A 1 678 ? -15.891 -34.875 -42.406 1 61.5 678 ALA A N 1
ATOM 5319 C CA . ALA A 1 678 ? -15.828 -36.281 -42.062 1 61.5 678 ALA A CA 1
ATOM 5320 C C . ALA A 1 678 ? -15.109 -36.5 -40.75 1 61.5 678 ALA A C 1
ATOM 5322 O O . ALA A 1 678 ? -14.023 -35.969 -40.531 1 61.5 678 ALA A O 1
ATOM 5323 N N . VAL A 1 679 ? -15.781 -36.906 -39.594 1 80.5 679 VAL A N 1
ATOM 5324 C CA . VAL A 1 679 ? -15.242 -37.344 -38.312 1 80.5 679 VAL A CA 1
ATOM 5325 C C . VAL A 1 679 ? -14.148 -38.375 -38.531 1 80.5 679 VAL A C 1
ATOM 5327 O O . VAL A 1 679 ? -14.352 -39.344 -39.25 1 80.5 679 VAL A O 1
ATOM 5330 N N . VAL A 1 680 ? -12.883 -37.938 -38.188 1 88.5 680 VAL A N 1
ATOM 5331 C CA . VAL A 1 680 ? -11.758 -38.875 -38.312 1 88.5 680 VAL A CA 1
ATOM 5332 C C . VAL A 1 680 ? -11.852 -39.938 -37.219 1 88.5 680 VAL A C 1
ATOM 5334 O O . VAL A 1 680 ? -12.031 -39.625 -36.031 1 88.5 680 VAL A O 1
ATOM 5337 N N . MET A 1 681 ? -11.852 -41.156 -37.594 1 91.06 681 MET A N 1
ATOM 5338 C CA . MET A 1 681 ? -11.945 -42.281 -36.656 1 91.06 681 MET A CA 1
ATOM 5339 C C . MET A 1 681 ? -10.578 -42.594 -36.062 1 91.06 681 MET A C 1
ATOM 5341 O O . MET A 1 681 ? -9.57 -42.562 -36.781 1 91.06 681 MET A O 1
ATOM 5345 N N . GLY A 1 682 ? -10.555 -42.875 -34.688 1 90.69 682 GLY A N 1
ATOM 5346 C CA . GLY A 1 682 ? -9.328 -43.281 -34 1 90.69 682 GLY A CA 1
ATOM 5347 C C . GLY A 1 682 ? -9.477 -44.531 -33.156 1 90.69 682 GLY A C 1
ATOM 5348 O O . GLY A 1 682 ? -10.5 -45.219 -33.25 1 90.69 682 GLY A O 1
ATOM 5349 N N . THR A 1 683 ? -8.406 -45.031 -32.531 1 90.12 683 THR A N 1
ATOM 5350 C CA . THR A 1 683 ? -8.367 -46.125 -31.562 1 90.12 683 THR A CA 1
ATOM 5351 C C . THR A 1 683 ? -8.086 -45.594 -30.172 1 90.12 683 THR A C 1
ATOM 5353 O O . THR A 1 683 ? -7.715 -44.438 -30 1 90.12 683 THR A O 1
ATOM 5356 N N . PRO A 1 684 ? -8.328 -46.438 -29.172 1 90.56 684 PRO A N 1
ATOM 5357 C CA . PRO A 1 684 ? -7.945 -46 -27.828 1 90.56 684 PRO A CA 1
ATOM 5358 C C . PRO A 1 684 ? -6.473 -45.625 -27.734 1 90.56 684 PRO A C 1
ATOM 5360 O O . PRO A 1 684 ? -6.121 -44.688 -27 1 90.56 684 PRO A O 1
ATOM 5363 N N . GLY A 1 685 ? -5.758 -46.281 -28.5 1 90.56 685 GLY A N 1
ATOM 5364 C CA . GLY A 1 685 ? -4.336 -45.969 -28.531 1 90.56 685 GLY A CA 1
ATOM 5365 C C . GLY A 1 685 ? -4.027 -44.625 -29.125 1 90.56 685 GLY A C 1
ATOM 5366 O O . GLY A 1 685 ? -3.191 -43.875 -28.609 1 90.56 685 GLY A O 1
ATOM 5367 N N . THR A 1 686 ? -4.664 -44.312 -30.297 1 94.31 686 THR A N 1
ATOM 5368 C CA . THR A 1 686 ? -4.426 -43.031 -30.938 1 94.31 686 THR A CA 1
ATOM 5369 C C . THR A 1 686 ? -4.957 -41.906 -30.078 1 94.31 686 THR A C 1
ATOM 5371 O O . THR A 1 686 ? -4.355 -40.812 -30.016 1 94.31 686 THR A O 1
ATOM 5374 N N . GLU A 1 687 ? -6.02 -42.125 -29.422 1 95.19 687 GLU A N 1
ATOM 5375 C CA . GLU A 1 687 ? -6.562 -41.125 -28.516 1 95.19 687 GLU A CA 1
ATOM 5376 C C . GLU A 1 687 ? -5.613 -40.875 -27.359 1 95.19 687 GLU A C 1
ATOM 5378 O O . GLU A 1 687 ? -5.375 -39.719 -27 1 95.19 687 GLU A O 1
ATOM 5383 N N . ARG A 1 688 ? -5.121 -41.906 -26.75 1 95.12 688 ARG A N 1
ATOM 5384 C CA . ARG A 1 688 ? -4.148 -41.812 -25.672 1 95.12 688 ARG A CA 1
ATOM 5385 C C . ARG A 1 688 ? -2.914 -41.031 -26.125 1 95.12 688 ARG A C 1
ATOM 5387 O O . ARG A 1 688 ? -2.4 -40.188 -25.406 1 95.12 688 ARG A O 1
ATOM 5394 N N . ALA A 1 689 ? -2.49 -41.344 -27.297 1 95.62 689 ALA A N 1
ATOM 5395 C CA . ALA A 1 689 ? -1.307 -40.688 -27.844 1 95.62 689 ALA A CA 1
ATOM 5396 C C . ALA A 1 689 ? -1.527 -39.188 -27.969 1 95.62 689 ALA A C 1
ATOM 5398 O O . ALA A 1 689 ? -0.656 -38.375 -27.594 1 95.62 689 ALA A O 1
ATOM 5399 N N . VAL A 1 690 ? -2.686 -38.781 -28.453 1 97.25 690 VAL A N 1
ATOM 5400 C CA . VAL A 1 690 ? -3.006 -37.375 -28.641 1 97.25 690 VAL A CA 1
ATOM 5401 C C . VAL A 1 690 ? -2.998 -36.656 -27.281 1 97.25 690 VAL A C 1
ATOM 5403 O O . VAL A 1 690 ? -2.412 -35.594 -27.141 1 97.25 690 VAL A O 1
ATOM 5406 N N . HIS A 1 691 ? -3.59 -37.25 -26.266 1 97.12 691 HIS A N 1
ATOM 5407 C CA . HIS A 1 691 ? -3.637 -36.656 -24.938 1 97.12 691 HIS A CA 1
ATOM 5408 C C . HIS A 1 691 ? -2.24 -36.531 -24.344 1 97.12 691 HIS A C 1
ATOM 5410 O O . HIS A 1 691 ? -1.896 -35.5 -23.766 1 97.12 691 HIS A O 1
ATOM 5416 N N . VAL A 1 692 ? -1.477 -37.562 -24.469 1 96.62 692 VAL A N 1
ATOM 5417 C CA . VAL A 1 692 ? -0.132 -37.562 -23.906 1 96.62 692 VAL A CA 1
ATOM 5418 C C . VAL A 1 692 ? 0.721 -36.5 -24.594 1 96.62 692 VAL A C 1
ATOM 5420 O O . VAL A 1 692 ? 1.457 -35.75 -23.938 1 96.62 692 VAL A O 1
ATOM 5423 N N . LEU A 1 693 ? 0.608 -36.406 -25.969 1 96.75 693 LEU A N 1
ATOM 5424 C CA . LEU A 1 693 ? 1.356 -35.406 -26.719 1 96.75 693 LEU A CA 1
ATOM 5425 C C . LEU A 1 693 ? 0.992 -34 -26.266 1 96.75 693 LEU A C 1
ATOM 5427 O O . LEU A 1 693 ? 1.873 -33.156 -26.062 1 96.75 693 LEU A O 1
ATOM 5431 N N . TYR A 1 694 ? -0.226 -33.812 -26.078 1 96.75 694 TYR A N 1
ATOM 5432 C CA . TYR A 1 694 ? -0.707 -32.5 -25.625 1 96.75 694 TYR A CA 1
ATOM 5433 C C . TYR A 1 694 ? -0.215 -32.219 -24.219 1 96.75 694 TYR A C 1
ATOM 5435 O O . TYR A 1 694 ? 0.276 -31.109 -23.938 1 96.75 694 TYR A O 1
ATOM 5443 N N . GLU A 1 695 ? -0.377 -33.125 -23.328 1 96.44 695 GLU A N 1
ATOM 5444 C CA . GLU A 1 695 ? -0.063 -32.938 -21.906 1 96.44 695 GLU A CA 1
ATOM 5445 C C . GLU A 1 695 ? 1.43 -32.688 -21.703 1 96.44 695 GLU A C 1
ATOM 5447 O O . GLU A 1 695 ? 1.822 -31.812 -20.938 1 96.44 695 GLU A O 1
ATOM 5452 N N . MET A 1 696 ? 2.246 -33.438 -22.375 1 95.38 696 MET A N 1
ATOM 5453 C CA . MET A 1 696 ? 3.688 -33.219 -22.281 1 95.38 696 MET A CA 1
ATOM 5454 C C . MET A 1 696 ? 4.082 -31.859 -22.875 1 95.38 696 MET A C 1
ATOM 5456 O O . MET A 1 696 ? 4.91 -31.156 -22.297 1 95.38 696 MET A O 1
ATOM 5460 N N . ALA A 1 697 ? 3.477 -31.547 -24.016 1 94.5 697 ALA A N 1
ATOM 5461 C CA . ALA A 1 697 ? 3.752 -30.25 -24.625 1 94.5 697 ALA A CA 1
ATOM 5462 C C . ALA A 1 697 ? 3.352 -29.109 -23.688 1 94.5 697 ALA A C 1
ATOM 5464 O O . ALA A 1 697 ? 4.082 -28.125 -23.547 1 94.5 697 ALA A O 1
ATOM 5465 N N . ALA A 1 698 ? 2.209 -29.25 -23.094 1 93.56 698 ALA A N 1
ATOM 5466 C CA . ALA A 1 698 ? 1.694 -28.234 -22.172 1 93.56 698 ALA A CA 1
ATOM 5467 C C . ALA A 1 698 ? 2.643 -28.031 -20.984 1 93.56 698 ALA A C 1
ATOM 5469 O O . ALA A 1 698 ? 3.039 -26.906 -20.703 1 93.56 698 ALA A O 1
ATOM 5470 N N . LEU A 1 699 ? 3.039 -29.047 -20.375 1 93 699 LEU A N 1
ATOM 5471 C CA . LEU A 1 699 ? 3.908 -28.969 -19.219 1 93 699 LEU A CA 1
ATOM 5472 C C . LEU A 1 699 ? 5.273 -28.406 -19.594 1 93 699 LEU A C 1
ATOM 5474 O O . LEU A 1 699 ? 5.832 -27.578 -18.859 1 93 699 LEU A O 1
ATOM 5478 N N . GLN A 1 700 ? 5.793 -28.797 -20.688 1 91.31 700 GLN A N 1
ATOM 5479 C CA . GLN A 1 700 ? 7.094 -28.312 -21.141 1 91.31 700 GLN A CA 1
ATOM 5480 C C . GLN A 1 700 ? 7.047 -26.812 -21.453 1 91.31 700 GLN A C 1
ATOM 5482 O O . GLN A 1 700 ? 8.062 -26.125 -21.391 1 91.31 700 GLN A O 1
ATOM 5487 N N . SER A 1 701 ? 5.871 -26.391 -21.812 1 89.06 701 SER A N 1
ATOM 5488 C CA . SER A 1 701 ? 5.707 -24.984 -22.172 1 89.06 701 SER A CA 1
ATOM 5489 C C . SER A 1 701 ? 5.336 -24.156 -20.953 1 89.06 701 SER A C 1
ATOM 5491 O O . SER A 1 701 ? 5.176 -22.938 -21.047 1 89.06 701 SER A O 1
ATOM 5493 N N . GLY A 1 702 ? 5.125 -24.812 -19.875 1 86.38 702 GLY A N 1
ATOM 5494 C CA . GLY A 1 702 ? 4.895 -24.094 -18.625 1 86.38 702 GLY A CA 1
ATOM 5495 C C . GLY A 1 702 ? 3.424 -23.969 -18.266 1 86.38 702 GLY A C 1
ATOM 5496 O O . GLY A 1 702 ? 3.061 -23.25 -17.344 1 86.38 702 GLY A O 1
ATOM 5497 N N . TYR A 1 703 ? 2.566 -24.625 -18.969 1 88.56 703 TYR A N 1
ATOM 5498 C CA . TYR A 1 703 ? 1.14 -24.578 -18.672 1 88.56 703 TYR A CA 1
ATOM 5499 C C . TYR A 1 703 ? 0.785 -25.531 -17.531 1 88.56 703 TYR A C 1
ATOM 5501 O O . TYR A 1 703 ? 1.494 -26.5 -17.297 1 88.56 703 TYR A O 1
ATOM 5509 N N . VAL A 1 704 ? -0.28 -25.172 -16.891 1 84.12 704 VAL A N 1
ATOM 5510 C CA . VAL A 1 704 ? -0.861 -26.062 -15.898 1 84.12 704 VAL A CA 1
ATOM 5511 C C . VAL A 1 704 ? -1.999 -26.859 -16.531 1 84.12 704 VAL A C 1
ATOM 5513 O O . VAL A 1 704 ? -2.744 -26.344 -17.359 1 84.12 704 VAL A O 1
ATOM 5516 N N . LEU A 1 705 ? -2.02 -28.109 -16.141 1 89.06 705 LEU A N 1
ATOM 5517 C CA . LEU A 1 705 ? -3.082 -28.953 -16.656 1 89.06 705 LEU A CA 1
ATOM 5518 C C . LEU A 1 705 ? -4.309 -28.906 -15.75 1 89.06 705 LEU A C 1
ATOM 5520 O O . LEU A 1 705 ? -4.188 -28.703 -14.547 1 89.06 705 LEU A O 1
ATOM 5524 N N . ASP A 1 706 ? -5.43 -29.172 -16.359 1 83 706 ASP A N 1
ATOM 5525 C CA . ASP A 1 706 ? -6.68 -29.188 -15.609 1 83 706 ASP A CA 1
ATOM 5526 C C . ASP A 1 706 ? -6.832 -30.5 -14.82 1 83 706 ASP A C 1
ATOM 5528 O O . ASP A 1 706 ? -7.391 -30.5 -13.727 1 83 706 ASP A O 1
ATOM 5532 N N . GLU A 1 707 ? -6.324 -31.562 -15.391 1 88.38 707 GLU A N 1
ATOM 5533 C CA . GLU A 1 707 ? -6.547 -32.875 -14.789 1 88.38 707 GLU A CA 1
ATOM 5534 C C . GLU A 1 707 ? -5.254 -33.688 -14.742 1 88.38 707 GLU A C 1
ATOM 5536 O O . GLU A 1 707 ? -5.035 -34.562 -15.578 1 88.38 707 GLU A O 1
ATOM 5541 N N . TYR A 1 708 ? -4.602 -33.531 -13.719 1 90.94 708 TYR A N 1
ATOM 5542 C CA . TYR A 1 708 ? -3.357 -34.281 -13.547 1 90.94 708 TYR A CA 1
ATOM 5543 C C . TYR A 1 708 ? -3.637 -35.75 -13.281 1 90.94 708 TYR A C 1
ATOM 5545 O O . TYR A 1 708 ? -2.846 -36.625 -13.664 1 90.94 708 TYR A O 1
ATOM 5553 N N . GLY A 1 709 ? -4.781 -36 -12.648 1 89.19 709 GLY A N 1
ATOM 5554 C CA . GLY A 1 709 ? -5.137 -37.375 -12.375 1 89.19 709 GLY A CA 1
ATOM 5555 C C . GLY A 1 709 ? -5.305 -38.219 -13.633 1 89.19 709 GLY A C 1
ATOM 5556 O O . GLY A 1 709 ? -4.789 -39.312 -13.727 1 89.19 709 GLY A O 1
ATOM 5557 N N . ALA A 1 710 ? -6.027 -37.656 -14.57 1 91.75 710 ALA A N 1
ATOM 5558 C CA . ALA A 1 710 ? -6.234 -38.344 -15.844 1 91.75 710 ALA A CA 1
ATOM 5559 C C . ALA A 1 710 ? -4.914 -38.562 -16.578 1 91.75 710 ALA A C 1
ATOM 5561 O O . ALA A 1 710 ? -4.684 -39.625 -17.141 1 91.75 710 ALA A O 1
ATOM 5562 N N . MET A 1 711 ? -4.109 -37.594 -16.562 1 94.81 711 MET A N 1
ATOM 5563 C CA . MET A 1 711 ? -2.793 -37.719 -17.188 1 94.81 711 MET A CA 1
ATOM 5564 C C . MET A 1 711 ? -1.986 -38.844 -16.531 1 94.81 711 MET A C 1
ATOM 5566 O O . MET A 1 711 ? -1.403 -39.688 -17.219 1 94.81 711 MET A O 1
ATOM 5570 N N . ALA A 1 712 ? -1.981 -38.812 -15.234 1 94.25 712 ALA A N 1
ATOM 5571 C CA . ALA A 1 712 ? -1.229 -39.812 -14.5 1 94.25 712 ALA A CA 1
ATOM 5572 C C . ALA A 1 712 ? -1.726 -41.219 -14.836 1 94.25 712 ALA A C 1
ATOM 5574 O O . ALA A 1 712 ? -0.926 -42.125 -15.031 1 94.25 712 ALA A O 1
ATOM 5575 N N . THR A 1 713 ? -3.002 -41.375 -14.906 1 92.69 713 THR A N 1
ATOM 5576 C CA . THR A 1 713 ? -3.596 -42.688 -15.227 1 92.69 713 THR A CA 1
ATOM 5577 C C . THR A 1 713 ? -3.107 -43.156 -16.594 1 92.69 713 THR A C 1
ATOM 5579 O O . THR A 1 713 ? -2.762 -44.344 -16.75 1 92.69 713 THR A O 1
ATOM 5582 N N . ARG A 1 714 ? -3.053 -42.281 -17.578 1 94.75 714 ARG A N 1
ATOM 5583 C CA . ARG A 1 714 ? -2.58 -42.656 -18.906 1 94.75 714 ARG A CA 1
ATOM 5584 C C . ARG A 1 714 ? -1.107 -43.031 -18.875 1 94.75 714 ARG A C 1
ATOM 5586 O O . ARG A 1 714 ? -0.715 -44.031 -19.484 1 94.75 714 ARG A O 1
ATOM 5593 N N . VAL A 1 715 ? -0.317 -42.312 -18.188 1 95.75 715 VAL A N 1
ATOM 5594 C CA . VAL A 1 715 ? 1.122 -42.562 -18.141 1 95.75 715 VAL A CA 1
ATOM 5595 C C . VAL A 1 715 ? 1.408 -43.844 -17.359 1 95.75 715 VAL A C 1
ATOM 5597 O O . VAL A 1 715 ? 2.26 -44.625 -17.766 1 95.75 715 VAL A O 1
ATOM 5600 N N . TYR A 1 716 ? 0.686 -44.031 -16.25 1 94.19 716 TYR A N 1
ATOM 5601 C CA . TYR A 1 716 ? 0.841 -45.281 -15.508 1 94.19 716 TYR A CA 1
ATOM 5602 C C . TYR A 1 716 ? 0.483 -46.5 -16.359 1 94.19 716 TYR A C 1
ATOM 5604 O O . TYR A 1 716 ? 1.129 -47.531 -16.281 1 94.19 716 TYR A O 1
ATOM 5612 N N . GLY A 1 717 ? -0.613 -46.312 -17.156 1 92.25 717 GLY A N 1
ATOM 5613 C CA . GLY A 1 717 ? -0.976 -47.375 -18.078 1 92.25 717 GLY A CA 1
ATOM 5614 C C . GLY A 1 717 ? 0.135 -47.75 -19.047 1 92.25 717 GLY A C 1
ATOM 5615 O O . GLY A 1 717 ? 0.397 -48.906 -19.281 1 92.25 717 GLY A O 1
ATOM 5616 N N . LEU A 1 718 ? 0.811 -46.75 -19.562 1 93.06 718 LEU A N 1
ATOM 5617 C CA . LEU A 1 718 ? 1.94 -46.969 -20.453 1 93.06 718 LEU A CA 1
ATOM 5618 C C . LEU A 1 718 ? 3.084 -47.656 -19.734 1 93.06 718 LEU A C 1
ATOM 5620 O O . LEU A 1 718 ? 3.697 -48.594 -20.281 1 93.06 718 LEU A O 1
ATOM 5624 N N . LEU A 1 719 ? 3.363 -47.219 -18.531 1 93.38 719 LEU A N 1
ATOM 5625 C CA . LEU A 1 719 ? 4.449 -47.781 -17.734 1 93.38 719 LEU A CA 1
ATOM 5626 C C . LEU A 1 719 ? 4.164 -49.25 -17.375 1 93.38 719 LEU A C 1
ATOM 5628 O O . LEU A 1 719 ? 5.059 -50.094 -17.453 1 93.38 719 LEU A O 1
ATOM 5632 N N . GLU A 1 720 ? 2.926 -49.5 -16.938 1 90.06 720 GLU A N 1
ATOM 5633 C CA . GLU A 1 720 ? 2.518 -50.844 -16.578 1 90.06 720 GLU A CA 1
ATOM 5634 C C . GLU A 1 720 ? 2.703 -51.812 -17.75 1 90.06 720 GLU A C 1
ATOM 5636 O O . GLU A 1 720 ? 3.188 -52.906 -17.578 1 90.06 720 GLU A O 1
ATOM 5641 N N . GLU A 1 721 ? 2.324 -51.344 -18.938 1 86.06 721 GLU A N 1
ATOM 5642 C CA . GLU A 1 721 ? 2.449 -52.156 -20.141 1 86.06 721 GLU A CA 1
ATOM 5643 C C . GLU A 1 721 ? 3.912 -52.469 -20.453 1 86.06 721 GLU A C 1
ATOM 5645 O O . GLU A 1 721 ? 4.25 -53.594 -20.812 1 86.06 721 GLU A O 1
ATOM 5650 N N . THR A 1 722 ? 4.77 -51.531 -20.25 1 84.12 722 THR A N 1
ATOM 5651 C CA . THR A 1 722 ? 6.188 -51.719 -20.562 1 84.12 722 THR A CA 1
ATOM 5652 C C . THR A 1 722 ? 6.855 -52.594 -19.516 1 84.12 722 THR A C 1
ATOM 5654 O O . THR A 1 722 ? 7.688 -53.438 -19.859 1 84.12 722 THR A O 1
ATOM 5657 N N . LEU A 1 723 ? 6.496 -52.469 -18.25 1 83.5 723 LEU A N 1
ATOM 5658 C CA . LEU A 1 723 ? 7.07 -53.281 -17.172 1 83.5 723 LEU A CA 1
ATOM 5659 C C . LEU A 1 723 ? 6.602 -54.75 -17.281 1 83.5 723 LEU A C 1
ATOM 5661 O O . LEU A 1 723 ? 7.363 -55.656 -16.984 1 83.5 723 LEU A O 1
ATOM 5665 N N . ALA A 1 724 ? 5.32 -54.875 -17.609 1 80.81 724 ALA A N 1
ATOM 5666 C CA . ALA A 1 724 ? 4.781 -56.219 -17.781 1 80.81 724 ALA A CA 1
ATOM 5667 C C . ALA A 1 724 ? 5.539 -56.969 -18.859 1 80.81 724 ALA A C 1
ATOM 5669 O O . ALA A 1 724 ? 5.785 -58.188 -18.719 1 80.81 724 ALA A O 1
ATOM 5670 N N . GLU A 1 725 ? 5.93 -56.281 -19.844 1 79 725 GLU A N 1
ATOM 5671 C CA . GLU A 1 725 ? 6.688 -56.906 -20.922 1 79 725 GLU A CA 1
ATOM 5672 C C . GLU A 1 725 ? 8.094 -57.281 -20.453 1 79 725 GLU A C 1
ATOM 5674 O O . GLU A 1 725 ? 8.617 -58.312 -20.844 1 79 725 GLU A O 1
ATOM 5679 N N . GLU A 1 726 ? 8.656 -56.531 -19.594 1 77.31 726 GLU A N 1
ATOM 5680 C CA . GLU A 1 726 ? 10 -56.781 -19.078 1 77.31 726 GLU A CA 1
ATOM 5681 C C . GLU A 1 726 ? 10.016 -57.906 -18.062 1 77.31 726 GLU A C 1
ATOM 5683 O O . GLU A 1 726 ? 11.023 -58.625 -17.922 1 77.31 726 GLU A O 1
ATOM 5688 N N . THR A 1 727 ? 8.914 -58.094 -17.359 1 76.62 727 THR A N 1
ATOM 5689 C CA . THR A 1 727 ? 8.891 -59.094 -16.281 1 76.62 727 THR A CA 1
ATOM 5690 C C . THR A 1 727 ? 8.164 -60.344 -16.719 1 76.62 727 THR A C 1
ATOM 5692 O O . THR A 1 727 ? 7.848 -61.219 -15.898 1 76.62 727 THR A O 1
ATOM 5695 N N . LYS A 1 728 ? 7.832 -60.312 -17.922 1 75.75 728 LYS A N 1
ATOM 5696 C CA . LYS A 1 728 ? 7.188 -61.5 -18.453 1 75.75 728 LYS A CA 1
ATOM 5697 C C . LYS A 1 728 ? 8.031 -62.75 -18.172 1 75.75 728 LYS A C 1
ATOM 5699 O O . LYS A 1 728 ? 9.211 -62.781 -18.547 1 75.75 728 LYS A O 1
ATOM 5704 N N . GLY A 1 729 ? 7.578 -63.75 -17.438 1 65.19 729 GLY A N 1
ATOM 5705 C CA . GLY A 1 729 ? 8.219 -65 -17.125 1 65.19 729 GLY A CA 1
ATOM 5706 C C . GLY A 1 729 ? 8.898 -65.062 -15.773 1 65.19 729 GLY A C 1
ATOM 5707 O O . GLY A 1 729 ? 9.414 -66.062 -15.344 1 65.19 729 GLY A O 1
ATOM 5708 N N . LEU A 1 730 ? 9.094 -63.844 -15.148 1 61.91 730 LEU A N 1
ATOM 5709 C CA . LEU A 1 730 ? 9.758 -63.812 -13.852 1 61.91 730 LEU A CA 1
ATOM 5710 C C . LEU A 1 730 ? 8.781 -64.188 -12.734 1 61.91 730 LEU A C 1
ATOM 5712 O O . LEU A 1 730 ? 7.629 -63.719 -12.742 1 61.91 730 LEU A O 1
ATOM 5716 N N . GLU A 1 731 ? 8.789 -65.375 -12.18 1 50.56 731 GLU A N 1
ATOM 5717 C CA . GLU A 1 731 ? 7.957 -65.812 -11.062 1 50.56 731 GLU A CA 1
ATOM 5718 C C . GLU A 1 731 ? 8.133 -64.938 -9.844 1 50.56 731 GLU A C 1
ATOM 5720 O O . GLU A 1 731 ? 9.258 -64.625 -9.43 1 50.56 731 GLU A O 1
ATOM 5725 N N . VAL A 1 732 ? 7.285 -64.062 -9.586 1 49.31 732 VAL A N 1
ATOM 5726 C CA . VAL A 1 732 ? 7.348 -63.281 -8.367 1 49.31 732 VAL A CA 1
ATOM 5727 C C . VAL A 1 732 ? 7.246 -64.188 -7.148 1 49.31 732 VAL A C 1
ATOM 5729 O O . VAL A 1 732 ? 6.297 -65 -7.023 1 49.31 732 VAL A O 1
ATOM 5732 N N . PRO A 1 733 ? 8.258 -64.562 -6.406 1 41.06 733 PRO A N 1
ATOM 5733 C CA . PRO A 1 733 ? 8.102 -65.438 -5.242 1 41.06 733 PRO A CA 1
ATOM 5734 C C . PRO A 1 733 ? 6.965 -65 -4.32 1 41.06 733 PRO A C 1
ATOM 5736 O O . PRO A 1 733 ? 6.82 -63.812 -4.055 1 41.06 733 PRO A O 1
ATOM 5739 N N . VAL A 1 734 ? 5.84 -65.75 -4.383 1 37.94 734 VAL A N 1
ATOM 5740 C CA . VAL A 1 734 ? 4.812 -65.5 -3.375 1 37.94 734 VAL A CA 1
ATOM 5741 C C . VAL A 1 734 ? 5.418 -65.625 -1.979 1 37.94 734 VAL A C 1
ATOM 5743 O O . VAL A 1 734 ? 6.137 -66.562 -1.695 1 37.94 734 VAL A O 1
ATOM 5746 N N . PRO A 1 735 ? 5.516 -64.688 -1.194 1 36.69 735 PRO A N 1
ATOM 5747 C CA . PRO A 1 735 ? 6.109 -64.875 0.133 1 36.69 735 PRO A CA 1
ATOM 5748 C C . PRO A 1 735 ? 5.473 -66 0.914 1 36.69 735 PRO A C 1
ATOM 5750 O O . PRO A 1 735 ? 4.25 -66.188 0.91 1 36.69 735 PRO A O 1
ATOM 5753 N N . VAL A 1 736 ? 6.172 -67.188 1.094 1 32.06 736 VAL A N 1
ATOM 5754 C CA . VAL A 1 736 ? 5.789 -68.188 2.057 1 32.06 736 VAL A CA 1
ATOM 5755 C C . VAL A 1 736 ? 5.574 -67.562 3.43 1 32.06 736 VAL A C 1
ATOM 5757 O O . VAL A 1 736 ? 6.32 -66.688 3.83 1 32.06 736 VAL A O 1
ATOM 5760 N N . ALA A 1 737 ? 4.48 -67.875 4.152 1 33.34 737 ALA A N 1
ATOM 5761 C CA . ALA A 1 737 ? 4.051 -67.562 5.512 1 33.34 737 ALA A CA 1
ATOM 5762 C C . ALA A 1 737 ? 5.121 -67.938 6.527 1 33.34 737 ALA A C 1
ATOM 5764 O O . ALA A 1 737 ? 5.395 -69.125 6.734 1 33.34 737 ALA A O 1
ATOM 5765 N N . GLU A 1 738 ? 6.312 -67.312 6.672 1 28.41 738 GLU A N 1
ATOM 5766 C CA . GLU A 1 738 ? 7.297 -67.75 7.66 1 28.41 738 GLU A CA 1
ATOM 5767 C C . GLU A 1 738 ? 6.66 -67.938 9.039 1 28.41 738 GLU A C 1
ATOM 5769 O O . GLU A 1 738 ? 5.66 -67.25 9.344 1 28.41 738 GLU A O 1
ATOM 5774 N N . GLU A 1 739 ? 7.105 -69 9.789 1 27.78 739 GLU A N 1
ATOM 5775 C CA . GLU A 1 739 ? 6.922 -69.5 11.141 1 27.78 739 GLU A CA 1
ATOM 5776 C C . GLU A 1 739 ? 7.016 -68.375 12.188 1 27.78 739 GLU A C 1
ATOM 5778 O O . GLU A 1 739 ? 7.652 -67.375 11.961 1 27.78 739 GLU A O 1
ATOM 5783 N N . GLU A 1 740 ? 6.332 -68.562 13.367 1 26.2 740 GLU A N 1
ATOM 5784 C CA . GLU A 1 740 ? 6.086 -67.875 14.602 1 26.2 740 GLU A CA 1
ATOM 5785 C C . GLU A 1 740 ? 7.395 -67.5 15.289 1 26.2 740 GLU A C 1
ATOM 5787 O O . GLU A 1 740 ? 8.18 -68.375 15.656 1 26.2 740 GLU A O 1
ATOM 5792 N N . TRP A 1 741 ? 8.156 -66.5 14.945 1 24.31 741 TRP A N 1
ATOM 5793 C CA . TRP A 1 741 ? 9.391 -66.25 15.664 1 24.31 741 TRP A CA 1
ATOM 5794 C C . TRP A 1 741 ? 9.141 -66.125 17.156 1 24.31 741 TRP A C 1
ATOM 5796 O O . TRP A 1 741 ? 8.148 -65.5 17.562 1 24.31 741 TRP A O 1
ATOM 5806 N N . PRO A 1 742 ? 9.672 -67 17.906 1 26.38 742 PRO A N 1
ATOM 5807 C CA . PRO A 1 742 ? 9.469 -67 19.359 1 26.38 742 PRO A CA 1
ATOM 5808 C C . PRO A 1 742 ? 9.656 -65.625 20.016 1 26.38 742 PRO A C 1
ATOM 5810 O O . PRO A 1 742 ? 10.344 -64.812 19.469 1 26.38 742 PRO A O 1
ATOM 5813 N N . GLU A 1 743 ? 8.781 -65.312 20.938 1 24.47 743 GLU A N 1
ATOM 5814 C CA . GLU A 1 743 ? 8.68 -64.125 21.781 1 24.47 743 GLU A CA 1
ATOM 5815 C C . GLU A 1 743 ? 9.992 -63.875 22.516 1 24.47 743 GLU A C 1
ATOM 5817 O O . GLU A 1 743 ? 10.367 -64.625 23.422 1 24.47 743 GLU A O 1
ATOM 5822 N N . MET A 1 744 ? 11.133 -63.688 21.75 1 22.5 744 MET A N 1
ATOM 5823 C CA . MET A 1 744 ? 12.336 -63.5 22.547 1 22.5 744 MET A CA 1
ATOM 5824 C C . MET A 1 744 ? 12.094 -62.469 23.641 1 22.5 744 MET A C 1
ATOM 5826 O O . MET A 1 744 ? 11.469 -61.438 23.406 1 22.5 744 MET A O 1
ATOM 5830 N N . ASP A 1 745 ? 12.203 -62.906 24.859 1 23.3 745 ASP A N 1
ATOM 5831 C CA . ASP A 1 745 ? 12.156 -62.281 26.188 1 23.3 745 ASP A CA 1
ATOM 5832 C C . ASP A 1 745 ? 13.055 -61.031 26.25 1 23.3 745 ASP A C 1
ATOM 5834 O O . ASP A 1 745 ? 14.242 -61.125 25.922 1 23.3 745 ASP A O 1
ATOM 5838 N N . SER A 1 746 ? 12.516 -59.906 25.875 1 22.98 746 SER A N 1
ATOM 5839 C CA . SER A 1 746 ? 13.125 -58.594 25.781 1 22.98 746 SER A CA 1
ATOM 5840 C C . SER A 1 746 ? 13.898 -58.219 27.047 1 22.98 746 SER A C 1
ATOM 5842 O O . SER A 1 746 ? 14 -57.062 27.406 1 22.98 746 SER A O 1
ATOM 5844 N N . GLU A 1 747 ? 14.25 -59.281 27.812 1 21.91 747 GLU A N 1
ATOM 5845 C CA . GLU A 1 747 ? 14.773 -58.781 29.078 1 21.91 747 GLU A CA 1
ATOM 5846 C C . GLU A 1 747 ? 15.914 -57.781 28.828 1 21.91 747 GLU A C 1
ATOM 5848 O O . GLU A 1 747 ? 15.906 -56.688 29.359 1 21.91 747 GLU A O 1
ATOM 5853 N N . GLU A 1 748 ? 17.172 -58.344 28.766 1 21.08 748 GLU A N 1
ATOM 5854 C CA . GLU A 1 748 ? 18.359 -57.812 29.438 1 21.08 748 GLU A CA 1
ATOM 5855 C C . GLU A 1 748 ? 19.047 -56.75 28.594 1 21.08 748 GLU A C 1
ATOM 5857 O O . GLU A 1 748 ? 20.203 -56.406 28.828 1 21.08 748 GLU A O 1
ATOM 5862 N N . GLU A 1 749 ? 18.594 -56.188 27.484 1 19.61 749 GLU A N 1
ATOM 5863 C CA . GLU A 1 749 ? 19.562 -55.469 26.672 1 19.61 749 GLU A CA 1
ATOM 5864 C C . GLU A 1 749 ? 20.109 -54.25 27.422 1 19.61 749 GLU A C 1
ATOM 5866 O O . GLU A 1 749 ? 19.453 -53.219 27.484 1 19.61 749 GLU A O 1
ATOM 5871 N N . GLU A 1 750 ? 20.688 -54.344 28.594 1 20.58 750 GLU A N 1
ATOM 5872 C CA . GLU A 1 750 ? 21.25 -53.219 29.328 1 20.58 750 GLU A CA 1
ATOM 5873 C C . GLU A 1 750 ? 22.266 -52.469 28.469 1 20.58 750 GLU A C 1
ATOM 5875 O O . GLU A 1 750 ? 22.219 -51.219 28.406 1 20.58 750 GLU A O 1
ATOM 5880 N N . GLU A 1 751 ? 23.453 -52.906 28.344 1 19.53 751 GLU A N 1
ATOM 5881 C CA . GLU A 1 751 ? 24.672 -52.188 28.766 1 19.53 751 GLU A CA 1
ATOM 5882 C C . GLU A 1 751 ? 25.203 -51.312 27.641 1 19.53 751 GLU A C 1
ATOM 5884 O O . GLU A 1 751 ? 25.5 -50.125 27.875 1 19.53 751 GLU A O 1
ATOM 5889 N N . TYR A 1 752 ? 26.031 -51.781 26.641 1 19.75 752 TYR A N 1
ATOM 5890 C CA . TYR A 1 752 ? 27.375 -51.312 26.344 1 19.75 752 TYR A CA 1
ATOM 5891 C C . TYR A 1 752 ? 27.344 -50.25 25.266 1 19.75 752 TYR A C 1
ATOM 5893 O O . TYR A 1 752 ? 28.391 -49.844 24.75 1 19.75 752 TYR A O 1
ATOM 5901 N N . TYR A 1 753 ? 26.312 -49.781 24.656 1 19.55 753 TYR A N 1
ATOM 5902 C CA . TYR A 1 753 ? 26.688 -49.188 23.375 1 19.55 753 TYR A CA 1
ATOM 5903 C C . TYR A 1 753 ? 27.453 -47.875 23.594 1 19.55 753 TYR A C 1
ATOM 5905 O O . TYR A 1 753 ? 27.062 -47.062 24.406 1 19.55 753 TYR A O 1
ATOM 5913 N N . PRO A 1 754 ? 28.672 -47.688 23.047 1 20.7 754 PRO A N 1
ATOM 5914 C CA . PRO A 1 754 ? 29.672 -46.656 23.266 1 20.7 754 PRO A CA 1
ATOM 5915 C C . PRO A 1 754 ? 29.141 -45.25 22.922 1 20.7 754 PRO A C 1
ATOM 5917 O O . PRO A 1 754 ? 28.156 -45.125 22.172 1 20.7 754 PRO A O 1
ATOM 5920 N N . GLU A 1 755 ? 29.828 -44 23.328 1 19.81 755 GLU A N 1
ATOM 5921 C CA . GLU A 1 755 ? 29.641 -42.594 23.609 1 19.81 755 GLU A CA 1
ATOM 5922 C C . GLU A 1 755 ? 29.484 -41.781 22.328 1 19.81 755 GLU A C 1
ATOM 5924 O O . GLU A 1 755 ? 29.312 -40.562 22.375 1 19.81 755 GLU A O 1
ATOM 5929 N N . ALA A 1 756 ? 29.828 -42.188 21.094 1 21.3 756 ALA A N 1
ATOM 5930 C CA . ALA A 1 756 ? 30.234 -41.188 20.109 1 21.3 756 ALA A CA 1
ATOM 5931 C C . ALA A 1 756 ? 29.078 -40.281 19.734 1 21.3 756 ALA A C 1
ATOM 5933 O O . ALA A 1 756 ? 28.312 -40.594 18.812 1 21.3 756 ALA A O 1
ATOM 5934 N N . GLU A 1 757 ? 28.094 -39.906 20.578 1 20.47 757 GLU A N 1
ATOM 5935 C CA . GLU A 1 757 ? 26.828 -39.188 20.484 1 20.47 757 GLU A CA 1
ATOM 5936 C C . GLU A 1 757 ? 27.047 -37.719 20.031 1 20.47 757 GLU A C 1
ATOM 5938 O O . GLU A 1 757 ? 26.078 -37 19.75 1 20.47 757 GLU A O 1
ATOM 5943 N N . ALA A 1 758 ? 28.219 -37.094 20.359 1 20.86 758 ALA A N 1
ATOM 5944 C CA . ALA A 1 758 ? 28.141 -35.688 20.656 1 20.86 758 ALA A CA 1
ATOM 5945 C C . ALA A 1 758 ? 27.922 -34.875 19.375 1 20.86 758 ALA A C 1
ATOM 5947 O O . ALA A 1 758 ? 27.188 -33.875 19.375 1 20.86 758 ALA A O 1
ATOM 5948 N N . GLU A 1 759 ? 28.766 -35.031 18.359 1 20.67 759 GLU A N 1
ATOM 5949 C CA . GLU A 1 759 ? 29.188 -33.875 17.578 1 20.67 759 GLU A CA 1
ATOM 5950 C C . GLU A 1 759 ? 28.094 -33.469 16.594 1 20.67 759 GLU A C 1
ATOM 5952 O O . GLU A 1 759 ? 28.156 -32.375 16.031 1 20.67 759 GLU A O 1
ATOM 5957 N N . ALA A 1 760 ? 27.391 -34.281 15.953 1 22.02 760 ALA A N 1
ATOM 5958 C CA . ALA A 1 760 ? 26.594 -33.938 14.781 1 22.02 760 ALA A CA 1
ATOM 5959 C C . ALA A 1 760 ? 25.422 -33.031 15.148 1 22.02 760 ALA A C 1
ATOM 5961 O O . ALA A 1 760 ? 24.562 -32.75 14.312 1 22.02 760 ALA A O 1
ATOM 5962 N N . GLU A 1 761 ? 25.125 -32.75 16.422 1 22.95 761 GLU A N 1
ATOM 5963 C CA . GLU A 1 761 ? 23.922 -32.094 16.906 1 22.95 761 GLU A CA 1
ATOM 5964 C C . GLU A 1 761 ? 23.891 -30.625 16.5 1 22.95 761 GLU A C 1
ATOM 5966 O O . GLU A 1 761 ? 22.922 -29.922 16.766 1 22.95 761 GLU A O 1
ATOM 5971 N N . ALA A 1 762 ? 25.109 -30.031 16.312 1 23.23 762 ALA A N 1
ATOM 5972 C CA . ALA A 1 762 ? 25.094 -28.578 16.359 1 23.23 762 ALA A CA 1
ATOM 5973 C C . ALA A 1 762 ? 24.328 -27.984 15.18 1 23.23 762 ALA A C 1
ATOM 5975 O O . ALA A 1 762 ? 23.688 -26.938 15.305 1 23.23 762 ALA A O 1
ATOM 5976 N N . GLU A 1 763 ? 24.672 -28.391 13.945 1 22.97 763 GLU A N 1
ATOM 5977 C CA . GLU A 1 763 ? 24.344 -27.5 12.844 1 22.97 763 GLU A CA 1
ATOM 5978 C C . GLU A 1 763 ? 22.844 -27.516 12.555 1 22.97 763 GLU A C 1
ATOM 5980 O O . GLU A 1 763 ? 22.391 -26.891 11.594 1 22.97 763 GLU A O 1
ATOM 5985 N N . ALA A 1 764 ? 22.109 -28.438 12.984 1 26.89 764 ALA A N 1
ATOM 5986 C CA . ALA A 1 764 ? 20.703 -28.641 12.625 1 26.89 764 ALA A CA 1
ATOM 5987 C C . ALA A 1 764 ? 19.828 -27.531 13.211 1 26.89 764 ALA A C 1
ATOM 5989 O O . ALA A 1 764 ? 18.609 -27.547 13.047 1 26.89 764 ALA A O 1
ATOM 5990 N N . ASP A 1 765 ? 20.328 -26.906 14.242 1 24.41 765 ASP A N 1
ATOM 5991 C CA . ASP A 1 765 ? 19.422 -26.109 15.062 1 24.41 765 ASP A CA 1
ATOM 5992 C C . ASP A 1 765 ? 18.875 -24.922 14.273 1 24.41 765 ASP A C 1
ATOM 5994 O O . ASP A 1 765 ? 18.047 -24.156 14.781 1 24.41 765 ASP A O 1
ATOM 5998 N N . GLU A 1 766 ? 19.734 -24.5 13.328 1 26.64 766 GLU A N 1
ATOM 5999 C CA . GLU A 1 766 ? 19.406 -23.156 12.844 1 26.64 766 GLU A CA 1
ATOM 6000 C C . GLU A 1 766 ? 18.125 -23.172 12.008 1 26.64 766 GLU A C 1
ATOM 6002 O O . GLU A 1 766 ? 17.703 -22.141 11.477 1 26.64 766 GLU A O 1
ATOM 6007 N N . TYR A 1 767 ? 17.766 -24.344 11.547 1 26.52 767 TYR A N 1
ATOM 6008 C CA . TYR A 1 767 ? 16.797 -24.344 10.469 1 26.52 767 TYR A CA 1
ATOM 6009 C C . TYR A 1 767 ? 15.383 -24.141 11.008 1 26.52 767 TYR A C 1
ATOM 6011 O O . TYR A 1 767 ? 14.398 -24.312 10.281 1 26.52 767 TYR A O 1
ATOM 6019 N N . ASP A 1 768 ? 15.242 -24.156 12.281 1 26.8 768 ASP A N 1
ATOM 6020 C CA . ASP A 1 768 ? 13.867 -24.406 12.703 1 26.8 768 ASP A CA 1
ATOM 6021 C C . ASP A 1 768 ? 12.93 -23.312 12.211 1 26.8 768 ASP A C 1
ATOM 6023 O O . ASP A 1 768 ? 11.711 -23.484 12.227 1 26.8 768 ASP A O 1
ATOM 6027 N N . ALA A 1 769 ? 13.289 -22.031 12.516 1 26.47 769 ALA A N 1
ATOM 6028 C CA . ALA A 1 769 ? 12.188 -21.078 12.461 1 26.47 769 ALA A CA 1
ATOM 6029 C C . ALA A 1 769 ? 11.75 -20.828 11.016 1 26.47 769 ALA A C 1
ATOM 6031 O O . ALA A 1 769 ? 12.508 -20.25 10.227 1 26.47 769 ALA A O 1
ATOM 6032 N N . ILE A 1 770 ? 11.078 -21.719 10.445 1 26.92 770 ILE A N 1
ATOM 6033 C CA . ILE A 1 770 ? 10.43 -21.234 9.234 1 26.92 770 ILE A CA 1
ATOM 6034 C C . ILE A 1 770 ? 9.867 -19.828 9.477 1 26.92 770 ILE A C 1
ATOM 6036 O O . ILE A 1 770 ? 9.062 -19.625 10.383 1 26.92 770 ILE A O 1
ATOM 6040 N N . PRO A 1 771 ? 10.586 -18.797 9.133 1 30.38 771 PRO A N 1
ATOM 6041 C CA . PRO A 1 771 ? 9.977 -17.5 9.391 1 30.38 771 PRO A CA 1
ATOM 6042 C C . PRO A 1 771 ? 8.492 -17.453 9.07 1 30.38 771 PRO A C 1
ATOM 6044 O O . PRO A 1 771 ? 8.023 -18.219 8.219 1 30.38 771 PRO A O 1
ATOM 6047 N N . ASP A 1 772 ? 7.629 -17.328 10.117 1 30.81 772 ASP A N 1
ATOM 6048 C CA . ASP A 1 772 ? 6.207 -17.047 9.93 1 30.81 772 ASP A CA 1
ATOM 6049 C C . ASP A 1 772 ? 5.957 -16.328 8.602 1 30.81 772 ASP A C 1
ATOM 6051 O O . ASP A 1 772 ? 6.543 -15.281 8.336 1 30.81 772 ASP A O 1
ATOM 6055 N N . MET A 1 773 ? 5.918 -17.078 7.637 1 29.78 773 MET A N 1
ATOM 6056 C CA . MET A 1 773 ? 5.57 -16.531 6.332 1 29.78 773 MET A CA 1
ATOM 6057 C C . MET A 1 773 ? 4.457 -15.484 6.461 1 29.78 773 MET A C 1
ATOM 6059 O O . MET A 1 773 ? 3.295 -15.844 6.656 1 29.78 773 MET A O 1
ATOM 6063 N N . ASP A 1 774 ? 4.652 -14.477 7.262 1 29.86 774 ASP A N 1
ATOM 6064 C CA . ASP A 1 774 ? 3.674 -13.398 7.297 1 29.86 774 ASP A CA 1
ATOM 6065 C C . ASP A 1 774 ? 3.236 -13.008 5.887 1 29.86 774 ASP A C 1
ATOM 6067 O O . ASP A 1 774 ? 4.07 -12.703 5.035 1 29.86 774 ASP A O 1
ATOM 6071 N N . LEU A 1 775 ? 2.361 -13.742 5.465 1 27.27 775 LEU A N 1
ATOM 6072 C CA . LEU A 1 775 ? 1.737 -12.984 4.383 1 27.27 775 LEU A CA 1
ATOM 6073 C C . LEU A 1 775 ? 1.717 -11.492 4.703 1 27.27 775 LEU A C 1
ATOM 6075 O O . LEU A 1 775 ? 1.295 -11.094 5.789 1 27.27 775 LEU A O 1
ATOM 6079 N N . GLU A 1 776 ? 2.676 -10.828 4.352 1 28.73 776 GLU A N 1
ATOM 6080 C CA . GLU A 1 776 ? 2.912 -9.422 4.645 1 28.73 776 GLU A CA 1
ATOM 6081 C C . GLU A 1 776 ? 1.61 -8.625 4.617 1 28.73 776 GLU A C 1
ATOM 6083 O O . GLU A 1 776 ? 1.207 -8.125 3.564 1 28.73 776 GLU A O 1
ATOM 6088 N N . ILE A 1 777 ? 0.54 -9.188 5.367 1 24.39 777 ILE A N 1
ATOM 6089 C CA . ILE A 1 777 ? -0.566 -8.266 5.617 1 24.39 777 ILE A CA 1
ATOM 6090 C C . ILE A 1 777 ? -0.169 -7.262 6.691 1 24.39 777 ILE A C 1
ATOM 6092 O O . ILE A 1 777 ? 0.128 -7.641 7.828 1 24.39 777 ILE A O 1
ATOM 6096 N N . VAL A 1 778 ? 0.549 -6.309 6.469 1 24 778 VAL A N 1
ATOM 6097 C CA . VAL A 1 778 ? 1.143 -5.32 7.359 1 24 778 VAL A CA 1
ATOM 6098 C C . VAL A 1 778 ? 0.071 -4.758 8.289 1 24 778 VAL A C 1
ATOM 6100 O O . VAL A 1 778 ? -0.857 -4.082 7.844 1 24 778 VAL A O 1
ATOM 6103 N N . ASP A 1 779 ? -0.484 -5.527 9.25 1 24.78 779 ASP A N 1
ATOM 6104 C CA . ASP A 1 779 ? -1.396 -4.965 10.25 1 24.78 779 ASP A CA 1
ATOM 6105 C C . ASP A 1 779 ? -0.642 -4.109 11.258 1 24.78 779 ASP A C 1
ATOM 6107 O O . ASP A 1 779 ? 0.128 -4.625 12.07 1 24.78 779 ASP A O 1
ATOM 6111 N N . VAL A 1 780 ? -0.04 -3.035 10.992 1 23.09 780 VAL A N 1
ATOM 6112 C CA . VAL A 1 780 ? 0.658 -2.342 12.07 1 23.09 780 VAL A CA 1
ATOM 6113 C C . VAL A 1 780 ? -0.345 -1.896 13.133 1 23.09 780 VAL A C 1
ATOM 6115 O O . VAL A 1 780 ? -0.966 -0.838 13.008 1 23.09 780 VAL A O 1
ATOM 6118 N N . ILE A 1 781 ? -1.451 -2.572 13.453 1 22.38 781 ILE A N 1
ATOM 6119 C CA . ILE A 1 781 ? -2.293 -1.87 14.414 1 22.38 781 ILE A CA 1
ATOM 6120 C C . ILE A 1 781 ? -1.612 -1.861 15.781 1 22.38 781 ILE A C 1
ATOM 6122 O O . ILE A 1 781 ? -1.203 -2.91 16.281 1 22.38 781 ILE A O 1
ATOM 6126 N N . PRO A 1 782 ? -1.184 -0.74 16.25 1 23.84 782 PRO A N 1
ATOM 6127 C CA . PRO A 1 782 ? -0.639 -0.689 17.609 1 23.84 782 PRO A CA 1
ATOM 6128 C C . PRO A 1 782 ? -1.601 -1.257 18.656 1 23.84 782 PRO A C 1
ATOM 6130 O O . PRO A 1 782 ? -2.82 -1.165 18.484 1 23.84 782 PRO A O 1
ATOM 6133 N N . GLU A 1 783 ? -1.264 -2.252 19.328 1 24.95 783 GLU A N 1
ATOM 6134 C CA . GLU A 1 783 ? -1.959 -2.949 20.406 1 24.95 783 GLU A CA 1
ATOM 6135 C C . GLU A 1 783 ? -2.451 -1.972 21.469 1 24.95 783 GLU A C 1
ATOM 6137 O O . GLU A 1 783 ? -1.65 -1.277 22.094 1 24.95 783 GLU A O 1
ATOM 6142 N N . ALA A 1 784 ? -3.666 -1.293 21.344 1 22.97 784 ALA A N 1
ATOM 6143 C CA . ALA A 1 784 ? -4.203 -0.504 22.438 1 22.97 784 ALA A CA 1
ATOM 6144 C C . ALA A 1 784 ? -4.332 -1.35 23.703 1 22.97 784 ALA A C 1
ATOM 6146 O O . ALA A 1 784 ? -4.73 -2.516 23.641 1 22.97 784 ALA A O 1
ATOM 6147 N N . GLU A 1 785 ? -3.678 -1.014 24.766 1 22.75 785 GLU A N 1
ATOM 6148 C CA . GLU A 1 785 ? -3.752 -1.565 26.125 1 22.75 785 GLU A CA 1
ATOM 6149 C C . GLU A 1 785 ? -5.191 -1.605 26.625 1 22.75 785 GLU A C 1
ATOM 6151 O O . GLU A 1 785 ? -5.953 -0.654 26.422 1 22.75 785 GLU A O 1
ATOM 6156 N N . GLU A 1 786 ? -5.836 -2.705 26.812 1 23.67 786 GLU A N 1
ATOM 6157 C CA . GLU A 1 786 ? -7.129 -3.102 27.359 1 23.67 786 GLU A CA 1
ATOM 6158 C C . GLU A 1 786 ? -7.371 -2.465 28.719 1 23.67 786 GLU A C 1
ATOM 6160 O O . GLU A 1 786 ? -6.707 -2.812 29.703 1 23.67 786 GLU A O 1
ATOM 6165 N N . GLU A 1 787 ? -7.625 -1.104 28.922 1 22.64 787 GLU A N 1
ATOM 6166 C CA . GLU A 1 787 ? -8.055 -0.781 30.281 1 22.64 787 GLU A CA 1
ATOM 6167 C C . GLU A 1 787 ? -9.359 -1.49 30.641 1 22.64 787 GLU A C 1
ATOM 6169 O O . GLU A 1 787 ? -10.234 -1.649 29.781 1 22.64 787 GLU A O 1
ATOM 6174 N N . GLU A 1 788 ? -9.477 -2.24 31.766 1 22.08 788 GLU A N 1
ATOM 6175 C CA . GLU A 1 788 ? -10.508 -3.002 32.469 1 22.08 788 GLU A CA 1
ATOM 6176 C C . GLU A 1 788 ? -11.719 -2.133 32.781 1 22.08 788 GLU A C 1
ATOM 6178 O O . GLU A 1 788 ? -11.586 -1.075 33.406 1 22.08 788 GLU A O 1
ATOM 6183 N N . GLU A 1 789 ? -12.758 -2.033 31.953 1 22.31 789 GLU A N 1
ATOM 6184 C CA . GLU A 1 789 ? -14.023 -1.379 32.25 1 22.31 789 GLU A CA 1
ATOM 6185 C C . GLU A 1 789 ? -14.656 -1.979 33.5 1 22.31 789 GLU A C 1
ATOM 6187 O O . GLU A 1 789 ? -14.875 -3.191 33.594 1 22.31 789 GLU A O 1
ATOM 6192 N N . GLU A 1 790 ? -14.477 -1.389 34.75 1 21.36 790 GLU A N 1
ATOM 6193 C CA . GLU A 1 790 ? -15.273 -1.681 35.906 1 21.36 790 GLU A CA 1
ATOM 6194 C C . GLU A 1 790 ? -16.766 -1.484 35.656 1 21.36 790 GLU A C 1
ATOM 6196 O O . GLU A 1 790 ? -17.156 -0.567 34.906 1 21.36 790 GLU A O 1
ATOM 6201 N N . ASP A 1 791 ? -17.656 -2.486 35.875 1 21.11 791 ASP A N 1
ATOM 6202 C CA . ASP A 1 791 ? -19.094 -2.799 35.812 1 21.11 791 ASP A CA 1
ATOM 6203 C C . ASP A 1 791 ? -19.906 -1.802 36.656 1 21.11 791 ASP A C 1
ATOM 6205 O O . ASP A 1 791 ? -19.812 -1.783 37.875 1 21.11 791 ASP A O 1
ATOM 6209 N N . MET A 1 792 ? -19.859 -0.452 36.531 1 20.3 792 MET A N 1
ATOM 6210 C CA . MET A 1 792 ? -20.766 0.246 37.438 1 20.3 792 MET A CA 1
ATOM 6211 C C . MET A 1 792 ? -22.219 -0.166 37.188 1 20.3 792 MET A C 1
ATOM 6213 O O . MET A 1 792 ? -22.688 -0.103 36.031 1 20.3 792 MET A O 1
ATOM 6217 N N . VAL A 1 793 ? -22.828 -1.11 38.031 1 21.36 793 VAL A N 1
ATOM 6218 C CA . VAL A 1 793 ? -24.156 -1.658 38.312 1 21.36 793 VAL A CA 1
ATOM 6219 C C . VAL A 1 793 ? -25.125 -0.526 38.625 1 21.36 793 VAL A C 1
ATOM 6221 O O . VAL A 1 793 ? -24.938 0.197 39.625 1 21.36 793 VAL A O 1
ATOM 6224 N N . PHE A 1 794 ? -25.453 0.479 37.844 1 19.83 794 PHE A N 1
ATOM 6225 C CA . PHE A 1 794 ? -26.547 1.348 38.281 1 19.83 794 PHE A CA 1
ATOM 6226 C C . PHE A 1 794 ? -27.844 0.549 38.469 1 19.83 794 PHE A C 1
ATOM 6228 O O . PHE A 1 794 ? -28.219 -0.227 37.594 1 19.83 794 PHE A O 1
ATOM 6235 N N . VAL A 1 795 ? -28.172 0.175 39.75 1 21.45 795 VAL A N 1
ATOM 6236 C CA . VAL A 1 795 ? -29.375 -0.329 40.406 1 21.45 795 VAL A CA 1
ATOM 6237 C C . VAL A 1 795 ? -30.547 0.588 40.094 1 21.45 795 VAL A C 1
ATOM 6239 O O . VAL A 1 795 ? -30.453 1.809 40.219 1 21.45 795 VAL A O 1
ATOM 6242 N N . ALA A 1 796 ? -31.422 0.266 39.125 1 19.7 796 ALA A N 1
ATOM 6243 C CA . ALA A 1 796 ? -32.781 0.797 38.938 1 19.7 796 ALA A CA 1
ATOM 6244 C C . ALA A 1 796 ? -33.562 0.787 40.219 1 19.7 796 ALA A C 1
ATOM 6246 O O . ALA A 1 796 ? -33.75 -0.27 40.844 1 19.7 796 ALA A O 1
ATOM 6247 N N . ASP A 1 797 ? -33.219 1.658 41.25 1 19.72 797 ASP A N 1
ATOM 6248 C CA . ASP A 1 797 ? -34.219 1.91 42.25 1 19.72 797 ASP A CA 1
ATOM 6249 C C . ASP A 1 797 ? -35.562 2.332 41.625 1 19.72 797 ASP A C 1
ATOM 6251 O O . ASP A 1 797 ? -35.562 3.092 40.656 1 19.72 797 ASP A O 1
ATOM 6255 N N . LEU A 1 798 ? -36.625 1.651 42.156 1 19.77 798 LEU A N 1
ATOM 6256 C CA . LEU A 1 798 ? -37.969 2.086 42.406 1 19.77 798 LEU A CA 1
ATOM 6257 C C . LEU A 1 798 ? -38 3.285 43.344 1 19.77 798 LEU A C 1
ATOM 6259 O O . LEU A 1 798 ? -37.219 3.338 44.312 1 19.77 798 LEU A O 1
ATOM 6263 N N . MET B 1 1 ? 36.906 47.75 2.584 1 24.16 1 MET B N 1
ATOM 6264 C CA . MET B 1 1 ? 36.281 46.469 2.949 1 24.16 1 MET B CA 1
ATOM 6265 C C . MET B 1 1 ? 35.844 46.5 4.406 1 24.16 1 MET B C 1
ATOM 6267 O O . MET B 1 1 ? 35.062 45.656 4.828 1 24.16 1 MET B O 1
ATOM 6271 N N . GLY B 1 2 ? 36.5 47.344 5.227 1 28.59 2 GLY B N 1
ATOM 6272 C CA . GLY B 1 2 ? 36.438 47.625 6.656 1 28.59 2 GLY B CA 1
ATOM 6273 C C . GLY B 1 2 ? 35.156 48.344 7.062 1 28.59 2 GLY B C 1
ATOM 6274 O O . GLY B 1 2 ? 34.688 48.188 8.195 1 28.59 2 GLY B O 1
ATOM 6275 N N . GLY B 1 3 ? 34.812 49.281 6.266 1 31.48 3 GLY B N 1
ATOM 6276 C CA . GLY B 1 3 ? 33.781 50.25 6.613 1 31.48 3 GLY B CA 1
ATOM 6277 C C . GLY B 1 3 ? 32.406 49.625 6.637 1 31.48 3 GLY B C 1
ATOM 6278 O O . GLY B 1 3 ? 31.5 50.094 7.355 1 31.48 3 GLY B O 1
ATOM 6279 N N . LYS B 1 4 ? 32.188 48.812 5.559 1 40.25 4 LYS B N 1
ATOM 6280 C CA . LYS B 1 4 ? 30.859 48.219 5.406 1 40.25 4 LYS B CA 1
ATOM 6281 C C . LYS B 1 4 ? 30.531 47.25 6.543 1 40.25 4 LYS B C 1
ATOM 6283 O O . LYS B 1 4 ? 29.375 46.906 6.766 1 40.25 4 LYS B O 1
ATOM 6288 N N . LEU B 1 5 ? 31.656 46.688 7.105 1 34.06 5 LEU B N 1
ATOM 6289 C CA . LEU B 1 5 ? 31.453 45.781 8.242 1 34.06 5 LEU B CA 1
ATOM 6290 C C . LEU B 1 5 ? 30.953 46.562 9.453 1 34.06 5 LEU B C 1
ATOM 6292 O O . LEU B 1 5 ? 30.062 46.094 10.18 1 34.06 5 LEU B O 1
ATOM 6296 N N . LEU B 1 6 ? 31.5 47.844 9.617 1 34.44 6 LEU B N 1
ATOM 6297 C CA . LEU B 1 6 ? 31.156 48.625 10.805 1 34.44 6 LEU B CA 1
ATOM 6298 C C . LEU B 1 6 ? 29.688 49.031 10.781 1 34.44 6 LEU B C 1
ATOM 6300 O O . LEU B 1 6 ? 29.016 49 11.812 1 34.44 6 LEU B O 1
ATOM 6304 N N . LEU B 1 7 ? 29.203 49.375 9.555 1 37.28 7 LEU B N 1
ATOM 6305 C CA . LEU B 1 7 ? 27.812 49.781 9.469 1 37.28 7 LEU B CA 1
ATOM 6306 C C . LEU B 1 7 ? 26.859 48.625 9.719 1 37.28 7 LEU B C 1
ATOM 6308 O O . LEU B 1 7 ? 25.828 48.781 10.359 1 37.28 7 LEU B O 1
ATOM 6312 N N . THR B 1 8 ? 27.281 47.438 9.289 1 38.06 8 THR B N 1
ATOM 6313 C CA . THR B 1 8 ? 26.438 46.25 9.484 1 38.06 8 THR B CA 1
ATOM 6314 C C . THR B 1 8 ? 26.359 45.875 10.969 1 38.06 8 THR B C 1
ATOM 6316 O O . THR B 1 8 ? 25.297 45.469 11.453 1 38.06 8 THR B O 1
ATOM 6319 N N . ILE B 1 9 ? 27.438 46.188 11.734 1 34.62 9 ILE B N 1
ATOM 6320 C CA . ILE B 1 9 ? 27.438 45.938 13.172 1 34.62 9 ILE B CA 1
ATOM 6321 C C . ILE B 1 9 ? 26.516 46.938 13.859 1 34.62 9 ILE B C 1
ATOM 6323 O O . ILE B 1 9 ? 25.734 46.594 14.742 1 34.62 9 ILE B O 1
ATOM 6327 N N . ALA B 1 10 ? 26.578 48.219 13.445 1 36.06 10 ALA B N 1
ATOM 6328 C CA . ALA B 1 10 ? 25.766 49.25 14.094 1 36.06 10 ALA B CA 1
ATOM 6329 C C . ALA B 1 10 ? 24.281 48.938 13.945 1 36.06 10 ALA B C 1
ATOM 6331 O O . ALA B 1 10 ? 23.5 49.156 14.875 1 36.06 10 ALA B O 1
ATOM 6332 N N . LEU B 1 11 ? 23.953 48.406 12.82 1 35.16 11 LEU B N 1
ATOM 6333 C CA . LEU B 1 11 ? 22.547 48.094 12.594 1 35.16 11 LEU B CA 1
ATOM 6334 C C . LEU B 1 11 ? 22.109 46.938 13.461 1 35.16 11 LEU B C 1
ATOM 6336 O O . LEU B 1 11 ? 21 46.938 14.016 1 35.16 11 LEU B O 1
ATOM 6340 N N . VAL B 1 12 ? 22.984 46 13.672 1 36.97 12 VAL B N 1
ATOM 6341 C CA . VAL B 1 12 ? 22.609 44.906 14.547 1 36.97 12 VAL B CA 1
ATOM 6342 C C . VAL B 1 12 ? 22.422 45.406 15.977 1 36.97 12 VAL B C 1
ATOM 6344 O O . VAL B 1 12 ? 21.484 45 16.656 1 36.97 12 VAL B O 1
ATOM 6347 N N . VAL B 1 13 ? 23.312 46.344 16.375 1 35.03 13 VAL B N 1
ATOM 6348 C CA . VAL B 1 13 ? 23.25 46.875 17.734 1 35.03 13 VAL B CA 1
ATOM 6349 C C . VAL B 1 13 ? 21.938 47.625 17.922 1 35.03 13 VAL B C 1
ATOM 6351 O O . VAL B 1 13 ? 21.281 47.5 18.953 1 35.03 13 VAL B O 1
ATOM 6354 N N . ALA B 1 14 ? 21.609 48.469 16.969 1 34.97 14 ALA B N 1
ATOM 6355 C CA . ALA B 1 14 ? 20.391 49.281 17.062 1 34.97 14 ALA B CA 1
ATOM 6356 C C . ALA B 1 14 ? 19.156 48.375 17.125 1 34.97 14 ALA B C 1
ATOM 6358 O O . ALA B 1 14 ? 18.188 48.688 17.812 1 34.97 14 ALA B O 1
ATOM 6359 N N . LEU B 1 15 ? 19.203 47.375 16.281 1 34.88 15 LEU B N 1
ATOM 6360 C CA . LEU B 1 15 ? 18.047 46.5 16.281 1 34.88 15 LEU B CA 1
ATOM 6361 C C . LEU B 1 15 ? 17.922 45.781 17.609 1 34.88 15 LEU B C 1
ATOM 6363 O O . LEU B 1 15 ? 16.859 45.219 17.922 1 34.88 15 LEU B O 1
ATOM 6367 N N . LEU B 1 16 ? 19.188 45.531 18.25 1 35.78 16 LEU B N 1
ATOM 6368 C CA . LEU B 1 16 ? 19.109 44.969 19.594 1 35.78 16 LEU B CA 1
ATOM 6369 C C . LEU B 1 16 ? 18.734 46.062 20.609 1 35.78 16 LEU B C 1
ATOM 6371 O O . LEU B 1 16 ? 19.422 47.062 20.703 1 35.78 16 LEU B O 1
ATOM 6375 N N . GLY B 1 17 ? 17.734 46.719 20.641 1 32 17 GLY B N 1
ATOM 6376 C CA . GLY B 1 17 ? 17.094 47.719 21.5 1 32 17 GLY B CA 1
ATOM 6377 C C . GLY B 1 17 ? 17.828 47.938 22.812 1 32 17 GLY B C 1
ATOM 6378 O O . GLY B 1 17 ? 17.266 47.719 23.891 1 32 17 GLY B O 1
ATOM 6379 N N . CYS B 1 18 ? 19.141 47.906 22.812 1 28.75 18 CYS B N 1
ATOM 6380 C CA . CYS B 1 18 ? 19.797 48.156 24.094 1 28.75 18 CYS B CA 1
ATOM 6381 C C . CYS B 1 18 ? 19.469 49.562 24.594 1 28.75 18 CYS B C 1
ATOM 6383 O O . CYS B 1 18 ? 20.031 50.531 24.125 1 28.75 18 CYS B O 1
ATOM 6385 N N . THR B 1 19 ? 18.266 49.969 24.734 1 26.23 19 THR B N 1
ATOM 6386 C CA . THR B 1 19 ? 18.172 51.25 25.422 1 26.23 19 THR B CA 1
ATOM 6387 C C . THR B 1 19 ? 18.656 51.125 26.859 1 26.23 19 THR B C 1
ATOM 6389 O O . THR B 1 19 ? 18.344 50.156 27.547 1 26.23 19 THR B O 1
ATOM 6392 N N . LEU B 1 20 ? 19.688 51.812 27.281 1 25.47 20 LEU B N 1
ATOM 6393 C CA . LEU B 1 20 ? 20.344 52.031 28.562 1 25.47 20 LEU B CA 1
ATOM 6394 C C . LEU B 1 20 ? 19.375 52.625 29.578 1 25.47 20 LEU B C 1
ATOM 6396 O O . LEU B 1 20 ? 19.219 53.844 29.656 1 25.47 20 LEU B O 1
ATOM 6400 N N . ALA B 1 21 ? 18.047 52.469 29.797 1 26.66 21 ALA B N 1
ATOM 6401 C CA . ALA B 1 21 ? 17.469 53.344 30.828 1 26.66 21 ALA B CA 1
ATOM 6402 C C . ALA B 1 21 ? 17.812 52.812 32.219 1 26.66 21 ALA B C 1
ATOM 6404 O O . ALA B 1 21 ? 17.703 51.625 32.469 1 26.66 21 ALA B O 1
ATOM 6405 N N . GLN B 1 22 ? 18.562 53.469 33.031 1 25.88 22 GLN B N 1
ATOM 6406 C CA . GLN B 1 22 ? 19 53.375 34.438 1 25.88 22 GLN B CA 1
ATOM 6407 C C . GLN B 1 22 ? 17.812 53.25 35.375 1 25.88 22 GLN B C 1
ATOM 6409 O O . GLN B 1 22 ? 17.328 54.25 35.938 1 25.88 22 GLN B O 1
ATOM 6414 N N . GLU B 1 23 ? 16.719 52.5 35.281 1 27.81 23 GLU B N 1
ATOM 6415 C CA . GLU B 1 23 ? 15.719 52.781 36.312 1 27.81 23 GLU B CA 1
ATOM 6416 C C . GLU B 1 23 ? 16.156 52.25 37.656 1 27.81 23 GLU B C 1
ATOM 6418 O O . GLU B 1 23 ? 16.922 51.281 37.75 1 27.81 23 GLU B O 1
ATOM 6423 N N . ALA B 1 24 ? 15.688 52.844 38.906 1 31.61 24 ALA B N 1
ATOM 6424 C CA . ALA B 1 24 ? 15.828 52.875 40.375 1 31.61 24 ALA B CA 1
ATOM 6425 C C . ALA B 1 24 ? 15.484 51.531 41 1 31.61 24 ALA B C 1
ATOM 6427 O O . ALA B 1 24 ? 14.781 50.719 40.375 1 31.61 24 ALA B O 1
ATOM 6428 N N . GLU B 1 25 ? 15.852 51.188 42.312 1 34.72 25 GLU B N 1
ATOM 6429 C CA . GLU B 1 25 ? 16.094 50.125 43.312 1 34.72 25 GLU B CA 1
ATOM 6430 C C . GLU B 1 25 ? 14.797 49.406 43.656 1 34.72 25 GLU B C 1
ATOM 6432 O O . GLU B 1 25 ? 14.727 48.719 44.656 1 34.72 25 GLU B O 1
ATOM 6437 N N . ALA B 1 26 ? 13.586 49.812 43.312 1 38.22 26 ALA B N 1
ATOM 6438 C CA . ALA B 1 26 ? 12.461 49.281 44.062 1 38.22 26 ALA B CA 1
ATOM 6439 C C . ALA B 1 26 ? 12.406 47.75 43.938 1 38.22 26 ALA B C 1
ATOM 6441 O O . ALA B 1 26 ? 12.945 47.188 43 1 38.22 26 ALA B O 1
ATOM 6442 N N . VAL B 1 27 ? 11.984 46.969 44.938 1 44.59 27 VAL B N 1
ATOM 6443 C CA . VAL B 1 27 ? 11.719 45.531 45.094 1 44.59 27 VAL B CA 1
ATOM 6444 C C . VAL B 1 27 ? 11.148 44.969 43.812 1 44.59 27 VAL B C 1
ATOM 6446 O O . VAL B 1 27 ? 10.094 45.406 43.344 1 44.59 27 VAL B O 1
ATOM 6449 N N . PRO B 1 28 ? 11.82 44.344 42.938 1 51.97 28 PRO B N 1
ATOM 6450 C CA . PRO B 1 28 ? 11.523 44.125 41.531 1 51.97 28 PRO B CA 1
ATOM 6451 C C . PRO B 1 28 ? 10.227 43.344 41.312 1 51.97 28 PRO B C 1
ATOM 6453 O O . PRO B 1 28 ? 10.078 42.219 41.781 1 51.97 28 PRO B O 1
ATOM 6456 N N . ALA B 1 29 ? 8.969 43.938 41.5 1 65 29 ALA B N 1
ATOM 6457 C CA . ALA B 1 29 ? 7.578 43.5 41.344 1 65 29 ALA B CA 1
ATOM 6458 C C . ALA B 1 29 ? 7.383 42.688 40.094 1 65 29 ALA B C 1
ATOM 6460 O O . ALA B 1 29 ? 7.988 42.938 39.031 1 65 29 ALA B O 1
ATOM 6461 N N . VAL B 1 30 ? 6.871 41.406 40.312 1 83.75 30 VAL B N 1
ATOM 6462 C CA . VAL B 1 30 ? 6.391 40.562 39.219 1 83.75 30 VAL B CA 1
ATOM 6463 C C . VAL B 1 30 ? 5.438 41.344 38.344 1 83.75 30 VAL B C 1
ATOM 6465 O O . VAL B 1 30 ? 4.496 41.969 38.844 1 83.75 30 VAL B O 1
ATOM 6468 N N . GLU B 1 31 ? 5.898 41.594 37.156 1 92.62 31 GLU B N 1
ATOM 6469 C CA . GLU B 1 31 ? 5.047 42.25 36.156 1 92.62 31 GLU B CA 1
ATOM 6470 C C . GLU B 1 31 ? 4.203 41.219 35.406 1 92.62 31 GLU B C 1
ATOM 6472 O O . GLU B 1 31 ? 4.688 40.125 35.062 1 92.62 31 GLU B O 1
ATOM 6477 N N . THR B 1 32 ? 2.967 41.438 35.375 1 92.38 32 THR B N 1
ATOM 6478 C CA . THR B 1 32 ? 2.072 40.594 34.594 1 92.38 32 THR B CA 1
ATOM 6479 C C . THR B 1 32 ? 1.688 41.281 33.281 1 92.38 32 THR B C 1
ATOM 6481 O O . THR B 1 32 ? 1.351 42.469 33.281 1 92.38 32 THR B O 1
ATOM 6484 N N . HIS B 1 33 ? 1.867 40.625 32.219 1 93.62 33 HIS B N 1
ATOM 6485 C CA . HIS B 1 33 ? 1.566 41.156 30.906 1 93.62 33 HIS B CA 1
ATOM 6486 C C . HIS B 1 33 ? 0.61 40.219 30.141 1 93.62 33 HIS B C 1
ATOM 6488 O O . HIS B 1 33 ? 0.507 39.031 30.453 1 93.62 33 HIS B O 1
ATOM 6494 N N . GLU B 1 34 ? -0.145 40.812 29.219 1 91.88 34 GLU B N 1
ATOM 6495 C CA . GLU B 1 34 ? -0.974 40.031 28.297 1 91.88 34 GLU B CA 1
ATOM 6496 C C . GLU B 1 34 ? -0.233 39.75 27 1 91.88 34 GLU B C 1
ATOM 6498 O O . GLU B 1 34 ? 0.571 40.562 26.547 1 91.88 34 GLU B O 1
ATOM 6503 N N . PHE B 1 35 ? -0.508 38.625 26.484 1 92.94 35 PHE B N 1
ATOM 6504 C CA . PHE B 1 35 ? 0.1 38.281 25.203 1 92.94 35 PHE B CA 1
ATOM 6505 C C . PHE B 1 35 ? -0.385 39.219 24.109 1 92.94 35 PHE B C 1
ATOM 6507 O O . PHE B 1 35 ? -1.537 39.656 24.125 1 92.94 35 PHE B O 1
ATOM 6514 N N . GLU B 1 36 ? 0.525 39.5 23.188 1 90 36 GLU B N 1
ATOM 6515 C CA . GLU B 1 36 ? 0.195 40.188 21.938 1 90 36 GLU B CA 1
ATOM 6516 C C . GLU B 1 36 ? 0.385 39.281 20.734 1 90 36 GLU B C 1
ATOM 6518 O O . GLU B 1 36 ? 0.81 38.156 20.859 1 90 36 GLU B O 1
ATOM 6523 N N . ALA B 1 37 ? -0.155 39.719 19.625 1 89.81 37 ALA B N 1
ATOM 6524 C CA . ALA B 1 37 ? -0.01 38.906 18.422 1 89.81 37 ALA B CA 1
ATOM 6525 C C . ALA B 1 37 ? 0.351 39.781 17.219 1 89.81 37 ALA B C 1
ATOM 6527 O O . ALA B 1 37 ? -0.164 40.906 17.078 1 89.81 37 ALA B O 1
ATOM 6528 N N . GLN B 1 38 ? 1.307 39.312 16.453 1 88 38 GLN B N 1
ATOM 6529 C CA . GLN B 1 38 ? 1.523 39.906 15.148 1 88 38 GLN B CA 1
ATOM 6530 C C . GLN B 1 38 ? 0.498 39.406 14.133 1 88 38 GLN B C 1
ATOM 6532 O O . GLN B 1 38 ? 0.7 38.344 13.508 1 88 38 GLN B O 1
ATOM 6537 N N . THR B 1 39 ? -0.414 40.188 13.883 1 88.56 39 THR B N 1
ATOM 6538 C CA . THR B 1 39 ? -1.635 39.688 13.242 1 88.56 39 THR B CA 1
ATOM 6539 C C . THR B 1 39 ? -1.38 39.375 11.781 1 88.56 39 THR B C 1
ATOM 6541 O O . THR B 1 39 ? -1.934 38.406 11.25 1 88.56 39 THR B O 1
ATOM 6544 N N . GLU B 1 40 ? -0.546 40.156 11.102 1 88.5 40 GLU B N 1
ATOM 6545 C CA . GLU B 1 40 ? -0.275 39.875 9.695 1 88.5 40 GLU B CA 1
ATOM 6546 C C . GLU B 1 40 ? 0.399 38.531 9.523 1 88.5 40 GLU B C 1
ATOM 6548 O O . GLU B 1 40 ? -0.016 37.719 8.68 1 88.5 40 GLU B O 1
ATOM 6553 N N . ARG B 1 41 ? 1.351 38.281 10.289 1 86.88 41 ARG B N 1
ATOM 6554 C CA . ARG B 1 41 ? 2.086 37 10.219 1 86.88 41 ARG B CA 1
ATOM 6555 C C . ARG B 1 41 ? 1.217 35.844 10.672 1 86.88 41 ARG B C 1
ATOM 6557 O O . ARG B 1 41 ? 1.298 34.75 10.109 1 86.88 41 ARG B O 1
ATOM 6564 N N . LEU B 1 42 ? 0.527 36.156 11.641 1 87.88 42 LEU B N 1
ATOM 6565 C CA . LEU B 1 42 ? -0.37 35.125 12.164 1 87.88 42 LEU B CA 1
ATOM 6566 C C . LEU B 1 42 ? -1.361 34.688 11.094 1 87.88 42 LEU B C 1
ATOM 6568 O O . LEU B 1 42 ? -1.638 33.5 10.969 1 87.88 42 LEU B O 1
ATOM 6572 N N . LEU B 1 43 ? -1.907 35.594 10.43 1 88.56 43 LEU B N 1
ATOM 6573 C CA . LEU B 1 43 ? -2.861 35.281 9.375 1 88.56 43 LEU B CA 1
ATOM 6574 C C . LEU B 1 43 ? -2.193 34.469 8.273 1 88.56 43 LEU B C 1
ATOM 6576 O O . LEU B 1 43 ? -2.805 33.562 7.715 1 88.56 43 LEU B O 1
ATOM 6580 N N . GLU B 1 44 ? -1 34.75 8.023 1 85.69 44 GLU B N 1
ATOM 6581 C CA . GLU B 1 44 ? -0.246 34 7.035 1 85.69 44 GLU B CA 1
ATOM 6582 C C . GLU B 1 44 ? -0.069 32.531 7.477 1 85.69 44 GLU B C 1
ATOM 6584 O O . GLU B 1 44 ? -0.206 31.625 6.672 1 85.69 44 GLU B O 1
ATOM 6589 N N . ILE B 1 45 ? 0.201 32.375 8.719 1 81.69 45 ILE B N 1
ATOM 6590 C CA . ILE B 1 45 ? 0.405 31.047 9.266 1 81.69 45 ILE B CA 1
ATOM 6591 C C . ILE B 1 45 ? -0.911 30.266 9.242 1 81.69 45 ILE B C 1
ATOM 6593 O O . ILE B 1 45 ? -0.943 29.094 8.844 1 81.69 45 ILE B O 1
ATOM 6597 N N . ILE B 1 46 ? -1.92 30.906 9.641 1 82.5 46 ILE B N 1
ATOM 6598 C CA . ILE B 1 46 ? -3.229 30.266 9.711 1 82.5 46 ILE B CA 1
ATOM 6599 C C . ILE B 1 46 ? -3.672 29.844 8.305 1 82.5 46 ILE B C 1
ATOM 6601 O O . ILE B 1 46 ? -4.148 28.719 8.109 1 82.5 46 ILE B O 1
ATOM 6605 N N . VAL B 1 47 ? -3.445 30.641 7.367 1 83.31 47 VAL B N 1
ATOM 6606 C CA . VAL B 1 47 ? -3.934 30.406 6.016 1 83.31 47 VAL B CA 1
ATOM 6607 C C . VAL B 1 47 ? -3.061 29.359 5.328 1 83.31 47 VAL B C 1
ATOM 6609 O O . VAL B 1 47 ? -3.572 28.453 4.668 1 83.31 47 VAL B O 1
ATOM 6612 N N . HIS B 1 48 ? -1.826 29.375 5.57 1 77.56 48 HIS B N 1
ATOM 6613 C CA . HIS B 1 48 ? -0.956 28.578 4.719 1 77.56 48 HIS B CA 1
ATOM 6614 C C . HIS B 1 48 ? -0.416 27.359 5.473 1 77.56 48 HIS B C 1
ATOM 6616 O O . HIS B 1 48 ? 0.157 26.453 4.867 1 77.56 48 HIS B O 1
ATOM 6622 N N . SER B 1 49 ? -0.607 27.344 6.676 1 75.06 49 SER B N 1
ATOM 6623 C CA . SER B 1 49 ? -0.045 26.219 7.418 1 75.06 49 SER B CA 1
ATOM 6624 C C . SER B 1 49 ? -1.143 25.312 7.973 1 75.06 49 SER B C 1
ATOM 6626 O O . SER B 1 49 ? -0.92 24.125 8.195 1 75.06 49 SER B O 1
ATOM 6628 N N . LEU B 1 50 ? -2.26 25.875 8.18 1 74.88 50 LEU B N 1
ATOM 6629 C CA . LEU B 1 50 ? -3.352 25.078 8.742 1 74.88 50 LEU B CA 1
ATOM 6630 C C . LEU B 1 50 ? -4.066 24.281 7.66 1 74.88 50 LEU B C 1
ATOM 6632 O O . LEU B 1 50 ? -4.629 23.219 7.938 1 74.88 50 LEU B O 1
ATOM 6636 N N . TYR B 1 51 ? -4.047 24.828 6.441 1 75.94 51 TYR B N 1
ATOM 6637 C CA . TYR B 1 51 ? -4.797 24.188 5.363 1 75.94 51 TYR B CA 1
ATOM 6638 C C . TYR B 1 51 ? -3.859 23.688 4.277 1 75.94 51 TYR B C 1
ATOM 6640 O O . TYR B 1 51 ? -3.027 24.438 3.762 1 75.94 51 TYR B O 1
ATOM 6648 N N . SER B 1 52 ? -4.02 22.359 3.965 1 71.94 52 SER B N 1
ATOM 6649 C CA . SER B 1 52 ? -3.154 21.766 2.953 1 71.94 52 SER B CA 1
ATOM 6650 C C . SER B 1 52 ? -3.777 21.859 1.564 1 71.94 52 SER B C 1
ATOM 6652 O O . SER B 1 52 ? -3.072 21.812 0.556 1 71.94 52 SER B O 1
ATOM 6654 N N . ASN B 1 53 ? -5.09 22.031 1.455 1 80.25 53 ASN B N 1
ATOM 6655 C CA . ASN B 1 53 ? -5.824 22.094 0.195 1 80.25 53 ASN B CA 1
ATOM 6656 C C . ASN B 1 53 ? -6.57 23.406 0.038 1 80.25 53 ASN B C 1
ATOM 6658 O O . ASN B 1 53 ? -7.379 23.781 0.894 1 80.25 53 ASN B O 1
ATOM 6662 N N . LYS B 1 54 ? -6.348 24.094 -1.07 1 87.5 54 LYS B N 1
ATOM 6663 C CA . LYS B 1 54 ? -6.953 25.406 -1.303 1 87.5 54 LYS B CA 1
ATOM 6664 C C . LYS B 1 54 ? -8.469 25.297 -1.459 1 87.5 54 LYS B C 1
ATOM 6666 O O . LYS B 1 54 ? -9.195 26.25 -1.163 1 87.5 54 LYS B O 1
ATOM 6671 N N . ASP B 1 55 ? -8.906 24.156 -1.915 1 91.75 55 ASP B N 1
ATOM 6672 C CA . ASP B 1 55 ? -10.328 23.984 -2.215 1 91.75 55 ASP B CA 1
ATOM 6673 C C . ASP B 1 55 ? -11.164 24.031 -0.94 1 91.75 55 ASP B C 1
ATOM 6675 O O . ASP B 1 55 ? -12.383 24.203 -1.001 1 91.75 55 ASP B O 1
ATOM 6679 N N . ILE B 1 56 ? -10.531 24.031 0.193 1 90.06 56 ILE B N 1
ATOM 6680 C CA . ILE B 1 56 ? -11.219 23.906 1.474 1 90.06 56 ILE B CA 1
ATOM 6681 C C . ILE B 1 56 ? -11.969 25.203 1.79 1 90.06 56 ILE B C 1
ATOM 6683 O O . ILE B 1 56 ? -12.852 25.219 2.648 1 90.06 56 ILE B O 1
ATOM 6687 N N . PHE B 1 57 ? -11.656 26.281 1.125 1 94.94 57 PHE B N 1
ATOM 6688 C CA . PHE B 1 57 ? -12.305 27.562 1.405 1 94.94 57 PHE B CA 1
ATOM 6689 C C . PHE B 1 57 ? -13.805 27.453 1.188 1 94.94 57 PHE B C 1
ATOM 6691 O O . PHE B 1 57 ? -14.586 28.109 1.894 1 94.94 57 PHE B O 1
ATOM 6698 N N . VAL B 1 58 ? -14.211 26.625 0.235 1 95.94 58 VAL B N 1
ATOM 6699 C CA . VAL B 1 58 ? -15.625 26.453 -0.055 1 95.94 58 VAL B CA 1
ATOM 6700 C C . VAL B 1 58 ? -16.328 25.812 1.144 1 95.94 58 VAL B C 1
ATOM 6702 O O . VAL B 1 58 ? -17.391 26.266 1.563 1 95.94 58 VAL B O 1
ATOM 6705 N N . ARG B 1 59 ? -15.719 24.844 1.635 1 92.44 59 ARG B N 1
ATOM 6706 C CA . ARG B 1 59 ? -16.25 24.156 2.805 1 92.44 59 ARG B CA 1
ATOM 6707 C C . ARG B 1 59 ? -16.406 25.109 3.979 1 92.44 59 ARG B C 1
ATOM 6709 O O . ARG B 1 59 ? -17.469 25.156 4.613 1 92.44 59 ARG B O 1
ATOM 6716 N N . GLU B 1 60 ? -15.383 25.875 4.266 1 92.25 60 GLU B N 1
ATOM 6717 C CA . GLU B 1 60 ? -15.344 26.781 5.422 1 92.25 60 GLU B CA 1
ATOM 6718 C C . GLU B 1 60 ? -16.359 27.906 5.277 1 92.25 60 GLU B C 1
ATOM 6720 O O . GLU B 1 60 ? -17.125 28.172 6.203 1 92.25 60 GLU B O 1
ATOM 6725 N N . LEU B 1 61 ? -16.422 28.5 4.125 1 96.75 61 LEU B N 1
ATOM 6726 C CA . LEU B 1 61 ? -17.266 29.672 3.941 1 96.75 61 LEU B CA 1
ATOM 6727 C C . LEU B 1 61 ? -18.734 29.281 3.84 1 96.75 61 LEU B C 1
ATOM 6729 O O . LEU B 1 61 ? -19.609 29.969 4.367 1 96.75 61 LEU B O 1
ATOM 6733 N N . VAL B 1 62 ? -18.984 28.203 3.158 1 96.25 62 VAL B N 1
ATOM 6734 C CA . VAL B 1 62 ? -20.359 27.734 3.086 1 96.25 62 VAL B CA 1
ATOM 6735 C C . VAL B 1 62 ? -20.828 27.266 4.465 1 96.25 62 VAL B C 1
ATOM 6737 O O . VAL B 1 62 ? -21.969 27.484 4.848 1 96.25 62 VAL B O 1
ATOM 6740 N N . SER B 1 63 ? -19.953 26.625 5.207 1 92.94 63 SER B N 1
ATOM 6741 C CA . SER B 1 63 ? -20.297 26.219 6.57 1 92.94 63 SER B CA 1
ATOM 6742 C C . SER B 1 63 ? -20.656 27.422 7.43 1 92.94 63 SER B C 1
ATOM 6744 O O . SER B 1 63 ? -21.609 27.375 8.227 1 92.94 63 SER B O 1
ATOM 6746 N N . ASN B 1 64 ? -19.922 28.484 7.301 1 94.38 64 ASN B N 1
ATOM 6747 C CA . ASN B 1 64 ? -20.25 29.719 8.016 1 94.38 64 ASN B CA 1
ATOM 6748 C C . ASN B 1 64 ? -21.641 30.234 7.652 1 94.38 64 ASN B C 1
ATOM 6750 O O . ASN B 1 64 ? -22.375 30.703 8.516 1 94.38 64 ASN B O 1
ATOM 6754 N N . ALA B 1 65 ? -21.891 30.156 6.375 1 96.69 65 ALA B N 1
ATOM 6755 C CA . ALA B 1 65 ? -23.203 30.578 5.902 1 96.69 65 ALA B CA 1
ATOM 6756 C C . ALA B 1 65 ? -24.297 29.719 6.523 1 96.69 65 ALA B C 1
ATOM 6758 O O . ALA B 1 65 ? -25.328 30.234 6.949 1 96.69 65 ALA B O 1
ATOM 6759 N N . VAL B 1 66 ? -24.094 28.469 6.559 1 94.25 66 VAL B N 1
ATOM 6760 C CA . VAL B 1 66 ? -25.047 27.531 7.102 1 94.25 66 VAL B CA 1
ATOM 6761 C C . VAL B 1 66 ? -25.266 27.797 8.586 1 94.25 66 VAL B C 1
ATOM 6763 O O . VAL B 1 66 ? -26.406 27.781 9.07 1 94.25 66 VAL B O 1
ATOM 6766 N N . ASP B 1 67 ? -24.219 28.062 9.32 1 94.25 67 ASP B N 1
ATOM 6767 C CA . ASP B 1 67 ? -24.328 28.422 10.727 1 94.25 67 ASP B CA 1
ATOM 6768 C C . ASP B 1 67 ? -25.188 29.672 10.898 1 94.25 67 ASP B C 1
ATOM 6770 O O . ASP B 1 67 ? -26 29.75 11.828 1 94.25 67 ASP B O 1
ATOM 6774 N N . ALA B 1 68 ? -24.984 30.656 10.031 1 95.12 68 ALA B N 1
ATOM 6775 C CA . ALA B 1 68 ? -25.766 31.891 10.078 1 95.12 68 ALA B CA 1
ATOM 6776 C C . ALA B 1 68 ? -27.25 31.594 9.836 1 95.12 68 ALA B C 1
ATOM 6778 O O . ALA B 1 68 ? -28.109 32.219 10.477 1 95.12 68 ALA B O 1
ATOM 6779 N N . LEU B 1 69 ? -27.516 30.75 8.93 1 94.75 69 LEU B N 1
ATOM 6780 C CA . LEU B 1 69 ? -28.891 30.359 8.617 1 94.75 69 LEU B CA 1
ATOM 6781 C C . LEU B 1 69 ? -29.531 29.656 9.805 1 94.75 69 LEU B C 1
ATOM 6783 O O . LEU B 1 69 ? -30.703 29.891 10.117 1 94.75 69 LEU B O 1
ATOM 6787 N N . GLU B 1 70 ? -28.797 28.781 10.406 1 91.88 70 GLU B N 1
ATOM 6788 C CA . GLU B 1 70 ? -29.297 28.078 11.578 1 91.88 70 GLU B CA 1
ATOM 6789 C C . GLU B 1 70 ? -29.656 29.047 12.695 1 91.88 70 GLU B C 1
ATOM 6791 O O . GLU B 1 70 ? -30.672 28.891 13.367 1 91.88 70 GLU B O 1
ATOM 6796 N N . LYS B 1 71 ? -28.844 30 12.93 1 90.25 71 LYS B N 1
ATOM 6797 C CA . LYS B 1 71 ? -29.109 31.031 13.938 1 90.25 71 LYS B CA 1
ATOM 6798 C C . LYS B 1 71 ? -30.359 31.828 13.586 1 90.25 71 LYS B C 1
ATOM 6800 O O . LYS B 1 71 ? -31.172 32.125 14.461 1 90.25 71 LYS B O 1
ATOM 6805 N N . ALA B 1 72 ? -30.453 32.188 12.328 1 91.25 72 ALA B N 1
ATOM 6806 C CA . ALA B 1 72 ? -31.625 32.938 11.875 1 91.25 72 ALA B CA 1
ATOM 6807 C C . ALA B 1 72 ? -32.906 32.125 12.094 1 91.25 72 ALA B C 1
ATOM 6809 O O . ALA B 1 72 ? -33.938 32.656 12.531 1 91.25 72 ALA B O 1
ATOM 6810 N N . ARG B 1 73 ? -32.812 30.891 11.695 1 89.06 73 ARG B N 1
ATOM 6811 C CA . ARG B 1 73 ? -33.969 30 11.883 1 89.06 73 ARG B CA 1
ATOM 6812 C C . ARG B 1 73 ? -34.344 29.922 13.352 1 89.06 73 ARG B C 1
ATOM 6814 O O . ARG B 1 73 ? -35.531 30 13.688 1 89.06 73 ARG B O 1
ATOM 6821 N N . PHE B 1 74 ? -33.406 29.75 14.172 1 85.69 74 PHE B N 1
ATOM 6822 C CA . PHE B 1 74 ? -33.656 29.703 15.609 1 85.69 74 PHE B CA 1
ATOM 6823 C C . PHE B 1 74 ? -34.281 31.016 16.078 1 85.69 74 PHE B C 1
ATOM 6825 O O . PHE B 1 74 ? -35.25 31 16.844 1 85.69 74 PHE B O 1
ATOM 6832 N N . PHE B 1 75 ? -33.719 32.094 15.641 1 83 75 PHE B N 1
ATOM 6833 C CA . PHE B 1 75 ? -34.188 33.406 16 1 83 75 PHE B CA 1
ATOM 6834 C C . PHE B 1 75 ? -35.625 33.594 15.516 1 83 75 PHE B C 1
ATOM 6836 O O . PHE B 1 75 ? -36.469 34.188 16.219 1 83 75 PHE B O 1
ATOM 6843 N N . ALA B 1 76 ? -35.875 33.219 14.367 1 80.69 76 ALA B N 1
ATOM 6844 C CA . ALA B 1 76 ? -37.188 33.344 13.773 1 80.69 76 ALA B CA 1
ATOM 6845 C C . ALA B 1 76 ? -38.219 32.531 14.562 1 80.69 76 ALA B C 1
ATOM 6847 O O . ALA B 1 76 ? -39.375 32.938 14.664 1 80.69 76 ALA B O 1
ATOM 6848 N N . LEU B 1 77 ? -37.875 31.453 15.023 1 77.56 77 LEU B N 1
ATOM 6849 C CA . LEU B 1 77 ? -38.781 30.594 15.773 1 77.56 77 LEU B CA 1
ATOM 6850 C C . LEU B 1 77 ? -39.062 31.172 17.156 1 77.56 77 LEU B C 1
ATOM 6852 O O . LEU B 1 77 ? -40.125 30.922 17.734 1 77.56 77 LEU B O 1
ATOM 6856 N N . THR B 1 78 ? -38.156 31.844 17.75 1 71.31 78 THR B N 1
ATOM 6857 C CA . THR B 1 78 ? -38.312 32.312 19.125 1 71.31 78 THR B CA 1
ATOM 6858 C C . THR B 1 78 ? -38.844 33.719 19.156 1 71.31 78 THR B C 1
ATOM 6860 O O . THR B 1 78 ? -39.5 34.125 20.125 1 71.31 78 THR B O 1
ATOM 6863 N N . ALA B 1 79 ? -38.281 34.469 18.344 1 63.84 79 ALA B N 1
ATOM 6864 C CA . ALA B 1 79 ? -38.719 35.875 18.422 1 63.84 79 ALA B CA 1
ATOM 6865 C C . ALA B 1 79 ? -40 36.094 17.641 1 63.84 79 ALA B C 1
ATOM 6867 O O . ALA B 1 79 ? -40.562 35.156 17.094 1 63.84 79 ALA B O 1
ATOM 6868 N N . SER B 1 80 ? -39.938 37.156 16.562 1 53.62 80 SER B N 1
ATOM 6869 C CA . SER B 1 80 ? -40.938 38.062 16.031 1 53.62 80 SER B CA 1
ATOM 6870 C C . SER B 1 80 ? -41.562 37.5 14.758 1 53.62 80 SER B C 1
ATOM 6872 O O . SER B 1 80 ? -40.969 36.656 14.078 1 53.62 80 SER B O 1
ATOM 6874 N N . ASP B 1 81 ? -42.812 37.656 14.539 1 51.28 81 ASP B N 1
ATOM 6875 C CA . ASP B 1 81 ? -43.625 37.656 13.328 1 51.28 81 ASP B CA 1
ATOM 6876 C C . ASP B 1 81 ? -42.844 38.188 12.133 1 51.28 81 ASP B C 1
ATOM 6878 O O . ASP B 1 81 ? -43.344 38.219 11.008 1 51.28 81 ASP B O 1
ATOM 6882 N N . ALA B 1 82 ? -41.781 38.906 12.25 1 48.53 82 ALA B N 1
ATOM 6883 C CA . ALA B 1 82 ? -41.219 39.812 11.258 1 48.53 82 ALA B CA 1
ATOM 6884 C C . ALA B 1 82 ? -40.469 39.062 10.18 1 48.53 82 ALA B C 1
ATOM 6886 O O . ALA B 1 82 ? -40.125 39.625 9.133 1 48.53 82 ALA B O 1
ATOM 6887 N N . VAL B 1 83 ? -39.75 38 10.445 1 53.16 83 VAL B N 1
ATOM 6888 C CA . VAL B 1 83 ? -38.844 37.562 9.406 1 53.16 83 VAL B CA 1
ATOM 6889 C C . VAL B 1 83 ? -39.531 36.594 8.469 1 53.16 83 VAL B C 1
ATOM 6891 O O . VAL B 1 83 ? -40.125 35.594 8.922 1 53.16 83 VAL B O 1
ATOM 6894 N N . GLU B 1 84 ? -39.906 37.062 7.395 1 51.62 84 GLU B N 1
ATOM 6895 C CA . GLU B 1 84 ? -40.375 36.188 6.324 1 51.62 84 GLU B CA 1
ATOM 6896 C C . GLU B 1 84 ? -39.438 35 6.137 1 51.62 84 GLU B C 1
ATOM 6898 O O . GLU B 1 84 ? -38.312 35.156 5.652 1 51.62 84 GLU B O 1
ATOM 6903 N N . SER B 1 85 ? -39.469 33.938 6.957 1 55.38 85 SER B N 1
ATOM 6904 C CA . SER B 1 85 ? -38.75 32.688 7.16 1 55.38 85 SER B CA 1
ATOM 6905 C C . SER B 1 85 ? -38.688 31.875 5.875 1 55.38 85 SER B C 1
ATOM 6907 O O . SER B 1 85 ? -38.031 30.844 5.82 1 55.38 85 SER B O 1
ATOM 6909 N N . SER B 1 86 ? -39.312 32.156 4.773 1 62.88 86 SER B N 1
ATOM 6910 C CA . SER B 1 86 ? -39.656 31.016 3.912 1 62.88 86 SER B CA 1
ATOM 6911 C C . SER B 1 86 ? -38.562 30.703 2.928 1 62.88 86 SER B C 1
ATOM 6913 O O . SER B 1 86 ? -38.531 29.609 2.338 1 62.88 86 SER B O 1
ATOM 6915 N N . ASP B 1 87 ? -37.312 31.453 2.928 1 84.38 87 ASP B N 1
ATOM 6916 C CA . ASP B 1 87 ? -36.469 31.094 1.794 1 84.38 87 ASP B CA 1
ATOM 6917 C C . ASP B 1 87 ? -35 31.078 2.189 1 84.38 87 ASP B C 1
ATOM 6919 O O . ASP B 1 87 ? -34.156 31.562 1.442 1 84.38 87 ASP B O 1
ATOM 6923 N N . PHE B 1 88 ? -34.75 30.391 3.352 1 92.12 88 PHE B N 1
ATOM 6924 C CA . PHE B 1 88 ? -33.375 30.328 3.828 1 92.12 88 PHE B CA 1
ATOM 6925 C C . PHE B 1 88 ? -32.5 29.484 2.889 1 92.12 88 PHE B C 1
ATOM 6927 O O . PHE B 1 88 ? -32.906 28.391 2.477 1 92.12 88 PHE B O 1
ATOM 6934 N N . GLY B 1 89 ? -31.297 30 2.551 1 95.5 89 GLY B N 1
ATOM 6935 C CA . GLY B 1 89 ? -30.391 29.25 1.696 1 95.5 89 GLY B CA 1
ATOM 6936 C C . GLY B 1 89 ? -29.078 29.984 1.439 1 95.5 89 GLY B C 1
ATOM 6937 O O . GLY B 1 89 ? -28.875 31.094 1.931 1 95.5 89 GLY B O 1
ATOM 6938 N N . VAL B 1 90 ? -28.203 29.344 0.771 1 97.69 90 VAL B N 1
ATOM 6939 C CA . VAL B 1 90 ? -26.922 29.875 0.366 1 97.69 90 VAL B CA 1
ATOM 6940 C C . VAL B 1 90 ? -26.859 30.016 -1.153 1 97.69 90 VAL B C 1
ATOM 6942 O O . VAL B 1 90 ? -27.312 29.125 -1.88 1 97.69 90 VAL B O 1
ATOM 6945 N N . ARG B 1 91 ? -26.453 31.125 -1.628 1 97.5 91 ARG B N 1
ATOM 6946 C CA . ARG B 1 91 ? -26.281 31.375 -3.055 1 97.5 91 ARG B CA 1
ATOM 6947 C C . ARG B 1 91 ? -24.812 31.609 -3.395 1 97.5 91 ARG B C 1
ATOM 6949 O O . ARG B 1 91 ? -24.125 32.406 -2.725 1 97.5 91 ARG B O 1
ATOM 6956 N N . VAL B 1 92 ? -24.297 30.891 -4.363 1 98.25 92 VAL B N 1
ATOM 6957 C CA . VAL B 1 92 ? -22.922 31.031 -4.82 1 98.25 92 VAL B CA 1
ATOM 6958 C C . VAL B 1 92 ? -22.906 31.438 -6.293 1 98.25 92 VAL B C 1
ATOM 6960 O O . VAL B 1 92 ? -23.547 30.812 -7.129 1 98.25 92 VAL B O 1
ATOM 6963 N N . TYR B 1 93 ? -22.219 32.531 -6.668 1 97.12 93 TYR B N 1
ATOM 6964 C CA . TYR B 1 93 ? -22.156 32.969 -8.055 1 97.12 93 TYR B CA 1
ATOM 6965 C C . TYR B 1 93 ? -20.828 33.656 -8.344 1 97.12 93 TYR B C 1
ATOM 6967 O O . TYR B 1 93 ? -20.297 34.344 -7.469 1 97.12 93 TYR B O 1
ATOM 6975 N N . ALA B 1 94 ? -20.359 33.531 -9.57 1 96.81 94 ALA B N 1
ATOM 6976 C CA . ALA B 1 94 ? -19.094 34.094 -10.016 1 96.81 94 ALA B CA 1
ATOM 6977 C C . ALA B 1 94 ? -19.312 35.219 -11.008 1 96.81 94 ALA B C 1
ATOM 6979 O O . ALA B 1 94 ? -20.297 35.219 -11.758 1 96.81 94 ALA B O 1
ATOM 6980 N N . ASP B 1 95 ? -18.469 36.25 -10.93 1 95.31 95 ASP B N 1
ATOM 6981 C CA . ASP B 1 95 ? -18.422 37.344 -11.883 1 95.31 95 ASP B CA 1
ATOM 6982 C C . ASP B 1 95 ? -17.094 37.375 -12.625 1 95.31 95 ASP B C 1
ATOM 6984 O O . ASP B 1 95 ? -16.109 37.938 -12.125 1 95.31 95 ASP B O 1
ATOM 6988 N N . ALA B 1 96 ? -17.125 36.969 -13.781 1 92.94 96 ALA B N 1
ATOM 6989 C CA . ALA B 1 96 ? -15.891 36.844 -14.555 1 92.94 96 ALA B CA 1
ATOM 6990 C C . ALA B 1 96 ? -15.305 38.219 -14.875 1 92.94 96 ALA B C 1
ATOM 6992 O O . ALA B 1 96 ? -14.086 38.375 -14.938 1 92.94 96 ALA B O 1
ATOM 6993 N N . GLU B 1 97 ? -16.203 39.125 -15.109 1 92.94 97 GLU B N 1
ATOM 6994 C CA . GLU B 1 97 ? -15.727 40.469 -15.445 1 92.94 97 GLU B CA 1
ATOM 6995 C C . GLU B 1 97 ? -14.984 41.094 -14.266 1 92.94 97 GLU B C 1
ATOM 6997 O O . GLU B 1 97 ? -13.914 41.688 -14.445 1 92.94 97 GLU B O 1
ATOM 7002 N N . ALA B 1 98 ? -15.477 40.906 -13.109 1 95.25 98 ALA B N 1
ATOM 7003 C CA . ALA B 1 98 ? -14.859 41.5 -11.922 1 95.25 98 ALA B CA 1
ATOM 7004 C C . ALA B 1 98 ? -13.844 40.531 -11.305 1 95.25 98 ALA B C 1
ATOM 7006 O O . ALA B 1 98 ? -13.125 40.875 -10.367 1 95.25 98 ALA B O 1
ATOM 7007 N N . SER B 1 99 ? -13.773 39.281 -11.781 1 96.94 99 SER B N 1
ATOM 7008 C CA . SER B 1 99 ? -12.938 38.219 -11.242 1 96.94 99 SER B CA 1
ATOM 7009 C C . SER B 1 99 ? -13.219 37.969 -9.766 1 96.94 99 SER B C 1
ATOM 7011 O O . SER B 1 99 ? -12.297 37.938 -8.945 1 96.94 99 SER B O 1
ATOM 7013 N N . THR B 1 100 ? -14.523 37.906 -9.469 1 98 100 THR B N 1
ATOM 7014 C CA . THR B 1 100 ? -14.922 37.719 -8.078 1 98 100 THR B CA 1
ATOM 7015 C C . THR B 1 100 ? -15.828 36.5 -7.941 1 98 100 THR B C 1
ATOM 7017 O O . THR B 1 100 ? -16.469 36.062 -8.906 1 98 100 THR B O 1
ATOM 7020 N N . LEU B 1 101 ? -15.789 35.812 -6.848 1 98.5 101 LEU B N 1
ATOM 7021 C CA . LEU B 1 101 ? -16.703 34.781 -6.406 1 98.5 101 LEU B CA 1
ATOM 7022 C C . LEU B 1 101 ? -17.469 35.219 -5.152 1 98.5 101 LEU B C 1
ATOM 7024 O O . LEU B 1 101 ? -16.859 35.688 -4.195 1 98.5 101 LEU B O 1
ATOM 7028 N N . THR B 1 102 ? -18.75 35.094 -5.164 1 98.5 102 THR B N 1
ATOM 7029 C CA . THR B 1 102 ? -19.562 35.562 -4.043 1 98.5 102 THR B CA 1
ATOM 7030 C C . THR B 1 102 ? -20.312 34.375 -3.404 1 98.5 102 THR B C 1
ATOM 7032 O O . THR B 1 102 ? -20.906 33.562 -4.105 1 98.5 102 THR B O 1
ATOM 7035 N N . ILE B 1 103 ? -20.25 34.25 -2.123 1 98.5 103 ILE B N 1
ATOM 7036 C CA . ILE B 1 103 ? -21.062 33.344 -1.313 1 98.5 103 ILE B CA 1
ATOM 7037 C C . ILE B 1 103 ? -22.016 34.125 -0.426 1 98.5 103 ILE B C 1
ATOM 7039 O O . ILE B 1 103 ? -21.562 34.875 0.454 1 98.5 103 ILE B O 1
ATOM 7043 N N . GLU B 1 104 ? -23.312 33.969 -0.667 1 97.94 104 GLU B N 1
ATOM 7044 C CA . GLU B 1 104 ? -24.312 34.812 -0.02 1 97.94 104 GLU B CA 1
ATOM 7045 C C . GLU B 1 104 ? -25.312 33.969 0.756 1 97.94 104 GLU B C 1
ATOM 7047 O O . GLU B 1 104 ? -25.766 32.906 0.271 1 97.94 104 GLU B O 1
ATOM 7052 N N . ASP B 1 105 ? -25.578 34.344 1.979 1 97.69 105 ASP B N 1
ATOM 7053 C CA . ASP B 1 105 ? -26.656 33.719 2.75 1 97.69 105 ASP B CA 1
ATOM 7054 C C . ASP B 1 105 ? -27.672 34.781 3.203 1 97.69 105 ASP B C 1
ATOM 7056 O O . ASP B 1 105 ? -27.375 35.969 3.211 1 97.69 105 ASP B O 1
ATOM 7060 N N . ASN B 1 106 ? -28.891 34.406 3.445 1 95.62 106 ASN B N 1
ATOM 7061 C CA . ASN B 1 106 ? -29.891 35.281 4.055 1 95.62 106 ASN B CA 1
ATOM 7062 C C . ASN B 1 106 ? -30.141 34.906 5.512 1 95.62 106 ASN B C 1
ATOM 7064 O O . ASN B 1 106 ? -31.297 34.812 5.938 1 95.62 106 ASN B O 1
ATOM 7068 N N . GLY B 1 107 ? -29.047 34.625 6.203 1 95.12 107 GLY B N 1
ATOM 7069 C CA . GLY B 1 107 ? -29.109 34.25 7.605 1 95.12 107 GLY B CA 1
ATOM 7070 C C . GLY B 1 107 ? -29.203 35.438 8.539 1 95.12 107 GLY B C 1
ATOM 7071 O O . GLY B 1 107 ? -29.781 36.469 8.18 1 95.12 107 GLY B O 1
ATOM 7072 N N . ILE B 1 108 ? -28.625 35.344 9.695 1 93.06 108 ILE B N 1
ATOM 7073 C CA . ILE B 1 108 ? -28.828 36.25 10.805 1 93.06 108 ILE B CA 1
ATOM 7074 C C . ILE B 1 108 ? -28.094 37.562 10.547 1 93.06 108 ILE B C 1
ATOM 7076 O O . ILE B 1 108 ? -28.438 38.594 11.117 1 93.06 108 ILE B O 1
ATOM 7080 N N . GLY B 1 109 ? -27.031 37.531 9.68 1 95.5 109 GLY B N 1
ATOM 7081 C CA . GLY B 1 109 ? -26.219 38.719 9.438 1 95.5 109 GLY B CA 1
ATOM 7082 C C . GLY B 1 109 ? -25.391 39.125 10.641 1 95.5 109 GLY B C 1
ATOM 7083 O O . GLY B 1 109 ? -25.312 38.375 11.625 1 95.5 109 GLY B O 1
ATOM 7084 N N . MET B 1 110 ? -24.703 40.312 10.453 1 96.12 110 MET B N 1
ATOM 7085 C CA . MET B 1 110 ? -23.828 40.781 11.523 1 96.12 110 MET B CA 1
ATOM 7086 C C . MET B 1 110 ? -23.984 42.281 11.719 1 96.12 110 MET B C 1
ATOM 7088 O O . MET B 1 110 ? -24.125 43.031 10.75 1 96.12 110 MET B O 1
ATOM 7092 N N . SER B 1 111 ? -23.938 42.688 12.906 1 94.75 111 SER B N 1
ATOM 7093 C CA . SER B 1 111 ? -23.891 44.125 13.25 1 94.75 111 SER B CA 1
ATOM 7094 C C . SER B 1 111 ? -22.484 44.656 13.148 1 94.75 111 SER B C 1
ATOM 7096 O O . SER B 1 111 ? -21.531 43.906 12.945 1 94.75 111 SER B O 1
ATOM 7098 N N . LYS B 1 112 ? -22.406 45.969 13.219 1 94.69 112 LYS B N 1
ATOM 7099 C CA . LYS B 1 112 ? -21.094 46.625 13.227 1 94.69 112 LYS B CA 1
ATOM 7100 C C . LYS B 1 112 ? -20.203 46.031 14.312 1 94.69 112 LYS B C 1
ATOM 7102 O O . LYS B 1 112 ? -19.031 45.719 14.062 1 94.69 112 LYS B O 1
ATOM 7107 N N . GLN B 1 113 ? -20.734 45.906 15.484 1 93.44 113 GLN B N 1
ATOM 7108 C CA . GLN B 1 113 ? -19.984 45.406 16.625 1 93.44 113 GLN B CA 1
ATOM 7109 C C . GLN B 1 113 ? -19.547 43.938 16.375 1 93.44 113 GLN B C 1
ATOM 7111 O O . GLN B 1 113 ? -18.438 43.562 16.734 1 93.44 113 GLN B O 1
ATOM 7116 N N . GLU B 1 114 ? -20.391 43.219 15.797 1 94.06 114 GLU B N 1
ATOM 7117 C CA . GLU B 1 114 ? -20.078 41.812 15.5 1 94.06 114 GLU B CA 1
ATOM 7118 C C . GLU B 1 114 ? -18.969 41.719 14.453 1 94.06 114 GLU B C 1
ATOM 7120 O O . GLU B 1 114 ? -18.141 40.812 14.508 1 94.06 114 GLU B O 1
ATOM 7125 N N . LEU B 1 115 ? -19 42.562 13.461 1 96.19 115 LEU B N 1
ATOM 7126 C CA . LEU B 1 115 ? -17.938 42.594 12.469 1 96.19 115 LEU B CA 1
ATOM 7127 C C . LEU B 1 115 ? -16.594 42.844 13.133 1 96.19 115 LEU B C 1
ATOM 7129 O O . LEU B 1 115 ? -15.586 42.219 12.812 1 96.19 115 LEU B O 1
ATOM 7133 N N . LEU B 1 116 ? -16.562 43.75 14.062 1 94.19 116 LEU B N 1
ATOM 7134 C CA . LEU B 1 116 ? -15.352 44.094 14.789 1 94.19 116 LEU B CA 1
ATOM 7135 C C . LEU B 1 116 ? -14.875 42.938 15.641 1 94.19 116 LEU B C 1
ATOM 7137 O O . LEU B 1 116 ? -13.68 42.625 15.664 1 94.19 116 LEU B O 1
ATOM 7141 N N . THR B 1 117 ? -15.758 42.281 16.219 1 92.31 117 THR B N 1
ATOM 7142 C CA . THR B 1 117 ? -15.414 41.25 17.188 1 92.31 117 THR B CA 1
ATOM 7143 C C . THR B 1 117 ? -15.141 39.906 16.5 1 92.31 117 THR B C 1
ATOM 7145 O O . THR B 1 117 ? -14.242 39.156 16.906 1 92.31 117 THR B O 1
ATOM 7148 N N . ASN B 1 118 ? -15.922 39.594 15.5 1 92 118 ASN B N 1
ATOM 7149 C CA . ASN B 1 118 ? -15.82 38.281 14.906 1 92 118 ASN B CA 1
ATOM 7150 C C . ASN B 1 118 ? -14.867 38.25 13.711 1 92 118 ASN B C 1
ATOM 7152 O O . ASN B 1 118 ? -14.055 37.344 13.57 1 92 118 ASN B O 1
ATOM 7156 N N . LEU B 1 119 ? -14.961 39.219 12.812 1 94.31 119 LEU B N 1
ATOM 7157 C CA . LEU B 1 119 ? -14.094 39.25 11.641 1 94.31 119 LEU B CA 1
ATOM 7158 C C . LEU B 1 119 ? -12.828 40.031 11.914 1 94.31 119 LEU B C 1
ATOM 7160 O O . LEU B 1 119 ? -11.797 39.812 11.281 1 94.31 119 LEU B O 1
ATOM 7164 N N . GLY B 1 120 ? -12.953 41 12.82 1 93.75 120 GLY B N 1
ATOM 7165 C CA . GLY B 1 120 ? -11.82 41.875 13.141 1 93.75 120 GLY B CA 1
ATOM 7166 C C . GLY B 1 120 ? -10.875 41.281 14.164 1 93.75 120 GLY B C 1
ATOM 7167 O O . GLY B 1 120 ? -9.773 41.781 14.367 1 93.75 120 GLY B O 1
ATOM 7168 N N . THR B 1 121 ? -11.281 40.25 14.773 1 91.62 121 THR B N 1
ATOM 7169 C CA . THR B 1 121 ? -10.477 39.594 15.789 1 91.62 121 THR B CA 1
ATOM 7170 C C . THR B 1 121 ? -10.211 38.125 15.398 1 91.62 121 THR B C 1
ATOM 7172 O O . THR B 1 121 ? -11.148 37.344 15.266 1 91.62 121 THR B O 1
ATOM 7175 N N . ILE B 1 122 ? -8.969 37.812 15.219 1 90.25 122 ILE B N 1
ATOM 7176 C CA . ILE B 1 122 ? -8.562 36.469 14.812 1 90.25 122 ILE B CA 1
ATOM 7177 C C . ILE B 1 122 ? -8.82 35.5 15.953 1 90.25 122 ILE B C 1
ATOM 7179 O O . ILE B 1 122 ? -8.531 35.781 17.109 1 90.25 122 ILE B O 1
ATOM 7183 N N . ALA B 1 123 ? -9.398 34.312 15.664 1 88.56 123 ALA B N 1
ATOM 7184 C CA . ALA B 1 123 ? -9.672 33.219 16.594 1 88.56 123 ALA B CA 1
ATOM 7185 C C . ALA B 1 123 ? -10.852 33.562 17.5 1 88.56 123 ALA B C 1
ATOM 7187 O O . ALA B 1 123 ? -10.906 33.094 18.641 1 88.56 123 ALA B O 1
ATOM 7188 N N . GLU B 1 124 ? -11.609 34.438 17.078 1 89.25 124 GLU B N 1
ATOM 7189 C CA . GLU B 1 124 ? -12.883 34.719 17.734 1 89.25 124 GLU B CA 1
ATOM 7190 C C . GLU B 1 124 ? -14.047 34.188 16.906 1 89.25 124 GLU B C 1
ATOM 7192 O O . GLU B 1 124 ? -14.156 34.469 15.711 1 89.25 124 GLU B O 1
ATOM 7197 N N . SER B 1 125 ? -14.859 33.406 17.609 1 88 125 SER B N 1
ATOM 7198 C CA . SER B 1 125 ? -15.953 32.781 16.875 1 88 125 SER B CA 1
ATOM 7199 C C . SER B 1 125 ? -17.312 33.156 17.469 1 88 125 SER B C 1
ATOM 7201 O O . SER B 1 125 ? -17.625 32.75 18.594 1 88 125 SER B O 1
ATOM 7203 N N . GLY B 1 126 ? -18.031 33.875 16.75 1 87.25 126 GLY B N 1
ATOM 7204 C CA . GLY B 1 126 ? -19.391 34.156 17.172 1 87.25 126 GLY B CA 1
ATOM 7205 C C . GLY B 1 126 ? -20.25 32.906 17.281 1 87.25 126 GLY B C 1
ATOM 7206 O O . GLY B 1 126 ? -21.109 32.812 18.156 1 87.25 126 GLY B O 1
ATOM 7207 N N . THR B 1 127 ? -19.984 31.906 16.469 1 87.94 127 THR B N 1
ATOM 7208 C CA . THR B 1 127 ? -20.703 30.641 16.469 1 87.94 127 THR B CA 1
ATOM 7209 C C . THR B 1 127 ? -20.422 29.859 17.766 1 87.94 127 THR B C 1
ATOM 7211 O O . THR B 1 127 ? -21.344 29.297 18.359 1 87.94 127 THR B O 1
ATOM 7214 N N . LEU B 1 128 ? -19.219 29.828 18.141 1 86.38 128 LEU B N 1
ATOM 7215 C CA . LEU B 1 128 ? -18.875 29.156 19.391 1 86.38 128 LEU B CA 1
ATOM 7216 C C . LEU B 1 128 ? -19.594 29.797 20.578 1 86.38 128 LEU B C 1
ATOM 7218 O O . LEU B 1 128 ? -20.094 29.078 21.453 1 86.38 128 LEU B O 1
ATOM 7222 N N . LYS B 1 129 ? -19.578 31.078 20.594 1 86.5 129 LYS B N 1
ATOM 7223 C CA . LYS B 1 129 ? -20.266 31.797 21.672 1 86.5 129 LYS B CA 1
ATOM 7224 C C . LYS B 1 129 ? -21.75 31.469 21.703 1 86.5 129 LYS B C 1
ATOM 7226 O O . LYS B 1 129 ? -22.328 31.281 22.766 1 86.5 129 LYS B O 1
ATOM 7231 N N . PHE B 1 130 ? -22.281 31.453 20.531 1 86.19 130 PHE B N 1
ATOM 7232 C CA . PHE B 1 130 ? -23.688 31.094 20.422 1 86.19 130 PHE B CA 1
ATOM 7233 C C . PHE B 1 130 ? -23.938 29.672 20.891 1 86.19 130 PHE B C 1
ATOM 7235 O O . PHE B 1 130 ? -24.891 29.406 21.625 1 86.19 130 PHE B O 1
ATOM 7242 N N . LYS B 1 131 ? -23.094 28.781 20.5 1 87 131 LYS B N 1
ATOM 7243 C CA . LYS B 1 131 ? -23.188 27.375 20.891 1 87 131 LYS B CA 1
ATOM 7244 C C . LYS B 1 131 ? -23.125 27.219 22.406 1 87 131 LYS B C 1
ATOM 7246 O O . LYS B 1 131 ? -23.906 26.469 22.984 1 87 131 LYS B O 1
ATOM 7251 N N . GLU B 1 132 ? -22.188 27.906 23 1 85.06 132 GLU B N 1
ATOM 7252 C CA . GLU B 1 132 ? -22.031 27.828 24.453 1 85.06 132 GLU B CA 1
ATOM 7253 C C . GLU B 1 132 ? -23.25 28.391 25.172 1 85.06 132 GLU B C 1
ATOM 7255 O O . GLU B 1 132 ? -23.672 27.844 26.188 1 85.06 132 GLU B O 1
ATOM 7260 N N . ALA B 1 133 ? -23.75 29.359 24.562 1 82.12 133 ALA B N 1
ATOM 7261 C CA . ALA B 1 133 ? -24.922 30 25.172 1 82.12 133 ALA B CA 1
ATOM 7262 C C . ALA B 1 133 ? -26.141 29.094 25.047 1 82.12 133 ALA B C 1
ATOM 7264 O O . ALA B 1 133 ? -27.047 29.141 25.891 1 82.12 133 ALA B O 1
ATOM 7265 N N . MET B 1 134 ? -26.125 28.25 24.094 1 83.06 134 MET B N 1
ATOM 7266 C CA . MET B 1 134 ? -27.297 27.422 23.812 1 83.06 134 MET B CA 1
ATOM 7267 C C . MET B 1 134 ? -27.031 25.969 24.234 1 83.06 134 MET B C 1
ATOM 7269 O O . MET B 1 134 ? -27.688 25.047 23.75 1 83.06 134 MET B O 1
ATOM 7273 N N . GLU B 1 135 ? -25.984 25.859 25.031 1 80.25 135 GLU B N 1
ATOM 7274 C CA . GLU B 1 135 ? -25.672 24.5 25.453 1 80.25 135 GLU B CA 1
ATOM 7275 C C . GLU B 1 135 ? -26.906 23.797 26.016 1 80.25 135 GLU B C 1
ATOM 7277 O O . GLU B 1 135 ? -27.625 24.359 26.844 1 80.25 135 GLU B O 1
ATOM 7282 N N . GLY B 1 136 ? -27.219 22.594 25.641 1 73.19 136 GLY B N 1
ATOM 7283 C CA . GLY B 1 136 ? -28.391 21.844 26.094 1 73.19 136 GLY B CA 1
ATOM 7284 C C . GLY B 1 136 ? -29.547 21.906 25.109 1 73.19 136 GLY B C 1
ATOM 7285 O O . GLY B 1 136 ? -30.453 21.078 25.172 1 73.19 136 GLY B O 1
ATOM 7286 N N . ASN B 1 137 ? -29.438 22.891 24.188 1 76.81 137 ASN B N 1
ATOM 7287 C CA . ASN B 1 137 ? -30.453 23 23.141 1 76.81 137 ASN B CA 1
ATOM 7288 C C . ASN B 1 137 ? -30.031 22.266 21.875 1 76.81 137 ASN B C 1
ATOM 7290 O O . ASN B 1 137 ? -28.828 22.109 21.609 1 76.81 137 ASN B O 1
ATOM 7294 N N . GLU B 1 138 ? -30.969 21.844 21.141 1 75.88 138 GLU B N 1
ATOM 7295 C CA . GLU B 1 138 ? -30.734 21.062 19.922 1 75.88 138 GLU B CA 1
ATOM 7296 C C . GLU B 1 138 ? -29.969 21.891 18.875 1 75.88 138 GLU B C 1
ATOM 7298 O O . GLU B 1 138 ? -29.219 21.328 18.078 1 75.88 138 GLU B O 1
ATOM 7303 N N . VAL B 1 139 ? -30.172 23.172 18.906 1 78.31 139 VAL B N 1
ATOM 7304 C CA . VAL B 1 139 ? -29.547 24.031 17.922 1 78.31 139 VAL B CA 1
ATOM 7305 C C . VAL B 1 139 ? -28.016 23.984 18.078 1 78.31 139 VAL B C 1
ATOM 7307 O O . VAL B 1 139 ? -27.281 24.047 17.094 1 78.31 139 VAL B O 1
ATOM 7310 N N . SER B 1 140 ? -27.547 23.781 19.266 1 79.06 140 SER B N 1
ATOM 7311 C CA . SER B 1 140 ? -26.125 23.75 19.562 1 79.06 140 SER B CA 1
ATOM 7312 C C . SER B 1 140 ? -25.438 22.609 18.828 1 79.06 140 SER B C 1
ATOM 7314 O O . SER B 1 140 ? -24.297 22.75 18.375 1 79.06 140 SER B O 1
ATOM 7316 N N . ASP B 1 141 ? -26.172 21.625 18.625 1 77.31 141 ASP B N 1
ATOM 7317 C CA . ASP B 1 141 ? -25.578 20.422 18.016 1 77.31 141 ASP B CA 1
ATOM 7318 C C . ASP B 1 141 ? -25.484 20.562 16.5 1 77.31 141 ASP B C 1
ATOM 7320 O O . ASP B 1 141 ? -24.781 19.781 15.844 1 77.31 141 ASP B O 1
ATOM 7324 N N . GLN B 1 142 ? -26.109 21.547 16 1 79.5 142 GLN B N 1
ATOM 7325 C CA . GLN B 1 142 ? -26.172 21.703 14.555 1 79.5 142 GLN B CA 1
ATOM 7326 C C . GLN B 1 142 ? -25.094 22.672 14.062 1 79.5 142 GLN B C 1
ATOM 7328 O O . GLN B 1 142 ? -24.828 22.734 12.859 1 79.5 142 GLN B O 1
ATOM 7333 N N . LEU B 1 143 ? -24.562 23.375 14.961 1 86.06 143 LEU B N 1
ATOM 7334 C CA . LEU B 1 143 ? -23.578 24.391 14.578 1 86.06 143 LEU B CA 1
ATOM 7335 C C . LEU B 1 143 ? -22.234 23.75 14.258 1 86.06 143 LEU B C 1
ATOM 7337 O O . LEU B 1 143 ? -21.812 22.812 14.938 1 86.06 143 LEU B O 1
ATOM 7341 N N . ILE B 1 144 ? -21.562 24.188 13.25 1 82.38 144 ILE B N 1
ATOM 7342 C CA . ILE B 1 144 ? -20.375 23.547 12.68 1 82.38 144 ILE B CA 1
ATOM 7343 C C . ILE B 1 144 ? -19.125 24.25 13.18 1 82.38 144 ILE B C 1
ATOM 7345 O O . ILE B 1 144 ? -18.219 23.609 13.734 1 82.38 144 ILE B O 1
ATOM 7349 N N . GLY B 1 145 ? -18.984 25.578 13 1 81.12 145 GLY B N 1
ATOM 7350 C CA . GLY B 1 145 ? -17.781 26.359 13.211 1 81.12 145 GLY B CA 1
ATOM 7351 C C . GLY B 1 145 ? -17.453 26.578 14.68 1 81.12 145 GLY B C 1
ATOM 7352 O O . GLY B 1 145 ? -18.344 26.922 15.461 1 81.12 145 GLY B O 1
ATOM 7353 N N . GLN B 1 146 ? -16.188 26.266 15.062 1 77.94 146 GLN B N 1
ATOM 7354 C CA . GLN B 1 146 ? -15.875 26.422 16.484 1 77.94 146 GLN B CA 1
ATOM 7355 C C . GLN B 1 146 ? -14.523 27.125 16.672 1 77.94 146 GLN B C 1
ATOM 7357 O O . GLN B 1 146 ? -14.25 27.656 17.75 1 77.94 146 GLN B O 1
ATOM 7362 N N . PHE B 1 147 ? -13.75 27.406 15.609 1 77.38 147 PHE B N 1
ATOM 7363 C CA . PHE B 1 147 ? -12.359 27.734 15.867 1 77.38 147 PHE B CA 1
ATOM 7364 C C . PHE B 1 147 ? -12.086 29.203 15.539 1 77.38 147 PHE B C 1
ATOM 7366 O O . PHE B 1 147 ? -11.078 29.766 15.969 1 77.38 147 PHE B O 1
ATOM 7373 N N . GLY B 1 148 ? -12.945 29.828 14.75 1 85.31 148 GLY B N 1
ATOM 7374 C CA . GLY B 1 148 ? -12.797 31.234 14.445 1 85.31 148 GLY B CA 1
ATOM 7375 C C . GLY B 1 148 ? -11.695 31.516 13.438 1 85.31 148 GLY B C 1
ATOM 7376 O O . GLY B 1 148 ? -11.109 32.594 13.438 1 85.31 148 GLY B O 1
ATOM 7377 N N . VAL B 1 149 ? -11.375 30.594 12.68 1 86.88 149 VAL B N 1
ATOM 7378 C CA . VAL B 1 149 ? -10.305 30.797 11.711 1 86.88 149 VAL B CA 1
ATOM 7379 C C . VAL B 1 149 ? -10.805 30.438 10.312 1 86.88 149 VAL B C 1
ATOM 7381 O O . VAL B 1 149 ? -10.172 30.781 9.312 1 86.88 149 VAL B O 1
ATOM 7384 N N . GLY B 1 150 ? -11.953 29.859 10.172 1 90.5 150 GLY B N 1
ATOM 7385 C CA . GLY B 1 150 ? -12.461 29.359 8.898 1 90.5 150 GLY B CA 1
ATOM 7386 C C . GLY B 1 150 ? -12.688 30.453 7.879 1 90.5 150 GLY B C 1
ATOM 7387 O O . GLY B 1 150 ? -12.422 30.266 6.688 1 90.5 150 GLY B O 1
ATOM 7388 N N . PHE B 1 151 ? -13.109 31.641 8.32 1 93.81 151 PHE B N 1
ATOM 7389 C CA . PHE B 1 151 ? -13.359 32.781 7.441 1 93.81 151 PHE B CA 1
ATOM 7390 C C . PHE B 1 151 ? -12.117 33.125 6.633 1 93.81 151 PHE B C 1
ATOM 7392 O O . PHE B 1 151 ? -12.203 33.438 5.445 1 93.81 151 PHE B O 1
ATOM 7399 N N . PHE B 1 152 ? -11.047 32.969 7.23 1 93.19 152 PHE B N 1
ATOM 7400 C CA . PHE B 1 152 ? -9.805 33.438 6.633 1 93.19 152 PHE B CA 1
ATOM 7401 C C . PHE B 1 152 ? -9.305 32.469 5.582 1 93.19 152 PHE B C 1
ATOM 7403 O O . PHE B 1 152 ? -8.367 32.75 4.844 1 93.19 152 PHE B O 1
ATOM 7410 N N . SER B 1 153 ? -9.906 31.312 5.484 1 92.44 153 SER B N 1
ATOM 7411 C CA . SER B 1 153 ? -9.578 30.375 4.414 1 92.44 153 SER B CA 1
ATOM 7412 C C . SER B 1 153 ? -9.836 31 3.043 1 92.44 153 SER B C 1
ATOM 7414 O O . SER B 1 153 ? -9.273 30.547 2.041 1 92.44 153 SER B O 1
ATOM 7416 N N . GLY B 1 154 ? -10.672 32.031 2.986 1 96 154 GLY B N 1
ATOM 7417 C CA . GLY B 1 154 ? -10.922 32.75 1.738 1 96 154 GLY B CA 1
ATOM 7418 C C . GLY B 1 154 ? -9.664 33.281 1.1 1 96 154 GLY B C 1
ATOM 7419 O O . GLY B 1 154 ? -9.57 33.375 -0.126 1 96 154 GLY B O 1
ATOM 7420 N N . TYR B 1 155 ? -8.695 33.594 1.871 1 95.38 155 TYR B N 1
ATOM 7421 C CA . TYR B 1 155 ? -7.469 34.219 1.38 1 95.38 155 TYR B CA 1
ATOM 7422 C C . TYR B 1 155 ? -6.566 33.188 0.705 1 95.38 155 TYR B C 1
ATOM 7424 O O . TYR B 1 155 ? -5.559 33.562 0.088 1 95.38 155 TYR B O 1
ATOM 7432 N N . LEU B 1 156 ? -6.926 31.922 0.812 1 92.12 156 LEU B N 1
ATOM 7433 C CA . LEU B 1 156 ? -6.223 30.891 0.057 1 92.12 156 LEU B CA 1
ATOM 7434 C C . LEU B 1 156 ? -6.371 31.125 -1.443 1 92.12 156 LEU B C 1
ATOM 7436 O O . LEU B 1 156 ? -5.48 30.766 -2.221 1 92.12 156 LEU B O 1
ATOM 7440 N N . VAL B 1 157 ? -7.508 31.75 -1.812 1 95.94 157 VAL B N 1
ATOM 7441 C CA . VAL B 1 157 ? -7.805 31.844 -3.238 1 95.94 157 VAL B CA 1
ATOM 7442 C C . VAL B 1 157 ? -8.086 33.281 -3.617 1 95.94 157 VAL B C 1
ATOM 7444 O O . VAL B 1 157 ? -8.445 33.594 -4.762 1 95.94 157 VAL B O 1
ATOM 7447 N N . ALA B 1 158 ? -7.98 34.25 -2.637 1 97.19 158 ALA B N 1
ATOM 7448 C CA . ALA B 1 158 ? -8.352 35.625 -2.898 1 97.19 158 ALA B CA 1
ATOM 7449 C C . ALA B 1 158 ? -7.301 36.594 -2.357 1 97.19 158 ALA B C 1
ATOM 7451 O O . ALA B 1 158 ? -6.73 36.344 -1.288 1 97.19 158 ALA B O 1
ATOM 7452 N N . ASP B 1 159 ? -7.148 37.688 -3.023 1 96.19 159 ASP B N 1
ATOM 7453 C CA . ASP B 1 159 ? -6.262 38.75 -2.564 1 96.19 159 ASP B CA 1
ATOM 7454 C C . ASP B 1 159 ? -6.973 39.688 -1.579 1 96.19 159 ASP B C 1
ATOM 7456 O O . ASP B 1 159 ? -6.348 40.219 -0.662 1 96.19 159 ASP B O 1
ATOM 7460 N N . THR B 1 160 ? -8.195 39.844 -1.852 1 97.5 160 THR B N 1
ATOM 7461 C CA . THR B 1 160 ? -9.039 40.656 -0.998 1 97.5 160 THR B CA 1
ATOM 7462 C C . THR B 1 160 ? -10.383 40 -0.743 1 97.5 160 THR B C 1
ATOM 7464 O O . THR B 1 160 ? -10.969 39.406 -1.65 1 97.5 160 THR B O 1
ATOM 7467 N N . VAL B 1 161 ? -10.852 40.125 0.469 1 98 161 VAL B N 1
ATOM 7468 C CA . VAL B 1 161 ? -12.18 39.656 0.837 1 98 161 VAL B CA 1
ATOM 7469 C C . VAL B 1 161 ? -13.047 40.812 1.304 1 98 161 VAL B C 1
ATOM 7471 O O . VAL B 1 161 ? -12.625 41.625 2.129 1 98 161 VAL B O 1
ATOM 7474 N N . THR B 1 162 ? -14.203 40.875 0.726 1 98.38 162 THR B N 1
ATOM 7475 C CA . THR B 1 162 ? -15.195 41.875 1.106 1 98.38 162 THR B CA 1
ATOM 7476 C C . THR B 1 162 ? -16.453 41.219 1.647 1 98.38 162 THR B C 1
ATOM 7478 O O . THR B 1 162 ? -16.922 40.219 1.102 1 98.38 162 THR B O 1
ATOM 7481 N N . VAL B 1 163 ? -16.953 41.781 2.756 1 98.56 163 VAL B N 1
ATOM 7482 C CA . VAL B 1 163 ? -18.172 41.25 3.373 1 98.56 163 VAL B CA 1
ATOM 7483 C C . VAL B 1 163 ? -19.234 42.375 3.434 1 98.56 163 VAL B C 1
ATOM 7485 O O . VAL B 1 163 ? -18.969 43.469 3.926 1 98.56 163 VAL B O 1
ATOM 7488 N N . GLU B 1 164 ? -20.375 42.125 2.875 1 98.44 164 GLU B N 1
ATOM 7489 C CA . GLU B 1 164 ? -21.547 42.969 3.021 1 98.44 164 GLU B CA 1
ATOM 7490 C C . GLU B 1 164 ? -22.641 42.281 3.826 1 98.44 164 GLU B C 1
ATOM 7492 O O . GLU B 1 164 ? -23.031 41.156 3.496 1 98.44 164 GLU B O 1
ATOM 7497 N N . THR B 1 165 ? -23.109 42.906 4.875 1 98.06 165 THR B N 1
ATOM 7498 C CA . THR B 1 165 ? -23.984 42.188 5.773 1 98.06 165 THR B CA 1
ATOM 7499 C C . THR B 1 165 ? -25.016 43.125 6.414 1 98.06 165 THR B C 1
ATOM 7501 O O . THR B 1 165 ? -24.766 44.312 6.531 1 98.06 165 THR B O 1
ATOM 7504 N N . ARG B 1 166 ? -26.156 42.594 6.711 1 96.06 166 ARG B N 1
ATOM 7505 C CA . ARG B 1 166 ? -27.234 43.281 7.422 1 96.06 166 ARG B CA 1
ATOM 7506 C C . ARG B 1 166 ? -27.875 42.375 8.469 1 96.06 166 ARG B C 1
ATOM 7508 O O . ARG B 1 166 ? -28.406 41.312 8.125 1 96.06 166 ARG B O 1
ATOM 7515 N N . PRO B 1 167 ? -27.844 42.781 9.734 1 94.75 167 PRO B N 1
ATOM 7516 C CA . PRO B 1 167 ? -28.266 41.875 10.812 1 94.75 167 PRO B CA 1
ATOM 7517 C C . PRO B 1 167 ? -29.781 41.875 11.016 1 94.75 167 PRO B C 1
ATOM 7519 O O . PRO B 1 167 ? -30.438 42.906 10.844 1 94.75 167 PRO B O 1
ATOM 7522 N N . MET B 1 168 ? -30.203 40.656 11.359 1 89.5 168 MET B N 1
ATOM 7523 C CA . MET B 1 168 ? -31.547 40.531 11.945 1 89.5 168 MET B CA 1
ATOM 7524 C C . MET B 1 168 ? -31.531 40.938 13.414 1 89.5 168 MET B C 1
ATOM 7526 O O . MET B 1 168 ? -30.609 40.562 14.156 1 89.5 168 MET B O 1
ATOM 7530 N N . THR B 1 169 ? -32.438 41.812 13.758 1 83.94 169 THR B N 1
ATOM 7531 C CA . THR B 1 169 ? -32.562 42.188 15.156 1 83.94 169 THR B CA 1
ATOM 7532 C C . THR B 1 169 ? -33.969 41.875 15.68 1 83.94 169 THR B C 1
ATOM 7534 O O . THR B 1 169 ? -34.844 41.438 14.922 1 83.94 169 THR B O 1
ATOM 7537 N N . GLU B 1 170 ? -34.156 42.125 16.844 1 76.06 170 GLU B N 1
ATOM 7538 C CA . GLU B 1 170 ? -35.438 41.875 17.469 1 76.06 170 GLU B CA 1
ATOM 7539 C C . GLU B 1 170 ? -36.531 42.781 16.891 1 76.06 170 GLU B C 1
ATOM 7541 O O . GLU B 1 170 ? -37.688 42.406 16.812 1 76.06 170 GLU B O 1
ATOM 7546 N N . THR B 1 171 ? -36.094 43.969 16.578 1 78.25 171 THR B N 1
ATOM 7547 C CA . THR B 1 171 ? -37.062 44.969 16.156 1 78.25 171 THR B CA 1
ATOM 7548 C C . THR B 1 171 ? -37.094 45.094 14.633 1 78.25 171 THR B C 1
ATOM 7550 O O . THR B 1 171 ? -37.719 46 14.086 1 78.25 171 THR B O 1
ATOM 7553 N N . GLY B 1 172 ? -36.5 44.219 14.008 1 80.94 172 GLY B N 1
ATOM 7554 C CA . GLY B 1 172 ? -36.438 44.219 12.555 1 80.94 172 GLY B CA 1
ATOM 7555 C C . GLY B 1 172 ? -35.031 44.094 12.008 1 80.94 172 GLY B C 1
ATOM 7556 O O . GLY B 1 172 ? -34.25 43.312 12.508 1 80.94 172 GLY B O 1
ATOM 7557 N N . LEU B 1 173 ? -34.781 44.875 10.914 1 89.06 173 LEU B N 1
ATOM 7558 C CA . LEU B 1 173 ? -33.469 44.812 10.289 1 89.06 173 LEU B CA 1
ATOM 7559 C C . LEU B 1 173 ? -32.562 45.906 10.789 1 89.06 173 LEU B C 1
ATOM 7561 O O . LEU B 1 173 ? -33 47.062 10.945 1 89.06 173 LEU B O 1
ATOM 7565 N N . GLY B 1 174 ? -31.344 45.625 11.102 1 91.88 174 GLY B N 1
ATOM 7566 C CA . GLY B 1 174 ? -30.344 46.594 11.531 1 91.88 174 GLY B CA 1
ATOM 7567 C C . GLY B 1 174 ? -29.672 47.312 10.375 1 91.88 174 GLY B C 1
ATOM 7568 O O . GLY B 1 174 ? -30.125 47.219 9.234 1 91.88 174 GLY B O 1
ATOM 7569 N N . GLU B 1 175 ? -28.594 48.031 10.719 1 94.06 175 GLU B N 1
ATOM 7570 C CA . GLU B 1 175 ? -27.828 48.75 9.711 1 94.06 175 GLU B CA 1
ATOM 7571 C C . GLU B 1 175 ? -26.922 47.781 8.922 1 94.06 175 GLU B C 1
ATOM 7573 O O . GLU B 1 175 ? -26.328 46.875 9.492 1 94.06 175 GLU B O 1
ATOM 7578 N N . ALA B 1 176 ? -26.844 48.094 7.66 1 96.62 176 ALA B N 1
ATOM 7579 C CA . ALA B 1 176 ? -25.984 47.281 6.801 1 96.62 176 ALA B CA 1
ATOM 7580 C C . ALA B 1 176 ? -24.562 47.844 6.762 1 96.62 176 ALA B C 1
ATOM 7582 O O . ALA B 1 176 ? -24.375 49.062 6.746 1 96.62 176 ALA B O 1
ATOM 7583 N N . TRP B 1 177 ? -23.594 46.969 6.727 1 97.5 177 TRP B N 1
ATOM 7584 C CA . TRP B 1 177 ? -22.203 47.375 6.75 1 97.5 177 TRP B CA 1
ATOM 7585 C C . TRP B 1 177 ? -21.391 46.625 5.711 1 97.5 177 TRP B C 1
ATOM 7587 O O . TRP B 1 177 ? -21.734 45.469 5.359 1 97.5 177 TRP B O 1
ATOM 7597 N N . ARG B 1 178 ? -20.344 47.188 5.211 1 97.94 178 ARG B N 1
ATOM 7598 C CA . ARG B 1 178 ? -19.344 46.562 4.352 1 97.94 178 ARG B CA 1
ATOM 7599 C C . ARG B 1 178 ? -17.984 46.5 5.051 1 97.94 178 ARG B C 1
ATOM 7601 O O . ARG B 1 178 ? -17.5 47.5 5.582 1 97.94 178 ARG B O 1
ATOM 7608 N N . TRP B 1 179 ? -17.453 45.344 5.129 1 97.88 179 TRP B N 1
ATOM 7609 C CA . TRP B 1 179 ? -16.141 45.031 5.66 1 97.88 179 TRP B CA 1
ATOM 7610 C C . TRP B 1 179 ? -15.195 44.531 4.555 1 97.88 179 TRP B C 1
ATOM 7612 O O . TRP B 1 179 ? -15.602 43.75 3.688 1 97.88 179 TRP B O 1
ATOM 7622 N N . SER B 1 180 ? -13.906 45.062 4.469 1 97.88 180 SER B N 1
ATOM 7623 C CA . SER B 1 180 ? -12.977 44.656 3.426 1 97.88 180 SER B CA 1
ATOM 7624 C C . SER B 1 180 ? -11.547 44.594 3.949 1 97.88 180 SER B C 1
ATOM 7626 O O . SER B 1 180 ? -11.141 45.438 4.738 1 97.88 180 SER B O 1
ATOM 7628 N N . SER B 1 181 ? -10.789 43.562 3.49 1 97.06 181 SER B N 1
ATOM 7629 C CA . SER B 1 181 ? -9.398 43.438 3.914 1 97.06 181 SER B CA 1
ATOM 7630 C C . SER B 1 181 ? -8.594 42.594 2.924 1 97.06 181 SER B C 1
ATOM 7632 O O . SER B 1 181 ? -9.148 41.688 2.26 1 97.06 181 SER B O 1
ATOM 7634 N N . ASP B 1 182 ? -7.281 42.875 2.811 1 95.31 182 ASP B N 1
ATOM 7635 C CA . ASP B 1 182 ? -6.348 42.031 2.068 1 95.31 182 ASP B CA 1
ATOM 7636 C C . ASP B 1 182 ? -5.531 41.156 3.016 1 95.31 182 ASP B C 1
ATOM 7638 O O . ASP B 1 182 ? -4.535 40.562 2.607 1 95.31 182 ASP B O 1
ATOM 7642 N N . ALA B 1 183 ? -5.945 41.125 4.23 1 90.56 183 ALA B N 1
ATOM 7643 C CA . ALA B 1 183 ? -5.352 40.312 5.281 1 90.56 183 ALA B CA 1
ATOM 7644 C C . ALA B 1 183 ? -3.92 40.75 5.574 1 90.56 183 ALA B C 1
ATOM 7646 O O . ALA B 1 183 ? -3.096 39.938 6.012 1 90.56 183 ALA B O 1
ATOM 7647 N N . LYS B 1 184 ? -3.602 41.969 5.246 1 89.62 184 LYS B N 1
ATOM 7648 C CA . LYS B 1 184 ? -2.271 42.5 5.539 1 89.62 184 LYS B CA 1
ATOM 7649 C C . LYS B 1 184 ? -2.295 43.375 6.777 1 89.62 184 LYS B C 1
ATOM 7651 O O . LYS B 1 184 ? -1.82 44.531 6.734 1 89.62 184 LYS B O 1
ATOM 7656 N N . GLY B 1 185 ? -3.072 42.969 7.805 1 87.5 185 GLY B N 1
ATOM 7657 C CA . GLY B 1 185 ? -2.988 43.594 9.125 1 87.5 185 GLY B CA 1
ATOM 7658 C C . GLY B 1 185 ? -4.129 44.531 9.422 1 87.5 185 GLY B C 1
ATOM 7659 O O . GLY B 1 185 ? -4.398 44.875 10.578 1 87.5 185 GLY B O 1
ATOM 7660 N N . GLN B 1 186 ? -4.738 45.031 8.336 1 93.06 186 GLN B N 1
ATOM 7661 C CA . GLN B 1 186 ? -5.797 46.031 8.547 1 93.06 186 GLN B CA 1
ATOM 7662 C C . GLN B 1 186 ? -7.039 45.656 7.727 1 93.06 186 GLN B C 1
ATOM 7664 O O . GLN B 1 186 ? -6.98 44.812 6.836 1 93.06 186 GLN B O 1
ATOM 7669 N N . TYR B 1 187 ? -8.18 46.25 8.117 1 95.75 187 TYR B N 1
ATOM 7670 C CA . TYR B 1 187 ? -9.422 46.156 7.371 1 95.75 187 TYR B CA 1
ATOM 7671 C C . TYR B 1 187 ? -10.203 47.469 7.41 1 95.75 187 TYR B C 1
ATOM 7673 O O . TYR B 1 187 ? -9.938 48.312 8.242 1 95.75 187 TYR B O 1
ATOM 7681 N N . SER B 1 188 ? -11.125 47.594 6.516 1 96.69 188 SER B N 1
ATOM 7682 C CA . SER B 1 188 ? -11.953 48.781 6.43 1 96.69 188 SER B CA 1
ATOM 7683 C C . SER B 1 188 ? -13.43 48.469 6.613 1 96.69 188 SER B C 1
ATOM 7685 O O . SER B 1 188 ? -13.859 47.344 6.324 1 96.69 188 SER B O 1
ATOM 7687 N N . MET B 1 189 ? -14.188 49.406 7.199 1 96.88 189 MET B N 1
ATOM 7688 C CA . MET B 1 189 ? -15.633 49.25 7.367 1 96.88 189 MET B CA 1
ATOM 7689 C C . MET B 1 189 ? -16.344 50.531 6.93 1 96.88 189 MET B C 1
ATOM 7691 O O . MET B 1 189 ? -15.867 51.656 7.18 1 96.88 189 MET B O 1
ATOM 7695 N N . GLU B 1 190 ? -17.469 50.406 6.301 1 96.69 190 GLU B N 1
ATOM 7696 C CA . GLU B 1 190 ? -18.312 51.531 5.898 1 96.69 190 GLU B CA 1
ATOM 7697 C C . GLU B 1 190 ? -19.781 51.125 5.828 1 96.69 190 GLU B C 1
ATOM 7699 O O . GLU B 1 190 ? -20.094 49.938 5.605 1 96.69 190 GLU B O 1
ATOM 7704 N N . PRO B 1 191 ? -20.656 52.062 6.094 1 95.69 191 PRO B N 1
ATOM 7705 C CA . PRO B 1 191 ? -22.078 51.75 5.887 1 95.69 191 PRO B CA 1
ATOM 7706 C C . PRO B 1 191 ? -22.375 51.344 4.445 1 95.69 191 PRO B C 1
ATOM 7708 O O . PRO B 1 191 ? -21.781 51.875 3.51 1 95.69 191 PRO B O 1
ATOM 7711 N N . CYS B 1 192 ? -23.25 50.469 4.379 1 95.44 192 CYS B N 1
ATOM 7712 C CA . CYS B 1 192 ? -23.609 49.969 3.061 1 95.44 192 CYS B CA 1
ATOM 7713 C C . CYS B 1 192 ? -25.125 49.906 2.889 1 95.44 192 CYS B C 1
ATOM 7715 O O . CYS B 1 192 ? -25.703 48.812 2.787 1 95.44 192 CYS B O 1
ATOM 7717 N N . PRO B 1 193 ? -25.75 50.938 2.666 1 92.38 193 PRO B N 1
ATOM 7718 C CA . PRO B 1 193 ? -27.219 51 2.637 1 92.38 193 PRO B CA 1
ATOM 7719 C C . PRO B 1 193 ? -27.812 50.281 1.418 1 92.38 193 PRO B C 1
ATOM 7721 O O . PRO B 1 193 ? -29 49.938 1.41 1 92.38 193 PRO B O 1
ATOM 7724 N N . GLU B 1 194 ? -27 50.062 0.498 1 91.88 194 GLU B N 1
ATOM 7725 C CA . GLU B 1 194 ? -27.469 49.375 -0.708 1 91.88 194 GLU B CA 1
ATOM 7726 C C . GLU B 1 194 ? -27.906 47.969 -0.408 1 91.88 194 GLU B C 1
ATOM 7728 O O . GLU B 1 194 ? -28.688 47.375 -1.165 1 91.88 194 GLU B O 1
ATOM 7733 N N . VAL B 1 195 ? -27.422 47.406 0.653 1 94.06 195 VAL B N 1
ATOM 7734 C CA . VAL B 1 195 ? -27.844 46.062 1.08 1 94.06 195 VAL B CA 1
ATOM 7735 C C . VAL B 1 195 ? -29.156 46.188 1.846 1 94.06 195 VAL B C 1
ATOM 7737 O O . VAL B 1 195 ? -29.203 46.719 2.947 1 94.06 195 VAL B O 1
ATOM 7740 N N . THR B 1 196 ? -30.203 45.594 1.329 1 91.31 196 THR B N 1
ATOM 7741 C CA . THR B 1 196 ? -31.516 45.844 1.905 1 91.31 196 THR B CA 1
ATOM 7742 C C . THR B 1 196 ? -32.062 44.594 2.572 1 91.31 196 THR B C 1
ATOM 7744 O O . THR B 1 196 ? -33 44.656 3.377 1 91.31 196 THR B O 1
ATOM 7747 N N . ARG B 1 197 ? -31.578 43.5 2.266 1 90.38 197 ARG B N 1
ATOM 7748 C CA . ARG B 1 197 ? -32.031 42.219 2.838 1 90.38 197 ARG B CA 1
ATOM 7749 C C . ARG B 1 197 ? -31.094 41.719 3.924 1 90.38 197 ARG B C 1
ATOM 7751 O O . ARG B 1 197 ? -29.906 42.094 3.926 1 90.38 197 ARG B O 1
ATOM 7758 N N . GLN B 1 198 ? -31.625 40.969 4.859 1 92.75 198 GLN B N 1
ATOM 7759 C CA . GLN B 1 198 ? -30.781 40.406 5.906 1 92.75 198 GLN B CA 1
ATOM 7760 C C . GLN B 1 198 ? -29.812 39.375 5.332 1 92.75 198 GLN B C 1
ATOM 7762 O O . GLN B 1 198 ? -30.094 38.75 4.312 1 92.75 198 GLN B O 1
ATOM 7767 N N . GLY B 1 199 ? -28.719 39.156 6.055 1 95.88 199 GLY B N 1
ATOM 7768 C CA . GLY B 1 199 ? -27.781 38.125 5.664 1 95.88 199 GLY B CA 1
ATOM 7769 C C . GLY B 1 199 ? -26.375 38.656 5.449 1 95.88 199 GLY B C 1
ATOM 7770 O O . GLY B 1 199 ? -26.016 39.719 5.973 1 95.88 199 GLY B O 1
ATOM 7771 N N . THR B 1 200 ? -25.562 37.844 4.832 1 97.94 200 THR B N 1
ATOM 7772 C CA . THR B 1 200 ? -24.156 38.188 4.613 1 97.94 200 THR B CA 1
ATOM 7773 C C . THR B 1 200 ? -23.719 37.75 3.215 1 97.94 200 THR B C 1
ATOM 7775 O O . THR B 1 200 ? -24.031 36.656 2.764 1 97.94 200 THR B O 1
ATOM 7778 N N . ARG B 1 201 ? -23.047 38.656 2.555 1 98.19 201 ARG B N 1
ATOM 7779 C CA . ARG B 1 201 ? -22.391 38.375 1.277 1 98.19 201 ARG B CA 1
ATOM 7780 C C . ARG B 1 201 ? -20.875 38.438 1.415 1 98.19 201 ARG B C 1
ATOM 7782 O O . ARG B 1 201 ? -20.312 39.5 1.755 1 98.19 201 ARG B O 1
ATOM 7789 N N . VAL B 1 202 ? -20.203 37.312 1.214 1 98.62 202 VAL B N 1
ATOM 7790 C CA . VAL B 1 202 ? -18.75 37.25 1.193 1 98.62 202 VAL B CA 1
ATOM 7791 C C . VAL B 1 202 ? -18.25 37.281 -0.25 1 98.62 202 VAL B C 1
ATOM 7793 O O . VAL B 1 202 ? -18.531 36.375 -1.027 1 98.62 202 VAL B O 1
ATOM 7796 N N . ILE B 1 203 ? -17.516 38.281 -0.627 1 98.62 203 ILE B N 1
ATOM 7797 C CA . ILE B 1 203 ? -17.031 38.5 -1.986 1 98.62 203 ILE B CA 1
ATOM 7798 C C . ILE B 1 203 ? -15.516 38.281 -2.027 1 98.62 203 ILE B C 1
ATOM 7800 O O . ILE B 1 203 ? -14.766 39 -1.365 1 98.62 203 ILE B O 1
ATOM 7804 N N . LEU B 1 204 ? -15.086 37.312 -2.781 1 98.62 204 LEU B N 1
ATOM 7805 C CA . LEU B 1 204 ? -13.68 36.969 -2.912 1 98.62 204 LEU B CA 1
ATOM 7806 C C . LEU B 1 204 ? -13.102 37.531 -4.211 1 98.62 204 LEU B C 1
ATOM 7808 O O . LEU B 1 204 ? -13.539 37.156 -5.301 1 98.62 204 LEU B O 1
ATOM 7812 N N . SER B 1 205 ? -12.133 38.438 -4.121 1 98.31 205 SER B N 1
ATOM 7813 C CA . SER B 1 205 ? -11.352 38.844 -5.289 1 98.31 205 SER B CA 1
ATOM 7814 C C . SER B 1 205 ? -10.281 37.812 -5.613 1 98.31 205 SER B C 1
ATOM 7816 O O . SER B 1 205 ? -9.195 37.844 -5.02 1 98.31 205 SER B O 1
ATOM 7818 N N . LEU B 1 206 ? -10.508 37.062 -6.645 1 97.75 206 LEU B N 1
ATOM 7819 C CA . LEU B 1 206 ? -9.82 35.781 -6.84 1 97.75 206 LEU B CA 1
ATOM 7820 C C . LEU B 1 206 ? -8.422 36 -7.395 1 97.75 206 LEU B C 1
ATOM 7822 O O . LEU B 1 206 ? -8.203 36.875 -8.234 1 97.75 206 LEU B O 1
ATOM 7826 N N . ASN B 1 207 ? -7.492 35.219 -6.945 1 94.94 207 ASN B N 1
ATOM 7827 C CA . ASN B 1 207 ? -6.148 35.156 -7.508 1 94.94 207 ASN B CA 1
ATOM 7828 C C . ASN B 1 207 ? -5.922 33.875 -8.297 1 94.94 207 ASN B C 1
ATOM 7830 O O . ASN B 1 207 ? -4.832 33.656 -8.828 1 94.94 207 ASN B O 1
ATOM 7834 N N . ASP B 1 208 ? -6.957 33.062 -8.312 1 92.38 208 ASP B N 1
ATOM 7835 C CA . ASP B 1 208 ? -6.969 31.828 -9.094 1 92.38 208 ASP B CA 1
ATOM 7836 C C . ASP B 1 208 ? -8.234 31.719 -9.938 1 92.38 208 ASP B C 1
ATOM 7838 O O . ASP B 1 208 ? -9.32 31.484 -9.406 1 92.38 208 ASP B O 1
ATOM 7842 N N . GLU B 1 209 ? -8.125 31.703 -11.125 1 92.81 209 GLU B N 1
ATOM 7843 C CA . GLU B 1 209 ? -9.25 31.859 -12.039 1 92.81 209 GLU B CA 1
ATOM 7844 C C . GLU B 1 209 ? -10.023 30.562 -12.195 1 92.81 209 GLU B C 1
ATOM 7846 O O . GLU B 1 209 ? -11.141 30.547 -12.711 1 92.81 209 GLU B O 1
ATOM 7851 N N . LYS B 1 210 ? -9.523 29.5 -11.695 1 94.5 210 LYS B N 1
ATOM 7852 C CA . LYS B 1 210 ? -10.242 28.234 -11.828 1 94.5 210 LYS B CA 1
ATOM 7853 C C . LYS B 1 210 ? -11.555 28.266 -11.062 1 94.5 210 LYS B C 1
ATOM 7855 O O . LYS B 1 210 ? -12.508 27.562 -11.422 1 94.5 210 LYS B O 1
ATOM 7860 N N . TYR B 1 211 ? -11.594 29.156 -10.133 1 96.81 211 TYR B N 1
ATOM 7861 C CA . TYR B 1 211 ? -12.781 29.203 -9.281 1 96.81 211 TYR B CA 1
ATOM 7862 C C . TYR B 1 211 ? -13.859 30.078 -9.906 1 96.81 211 TYR B C 1
ATOM 7864 O O . TYR B 1 211 ? -14.914 30.297 -9.305 1 96.81 211 TYR B O 1
ATOM 7872 N N . LEU B 1 212 ? -13.633 30.547 -11.117 1 96.25 212 LEU B N 1
ATOM 7873 C CA . LEU B 1 212 ? -14.656 31.25 -11.891 1 96.25 212 LEU B CA 1
ATOM 7874 C C . LEU B 1 212 ? -15.438 30.266 -12.75 1 96.25 212 LEU B C 1
ATOM 7876 O O . LEU B 1 212 ? -16.516 30.609 -13.258 1 96.25 212 LEU B O 1
ATOM 7880 N N . GLU B 1 213 ? -14.898 29.109 -12.859 1 95.31 213 GLU B N 1
ATOM 7881 C CA . GLU B 1 213 ? -15.5 28.109 -13.727 1 95.31 213 GLU B CA 1
ATOM 7882 C C . GLU B 1 213 ? -16.672 27.422 -13.039 1 95.31 213 GLU B C 1
ATOM 7884 O O . GLU B 1 213 ? -16.516 26.891 -11.93 1 95.31 213 GLU B O 1
ATOM 7889 N N . GLU B 1 214 ? -17.75 27.406 -13.75 1 94.56 214 GLU B N 1
ATOM 7890 C CA . GLU B 1 214 ? -18.969 26.812 -13.219 1 94.56 214 GLU B CA 1
ATOM 7891 C C . GLU B 1 214 ? -18.766 25.344 -12.867 1 94.56 214 GLU B C 1
ATOM 7893 O O . GLU B 1 214 ? -19.219 24.875 -11.82 1 94.56 214 GLU B O 1
ATOM 7898 N N . ALA B 1 215 ? -18.141 24.641 -13.727 1 94.31 215 ALA B N 1
ATOM 7899 C CA . ALA B 1 215 ? -17.938 23.203 -13.516 1 94.31 215 ALA B CA 1
ATOM 7900 C C . ALA B 1 215 ? -17.125 22.953 -12.25 1 94.31 215 ALA B C 1
ATOM 7902 O O . ALA B 1 215 ? -17.422 22.047 -11.477 1 94.31 215 ALA B O 1
ATOM 7903 N N . THR B 1 216 ? -16.125 23.766 -12.016 1 96.19 216 THR B N 1
ATOM 7904 C CA . THR B 1 216 ? -15.281 23.641 -10.828 1 96.19 216 THR B CA 1
ATOM 7905 C C . THR B 1 216 ? -16.094 23.922 -9.562 1 96.19 216 THR B C 1
ATOM 7907 O O . THR B 1 216 ? -16.016 23.156 -8.594 1 96.19 216 THR B O 1
ATOM 7910 N N . LEU B 1 217 ? -16.875 24.953 -9.641 1 96.81 217 LEU B N 1
ATOM 7911 C CA . LEU B 1 217 ? -17.672 25.328 -8.477 1 96.81 217 LEU B CA 1
ATOM 7912 C C . LEU B 1 217 ? -18.719 24.266 -8.18 1 96.81 217 LEU B C 1
ATOM 7914 O O . LEU B 1 217 ? -18.969 23.938 -7.016 1 96.81 217 LEU B O 1
ATOM 7918 N N . ARG B 1 218 ? -19.312 23.797 -9.219 1 95.81 218 ARG B N 1
ATOM 7919 C CA . ARG B 1 218 ? -20.328 22.766 -9.039 1 95.81 218 ARG B CA 1
ATOM 7920 C C . ARG B 1 218 ? -19.734 21.531 -8.375 1 95.81 218 ARG B C 1
ATOM 7922 O O . ARG B 1 218 ? -20.312 20.969 -7.445 1 95.81 218 ARG B O 1
ATOM 7929 N N . ASP B 1 219 ? -18.578 21.109 -8.836 1 94.75 219 ASP B N 1
ATOM 7930 C CA . ASP B 1 219 ? -17.891 19.953 -8.266 1 94.75 219 ASP B CA 1
ATOM 7931 C C . ASP B 1 219 ? -17.562 20.188 -6.793 1 94.75 219 ASP B C 1
ATOM 7933 O O . ASP B 1 219 ? -17.781 19.297 -5.961 1 94.75 219 ASP B O 1
ATOM 7937 N N . LEU B 1 220 ? -17.062 21.328 -6.465 1 95.38 220 LEU B N 1
ATOM 7938 C CA . LEU B 1 220 ? -16.656 21.641 -5.102 1 95.38 220 LEU B CA 1
ATOM 7939 C C . LEU B 1 220 ? -17.859 21.703 -4.164 1 95.38 220 LEU B C 1
ATOM 7941 O O . LEU B 1 220 ? -17.828 21.125 -3.074 1 95.38 220 LEU B O 1
ATOM 7945 N N . LEU B 1 221 ? -18.875 22.344 -4.617 1 95.69 221 LEU B N 1
ATOM 7946 C CA . LEU B 1 221 ? -20.078 22.484 -3.793 1 95.69 221 LEU B CA 1
ATOM 7947 C C . LEU B 1 221 ? -20.734 21.125 -3.568 1 95.69 221 LEU B C 1
ATOM 7949 O O . LEU B 1 221 ? -21.188 20.828 -2.461 1 95.69 221 LEU B O 1
ATOM 7953 N N . THR B 1 222 ? -20.75 20.406 -4.605 1 92 222 THR B N 1
ATOM 7954 C CA . THR B 1 222 ? -21.297 19.062 -4.461 1 92 222 THR B CA 1
ATOM 7955 C C . THR B 1 222 ? -20.469 18.234 -3.49 1 92 222 THR B C 1
ATOM 7957 O O . THR B 1 222 ? -21.016 17.531 -2.637 1 92 222 THR B O 1
ATOM 7960 N N . HIS B 1 223 ? -19.25 18.391 -3.605 1 89.12 223 HIS B N 1
ATOM 7961 C CA . HIS B 1 223 ? -18.312 17.609 -2.799 1 89.12 223 HIS B CA 1
ATOM 7962 C C . HIS B 1 223 ? -18.406 17.984 -1.323 1 89.12 223 HIS B C 1
ATOM 7964 O O . HIS B 1 223 ? -18.484 17.109 -0.463 1 89.12 223 HIS B O 1
ATOM 7970 N N . TYR B 1 224 ? -18.547 19.25 -1.01 1 90.25 224 TYR B N 1
ATOM 7971 C CA . TYR B 1 224 ? -18.406 19.688 0.375 1 90.25 224 TYR B CA 1
ATOM 7972 C C . TYR B 1 224 ? -19.781 19.906 1.005 1 90.25 224 TYR B C 1
ATOM 7974 O O . TYR B 1 224 ? -19.922 19.906 2.23 1 90.25 224 TYR B O 1
ATOM 7982 N N . CYS B 1 225 ? -20.828 20.062 0.198 1 90.25 225 CYS B N 1
ATOM 7983 C CA . CYS B 1 225 ? -22.062 20.625 0.767 1 90.25 225 CYS B CA 1
ATOM 7984 C C . CYS B 1 225 ? -23.266 19.734 0.443 1 90.25 225 CYS B C 1
ATOM 7986 O O . CYS B 1 225 ? -24.406 20.141 0.662 1 90.25 225 CYS B O 1
ATOM 7988 N N . GLU B 1 226 ? -23.078 18.641 -0.022 1 88.38 226 GLU B N 1
ATOM 7989 C CA . GLU B 1 226 ? -24.125 17.781 -0.562 1 88.38 226 GLU B CA 1
ATOM 7990 C C . GLU B 1 226 ? -25.203 17.516 0.484 1 88.38 226 GLU B C 1
ATOM 7992 O O . GLU B 1 226 ? -26.391 17.438 0.153 1 88.38 226 GLU B O 1
ATOM 7997 N N . PHE B 1 227 ? -24.875 17.516 1.707 1 89.56 227 PHE B N 1
ATOM 7998 C CA . PHE B 1 227 ? -25.844 17.047 2.697 1 89.56 227 PHE B CA 1
ATOM 7999 C C . PHE B 1 227 ? -26.078 18.094 3.775 1 89.56 227 PHE B C 1
ATOM 8001 O O . PHE B 1 227 ? -26.562 17.781 4.859 1 89.56 227 PHE B O 1
ATOM 8008 N N . LEU B 1 228 ? -25.766 19.297 3.449 1 90.38 228 LEU B N 1
ATOM 8009 C CA . LEU B 1 228 ? -25.984 20.375 4.406 1 90.38 228 LEU B CA 1
ATOM 8010 C C . LEU B 1 228 ? -27.484 20.609 4.629 1 90.38 228 LEU B C 1
ATOM 8012 O O . LEU B 1 228 ? -28.297 20.25 3.783 1 90.38 228 LEU B O 1
ATOM 8016 N N . GLN B 1 229 ? -27.812 21.109 5.715 1 86.81 229 GLN B N 1
ATOM 8017 C CA . GLN B 1 229 ? -29.188 21.219 6.176 1 86.81 229 GLN B CA 1
ATOM 8018 C C . GLN B 1 229 ? -29.953 22.25 5.363 1 86.81 229 GLN B C 1
ATOM 8020 O O . GLN B 1 229 ? -31.188 22.141 5.223 1 86.81 229 GLN B O 1
ATOM 8025 N N . PHE B 1 230 ? -29.344 23.25 4.844 1 92.81 230 PHE B N 1
ATOM 8026 C CA . PHE B 1 230 ? -30 24.312 4.09 1 92.81 230 PHE B CA 1
ATOM 8027 C C . PHE B 1 230 ? -29.656 24.219 2.607 1 92.81 230 PHE B C 1
ATOM 8029 O O . PHE B 1 230 ? -28.594 23.734 2.244 1 92.81 230 PHE B O 1
ATOM 8036 N N . PRO B 1 231 ? -30.547 24.656 1.729 1 95 231 PRO B N 1
ATOM 8037 C CA . PRO B 1 231 ? -30.266 24.562 0.293 1 95 231 PRO B CA 1
ATOM 8038 C C . PRO B 1 231 ? -29.094 25.453 -0.141 1 95 231 PRO B C 1
ATOM 8040 O O . PRO B 1 231 ? -28.938 26.562 0.362 1 95 231 PRO B O 1
ATOM 8043 N N . VAL B 1 232 ? -28.297 24.922 -0.984 1 96.5 232 VAL B N 1
ATOM 8044 C CA . VAL B 1 232 ? -27.188 25.641 -1.604 1 96.5 232 VAL B CA 1
ATOM 8045 C C . VAL B 1 232 ? -27.438 25.766 -3.107 1 96.5 232 VAL B C 1
ATOM 8047 O O . VAL B 1 232 ? -27.672 24.781 -3.793 1 96.5 232 VAL B O 1
ATOM 8050 N N . TYR B 1 233 ? -27.391 27 -3.615 1 96.88 233 TYR B N 1
ATOM 8051 C CA . TYR B 1 233 ? -27.672 27.266 -5.023 1 96.88 233 TYR B CA 1
ATOM 8052 C C . TYR B 1 233 ? -26.422 27.797 -5.73 1 96.88 233 TYR B C 1
ATOM 8054 O O . TYR B 1 233 ? -25.656 28.578 -5.16 1 96.88 233 TYR B O 1
ATOM 8062 N N . LEU B 1 234 ? -26.188 27.344 -6.945 1 97.44 234 LEU B N 1
ATOM 8063 C CA . LEU B 1 234 ? -25.141 27.844 -7.82 1 97.44 234 LEU B CA 1
ATOM 8064 C C . LEU B 1 234 ? -25.734 28.547 -9.039 1 97.44 234 LEU B C 1
ATOM 8066 O O . LEU B 1 234 ? -26.625 28.016 -9.695 1 97.44 234 LEU B O 1
ATOM 8070 N N . GLN B 1 235 ? -25.312 29.719 -9.281 1 96.06 235 GLN B N 1
ATOM 8071 C CA . GLN B 1 235 ? -25.797 30.438 -10.453 1 96.06 235 GLN B CA 1
ATOM 8072 C C . GLN B 1 235 ? -25.156 29.906 -11.727 1 96.06 235 GLN B C 1
ATOM 8074 O O . GLN B 1 235 ? -23.922 29.781 -11.812 1 96.06 235 GLN B O 1
ATOM 8079 N N . THR B 1 236 ? -25.984 29.578 -12.633 1 92.75 236 THR B N 1
ATOM 8080 C CA . THR B 1 236 ? -25.5 29.141 -13.945 1 92.75 236 THR B CA 1
ATOM 8081 C C . THR B 1 236 ? -26 30.062 -15.039 1 92.75 236 THR B C 1
ATOM 8083 O O . THR B 1 236 ? -27.141 30.531 -15 1 92.75 236 THR B O 1
ATOM 8086 N N . LEU B 1 237 ? -25.078 30.438 -15.945 1 87.69 237 LEU B N 1
ATOM 8087 C CA . LEU B 1 237 ? -25.406 31.328 -17.047 1 87.69 237 LEU B CA 1
ATOM 8088 C C . LEU B 1 237 ? -25.672 30.516 -18.328 1 87.69 237 LEU B C 1
ATOM 8090 O O . LEU B 1 237 ? -24.828 29.734 -18.75 1 87.69 237 LEU B O 1
ATOM 8094 N N . THR B 1 238 ? -26.844 30.5 -18.797 1 82.44 238 THR B N 1
ATOM 8095 C CA . THR B 1 238 ? -27.188 29.812 -20.016 1 82.44 238 THR B CA 1
ATOM 8096 C C . THR B 1 238 ? -27.516 30.797 -21.141 1 82.44 238 THR B C 1
ATOM 8098 O O . THR B 1 238 ? -28.203 31.797 -20.906 1 82.44 238 THR B O 1
ATOM 8101 N N . GLU B 1 239 ? -26.906 30.641 -22.266 1 77.81 239 GLU B N 1
ATOM 8102 C CA . GLU B 1 239 ? -27.188 31.453 -23.438 1 77.81 239 GLU B CA 1
ATOM 8103 C C . GLU B 1 239 ? -28.438 30.969 -24.156 1 77.81 239 GLU B C 1
ATOM 8105 O O . GLU B 1 239 ? -28.578 29.797 -24.469 1 77.81 239 GLU B O 1
ATOM 8110 N N . THR B 1 240 ? -29.422 31.781 -24.031 1 75.56 240 THR B N 1
ATOM 8111 C CA . THR B 1 240 ? -30.625 31.422 -24.75 1 75.56 240 THR B CA 1
ATOM 8112 C C . THR B 1 240 ? -30.844 32.375 -25.938 1 75.56 240 THR B C 1
ATOM 8114 O O . THR B 1 240 ? -30.578 33.562 -25.844 1 75.56 240 THR B O 1
ATOM 8117 N N . GLU B 1 241 ? -31.125 31.906 -27.141 1 74.94 241 GLU B N 1
ATOM 8118 C CA . GLU B 1 241 ? -31.438 32.688 -28.344 1 74.94 241 GLU B CA 1
ATOM 8119 C C . GLU B 1 241 ? -32.844 33.25 -28.266 1 74.94 241 GLU B C 1
ATOM 8121 O O . GLU B 1 241 ? -33.812 32.5 -28.031 1 74.94 241 GLU B O 1
ATOM 8126 N N . VAL B 1 242 ? -32.938 34.5 -28.094 1 73.06 242 VAL B N 1
ATOM 8127 C CA . VAL B 1 242 ? -34.25 35.125 -28.094 1 73.06 242 VAL B CA 1
ATOM 8128 C C . VAL B 1 242 ? -34.469 35.812 -29.438 1 73.06 242 VAL B C 1
ATOM 8130 O O . VAL B 1 242 ? -33.562 36.438 -30 1 73.06 242 VAL B O 1
ATOM 8133 N N . GLU B 1 243 ? -35.625 35.656 -30.047 1 70.94 243 GLU B N 1
ATOM 8134 C CA . GLU B 1 243 ? -36 36.25 -31.328 1 70.94 243 GLU B CA 1
ATOM 8135 C C . GLU B 1 243 ? -36.25 37.75 -31.172 1 70.94 243 GLU B C 1
ATOM 8137 O O . GLU B 1 243 ? -36.969 38.188 -30.266 1 70.94 243 GLU B O 1
ATOM 8142 N N . VAL B 1 244 ? -35.375 38.5 -31.703 1 68.56 244 VAL B N 1
ATOM 8143 C CA . VAL B 1 244 ? -35.625 39.938 -31.703 1 68.56 244 VAL B CA 1
ATOM 8144 C C . VAL B 1 244 ? -36.562 40.312 -32.875 1 68.56 244 VAL B C 1
ATOM 8146 O O . VAL B 1 244 ? -36.344 39.875 -34 1 68.56 244 VAL B O 1
ATOM 8149 N N . GLN B 1 245 ? -37.656 40.75 -32.531 1 56.44 245 GLN B N 1
ATOM 8150 C CA . GLN B 1 245 ? -38.594 41.25 -33.531 1 56.44 245 GLN B CA 1
ATOM 8151 C C . GLN B 1 245 ? -38.094 42.5 -34.188 1 56.44 245 GLN B C 1
ATOM 8153 O O . GLN B 1 245 ? -37.781 43.5 -33.531 1 56.44 245 GLN B O 1
ATOM 8158 N N . THR B 1 246 ? -37.375 42.375 -35.188 1 54.66 246 THR B N 1
ATOM 8159 C CA . THR B 1 246 ? -37.094 43.594 -35.938 1 54.66 246 THR B CA 1
ATOM 8160 C C . THR B 1 246 ? -38.375 44.188 -36.562 1 54.66 246 THR B C 1
ATOM 8162 O O . THR B 1 246 ? -39.188 43.438 -37.094 1 54.66 246 THR B O 1
ATOM 8165 N N . GLU B 1 247 ? -38.75 45.281 -35.969 1 49.53 247 GLU B N 1
ATOM 8166 C CA . GLU B 1 247 ? -39.875 46 -36.562 1 49.53 247 GLU B CA 1
ATOM 8167 C C . GLU B 1 247 ? -39.656 46.219 -38.062 1 49.53 247 GLU B C 1
ATOM 8169 O O . GLU B 1 247 ? -38.719 46.844 -38.5 1 49.53 247 GLU B O 1
ATOM 8174 N N . THR B 1 248 ? -39.844 45.281 -38.812 1 46.81 248 THR B N 1
ATOM 8175 C CA . THR B 1 248 ? -39.812 45.594 -40.219 1 46.81 248 THR B CA 1
ATOM 8176 C C . THR B 1 248 ? -40.938 46.531 -40.594 1 46.81 248 THR B C 1
ATOM 8178 O O . THR B 1 248 ? -42 46.469 -40.031 1 46.81 248 THR B O 1
ATOM 8181 N N . GLU B 1 249 ? -40.594 47.688 -41.188 1 46.34 249 GLU B N 1
ATOM 8182 C CA . GLU B 1 249 ? -41.594 48.5 -41.906 1 46.34 249 GLU B CA 1
ATOM 8183 C C . GLU B 1 249 ? -42.5 47.594 -42.75 1 46.34 249 GLU B C 1
ATOM 8185 O O . GLU B 1 249 ? -42.094 46.5 -43.156 1 46.34 249 GLU B O 1
ATOM 8190 N N . GLU B 1 250 ? -43.812 48 -42.938 1 46.78 250 GLU B N 1
ATOM 8191 C CA . GLU B 1 250 ? -45 47.344 -43.438 1 46.78 250 GLU B CA 1
ATOM 8192 C C . GLU B 1 250 ? -44.688 46.469 -44.625 1 46.78 250 GLU B C 1
ATOM 8194 O O . GLU B 1 250 ? -45.438 45.531 -44.938 1 46.78 250 GLU B O 1
ATOM 8199 N N . GLY B 1 251 ? -44 46.906 -45.656 1 46.06 251 GLY B N 1
ATOM 8200 C CA . GLY B 1 251 ? -43.938 46.312 -46.969 1 46.06 251 GLY B CA 1
ATOM 8201 C C . GLY B 1 251 ? -42.938 45.156 -47.062 1 46.06 251 GLY B C 1
ATOM 8202 O O . GLY B 1 251 ? -42.812 44.531 -48.125 1 46.06 251 GLY B O 1
ATOM 8203 N N . GLU B 1 252 ? -41.75 45.438 -46.594 1 42.38 252 GLU B N 1
ATOM 8204 C CA . GLU B 1 252 ? -40.719 44.531 -47.062 1 42.38 252 GLU B CA 1
ATOM 8205 C C . GLU B 1 252 ? -40.812 43.156 -46.438 1 42.38 252 GLU B C 1
ATOM 8207 O O . GLU B 1 252 ? -41.344 43.031 -45.312 1 42.38 252 GLU B O 1
ATOM 8212 N N . ASP B 1 253 ? -40.281 42.125 -47.188 1 46.09 253 ASP B N 1
ATOM 8213 C CA . ASP B 1 253 ? -40.25 40.656 -47.094 1 46.09 253 ASP B CA 1
ATOM 8214 C C . ASP B 1 253 ? -39.844 40.188 -45.688 1 46.09 253 ASP B C 1
ATOM 8216 O O . ASP B 1 253 ? -39.219 40.938 -44.938 1 46.09 253 ASP B O 1
ATOM 8220 N N . GLU B 1 254 ? -40.219 38.938 -45.375 1 45.78 254 GLU B N 1
ATOM 8221 C CA . GLU B 1 254 ? -40.062 38.094 -44.188 1 45.78 254 GLU B CA 1
ATOM 8222 C C . GLU B 1 254 ? -38.625 38.188 -43.656 1 45.78 254 GLU B C 1
ATOM 8224 O O . GLU B 1 254 ? -37.719 37.625 -44.25 1 45.78 254 GLU B O 1
ATOM 8229 N N . VAL B 1 255 ? -38.219 39.281 -43.188 1 51.41 255 VAL B N 1
ATOM 8230 C CA . VAL B 1 255 ? -36.875 39.281 -42.625 1 51.41 255 VAL B CA 1
ATOM 8231 C C . VAL B 1 255 ? -36.75 38.188 -41.594 1 51.41 255 VAL B C 1
ATOM 8233 O O . VAL B 1 255 ? -37.656 37.938 -40.812 1 51.41 255 VAL B O 1
ATOM 8236 N N . GLU B 1 256 ? -35.812 37.188 -41.844 1 55.56 256 GLU B N 1
ATOM 8237 C CA . GLU B 1 256 ? -35.438 36.094 -41 1 55.56 256 GLU B CA 1
ATOM 8238 C C . GLU B 1 256 ? -35.25 36.562 -39.562 1 55.56 256 GLU B C 1
ATOM 8240 O O . GLU B 1 256 ? -34.656 37.625 -39.312 1 55.56 256 GLU B O 1
ATOM 8245 N N . PRO B 1 257 ? -36.031 36.031 -38.719 1 61.34 257 PRO B N 1
ATOM 8246 C CA . PRO B 1 257 ? -35.875 36.406 -37.281 1 61.34 257 PRO B CA 1
ATOM 8247 C C . PRO B 1 257 ? -34.438 36.406 -36.844 1 61.34 257 PRO B C 1
ATOM 8249 O O . PRO B 1 257 ? -33.625 35.562 -37.25 1 61.34 257 PRO B O 1
ATOM 8252 N N . VAL B 1 258 ? -33.875 37.562 -36.562 1 65.88 258 VAL B N 1
ATOM 8253 C CA . VAL B 1 258 ? -32.531 37.656 -36.031 1 65.88 258 VAL B CA 1
ATOM 8254 C C . VAL B 1 258 ? -32.531 37.219 -34.562 1 65.88 258 VAL B C 1
ATOM 8256 O O . VAL B 1 258 ? -33.406 37.594 -33.781 1 65.88 258 VAL B O 1
ATOM 8259 N N . TYR B 1 259 ? -31.844 36.156 -34.25 1 69.31 259 TYR B N 1
ATOM 8260 C CA . TYR B 1 259 ? -31.703 35.625 -32.875 1 69.31 259 TYR B CA 1
ATOM 8261 C C . TYR B 1 259 ? -30.547 36.281 -32.156 1 69.31 259 TYR B C 1
ATOM 8263 O O . TYR B 1 259 ? -29.484 36.531 -32.75 1 69.31 259 TYR B O 1
ATOM 8271 N N . GLU B 1 260 ? -30.922 37.031 -31.109 1 72 260 GLU B N 1
ATOM 8272 C CA . GLU B 1 260 ? -29.859 37.5 -30.25 1 72 260 GLU B CA 1
ATOM 8273 C C . GLU B 1 260 ? -29.656 36.594 -29.047 1 72 260 GLU B C 1
ATOM 8275 O O . GLU B 1 260 ? -30.609 36 -28.547 1 72 260 GLU B O 1
ATOM 8280 N N . THR B 1 261 ? -28.438 36.281 -28.734 1 74.06 261 THR B N 1
ATOM 8281 C CA . THR B 1 261 ? -28.078 35.406 -27.609 1 74.06 261 THR B CA 1
ATOM 8282 C C . THR B 1 261 ? -28.156 36.188 -26.281 1 74.06 261 THR B C 1
ATOM 8284 O O . THR B 1 261 ? -27.5 37.219 -26.125 1 74.06 261 THR B O 1
ATOM 8287 N N . GLU B 1 262 ? -29.219 35.906 -25.562 1 77.69 262 GLU B N 1
ATOM 8288 C CA . GLU B 1 262 ? -29.297 36.5 -24.234 1 77.69 262 GLU B CA 1
ATOM 8289 C C . GLU B 1 262 ? -28.797 35.531 -23.172 1 77.69 262 GLU B C 1
ATOM 8291 O O . GLU B 1 262 ? -29.047 34.312 -23.234 1 77.69 262 GLU B O 1
ATOM 8296 N N . VAL B 1 263 ? -27.984 36.094 -22.281 1 81.44 263 VAL B N 1
ATOM 8297 C CA . VAL B 1 263 ? -27.469 35.312 -21.172 1 81.44 263 VAL B CA 1
ATOM 8298 C C . VAL B 1 263 ? -28.469 35.344 -20.016 1 81.44 263 VAL B C 1
ATOM 8300 O O . VAL B 1 263 ? -28.812 36.406 -19.516 1 81.44 263 VAL B O 1
ATOM 8303 N N . VAL B 1 264 ? -29.094 34.219 -19.781 1 85.5 264 VAL B N 1
ATOM 8304 C CA . VAL B 1 264 ? -30.016 34.125 -18.656 1 85.5 264 VAL B CA 1
ATOM 8305 C C . VAL B 1 264 ? -29.344 33.406 -17.484 1 85.5 264 VAL B C 1
ATOM 8307 O O . VAL B 1 264 ? -28.656 32.406 -17.672 1 85.5 264 VAL B O 1
ATOM 8310 N N . ALA B 1 265 ? -29.5 34.094 -16.297 1 89.44 265 ALA B N 1
ATOM 8311 C CA . ALA B 1 265 ? -28.969 33.531 -15.055 1 89.44 265 ALA B CA 1
ATOM 8312 C C . ALA B 1 265 ? -30 32.656 -14.359 1 89.44 265 ALA B C 1
ATOM 8314 O O . ALA B 1 265 ? -31.141 33.062 -14.172 1 89.44 265 ALA B O 1
ATOM 8315 N N . GLU B 1 266 ? -29.672 31.422 -14.117 1 92.62 266 GLU B N 1
ATOM 8316 C CA . GLU B 1 266 ? -30.516 30.5 -13.383 1 92.62 266 GLU B CA 1
ATOM 8317 C C . GLU B 1 266 ? -29.812 29.969 -12.133 1 92.62 266 GLU B C 1
ATOM 8319 O O . GLU B 1 266 ? -28.594 30 -12.055 1 92.62 266 GLU B O 1
ATOM 8324 N N . TRP B 1 267 ? -30.625 29.672 -11.117 1 94.5 267 TRP B N 1
ATOM 8325 C CA . TRP B 1 267 ? -30.094 29.125 -9.875 1 94.5 267 TRP B CA 1
ATOM 8326 C C . TRP B 1 267 ? -30.297 27.609 -9.805 1 94.5 267 TRP B C 1
ATOM 8328 O O . TRP B 1 267 ? -31.438 27.141 -9.781 1 94.5 267 TRP B O 1
ATOM 8338 N N . ASP B 1 268 ? -29.219 26.906 -9.773 1 94.38 268 ASP B N 1
ATOM 8339 C CA . ASP B 1 268 ? -29.266 25.453 -9.656 1 94.38 268 ASP B CA 1
ATOM 8340 C C . ASP B 1 268 ? -29.141 25.016 -8.203 1 94.38 268 ASP B C 1
ATOM 8342 O O . ASP B 1 268 ? -28.219 25.438 -7.5 1 94.38 268 ASP B O 1
ATOM 8346 N N . HIS B 1 269 ? -30.047 24.25 -7.766 1 94.81 269 HIS B N 1
ATOM 8347 C CA . HIS B 1 269 ? -29.984 23.656 -6.434 1 94.81 269 HIS B CA 1
ATOM 8348 C C . HIS B 1 269 ? -28.969 22.516 -6.383 1 94.81 269 HIS B C 1
ATOM 8350 O O . HIS B 1 269 ? -29.172 21.484 -7.027 1 94.81 269 HIS B O 1
ATOM 8356 N N . ILE B 1 270 ? -27.953 22.656 -5.57 1 93.56 270 ILE B N 1
ATOM 8357 C CA . ILE B 1 270 ? -26.812 21.766 -5.625 1 93.56 270 ILE B CA 1
ATOM 8358 C C . ILE B 1 270 ? -27 20.625 -4.625 1 93.56 270 ILE B C 1
ATOM 8360 O O . ILE B 1 270 ? -26.797 19.453 -4.965 1 93.56 270 ILE B O 1
ATOM 8364 N N . ASN B 1 271 ? -27.344 20.938 -3.342 1 88.81 271 ASN B N 1
ATOM 8365 C CA . ASN B 1 271 ? -27.406 19.891 -2.316 1 88.81 271 ASN B CA 1
ATOM 8366 C C . ASN B 1 271 ? -28.797 19.297 -2.193 1 88.81 271 ASN B C 1
ATOM 8368 O O . ASN B 1 271 ? -29.453 19.469 -1.165 1 88.81 271 ASN B O 1
ATOM 8372 N N . GLU B 1 272 ? -29.141 18.516 -3.102 1 81.88 272 GLU B N 1
ATOM 8373 C CA . GLU B 1 272 ? -30.469 17.922 -3.148 1 81.88 272 GLU B CA 1
ATOM 8374 C C . GLU B 1 272 ? -30.516 16.609 -2.355 1 81.88 272 GLU B C 1
ATOM 8376 O O . GLU B 1 272 ? -31.578 16.062 -2.113 1 81.88 272 GLU B O 1
ATOM 8381 N N . GLY B 1 273 ? -29.359 16.266 -1.972 1 75.5 273 GLY B N 1
ATOM 8382 C CA . GLY B 1 273 ? -29.297 15.008 -1.257 1 75.5 273 GLY B CA 1
ATOM 8383 C C . GLY B 1 273 ? -29.781 15.109 0.179 1 75.5 273 GLY B C 1
ATOM 8384 O O . GLY B 1 273 ? -29.672 16.172 0.798 1 75.5 273 GLY B O 1
ATOM 8385 N N . THR B 1 274 ? -30.484 14.109 0.657 1 83.25 274 THR B N 1
ATOM 8386 C CA . THR B 1 274 ? -30.891 14.016 2.057 1 83.25 274 THR B CA 1
ATOM 8387 C C . THR B 1 274 ? -29.953 13.094 2.826 1 83.25 274 THR B C 1
ATOM 8389 O O . THR B 1 274 ? -29.562 12.031 2.33 1 83.25 274 THR B O 1
ATOM 8392 N N . ALA B 1 275 ? -29.547 13.625 4.012 1 90.75 275 ALA B N 1
ATOM 8393 C CA . ALA B 1 275 ? -28.688 12.812 4.867 1 90.75 275 ALA B CA 1
ATOM 8394 C C . ALA B 1 275 ? -29.469 11.656 5.488 1 90.75 275 ALA B C 1
ATOM 8396 O O . ALA B 1 275 ? -29.812 11.703 6.668 1 90.75 275 ALA B O 1
ATOM 8397 N N . LEU B 1 276 ? -29.578 10.633 4.746 1 93.56 276 LEU B N 1
ATOM 8398 C CA . LEU B 1 276 ? -30.391 9.484 5.129 1 93.56 276 LEU B CA 1
ATOM 8399 C C . LEU B 1 276 ? -29.891 8.883 6.438 1 93.56 276 LEU B C 1
ATOM 8401 O O . LEU B 1 276 ? -30.703 8.414 7.25 1 93.56 276 LEU B O 1
ATOM 8405 N N . TRP B 1 277 ? -28.594 8.961 6.699 1 94.56 277 TRP B N 1
ATOM 8406 C CA . TRP B 1 277 ? -28 8.305 7.855 1 94.56 277 TRP B CA 1
ATOM 8407 C C . TRP B 1 277 ? -28.406 9 9.148 1 94.56 277 TRP B C 1
ATOM 8409 O O . TRP B 1 277 ? -28.281 8.43 10.234 1 94.56 277 TRP B O 1
ATOM 8419 N N . LEU B 1 278 ? -28.922 10.172 9.062 1 92.38 278 LEU B N 1
ATOM 8420 C CA . LEU B 1 278 ? -29.312 10.906 10.266 1 92.38 278 LEU B CA 1
ATOM 8421 C C . LEU B 1 278 ? -30.766 10.625 10.625 1 92.38 278 LEU B C 1
ATOM 8423 O O . LEU B 1 278 ? -31.219 10.977 11.719 1 92.38 278 LEU B O 1
ATOM 8427 N N . ARG B 1 279 ? -31.484 9.984 9.734 1 93.06 279 ARG B N 1
ATOM 8428 C CA . ARG B 1 279 ? -32.844 9.594 10.023 1 93.06 279 ARG B CA 1
ATOM 8429 C C . ARG B 1 279 ? -32.906 8.336 10.883 1 93.06 279 ARG B C 1
ATOM 8431 O O . ARG B 1 279 ? -31.984 7.52 10.844 1 93.06 279 ARG B O 1
ATOM 8438 N N . ASP B 1 280 ? -33.938 8.258 11.633 1 93.19 280 ASP B N 1
ATOM 8439 C CA . ASP B 1 280 ? -34.125 7.039 12.414 1 93.19 280 ASP B CA 1
ATOM 8440 C C . ASP B 1 280 ? -34.281 5.824 11.5 1 93.19 280 ASP B C 1
ATOM 8442 O O . ASP B 1 280 ? -35.125 5.824 10.594 1 93.19 280 ASP B O 1
ATOM 8446 N N . PRO B 1 281 ? -33.469 4.883 11.789 1 94.06 281 PRO B N 1
ATOM 8447 C CA . PRO B 1 281 ? -33.531 3.697 10.93 1 94.06 281 PRO B CA 1
ATOM 8448 C C . PRO B 1 281 ? -34.906 3.107 10.805 1 94.06 281 PRO B C 1
ATOM 8450 O O . PRO B 1 281 ? -35.281 2.543 9.766 1 94.06 281 PRO B O 1
ATOM 8453 N N . THR B 1 282 ? -35.75 3.223 11.789 1 93.06 282 THR B N 1
ATOM 8454 C CA . THR B 1 282 ? -37.094 2.658 11.773 1 93.06 282 THR B CA 1
ATOM 8455 C C . THR B 1 282 ? -38 3.438 10.828 1 93.06 282 THR B C 1
ATOM 8457 O O . THR B 1 282 ? -39.062 2.945 10.422 1 93.06 282 THR B O 1
ATOM 8460 N N . GLU B 1 283 ? -37.562 4.59 10.43 1 93.56 283 GLU B N 1
ATOM 8461 C CA . GLU B 1 283 ? -38.375 5.453 9.578 1 93.56 283 GLU B CA 1
ATOM 8462 C C . GLU B 1 283 ? -37.875 5.418 8.133 1 93.56 283 GLU B C 1
ATOM 8464 O O . GLU B 1 283 ? -38.469 6.066 7.262 1 93.56 283 GLU B O 1
ATOM 8469 N N . VAL B 1 284 ? -36.875 4.703 7.902 1 95.75 284 VAL B N 1
ATOM 8470 C CA . VAL B 1 284 ? -36.312 4.637 6.559 1 95.75 284 VAL B CA 1
ATOM 8471 C C . VAL B 1 284 ? -36.719 3.326 5.891 1 95.75 284 VAL B C 1
ATOM 8473 O O . VAL B 1 284 ? -36.531 2.248 6.465 1 95.75 284 VAL B O 1
ATOM 8476 N N . THR B 1 285 ? -37.25 3.426 4.699 1 95.06 285 THR B N 1
ATOM 8477 C CA . THR B 1 285 ? -37.688 2.229 3.982 1 95.06 285 THR B CA 1
ATOM 8478 C C . THR B 1 285 ? -36.5 1.604 3.223 1 95.06 285 THR B C 1
ATOM 8480 O O . THR B 1 285 ? -35.5 2.273 2.947 1 95.06 285 THR B O 1
ATOM 8483 N N . ASP B 1 286 ? -36.656 0.386 2.869 1 94.69 286 ASP B N 1
ATOM 8484 C CA . ASP B 1 286 ? -35.625 -0.306 2.094 1 94.69 286 ASP B CA 1
ATOM 8485 C C . ASP B 1 286 ? -35.375 0.399 0.764 1 94.69 286 ASP B C 1
ATOM 8487 O O . ASP B 1 286 ? -34.25 0.504 0.318 1 94.69 286 ASP B O 1
ATOM 8491 N N . GLU B 1 287 ? -36.406 0.873 0.197 1 95.12 287 GLU B N 1
ATOM 8492 C CA . GLU B 1 287 ? -36.281 1.561 -1.086 1 95.12 287 GLU B CA 1
ATOM 8493 C C . GLU B 1 287 ? -35.438 2.828 -0.958 1 95.12 287 GLU B C 1
ATOM 8495 O O . GLU B 1 287 ? -34.656 3.148 -1.848 1 95.12 287 GLU B O 1
ATOM 8500 N N . GLU B 1 288 ? -35.656 3.457 0.126 1 95.06 288 GLU B N 1
ATOM 8501 C CA . GLU B 1 288 ? -34.875 4.676 0.358 1 95.06 288 GLU B CA 1
ATOM 8502 C C . GLU B 1 288 ? -33.406 4.363 0.542 1 95.06 288 GLU B C 1
ATOM 8504 O O . GLU B 1 288 ? -32.531 5.086 0.032 1 95.06 288 GLU B O 1
ATOM 8509 N N . TYR B 1 289 ? -33.125 3.316 1.281 1 96.31 289 TYR B N 1
ATOM 8510 C CA . TYR B 1 289 ? -31.75 2.887 1.442 1 96.31 289 TYR B CA 1
ATOM 8511 C C . TYR B 1 289 ? -31.109 2.572 0.093 1 96.31 289 TYR B C 1
ATOM 8513 O O . TYR B 1 289 ? -29.984 3 -0.186 1 96.31 289 TYR B O 1
ATOM 8521 N N . ILE B 1 290 ? -31.812 1.883 -0.728 1 95.94 290 ILE B N 1
ATOM 8522 C CA . ILE B 1 290 ? -31.297 1.435 -2.02 1 95.94 290 ILE B CA 1
ATOM 8523 C C . ILE B 1 290 ? -31.094 2.639 -2.936 1 95.94 290 ILE B C 1
ATOM 8525 O O . ILE B 1 290 ? -30.062 2.729 -3.621 1 95.94 290 ILE B O 1
ATOM 8529 N N . GLU B 1 291 ? -32.031 3.533 -2.893 1 93.62 291 GLU B N 1
ATOM 8530 C CA . GLU B 1 291 ? -31.922 4.738 -3.705 1 93.62 291 GLU B CA 1
ATOM 8531 C C . GLU B 1 291 ? -30.703 5.57 -3.275 1 93.62 291 GLU B C 1
ATOM 8533 O O . GLU B 1 291 ? -30 6.117 -4.117 1 93.62 291 GLU B O 1
ATOM 8538 N N . PHE B 1 292 ? -30.547 5.66 -2.01 1 94.44 292 PHE B N 1
ATOM 8539 C CA . PHE B 1 292 ? -29.391 6.387 -1.497 1 94.44 292 PHE B CA 1
ATOM 8540 C C . PHE B 1 292 ? -28.094 5.734 -1.957 1 94.44 292 PHE B C 1
ATOM 8542 O O . PHE B 1 292 ? -27.141 6.422 -2.34 1 94.44 292 PHE B O 1
ATOM 8549 N N . TYR B 1 293 ? -28.016 4.457 -1.904 1 94.81 293 TYR B N 1
ATOM 8550 C CA . TYR B 1 293 ? -26.859 3.711 -2.383 1 94.81 293 TYR B CA 1
ATOM 8551 C C . TYR B 1 293 ? -26.594 4.008 -3.854 1 94.81 293 TYR B C 1
ATOM 8553 O O . TYR B 1 293 ? -25.453 4.301 -4.238 1 94.81 293 TYR B O 1
ATOM 8561 N N . ARG B 1 294 ? -27.594 3.973 -4.738 1 92.94 294 ARG B N 1
ATOM 8562 C CA . ARG B 1 294 ? -27.484 4.18 -6.18 1 92.94 294 ARG B CA 1
ATOM 8563 C C . ARG B 1 294 ? -26.953 5.574 -6.488 1 92.94 294 ARG B C 1
ATOM 8565 O O . ARG B 1 294 ? -26.125 5.738 -7.395 1 92.94 294 ARG B O 1
ATOM 8572 N N . GLN B 1 295 ? -27.344 6.43 -5.688 1 88.12 295 GLN B N 1
ATOM 8573 C CA . GLN B 1 295 ? -27.016 7.828 -5.953 1 88.12 295 GLN B CA 1
ATOM 8574 C C . GLN B 1 295 ? -25.594 8.164 -5.492 1 88.12 295 GLN B C 1
ATOM 8576 O O . GLN B 1 295 ? -24.922 8.984 -6.105 1 88.12 295 GLN B O 1
ATOM 8581 N N . ASN B 1 296 ? -25.188 7.48 -4.453 1 89.25 296 ASN B N 1
ATOM 8582 C CA . ASN B 1 296 ? -23.984 7.984 -3.801 1 89.25 296 ASN B CA 1
ATOM 8583 C C . ASN B 1 296 ? -22.828 7.008 -3.939 1 89.25 296 ASN B C 1
ATOM 8585 O O . ASN B 1 296 ? -21.656 7.41 -3.877 1 89.25 296 ASN B O 1
ATOM 8589 N N . PHE B 1 297 ? -23.109 5.793 -4.113 1 89.44 297 PHE B N 1
ATOM 8590 C CA . PHE B 1 297 ? -22.016 4.832 -4.008 1 89.44 297 PHE B CA 1
ATOM 8591 C C . PHE B 1 297 ? -21.953 3.945 -5.246 1 89.44 297 PHE B C 1
ATOM 8593 O O . PHE B 1 297 ? -20.891 3.426 -5.59 1 89.44 297 PHE B O 1
ATOM 8600 N N . ALA B 1 298 ? -23.078 3.73 -5.895 1 86.88 298 ALA B N 1
ATOM 8601 C CA . ALA B 1 298 ? -23.141 2.777 -7 1 86.88 298 ALA B CA 1
ATOM 8602 C C . ALA B 1 298 ? -22.531 3.375 -8.266 1 86.88 298 ALA B C 1
ATOM 8604 O O . ALA B 1 298 ? -22.75 4.551 -8.57 1 86.88 298 ALA B O 1
ATOM 8605 N N . ARG B 1 299 ? -21.766 2.68 -8.891 1 78.88 299 ARG B N 1
ATOM 8606 C CA . ARG B 1 299 ? -21.328 3.008 -10.25 1 78.88 299 ARG B CA 1
ATOM 8607 C C . ARG B 1 299 ? -22.359 2.557 -11.273 1 78.88 299 ARG B C 1
ATOM 8609 O O . ARG B 1 299 ? -23.266 1.781 -10.961 1 78.88 299 ARG B O 1
ATOM 8616 N N . SER B 1 300 ? -22.141 3.037 -12.461 1 73.75 300 SER B N 1
ATOM 8617 C CA . SER B 1 300 ? -23.094 2.699 -13.516 1 73.75 300 SER B CA 1
ATOM 8618 C C . SER B 1 300 ? -23.156 1.192 -13.742 1 73.75 300 SER B C 1
ATOM 8620 O O . SER B 1 300 ? -22.125 0.547 -13.953 1 73.75 300 SER B O 1
ATOM 8622 N N . GLY B 1 301 ? -24.406 0.685 -13.555 1 76.62 301 GLY B N 1
ATOM 8623 C CA . GLY B 1 301 ? -24.625 -0.718 -13.859 1 76.62 301 GLY B CA 1
ATOM 8624 C C . GLY B 1 301 ? -24.406 -1.633 -12.672 1 76.62 301 GLY B C 1
ATOM 8625 O O . GLY B 1 301 ? -24.625 -2.844 -12.766 1 76.62 301 GLY B O 1
ATOM 8626 N N . GLU B 1 302 ? -24.062 -1.092 -11.555 1 84.19 302 GLU B N 1
ATOM 8627 C CA . GLU B 1 302 ? -23.844 -1.918 -10.367 1 84.19 302 GLU B CA 1
ATOM 8628 C C . GLU B 1 302 ? -25.156 -2.326 -9.727 1 84.19 302 GLU B C 1
ATOM 8630 O O . GLU B 1 302 ? -26.109 -1.544 -9.695 1 84.19 302 GLU B O 1
ATOM 8635 N N . PRO B 1 303 ? -25.219 -3.521 -9.32 1 89.94 303 PRO B N 1
ATOM 8636 C CA . PRO B 1 303 ? -26.438 -3.998 -8.672 1 89.94 303 PRO B CA 1
ATOM 8637 C C . PRO B 1 303 ? -26.719 -3.303 -7.34 1 89.94 303 PRO B C 1
ATOM 8639 O O . PRO B 1 303 ? -25.828 -2.631 -6.797 1 89.94 303 PRO B O 1
ATOM 8642 N N . ASP B 1 304 ? -27.922 -3.422 -6.898 1 93.75 304 ASP B N 1
ATOM 8643 C CA . ASP B 1 304 ? -28.328 -2.924 -5.586 1 93.75 304 ASP B CA 1
ATOM 8644 C C . ASP B 1 304 ? -27.547 -3.621 -4.473 1 93.75 304 ASP B C 1
ATOM 8646 O O . ASP B 1 304 ? -27.031 -4.727 -4.664 1 93.75 304 ASP B O 1
ATOM 8650 N N . PRO B 1 305 ? -27.406 -2.969 -3.338 1 95.38 305 PRO B N 1
ATOM 8651 C CA . PRO B 1 305 ? -26.719 -3.613 -2.219 1 95.38 305 PRO B CA 1
ATOM 8652 C C . PRO B 1 305 ? -27.5 -4.789 -1.64 1 95.38 305 PRO B C 1
ATOM 8654 O O . PRO B 1 305 ? -28.734 -4.848 -1.777 1 95.38 305 PRO B O 1
ATOM 8657 N N . LEU B 1 306 ? -26.797 -5.703 -1.052 1 95.06 306 LEU B N 1
ATOM 8658 C CA . LEU B 1 306 ? -27.406 -6.887 -0.444 1 95.06 306 LEU B CA 1
ATOM 8659 C C . LEU B 1 306 ? -28.016 -6.547 0.912 1 95.06 306 LEU B C 1
ATOM 8661 O O . LEU B 1 306 ? -28.984 -7.176 1.333 1 95.06 306 LEU B O 1
ATOM 8665 N N . SER B 1 307 ? -27.406 -5.656 1.594 1 95.38 307 SER B N 1
ATOM 8666 C CA . SER B 1 307 ? -27.844 -5.234 2.924 1 95.38 307 SER B CA 1
ATOM 8667 C C . SER B 1 307 ? -27.109 -3.969 3.363 1 95.38 307 SER B C 1
ATOM 8669 O O . SER B 1 307 ? -26.391 -3.35 2.57 1 95.38 307 SER B O 1
ATOM 8671 N N . TRP B 1 308 ? -27.391 -3.514 4.562 1 96.94 308 TRP B N 1
ATOM 8672 C CA . TRP B 1 308 ? -26.75 -2.318 5.105 1 96.94 308 TRP B CA 1
ATOM 8673 C C . TRP B 1 308 ? -26.781 -2.336 6.629 1 96.94 308 TRP B C 1
ATOM 8675 O O . TRP B 1 308 ? -27.547 -3.08 7.238 1 96.94 308 TRP B O 1
ATOM 8685 N N . VAL B 1 309 ? -25.844 -1.632 7.195 1 97.12 309 VAL B N 1
ATOM 8686 C CA . VAL B 1 309 ? -25.766 -1.388 8.633 1 97.12 309 VAL B CA 1
ATOM 8687 C C . VAL B 1 309 ? -25.969 0.1 8.914 1 97.12 309 VAL B C 1
ATOM 8689 O O . VAL B 1 309 ? -25.25 0.943 8.367 1 97.12 309 VAL B O 1
ATOM 8692 N N . HIS B 1 310 ? -27 0.408 9.648 1 97.88 310 HIS B N 1
ATOM 8693 C CA . HIS B 1 310 ? -27.328 1.779 10.016 1 97.88 310 HIS B CA 1
ATOM 8694 C C . HIS B 1 310 ? -27.531 1.912 11.523 1 97.88 310 HIS B C 1
ATOM 8696 O O . HIS B 1 310 ? -28.438 1.292 12.094 1 97.88 310 HIS B O 1
ATOM 8702 N N . PHE B 1 311 ? -26.609 2.703 12.188 1 96.25 311 PHE B N 1
ATOM 8703 C CA . PHE B 1 311 ? -26.766 2.828 13.633 1 96.25 311 PHE B CA 1
ATOM 8704 C C . PHE B 1 311 ? -26.203 4.16 14.117 1 96.25 311 PHE B C 1
ATOM 8706 O O . PHE B 1 311 ? -25.453 4.824 13.398 1 96.25 311 PHE B O 1
ATOM 8713 N N . LYS B 1 312 ? -26.641 4.605 15.266 1 94.25 312 LYS B N 1
ATOM 8714 C CA . LYS B 1 312 ? -26.125 5.77 15.984 1 94.25 312 LYS B CA 1
ATOM 8715 C C . LYS B 1 312 ? -25.391 5.355 17.25 1 94.25 312 LYS B C 1
ATOM 8717 O O . LYS B 1 312 ? -25.891 4.527 18.031 1 94.25 312 LYS B O 1
ATOM 8722 N N . ALA B 1 313 ? -24.203 5.793 17.344 1 92.5 313 ALA B N 1
ATOM 8723 C CA . ALA B 1 313 ? -23.406 5.496 18.531 1 92.5 313 ALA B CA 1
ATOM 8724 C C . ALA B 1 313 ? -23.312 6.707 19.453 1 92.5 313 ALA B C 1
ATOM 8726 O O . ALA B 1 313 ? -23.078 7.828 18.984 1 92.5 313 ALA B O 1
ATOM 8727 N N . ASN B 1 314 ? -23.594 6.484 20.75 1 88.62 314 ASN B N 1
ATOM 8728 C CA . ASN B 1 314 ? -23.469 7.516 21.781 1 88.62 314 ASN B CA 1
ATOM 8729 C C . ASN B 1 314 ? -22.484 7.105 22.875 1 88.62 314 ASN B C 1
ATOM 8731 O O . ASN B 1 314 ? -22.422 5.938 23.25 1 88.62 314 ASN B O 1
ATOM 8735 N N . GLY B 1 315 ? -21.547 7.918 23.172 1 82.94 315 GLY B N 1
ATOM 8736 C CA . GLY B 1 315 ? -20.562 7.66 24.219 1 82.94 315 GLY B CA 1
ATOM 8737 C C . GLY B 1 315 ? -19.391 8.617 24.188 1 82.94 315 GLY B C 1
ATOM 8738 O O . GLY B 1 315 ? -19.578 9.836 24.156 1 82.94 315 GLY B O 1
ATOM 8739 N N . ASP B 1 316 ? -18.234 8.008 24.203 1 81.62 316 ASP B N 1
ATOM 8740 C CA . ASP B 1 316 ? -17.016 8.805 24.141 1 81.62 316 ASP B CA 1
ATOM 8741 C C . ASP B 1 316 ? -16.938 9.586 22.828 1 81.62 316 ASP B C 1
ATOM 8743 O O . ASP B 1 316 ? -16.375 10.688 22.797 1 81.62 316 ASP B O 1
ATOM 8747 N N . VAL B 1 317 ? -17.453 8.914 21.844 1 87.94 317 VAL B N 1
ATOM 8748 C CA . VAL B 1 317 ? -17.516 9.547 20.531 1 87.94 317 VAL B CA 1
ATOM 8749 C C . VAL B 1 317 ? -18.938 9.406 19.969 1 87.94 317 VAL B C 1
ATOM 8751 O O . VAL B 1 317 ? -19.484 8.297 19.906 1 87.94 317 VAL B O 1
ATOM 8754 N N . ASP B 1 318 ? -19.547 10.5 19.688 1 90.56 318 ASP B N 1
ATOM 8755 C CA . ASP B 1 318 ? -20.875 10.477 19.078 1 90.56 318 ASP B CA 1
ATOM 8756 C C . ASP B 1 318 ? -20.781 10.5 17.547 1 90.56 318 ASP B C 1
ATOM 8758 O O . ASP B 1 318 ? -20.141 11.383 16.984 1 90.56 318 ASP B O 1
ATOM 8762 N N . TYR B 1 319 ? -21.406 9.469 16.953 1 93.88 319 TYR B N 1
ATOM 8763 C CA . TYR B 1 319 ? -21.406 9.43 15.492 1 93.88 319 TYR B CA 1
ATOM 8764 C C . TYR B 1 319 ? -22.531 8.555 14.969 1 93.88 319 TYR B C 1
ATOM 8766 O O . TYR B 1 319 ? -23.141 7.789 15.727 1 93.88 319 TYR B O 1
ATOM 8774 N N . THR B 1 320 ? -22.906 8.703 13.766 1 95.75 320 THR B N 1
ATOM 8775 C CA . THR B 1 320 ? -23.844 7.875 13.023 1 95.75 320 THR B CA 1
ATOM 8776 C C . THR B 1 320 ? -23.156 7.215 11.828 1 95.75 320 THR B C 1
ATOM 8778 O O . THR B 1 320 ? -22.266 7.812 11.211 1 95.75 320 THR B O 1
ATOM 8781 N N . ALA B 1 321 ? -23.5 5.984 11.625 1 96.94 321 ALA B N 1
ATOM 8782 C CA . ALA B 1 321 ? -22.875 5.262 10.516 1 96.94 321 ALA B CA 1
ATOM 8783 C C . ALA B 1 321 ? -23.922 4.562 9.656 1 96.94 321 ALA B C 1
ATOM 8785 O O . ALA B 1 321 ? -24.922 4.051 10.172 1 96.94 321 ALA B O 1
ATOM 8786 N N . LEU B 1 322 ? -23.75 4.645 8.398 1 97.94 322 LEU B N 1
ATOM 8787 C CA . LEU B 1 322 ? -24.5 3.879 7.406 1 97.94 322 LEU B CA 1
ATOM 8788 C C . LEU B 1 322 ? -23.547 3.211 6.418 1 97.94 322 LEU B C 1
ATOM 8790 O O . LEU B 1 322 ? -22.891 3.889 5.621 1 97.94 322 LEU B O 1
ATOM 8794 N N . LEU B 1 323 ? -23.453 1.899 6.5 1 97.44 323 LEU B N 1
ATOM 8795 C CA . LEU B 1 323 ? -22.562 1.123 5.637 1 97.44 323 LEU B CA 1
ATOM 8796 C C . LEU B 1 323 ? -23.359 0.127 4.801 1 97.44 323 LEU B C 1
ATOM 8798 O O . LEU B 1 323 ? -24.312 -0.48 5.293 1 97.44 323 LEU B O 1
ATOM 8802 N N . TYR B 1 324 ? -22.953 -0.034 3.598 1 97.12 324 TYR B N 1
ATOM 8803 C CA . TYR B 1 324 ? -23.656 -0.953 2.703 1 97.12 324 TYR B CA 1
ATOM 8804 C C . TYR B 1 324 ? -22.797 -2.186 2.418 1 97.12 324 TYR B C 1
ATOM 8806 O O . TYR B 1 324 ? -21.578 -2.1 2.365 1 97.12 324 TYR B O 1
ATOM 8814 N N . ILE B 1 325 ? -23.422 -3.291 2.26 1 96.62 325 ILE B N 1
ATOM 8815 C CA . ILE B 1 325 ? -22.812 -4.527 1.783 1 96.62 325 ILE B CA 1
ATOM 8816 C C . ILE B 1 325 ? -23.109 -4.707 0.295 1 96.62 325 ILE B C 1
ATOM 8818 O O . ILE B 1 325 ? -24.219 -5.07 -0.086 1 96.62 325 ILE B O 1
ATOM 8822 N N . PRO B 1 326 ? -22.141 -4.504 -0.539 1 94 326 PRO B N 1
ATOM 8823 C CA . PRO B 1 326 ? -22.375 -4.555 -1.982 1 94 326 PRO B CA 1
ATOM 8824 C C . PRO B 1 326 ? -22.547 -5.977 -2.506 1 94 326 PRO B C 1
ATOM 8826 O O . PRO B 1 326 ? -22.109 -6.934 -1.856 1 94 326 PRO B O 1
ATOM 8829 N N . ALA B 1 327 ? -23.188 -6.074 -3.645 1 91.19 327 ALA B N 1
ATOM 8830 C CA . ALA B 1 327 ? -23.422 -7.379 -4.258 1 91.19 327 ALA B CA 1
ATOM 8831 C C . ALA B 1 327 ? -22.234 -7.812 -5.098 1 91.19 327 ALA B C 1
ATOM 8833 O O . ALA B 1 327 ? -22.031 -9.008 -5.34 1 91.19 327 ALA B O 1
ATOM 8834 N N . GLU B 1 328 ? -21.453 -6.797 -5.535 1 87.94 328 GLU B N 1
ATOM 8835 C CA . GLU B 1 328 ? -20.297 -7.062 -6.391 1 87.94 328 GLU B CA 1
ATOM 8836 C C . GLU B 1 328 ? -19.094 -6.242 -5.953 1 87.94 328 GLU B C 1
ATOM 8838 O O . GLU B 1 328 ? -19.25 -5.148 -5.402 1 87.94 328 GLU B O 1
ATOM 8843 N N . ALA B 1 329 ? -17.984 -6.875 -6.086 1 83 329 ALA B N 1
ATOM 8844 C CA . ALA B 1 329 ? -16.75 -6.137 -5.82 1 83 329 ALA B CA 1
ATOM 8845 C C . ALA B 1 329 ? -16.422 -5.188 -6.969 1 83 329 ALA B C 1
ATOM 8847 O O . ALA B 1 329 ? -16.656 -5.504 -8.133 1 83 329 ALA B O 1
ATOM 8848 N N . GLU B 1 330 ? -15.867 -4.074 -6.574 1 77.06 330 GLU B N 1
ATOM 8849 C CA . GLU B 1 330 ? -15.398 -3.162 -7.609 1 77.06 330 GLU B CA 1
ATOM 8850 C C . GLU B 1 330 ? -14.281 -3.795 -8.438 1 77.06 330 GLU B C 1
ATOM 8852 O O . GLU B 1 330 ? -13.523 -4.629 -7.934 1 77.06 330 GLU B O 1
ATOM 8857 N N . SER B 1 331 ? -14.297 -3.486 -9.703 1 68 331 SER B N 1
ATOM 8858 C CA . SER B 1 331 ? -13.344 -4.09 -10.633 1 68 331 SER B CA 1
ATOM 8859 C C . SER B 1 331 ? -11.914 -3.924 -10.148 1 68 331 SER B C 1
ATOM 8861 O O . SER B 1 331 ? -11.062 -4.777 -10.398 1 68 331 SER B O 1
ATOM 8863 N N . ASP B 1 332 ? -11.727 -2.854 -9.414 1 65.81 332 ASP B N 1
ATOM 8864 C CA . ASP B 1 332 ? -10.352 -2.572 -9.023 1 65.81 332 ASP B CA 1
ATOM 8865 C C . ASP B 1 332 ? -10.125 -2.887 -7.543 1 65.81 332 ASP B C 1
ATOM 8867 O O . ASP B 1 332 ? -9.094 -2.52 -6.977 1 65.81 332 ASP B O 1
ATOM 8871 N N . TYR B 1 333 ? -11.055 -3.602 -6.984 1 72.44 333 TYR B N 1
ATOM 8872 C CA . TYR B 1 333 ? -10.953 -3.916 -5.562 1 72.44 333 TYR B CA 1
ATOM 8873 C C . TYR B 1 333 ? -9.734 -4.789 -5.289 1 72.44 333 TYR B C 1
ATOM 8875 O O . TYR B 1 333 ? -9.086 -4.66 -4.246 1 72.44 333 TYR B O 1
ATOM 8883 N N . TYR B 1 334 ? -9.398 -5.539 -6.176 1 62.47 334 TYR B N 1
ATOM 8884 C CA . TYR B 1 334 ? -8.359 -6.535 -5.926 1 62.47 334 TYR B CA 1
ATOM 8885 C C . TYR B 1 334 ? -6.988 -6.004 -6.324 1 62.47 334 TYR B C 1
ATOM 8887 O O . TYR B 1 334 ? -5.973 -6.664 -6.098 1 62.47 334 TYR B O 1
ATOM 8895 N N . THR B 1 335 ? -7.023 -4.797 -6.84 1 57.56 335 THR B N 1
ATOM 8896 C CA . THR B 1 335 ? -5.742 -4.172 -7.141 1 57.56 335 THR B CA 1
ATOM 8897 C C . THR B 1 335 ? -5.219 -3.402 -5.93 1 57.56 335 THR B C 1
ATOM 8899 O O . THR B 1 335 ? -6.004 -2.904 -5.121 1 57.56 335 THR B O 1
ATOM 8902 N N . GLU B 1 336 ? -3.988 -3.52 -5.57 1 51.44 336 GLU B N 1
ATOM 8903 C CA . GLU B 1 336 ? -3.365 -2.93 -4.391 1 51.44 336 GLU B CA 1
ATOM 8904 C C . GLU B 1 336 ? -3.789 -1.476 -4.211 1 51.44 336 GLU B C 1
ATOM 8906 O O . GLU B 1 336 ? -4.047 -1.032 -3.09 1 51.44 336 GLU B O 1
ATOM 8911 N N . MET B 1 337 ? -3.877 -0.783 -5.312 1 44.16 337 MET B N 1
ATOM 8912 C CA . MET B 1 337 ? -4.172 0.646 -5.25 1 44.16 337 MET B CA 1
ATOM 8913 C C . MET B 1 337 ? -5.543 0.893 -4.633 1 44.16 337 MET B C 1
ATOM 8915 O O . MET B 1 337 ? -5.715 1.828 -3.848 1 44.16 337 MET B O 1
ATOM 8919 N N . ASN B 1 338 ? -6.414 0.018 -4.973 1 45.44 338 ASN B N 1
ATOM 8920 C CA . ASN B 1 338 ? -7.781 0.307 -4.551 1 45.44 338 ASN B CA 1
ATOM 8921 C C . ASN B 1 338 ? -8.07 -0.255 -3.162 1 45.44 338 ASN B C 1
ATOM 8923 O O . ASN B 1 338 ? -8.906 0.278 -2.436 1 45.44 338 ASN B O 1
ATOM 8927 N N . ARG B 1 339 ? -7.375 -1.289 -2.83 1 50.5 339 ARG B N 1
ATOM 8928 C CA . ARG B 1 339 ? -7.629 -1.821 -1.495 1 50.5 339 ARG B CA 1
ATOM 8929 C C . ARG B 1 339 ? -7.184 -0.836 -0.42 1 50.5 339 ARG B C 1
ATOM 8931 O O . ARG B 1 339 ? -7.793 -0.757 0.648 1 50.5 339 ARG B O 1
ATOM 8938 N N . ALA B 1 340 ? -6.254 0.013 -0.922 1 53.28 340 ALA B N 1
ATOM 8939 C CA . ALA B 1 340 ? -5.766 0.996 0.041 1 53.28 340 ALA B CA 1
ATOM 8940 C C . ALA B 1 340 ? -6.691 2.205 0.11 1 53.28 340 ALA B C 1
ATOM 8942 O O . ALA B 1 340 ? -6.59 3.021 1.028 1 53.28 340 ALA B O 1
ATOM 8943 N N . ALA B 1 341 ? -7.754 2.121 -0.863 1 58.31 341 ALA B N 1
ATOM 8944 C CA . ALA B 1 341 ? -8.633 3.289 -0.854 1 58.31 341 ALA B CA 1
ATOM 8945 C C . ALA B 1 341 ? -9.867 3.041 0.003 1 58.31 341 ALA B C 1
ATOM 8947 O O . ALA B 1 341 ? -10.43 1.945 -0.012 1 58.31 341 ALA B O 1
ATOM 8948 N N . GLY B 1 342 ? -10.07 3.83 1.002 1 65.12 342 GLY B N 1
ATOM 8949 C CA . GLY B 1 342 ? -11.297 3.773 1.784 1 65.12 342 GLY B CA 1
ATOM 8950 C C . GLY B 1 342 ? -12.531 4.156 0.989 1 65.12 342 GLY B C 1
ATOM 8951 O O . GLY B 1 342 ? -12.445 4.941 0.04 1 65.12 342 GLY B O 1
ATOM 8952 N N . HIS B 1 343 ? -13.656 3.414 1.127 1 83.69 343 HIS B N 1
ATOM 8953 C CA . HIS B 1 343 ? -14.914 3.697 0.448 1 83.69 343 HIS B CA 1
ATOM 8954 C C . HIS B 1 343 ? -15.938 4.309 1.405 1 83.69 343 HIS B C 1
ATOM 8956 O O . HIS B 1 343 ? -17.109 4.418 1.073 1 83.69 343 HIS B O 1
ATOM 8962 N N . ILE B 1 344 ? -15.391 4.598 2.543 1 92.44 344 ILE B N 1
ATOM 8963 C CA . ILE B 1 344 ? -16.266 5.223 3.535 1 92.44 344 ILE B CA 1
ATOM 8964 C C . ILE B 1 344 ? -15.961 6.719 3.611 1 92.44 344 ILE B C 1
ATOM 8966 O O . ILE B 1 344 ? -14.797 7.121 3.746 1 92.44 344 ILE B O 1
ATOM 8970 N N . THR B 1 345 ? -16.969 7.488 3.461 1 92.19 345 THR B N 1
ATOM 8971 C CA . THR B 1 345 ? -16.797 8.938 3.551 1 92.19 345 THR B CA 1
ATOM 8972 C C . THR B 1 345 ? -17 9.414 4.984 1 92.19 345 THR B C 1
ATOM 8974 O O . THR B 1 345 ? -17.984 9.047 5.633 1 92.19 345 THR B O 1
ATOM 8977 N N . LEU B 1 346 ? -16.109 10.156 5.453 1 91.81 346 LEU B N 1
ATOM 8978 C CA . LEU B 1 346 ? -16.203 10.719 6.797 1 91.81 346 LEU B CA 1
ATOM 8979 C C . LEU B 1 346 ? -16.781 12.125 6.762 1 91.81 346 LEU B C 1
ATOM 8981 O O . LEU B 1 346 ? -16.297 12.977 6.008 1 91.81 346 LEU B O 1
ATOM 8985 N N . TYR B 1 347 ? -17.781 12.328 7.543 1 90.56 347 TYR B N 1
ATOM 8986 C CA . TYR B 1 347 ? -18.406 13.633 7.746 1 90.56 347 TYR B CA 1
ATOM 8987 C C . TYR B 1 347 ? -18.297 14.062 9.203 1 90.56 347 TYR B C 1
ATOM 8989 O O . TYR B 1 347 ? -18.203 13.227 10.102 1 90.56 347 TYR B O 1
ATOM 8997 N N . VAL B 1 348 ? -18.281 15.336 9.391 1 87.06 348 VAL B N 1
ATOM 8998 C CA . VAL B 1 348 ? -18.469 15.938 10.711 1 87.06 348 VAL B CA 1
ATOM 8999 C C . VAL B 1 348 ? -19.594 16.969 10.656 1 87.06 348 VAL B C 1
ATOM 9001 O O . VAL B 1 348 ? -19.469 18 10 1 87.06 348 VAL B O 1
ATOM 9004 N N . ARG B 1 349 ? -20.672 16.641 11.281 1 85.75 349 ARG B N 1
ATOM 9005 C CA . ARG B 1 349 ? -21.859 17.5 11.25 1 85.75 349 ARG B CA 1
ATOM 9006 C C . ARG B 1 349 ? -22.266 17.797 9.812 1 85.75 349 ARG B C 1
ATOM 9008 O O . ARG B 1 349 ? -22.453 18.953 9.445 1 85.75 349 ARG B O 1
ATOM 9015 N N . ARG B 1 350 ? -22.234 16.766 8.992 1 88.19 350 ARG B N 1
ATOM 9016 C CA . ARG B 1 350 ? -22.734 16.75 7.621 1 88.19 350 ARG B CA 1
ATOM 9017 C C . ARG B 1 350 ? -21.75 17.422 6.672 1 88.19 350 ARG B C 1
ATOM 9019 O O . ARG B 1 350 ? -22.031 17.562 5.48 1 88.19 350 ARG B O 1
ATOM 9026 N N . VAL B 1 351 ? -20.656 17.859 7.277 1 86.81 351 VAL B N 1
ATOM 9027 C CA . VAL B 1 351 ? -19.625 18.469 6.434 1 86.81 351 VAL B CA 1
ATOM 9028 C C . VAL B 1 351 ? -18.625 17.406 6.004 1 86.81 351 VAL B C 1
ATOM 9030 O O . VAL B 1 351 ? -18.094 16.672 6.836 1 86.81 351 VAL B O 1
ATOM 9033 N N . PHE B 1 352 ? -18.344 17.375 4.758 1 88.62 352 PHE B N 1
ATOM 9034 C CA . PHE B 1 352 ? -17.391 16.422 4.203 1 88.62 352 PHE B CA 1
ATOM 9035 C C . PHE B 1 352 ? -16 16.625 4.781 1 88.62 352 PHE B C 1
ATOM 9037 O O . PHE B 1 352 ? -15.508 17.766 4.824 1 88.62 352 PHE B O 1
ATOM 9044 N N . VAL B 1 353 ? -15.367 15.602 5.23 1 85.12 353 VAL B N 1
ATOM 9045 C CA . VAL B 1 353 ? -13.992 15.656 5.738 1 85.12 353 VAL B CA 1
ATOM 9046 C C . VAL B 1 353 ? -13.055 14.93 4.773 1 85.12 353 VAL B C 1
ATOM 9048 O O . VAL B 1 353 ? -12.094 15.516 4.273 1 85.12 353 VAL B O 1
ATOM 9051 N N . SER B 1 354 ? -13.391 13.641 4.559 1 85 354 SER B N 1
ATOM 9052 C CA . SER B 1 354 ? -12.539 12.852 3.674 1 85 354 SER B CA 1
ATOM 9053 C C . SER B 1 354 ? -13.25 11.578 3.215 1 85 354 SER B C 1
ATOM 9055 O O . SER B 1 354 ? -14.078 11.023 3.941 1 85 354 SER B O 1
ATOM 9057 N N . ASP B 1 355 ? -12.867 11.172 2.023 1 84.94 355 ASP B N 1
ATOM 9058 C CA . ASP B 1 355 ? -13.383 9.906 1.513 1 84.94 355 ASP B CA 1
ATOM 9059 C C . ASP B 1 355 ? -12.266 8.867 1.406 1 84.94 355 ASP B C 1
ATOM 9061 O O . ASP B 1 355 ? -12.492 7.766 0.889 1 84.94 355 ASP B O 1
ATOM 9065 N N . ASP B 1 356 ? -11.18 9.203 1.857 1 78.88 356 ASP B N 1
ATOM 9066 C CA . ASP B 1 356 ? -10.039 8.289 1.809 1 78.88 356 ASP B CA 1
ATOM 9067 C C . ASP B 1 356 ? -9.484 8.039 3.205 1 78.88 356 ASP B C 1
ATOM 9069 O O . ASP B 1 356 ? -8.289 8.242 3.451 1 78.88 356 ASP B O 1
ATOM 9073 N N . VAL B 1 357 ? -10.32 7.695 4.047 1 82.31 357 VAL B N 1
ATOM 9074 C CA . VAL B 1 357 ? -9.883 7.406 5.41 1 82.31 357 VAL B CA 1
ATOM 9075 C C . VAL B 1 357 ? -9.719 5.898 5.594 1 82.31 357 VAL B C 1
ATOM 9077 O O . VAL B 1 357 ? -10.672 5.203 5.949 1 82.31 357 VAL B O 1
ATOM 9080 N N . THR B 1 358 ? -8.547 5.438 5.449 1 80.56 358 THR B N 1
ATOM 9081 C CA . THR B 1 358 ? -8.273 4.008 5.484 1 80.56 358 THR B CA 1
ATOM 9082 C C . THR B 1 358 ? -8.305 3.484 6.918 1 80.56 358 THR B C 1
ATOM 9084 O O . THR B 1 358 ? -8.367 2.275 7.145 1 80.56 358 THR B O 1
ATOM 9087 N N . GLU B 1 359 ? -8.422 4.355 7.863 1 84.25 359 GLU B N 1
ATOM 9088 C CA . GLU B 1 359 ? -8.328 3.977 9.266 1 84.25 359 GLU B CA 1
ATOM 9089 C C . GLU B 1 359 ? -9.68 3.504 9.805 1 84.25 359 GLU B C 1
ATOM 9091 O O . GLU B 1 359 ? -9.758 2.895 10.867 1 84.25 359 GLU B O 1
ATOM 9096 N N . LEU B 1 360 ? -10.711 3.727 9.086 1 90.31 360 LEU B N 1
ATOM 9097 C CA . LEU B 1 360 ? -12.047 3.469 9.617 1 90.31 360 LEU B CA 1
ATOM 9098 C C . LEU B 1 360 ? -12.352 1.974 9.625 1 90.31 360 LEU B C 1
ATOM 9100 O O . LEU B 1 360 ? -13.141 1.501 10.445 1 90.31 360 LEU B O 1
ATOM 9104 N N . VAL B 1 361 ? -11.766 1.266 8.68 1 92.31 361 VAL B N 1
ATOM 9105 C CA . VAL B 1 361 ? -11.961 -0.18 8.633 1 92.31 361 VAL B CA 1
ATOM 9106 C C . VAL B 1 361 ? -10.656 -0.865 8.227 1 92.31 361 VAL B C 1
ATOM 9108 O O . VAL B 1 361 ? -9.797 -0.25 7.598 1 92.31 361 VAL B O 1
ATOM 9111 N N . PRO B 1 362 ? -10.594 -2.113 8.672 1 91.69 362 PRO B N 1
ATOM 9112 C CA . PRO B 1 362 ? -9.422 -2.855 8.203 1 91.69 362 PRO B CA 1
ATOM 9113 C C . PRO B 1 362 ? -9.469 -3.146 6.707 1 91.69 362 PRO B C 1
ATOM 9115 O O . PRO B 1 362 ? -10.523 -3.02 6.082 1 91.69 362 PRO B O 1
ATOM 9118 N N . ASP B 1 363 ? -8.398 -3.572 6.102 1 87.25 363 ASP B N 1
ATOM 9119 C CA . ASP B 1 363 ? -8.234 -3.789 4.668 1 87.25 363 ASP B CA 1
ATOM 9120 C C . ASP B 1 363 ? -9.266 -4.789 4.148 1 87.25 363 ASP B C 1
ATOM 9122 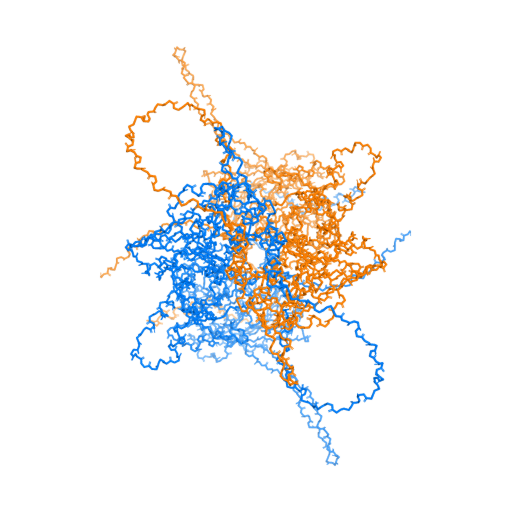O O . ASP B 1 363 ? -9.812 -4.613 3.055 1 87.25 363 ASP B O 1
ATOM 9126 N N . TYR B 1 364 ? -9.547 -5.809 4.91 1 90.94 364 TYR B N 1
ATOM 9127 C CA . TYR B 1 364 ? -10.406 -6.875 4.41 1 90.94 364 TYR B CA 1
ATOM 9128 C C . TYR B 1 364 ? -11.859 -6.422 4.344 1 90.94 364 TYR B C 1
ATOM 9130 O O . TYR B 1 364 ? -12.695 -7.09 3.73 1 90.94 364 TYR B O 1
ATOM 9138 N N . LEU B 1 365 ? -12.125 -5.23 4.906 1 94.31 365 LEU B N 1
ATOM 9139 C CA . LEU B 1 365 ? -13.469 -4.668 4.828 1 94.31 365 LEU B CA 1
ATOM 9140 C C . LEU B 1 365 ? -13.477 -3.385 4.004 1 94.31 365 LEU B C 1
ATOM 9142 O O . LEU B 1 365 ? -14.438 -2.615 4.047 1 94.31 365 LEU B O 1
ATOM 9146 N N . SER B 1 366 ? -12.453 -3.129 3.291 1 91 366 SER B N 1
ATOM 9147 C CA . SER B 1 366 ? -12.297 -1.89 2.535 1 91 366 SER B CA 1
ATOM 9148 C C . SER B 1 366 ? -13.297 -1.814 1.386 1 91 366 SER B C 1
ATOM 9150 O O . SER B 1 366 ? -13.484 -0.752 0.79 1 91 366 SER B O 1
ATOM 9152 N N . PHE B 1 367 ? -14.016 -2.928 1.118 1 90.38 367 PHE B N 1
ATOM 9153 C CA . PHE B 1 367 ? -14.984 -2.963 0.025 1 90.38 367 PHE B CA 1
ATOM 9154 C C . PHE B 1 367 ? -16.281 -2.285 0.431 1 90.38 367 PHE B C 1
ATOM 9156 O O . PHE B 1 367 ? -17.156 -2.053 -0.408 1 90.38 367 PHE B O 1
ATOM 9163 N N . LEU B 1 368 ? -16.438 -1.865 1.626 1 94.38 368 LEU B N 1
ATOM 9164 C CA . LEU B 1 368 ? -17.688 -1.332 2.148 1 94.38 368 LEU B CA 1
ATOM 9165 C C . LEU B 1 368 ? -17.844 0.142 1.791 1 94.38 368 LEU B C 1
ATOM 9167 O O . LEU B 1 368 ? -17.094 0.987 2.287 1 94.38 368 LEU B O 1
ATOM 9171 N N . PRO B 1 369 ? -18.781 0.474 1.024 1 94.06 369 PRO B N 1
ATOM 9172 C CA . PRO B 1 369 ? -19.109 1.893 0.871 1 94.06 369 PRO B CA 1
ATOM 9173 C C . PRO B 1 369 ? -20.047 2.404 1.969 1 94.06 369 PRO B C 1
ATOM 9175 O O . PRO B 1 369 ? -20.859 1.646 2.494 1 94.06 369 PRO B O 1
ATOM 9178 N N . GLY B 1 370 ? -19.859 3.615 2.312 1 95.56 370 GLY B N 1
ATOM 9179 C CA . GLY B 1 370 ? -20.781 4.168 3.303 1 95.56 370 GLY B CA 1
ATOM 9180 C C . GLY B 1 370 ? -20.328 5.523 3.826 1 95.56 370 GLY B C 1
ATOM 9181 O O . GLY B 1 370 ? -19.547 6.215 3.186 1 95.56 370 GLY B O 1
ATOM 9182 N N . VAL B 1 371 ? -21.062 5.883 4.973 1 95.81 371 VAL B N 1
ATOM 9183 C CA . VAL B 1 371 ? -20.828 7.191 5.574 1 95.81 371 VAL B CA 1
ATOM 9184 C C . VAL B 1 371 ? -20.672 7.047 7.086 1 95.81 371 VAL B C 1
ATOM 9186 O O . VAL B 1 371 ? -21.391 6.258 7.715 1 95.81 371 VAL B O 1
ATOM 9189 N N . VAL B 1 372 ? -19.719 7.727 7.582 1 95.06 372 VAL B N 1
ATOM 9190 C CA . VAL B 1 372 ? -19.609 7.957 9.016 1 95.06 372 VAL B CA 1
ATOM 9191 C C . VAL B 1 372 ? -19.656 9.453 9.305 1 95.06 372 VAL B C 1
ATOM 9193 O O . VAL B 1 372 ? -18.891 10.234 8.719 1 95.06 372 VAL B O 1
ATOM 9196 N N . ASP B 1 373 ? -20.578 9.859 10.125 1 94.44 373 ASP B N 1
ATOM 9197 C CA . ASP B 1 373 ? -20.766 11.266 10.461 1 94.44 373 ASP B CA 1
ATOM 9198 C C . ASP B 1 373 ? -20.609 11.492 11.969 1 94.44 373 ASP B C 1
ATOM 9200 O O . ASP B 1 373 ? -21.438 11.055 12.758 1 94.44 373 ASP B O 1
ATOM 9204 N N . SER B 1 374 ? -19.578 12.203 12.32 1 89.75 374 SER B N 1
ATOM 9205 C CA . SER B 1 374 ? -19.281 12.406 13.742 1 89.75 374 SER B CA 1
ATOM 9206 C C . SER B 1 374 ? -19.688 13.805 14.195 1 89.75 374 SER B C 1
ATOM 9208 O O . SER B 1 374 ? -19.547 14.766 13.438 1 89.75 374 SER B O 1
ATOM 9210 N N . ASP B 1 375 ? -20.094 13.875 15.438 1 82.44 375 ASP B N 1
ATOM 9211 C CA . ASP B 1 375 ? -20.391 15.148 16.094 1 82.44 375 ASP B CA 1
ATOM 9212 C C . ASP B 1 375 ? -19.266 15.562 17.031 1 82.44 375 ASP B C 1
ATOM 9214 O O . ASP B 1 375 ? -19.234 16.688 17.516 1 82.44 375 ASP B O 1
ATOM 9218 N N . SER B 1 376 ? -18.312 14.656 17.125 1 76.5 376 SER B N 1
ATOM 9219 C CA . SER B 1 376 ? -17.312 14.859 18.172 1 76.5 376 SER B CA 1
ATOM 9220 C C . SER B 1 376 ? -15.93 15.125 17.594 1 76.5 376 SER B C 1
ATOM 9222 O O . SER B 1 376 ? -15.07 15.695 18.25 1 76.5 376 SER B O 1
ATOM 9224 N N . LEU B 1 377 ? -15.719 14.781 16.359 1 78.19 377 LEU B N 1
ATOM 9225 C CA . LEU B 1 377 ? -14.398 14.945 15.766 1 78.19 377 LEU B CA 1
ATOM 9226 C C . LEU B 1 377 ? -14.195 16.375 15.289 1 78.19 377 LEU B C 1
ATOM 9228 O O . LEU B 1 377 ? -15.133 17.016 14.805 1 78.19 377 LEU B O 1
ATOM 9232 N N . PRO B 1 378 ? -12.969 16.844 15.531 1 74.62 378 PRO B N 1
ATOM 9233 C CA . PRO B 1 378 ? -12.703 18.172 14.977 1 74.62 378 PRO B CA 1
ATOM 9234 C C . PRO B 1 378 ? -12.594 18.172 13.453 1 74.62 378 PRO B C 1
ATOM 9236 O O . PRO B 1 378 ? -12.094 17.203 12.875 1 74.62 378 PRO B O 1
ATOM 9239 N N . ILE B 1 379 ? -13.125 19.141 12.859 1 67.44 379 ILE B N 1
ATOM 9240 C CA . ILE B 1 379 ? -13.195 19.234 11.406 1 67.44 379 ILE B CA 1
ATOM 9241 C C . ILE B 1 379 ? -11.797 19.469 10.836 1 67.44 379 ILE B C 1
ATOM 9243 O O . ILE B 1 379 ? -11.508 19.062 9.711 1 67.44 379 ILE B O 1
ATOM 9247 N N . ASN B 1 380 ? -10.891 20.188 11.555 1 63.41 380 ASN B N 1
ATOM 9248 C CA . ASN B 1 380 ? -9.602 20.625 11.023 1 63.41 380 ASN B CA 1
ATOM 9249 C C . ASN B 1 380 ? -8.531 19.547 11.227 1 63.41 380 ASN B C 1
ATOM 9251 O O . ASN B 1 380 ? -7.332 19.844 11.188 1 63.41 380 ASN B O 1
ATOM 9255 N N . LEU B 1 381 ? -8.914 18.453 11.281 1 62.34 381 LEU B N 1
ATOM 9256 C CA . LEU B 1 381 ? -7.926 17.406 11.531 1 62.34 381 LEU B CA 1
ATOM 9257 C C . LEU B 1 381 ? -7.207 17.016 10.242 1 62.34 381 LEU B C 1
ATOM 9259 O O . LEU B 1 381 ? -7.844 16.812 9.203 1 62.34 381 LEU B O 1
ATOM 9263 N N . SER B 1 382 ? -5.926 17.156 10.359 1 66 382 SER B N 1
ATOM 9264 C CA . SER B 1 382 ? -5.113 16.609 9.281 1 66 382 SER B CA 1
ATOM 9265 C C . SER B 1 382 ? -5.246 15.086 9.203 1 66 382 SER B C 1
ATOM 9267 O O . SER B 1 382 ? -5.781 14.461 10.125 1 66 382 SER B O 1
ATOM 9269 N N . ARG B 1 383 ? -4.855 14.594 8.07 1 64.19 383 ARG B N 1
ATOM 9270 C CA . ARG B 1 383 ? -4.844 13.141 7.906 1 64.19 383 ARG B CA 1
ATOM 9271 C C . ARG B 1 383 ? -4.027 12.477 9.008 1 64.19 383 ARG B C 1
ATOM 9273 O O . ARG B 1 383 ? -4.414 11.43 9.531 1 64.19 383 ARG B O 1
ATOM 9280 N N . GLU B 1 384 ? -3.002 13.094 9.344 1 67.81 384 GLU B N 1
ATOM 9281 C CA . GLU B 1 384 ? -2.121 12.555 10.375 1 67.81 384 GLU B CA 1
ATOM 9282 C C . GLU B 1 384 ? -2.793 12.57 11.742 1 67.81 384 GLU B C 1
ATOM 9284 O O . GLU B 1 384 ? -2.656 11.617 12.523 1 67.81 384 GLU B O 1
ATOM 9289 N N . MET B 1 385 ? -3.531 13.555 11.914 1 70.56 385 MET B N 1
ATOM 9290 C CA . MET B 1 385 ? -4.23 13.672 13.188 1 70.56 385 MET B CA 1
ATOM 9291 C C . MET B 1 385 ? -5.324 12.617 13.312 1 70.56 385 MET B C 1
ATOM 9293 O O . MET B 1 385 ? -5.551 12.078 14.398 1 70.56 385 MET B O 1
ATOM 9297 N N . LEU B 1 386 ? -5.926 12.367 12.188 1 72.69 386 LEU B N 1
ATOM 9298 C CA . LEU B 1 386 ? -6.973 11.352 12.172 1 72.69 386 LEU B CA 1
ATOM 9299 C C . LEU B 1 386 ? -6.402 9.977 12.5 1 72.69 386 LEU B C 1
ATOM 9301 O O . LEU B 1 386 ? -7.02 9.203 13.234 1 72.69 386 LEU B O 1
ATOM 9305 N N . GLN B 1 387 ? -5.258 9.773 12.016 1 70.88 387 GLN B N 1
ATOM 9306 C CA . GLN B 1 387 ? -4.617 8.477 12.211 1 70.88 387 GLN B CA 1
ATOM 9307 C C . GLN B 1 387 ? -4.211 8.289 13.672 1 70.88 387 GLN B C 1
ATOM 9309 O O . GLN B 1 387 ? -4.23 7.164 14.18 1 70.88 387 GLN B O 1
ATOM 9314 N N . GLU B 1 388 ? -3.965 9.352 14.312 1 70 388 GLU B N 1
ATOM 9315 C CA . GLU B 1 388 ? -3.455 9.266 15.672 1 70 388 GLU B CA 1
ATOM 9316 C C . GLU B 1 388 ? -4.566 9.484 16.703 1 70 388 GLU B C 1
ATOM 9318 O O . GLU B 1 388 ? -4.352 9.336 17.906 1 70 388 GLU B O 1
ATOM 9323 N N . SER B 1 389 ? -5.758 9.633 16.156 1 76 389 SER B N 1
ATOM 9324 C CA . SER B 1 389 ? -6.859 9.961 17.062 1 76 389 SER B CA 1
ATOM 9325 C C . SER B 1 389 ? -7.391 8.719 17.766 1 76 389 SER B C 1
ATOM 9327 O O . SER B 1 389 ? -7.617 7.688 17.125 1 76 389 SER B O 1
ATOM 9329 N N . ARG B 1 390 ? -7.551 8.82 19.047 1 79 390 ARG B N 1
ATOM 9330 C CA . ARG B 1 390 ? -8.164 7.742 19.812 1 79 390 ARG B CA 1
ATOM 9331 C C . ARG B 1 390 ? -9.617 7.523 19.391 1 79 390 ARG B C 1
ATOM 9333 O O . ARG B 1 390 ? -10.102 6.391 19.391 1 79 390 ARG B O 1
ATOM 9340 N N . ALA B 1 391 ? -10.242 8.57 19.062 1 85.75 391 ALA B N 1
ATOM 9341 C CA . ALA B 1 391 ? -11.633 8.5 18.625 1 85.75 391 ALA B CA 1
ATOM 9342 C C . ALA B 1 391 ? -11.773 7.621 17.375 1 85.75 391 ALA B C 1
ATOM 9344 O O . ALA B 1 391 ? -12.719 6.832 17.281 1 85.75 391 ALA B O 1
ATOM 9345 N N . MET B 1 392 ? -10.828 7.641 16.547 1 88 392 MET B N 1
ATOM 9346 C CA . MET B 1 392 ? -10.867 6.855 15.32 1 88 392 MET B CA 1
ATOM 9347 C C . MET B 1 392 ? -10.773 5.363 15.625 1 88 392 MET B C 1
ATOM 9349 O O . MET B 1 392 ? -11.445 4.551 14.984 1 88 392 MET B O 1
ATOM 9353 N N . GLY B 1 393 ? -10 5.004 16.578 1 88.75 393 GLY B N 1
ATOM 9354 C CA . GLY B 1 393 ? -9.898 3.617 16.984 1 88.75 393 GLY B CA 1
ATOM 9355 C C . GLY B 1 393 ? -11.195 3.059 17.531 1 88.75 393 GLY B C 1
ATOM 9356 O O . GLY B 1 393 ? -11.57 1.926 17.203 1 88.75 393 GLY B O 1
ATOM 9357 N N . THR B 1 394 ? -11.844 3.916 18.297 1 91.56 394 THR B N 1
ATOM 9358 C CA . THR B 1 394 ? -13.125 3.514 18.859 1 91.56 394 THR B CA 1
ATOM 9359 C C . THR B 1 394 ? -14.164 3.303 17.75 1 91.56 394 THR B C 1
ATOM 9361 O O . THR B 1 394 ? -14.898 2.316 17.781 1 91.56 394 THR B O 1
ATOM 9364 N N . ILE B 1 395 ? -14.195 4.168 16.828 1 93.62 395 ILE B N 1
ATOM 9365 C CA . ILE B 1 395 ? -15.133 4.074 15.719 1 93.62 395 ILE B CA 1
ATOM 9366 C C . ILE B 1 395 ? -14.844 2.807 14.914 1 93.62 395 ILE B C 1
ATOM 9368 O O . ILE B 1 395 ? -15.766 2.033 14.617 1 93.62 395 ILE B O 1
ATOM 9372 N N . ARG B 1 396 ? -13.602 2.547 14.594 1 94 396 ARG B N 1
ATOM 9373 C CA . ARG B 1 396 ? -13.188 1.39 13.805 1 94 396 ARG B CA 1
ATOM 9374 C C . ARG B 1 396 ? -13.656 0.09 14.453 1 94 396 ARG B C 1
ATOM 9376 O O . ARG B 1 396 ? -14.258 -0.759 13.789 1 94 396 ARG B O 1
ATOM 9383 N N . ARG B 1 397 ? -13.43 -0.056 15.703 1 94.19 397 ARG B N 1
ATOM 9384 C CA . ARG B 1 397 ? -13.781 -1.278 16.422 1 94.19 397 ARG B CA 1
ATOM 9385 C C . ARG B 1 397 ? -15.281 -1.538 16.344 1 94.19 397 ARG B C 1
ATOM 9387 O O . ARG B 1 397 ? -15.711 -2.672 16.125 1 94.19 397 ARG B O 1
ATOM 9394 N N . ARG B 1 398 ? -15.969 -0.493 16.531 1 95.12 398 ARG B N 1
ATOM 9395 C CA . ARG B 1 398 ? -17.422 -0.654 16.531 1 95.12 398 ARG B CA 1
ATOM 9396 C C . ARG B 1 398 ? -17.938 -0.955 15.125 1 95.12 398 ARG B C 1
ATOM 9398 O O . ARG B 1 398 ? -18.859 -1.762 14.961 1 95.12 398 ARG B O 1
ATOM 9405 N N . LEU B 1 399 ? -17.391 -0.307 14.164 1 96.56 399 LEU B N 1
ATOM 9406 C CA . LEU B 1 399 ? -17.797 -0.573 12.789 1 96.56 399 LEU B CA 1
ATOM 9407 C C . LEU B 1 399 ? -17.547 -2.035 12.43 1 96.56 399 LEU B C 1
ATOM 9409 O O . LEU B 1 399 ? -18.422 -2.693 11.859 1 96.56 399 LEU B O 1
ATOM 9413 N N . VAL B 1 400 ? -16.359 -2.559 12.742 1 97.06 400 VAL B N 1
ATOM 9414 C CA . VAL B 1 400 ? -16 -3.941 12.438 1 97.06 400 VAL B CA 1
ATOM 9415 C C . VAL B 1 400 ? -16.984 -4.891 13.117 1 97.06 400 VAL B C 1
ATOM 9417 O O . VAL B 1 400 ? -17.516 -5.812 12.477 1 97.06 400 VAL B O 1
ATOM 9420 N N . LYS B 1 401 ? -17.281 -4.605 14.375 1 96.62 401 LYS B N 1
ATOM 9421 C CA . LYS B 1 401 ? -18.188 -5.449 15.141 1 96.62 401 LYS B CA 1
ATOM 9422 C C . LYS B 1 401 ? -19.578 -5.48 14.5 1 96.62 401 LYS B C 1
ATOM 9424 O O . LYS B 1 401 ? -20.156 -6.551 14.336 1 96.62 401 LYS B O 1
ATOM 9429 N N . LYS B 1 402 ? -20.094 -4.359 14.094 1 97.31 402 LYS B N 1
ATOM 9430 C CA . LYS B 1 402 ? -21.422 -4.25 13.531 1 97.31 402 LYS B CA 1
ATOM 9431 C C . LYS B 1 402 ? -21.5 -4.926 12.164 1 97.31 402 LYS B C 1
ATOM 9433 O O . LYS B 1 402 ? -22.5 -5.582 11.844 1 97.31 402 LYS B O 1
ATOM 9438 N N . VAL B 1 403 ? -20.484 -4.77 11.414 1 97.75 403 VAL B N 1
ATOM 9439 C CA . VAL B 1 403 ? -20.469 -5.355 10.078 1 97.75 403 VAL B CA 1
ATOM 9440 C C . VAL B 1 403 ? -20.406 -6.879 10.18 1 97.75 403 VAL B C 1
ATOM 9442 O O . VAL B 1 403 ? -21.156 -7.586 9.508 1 97.75 403 VAL B O 1
ATOM 9445 N N . LEU B 1 404 ? -19.531 -7.41 10.984 1 97.88 404 LEU B N 1
ATOM 9446 C CA . LEU B 1 404 ? -19.406 -8.852 11.141 1 97.88 404 LEU B CA 1
ATOM 9447 C C . LEU B 1 404 ? -20.688 -9.453 11.711 1 97.88 404 LEU B C 1
ATOM 9449 O O . LEU B 1 404 ? -21.094 -10.555 11.32 1 97.88 404 LEU B O 1
ATOM 9453 N N . ALA B 1 405 ? -21.344 -8.719 12.609 1 97.06 405 ALA B N 1
ATOM 9454 C CA . ALA B 1 405 ? -22.641 -9.18 13.133 1 97.06 405 ALA B CA 1
ATOM 9455 C C . ALA B 1 405 ? -23.688 -9.266 12.031 1 97.06 405 ALA B C 1
ATOM 9457 O O . ALA B 1 405 ? -24.469 -10.219 11.969 1 97.06 405 ALA B O 1
ATOM 9458 N N . LYS B 1 406 ? -23.688 -8.258 11.211 1 96.75 406 LYS B N 1
ATOM 9459 C CA . LYS B 1 406 ? -24.625 -8.258 10.102 1 96.75 406 LYS B CA 1
ATOM 9460 C C . LYS B 1 406 ? -24.359 -9.414 9.148 1 96.75 406 LYS B C 1
ATOM 9462 O O . LYS B 1 406 ? -25.297 -10.062 8.672 1 96.75 406 LYS B O 1
ATOM 9467 N N . LEU B 1 407 ? -23.141 -9.664 8.844 1 97.06 407 LEU B N 1
ATOM 9468 C CA . LEU B 1 407 ? -22.781 -10.773 7.969 1 97.06 407 LEU B CA 1
ATOM 9469 C C . LEU B 1 407 ? -23.188 -12.102 8.586 1 97.06 407 LEU B C 1
ATOM 9471 O O . LEU B 1 407 ? -23.672 -13 7.891 1 97.06 407 LEU B O 1
ATOM 9475 N N . ALA B 1 408 ? -23.016 -12.242 9.859 1 95.81 408 ALA B N 1
ATOM 9476 C CA . ALA B 1 408 ? -23.438 -13.445 10.562 1 95.81 408 ALA B CA 1
ATOM 9477 C C . ALA B 1 408 ? -24.953 -13.633 10.469 1 95.81 408 ALA B C 1
ATOM 9479 O O . ALA B 1 408 ? -25.438 -14.75 10.234 1 95.81 408 ALA B O 1
ATOM 9480 N N . ASP B 1 409 ? -25.641 -12.523 10.602 1 94.69 409 ASP B N 1
ATOM 9481 C CA . ASP B 1 409 ? -27.094 -12.562 10.477 1 94.69 409 ASP B CA 1
ATOM 9482 C C . ASP B 1 409 ? -27.5 -13.008 9.078 1 94.69 409 ASP B C 1
ATOM 9484 O O . ASP B 1 409 ? -28.438 -13.812 8.922 1 94.69 409 ASP B O 1
ATOM 9488 N N . MET B 1 410 ? -26.859 -12.492 8.133 1 93.75 410 MET B N 1
ATOM 9489 C CA . MET B 1 410 ? -27.141 -12.867 6.75 1 93.75 410 MET B CA 1
ATOM 9490 C C . MET B 1 410 ? -26.875 -14.352 6.523 1 93.75 410 MET B C 1
ATOM 9492 O O . MET B 1 410 ? -27.641 -15.016 5.816 1 93.75 410 MET B O 1
ATOM 9496 N N . ALA B 1 411 ? -25.828 -14.836 7.082 1 92.38 411 ALA B N 1
ATOM 9497 C CA . ALA B 1 411 ? -25.484 -16.25 6.945 1 92.38 411 ALA B CA 1
ATOM 9498 C C . ALA B 1 411 ? -26.516 -17.141 7.613 1 92.38 411 ALA B C 1
ATOM 9500 O O . ALA B 1 411 ? -26.891 -18.188 7.07 1 92.38 411 ALA B O 1
ATOM 9501 N N . ASP B 1 412 ? -27.031 -16.734 8.742 1 88 412 ASP B N 1
ATOM 9502 C CA . ASP B 1 412 ? -28.031 -17.484 9.484 1 88 412 ASP B CA 1
ATOM 9503 C C . ASP B 1 412 ? -29.375 -17.484 8.742 1 88 412 ASP B C 1
ATOM 9505 O O . ASP B 1 412 ? -30.062 -18.516 8.703 1 88 412 ASP B O 1
ATOM 9509 N N . ASP B 1 413 ? -29.688 -16.391 8.156 1 81.31 413 ASP B N 1
ATOM 9510 C CA . ASP B 1 413 ? -30.938 -16.266 7.406 1 81.31 413 ASP B CA 1
ATOM 9511 C C . ASP B 1 413 ? -30.922 -17.141 6.156 1 81.31 413 ASP B C 1
ATOM 9513 O O . ASP B 1 413 ? -31.953 -17.656 5.734 1 81.31 413 ASP B O 1
ATOM 9517 N N . ALA B 1 414 ? -29.812 -17.297 5.582 1 72.62 414 ALA B N 1
ATOM 9518 C CA . ALA B 1 414 ? -29.641 -18.078 4.359 1 72.62 414 ALA B CA 1
ATOM 9519 C C . ALA B 1 414 ? -29.859 -19.562 4.621 1 72.62 414 ALA B C 1
ATOM 9521 O O . ALA B 1 414 ? -30.312 -20.297 3.742 1 72.62 414 ALA B O 1
ATOM 9522 N N . VAL B 1 415 ? -29.484 -20.062 5.766 1 63.44 415 VAL B N 1
ATOM 9523 C CA . VAL B 1 415 ? -29.609 -21.469 6.125 1 63.44 415 VAL B CA 1
ATOM 9524 C C . VAL B 1 415 ? -31.047 -21.781 6.508 1 63.44 415 VAL B C 1
ATOM 9526 O O . VAL B 1 415 ? -31.562 -22.844 6.16 1 63.44 415 VAL B O 1
ATOM 9529 N N . GLU B 1 416 ? -31.656 -20.938 7.309 1 53.62 416 GLU B N 1
ATOM 9530 C CA . GLU B 1 416 ? -33 -21.203 7.82 1 53.62 416 GLU B CA 1
ATOM 9531 C C . GLU B 1 416 ? -34 -21.344 6.684 1 53.62 416 GLU B C 1
ATOM 9533 O O . GLU B 1 416 ? -35 -22.047 6.812 1 53.62 416 GLU B O 1
ATOM 9538 N N . THR B 1 417 ? -33.812 -20.734 5.578 1 46.41 417 THR B N 1
ATOM 9539 C CA . THR B 1 417 ? -34.812 -20.797 4.531 1 46.41 417 THR B CA 1
ATOM 9540 C C . THR B 1 417 ? -34.688 -22.125 3.764 1 46.41 417 THR B C 1
ATOM 9542 O O . THR B 1 417 ? -35.344 -22.297 2.73 1 46.41 417 THR B O 1
ATOM 9545 N N . GLU B 1 418 ? -33.906 -22.984 4.078 1 39.53 418 GLU B N 1
ATOM 9546 C CA . GLU B 1 418 ? -33.844 -24.234 3.318 1 39.53 418 GLU B CA 1
ATOM 9547 C C . GLU B 1 418 ? -35.25 -24.812 3.143 1 39.53 418 GLU B C 1
ATOM 9549 O O . GLU B 1 418 ? -35.75 -24.875 2.027 1 39.53 418 GLU B O 1
ATOM 9554 N N . TRP B 1 419 ? -35.375 -26.281 3.688 1 35.44 419 TRP B N 1
ATOM 9555 C CA . TRP B 1 419 ? -36.062 -27.453 3.145 1 35.44 419 TRP B CA 1
ATOM 9556 C C . TRP B 1 419 ? -37.562 -27.359 3.352 1 35.44 419 TRP B C 1
ATOM 9558 O O . TRP B 1 419 ? -38.281 -28.375 3.299 1 35.44 419 TRP B O 1
ATOM 9568 N N . ASP B 1 420 ? -38.156 -26.391 3.992 1 35.12 420 ASP B N 1
ATOM 9569 C CA . ASP B 1 420 ? -39.5 -26.969 4.121 1 35.12 420 ASP B CA 1
ATOM 9570 C C . ASP B 1 420 ? -40.125 -27.203 2.75 1 35.12 420 ASP B C 1
ATOM 9572 O O . ASP B 1 420 ? -40.344 -26.25 1.989 1 35.12 420 ASP B O 1
ATOM 9576 N N . GLU B 1 421 ? -39.938 -28.312 2.15 1 36.06 421 GLU B N 1
ATOM 9577 C CA . GLU B 1 421 ? -40.594 -28.875 0.975 1 36.06 421 GLU B CA 1
ATOM 9578 C C . GLU B 1 421 ? -42.031 -28.391 0.864 1 36.06 421 GLU B C 1
ATOM 9580 O O . GLU B 1 421 ? -42.656 -28.531 -0.187 1 36.06 421 GLU B O 1
ATOM 9585 N N . ALA B 1 422 ? -42.781 -28.578 1.957 1 33.41 422 ALA B N 1
ATOM 9586 C CA . ALA B 1 422 ? -44.25 -28.469 1.904 1 33.41 422 ALA B CA 1
ATOM 9587 C C . ALA B 1 422 ? -44.688 -27.062 1.487 1 33.41 422 ALA B C 1
ATOM 9589 O O . ALA B 1 422 ? -45.875 -26.797 1.327 1 33.41 422 ALA B O 1
ATOM 9590 N N . TRP B 1 423 ? -43.844 -26.078 1.904 1 34.81 423 TRP B N 1
ATOM 9591 C CA . TRP B 1 423 ? -44.406 -24.766 1.645 1 34.81 423 TRP B CA 1
ATOM 9592 C C . TRP B 1 423 ? -44.25 -24.375 0.18 1 34.81 423 TRP B C 1
ATOM 9594 O O . TRP B 1 423 ? -43.25 -24.719 -0.448 1 34.81 423 TRP B O 1
ATOM 9604 N N . GLY B 1 424 ? -45.312 -24.031 -0.557 1 34.72 424 GLY B N 1
ATOM 9605 C CA . GLY B 1 424 ? -45.656 -23.578 -1.891 1 34.72 424 GLY B CA 1
ATOM 9606 C C . GLY B 1 424 ? -44.594 -22.719 -2.531 1 34.72 424 GLY B C 1
ATOM 9607 O O . GLY B 1 424 ? -43.5 -22.562 -1.986 1 34.72 424 GLY B O 1
ATOM 9608 N N . GLU B 1 425 ? -44.938 -21.906 -3.568 1 36.06 425 GLU B N 1
ATOM 9609 C CA . GLU B 1 425 ? -44.219 -20.984 -4.453 1 36.06 425 GLU B CA 1
ATOM 9610 C C . GLU B 1 425 ? -43.5 -19.922 -3.654 1 36.06 425 GLU B C 1
ATOM 9612 O O . GLU B 1 425 ? -44.094 -19.203 -2.842 1 36.06 425 GLU B O 1
ATOM 9617 N N . ARG B 1 426 ? -42.312 -20.109 -3.293 1 45.34 426 ARG B N 1
ATOM 9618 C CA . ARG B 1 426 ? -41.531 -19.062 -2.641 1 45.34 426 ARG B CA 1
ATOM 9619 C C . ARG B 1 426 ? -41.594 -17.766 -3.449 1 45.34 426 ARG B C 1
ATOM 9621 O O . ARG B 1 426 ? -41.531 -17.797 -4.68 1 45.34 426 ARG B O 1
ATOM 9628 N N . ASP B 1 427 ? -42 -16.688 -2.801 1 48.38 427 ASP B N 1
ATOM 9629 C CA . ASP B 1 427 ? -42 -15.414 -3.5 1 48.38 427 ASP B CA 1
ATOM 9630 C C . ASP B 1 427 ? -40.562 -14.992 -3.85 1 48.38 427 ASP B C 1
ATOM 9632 O O . ASP B 1 427 ? -39.625 -15.453 -3.223 1 48.38 427 ASP B O 1
ATOM 9636 N N . GLU B 1 428 ? -40.312 -14.469 -5.027 1 49.16 428 GLU B N 1
ATOM 9637 C CA . GLU B 1 428 ? -39.062 -13.984 -5.625 1 49.16 428 GLU B CA 1
ATOM 9638 C C . GLU B 1 428 ? -38.219 -13.234 -4.598 1 49.16 428 GLU B C 1
ATOM 9640 O O . GLU B 1 428 ? -36.969 -13.375 -4.578 1 49.16 428 GLU B O 1
ATOM 9645 N N . GLU B 1 429 ? -38.844 -12.516 -3.699 1 51.66 429 GLU B N 1
ATOM 9646 C CA . GLU B 1 429 ? -38.125 -11.688 -2.725 1 51.66 429 GLU B CA 1
ATOM 9647 C C . GLU B 1 429 ? -37.438 -12.547 -1.672 1 51.66 429 GLU B C 1
ATOM 9649 O O . GLU B 1 429 ? -36.312 -12.25 -1.257 1 51.66 429 GLU B O 1
ATOM 9654 N N . GLU B 1 430 ? -38.094 -13.578 -1.18 1 51.75 430 GLU B N 1
ATOM 9655 C CA . GLU B 1 430 ? -37.531 -14.477 -0.177 1 51.75 430 GLU B CA 1
ATOM 9656 C C . GLU B 1 430 ? -36.344 -15.273 -0.744 1 51.75 430 GLU B C 1
ATOM 9658 O O . GLU B 1 430 ? -35.344 -15.492 -0.055 1 51.75 430 GLU B O 1
ATOM 9663 N N . GLU B 1 431 ? -36.531 -15.594 -1.965 1 53.41 431 GLU B N 1
ATOM 9664 C CA . GLU B 1 431 ? -35.438 -16.297 -2.629 1 53.41 431 GLU B CA 1
ATOM 9665 C C . GLU B 1 431 ? -34.188 -15.43 -2.75 1 53.41 431 GLU B C 1
ATOM 9667 O O . GLU B 1 431 ? -33.062 -15.906 -2.57 1 53.41 431 GLU B O 1
ATOM 9672 N N . GLU B 1 432 ? -34.469 -14.18 -3.039 1 57.38 432 GLU B N 1
ATOM 9673 C CA . GLU B 1 432 ? -33.344 -13.25 -3.195 1 57.38 432 GLU B CA 1
ATOM 9674 C C . GLU B 1 432 ? -32.625 -13.008 -1.864 1 57.38 432 GLU B C 1
ATOM 9676 O O . GLU B 1 432 ? -31.406 -12.914 -1.815 1 57.38 432 GLU B O 1
ATOM 9681 N N . ARG B 1 433 ? -33.438 -12.945 -0.82 1 57.38 433 ARG B N 1
ATOM 9682 C CA . ARG B 1 433 ? -32.875 -12.75 0.513 1 57.38 433 ARG B CA 1
ATOM 9683 C C . ARG B 1 433 ? -32.062 -13.961 0.941 1 57.38 433 ARG B C 1
ATOM 9685 O O . ARG B 1 433 ? -31.016 -13.812 1.586 1 57.38 433 ARG B O 1
ATOM 9692 N N . ASP B 1 434 ? -32.531 -15.109 0.533 1 63.09 434 ASP B N 1
ATOM 9693 C CA . ASP B 1 434 ? -31.875 -16.359 0.897 1 63.09 434 ASP B CA 1
ATOM 9694 C C . ASP B 1 434 ? -30.516 -16.484 0.207 1 63.09 434 ASP B C 1
ATOM 9696 O O . ASP B 1 434 ? -29.594 -17.094 0.746 1 63.09 434 ASP B O 1
ATOM 9700 N N . LEU B 1 435 ? -30.438 -15.625 -0.765 1 78.62 435 LEU B N 1
ATOM 9701 C CA . LEU B 1 435 ? -29.203 -15.789 -1.528 1 78.62 435 LEU B CA 1
ATOM 9702 C C . LEU B 1 435 ? -28.25 -14.625 -1.285 1 78.62 435 LEU B C 1
ATOM 9704 O O . LEU B 1 435 ? -27.141 -14.602 -1.826 1 78.62 435 LEU B O 1
ATOM 9708 N N . SER B 1 436 ? -28.656 -13.797 -0.311 1 88.12 436 SER B N 1
ATOM 9709 C CA . SER B 1 436 ? -27.875 -12.57 -0.149 1 88.12 436 SER B CA 1
ATOM 9710 C C . SER B 1 436 ? -26.484 -12.875 0.373 1 88.12 436 SER B C 1
ATOM 9712 O O . SER B 1 436 ? -25.484 -12.352 -0.14 1 88.12 436 SER B O 1
ATOM 9714 N N . PHE B 1 437 ? -26.531 -13.836 1.306 1 93.19 437 PHE B N 1
ATOM 9715 C CA . PHE B 1 437 ? -25.219 -14.148 1.858 1 93.19 437 PHE B CA 1
ATOM 9716 C C . PHE B 1 437 ? -24.344 -14.828 0.813 1 93.19 437 PHE B C 1
ATOM 9718 O O . PHE B 1 437 ? -23.156 -14.508 0.694 1 93.19 437 PHE B O 1
ATOM 9725 N N . PHE B 1 438 ? -24.859 -15.633 0.149 1 90.19 438 PHE B N 1
ATOM 9726 C CA . PHE B 1 438 ? -24.078 -16.406 -0.81 1 90.19 438 PHE B CA 1
ATOM 9727 C C . PHE B 1 438 ? -23.641 -15.523 -1.979 1 90.19 438 PHE B C 1
ATOM 9729 O O . PHE B 1 438 ? -22.562 -15.711 -2.537 1 90.19 438 PHE B O 1
ATOM 9736 N N . THR B 1 439 ? -24.469 -14.578 -2.318 1 90.75 439 THR B N 1
ATOM 9737 C CA . THR B 1 439 ? -24.062 -13.586 -3.305 1 90.75 439 THR B CA 1
ATOM 9738 C C . THR B 1 439 ? -22.859 -12.773 -2.797 1 90.75 439 THR B C 1
ATOM 9740 O O . THR B 1 439 ? -21.891 -12.57 -3.521 1 90.75 439 THR B O 1
ATOM 9743 N N . PHE B 1 440 ? -23.047 -12.445 -1.519 1 93.31 440 PHE B N 1
ATOM 9744 C CA . PHE B 1 440 ? -21.938 -11.734 -0.878 1 93.31 440 PHE B CA 1
ATOM 9745 C C . PHE B 1 440 ? -20.672 -12.586 -0.877 1 93.31 440 PHE B C 1
ATOM 9747 O O . PHE B 1 440 ? -19.609 -12.117 -1.25 1 93.31 440 PHE B O 1
ATOM 9754 N N . TYR B 1 441 ? -20.797 -13.766 -0.459 1 92.31 441 TYR B N 1
ATOM 9755 C CA . TYR B 1 441 ? -19.625 -14.641 -0.292 1 92.31 441 TYR B CA 1
ATOM 9756 C C . TYR B 1 441 ? -18.938 -14.891 -1.627 1 92.31 441 TYR B C 1
ATOM 9758 O O . TYR B 1 441 ? -17.719 -14.938 -1.699 1 92.31 441 TYR B O 1
ATOM 9766 N N . ALA B 1 442 ? -19.703 -15.086 -2.65 1 87.75 442 ALA B N 1
ATOM 9767 C CA . ALA B 1 442 ? -19.125 -15.305 -3.977 1 87.75 442 ALA B CA 1
ATOM 9768 C C . ALA B 1 442 ? -18.266 -14.133 -4.402 1 87.75 442 ALA B C 1
ATOM 9770 O O . ALA B 1 442 ? -17.219 -14.312 -5.051 1 87.75 442 ALA B O 1
ATOM 9771 N N . ALA B 1 443 ? -18.641 -12.938 -3.945 1 87.62 443 ALA B N 1
ATOM 9772 C CA . ALA B 1 443 ? -17.938 -11.727 -4.363 1 87.62 443 ALA B CA 1
ATOM 9773 C C . ALA B 1 443 ? -16.75 -11.43 -3.439 1 87.62 443 ALA B C 1
ATOM 9775 O O . ALA B 1 443 ? -15.727 -10.914 -3.883 1 87.62 443 ALA B O 1
ATOM 9776 N N . PHE B 1 444 ? -16.891 -11.805 -2.125 1 91.44 444 PHE B N 1
ATOM 9777 C CA . PHE B 1 444 ? -15.945 -11.242 -1.166 1 91.44 444 PHE B CA 1
ATOM 9778 C C . PHE B 1 444 ? -15.344 -12.336 -0.291 1 91.44 444 PHE B C 1
ATOM 9780 O O . PHE B 1 444 ? -14.852 -12.055 0.804 1 91.44 444 PHE B O 1
ATOM 9787 N N . ALA B 1 445 ? -15.406 -13.562 -0.708 1 91.56 445 ALA B N 1
ATOM 9788 C CA . ALA B 1 445 ? -14.82 -14.664 0.043 1 91.56 445 ALA B CA 1
ATOM 9789 C C . ALA B 1 445 ? -13.359 -14.383 0.378 1 91.56 445 ALA B C 1
ATOM 9791 O O . ALA B 1 445 ? -12.914 -14.633 1.502 1 91.56 445 ALA B O 1
ATOM 9792 N N . LYS B 1 446 ? -12.617 -13.875 -0.541 1 89.81 446 LYS B N 1
ATOM 9793 C CA . LYS B 1 446 ? -11.195 -13.609 -0.357 1 89.81 446 LYS B CA 1
ATOM 9794 C C . LYS B 1 446 ? -10.969 -12.539 0.708 1 89.81 446 LYS B C 1
ATOM 9796 O O . LYS B 1 446 ? -9.992 -12.609 1.462 1 89.81 446 LYS B O 1
ATOM 9801 N N . ALA B 1 447 ? -11.836 -11.586 0.707 1 91 447 ALA B N 1
ATOM 9802 C CA . ALA B 1 447 ? -11.734 -10.555 1.737 1 91 447 ALA B CA 1
ATOM 9803 C C . ALA B 1 447 ? -11.891 -11.156 3.131 1 91 447 ALA B C 1
ATOM 9805 O O . ALA B 1 447 ? -11.125 -10.836 4.039 1 91 447 ALA B O 1
ATOM 9806 N N . LEU B 1 448 ? -12.859 -12.023 3.291 1 94.81 448 LEU B N 1
ATOM 9807 C CA . LEU B 1 448 ? -13.078 -12.664 4.578 1 94.81 448 LEU B CA 1
ATOM 9808 C C . LEU B 1 448 ? -11.891 -13.539 4.965 1 94.81 448 LEU B C 1
ATOM 9810 O O . LEU B 1 448 ? -11.477 -13.555 6.129 1 94.81 448 LEU B O 1
ATOM 9814 N N . LYS B 1 449 ? -11.398 -14.258 3.996 1 93.62 449 LYS B N 1
ATOM 9815 C CA . LYS B 1 449 ? -10.227 -15.086 4.266 1 93.62 449 LYS B CA 1
ATOM 9816 C C . LYS B 1 449 ? -9.039 -14.234 4.707 1 93.62 449 LYS B C 1
ATOM 9818 O O . LYS B 1 449 ? -8.328 -14.594 5.641 1 93.62 449 LYS B O 1
ATOM 9823 N N . LEU B 1 450 ? -8.844 -13.141 4.059 1 90.62 450 LEU B N 1
ATOM 9824 C CA . LEU B 1 450 ? -7.809 -12.195 4.469 1 90.62 450 LEU B CA 1
ATOM 9825 C C . LEU B 1 450 ? -8.031 -11.734 5.906 1 90.62 450 LEU B C 1
ATOM 9827 O O . LEU B 1 450 ? -7.086 -11.625 6.684 1 90.62 450 LEU B O 1
ATOM 9831 N N . GLY B 1 451 ? -9.242 -11.406 6.223 1 93.5 451 GLY B N 1
ATOM 9832 C CA . GLY B 1 451 ? -9.578 -11.031 7.586 1 93.5 451 GLY B CA 1
ATOM 9833 C C . GLY B 1 451 ? -9.234 -12.094 8.609 1 93.5 451 GLY B C 1
ATOM 9834 O O . GLY B 1 451 ? -8.688 -11.797 9.672 1 93.5 451 GLY B O 1
ATOM 9835 N N . ALA B 1 452 ? -9.539 -13.312 8.25 1 95.12 452 ALA B N 1
ATOM 9836 C CA . ALA B 1 452 ? -9.258 -14.422 9.156 1 95.12 452 ALA B CA 1
ATOM 9837 C C . ALA B 1 452 ? -7.762 -14.586 9.383 1 95.12 452 ALA B C 1
ATOM 9839 O O . ALA B 1 452 ? -7.332 -15.062 10.438 1 95.12 452 ALA B O 1
ATOM 9840 N N . ILE B 1 453 ? -7.02 -14.203 8.43 1 92 453 ILE B N 1
ATOM 9841 C CA . ILE B 1 453 ? -5.566 -14.305 8.516 1 92 453 ILE B CA 1
ATOM 9842 C C . ILE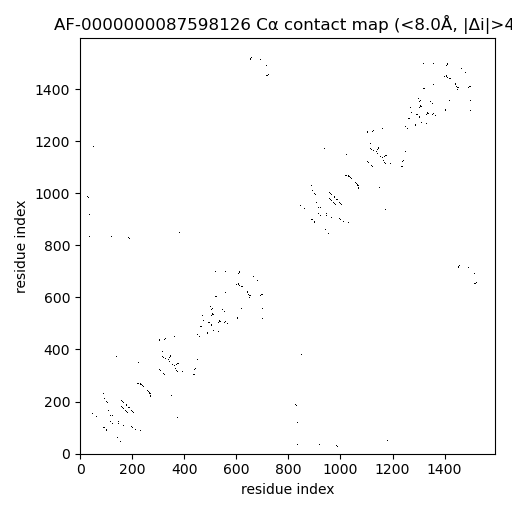 B 1 453 ? -5.016 -13.141 9.336 1 92 453 ILE B C 1
ATOM 9844 O O . ILE B 1 453 ? -4.199 -13.344 10.242 1 92 453 ILE B O 1
ATOM 9848 N N . THR B 1 454 ? -5.512 -11.859 9.156 1 90.56 454 THR B N 1
ATOM 9849 C CA . THR B 1 454 ? -4.84 -10.656 9.641 1 90.56 454 THR B CA 1
ATOM 9850 C C . THR B 1 454 ? -5.508 -10.141 10.906 1 90.56 454 THR B C 1
ATOM 9852 O O . THR B 1 454 ? -4.891 -9.406 11.688 1 90.56 454 THR B O 1
ATOM 9855 N N . ASP B 1 455 ? -6.785 -10.445 11.094 1 93.94 455 ASP B N 1
ATOM 9856 C CA . ASP B 1 455 ? -7.543 -9.906 12.219 1 93.94 455 ASP B CA 1
ATOM 9857 C C . ASP B 1 455 ? -7.711 -10.945 13.32 1 93.94 455 ASP B C 1
ATOM 9859 O O . ASP B 1 455 ? -8.789 -11.523 13.484 1 93.94 455 ASP B O 1
ATOM 9863 N N . GLU B 1 456 ? -6.738 -11.055 14.117 1 93.12 456 GLU B N 1
ATOM 9864 C CA . GLU B 1 456 ? -6.707 -12.078 15.164 1 93.12 456 GLU B CA 1
ATOM 9865 C C . GLU B 1 456 ? -7.844 -11.883 16.156 1 93.12 456 GLU B C 1
ATOM 9867 O O . GLU B 1 456 ? -8.453 -12.852 16.609 1 93.12 456 GLU B O 1
ATOM 9872 N N . ARG B 1 457 ? -8.172 -10.664 16.453 1 93.38 457 ARG B N 1
ATOM 9873 C CA . ARG B 1 457 ? -9.18 -10.328 17.453 1 93.38 457 ARG B CA 1
ATOM 9874 C C . ARG B 1 457 ? -10.555 -10.812 17.016 1 93.38 457 ARG B C 1
ATOM 9876 O O . ARG B 1 457 ? -11.367 -11.211 17.859 1 93.38 457 ARG B O 1
ATOM 9883 N N . ASN B 1 458 ? -10.773 -10.742 15.719 1 96.06 458 ASN B N 1
ATOM 9884 C CA . ASN B 1 458 ? -12.102 -11.078 15.234 1 96.06 458 ASN B CA 1
ATOM 9885 C C . ASN B 1 458 ? -12.102 -12.383 14.438 1 96.06 458 ASN B C 1
ATOM 9887 O O . ASN B 1 458 ? -13.102 -12.727 13.805 1 96.06 458 ASN B O 1
ATOM 9891 N N . ARG B 1 459 ? -11.094 -13.156 14.461 1 96.06 459 ARG B N 1
ATOM 9892 C CA . ARG B 1 459 ? -10.961 -14.383 13.672 1 96.06 459 ARG B CA 1
ATOM 9893 C C . ARG B 1 459 ? -12.086 -15.359 13.992 1 96.06 459 ARG B C 1
ATOM 9895 O O . ARG B 1 459 ? -12.664 -15.969 13.086 1 96.06 459 ARG B O 1
ATOM 9902 N N . SER B 1 460 ? -12.383 -15.484 15.258 1 95.5 460 SER B N 1
ATOM 9903 C CA . SER B 1 460 ? -13.414 -16.422 15.695 1 95.5 460 SER B CA 1
ATOM 9904 C C . SER B 1 460 ? -14.781 -16.047 15.141 1 95.5 460 SER B C 1
ATOM 9906 O O . SER B 1 460 ? -15.664 -16.891 15.008 1 95.5 460 SER B O 1
ATOM 9908 N N . LYS B 1 461 ? -14.945 -14.773 14.797 1 96.69 461 LYS B N 1
ATOM 9909 C CA . LYS B 1 461 ? -16.203 -14.312 14.227 1 96.69 461 LYS B CA 1
ATOM 9910 C C . LYS B 1 461 ? -16.219 -14.453 12.711 1 96.69 461 LYS B C 1
ATOM 9912 O O . LYS B 1 461 ? -17.281 -14.523 12.086 1 96.69 461 LYS B O 1
ATOM 9917 N N . ILE B 1 462 ? -15.062 -14.523 12.117 1 98 462 ILE B N 1
ATOM 9918 C CA . ILE B 1 462 ? -14.945 -14.578 10.664 1 98 462 ILE B CA 1
ATOM 9919 C C . ILE B 1 462 ? -15 -16.031 10.195 1 98 462 ILE B C 1
ATOM 9921 O O . ILE B 1 462 ? -15.633 -16.328 9.18 1 98 462 ILE B O 1
ATOM 9925 N N . LEU B 1 463 ? -14.469 -16.969 10.906 1 97.19 463 LEU B N 1
ATOM 9926 C CA . LEU B 1 463 ? -14.305 -18.359 10.523 1 97.19 463 LEU B CA 1
ATOM 9927 C C . LEU B 1 463 ? -15.656 -19 10.219 1 97.19 463 LEU B C 1
ATOM 9929 O O . LEU B 1 463 ? -15.812 -19.688 9.211 1 97.19 463 LEU B O 1
ATOM 9933 N N . PRO B 1 464 ? -16.672 -18.703 11.031 1 96.5 464 PRO B N 1
ATOM 9934 C CA . PRO B 1 464 ? -17.969 -19.328 10.758 1 96.5 464 PRO B CA 1
ATOM 9935 C C . PRO B 1 464 ? -18.578 -18.875 9.43 1 96.5 464 PRO B C 1
ATOM 9937 O O . PRO B 1 464 ? -19.5 -19.516 8.922 1 96.5 464 PRO B O 1
ATOM 9940 N N . LEU B 1 465 ? -18.094 -17.797 8.906 1 96.69 465 LEU B N 1
ATOM 9941 C CA . LEU B 1 465 ? -18.656 -17.234 7.684 1 96.69 465 LEU B CA 1
ATOM 9942 C C . LEU B 1 465 ? -18.047 -17.906 6.453 1 96.69 465 LEU B C 1
ATOM 9944 O O . LEU B 1 465 ? -18.578 -17.781 5.348 1 96.69 465 LEU B O 1
ATOM 9948 N N . LEU B 1 466 ? -16.969 -18.594 6.582 1 96.44 466 LEU B N 1
ATOM 9949 C CA . LEU B 1 466 ? -16.266 -19.156 5.449 1 96.44 466 LEU B CA 1
ATOM 9950 C C . LEU B 1 466 ? -16.969 -20.406 4.93 1 96.44 466 LEU B C 1
ATOM 9952 O O . LEU B 1 466 ? -17.547 -21.172 5.711 1 96.44 466 LEU B O 1
ATOM 9956 N N . ARG B 1 467 ? -16.953 -20.531 3.631 1 93.25 467 ARG B N 1
ATOM 9957 C CA . ARG B 1 467 ? -17.531 -21.688 2.941 1 93.25 467 ARG B CA 1
ATOM 9958 C C . ARG B 1 467 ? -16.516 -22.328 2.01 1 93.25 467 ARG B C 1
ATOM 9960 O O . ARG B 1 467 ? -15.742 -21.641 1.348 1 93.25 467 ARG B O 1
ATOM 9967 N N . PHE B 1 468 ? -16.578 -23.688 1.947 1 92.94 468 PHE B N 1
ATOM 9968 C CA . PHE B 1 468 ? -15.633 -24.438 1.14 1 92.94 468 PHE B CA 1
ATOM 9969 C C . PHE B 1 468 ? -16.344 -25.5 0.305 1 92.94 468 PHE B C 1
ATOM 9971 O O . PHE B 1 468 ? -17.328 -26.094 0.748 1 92.94 468 PHE B O 1
ATOM 9978 N N . HIS B 1 469 ? -15.781 -25.719 -0.925 1 91.06 469 HIS B N 1
ATOM 9979 C CA . HIS B 1 469 ? -16.156 -26.922 -1.65 1 91.06 469 HIS B CA 1
ATOM 9980 C C . HIS B 1 469 ? -15.648 -28.172 -0.948 1 91.06 469 HIS B C 1
ATOM 9982 O O . HIS B 1 469 ? -14.617 -28.125 -0.273 1 91.06 469 HIS B O 1
ATOM 9988 N N . THR B 1 470 ? -16.453 -29.234 -1.045 1 93.12 470 THR B N 1
ATOM 9989 C CA . THR B 1 470 ? -16.016 -30.5 -0.485 1 93.12 470 THR B CA 1
ATOM 9990 C C . THR B 1 470 ? -16.219 -31.641 -1.482 1 93.12 470 THR B C 1
ATOM 9992 O O . THR B 1 470 ? -16.797 -31.422 -2.551 1 93.12 470 THR B O 1
ATOM 9995 N N . SER B 1 471 ? -15.734 -32.812 -1.147 1 91.94 471 SER B N 1
ATOM 9996 C CA . SER B 1 471 ? -15.922 -34 -1.954 1 91.94 471 SER B CA 1
ATOM 9997 C C . SER B 1 471 ? -17.406 -34.344 -2.098 1 91.94 471 SER B C 1
ATOM 9999 O O . SER B 1 471 ? -17.797 -35 -3.053 1 91.94 471 SER B O 1
ATOM 10001 N N . GLU B 1 472 ? -18.219 -33.812 -1.211 1 87.81 472 GLU B N 1
ATOM 10002 C CA . GLU B 1 472 ? -19.641 -34.125 -1.249 1 87.81 472 GLU B CA 1
ATOM 10003 C C . GLU B 1 472 ? -20.406 -33.062 -2.031 1 87.81 472 GLU B C 1
ATOM 10005 O O . GLU B 1 472 ? -21.5 -33.312 -2.545 1 87.81 472 GLU B O 1
ATOM 10010 N N . THR B 1 473 ? -19.828 -31.891 -2.127 1 82.31 473 THR B N 1
ATOM 10011 C CA . THR B 1 473 ? -20.562 -30.781 -2.717 1 82.31 473 THR B CA 1
ATOM 10012 C C . THR B 1 473 ? -19.984 -30.406 -4.078 1 82.31 473 THR B C 1
ATOM 10014 O O . THR B 1 473 ? -20.5 -29.5 -4.742 1 82.31 473 THR B O 1
ATOM 10017 N N . GLU B 1 474 ? -18.891 -30.953 -4.543 1 66.94 474 GLU B N 1
ATOM 10018 C CA . GLU B 1 474 ? -18.141 -30.531 -5.723 1 66.94 474 GLU B CA 1
ATOM 10019 C C . GLU B 1 474 ? -19.016 -30.531 -6.965 1 66.94 474 GLU B C 1
ATOM 10021 O O . GLU B 1 474 ? -18.781 -29.781 -7.91 1 66.94 474 GLU B O 1
ATOM 10026 N N . SER B 1 475 ? -19.984 -31.5 -7.109 1 56.44 475 SER B N 1
ATOM 10027 C CA . SER B 1 475 ? -20.781 -31.641 -8.328 1 56.44 475 SER B CA 1
ATOM 10028 C C . SER B 1 475 ? -21.531 -30.344 -8.641 1 56.44 475 SER B C 1
ATOM 10030 O O . SER B 1 475 ? -21.938 -30.125 -9.781 1 56.44 475 SER B O 1
ATOM 10032 N N . HIS B 1 476 ? -21.719 -29.578 -7.695 1 53.34 476 HIS B N 1
ATOM 10033 C CA . HIS B 1 476 ? -22.531 -28.375 -7.883 1 53.34 476 HIS B CA 1
ATOM 10034 C C . HIS B 1 476 ? -21.672 -27.172 -8.219 1 53.34 476 HIS B C 1
ATOM 10036 O O . HIS B 1 476 ? -22.016 -26.031 -7.887 1 53.34 476 HIS B O 1
ATOM 10042 N N . LEU B 1 477 ? -20.609 -27.484 -8.984 1 54.69 477 LEU B N 1
ATOM 10043 C CA . LEU B 1 477 ? -19.609 -26.453 -9.188 1 54.69 477 LEU B CA 1
ATOM 10044 C C . LEU B 1 477 ? -20.141 -25.359 -10.125 1 54.69 477 LEU B C 1
ATOM 10046 O O . LEU B 1 477 ? -19.938 -25.438 -11.336 1 54.69 477 LEU B O 1
ATOM 10050 N N . THR B 1 478 ? -21.328 -24.938 -9.859 1 53.69 478 THR B N 1
ATOM 10051 C CA . THR B 1 478 ? -21.766 -23.75 -10.586 1 53.69 478 THR B CA 1
ATOM 10052 C C . THR B 1 478 ? -21.078 -22.5 -10.055 1 53.69 478 THR B C 1
ATOM 10054 O O . THR B 1 478 ? -20.312 -22.562 -9.094 1 53.69 478 THR B O 1
ATOM 10057 N N . LYS B 1 479 ? -20.812 -21.609 -10.922 1 60.28 479 LYS B N 1
ATOM 10058 C CA . LYS B 1 479 ? -20.266 -20.312 -10.477 1 60.28 479 LYS B CA 1
ATOM 10059 C C . LYS B 1 479 ? -21.375 -19.422 -9.93 1 60.28 479 LYS B C 1
ATOM 10061 O O . LYS B 1 479 ? -22.562 -19.641 -10.195 1 60.28 479 LYS B O 1
ATOM 10066 N N . GLY B 1 480 ? -21.062 -18.672 -8.969 1 66 480 GLY B N 1
ATOM 10067 C CA . GLY B 1 480 ? -21.984 -17.656 -8.484 1 66 480 GLY B CA 1
ATOM 10068 C C . GLY B 1 480 ? -22.625 -18.016 -7.156 1 66 480 GLY B C 1
ATOM 10069 O O . GLY B 1 480 ? -22.109 -18.859 -6.422 1 66 480 GLY B O 1
ATOM 10070 N N . PRO B 1 481 ? -23.656 -17.359 -6.809 1 71.19 481 PRO B N 1
ATOM 10071 C CA . PRO B 1 481 ? -24.297 -17.516 -5.504 1 71.19 481 PRO B CA 1
ATOM 10072 C C . PRO B 1 481 ? -24.828 -18.938 -5.277 1 71.19 481 PRO B C 1
ATOM 10074 O O . PRO B 1 481 ? -24.781 -19.438 -4.156 1 71.19 481 PRO B O 1
ATOM 10077 N N . LYS B 1 482 ? -25.188 -19.609 -6.262 1 70.75 482 LYS B N 1
ATOM 10078 C CA . LYS B 1 482 ? -25.703 -20.969 -6.109 1 70.75 482 LYS B CA 1
ATOM 10079 C C . LYS B 1 482 ? -24.578 -21.953 -5.785 1 70.75 482 LYS B C 1
ATOM 10081 O O . LYS B 1 482 ? -24.766 -22.891 -5.016 1 70.75 482 LYS B O 1
ATOM 10086 N N . ALA B 1 483 ? -23.453 -21.672 -6.355 1 71.5 483 ALA B N 1
ATOM 10087 C CA . ALA B 1 483 ? -22.281 -22.484 -6.023 1 71.5 483 ALA B CA 1
ATOM 10088 C C . ALA B 1 483 ? -21.891 -22.312 -4.559 1 71.5 483 ALA B C 1
ATOM 10090 O O . ALA B 1 483 ? -21.578 -23.281 -3.873 1 71.5 483 ALA B O 1
ATOM 10091 N N . ALA B 1 484 ? -22.031 -21.125 -4.207 1 75.5 484 ALA B N 1
ATOM 10092 C CA . ALA B 1 484 ? -21.672 -20.812 -2.824 1 75.5 484 ALA B CA 1
ATOM 10093 C C . ALA B 1 484 ? -22.641 -21.484 -1.85 1 75.5 484 ALA B C 1
ATOM 10095 O O . ALA B 1 484 ? -22.234 -21.922 -0.769 1 75.5 484 ALA B O 1
ATOM 10096 N N . GLU B 1 485 ? -23.828 -21.562 -2.246 1 75.81 485 GLU B N 1
ATOM 10097 C CA . GLU B 1 485 ? -24.859 -22.172 -1.403 1 75.81 485 GLU B CA 1
ATOM 10098 C C . GLU B 1 485 ? -24.578 -23.656 -1.181 1 75.81 485 GLU B C 1
ATOM 10100 O O . GLU B 1 485 ? -24.891 -24.188 -0.116 1 75.81 485 GLU B O 1
ATOM 10105 N N . ALA B 1 486 ? -23.969 -24.203 -2.139 1 80.56 486 ALA B N 1
ATOM 10106 C CA . ALA B 1 486 ? -23.703 -25.641 -2.062 1 80.56 486 ALA B CA 1
ATOM 10107 C C . ALA B 1 486 ? -22.469 -25.938 -1.219 1 80.56 486 ALA B C 1
ATOM 10109 O O . ALA B 1 486 ? -22.25 -27.062 -0.796 1 80.56 486 ALA B O 1
ATOM 10110 N N . MET B 1 487 ? -21.766 -24.922 -0.856 1 89.06 487 MET B N 1
ATOM 10111 C CA . MET B 1 487 ? -20.516 -25.078 -0.115 1 89.06 487 MET B CA 1
ATOM 10112 C C . MET B 1 487 ? -20.797 -25.328 1.366 1 89.06 487 MET B C 1
ATOM 10114 O O . MET B 1 487 ? -21.922 -25.125 1.835 1 89.06 487 MET B O 1
ATOM 10118 N N . ARG B 1 488 ? -19.781 -25.797 2.064 1 92.06 488 ARG B N 1
ATOM 10119 C CA . ARG B 1 488 ? -19.906 -26.141 3.477 1 92.06 488 ARG B CA 1
ATOM 10120 C C . ARG B 1 488 ? -19.094 -25.188 4.352 1 92.06 488 ARG B C 1
ATOM 10122 O O . ARG B 1 488 ? -18 -24.781 3.975 1 92.06 488 ARG B O 1
ATOM 10129 N N . SER B 1 489 ? -19.75 -24.875 5.52 1 93.88 489 SER B N 1
ATOM 10130 C CA . SER B 1 489 ? -19 -24.172 6.547 1 93.88 489 SER B CA 1
ATOM 10131 C C . SER B 1 489 ? -18.125 -25.125 7.352 1 93.88 489 SER B C 1
ATOM 10133 O O . SER B 1 489 ? -18.25 -26.344 7.227 1 93.88 489 SER B O 1
ATOM 10135 N N . LEU B 1 490 ? -17.172 -24.531 8.117 1 95.25 490 LEU B N 1
ATOM 10136 C CA . LEU B 1 490 ? -16.391 -25.375 9.023 1 95.25 490 LEU B CA 1
ATOM 10137 C C . LEU B 1 490 ? -17.312 -26.078 10.023 1 95.25 490 LEU B C 1
ATOM 10139 O O . LEU B 1 490 ? -17.062 -27.234 10.375 1 95.25 490 LEU B O 1
ATOM 10143 N N . ALA B 1 491 ? -18.328 -25.375 10.461 1 94.56 491 ALA B N 1
ATOM 10144 C CA . ALA B 1 491 ? -19.297 -25.984 11.375 1 94.56 491 ALA B CA 1
ATOM 10145 C C . ALA B 1 491 ? -19.984 -27.188 10.734 1 94.56 491 ALA B C 1
ATOM 10147 O O . ALA B 1 491 ? -20.188 -28.219 11.383 1 94.56 491 ALA B O 1
ATOM 10148 N N . ASP B 1 492 ? -20.344 -27.047 9.469 1 94 492 ASP B N 1
ATOM 10149 C CA . ASP B 1 492 ? -20.938 -28.156 8.727 1 94 492 ASP B CA 1
ATOM 10150 C C . ASP B 1 492 ? -20.016 -29.359 8.688 1 94 492 ASP B C 1
ATOM 10152 O O . ASP B 1 492 ? -20.438 -30.5 8.891 1 94 492 ASP B O 1
ATOM 10156 N N . LEU B 1 493 ? -18.781 -29.141 8.43 1 94.75 493 LEU B N 1
ATOM 10157 C CA . LEU B 1 493 ? -17.781 -30.219 8.328 1 94.75 493 LEU B CA 1
ATOM 10158 C C . LEU B 1 493 ? -17.609 -30.922 9.664 1 94.75 493 LEU B C 1
ATOM 10160 O O . LEU B 1 493 ? -17.531 -32.156 9.711 1 94.75 493 LEU B O 1
ATOM 10164 N N . VAL B 1 494 ? -17.594 -30.141 10.68 1 95.31 494 VAL B N 1
ATOM 10165 C CA . VAL B 1 494 ? -17.469 -30.719 12.016 1 95.31 494 VAL B CA 1
ATOM 10166 C C . VAL B 1 494 ? -18.688 -31.562 12.344 1 95.31 494 VAL B C 1
ATOM 10168 O O . VAL B 1 494 ? -18.578 -32.656 12.891 1 95.31 494 VAL B O 1
ATOM 10171 N N . ALA B 1 495 ? -19.812 -31.062 11.992 1 94 495 ALA B N 1
ATOM 10172 C CA . ALA B 1 495 ? -21.078 -31.734 12.297 1 94 495 ALA B CA 1
ATOM 10173 C C . ALA B 1 495 ? -21.234 -33 11.445 1 94 495 ALA B C 1
ATOM 10175 O O . ALA B 1 495 ? -21.891 -33.938 11.859 1 94 495 ALA B O 1
ATOM 10176 N N . ALA B 1 496 ? -20.688 -33.062 10.305 1 91.75 496 ALA B N 1
ATOM 10177 C CA . ALA B 1 496 ? -20.875 -34.125 9.352 1 91.75 496 ALA B CA 1
ATOM 10178 C C . ALA B 1 496 ? -20.016 -35.344 9.711 1 91.75 496 ALA B C 1
ATOM 10180 O O . ALA B 1 496 ? -20.234 -36.438 9.195 1 91.75 496 ALA B O 1
ATOM 10181 N N . ARG B 1 497 ? -19.172 -35.281 10.625 1 90.94 497 ARG B N 1
ATOM 10182 C CA . ARG B 1 497 ? -18.281 -36.375 11.008 1 90.94 497 ARG B CA 1
ATOM 10183 C C . ARG B 1 497 ? -19.047 -37.5 11.711 1 90.94 497 ARG B C 1
ATOM 10185 O O . ARG B 1 497 ? -20.031 -37.25 12.406 1 90.94 497 ARG B O 1
ATOM 10192 N N . ASP B 1 498 ? -18.578 -38.625 11.414 1 88.88 498 ASP B N 1
ATOM 10193 C CA . ASP B 1 498 ? -18.953 -39.719 12.328 1 88.88 498 ASP B CA 1
ATOM 10194 C C . ASP B 1 498 ? -18.078 -39.688 13.586 1 88.88 498 ASP B C 1
ATOM 10196 O O . ASP B 1 498 ? -16.938 -40.156 13.57 1 88.88 498 ASP B O 1
ATOM 10200 N N . THR B 1 499 ? -18.641 -39.25 14.633 1 87.75 499 THR B N 1
ATOM 10201 C CA . THR B 1 499 ? -17.875 -38.906 15.828 1 87.75 499 THR B CA 1
ATOM 10202 C C . THR B 1 499 ? -17.406 -40.188 16.531 1 87.75 499 THR B C 1
ATOM 10204 O O . THR B 1 499 ? -16.547 -40.125 17.422 1 87.75 499 THR B O 1
ATOM 10207 N N . GLU B 1 500 ? -17.891 -41.25 16.078 1 89 500 GLU B N 1
ATOM 10208 C CA . GLU B 1 500 ? -17.484 -42.5 16.719 1 89 500 GLU B CA 1
ATOM 10209 C C . GLU B 1 500 ? -16.031 -42.844 16.375 1 89 500 GLU B C 1
ATOM 10211 O O . GLU B 1 500 ? -15.312 -43.438 17.188 1 89 500 GLU B O 1
ATOM 10216 N N . TRP B 1 501 ? -15.656 -42.438 15.164 1 89.69 501 TRP B N 1
ATOM 10217 C CA . TRP B 1 501 ? -14.32 -42.906 14.789 1 89.69 501 TRP B CA 1
ATOM 10218 C C . TRP B 1 501 ? -13.531 -41.781 14.133 1 89.69 501 TRP B C 1
ATOM 10220 O O . TRP B 1 501 ? -12.312 -41.875 13.977 1 89.69 501 TRP B O 1
ATOM 10230 N N . GLN B 1 502 ? -14.117 -40.75 13.789 1 93.12 502 GLN B N 1
ATOM 10231 C CA . GLN B 1 502 ? -13.438 -39.656 13.109 1 93.12 502 GLN B CA 1
ATOM 10232 C C . GLN B 1 502 ? -13.25 -38.469 14.047 1 93.12 502 GLN B C 1
ATOM 10234 O O . GLN B 1 502 ? -14.188 -37.688 14.305 1 93.12 502 GLN B O 1
ATOM 10239 N N . GLU B 1 503 ? -12.07 -38.125 14.383 1 92.25 503 GLU B N 1
ATOM 10240 C CA . GLU B 1 503 ? -11.781 -37.125 15.414 1 92.25 503 GLU B CA 1
ATOM 10241 C C . GLU B 1 503 ? -11.422 -35.781 14.789 1 92.25 503 GLU B C 1
ATOM 10243 O O . GLU B 1 503 ? -11.352 -34.781 15.484 1 92.25 503 GLU B O 1
ATOM 10248 N N . ALA B 1 504 ? -11.188 -35.719 13.508 1 95.38 504 ALA B N 1
ATOM 10249 C CA . ALA B 1 504 ? -10.727 -34.5 12.859 1 95.38 504 ALA B CA 1
ATOM 10250 C C . ALA B 1 504 ? -11.484 -34.25 11.562 1 95.38 504 ALA B C 1
ATOM 10252 O O . ALA B 1 504 ? -12.203 -35.125 11.078 1 95.38 504 ALA B O 1
ATOM 10253 N N . VAL B 1 505 ? -11.438 -33.031 11.125 1 95.94 505 VAL B N 1
ATOM 10254 C CA . VAL B 1 505 ? -11.859 -32.688 9.773 1 95.94 505 VAL B CA 1
ATOM 10255 C C . VAL B 1 505 ? -10.633 -32.5 8.875 1 95.94 505 VAL B C 1
ATOM 10257 O O . VAL B 1 505 ? -9.555 -32.156 9.359 1 95.94 505 VAL B O 1
ATOM 10260 N N . TYR B 1 506 ? -10.797 -32.812 7.621 1 95.5 506 TYR B N 1
ATOM 10261 C CA . TYR B 1 506 ? -9.633 -32.906 6.742 1 95.5 506 TYR B CA 1
ATOM 10262 C C . TYR B 1 506 ? -9.812 -32 5.523 1 95.5 506 TYR B C 1
ATOM 10264 O O . TYR B 1 506 ? -10.93 -31.812 5.043 1 95.5 506 TYR B O 1
ATOM 10272 N N . PHE B 1 507 ? -8.727 -31.453 5.094 1 95.69 507 PHE B N 1
ATOM 10273 C CA . PHE B 1 507 ? -8.766 -30.656 3.867 1 95.69 507 PHE B CA 1
ATOM 10274 C C . PHE B 1 507 ? -7.559 -30.969 2.988 1 95.69 507 PHE B C 1
ATOM 10276 O O . PHE B 1 507 ? -6.574 -31.531 3.453 1 95.69 507 PHE B O 1
ATOM 10283 N N . ALA B 1 508 ? -7.648 -30.688 1.736 1 94.06 508 ALA B N 1
ATOM 10284 C CA . ALA B 1 508 ? -6.57 -30.734 0.755 1 94.06 508 ALA B CA 1
ATOM 10285 C C . ALA B 1 508 ? -6.504 -29.453 -0.061 1 94.06 508 ALA B C 1
ATOM 10287 O O . ALA B 1 508 ? -7.531 -28.812 -0.313 1 94.06 508 ALA B O 1
ATOM 10288 N N . THR B 1 509 ? -5.352 -29.062 -0.399 1 91.75 509 THR B N 1
ATOM 10289 C CA . THR B 1 509 ? -5.168 -27.812 -1.128 1 91.75 509 THR B CA 1
ATOM 10290 C C . THR B 1 509 ? -4.695 -28.078 -2.555 1 91.75 509 THR B C 1
ATOM 10292 O O . THR B 1 509 ? -4.086 -29.109 -2.826 1 91.75 509 THR B O 1
ATOM 10295 N N . GLY B 1 510 ? -4.977 -27.203 -3.445 1 88.44 510 GLY B N 1
ATOM 10296 C CA . GLY B 1 510 ? -4.559 -27.266 -4.836 1 88.44 510 GLY B CA 1
ATOM 10297 C C . GLY B 1 510 ? -4.949 -26.016 -5.625 1 88.44 510 GLY B C 1
ATOM 10298 O O . GLY B 1 510 ? -5.594 -25.125 -5.09 1 88.44 510 GLY B O 1
ATOM 10299 N N . ALA B 1 511 ? -4.613 -25.969 -6.91 1 82.38 511 ALA B N 1
ATOM 10300 C CA . ALA B 1 511 ? -4.855 -24.797 -7.754 1 82.38 511 ALA B CA 1
ATOM 10301 C C . ALA B 1 511 ? -6.301 -24.75 -8.234 1 82.38 511 ALA B C 1
ATOM 10303 O O . ALA B 1 511 ? -6.789 -23.719 -8.672 1 82.38 511 ALA B O 1
ATOM 10304 N N . SER B 1 512 ? -6.934 -25.922 -8.227 1 84 512 SER B N 1
ATOM 10305 C CA . SER B 1 512 ? -8.32 -26.031 -8.648 1 84 512 SER B CA 1
ATOM 10306 C C . SER B 1 512 ? -9.016 -27.219 -7.992 1 84 512 SER B C 1
ATOM 10308 O O . SER B 1 512 ? -8.352 -28.125 -7.492 1 84 512 SER B O 1
ATOM 10310 N N . VAL B 1 513 ? -10.328 -27.172 -8.039 1 86.44 513 VAL B N 1
ATOM 10311 C CA . VAL B 1 513 ? -11.109 -28.281 -7.508 1 86.44 513 VAL B CA 1
ATOM 10312 C C . VAL B 1 513 ? -10.781 -29.562 -8.273 1 86.44 513 VAL B C 1
ATOM 10314 O O . VAL B 1 513 ? -10.656 -30.641 -7.676 1 86.44 513 VAL B O 1
ATOM 10317 N N . ALA B 1 514 ? -10.531 -29.422 -9.547 1 83.88 514 ALA B N 1
ATOM 10318 C CA . ALA B 1 514 ? -10.219 -30.578 -10.383 1 83.88 514 ALA B CA 1
ATOM 10319 C C . ALA B 1 514 ? -8.883 -31.188 -9.977 1 83.88 514 ALA B C 1
ATOM 10321 O O . ALA B 1 514 ? -8.758 -32.406 -9.875 1 83.88 514 ALA B O 1
ATOM 10322 N N . GLU B 1 515 ? -7.965 -30.375 -9.734 1 85.94 515 GLU B N 1
ATOM 10323 C CA . GLU B 1 515 ? -6.66 -30.844 -9.289 1 85.94 515 GLU B CA 1
ATOM 10324 C C . GLU B 1 515 ? -6.762 -31.562 -7.938 1 85.94 515 GLU B C 1
ATOM 10326 O O . GLU B 1 515 ? -6.188 -32.625 -7.75 1 85.94 515 GLU B O 1
ATOM 10331 N N . ILE B 1 516 ? -7.504 -31 -7.062 1 90.31 516 ILE B N 1
ATOM 10332 C CA . ILE B 1 516 ? -7.621 -31.531 -5.715 1 90.31 516 ILE B CA 1
ATOM 10333 C C . ILE B 1 516 ? -8.344 -32.875 -5.762 1 90.31 516 ILE B C 1
ATOM 10335 O O . ILE B 1 516 ? -7.895 -33.844 -5.148 1 90.31 516 ILE B O 1
ATOM 10339 N N . ARG B 1 517 ? -9.344 -32.875 -6.512 1 88.31 517 ARG B N 1
ATOM 10340 C CA . ARG B 1 517 ? -10.141 -34.094 -6.641 1 88.31 517 ARG B CA 1
ATOM 10341 C C . ARG B 1 517 ? -9.297 -35.25 -7.176 1 88.31 517 ARG B C 1
ATOM 10343 O O . ARG B 1 517 ? -9.469 -36.406 -6.766 1 88.31 517 ARG B O 1
ATOM 10350 N N . GLY B 1 518 ? -8.383 -34.938 -8.031 1 85.38 518 GLY B N 1
ATOM 10351 C CA . GLY B 1 518 ? -7.566 -35.969 -8.672 1 85.38 518 GLY B CA 1
ATOM 10352 C C . GLY B 1 518 ? -6.348 -36.344 -7.852 1 85.38 518 GLY B C 1
ATOM 10353 O O . GLY B 1 518 ? -5.586 -37.25 -8.242 1 85.38 518 GLY B O 1
ATOM 10354 N N . SER B 1 519 ? -6.254 -35.812 -6.699 1 88.56 519 SER B N 1
ATOM 10355 C CA . SER B 1 519 ? -5.09 -36.062 -5.859 1 88.56 519 SER B CA 1
ATOM 10356 C C . SER B 1 519 ? -5.215 -37.406 -5.152 1 88.56 519 SER B C 1
ATOM 10358 O O . SER B 1 519 ? -6.293 -37.781 -4.68 1 88.56 519 SER B O 1
ATOM 10360 N N . PRO B 1 520 ? -4.129 -38.156 -5.016 1 88.75 520 PRO B N 1
ATOM 10361 C CA . PRO B 1 520 ? -4.148 -39.469 -4.336 1 88.75 520 PRO B CA 1
ATOM 10362 C C . PRO B 1 520 ? -4.523 -39.344 -2.859 1 88.75 520 PRO B C 1
ATOM 10364 O O . PRO B 1 520 ? -5.121 -40.25 -2.297 1 88.75 520 PRO B O 1
ATOM 10367 N N . VAL B 1 521 ? -4.184 -38.25 -2.299 1 87.88 521 VAL B N 1
ATOM 10368 C CA . VAL B 1 521 ? -4.484 -38.062 -0.879 1 87.88 521 VAL B CA 1
ATOM 10369 C C . VAL B 1 521 ? -5.996 -37.969 -0.676 1 87.88 521 VAL B C 1
ATOM 10371 O O . VAL B 1 521 ? -6.523 -38.469 0.325 1 87.88 521 VAL B O 1
ATOM 10374 N N . VAL B 1 522 ? -6.629 -37.375 -1.53 1 91.5 522 VAL B N 1
ATOM 10375 C CA . VAL B 1 522 ? -8.078 -37.219 -1.457 1 91.5 522 VAL B CA 1
ATOM 10376 C C . VAL B 1 522 ? -8.734 -38.594 -1.717 1 91.5 522 VAL B C 1
ATOM 10378 O O . VAL B 1 522 ? -9.695 -38.969 -1.034 1 91.5 522 VAL B O 1
ATOM 10381 N N . GLU B 1 523 ? -8.172 -39.281 -2.711 1 87.69 523 GLU B N 1
ATOM 10382 C CA . GLU B 1 523 ? -8.672 -40.625 -3 1 87.69 523 GLU B CA 1
ATOM 10383 C C . GLU B 1 523 ? -8.641 -41.5 -1.755 1 87.69 523 GLU B C 1
ATOM 10385 O O . GLU B 1 523 ? -9.594 -42.25 -1.486 1 87.69 523 GLU B O 1
ATOM 10390 N N . ALA B 1 524 ? -7.613 -41.406 -1.015 1 84.94 524 ALA B N 1
ATOM 10391 C CA . ALA B 1 524 ? -7.426 -42.219 0.193 1 84.94 524 ALA B CA 1
ATOM 10392 C C . ALA B 1 524 ? -8.484 -41.875 1.24 1 84.94 524 ALA B C 1
ATOM 10394 O O . ALA B 1 524 ? -9.047 -42.781 1.868 1 84.94 524 ALA B O 1
ATOM 10395 N N . ALA B 1 525 ? -8.781 -40.688 1.411 1 91.38 525 ALA B N 1
ATOM 10396 C CA . ALA B 1 525 ? -9.773 -40.25 2.389 1 91.38 525 ALA B CA 1
ATOM 10397 C C . ALA B 1 525 ? -11.18 -40.656 1.958 1 91.38 525 ALA B C 1
ATOM 10399 O O . ALA B 1 525 ? -11.961 -41.156 2.768 1 91.38 525 ALA B O 1
ATOM 10400 N N . LEU B 1 526 ? -11.469 -40.5 0.711 1 90.56 526 LEU B N 1
ATOM 10401 C CA . LEU B 1 526 ? -12.797 -40.812 0.197 1 90.56 526 LEU B CA 1
ATOM 10402 C C . LEU B 1 526 ? -13.07 -42.312 0.292 1 90.56 526 LEU B C 1
ATOM 10404 O O . LEU B 1 526 ? -14.203 -42.719 0.551 1 90.56 526 LEU B O 1
ATOM 10408 N N . SER B 1 527 ? -12.07 -43.125 0.024 1 86.25 527 SER B N 1
ATOM 10409 C CA . SER B 1 527 ? -12.219 -44.562 0.104 1 86.25 527 SER B CA 1
ATOM 10410 C C . SER B 1 527 ? -12.617 -45 1.51 1 86.25 527 SER B C 1
ATOM 10412 O O . SER B 1 527 ? -13.172 -46.094 1.694 1 86.25 527 SER B O 1
ATOM 10414 N N . ARG B 1 528 ? -12.391 -44.219 2.479 1 87.88 528 ARG B N 1
ATOM 10415 C CA . ARG B 1 528 ? -12.711 -44.531 3.867 1 87.88 528 ARG B CA 1
ATOM 10416 C C . ARG B 1 528 ? -14 -43.844 4.297 1 87.88 528 ARG B C 1
ATOM 10418 O O . ARG B 1 528 ? -14.367 -43.875 5.473 1 87.88 528 ARG B O 1
ATOM 10425 N N . GLY B 1 529 ? -14.562 -43.062 3.377 1 88.81 529 GLY B N 1
ATOM 10426 C CA . GLY B 1 529 ? -15.828 -42.406 3.65 1 88.81 529 GLY B CA 1
ATOM 10427 C C . GLY B 1 529 ? -15.656 -41.062 4.336 1 88.81 529 GLY B C 1
ATOM 10428 O O . GLY B 1 529 ? -16.578 -40.562 4.977 1 88.81 529 GLY B O 1
ATOM 10429 N N . ILE B 1 530 ? -14.516 -40.531 4.32 1 93.12 530 ILE B N 1
ATOM 10430 C CA . ILE B 1 530 ? -14.242 -39.25 4.957 1 93.12 530 ILE B CA 1
ATOM 10431 C C . ILE B 1 530 ? -14.477 -38.094 3.965 1 93.12 530 ILE B C 1
ATOM 10433 O O . ILE B 1 530 ? -13.961 -38.125 2.848 1 93.12 530 ILE B O 1
ATOM 10437 N N . GLU B 1 531 ? -15.266 -37.125 4.328 1 94.38 531 GLU B N 1
ATOM 10438 C CA . GLU B 1 531 ? -15.461 -35.906 3.516 1 94.38 531 GLU B CA 1
ATOM 10439 C C . GLU B 1 531 ? -14.25 -35 3.592 1 94.38 531 GLU B C 1
ATOM 10441 O O . GLU B 1 531 ? -13.703 -34.75 4.676 1 94.38 531 GLU B O 1
ATOM 10446 N N . VAL B 1 532 ? -13.812 -34.5 2.477 1 95.69 532 VAL B N 1
ATOM 10447 C CA . VAL B 1 532 ? -12.609 -33.688 2.416 1 95.69 532 VAL B CA 1
ATOM 10448 C C . VAL B 1 532 ? -12.969 -32.281 1.906 1 95.69 532 VAL B C 1
ATOM 10450 O O . VAL B 1 532 ? -13.672 -32.156 0.906 1 95.69 532 VAL B O 1
ATOM 10453 N N . ALA B 1 533 ? -12.555 -31.266 2.6 1 95.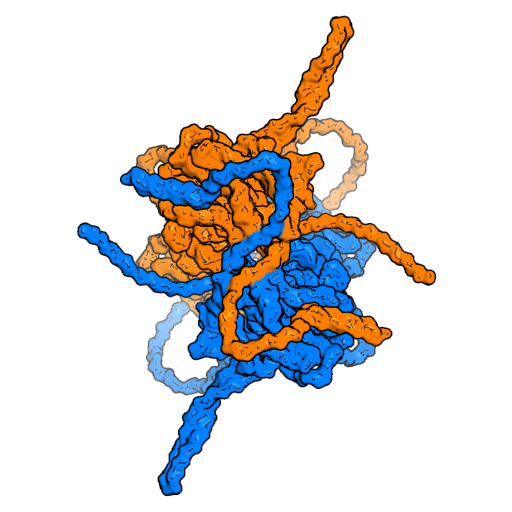56 533 ALA B N 1
ATOM 10454 C CA . ALA B 1 533 ? -12.703 -29.891 2.111 1 95.56 533 ALA B CA 1
ATOM 10455 C C . ALA B 1 533 ? -11.68 -29.578 1.023 1 95.56 533 ALA B C 1
ATOM 10457 O O . ALA B 1 533 ? -10.492 -29.875 1.18 1 95.56 533 ALA B O 1
ATOM 10458 N N . TYR B 1 534 ? -12.125 -29.062 -0.09 1 94.31 534 TYR B N 1
ATOM 10459 C CA . TYR B 1 534 ? -11.266 -28.672 -1.203 1 94.31 534 TYR B CA 1
ATOM 10460 C C . TYR B 1 534 ? -10.891 -27.188 -1.116 1 94.31 534 TYR B C 1
ATOM 10462 O O . TYR B 1 534 ? -11.727 -26.328 -1.372 1 94.31 534 TYR B O 1
ATOM 10470 N N . LEU B 1 535 ? -9.672 -26.922 -0.752 1 93.75 535 LEU B N 1
ATOM 10471 C CA . LEU B 1 535 ? -9.188 -25.547 -0.637 1 93.75 535 LEU B CA 1
ATOM 10472 C C . LEU B 1 535 ? -8.43 -25.141 -1.896 1 93.75 535 LEU B C 1
ATOM 10474 O O . LEU B 1 535 ? -7.234 -25.406 -2.025 1 93.75 535 LEU B O 1
ATOM 10478 N N . ASP B 1 536 ? -9.062 -24.422 -2.744 1 88.69 536 ASP B N 1
ATOM 10479 C CA . ASP B 1 536 ? -8.5 -24.141 -4.062 1 88.69 536 ASP B CA 1
ATOM 10480 C C . ASP B 1 536 ? -8.117 -22.672 -4.195 1 88.69 536 ASP B C 1
ATOM 10482 O O . ASP B 1 536 ? -7.703 -22.219 -5.27 1 88.69 536 ASP B O 1
ATOM 10486 N N . ASP B 1 537 ? -8.227 -21.891 -3.088 1 87.19 537 ASP B N 1
ATOM 10487 C CA . ASP B 1 537 ? -7.793 -20.5 -3.088 1 87.19 537 ASP B CA 1
ATOM 10488 C C . ASP B 1 537 ? -6.371 -20.359 -2.545 1 87.19 537 ASP B C 1
ATOM 10490 O O . ASP B 1 537 ? -6.02 -20.984 -1.545 1 87.19 537 ASP B O 1
ATOM 10494 N N . PRO B 1 538 ? -5.59 -19.547 -3.188 1 82.06 538 PRO B N 1
ATOM 10495 C CA . PRO B 1 538 ? -4.215 -19.359 -2.721 1 82.06 538 PRO B CA 1
ATOM 10496 C C . PRO B 1 538 ? -4.141 -18.906 -1.266 1 82.06 538 PRO B C 1
ATOM 10498 O O . PRO B 1 538 ? -3.174 -19.219 -0.565 1 82.06 538 PRO B O 1
ATOM 10501 N N . LEU B 1 539 ? -5.137 -18.281 -0.792 1 86.44 539 LEU B N 1
ATOM 10502 C CA . LEU B 1 539 ? -5.129 -17.766 0.574 1 86.44 539 LEU B CA 1
ATOM 10503 C C . LEU B 1 539 ? -5.379 -18.875 1.578 1 86.44 539 LEU B C 1
ATOM 10505 O O . LEU B 1 539 ? -5.098 -18.734 2.77 1 86.44 539 LEU B O 1
ATOM 10509 N N . ASP B 1 540 ? -5.938 -19.953 1.119 1 90.38 540 ASP B N 1
ATOM 10510 C CA . ASP B 1 540 ? -6.406 -21 2.02 1 90.38 540 ASP B CA 1
ATOM 10511 C C . ASP B 1 540 ? -5.246 -21.625 2.779 1 90.38 540 ASP B C 1
ATOM 10513 O O . ASP B 1 540 ? -5.359 -21.906 3.973 1 90.38 540 ASP B O 1
ATOM 10517 N N . ASP B 1 541 ? -4.219 -21.844 2.045 1 82.38 541 ASP B N 1
ATOM 10518 C CA . ASP B 1 541 ? -3.07 -22.469 2.699 1 82.38 541 ASP B CA 1
ATOM 10519 C C . ASP B 1 541 ? -2.545 -21.594 3.834 1 82.38 541 ASP B C 1
ATOM 10521 O O . ASP B 1 541 ? -2.168 -22.109 4.895 1 82.38 541 ASP B O 1
ATOM 10525 N N . PHE B 1 542 ? -2.596 -20.344 3.674 1 81.81 542 PHE B N 1
ATOM 10526 C CA . PHE B 1 542 ? -2.141 -19.422 4.707 1 81.81 542 PHE B CA 1
ATOM 10527 C C . PHE B 1 542 ? -3.152 -19.344 5.844 1 81.81 542 PHE B C 1
ATOM 10529 O O . PHE B 1 542 ? -2.773 -19.25 7.012 1 81.81 542 PHE B O 1
ATOM 10536 N N . LEU B 1 543 ? -4.32 -19.344 5.438 1 91.94 543 LEU B N 1
ATOM 10537 C CA . LEU B 1 543 ? -5.402 -19.281 6.41 1 91.94 543 LEU B CA 1
ATOM 10538 C C . LEU B 1 543 ? -5.285 -20.406 7.43 1 91.94 543 LEU B C 1
ATOM 10540 O O . LEU B 1 543 ? -5.309 -20.156 8.641 1 91.94 543 LEU B O 1
ATOM 10544 N N . PHE B 1 544 ? -5.047 -21.578 7.039 1 91.44 544 PHE B N 1
ATOM 10545 C CA . PHE B 1 544 ? -5.113 -22.719 7.938 1 91.44 544 PHE B CA 1
ATOM 10546 C C . PHE B 1 544 ? -3.762 -22.969 8.594 1 91.44 544 PHE B C 1
ATOM 10548 O O . PHE B 1 544 ? -3.607 -23.922 9.367 1 91.44 544 PHE B O 1
ATOM 10555 N N . GLN B 1 545 ? -2.803 -22.188 8.258 1 84.31 545 GLN B N 1
ATOM 10556 C CA . GLN B 1 545 ? -1.622 -22.109 9.117 1 84.31 545 GLN B CA 1
ATOM 10557 C C . GLN B 1 545 ? -1.948 -21.438 10.445 1 84.31 545 GLN B C 1
ATOM 10559 O O . GLN B 1 545 ? -1.294 -21.688 11.453 1 84.31 545 GLN B O 1
ATOM 10564 N N . HIS B 1 546 ? -3.031 -20.594 10.398 1 87.75 546 HIS B N 1
ATOM 10565 C CA . HIS B 1 546 ? -3.439 -19.844 11.586 1 87.75 546 HIS B CA 1
ATOM 10566 C C . HIS B 1 546 ? -4.613 -20.516 12.289 1 87.75 546 HIS B C 1
ATOM 10568 O O . HIS B 1 546 ? -5 -20.109 13.383 1 87.75 546 HIS B O 1
ATOM 10574 N N . VAL B 1 547 ? -5.148 -21.469 11.602 1 92.69 547 VAL B N 1
ATOM 10575 C CA . VAL B 1 547 ? -6.336 -22.141 12.141 1 92.69 547 VAL B CA 1
ATOM 10576 C C . VAL B 1 547 ? -6.055 -23.625 12.352 1 92.69 547 VAL B C 1
ATOM 10578 O O . VAL B 1 547 ? -6.094 -24.406 11.406 1 92.69 547 VAL B O 1
ATOM 10581 N N . GLU B 1 548 ? -5.879 -24.062 13.516 1 90.69 548 GLU B N 1
ATOM 10582 C CA . GLU B 1 548 ? -5.516 -25.438 13.812 1 90.69 548 GLU B CA 1
ATOM 10583 C C . GLU B 1 548 ? -6.742 -26.266 14.188 1 90.69 548 GLU B C 1
ATOM 10585 O O . GLU B 1 548 ? -6.742 -27.5 14.039 1 90.69 548 GLU B O 1
ATOM 10590 N N . ASP B 1 549 ? -7.707 -25.594 14.688 1 95 549 ASP B N 1
ATOM 10591 C CA . ASP B 1 549 ? -8.922 -26.281 15.102 1 95 549 ASP B CA 1
ATOM 10592 C C . ASP B 1 549 ? -10.141 -25.375 14.961 1 95 549 ASP B C 1
ATOM 10594 O O . ASP B 1 549 ? -10.008 -24.156 14.766 1 95 549 ASP B O 1
ATOM 10598 N N . TYR B 1 550 ? -11.25 -25.922 14.914 1 95.69 550 TYR B N 1
ATOM 10599 C CA . TYR B 1 550 ? -12.547 -25.25 14.938 1 95.69 550 TYR B CA 1
ATOM 10600 C C . TYR B 1 550 ? -13.484 -25.922 15.93 1 95.69 550 TYR B C 1
ATOM 10602 O O . TYR B 1 550 ? -13.805 -27.109 15.797 1 95.69 550 TYR B O 1
ATOM 10610 N N . GLU B 1 551 ? -13.898 -25.203 16.984 1 93.75 551 GLU B N 1
ATOM 10611 C CA . GLU B 1 551 ? -14.711 -25.734 18.062 1 93.75 551 GLU B CA 1
ATOM 10612 C C . GLU B 1 551 ? -14.07 -26.969 18.688 1 93.75 551 GLU B C 1
ATOM 10614 O O . GLU B 1 551 ? -14.719 -28 18.859 1 93.75 551 GLU B O 1
ATOM 10619 N N . ASP B 1 552 ? -12.82 -26.938 18.828 1 93.19 552 ASP B N 1
ATOM 10620 C CA . ASP B 1 552 ? -12 -27.938 19.516 1 93.19 552 ASP B CA 1
ATOM 10621 C C . ASP B 1 552 ? -11.852 -29.203 18.688 1 93.19 552 ASP B C 1
ATOM 10623 O O . ASP B 1 552 ? -11.492 -30.25 19.203 1 93.19 552 ASP B O 1
ATOM 10627 N N . VAL B 1 553 ? -12.219 -29.188 17.438 1 95.88 553 VAL B N 1
ATOM 10628 C CA . VAL B 1 553 ? -11.984 -30.281 16.5 1 95.88 553 VAL B CA 1
ATOM 10629 C C . VAL B 1 553 ? -10.812 -29.938 15.586 1 95.88 553 VAL B C 1
ATOM 10631 O O . VAL B 1 553 ? -10.828 -28.922 14.898 1 95.88 553 VAL B O 1
ATOM 10634 N N . PRO B 1 554 ? -9.797 -30.766 15.547 1 95.44 554 PRO B N 1
ATOM 10635 C CA . PRO B 1 554 ? -8.641 -30.469 14.695 1 95.44 554 PRO B CA 1
ATOM 10636 C C . PRO B 1 554 ? -9 -30.391 13.211 1 95.44 554 PRO B C 1
ATOM 10638 O O . PRO B 1 554 ? -9.836 -31.172 12.734 1 95.44 554 PRO B O 1
ATOM 10641 N N . VAL B 1 555 ? -8.445 -29.422 12.547 1 95.19 555 VAL B N 1
ATOM 10642 C CA . VAL B 1 555 ? -8.539 -29.281 11.094 1 95.19 555 VAL B CA 1
ATOM 10643 C C . VAL B 1 555 ? -7.199 -29.609 10.453 1 95.19 555 VAL B C 1
ATOM 10645 O O . VAL B 1 555 ? -6.254 -28.828 10.539 1 95.19 555 VAL B O 1
ATOM 10648 N N . LEU B 1 556 ? -7.125 -30.75 9.734 1 93.19 556 LEU B N 1
ATOM 10649 C CA . LEU B 1 556 ? -5.824 -31.281 9.344 1 93.19 556 LEU B CA 1
ATOM 10650 C C . LEU B 1 556 ? -5.672 -31.312 7.828 1 93.19 556 LEU B C 1
ATOM 10652 O O . LEU B 1 556 ? -6.621 -31.625 7.109 1 93.19 556 LEU B O 1
ATOM 10656 N N . SER B 1 557 ? -4.457 -31.016 7.406 1 92.69 557 SER B N 1
ATOM 10657 C CA . SER B 1 557 ? -4.121 -31.047 5.988 1 92.69 557 SER B CA 1
ATOM 10658 C C . SER B 1 557 ? -3.73 -32.469 5.551 1 92.69 557 SER B C 1
ATOM 10660 O O . SER B 1 557 ? -2.865 -33.094 6.168 1 92.69 557 SER B O 1
ATOM 10662 N N . LEU B 1 558 ? -4.34 -32.906 4.492 1 91.94 558 LEU B N 1
ATOM 10663 C CA . LEU B 1 558 ? -3.988 -34.219 3.934 1 91.94 558 LEU B CA 1
ATOM 10664 C C . LEU B 1 558 ? -2.672 -34.125 3.17 1 91.94 558 LEU B C 1
ATOM 10666 O O . LEU B 1 558 ? -2.117 -35.156 2.779 1 91.94 558 LEU B O 1
ATOM 10670 N N . MET B 1 559 ? -2.199 -32.906 3.027 1 89.5 559 MET B N 1
ATOM 10671 C CA . MET B 1 559 ? -0.982 -32.719 2.246 1 89.5 559 MET B CA 1
ATOM 10672 C C . MET B 1 559 ? 0.258 -32.906 3.109 1 89.5 559 MET B C 1
ATOM 10674 O O . MET B 1 559 ? 1.384 -32.875 2.611 1 89.5 559 MET B O 1
ATOM 10678 N N . LYS B 1 560 ? 0.073 -33.188 4.348 1 87.38 560 LYS B N 1
ATOM 10679 C CA . LYS B 1 560 ? 1.172 -33.344 5.293 1 87.38 560 LYS B CA 1
ATOM 10680 C C . LYS B 1 560 ? 1.395 -34.812 5.637 1 87.38 560 LYS B C 1
ATOM 10682 O O . LYS B 1 560 ? 0.436 -35.594 5.77 1 87.38 560 LYS B O 1
ATOM 10687 N N . GLN B 1 561 ? 2.656 -35.094 5.832 1 82.44 561 GLN B N 1
ATOM 10688 C CA . GLN B 1 561 ? 3.043 -36.469 6.094 1 82.44 561 GLN B CA 1
ATOM 10689 C C . GLN B 1 561 ? 2.457 -36.969 7.414 1 82.44 561 GLN B C 1
ATOM 10691 O O . GLN B 1 561 ? 2.133 -38.156 7.555 1 82.44 561 GLN B O 1
ATOM 10696 N N . ASP B 1 562 ? 2.258 -36.094 8.359 1 80.31 562 ASP B N 1
ATOM 10697 C CA . ASP B 1 562 ? 1.887 -36.5 9.719 1 80.31 562 ASP B CA 1
ATOM 10698 C C . ASP B 1 562 ? 0.382 -36.719 9.828 1 80.31 562 ASP B C 1
ATOM 10700 O O . ASP B 1 562 ? -0.106 -37.188 10.867 1 80.31 562 ASP B O 1
ATOM 10704 N N . THR B 1 563 ? -0.305 -36.406 8.805 1 85.81 563 THR B N 1
ATOM 10705 C CA . THR B 1 563 ? -1.752 -36.562 8.875 1 85.81 563 THR B CA 1
ATOM 10706 C C . THR B 1 563 ? -2.133 -38.031 8.656 1 85.81 563 THR B C 1
ATOM 10708 O O . THR B 1 563 ? -1.896 -38.594 7.582 1 85.81 563 THR B O 1
ATOM 10711 N N . THR B 1 564 ? -2.621 -38.625 9.672 1 82.44 564 THR B N 1
ATOM 10712 C CA . THR B 1 564 ? -3.098 -40 9.617 1 82.44 564 THR B CA 1
ATOM 10713 C C . THR B 1 564 ? -4.613 -40.062 9.461 1 82.44 564 THR B C 1
ATOM 10715 O O . THR B 1 564 ? -5.328 -39.25 10.07 1 82.44 564 THR B O 1
ATOM 10718 N N . LEU B 1 565 ? -5.012 -40.875 8.578 1 87.5 565 LEU B N 1
ATOM 10719 C CA . LEU B 1 565 ? -6.449 -41.031 8.391 1 87.5 565 LEU B CA 1
ATOM 10720 C C . LEU B 1 565 ? -6.984 -42.125 9.312 1 87.5 565 LEU B C 1
ATOM 10722 O O . LEU B 1 565 ? -6.414 -43.219 9.391 1 87.5 565 LEU B O 1
ATOM 10726 N N . PRO B 1 566 ? -8.023 -41.781 9.969 1 86.62 566 PRO B N 1
ATOM 10727 C CA . PRO B 1 566 ? -8.625 -42.844 10.805 1 86.62 566 PRO B CA 1
ATOM 10728 C C . PRO B 1 566 ? -9.273 -43.938 9.992 1 86.62 566 PRO B C 1
ATOM 10730 O O . PRO B 1 566 ? -9.594 -43.75 8.812 1 86.62 566 PRO B O 1
ATOM 10733 N N . MET B 1 567 ? -9.367 -45.156 10.617 1 82.25 567 MET B N 1
ATOM 10734 C CA . MET B 1 567 ? -9.984 -46.312 9.969 1 82.25 567 MET B CA 1
ATOM 10735 C C . MET B 1 567 ? -11.406 -46.531 10.477 1 82.25 567 MET B C 1
ATOM 10737 O O . MET B 1 567 ? -11.625 -46.719 11.68 1 82.25 567 MET B O 1
ATOM 10741 N N . PRO B 1 568 ? -12.32 -46.375 9.453 1 83.56 568 PRO B N 1
ATOM 10742 C CA . PRO B 1 568 ? -13.68 -46.688 9.898 1 83.56 568 PRO B CA 1
ATOM 10743 C C . PRO B 1 568 ? -13.828 -48.156 10.336 1 83.56 568 PRO B C 1
ATOM 10745 O O . PRO B 1 568 ? -13.031 -49 9.938 1 83.56 568 PRO B O 1
ATOM 10748 N N . PRO B 1 569 ? -14.836 -48.375 11.195 1 80.12 569 PRO B N 1
ATOM 10749 C CA . PRO B 1 569 ? -15.055 -49.75 11.609 1 80.12 569 PRO B CA 1
ATOM 10750 C C . PRO B 1 569 ? -15.227 -50.719 10.438 1 80.12 569 PRO B C 1
ATOM 10752 O O . PRO B 1 569 ? -15.977 -50.406 9.5 1 80.12 569 PRO B O 1
ATOM 10755 N N . GLY B 1 570 ? -14.461 -51.844 10.359 1 73.62 570 GLY B N 1
ATOM 10756 C CA . GLY B 1 570 ? -14.586 -52.875 9.336 1 73.62 570 GLY B CA 1
ATOM 10757 C C . GLY B 1 570 ? -13.664 -52.625 8.148 1 73.62 570 GLY B C 1
ATOM 10758 O O . GLY B 1 570 ? -13.617 -53.469 7.227 1 73.62 570 GLY B O 1
ATOM 10759 N N . TYR B 1 571 ? -12.977 -51.531 8.211 1 71.94 571 TYR B N 1
ATOM 10760 C CA . TYR B 1 571 ? -12.102 -51.219 7.082 1 71.94 571 TYR B CA 1
ATOM 10761 C C . TYR B 1 571 ? -10.828 -52.062 7.145 1 71.94 571 TYR B C 1
ATOM 10763 O O . TYR B 1 571 ? -10.195 -52.156 8.195 1 71.94 571 TYR B O 1
ATOM 10771 N N . GLU B 1 572 ? -10.484 -52.969 6.145 1 62.78 572 GLU B N 1
ATOM 10772 C CA . GLU B 1 572 ? -9.273 -53.781 6.059 1 62.78 572 GLU B CA 1
ATOM 10773 C C . GLU B 1 572 ? -8.227 -53.125 5.184 1 62.78 572 GLU B C 1
ATOM 10775 O O . GLU B 1 572 ? -8.5 -52.75 4.039 1 62.78 572 GLU B O 1
ATOM 10780 N N . ASP B 1 573 ? -7.055 -52.688 5.801 1 60.12 573 ASP B N 1
ATOM 10781 C CA . ASP B 1 573 ? -5.953 -52.062 5.074 1 60.12 573 ASP B CA 1
ATOM 10782 C C . ASP B 1 573 ? -5.203 -53.062 4.227 1 60.12 573 ASP B C 1
ATOM 10784 O O . ASP B 1 573 ? -4.777 -54.125 4.73 1 60.12 573 ASP B O 1
ATOM 10788 N N . GLY B 1 574 ? -5.477 -53.281 3.09 1 54.06 574 GLY B N 1
ATOM 10789 C CA . GLY B 1 574 ? -4.848 -54.281 2.238 1 54.06 574 GLY B CA 1
ATOM 10790 C C . GLY B 1 574 ? -3.342 -54.125 2.141 1 54.06 574 GLY B C 1
ATOM 10791 O O . GLY B 1 574 ? -2.686 -54.812 1.365 1 54.06 574 GLY B O 1
ATOM 10792 N N . ASN B 1 575 ? -2.73 -53.125 2.766 1 56.12 575 ASN B N 1
ATOM 10793 C CA . ASN B 1 575 ? -1.337 -52.875 2.424 1 56.12 575 ASN B CA 1
ATOM 10794 C C . ASN B 1 575 ? -0.384 -53.75 3.23 1 56.12 575 ASN B C 1
ATOM 10796 O O . ASN B 1 575 ? 0.283 -53.281 4.148 1 56.12 575 ASN B O 1
ATOM 10800 N N . GLY B 1 576 ? -0.605 -54.969 3.65 1 47.09 576 GLY B N 1
ATOM 10801 C CA . GLY B 1 576 ? 0.066 -55.844 4.602 1 47.09 576 GLY B CA 1
ATOM 10802 C C . GLY B 1 576 ? 1.465 -56.219 4.168 1 47.09 576 GLY B C 1
ATOM 10803 O O . GLY B 1 576 ? 2.127 -57.031 4.836 1 47.09 576 GLY B O 1
ATOM 10804 N N . GLN B 1 577 ? 2.062 -56.125 2.969 1 53.25 577 GLN B N 1
ATOM 10805 C CA . GLN B 1 577 ? 3.244 -56.938 2.736 1 53.25 577 GLN B CA 1
ATOM 10806 C C . GLN B 1 577 ? 4.523 -56.188 3.051 1 53.25 577 GLN B C 1
ATOM 10808 O O . GLN B 1 577 ? 4.879 -55.219 2.336 1 53.25 577 GLN B O 1
ATOM 10813 N N . GLU B 1 578 ? 5.242 -56.281 4.207 1 55.59 578 GLU B N 1
ATOM 10814 C CA . GLU B 1 578 ? 6.344 -55.531 4.805 1 55.59 578 GLU B CA 1
ATOM 10815 C C . GLU B 1 578 ? 7.652 -55.781 4.062 1 55.59 578 GLU B C 1
ATOM 10817 O O . GLU B 1 578 ? 8.398 -54.844 3.76 1 55.59 578 GLU B O 1
ATOM 10822 N N . ALA B 1 579 ? 8.281 -57.094 3.795 1 51.75 579 ALA B N 1
ATOM 10823 C CA . ALA B 1 579 ? 9.641 -57.375 3.35 1 51.75 579 ALA B CA 1
ATOM 10824 C C . ALA B 1 579 ? 9.891 -56.812 1.953 1 51.75 579 ALA B C 1
ATOM 10826 O O . ALA B 1 579 ? 10.922 -56.188 1.705 1 51.75 579 ALA B O 1
ATOM 10827 N N . GLU B 1 580 ? 8.977 -56.875 1.018 1 64.88 580 GLU B N 1
ATOM 10828 C CA . GLU B 1 580 ? 9.102 -56.438 -0.366 1 64.88 580 GLU B CA 1
ATOM 10829 C C . GLU B 1 580 ? 9.086 -54.906 -0.456 1 64.88 580 GLU B C 1
ATOM 10831 O O . GLU B 1 580 ? 9.648 -54.312 -1.384 1 64.88 580 GLU B O 1
ATOM 10836 N N . SER B 1 581 ? 8.945 -54.406 0.678 1 80.75 581 SER B N 1
ATOM 10837 C CA . SER B 1 581 ? 8.789 -52.938 0.693 1 80.75 581 SER B CA 1
ATOM 10838 C C . SER B 1 581 ? 10.117 -52.25 0.933 1 80.75 581 SER B C 1
ATOM 10840 O O . SER B 1 581 ? 10.398 -51.188 0.331 1 80.75 581 SER B O 1
ATOM 10842 N N . SER B 1 582 ? 11.008 -52.969 1.623 1 86.12 582 SER B N 1
ATOM 10843 C CA . SER B 1 582 ? 12.258 -52.312 2 1 86.12 582 SER B CA 1
ATOM 10844 C C . SER B 1 582 ? 13.18 -52.156 0.795 1 86.12 582 SER B C 1
ATOM 10846 O O . SER B 1 582 ? 13.82 -51.094 0.641 1 86.12 582 SER B O 1
ATOM 10848 N N . LEU B 1 583 ? 13.211 -53.25 -0.063 1 88.69 583 LEU B N 1
ATOM 10849 C CA . LEU B 1 583 ? 14.055 -53.188 -1.251 1 88.69 583 LEU B CA 1
ATOM 10850 C C . LEU B 1 583 ? 13.617 -52.062 -2.184 1 88.69 583 LEU B C 1
ATOM 10852 O O . LEU B 1 583 ? 14.445 -51.312 -2.693 1 88.69 583 LEU B O 1
ATOM 10856 N N . VAL B 1 584 ? 12.359 -51.969 -2.398 1 93.31 584 VAL B N 1
ATOM 10857 C CA . VAL B 1 584 ? 11.797 -50.938 -3.279 1 93.31 584 VAL B CA 1
ATOM 10858 C C . VAL B 1 584 ? 12.055 -49.562 -2.699 1 93.31 584 VAL B C 1
ATOM 10860 O O . VAL B 1 584 ? 12.477 -48.625 -3.414 1 93.31 584 VAL B O 1
ATOM 10863 N N . GLU B 1 585 ? 11.852 -49.375 -1.396 1 94.38 585 GLU B N 1
ATOM 10864 C CA . GLU B 1 585 ? 12.047 -48.094 -0.724 1 94.38 585 GLU B CA 1
ATOM 10865 C C . GLU B 1 585 ? 13.5 -47.625 -0.833 1 94.38 585 GLU B C 1
ATOM 10867 O O . GLU B 1 585 ? 13.766 -46.469 -1.146 1 94.38 585 GLU B O 1
ATOM 10872 N N . GLN B 1 586 ? 14.375 -48.562 -0.596 1 93 586 GLN B N 1
ATOM 10873 C CA . GLN B 1 586 ? 15.797 -48.219 -0.648 1 93 586 GLN B CA 1
ATOM 10874 C C . GLN B 1 586 ? 16.219 -47.844 -2.064 1 93 586 GLN B C 1
ATOM 10876 O O . GLN B 1 586 ? 16.969 -46.875 -2.256 1 93 586 GLN B O 1
ATOM 10881 N N . TYR B 1 587 ? 15.789 -48.625 -3.031 1 94.94 587 TYR B N 1
ATOM 10882 C CA . TYR B 1 587 ? 16.156 -48.375 -4.418 1 94.94 587 TYR B CA 1
ATOM 10883 C C . TYR B 1 587 ? 15.625 -47 -4.863 1 94.94 587 TYR B C 1
ATOM 10885 O O . TYR B 1 587 ? 16.344 -46.219 -5.5 1 94.94 587 TYR B O 1
ATOM 10893 N N . MET B 1 588 ? 14.398 -46.719 -4.574 1 96.94 588 MET B N 1
ATOM 10894 C CA . MET B 1 588 ? 13.789 -45.469 -4.977 1 96.94 588 MET B CA 1
ATOM 10895 C C . MET B 1 588 ? 14.508 -44.281 -4.328 1 96.94 588 MET B C 1
ATOM 10897 O O . MET B 1 588 ? 14.742 -43.25 -4.973 1 96.94 588 MET B O 1
ATOM 10901 N N . ALA B 1 589 ? 14.844 -44.438 -3.068 1 95.56 589 ALA B N 1
ATOM 10902 C CA . ALA B 1 589 ? 15.57 -43.375 -2.371 1 95.56 589 ALA B CA 1
ATOM 10903 C C . ALA B 1 589 ? 16.922 -43.094 -3.033 1 95.56 589 ALA B C 1
ATOM 10905 O O . ALA B 1 589 ? 17.344 -41.969 -3.15 1 95.56 589 ALA B O 1
ATOM 10906 N N . GLN B 1 590 ? 17.531 -44.188 -3.469 1 94.69 590 GLN B N 1
ATOM 10907 C CA . GLN B 1 590 ? 18.828 -44.094 -4.133 1 94.69 590 GLN B CA 1
ATOM 10908 C C . GLN B 1 590 ? 18.719 -43.344 -5.461 1 94.69 590 GLN B C 1
ATOM 10910 O O . GLN B 1 590 ? 19.531 -42.469 -5.766 1 94.69 590 GLN B O 1
ATOM 10915 N N . VAL B 1 591 ? 17.766 -43.719 -6.203 1 96.19 591 VAL B N 1
ATOM 10916 C CA . VAL B 1 591 ? 17.578 -43.156 -7.543 1 96.19 591 VAL B CA 1
ATOM 10917 C C . VAL B 1 591 ? 17.172 -41.688 -7.449 1 96.19 591 VAL B C 1
ATOM 10919 O O . VAL B 1 591 ? 17.656 -40.875 -8.211 1 96.19 591 VAL B O 1
ATOM 10922 N N . LEU B 1 592 ? 16.312 -41.344 -6.555 1 96.25 592 LEU B N 1
ATOM 10923 C CA . LEU B 1 592 ? 15.734 -40 -6.469 1 96.25 592 LEU B CA 1
ATOM 10924 C C . LEU B 1 592 ? 16.656 -39.062 -5.711 1 96.25 592 LEU B C 1
ATOM 10926 O O . LEU B 1 592 ? 16.625 -37.844 -5.93 1 96.25 592 LEU B O 1
ATOM 10930 N N . GLY B 1 593 ? 17.438 -39.594 -4.844 1 93.38 593 GLY B N 1
ATOM 10931 C CA . GLY B 1 593 ? 18.406 -38.781 -4.109 1 93.38 593 GLY B CA 1
ATOM 10932 C C . GLY B 1 593 ? 17.75 -37.688 -3.285 1 93.38 593 GLY B C 1
ATOM 10933 O O . GLY B 1 593 ? 16.844 -37.938 -2.502 1 93.38 593 GLY B O 1
ATOM 10934 N N . SER B 1 594 ? 18.125 -36.406 -3.568 1 91 594 SER B N 1
ATOM 10935 C CA . SER B 1 594 ? 17.719 -35.281 -2.74 1 91 594 SER B CA 1
ATOM 10936 C C . SER B 1 594 ? 16.328 -34.781 -3.115 1 91 594 SER B C 1
ATOM 10938 O O . SER B 1 594 ? 15.789 -33.875 -2.469 1 91 594 SER B O 1
ATOM 10940 N N . LYS B 1 595 ? 15.773 -35.344 -4.148 1 93.06 595 LYS B N 1
ATOM 10941 C CA . LYS B 1 595 ? 14.422 -34.938 -4.539 1 93.06 595 LYS B CA 1
ATOM 10942 C C . LYS B 1 595 ? 13.406 -35.281 -3.451 1 93.06 595 LYS B C 1
ATOM 10944 O O . LYS B 1 595 ? 12.328 -34.719 -3.393 1 93.06 595 LYS B O 1
ATOM 10949 N N . VAL B 1 596 ? 13.766 -36.312 -2.627 1 94.94 596 VAL B N 1
ATOM 10950 C CA . VAL B 1 596 ? 12.898 -36.719 -1.526 1 94.94 596 VAL B CA 1
ATOM 10951 C C . VAL B 1 596 ? 13.727 -36.875 -0.251 1 94.94 596 VAL B C 1
ATOM 10953 O O . VAL B 1 596 ? 14.922 -37.188 -0.31 1 94.94 596 VAL B O 1
ATOM 10956 N N . VAL B 1 597 ? 13.055 -36.656 0.856 1 92.5 597 VAL B N 1
ATOM 10957 C CA . VAL B 1 597 ? 13.727 -36.844 2.133 1 92.5 597 VAL B CA 1
ATOM 10958 C C . VAL B 1 597 ? 13.617 -38.312 2.549 1 92.5 597 VAL B C 1
ATOM 10960 O O . VAL B 1 597 ? 14.531 -38.844 3.178 1 92.5 597 VAL B O 1
ATOM 10963 N N . ARG B 1 598 ? 12.5 -38.938 2.084 1 92.5 598 ARG B N 1
ATOM 10964 C CA . ARG B 1 598 ? 12.266 -40.344 2.438 1 92.5 598 ARG B CA 1
ATOM 10965 C C . ARG B 1 598 ? 11.258 -40.969 1.493 1 92.5 598 ARG B C 1
ATOM 10967 O O . ARG B 1 598 ? 10.453 -40.281 0.863 1 92.5 598 ARG B O 1
ATOM 10974 N N . VAL B 1 599 ? 11.438 -42.281 1.306 1 95.19 599 VAL B N 1
ATOM 10975 C CA . VAL B 1 599 ? 10.453 -43.125 0.62 1 95.19 599 VAL B CA 1
ATOM 10976 C C . VAL B 1 599 ? 9.875 -44.125 1.594 1 95.19 599 VAL B C 1
ATOM 10978 O O . VAL B 1 599 ? 10.625 -44.812 2.301 1 95.19 599 VAL B O 1
ATOM 10981 N N . GLU B 1 600 ? 8.586 -44.188 1.691 1 91.56 600 GLU B N 1
ATOM 10982 C CA . GLU B 1 600 ? 7.996 -45.125 2.646 1 91.56 600 GLU B CA 1
ATOM 10983 C C . GLU B 1 600 ? 6.727 -45.75 2.086 1 91.56 600 GLU B C 1
ATOM 10985 O O . GLU B 1 600 ? 6.09 -45.188 1.191 1 91.56 600 GLU B O 1
ATOM 10990 N N . THR B 1 601 ? 6.395 -46.875 2.57 1 90.56 601 THR B N 1
ATOM 10991 C CA . THR B 1 601 ? 5.137 -47.5 2.227 1 90.56 601 THR B CA 1
ATOM 10992 C C . THR B 1 601 ? 3.955 -46.781 2.857 1 90.56 601 THR B C 1
ATOM 10994 O O . THR B 1 601 ? 3.984 -46.438 4.047 1 90.56 601 THR B O 1
ATOM 10997 N N . SER B 1 602 ? 2.998 -46.531 2.01 1 87.44 602 SER B N 1
ATOM 10998 C CA . SER B 1 602 ? 1.855 -45.75 2.449 1 87.44 602 SER B CA 1
ATOM 10999 C C . SER B 1 602 ? 0.858 -46.594 3.23 1 87.44 602 SER B C 1
ATOM 11001 O O . SER B 1 602 ? 0.595 -47.719 2.867 1 87.44 602 SER B O 1
ATOM 11003 N N . SER B 1 603 ? 0.344 -46 4.246 1 79.62 603 SER B N 1
ATOM 11004 C CA . SER B 1 603 ? -0.766 -46.625 4.961 1 79.62 603 SER B CA 1
ATOM 11005 C C . SER B 1 603 ? -2.105 -46.062 4.496 1 79.62 603 SER B C 1
ATOM 11007 O O . SER B 1 603 ? -3.162 -46.531 4.938 1 79.62 603 SER B O 1
ATOM 11009 N N . ARG B 1 604 ? -2.1 -45.156 3.57 1 81.94 604 ARG B N 1
ATOM 11010 C CA . ARG B 1 604 ? -3.35 -44.469 3.254 1 81.94 604 ARG B CA 1
ATOM 11011 C C . ARG B 1 604 ? -3.689 -44.594 1.774 1 81.94 604 ARG B C 1
ATOM 11013 O O . ARG B 1 604 ? -4.844 -44.438 1.38 1 81.94 604 ARG B O 1
ATOM 11020 N N . LEU B 1 605 ? -2.734 -44.969 0.928 1 85 605 LEU B N 1
ATOM 11021 C CA . LEU B 1 605 ? -2.986 -45.062 -0.506 1 85 605 LEU B CA 1
ATOM 11022 C C . LEU B 1 605 ? -3.877 -46.25 -0.829 1 85 605 LEU B C 1
ATOM 11024 O O . LEU B 1 605 ? -3.717 -47.312 -0.246 1 85 605 LEU B O 1
ATOM 11028 N N . SER B 1 606 ? -4.793 -46.031 -1.724 1 80.12 606 SER B N 1
ATOM 11029 C CA . SER B 1 606 ? -5.699 -47.094 -2.135 1 80.12 606 SER B CA 1
ATOM 11030 C C . SER B 1 606 ? -5.512 -47.438 -3.607 1 80.12 606 SER B C 1
ATOM 11032 O O . SER B 1 606 ? -4.891 -48.469 -3.938 1 80.12 606 SER B O 1
ATOM 11034 N N . GLY B 1 607 ? -5.809 -46.594 -4.461 1 82.06 607 GLY B N 1
ATOM 11035 C CA . GLY B 1 607 ? -5.797 -46.875 -5.887 1 82.06 607 GLY B CA 1
ATOM 11036 C C . GLY B 1 607 ? -4.559 -46.375 -6.594 1 82.06 607 GLY B C 1
ATOM 11037 O O . GLY B 1 607 ? -4.117 -46.938 -7.59 1 82.06 607 GLY B O 1
ATOM 11038 N N . SER B 1 608 ? -3.936 -45.469 -6.082 1 90.25 608 SER B N 1
ATOM 11039 C CA . SER B 1 608 ? -2.785 -44.844 -6.727 1 90.25 608 SER B CA 1
ATOM 11040 C C . SER B 1 608 ? -1.481 -45.5 -6.301 1 90.25 608 SER B C 1
ATOM 11042 O O . SER B 1 608 ? -1.347 -45.938 -5.156 1 90.25 608 SER B O 1
ATOM 11044 N N . PRO B 1 609 ? -0.533 -45.562 -7.195 1 93.75 609 PRO B N 1
ATOM 11045 C CA . PRO B 1 609 ? 0.72 -46.25 -6.879 1 93.75 609 PRO B CA 1
ATOM 11046 C C . PRO B 1 609 ? 1.607 -45.469 -5.926 1 93.75 609 PRO B C 1
ATOM 11048 O O . PRO B 1 609 ? 2.422 -46.031 -5.203 1 93.75 609 PRO B O 1
ATOM 11051 N N . SER B 1 610 ? 1.511 -44.219 -5.969 1 94.25 610 SER B N 1
ATOM 11052 C CA . SER B 1 610 ? 2.373 -43.406 -5.129 1 94.25 610 SER B CA 1
ATOM 11053 C C . SER B 1 610 ? 1.779 -42 -4.922 1 94.25 610 SER B C 1
ATOM 11055 O O . SER B 1 610 ? 0.843 -41.625 -5.625 1 94.25 610 SER B O 1
ATOM 11057 N N . MET B 1 611 ? 2.238 -41.344 -3.922 1 92.75 611 MET B N 1
ATOM 11058 C CA . MET B 1 611 ? 1.872 -39.938 -3.662 1 92.75 611 MET B CA 1
ATOM 11059 C C . MET B 1 611 ? 3.029 -39.188 -3.014 1 92.75 611 MET B C 1
ATOM 11061 O O . MET B 1 611 ? 3.893 -39.781 -2.379 1 92.75 611 MET B O 1
ATOM 11065 N N . LEU B 1 612 ? 3.029 -37.906 -3.25 1 93.12 612 LEU B N 1
ATOM 11066 C CA . LEU B 1 612 ? 4.059 -37.031 -2.68 1 93.12 612 LEU B CA 1
ATOM 11067 C C . LEU B 1 612 ? 3.461 -36.062 -1.664 1 93.12 612 LEU B C 1
ATOM 11069 O O . LEU B 1 612 ? 2.49 -35.375 -1.963 1 93.12 612 LEU B O 1
ATOM 11073 N N . VAL B 1 613 ? 3.957 -36.094 -0.428 1 91.5 613 VAL B N 1
ATOM 11074 C CA . VAL B 1 613 ? 3.469 -35.219 0.621 1 91.5 613 VAL B CA 1
ATOM 11075 C C . VAL B 1 613 ? 4.637 -34.438 1.239 1 91.5 613 VAL B C 1
ATOM 11077 O O . VAL B 1 613 ? 5.797 -34.812 1.032 1 91.5 613 VAL B O 1
ATOM 11080 N N . SER B 1 614 ? 4.324 -33.375 1.902 1 91.31 614 SER B N 1
ATOM 11081 C CA . SER B 1 614 ? 5.359 -32.562 2.553 1 91.31 614 SER B CA 1
ATOM 11082 C C . SER B 1 614 ? 5.633 -33.062 3.967 1 91.31 614 SER B C 1
ATOM 11084 O O . SER B 1 614 ? 4.734 -33.594 4.633 1 91.31 614 SER B O 1
ATOM 11086 N N . SER B 1 615 ? 6.84 -32.844 4.359 1 87.31 615 SER B N 1
ATOM 11087 C CA . SER B 1 615 ? 7.172 -33.125 5.754 1 87.31 615 SER B CA 1
ATOM 11088 C C . SER B 1 615 ? 6.438 -32.156 6.695 1 87.31 615 SER B C 1
ATOM 11090 O O . SER B 1 615 ? 5.906 -31.141 6.262 1 87.31 615 SER B O 1
ATOM 11092 N N . SER B 1 616 ? 6.367 -32.438 7.938 1 81.88 616 SER B N 1
ATOM 11093 C CA . SER B 1 616 ? 5.523 -31.797 8.93 1 81.88 616 SER B CA 1
ATOM 11094 C C . SER B 1 616 ? 5.805 -30.297 8.984 1 81.88 616 SER B C 1
ATOM 11096 O O . SER B 1 616 ? 4.879 -29.484 9.07 1 81.88 616 SER B O 1
ATOM 11098 N N . HIS B 1 617 ? 6.922 -29.891 8.883 1 80.38 617 HIS B N 1
ATOM 11099 C CA . HIS B 1 617 ? 7.25 -28.484 9.07 1 80.38 617 HIS B CA 1
ATOM 11100 C C . HIS B 1 617 ? 7.699 -27.844 7.766 1 80.38 617 HIS B C 1
ATOM 11102 O O . HIS B 1 617 ? 8.266 -26.75 7.766 1 80.38 617 HIS B O 1
ATOM 11108 N N . SER B 1 618 ? 7.398 -28.516 6.727 1 85.81 618 SER B N 1
ATOM 11109 C CA . SER B 1 618 ? 7.793 -28.016 5.418 1 85.81 618 SER B CA 1
ATOM 11110 C C . SER B 1 618 ? 6.59 -27.469 4.652 1 85.81 618 SER B C 1
ATOM 11112 O O . SER B 1 618 ? 5.457 -27.891 4.875 1 85.81 618 SER B O 1
ATOM 11114 N N . PRO B 1 619 ? 6.855 -26.516 3.795 1 86.38 619 PRO B N 1
ATOM 11115 C CA . PRO B 1 619 ? 5.754 -25.984 2.982 1 86.38 619 PRO B CA 1
ATOM 11116 C C . PRO B 1 619 ? 5.102 -27.062 2.117 1 86.38 619 PRO B C 1
ATOM 11118 O O . PRO B 1 619 ? 5.777 -28 1.666 1 86.38 619 PRO B O 1
ATOM 11121 N N . THR B 1 620 ? 3.818 -26.953 1.957 1 87.75 620 THR B N 1
ATOM 11122 C CA . THR B 1 620 ? 3.094 -27.828 1.039 1 87.75 620 THR B CA 1
ATOM 11123 C C . THR B 1 620 ? 3.398 -27.453 -0.41 1 87.75 620 THR B C 1
ATOM 11125 O O . THR B 1 620 ? 4.062 -26.453 -0.674 1 87.75 620 THR B O 1
ATOM 11128 N N . ALA B 1 621 ? 2.918 -28.266 -1.323 1 87.62 621 ALA B N 1
ATOM 11129 C CA . ALA B 1 621 ? 3.102 -28.016 -2.748 1 87.62 621 ALA B CA 1
ATOM 11130 C C . ALA B 1 621 ? 2.49 -26.672 -3.146 1 87.62 621 ALA B C 1
ATOM 11132 O O . ALA B 1 621 ? 3.094 -25.906 -3.904 1 87.62 621 ALA B O 1
ATOM 11133 N N . THR B 1 622 ? 1.357 -26.438 -2.643 1 85.5 622 THR B N 1
ATOM 11134 C CA . THR B 1 622 ? 0.663 -25.188 -2.943 1 85.5 622 THR B CA 1
ATOM 11135 C C . THR B 1 622 ? 1.448 -23.984 -2.414 1 85.5 622 THR B C 1
ATOM 11137 O O . THR B 1 622 ? 1.608 -22.984 -3.115 1 85.5 622 THR B O 1
ATOM 11140 N N . GLN B 1 623 ? 1.877 -24.078 -1.28 1 83.31 623 GLN B N 1
ATOM 11141 C CA . GLN B 1 623 ? 2.67 -23.016 -0.688 1 83.31 623 GLN B CA 1
ATOM 11142 C C . GLN B 1 623 ? 3.939 -22.75 -1.496 1 83.31 623 GLN B C 1
ATOM 11144 O O . GLN B 1 623 ? 4.301 -21.594 -1.743 1 83.31 623 GLN B O 1
ATOM 11149 N N . GLU B 1 624 ? 4.562 -23.828 -1.778 1 84.81 624 GLU B N 1
ATOM 11150 C CA . GLU B 1 624 ? 5.773 -23.703 -2.582 1 84.81 624 GLU B CA 1
ATOM 11151 C C . GLU B 1 624 ? 5.504 -22.969 -3.887 1 84.81 624 GLU B C 1
ATOM 11153 O O . GLU B 1 624 ? 6.27 -22.078 -4.273 1 84.81 624 GLU B O 1
ATOM 11158 N N . ARG B 1 625 ? 4.488 -23.344 -4.539 1 80.94 625 ARG B N 1
ATOM 11159 C CA . ARG B 1 625 ? 4.113 -22.719 -5.805 1 80.94 625 ARG B CA 1
ATOM 11160 C C . ARG B 1 625 ? 3.811 -21.234 -5.613 1 80.94 625 ARG B C 1
ATOM 11162 O O . ARG B 1 625 ? 4.227 -20.406 -6.422 1 80.94 625 ARG B O 1
ATOM 11169 N N . LEU B 1 626 ? 3.066 -20.953 -4.652 1 77.31 626 LEU B N 1
ATOM 11170 C CA . LEU B 1 626 ? 2.67 -19.578 -4.383 1 77.31 626 LEU B CA 1
ATOM 11171 C C . LEU B 1 626 ? 3.883 -18.719 -4.035 1 77.31 626 LEU B C 1
ATOM 11173 O O . LEU B 1 626 ? 3.988 -17.578 -4.488 1 77.31 626 LEU B O 1
ATOM 11177 N N . LEU B 1 627 ? 4.699 -19.25 -3.256 1 75.25 627 LEU B N 1
ATOM 11178 C CA . LEU B 1 627 ? 5.91 -18.531 -2.871 1 75.25 627 LEU B CA 1
ATOM 11179 C C . LEU B 1 627 ? 6.797 -18.281 -4.082 1 75.25 627 LEU B C 1
ATOM 11181 O O . LEU B 1 627 ? 7.375 -17.203 -4.219 1 75.25 627 LEU B O 1
ATOM 11185 N N . ALA B 1 628 ? 6.836 -19.219 -4.945 1 73.56 628 ALA B N 1
ATOM 11186 C CA . ALA B 1 628 ? 7.66 -19.109 -6.145 1 73.56 628 ALA B CA 1
ATOM 11187 C C . ALA B 1 628 ? 7.102 -18.047 -7.098 1 73.56 628 ALA B C 1
ATOM 11189 O O . ALA B 1 628 ? 7.84 -17.469 -7.898 1 73.56 628 ALA B O 1
ATOM 11190 N N . ALA B 1 629 ? 5.836 -17.844 -7.02 1 72.62 629 ALA B N 1
ATOM 11191 C CA . ALA B 1 629 ? 5.168 -16.938 -7.953 1 72.62 629 ALA B CA 1
ATOM 11192 C C . ALA B 1 629 ? 5.234 -15.5 -7.461 1 72.62 629 ALA B C 1
ATOM 11194 O O . ALA B 1 629 ? 4.867 -14.578 -8.188 1 72.62 629 ALA B O 1
ATOM 11195 N N . GLN B 1 630 ? 5.668 -15.305 -6.324 1 70.81 630 GLN B N 1
ATOM 11196 C CA . GLN B 1 630 ? 5.762 -13.945 -5.805 1 70.81 630 GLN B CA 1
ATOM 11197 C C . GLN B 1 630 ? 6.848 -13.148 -6.531 1 70.81 630 GLN B C 1
ATOM 11199 O O . GLN B 1 630 ? 8.008 -13.562 -6.551 1 70.81 630 GLN B O 1
ATOM 11204 N N . ALA B 1 631 ? 6.383 -12.094 -7.141 1 63.81 631 ALA B N 1
ATOM 11205 C CA . ALA B 1 631 ? 7.273 -11.281 -7.961 1 63.81 631 ALA B CA 1
ATOM 11206 C C . ALA B 1 631 ? 8.398 -10.672 -7.125 1 63.81 631 ALA B C 1
ATOM 11208 O O . ALA B 1 631 ? 9.555 -10.664 -7.543 1 63.81 631 ALA B O 1
ATOM 11209 N N . MET B 1 632 ? 7.992 -10.172 -5.957 1 63.38 632 MET B N 1
ATOM 11210 C CA . MET B 1 632 ? 9.008 -9.516 -5.133 1 63.38 632 MET B CA 1
ATOM 11211 C C . MET B 1 632 ? 9.438 -10.422 -3.982 1 63.38 632 MET B C 1
ATOM 11213 O O . MET B 1 632 ? 8.977 -10.258 -2.852 1 63.38 632 MET B O 1
ATOM 11217 N N . GLN B 1 633 ? 10.062 -11.5 -4.359 1 68.5 633 GLN B N 1
ATOM 11218 C CA . GLN B 1 633 ? 10.578 -12.43 -3.365 1 68.5 633 GLN B CA 1
ATOM 11219 C C . GLN B 1 633 ? 12.094 -12.289 -3.205 1 68.5 633 GLN B C 1
ATOM 11221 O O . GLN B 1 633 ? 12.805 -12.039 -4.18 1 68.5 633 GLN B O 1
ATOM 11226 N N . ASP B 1 634 ? 12.508 -12.359 -1.955 1 66.75 634 ASP B N 1
ATOM 11227 C CA . ASP B 1 634 ? 13.938 -12.383 -1.668 1 66.75 634 ASP B CA 1
ATOM 11228 C C . ASP B 1 634 ? 14.586 -13.641 -2.24 1 66.75 634 ASP B C 1
ATOM 11230 O O . ASP B 1 634 ? 14.234 -14.758 -1.851 1 66.75 634 ASP B O 1
ATOM 11234 N N . PRO B 1 635 ? 15.43 -13.547 -3.246 1 67.62 635 PRO B N 1
ATOM 11235 C CA . PRO B 1 635 ? 16.062 -14.727 -3.848 1 67.62 635 PRO B CA 1
ATOM 11236 C C . PRO B 1 635 ? 16.812 -15.578 -2.826 1 67.62 635 PRO B C 1
ATOM 11238 O O . PRO B 1 635 ? 16.984 -16.781 -3.033 1 67.62 635 PRO B O 1
ATOM 11241 N N . ARG B 1 636 ? 17.25 -15.078 -1.596 1 68.06 636 ARG B N 1
ATOM 11242 C CA . ARG B 1 636 ? 18.016 -15.781 -0.572 1 68.06 636 ARG B CA 1
ATOM 11243 C C . ARG B 1 636 ? 17.125 -16.766 0.184 1 68.06 636 ARG B C 1
ATOM 11245 O O . ARG B 1 636 ? 17.625 -17.688 0.827 1 68.06 636 ARG B O 1
ATOM 11252 N N . MET B 1 637 ? 15.805 -16.438 -0.006 1 67.69 637 MET B N 1
ATOM 11253 C CA . MET B 1 637 ? 14.875 -17.25 0.77 1 67.69 637 MET B CA 1
ATOM 11254 C C . MET B 1 637 ? 14.328 -18.406 -0.067 1 67.69 637 MET B C 1
ATOM 11256 O O . MET B 1 637 ? 13.531 -19.203 0.42 1 67.69 637 MET B O 1
ATOM 11260 N N . GLU B 1 638 ? 14.812 -18.547 -1.248 1 68 638 GLU B N 1
ATOM 11261 C CA . GLU B 1 638 ? 14.281 -19.547 -2.168 1 68 638 GLU B CA 1
ATOM 11262 C C . GLU B 1 638 ? 14.43 -20.953 -1.603 1 68 638 GLU B C 1
ATOM 11264 O O . GLU B 1 638 ? 13.531 -21.797 -1.744 1 68 638 GLU B O 1
ATOM 11269 N N . TYR B 1 639 ? 15.57 -21.172 -0.929 1 66.25 639 TYR B N 1
ATOM 11270 C CA . TYR B 1 639 ? 15.844 -22.5 -0.379 1 66.25 639 TYR B CA 1
ATOM 11271 C C . TYR B 1 639 ? 14.836 -22.859 0.709 1 66.25 639 TYR B C 1
ATOM 11273 O O . TYR B 1 639 ? 14.422 -24 0.822 1 66.25 639 TYR B O 1
ATOM 11281 N N . PHE B 1 640 ? 14.43 -21.812 1.394 1 66.75 640 PHE B N 1
ATOM 11282 C CA . PHE B 1 640 ? 13.531 -22.047 2.518 1 66.75 640 PHE B CA 1
ATOM 11283 C C . PHE B 1 640 ? 12.102 -22.281 2.031 1 66.75 640 PHE B C 1
ATOM 11285 O O . PHE B 1 640 ? 11.266 -22.797 2.768 1 66.75 640 PHE B O 1
ATOM 11292 N N . TYR B 1 641 ? 12.039 -22.062 0.813 1 73.75 641 TYR B N 1
ATOM 11293 C CA . TYR B 1 641 ? 10.688 -22.172 0.281 1 73.75 641 TYR B CA 1
ATOM 11294 C C . TYR B 1 641 ? 10.461 -23.516 -0.381 1 73.75 641 TYR B C 1
ATOM 11296 O O . TYR B 1 641 ? 9.32 -23.891 -0.679 1 73.75 641 TYR B O 1
ATOM 11304 N N . LYS B 1 642 ? 11.523 -24.281 -0.461 1 81.25 642 LYS B N 1
ATOM 11305 C CA . LYS B 1 642 ? 11.367 -25.562 -1.127 1 81.25 642 LYS B CA 1
ATOM 11306 C C . LYS B 1 642 ? 10.859 -26.625 -0.156 1 81.25 642 LYS B C 1
ATOM 11308 O O . LYS B 1 642 ? 11.336 -26.719 0.977 1 81.25 642 LYS B O 1
ATOM 11313 N N . SER B 1 643 ? 9.953 -27.391 -0.521 1 86.56 643 SER B N 1
ATOM 11314 C CA . SER B 1 643 ? 9.305 -28.422 0.28 1 86.56 643 SER B CA 1
ATOM 11315 C C . SER B 1 643 ? 10.211 -29.641 0.445 1 86.56 643 SER B C 1
ATOM 11317 O O . SER B 1 643 ? 10.883 -30.047 -0.502 1 86.56 643 SER B O 1
ATOM 11319 N N . GLN B 1 644 ? 10.328 -30.094 1.72 1 88.81 644 GLN B N 1
ATOM 11320 C CA . GLN B 1 644 ? 10.859 -31.422 1.97 1 88.81 644 GLN B CA 1
ATOM 11321 C C . GLN B 1 644 ? 9.805 -32.5 1.695 1 88.81 644 GLN B C 1
ATOM 11323 O O . GLN B 1 644 ? 8.812 -32.594 2.422 1 88.81 644 GLN B O 1
ATOM 11328 N N . ARG B 1 645 ? 10.141 -33.344 0.677 1 93.19 645 ARG B N 1
ATOM 11329 C CA . ARG B 1 645 ? 9.102 -34.188 0.116 1 93.19 645 ARG B CA 1
ATOM 11330 C C . ARG B 1 645 ? 9.281 -35.625 0.586 1 93.19 645 ARG B C 1
ATOM 11332 O O . ARG B 1 645 ? 10.406 -36.125 0.686 1 93.19 645 ARG B O 1
ATOM 11339 N N . VAL B 1 646 ? 8.219 -36.219 0.926 1 93.88 646 VAL B N 1
ATOM 11340 C CA . VAL B 1 646 ? 8.164 -37.656 1.268 1 93.88 646 VAL B CA 1
ATOM 11341 C C . VAL B 1 646 ? 7.348 -38.406 0.222 1 93.88 646 VAL B C 1
ATOM 11343 O O . VAL B 1 646 ? 6.211 -38.031 -0.077 1 93.88 646 VAL B O 1
ATOM 11346 N N . LEU B 1 647 ? 7.965 -39.406 -0.355 1 95.94 647 LEU B N 1
ATOM 11347 C CA . LEU B 1 647 ? 7.262 -40.219 -1.324 1 95.94 647 LEU B CA 1
ATOM 11348 C C . LEU B 1 647 ? 6.668 -41.469 -0.653 1 95.94 647 LEU B C 1
ATOM 11350 O O . LEU B 1 647 ? 7.395 -42.25 -0.059 1 95.94 647 LEU B O 1
ATOM 11354 N N . GLU B 1 648 ? 5.418 -41.562 -0.716 1 93.12 648 GLU B N 1
ATOM 11355 C CA . GLU B 1 648 ? 4.723 -42.75 -0.235 1 93.12 648 GLU B CA 1
ATOM 11356 C C . GLU B 1 648 ? 4.352 -43.688 -1.39 1 93.12 648 GLU B C 1
ATOM 11358 O O . GLU B 1 648 ? 3.939 -43.219 -2.455 1 93.12 648 GLU B O 1
ATOM 11363 N N . VAL B 1 649 ? 4.547 -44.969 -1.179 1 94.44 649 VAL B N 1
ATOM 11364 C CA . VAL B 1 649 ? 4.297 -45.906 -2.27 1 94.44 649 VAL B CA 1
ATOM 11365 C C . VAL B 1 649 ? 3.293 -46.969 -1.819 1 94.44 649 VAL B C 1
ATOM 11367 O O . VAL B 1 649 ? 3.25 -47.312 -0.642 1 94.44 649 VAL B O 1
ATOM 11370 N N . ASN B 1 650 ? 2.463 -47.438 -2.754 1 90.69 650 ASN B N 1
ATOM 11371 C CA . ASN B 1 650 ? 1.452 -48.469 -2.57 1 90.69 650 ASN B CA 1
ATOM 11372 C C . ASN B 1 650 ? 1.947 -49.812 -3.062 1 90.69 650 ASN B C 1
ATOM 11374 O O . ASN B 1 650 ? 1.806 -50.156 -4.242 1 90.69 650 ASN B O 1
ATOM 11378 N N . MET B 1 651 ? 2.385 -50.625 -2.141 1 89.62 651 MET B N 1
ATOM 11379 C CA . MET B 1 651 ? 3.031 -51.906 -2.502 1 89.62 651 MET B CA 1
ATOM 11380 C C . MET B 1 651 ? 2.016 -52.906 -3.053 1 89.62 651 MET B C 1
ATOM 11382 O O . MET B 1 651 ? 2.391 -53.906 -3.635 1 89.62 651 MET B O 1
ATOM 11386 N N . SER B 1 652 ? 0.737 -52.531 -2.949 1 85.56 652 SER B N 1
ATOM 11387 C CA . SER B 1 652 ? -0.3 -53.406 -3.477 1 85.56 652 SER B CA 1
ATOM 11388 C C . SER B 1 652 ? -0.599 -53.094 -4.938 1 85.56 652 SER B C 1
ATOM 11390 O O . SER B 1 652 ? -1.312 -53.844 -5.609 1 85.56 652 SER B O 1
ATOM 11392 N N . HIS B 1 653 ? -0.135 -52.062 -5.426 1 90.38 653 HIS B N 1
ATOM 11393 C CA . HIS B 1 653 ? -0.39 -51.656 -6.801 1 90.38 653 HIS B CA 1
ATOM 11394 C C . HIS B 1 653 ? 0.424 -52.469 -7.785 1 90.38 653 HIS B C 1
ATOM 11396 O O . HIS B 1 653 ? 1.588 -52.781 -7.523 1 90.38 653 HIS B O 1
ATOM 11402 N N . PRO B 1 654 ? -0.124 -52.781 -8.922 1 88.44 654 PRO B N 1
ATOM 11403 C CA . PRO B 1 654 ? 0.544 -53.625 -9.898 1 88.44 654 PRO B CA 1
ATOM 11404 C C . PRO B 1 654 ? 1.894 -53.094 -10.352 1 88.44 654 PRO B C 1
ATOM 11406 O O . PRO B 1 654 ? 2.844 -53.844 -10.547 1 88.44 654 PRO B O 1
ATOM 11409 N N . ILE B 1 655 ? 2.053 -51.812 -10.461 1 93.19 655 ILE B N 1
ATOM 11410 C CA . ILE B 1 655 ? 3.297 -51.219 -10.914 1 93.19 655 ILE B CA 1
ATOM 11411 C C . ILE B 1 655 ? 4.402 -51.469 -9.891 1 93.19 655 ILE B C 1
ATOM 11413 O O . ILE B 1 655 ? 5.523 -51.812 -10.258 1 93.19 655 ILE B O 1
ATOM 11417 N N . LEU B 1 656 ? 4.066 -51.344 -8.602 1 92.81 656 LEU B N 1
ATOM 11418 C CA . LEU B 1 656 ? 5.07 -51.531 -7.562 1 92.81 656 LEU B CA 1
ATOM 11419 C C . LEU B 1 656 ? 5.398 -53.031 -7.402 1 92.81 656 LEU B C 1
ATOM 11421 O O . LEU B 1 656 ? 6.535 -53.375 -7.09 1 92.81 656 LEU B O 1
ATOM 11425 N N . HIS B 1 657 ? 4.398 -53.844 -7.633 1 87.88 657 HIS B N 1
ATOM 11426 C CA . HIS B 1 657 ? 4.656 -55.281 -7.648 1 87.88 657 HIS B CA 1
ATOM 11427 C C . HIS B 1 657 ? 5.648 -55.625 -8.75 1 87.88 657 HIS B C 1
ATOM 11429 O O . HIS B 1 657 ? 6.57 -56.438 -8.516 1 87.88 657 HIS B O 1
ATOM 11435 N N . GLY B 1 658 ? 5.379 -55.094 -9.914 1 87.38 658 GLY B N 1
ATOM 11436 C CA . GLY B 1 658 ? 6.289 -55.312 -11.016 1 87.38 658 GLY B CA 1
ATOM 11437 C C . GLY B 1 658 ? 7.688 -54.781 -10.766 1 87.38 658 GLY B C 1
ATOM 11438 O O . GLY B 1 658 ? 8.68 -55.438 -11.102 1 87.38 658 GLY B O 1
ATOM 11439 N N . LEU B 1 659 ? 7.777 -53.656 -10.18 1 92.56 659 LEU B N 1
ATOM 11440 C CA . LEU B 1 659 ? 9.062 -53.062 -9.844 1 92.56 659 LEU B CA 1
ATOM 11441 C C . LEU B 1 659 ? 9.82 -53.906 -8.836 1 92.56 659 LEU B C 1
ATOM 11443 O O . LEU B 1 659 ? 11.023 -54.125 -8.992 1 92.56 659 LEU B O 1
ATOM 11447 N N . ALA B 1 660 ? 9.102 -54.375 -7.812 1 90.38 660 ALA B N 1
ATOM 11448 C CA . ALA B 1 660 ? 9.703 -55.219 -6.801 1 90.38 660 ALA B CA 1
ATOM 11449 C C . ALA B 1 660 ? 10.234 -56.531 -7.418 1 90.38 660 ALA B C 1
ATOM 11451 O O . ALA B 1 660 ? 11.344 -56.969 -7.102 1 90.38 660 ALA B O 1
ATOM 11452 N N . ALA B 1 661 ? 9.461 -57.031 -8.312 1 86.69 661 ALA B N 1
ATOM 11453 C CA . ALA B 1 661 ? 9.852 -58.281 -8.977 1 86.69 661 ALA B CA 1
ATOM 11454 C C . ALA B 1 661 ? 11.109 -58.094 -9.82 1 86.69 661 ALA B C 1
ATOM 11456 O O . ALA B 1 661 ? 12.016 -58.906 -9.789 1 86.69 661 ALA B O 1
ATOM 11457 N N . ALA B 1 662 ? 11.141 -57.031 -10.562 1 88.75 662 ALA B N 1
ATOM 11458 C CA . ALA B 1 662 ? 12.305 -56.719 -11.398 1 88.75 662 ALA B CA 1
ATOM 11459 C C . ALA B 1 662 ? 13.555 -56.5 -10.547 1 88.75 662 ALA B C 1
ATOM 11461 O O . ALA B 1 662 ? 14.633 -56.969 -10.898 1 88.75 662 ALA B O 1
ATOM 11462 N N . LEU B 1 663 ? 13.414 -55.875 -9.414 1 90.25 663 LEU B N 1
ATOM 11463 C CA . LEU B 1 663 ? 14.539 -55.594 -8.539 1 90.25 663 LEU B CA 1
ATOM 11464 C C . LEU B 1 663 ? 15.039 -56.875 -7.863 1 90.25 663 LEU B C 1
ATOM 11466 O O . LEU B 1 663 ? 16.25 -57.062 -7.703 1 90.25 663 LEU B O 1
ATOM 11470 N N . HIS B 1 664 ? 14.102 -57.656 -7.484 1 85.81 664 HIS B N 1
ATOM 11471 C CA . HIS B 1 664 ? 14.484 -58.906 -6.867 1 85.81 664 HIS B CA 1
ATOM 11472 C C . HIS B 1 664 ? 15.273 -59.781 -7.836 1 85.81 664 HIS B C 1
ATOM 11474 O O . HIS B 1 664 ? 16.219 -60.469 -7.438 1 85.81 664 HIS B O 1
ATOM 11480 N N . SER B 1 665 ? 14.898 -59.781 -9.039 1 84.94 665 SER B N 1
ATOM 11481 C CA . SER B 1 665 ? 15.539 -60.594 -10.055 1 84.94 665 SER B CA 1
ATOM 11482 C C . SER B 1 665 ? 16.984 -60.188 -10.266 1 84.94 665 SER B C 1
ATOM 11484 O O . SER B 1 665 ? 17.844 -61.031 -10.547 1 84.94 665 SER B O 1
ATOM 11486 N N . VAL B 1 666 ? 17.328 -58.938 -10.102 1 86.44 666 VAL B N 1
ATOM 11487 C CA . VAL B 1 666 ? 18.672 -58.469 -10.391 1 86.44 666 VAL B CA 1
ATOM 11488 C C . VAL B 1 666 ? 19.5 -58.469 -9.102 1 86.44 666 VAL B C 1
ATOM 11490 O O . VAL B 1 666 ? 20.734 -58.406 -9.156 1 86.44 666 VAL B O 1
ATOM 11493 N N . ASN B 1 667 ? 18.906 -58.531 -7.98 1 83.94 667 ASN B N 1
ATOM 11494 C CA . ASN B 1 667 ? 19.625 -58.438 -6.719 1 83.94 667 ASN B CA 1
ATOM 11495 C C . ASN B 1 667 ? 19.625 -59.781 -5.988 1 83.94 667 ASN B C 1
ATOM 11497 O O . ASN B 1 667 ? 20.047 -59.875 -4.832 1 83.94 667 ASN B O 1
ATOM 11501 N N . MET B 1 668 ? 19.094 -60.938 -6.414 1 71.62 668 MET B N 1
ATOM 11502 C CA . MET B 1 668 ? 19.016 -62.25 -5.777 1 71.62 668 MET B CA 1
ATOM 11503 C C . MET B 1 668 ? 20.422 -62.719 -5.379 1 71.62 668 MET B C 1
ATOM 11505 O O . MET B 1 668 ? 20.578 -63.344 -4.324 1 71.62 668 MET B O 1
ATOM 11509 N N . ASP B 1 669 ? 21.391 -62.719 -6.379 1 58.94 669 ASP B N 1
ATOM 11510 C CA . ASP B 1 669 ? 22.656 -63.406 -6.086 1 58.94 669 ASP B CA 1
ATOM 11511 C C . ASP B 1 669 ? 23.562 -62.5 -5.254 1 58.94 669 ASP B C 1
ATOM 11513 O O . ASP B 1 669 ? 24.719 -62.844 -4.984 1 58.94 669 ASP B O 1
ATOM 11517 N N . THR B 1 670 ? 23.094 -61.281 -5.027 1 53.16 670 THR B N 1
ATOM 11518 C CA . THR B 1 670 ? 24.047 -60.438 -4.324 1 53.16 670 THR B CA 1
ATOM 11519 C C . THR B 1 670 ? 24.078 -60.781 -2.836 1 53.16 670 THR B C 1
ATOM 11521 O O . THR B 1 670 ? 23.078 -60.625 -2.139 1 53.16 670 THR B O 1
ATOM 11524 N N . GLU B 1 671 ? 24.719 -61.875 -2.42 1 45.66 671 GLU B N 1
ATOM 11525 C CA . GLU B 1 671 ? 25.062 -62.188 -1.037 1 45.66 671 GLU B CA 1
ATOM 11526 C C . GLU B 1 671 ? 25.406 -60.938 -0.249 1 45.66 671 GLU B C 1
ATOM 11528 O O . GLU B 1 671 ? 26.281 -60.156 -0.655 1 45.66 671 GLU B O 1
ATOM 11533 N N . ALA B 1 672 ? 24.391 -60.312 0.456 1 45.88 672 ALA B N 1
ATOM 11534 C CA . ALA B 1 672 ? 24.594 -59.188 1.349 1 45.88 672 ALA B CA 1
ATOM 11535 C C . ALA B 1 672 ? 25.891 -59.312 2.143 1 45.88 672 ALA B C 1
ATOM 11537 O O . ALA B 1 672 ? 26.016 -60.25 2.963 1 45.88 672 ALA B O 1
ATOM 11538 N N . GLU B 1 673 ? 26.969 -59.094 1.585 1 41.62 673 GLU B N 1
ATOM 11539 C CA . GLU B 1 673 ? 28.047 -58.969 2.562 1 41.62 673 GLU B CA 1
ATOM 11540 C C . GLU B 1 673 ? 27.688 -57.969 3.654 1 41.62 673 GLU B C 1
ATOM 11542 O O . GLU B 1 673 ? 26.984 -57 3.4 1 41.62 673 GLU B O 1
ATOM 11547 N N . GLU B 1 674 ? 27.812 -58.25 4.996 1 43.84 674 GLU B N 1
ATOM 11548 C CA . GLU B 1 674 ? 27.422 -57.75 6.312 1 43.84 674 GLU B CA 1
ATOM 11549 C C . GLU B 1 674 ? 27.438 -56.219 6.355 1 43.84 674 GLU B C 1
ATOM 11551 O O . GLU B 1 674 ? 26.672 -55.594 7.098 1 43.84 674 GLU B O 1
ATOM 11556 N N . ASP B 1 675 ? 28.547 -55.438 6.066 1 44.19 675 ASP B N 1
ATOM 11557 C CA . ASP B 1 675 ? 28.891 -54.156 6.668 1 44.19 675 ASP B CA 1
ATOM 11558 C C . ASP B 1 675 ? 28.281 -53 5.871 1 44.19 675 ASP B C 1
ATOM 11560 O O . ASP B 1 675 ? 28.297 -51.844 6.32 1 44.19 675 ASP B O 1
ATOM 11564 N N . GLU B 1 676 ? 28.562 -52.781 4.473 1 47.69 676 GLU B N 1
ATOM 11565 C CA . GLU B 1 676 ? 28.281 -51.531 3.807 1 47.69 676 GLU B CA 1
ATOM 11566 C C . GLU B 1 676 ? 26.844 -51.5 3.271 1 47.69 676 GLU B C 1
ATOM 11568 O O . GLU B 1 676 ? 26.344 -52.5 2.793 1 47.69 676 GLU B O 1
ATOM 11573 N N . PRO B 1 677 ? 26.016 -50.531 3.684 1 54.22 677 PRO B N 1
ATOM 11574 C CA . PRO B 1 677 ? 24.672 -50.438 3.121 1 54.22 677 PRO B CA 1
ATOM 11575 C C . PRO B 1 677 ? 24.625 -50.781 1.637 1 54.22 677 PRO B C 1
ATOM 11577 O O . PRO B 1 677 ? 25.328 -50.188 0.831 1 54.22 677 PRO B O 1
ATOM 11580 N N . ALA B 1 678 ? 24.375 -51.969 1.226 1 61.78 678 ALA B N 1
ATOM 11581 C CA . ALA B 1 678 ? 24.484 -52.562 -0.093 1 61.78 678 ALA B CA 1
ATOM 11582 C C . ALA B 1 678 ? 23.719 -51.781 -1.14 1 61.78 678 ALA B C 1
ATOM 11584 O O . ALA B 1 678 ? 22.562 -51.406 -0.918 1 61.78 678 ALA B O 1
ATOM 11585 N N . VAL B 1 679 ? 24.359 -51.031 -2.139 1 81.56 679 VAL B N 1
ATOM 11586 C CA . VAL B 1 679 ? 23.797 -50.406 -3.32 1 81.56 679 VAL B CA 1
ATOM 11587 C C . VAL B 1 679 ? 22.875 -51.375 -4.051 1 81.56 679 VAL B C 1
ATOM 11589 O O . VAL B 1 679 ? 23.281 -52.5 -4.348 1 81.56 679 VAL B O 1
ATOM 11592 N N . VAL B 1 680 ? 21.562 -51.031 -4.027 1 88.75 680 VAL B N 1
ATOM 11593 C CA . VAL B 1 680 ? 20.594 -51.844 -4.742 1 88.75 680 VAL B CA 1
ATOM 11594 C C . VAL B 1 680 ? 20.781 -51.688 -6.246 1 88.75 680 VAL B C 1
ATOM 11596 O O . VAL B 1 680 ? 20.828 -50.562 -6.742 1 88.75 680 VAL B O 1
ATOM 11599 N N . MET B 1 681 ? 20.969 -52.719 -6.938 1 91.06 681 MET B N 1
ATOM 11600 C CA . MET B 1 681 ? 21.156 -52.656 -8.383 1 91.06 681 MET B CA 1
ATOM 11601 C C . MET B 1 681 ? 19.812 -52.625 -9.102 1 91.06 681 MET B C 1
ATOM 11603 O O . MET B 1 681 ? 18.859 -53.281 -8.688 1 91.06 681 MET B O 1
ATOM 11607 N N . GLY B 1 682 ? 19.75 -51.75 -10.203 1 90.69 682 GLY B N 1
ATOM 11608 C CA . GLY B 1 682 ? 18.547 -51.656 -11.016 1 90.69 682 GLY B CA 1
ATOM 11609 C C . GLY B 1 682 ? 18.828 -51.781 -12.5 1 90.69 682 GLY B C 1
ATOM 11610 O O . GLY B 1 682 ? 19.938 -52.125 -12.906 1 90.69 682 GLY B O 1
ATOM 11611 N N . THR B 1 683 ? 17.797 -51.75 -13.391 1 90.25 683 THR B N 1
ATOM 11612 C CA . THR B 1 683 ? 17.844 -51.688 -14.844 1 90.25 683 THR B CA 1
ATOM 11613 C C . THR B 1 683 ? 17.391 -50.344 -15.352 1 90.25 683 THR B C 1
ATOM 11615 O O . THR B 1 683 ? 16.844 -49.531 -14.594 1 90.25 683 THR B O 1
ATOM 11618 N N . PRO B 1 684 ? 17.688 -50.062 -16.625 1 90.69 684 PRO B N 1
ATOM 11619 C CA . PRO B 1 684 ? 17.141 -48.812 -17.172 1 90.69 684 PRO B CA 1
ATOM 11620 C C . PRO B 1 684 ? 15.633 -48.719 -17.031 1 90.69 684 PRO B C 1
ATOM 11622 O O . PRO B 1 684 ? 15.094 -47.625 -16.812 1 90.69 684 PRO B O 1
ATOM 11625 N N . GLY B 1 685 ? 15.086 -49.844 -17.094 1 90.69 685 GLY B N 1
ATOM 11626 C CA . GLY B 1 685 ? 13.641 -49.875 -16.953 1 90.69 685 GLY B CA 1
ATOM 11627 C C . GLY B 1 685 ? 13.172 -49.531 -15.547 1 90.69 685 GLY B C 1
ATOM 11628 O O . GLY B 1 685 ? 12.203 -48.781 -15.359 1 90.69 685 GLY B O 1
ATOM 11629 N N . THR B 1 686 ? 13.836 -50.156 -14.523 1 94.38 686 THR B N 1
ATOM 11630 C CA . THR B 1 686 ? 13.453 -49.875 -13.141 1 94.38 686 THR B CA 1
ATOM 11631 C C . THR B 1 686 ? 13.75 -48.406 -12.781 1 94.38 686 THR B C 1
ATOM 11633 O O . THR B 1 686 ? 13 -47.781 -12.031 1 94.38 686 THR B O 1
ATOM 11636 N N . GLU B 1 687 ? 14.805 -47.906 -13.305 1 95.25 687 GLU B N 1
ATOM 11637 C CA . GLU B 1 687 ? 15.125 -46.5 -13.062 1 95.25 687 GLU B CA 1
ATOM 11638 C C . GLU B 1 687 ? 14.07 -45.594 -13.664 1 95.25 687 GLU B C 1
ATOM 11640 O O . GLU B 1 687 ? 13.633 -44.625 -13.023 1 95.25 687 GLU B O 1
ATOM 11645 N N . ARG B 1 688 ? 13.695 -45.844 -14.898 1 95.12 688 ARG B N 1
ATOM 11646 C CA . ARG B 1 688 ? 12.648 -45.094 -15.562 1 95.12 688 ARG B CA 1
ATOM 11647 C C . ARG B 1 688 ? 11.344 -45.125 -14.766 1 95.12 688 ARG B C 1
ATOM 11649 O O . ARG B 1 688 ? 10.664 -44.125 -14.609 1 95.12 688 ARG B O 1
ATOM 11656 N N . ALA B 1 689 ? 11.062 -46.312 -14.289 1 95.62 689 ALA B N 1
ATOM 11657 C CA . ALA B 1 689 ? 9.828 -46.469 -13.516 1 95.62 689 ALA B CA 1
ATOM 11658 C C . ALA B 1 689 ? 9.836 -45.594 -12.266 1 95.62 689 ALA B C 1
ATOM 11660 O O . ALA B 1 689 ? 8.836 -44.938 -11.953 1 95.62 689 ALA B O 1
ATOM 11661 N N . VAL B 1 690 ? 10.961 -45.562 -11.586 1 97.31 690 VAL B N 1
ATOM 11662 C CA . VAL B 1 690 ? 11.078 -44.781 -10.359 1 97.31 690 VAL B CA 1
ATOM 11663 C C . VAL B 1 690 ? 10.867 -43.281 -10.672 1 97.31 690 VAL B C 1
ATOM 11665 O O . VAL B 1 690 ? 10.117 -42.594 -9.977 1 97.31 690 VAL B O 1
ATOM 11668 N N . HIS B 1 691 ? 11.469 -42.781 -11.727 1 97.19 691 HIS B N 1
ATOM 11669 C CA . HIS B 1 691 ? 11.336 -41.406 -12.109 1 97.19 691 HIS B CA 1
ATOM 11670 C C . HIS B 1 691 ? 9.898 -41.062 -12.492 1 97.19 691 HIS B C 1
ATOM 11672 O O . HIS B 1 691 ? 9.359 -40.031 -12.078 1 97.19 691 HIS B O 1
ATOM 11678 N N . VAL B 1 692 ? 9.305 -41.906 -13.25 1 96.69 692 VAL B N 1
ATOM 11679 C CA . VAL B 1 692 ? 7.934 -41.656 -13.703 1 96.69 692 VAL B CA 1
ATOM 11680 C C . VAL B 1 692 ? 6.988 -41.656 -12.508 1 96.69 692 VAL B C 1
ATOM 11682 O O . VAL B 1 692 ? 6.109 -40.812 -12.406 1 96.69 692 VAL B O 1
ATOM 11685 N N . LEU B 1 693 ? 7.18 -42.656 -11.57 1 96.81 693 LEU B N 1
ATOM 11686 C CA . LEU B 1 693 ? 6.348 -42.719 -10.375 1 96.81 693 LEU B CA 1
ATOM 11687 C C . LEU B 1 693 ? 6.469 -41.438 -9.555 1 96.81 693 LEU B C 1
ATOM 11689 O O . LEU B 1 693 ? 5.465 -40.875 -9.102 1 96.81 693 LEU B O 1
ATOM 11693 N N . TYR B 1 694 ? 7.633 -41 -9.43 1 96.81 694 TYR B N 1
ATOM 11694 C CA . TYR B 1 694 ? 7.887 -39.75 -8.695 1 96.81 694 TYR B CA 1
ATOM 11695 C C . TYR B 1 694 ? 7.262 -38.562 -9.398 1 96.81 694 TYR B C 1
ATOM 11697 O O . TYR B 1 694 ? 6.594 -37.75 -8.766 1 96.81 694 TYR B O 1
ATOM 11705 N N . GLU B 1 695 ? 7.488 -38.438 -10.648 1 96.5 695 GLU B N 1
ATOM 11706 C CA . GLU B 1 695 ? 7.055 -37.281 -11.43 1 96.5 695 GLU B CA 1
ATOM 11707 C C . GLU B 1 695 ? 5.531 -37.188 -11.484 1 96.5 695 GLU B C 1
ATOM 11709 O O . GLU B 1 695 ? 4.961 -36.094 -11.312 1 96.5 695 GLU B O 1
ATOM 11714 N N . MET B 1 696 ? 4.879 -38.281 -11.672 1 95.44 696 MET B N 1
ATOM 11715 C CA . MET B 1 696 ? 3.42 -38.281 -11.672 1 95.44 696 MET B CA 1
ATOM 11716 C C . MET B 1 696 ? 2.873 -37.938 -10.289 1 95.44 696 MET B C 1
ATOM 11718 O O . MET B 1 696 ? 1.915 -37.188 -10.164 1 95.44 696 MET B O 1
ATOM 11722 N N . ALA B 1 697 ? 3.502 -38.531 -9.273 1 94.56 697 ALA B N 1
ATOM 11723 C CA . ALA B 1 697 ? 3.084 -38.219 -7.906 1 94.56 697 ALA B CA 1
ATOM 11724 C C . ALA B 1 697 ? 3.248 -36.75 -7.598 1 94.56 697 ALA B C 1
ATOM 11726 O O . ALA B 1 697 ? 2.373 -36.125 -6.98 1 94.56 697 ALA B O 1
ATOM 11727 N N . ALA B 1 698 ? 4.352 -36.219 -8.008 1 93.62 698 ALA B N 1
ATOM 11728 C CA . ALA B 1 698 ? 4.648 -34.781 -7.777 1 93.62 698 ALA B CA 1
ATOM 11729 C C . ALA B 1 698 ? 3.602 -33.906 -8.43 1 93.62 698 ALA B C 1
ATOM 11731 O O . ALA B 1 698 ? 3.025 -33.031 -7.781 1 93.62 698 ALA B O 1
ATOM 11732 N N . LEU B 1 699 ? 3.316 -34.125 -9.633 1 93 699 LEU B N 1
ATOM 11733 C CA . LEU B 1 699 ? 2.367 -33.312 -10.383 1 93 699 LEU B CA 1
ATOM 11734 C C . LEU B 1 699 ? 0.961 -33.438 -9.805 1 93 699 LEU B C 1
ATOM 11736 O O . LEU B 1 699 ? 0.243 -32.438 -9.672 1 93 699 LEU B O 1
ATOM 11740 N N . GLN B 1 700 ? 0.585 -34.594 -9.438 1 91.31 700 GLN B N 1
ATOM 11741 C CA . GLN B 1 700 ? -0.738 -34.844 -8.867 1 91.31 700 GLN B CA 1
ATOM 11742 C C . GLN B 1 700 ? -0.885 -34.156 -7.52 1 91.31 700 GLN B C 1
ATOM 11744 O O . GLN B 1 700 ? -1.996 -33.812 -7.105 1 91.31 700 GLN B O 1
ATOM 11749 N N . SER B 1 701 ? 0.24 -34 -6.883 1 89.12 701 SER B N 1
ATOM 11750 C CA . SER B 1 701 ? 0.219 -33.375 -5.57 1 89.12 701 SER B CA 1
ATOM 11751 C C . SER B 1 701 ? 0.379 -31.859 -5.68 1 89.12 701 SER B C 1
ATOM 11753 O O . SER B 1 701 ? 0.364 -31.141 -4.672 1 89.12 701 SER B O 1
ATOM 11755 N N . GLY B 1 702 ? 0.611 -31.406 -6.863 1 86.44 702 GLY B N 1
ATOM 11756 C CA . GLY B 1 702 ? 0.648 -29.969 -7.086 1 86.44 702 GLY B CA 1
ATOM 11757 C C . GLY B 1 702 ? 2.057 -29.406 -7.117 1 86.44 702 GLY B C 1
ATOM 11758 O O . GLY B 1 702 ? 2.244 -28.188 -7.133 1 86.44 702 GLY B O 1
ATOM 11759 N N . TYR B 1 703 ? 3.045 -30.219 -7.105 1 88.62 703 TYR B N 1
ATOM 11760 C CA . TYR B 1 703 ? 4.426 -29.75 -7.156 1 88.62 703 TYR B CA 1
ATOM 11761 C C . TYR B 1 703 ? 4.832 -29.406 -8.586 1 88.62 703 TYR B C 1
ATOM 11763 O O . TYR B 1 703 ? 4.266 -29.938 -9.539 1 88.62 703 TYR B O 1
ATOM 11771 N N . VAL B 1 704 ? 5.777 -28.531 -8.648 1 84.19 704 VAL B N 1
ATOM 11772 C CA . VAL B 1 704 ? 6.414 -28.234 -9.93 1 84.19 704 VAL B CA 1
ATOM 11773 C C . VAL B 1 704 ? 7.699 -29.047 -10.07 1 84.19 704 VAL B C 1
ATOM 11775 O O . VAL B 1 704 ? 8.422 -29.25 -9.086 1 84.19 704 VAL B O 1
ATOM 11778 N N . LEU B 1 705 ? 7.871 -29.531 -11.266 1 89.19 705 LEU B N 1
ATOM 11779 C CA . LEU B 1 705 ? 9.086 -30.297 -11.516 1 89.19 705 LEU B CA 1
ATOM 11780 C C . LEU B 1 705 ? 10.227 -29.406 -11.961 1 89.19 705 LEU B C 1
ATOM 11782 O O . LEU B 1 705 ? 9.992 -28.359 -12.578 1 89.19 705 LEU B O 1
ATOM 11786 N N . ASP B 1 706 ? 11.414 -29.875 -11.695 1 83.25 706 ASP B N 1
ATOM 11787 C CA . ASP B 1 706 ? 12.594 -29.109 -12.102 1 83.25 706 ASP B CA 1
ATOM 11788 C C . ASP B 1 706 ? 12.875 -29.297 -13.594 1 83.25 706 ASP B C 1
ATOM 11790 O O . ASP B 1 706 ? 13.352 -28.375 -14.258 1 83.25 706 ASP B O 1
ATOM 11794 N N . GLU B 1 707 ? 12.57 -30.469 -14.086 1 88.56 707 GLU B N 1
ATOM 11795 C CA . GLU B 1 707 ? 12.938 -30.797 -15.469 1 88.56 707 GLU B CA 1
ATOM 11796 C C . GLU B 1 707 ? 11.781 -31.453 -16.203 1 88.56 707 GLU B C 1
ATOM 11798 O O . GLU B 1 707 ? 11.758 -32.656 -16.375 1 88.56 707 GLU B O 1
ATOM 11803 N N . TYR B 1 708 ? 11.047 -30.656 -16.781 1 91.06 708 TYR B N 1
ATOM 11804 C CA . TYR B 1 708 ? 9.914 -31.172 -17.547 1 91.06 708 TYR B CA 1
ATOM 11805 C C . TYR B 1 708 ? 10.391 -31.844 -18.844 1 91.06 708 TYR B C 1
ATOM 11807 O O . TYR B 1 708 ? 9.766 -32.781 -19.312 1 91.06 708 TYR B O 1
ATOM 11815 N N . GLY B 1 709 ? 11.508 -31.344 -19.344 1 89.31 709 GLY B N 1
ATOM 11816 C CA . GLY B 1 709 ? 12.047 -31.938 -20.562 1 89.31 709 GLY B CA 1
ATOM 11817 C C . GLY B 1 709 ? 12.422 -33.406 -20.391 1 89.31 709 GLY B C 1
ATOM 11818 O O . GLY B 1 709 ? 12.078 -34.25 -21.219 1 89.31 709 GLY B O 1
ATOM 11819 N N . ALA B 1 710 ? 13.125 -33.656 -19.297 1 92 710 ALA B N 1
ATOM 11820 C CA . ALA B 1 710 ? 13.516 -35.031 -19.016 1 92 710 ALA B CA 1
ATOM 11821 C C . ALA B 1 710 ? 12.297 -35.938 -18.812 1 92 710 ALA B C 1
ATOM 11823 O O . ALA B 1 710 ? 12.266 -37.062 -19.266 1 92 710 ALA B O 1
ATOM 11824 N N . MET B 1 711 ? 11.367 -35.469 -18.125 1 94.81 711 MET B N 1
ATOM 11825 C CA . MET B 1 711 ? 10.125 -36.188 -17.922 1 94.81 711 MET B CA 1
ATOM 11826 C C . MET B 1 711 ? 9.445 -36.5 -19.25 1 94.81 711 MET B C 1
ATOM 11828 O O . MET B 1 711 ? 9.047 -37.656 -19.5 1 94.81 711 MET B O 1
ATOM 11832 N N . ALA B 1 712 ? 9.336 -35.5 -20.047 1 94.31 712 ALA B N 1
ATOM 11833 C CA . ALA B 1 712 ? 8.695 -35.656 -21.359 1 94.31 712 ALA B CA 1
ATOM 11834 C C . ALA B 1 712 ? 9.414 -36.719 -22.188 1 94.31 712 ALA B C 1
ATOM 11836 O O . ALA B 1 712 ? 8.773 -37.562 -22.828 1 94.31 712 ALA B O 1
ATOM 11837 N N . THR B 1 713 ? 10.703 -36.688 -22.172 1 92.88 713 THR B N 1
ATOM 11838 C CA . THR B 1 713 ? 11.5 -37.656 -22.922 1 92.88 713 THR B CA 1
ATOM 11839 C C . THR B 1 713 ? 11.18 -39.094 -22.469 1 92.88 713 THR B C 1
ATOM 11841 O O . THR B 1 713 ? 11.023 -40 -23.297 1 92.88 713 THR B O 1
ATOM 11844 N N . ARG B 1 714 ? 11.07 -39.312 -21.172 1 94.88 714 ARG B N 1
ATOM 11845 C CA . ARG B 1 714 ? 10.75 -40.625 -20.625 1 94.88 714 ARG B CA 1
ATOM 11846 C C . ARG B 1 714 ? 9.352 -41.062 -21.047 1 94.88 714 ARG B C 1
ATOM 11848 O O . ARG B 1 714 ? 9.156 -42.219 -21.469 1 94.88 714 ARG B O 1
ATOM 11855 N N . VAL B 1 715 ? 8.422 -40.188 -20.984 1 95.81 715 VAL B N 1
ATOM 11856 C CA . VAL B 1 715 ? 7.035 -40.531 -21.297 1 95.81 715 VAL B CA 1
ATOM 11857 C C . VAL B 1 715 ? 6.887 -40.781 -22.797 1 95.81 715 VAL B C 1
ATOM 11859 O O . VAL B 1 715 ? 6.191 -41.688 -23.219 1 95.81 715 VAL B O 1
ATOM 11862 N N . TYR B 1 716 ? 7.551 -39.938 -23.625 1 94.19 716 TYR B N 1
ATOM 11863 C CA . TYR B 1 716 ? 7.527 -40.156 -25.062 1 94.19 716 TYR B CA 1
ATOM 11864 C C . TYR B 1 716 ? 8.117 -41.531 -25.406 1 94.19 716 TYR B C 1
ATOM 11866 O O . TYR B 1 716 ? 7.625 -42.219 -26.312 1 94.19 716 TYR B O 1
ATOM 11874 N N . GLY B 1 717 ? 9.227 -41.844 -24.703 1 92.31 717 GLY B N 1
ATOM 11875 C CA . GLY B 1 717 ? 9.805 -43.188 -24.906 1 92.31 717 GLY B CA 1
ATOM 11876 C C . GLY B 1 717 ? 8.82 -44.312 -24.656 1 92.31 717 GLY B C 1
ATOM 11877 O O . GLY B 1 717 ? 8.75 -45.25 -25.422 1 92.31 717 GLY B O 1
ATOM 11878 N N . LEU B 1 718 ? 8.047 -44.188 -23.594 1 93.06 718 LEU B N 1
ATOM 11879 C CA . LEU B 1 718 ? 7.023 -45.188 -23.266 1 93.06 718 LEU B CA 1
ATOM 11880 C C . LEU B 1 718 ? 5.949 -45.219 -24.344 1 93.06 718 LEU B C 1
ATOM 11882 O O . LEU B 1 718 ? 5.516 -46.312 -24.75 1 93.06 718 LEU B O 1
ATOM 11886 N N . LEU B 1 719 ? 5.523 -44.062 -24.797 1 93.44 719 LEU B N 1
ATOM 11887 C CA . LEU B 1 719 ? 4.48 -43.969 -25.812 1 93.44 719 LEU B CA 1
ATOM 11888 C C . LEU B 1 719 ? 4.945 -44.562 -27.141 1 93.44 719 LEU B C 1
ATOM 11890 O O . LEU B 1 719 ? 4.191 -45.281 -27.812 1 93.44 719 LEU B O 1
ATOM 11894 N N . GLU B 1 720 ? 6.164 -44.188 -27.531 1 90.06 720 GLU B N 1
ATOM 11895 C CA . GLU B 1 720 ? 6.742 -44.688 -28.766 1 90.06 720 GLU B CA 1
ATOM 11896 C C . GLU B 1 720 ? 6.777 -46.219 -28.766 1 90.06 720 GLU B C 1
ATOM 11898 O O . GLU B 1 720 ? 6.453 -46.844 -29.766 1 90.06 720 GLU B O 1
ATOM 11903 N N . GLU B 1 721 ? 7.172 -46.781 -27.625 1 86.25 721 GLU B N 1
ATOM 11904 C CA . GLU B 1 721 ? 7.25 -48.219 -27.5 1 86.25 721 GLU B CA 1
ATOM 11905 C C . GLU B 1 721 ? 5.871 -48.875 -27.641 1 86.25 721 GLU B C 1
ATOM 11907 O O . GLU B 1 721 ? 5.727 -49.906 -28.297 1 86.25 721 GLU B O 1
ATOM 11912 N N . THR B 1 722 ? 4.875 -48.281 -27.109 1 84.31 722 THR B N 1
ATOM 11913 C CA . THR B 1 722 ? 3.523 -48.812 -27.141 1 84.31 722 THR B CA 1
ATOM 11914 C C . THR B 1 722 ? 2.92 -48.688 -28.531 1 84.31 722 THR B C 1
ATOM 11916 O O . THR B 1 722 ? 2.244 -49.594 -29.031 1 84.31 722 THR B O 1
ATOM 11919 N N . LEU B 1 723 ? 3.17 -47.562 -29.219 1 83.75 723 LEU B N 1
ATOM 11920 C CA . LEU B 1 723 ? 2.646 -47.344 -30.562 1 83.75 723 LEU B CA 1
ATOM 11921 C C . LEU B 1 723 ? 3.324 -48.25 -31.578 1 83.75 723 LEU B C 1
ATOM 11923 O O . LEU B 1 723 ? 2.686 -48.719 -32.531 1 83.75 723 LEU B O 1
ATOM 11927 N N . ALA B 1 724 ? 4.629 -48.406 -31.359 1 81 724 ALA B N 1
ATOM 11928 C CA . ALA B 1 724 ? 5.367 -49.281 -32.25 1 81 724 ALA B CA 1
ATOM 11929 C C . ALA B 1 724 ? 4.809 -50.719 -32.219 1 81 724 ALA B C 1
ATOM 11931 O O . ALA B 1 724 ? 4.734 -51.375 -33.25 1 81 724 ALA B O 1
ATOM 11932 N N . GLU B 1 725 ? 4.395 -51.094 -31.078 1 79.12 725 GLU B N 1
ATOM 11933 C CA . GLU B 1 725 ? 3.812 -52.406 -30.938 1 79.12 725 GLU B CA 1
ATOM 11934 C C . GLU B 1 725 ? 2.447 -52.5 -31.609 1 79.12 725 GLU B C 1
ATOM 11936 O O . GLU B 1 725 ? 2.107 -53.531 -32.219 1 79.12 725 GLU B O 1
ATOM 11941 N N . GLU B 1 726 ? 1.731 -51.438 -31.625 1 77.56 726 GLU B N 1
ATOM 11942 C CA . GLU B 1 726 ? 0.4 -51.406 -32.219 1 77.56 726 GLU B CA 1
ATOM 11943 C C . GLU B 1 726 ? 0.481 -51.344 -33.75 1 77.56 726 GLU B C 1
ATOM 11945 O O . GLU B 1 726 ? -0.421 -51.812 -34.438 1 77.56 726 GLU B O 1
ATOM 11950 N N . THR B 1 727 ? 1.534 -50.75 -34.25 1 76.38 727 THR B N 1
ATOM 11951 C CA . THR B 1 727 ? 1.623 -50.531 -35.719 1 76.38 727 THR B CA 1
ATOM 11952 C C . THR B 1 727 ? 2.557 -51.562 -36.344 1 76.38 727 THR B C 1
ATOM 11954 O O . THR B 1 727 ? 2.936 -51.406 -37.5 1 76.38 727 THR B O 1
ATOM 11957 N N . LYS B 1 728 ? 2.977 -52.406 -35.531 1 76.31 728 LYS B N 1
ATOM 11958 C CA . LYS B 1 728 ? 3.828 -53.469 -36.094 1 76.31 728 LYS B CA 1
ATOM 11959 C C . LYS B 1 728 ? 3.15 -54.156 -37.281 1 76.31 728 LYS B C 1
ATOM 11961 O O . LYS B 1 728 ? 2.025 -54.656 -37.156 1 76.31 728 LYS B O 1
ATOM 11966 N N . GLY B 1 729 ? 3.697 -54.125 -38.5 1 65.06 729 GLY B N 1
ATOM 11967 C CA . GLY B 1 729 ? 3.227 -54.781 -39.688 1 65.06 729 GLY B CA 1
ATOM 11968 C C . GLY B 1 729 ? 2.467 -53.875 -40.625 1 65.06 729 GLY B C 1
ATOM 11969 O O . GLY B 1 729 ? 2.078 -54.25 -41.719 1 65.06 729 GLY B O 1
ATOM 11970 N N . LEU B 1 730 ? 2.062 -52.656 -40.094 1 62.12 730 LEU B N 1
ATOM 11971 C CA . LEU B 1 730 ? 1.308 -51.75 -40.938 1 62.12 730 LEU B CA 1
ATOM 11972 C C . LEU B 1 730 ? 2.242 -50.969 -41.844 1 62.12 730 LEU B C 1
ATOM 11974 O O . LEU B 1 730 ? 3.311 -50.531 -41.438 1 62.12 730 LEU B O 1
ATOM 11978 N N . GLU B 1 731 ? 2.369 -51.281 -43.156 1 50.59 731 GLU B N 1
ATOM 11979 C CA . GLU B 1 731 ? 3.17 -50.594 -44.156 1 50.59 731 GLU B CA 1
ATOM 11980 C C . GLU B 1 731 ? 2.783 -49.125 -44.219 1 50.59 731 GLU B C 1
ATOM 11982 O O . GLU B 1 731 ? 1.602 -48.781 -44.344 1 50.59 731 GLU B O 1
ATOM 11987 N N . VAL B 1 732 ? 3.461 -48.281 -43.688 1 49.25 732 VAL B N 1
ATOM 11988 C CA . VAL B 1 732 ? 3.201 -46.844 -43.844 1 49.25 732 VAL B CA 1
ATOM 11989 C C . VAL B 1 732 ? 3.359 -46.469 -45.312 1 49.25 732 VAL B C 1
ATOM 11991 O O . VAL B 1 732 ? 4.402 -46.719 -45.906 1 49.25 732 VAL B O 1
ATOM 11994 N N . PRO B 1 733 ? 2.365 -46.25 -46.156 1 41.19 733 PRO B N 1
ATOM 11995 C CA . PRO B 1 733 ? 2.584 -45.875 -47.562 1 41.19 733 PRO B CA 1
ATOM 11996 C C . PRO B 1 733 ? 3.598 -44.719 -47.719 1 41.19 733 PRO B C 1
ATOM 11998 O O . PRO B 1 733 ? 3.57 -43.75 -46.938 1 41.19 733 PRO B O 1
ATOM 12001 N N . VAL B 1 734 ? 4.805 -45.094 -48.125 1 38.03 734 VAL B N 1
ATOM 12002 C CA . VAL B 1 734 ? 5.754 -44.031 -48.5 1 38.03 734 VAL B CA 1
ATOM 12003 C C . VAL B 1 734 ? 5.105 -43.094 -49.5 1 38.03 734 VAL B C 1
ATOM 12005 O O . VAL B 1 734 ? 4.48 -43.531 -50.469 1 38.03 734 VAL B O 1
ATOM 12008 N N . PRO B 1 735 ? 4.898 -41.906 -49.281 1 36.84 735 PRO B N 1
ATOM 12009 C CA . PRO B 1 735 ? 4.281 -41.031 -50.25 1 36.84 735 PRO B CA 1
ATOM 12010 C C . PRO B 1 735 ? 4.98 -41.094 -51.625 1 36.84 735 PRO B C 1
ATOM 12012 O O . PRO B 1 735 ? 6.215 -41.062 -51.688 1 36.84 735 PRO B O 1
ATOM 12015 N N . VAL B 1 736 ? 4.375 -41.719 -52.656 1 31.91 736 VAL B N 1
ATOM 12016 C CA . VAL B 1 736 ? 4.824 -41.562 -54.031 1 31.91 736 VAL B CA 1
ATOM 12017 C C . VAL B 1 736 ? 4.941 -40.094 -54.375 1 31.91 736 VAL B C 1
ATOM 12019 O O . VAL B 1 736 ? 4.105 -39.281 -53.969 1 31.91 736 VAL B O 1
ATOM 12022 N N . ALA B 1 737 ? 6.039 -39.625 -55 1 31.8 737 ALA B N 1
ATOM 12023 C CA . ALA B 1 737 ? 6.395 -38.344 -55.594 1 31.8 737 ALA B CA 1
ATOM 12024 C C . ALA B 1 737 ? 5.348 -37.875 -56.594 1 31.8 737 ALA B C 1
ATOM 12026 O O . ALA B 1 737 ? 5.172 -38.5 -57.625 1 31.8 737 ALA B O 1
ATOM 12027 N N . GLU B 1 738 ? 4.102 -37.438 -56.25 1 28.36 738 GLU B N 1
ATOM 12028 C CA . GLU B 1 738 ? 3.143 -37.031 -57.281 1 28.36 738 GLU B CA 1
ATOM 12029 C C . GLU B 1 738 ? 3.783 -36.094 -58.281 1 28.36 738 GLU B C 1
ATOM 12031 O O . GLU B 1 738 ? 4.738 -35.375 -57.969 1 28.36 738 GLU B O 1
ATOM 12036 N N . GLU B 1 739 ? 3.436 -36.281 -59.594 1 27.94 739 GLU B N 1
ATOM 12037 C CA . GLU B 1 739 ? 3.656 -35.594 -60.875 1 27.94 739 GLU B CA 1
ATOM 12038 C C . GLU B 1 739 ? 3.414 -34.094 -60.75 1 27.94 739 GLU B C 1
ATOM 12040 O O . GLU B 1 739 ? 2.658 -33.656 -59.875 1 27.94 739 GLU B O 1
ATOM 12045 N N . GLU B 1 740 ? 4.09 -33.25 -61.594 1 26.38 740 GLU B N 1
ATOM 12046 C CA . GLU B 1 740 ? 4.219 -31.812 -61.844 1 26.38 740 GLU B CA 1
ATOM 12047 C C . GLU B 1 740 ? 2.861 -31.172 -62.125 1 26.38 740 GLU B C 1
ATOM 12049 O O . GLU B 1 740 ? 2.205 -31.5 -63.094 1 26.38 740 GLU B O 1
ATOM 12054 N N . TRP B 1 741 ? 1.968 -30.922 -61.25 1 24.56 741 TRP B N 1
ATOM 12055 C CA . TRP B 1 741 ? 0.702 -30.312 -61.625 1 24.56 741 TRP B CA 1
ATOM 12056 C C . TRP B 1 741 ? 0.938 -29.031 -62.438 1 24.56 741 TRP B C 1
ATOM 12058 O O . TRP B 1 741 ? 1.834 -28.25 -62.125 1 24.56 741 TRP B O 1
ATOM 12068 N N . PRO B 1 742 ? 0.485 -29.016 -63.656 1 26.66 742 PRO B N 1
ATOM 12069 C CA . PRO B 1 742 ? 0.679 -27.906 -64.562 1 26.66 742 PRO B CA 1
ATOM 12070 C C . PRO B 1 742 ? 0.321 -26.547 -63.969 1 26.66 742 PRO B C 1
ATOM 12072 O O . PRO B 1 742 ? -0.459 -26.484 -63.031 1 26.66 742 PRO B O 1
ATOM 12075 N N . GLU B 1 743 ? 1.112 -25.516 -64.25 1 24.42 743 GLU B N 1
ATOM 12076 C CA . GLU B 1 743 ? 1.088 -24.109 -63.875 1 24.42 743 GLU B CA 1
ATOM 12077 C C . GLU B 1 743 ? -0.256 -23.469 -64.188 1 24.42 743 GLU B C 1
ATOM 12079 O O . GLU B 1 743 ? -0.59 -23.266 -65.375 1 24.42 743 GLU B O 1
ATOM 12084 N N . MET B 1 744 ? -1.396 -24.016 -63.625 1 22.22 744 MET B N 1
ATOM 12085 C CA . MET B 1 744 ? -2.637 -23.375 -64.062 1 22.22 744 MET B CA 1
ATOM 12086 C C . MET B 1 744 ? -2.537 -21.859 -63.969 1 22.22 744 MET B C 1
ATOM 12088 O O . MET B 1 744 ? -2.025 -21.328 -62.969 1 22.22 744 MET B O 1
ATOM 12092 N N . ASP B 1 745 ? -2.639 -21.188 -65.062 1 22.69 745 ASP B N 1
ATOM 12093 C CA . ASP B 1 745 ? -2.703 -19.781 -65.438 1 22.69 745 ASP B CA 1
ATOM 12094 C C . ASP B 1 745 ? -3.734 -19.047 -64.625 1 22.69 745 ASP B C 1
ATOM 12096 O O . ASP B 1 745 ? -4.883 -19.484 -64.5 1 22.69 745 ASP B O 1
ATOM 12100 N N . SER B 1 746 ? -3.299 -18.406 -63.531 1 23.12 746 SER B N 1
ATOM 12101 C CA . SER B 1 746 ? -3.979 -17.641 -62.5 1 23.12 746 SER B CA 1
ATOM 12102 C C . SER B 1 746 ? -4.918 -16.609 -63.094 1 23.12 746 SER B C 1
ATOM 12104 O O . SER B 1 746 ? -5.23 -15.602 -62.469 1 23.12 746 SER B O 1
ATOM 12106 N N . GLU B 1 747 ? -5.199 -16.828 -64.438 1 21.81 747 GLU B N 1
ATOM 12107 C CA . GLU B 1 747 ? -5.867 -15.609 -64.875 1 21.81 747 GLU B CA 1
ATOM 12108 C C . GLU B 1 747 ? -7.125 -15.328 -64.062 1 21.81 747 GLU B C 1
ATOM 12110 O O . GLU B 1 747 ? -7.324 -14.203 -63.594 1 21.81 747 GLU B O 1
ATOM 12115 N N . GLU B 1 748 ? -8.258 -15.961 -64.562 1 21.41 748 GLU B N 1
ATOM 12116 C CA . GLU B 1 748 ? -9.539 -15.273 -64.688 1 21.41 748 GLU B CA 1
ATOM 12117 C C . GLU B 1 748 ? -10.289 -15.328 -63.344 1 21.41 748 GLU B C 1
ATOM 12119 O O . GLU B 1 748 ? -11.016 -16.281 -63.062 1 21.41 748 GLU B O 1
ATOM 12124 N N . GLU B 1 749 ? -9.758 -15.312 -62.156 1 20.05 749 GLU B N 1
ATOM 12125 C CA . GLU B 1 749 ? -10.531 -15.453 -60.906 1 20.05 749 GLU B CA 1
ATOM 12126 C C . GLU B 1 749 ? -11.609 -14.375 -60.812 1 20.05 749 GLU B C 1
ATOM 12128 O O . GLU B 1 749 ? -11.438 -13.391 -60.094 1 20.05 749 GLU B O 1
ATOM 12133 N N . GLU B 1 750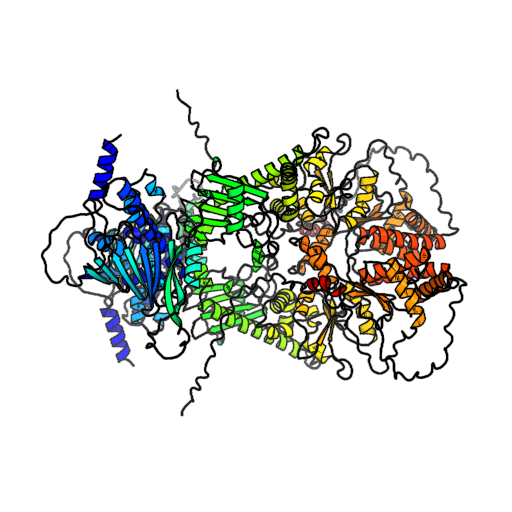 ? -12.195 -13.984 -61.906 1 20.33 750 GLU B N 1
ATOM 12134 C CA . GLU B 1 750 ? -13.078 -12.836 -61.688 1 20.33 750 GLU B CA 1
ATOM 12135 C C . GLU B 1 750 ? -14.133 -13.156 -60.625 1 20.33 750 GLU B C 1
ATOM 12137 O O . GLU B 1 750 ? -14.312 -12.391 -59.688 1 20.33 750 GLU B O 1
ATOM 12142 N N . GLU B 1 751 ? -15.25 -13.617 -61.031 1 19.84 751 GLU B N 1
ATOM 12143 C CA . GLU B 1 751 ? -16.562 -12.984 -60.844 1 19.84 751 GLU B CA 1
ATOM 12144 C C . GLU B 1 751 ? -17.219 -13.438 -59.562 1 19.84 751 GLU B C 1
ATOM 12146 O O . GLU B 1 751 ? -17.719 -12.609 -58.781 1 19.84 751 GLU B O 1
ATOM 12151 N N . TYR B 1 752 ? -17.844 -14.633 -59.469 1 19.83 752 TYR B N 1
ATOM 12152 C CA . TYR B 1 752 ? -19.25 -14.773 -59.094 1 19.83 752 TYR B CA 1
ATOM 12153 C C . TYR B 1 752 ? -19.359 -14.953 -57.562 1 19.83 752 TYR B C 1
ATOM 12155 O O . TYR B 1 752 ? -20.359 -15.484 -57.094 1 19.83 752 TYR B O 1
ATOM 12163 N N . TYR B 1 753 ? -18.406 -14.883 -56.75 1 19.39 753 TYR B N 1
ATOM 12164 C CA . TYR B 1 753 ? -18.75 -15.469 -55.438 1 19.39 753 TYR B CA 1
ATOM 12165 C C . TYR B 1 753 ? -19.859 -14.68 -54.75 1 19.39 753 TYR B C 1
ATOM 12167 O O . TYR B 1 753 ? -19.797 -13.453 -54.656 1 19.39 753 TYR B O 1
ATOM 12175 N N . PRO B 1 754 ? -21.016 -15.219 -54.531 1 19.98 754 PRO B N 1
ATOM 12176 C CA . PRO B 1 754 ? -22.219 -14.578 -54.031 1 19.98 754 PRO B CA 1
ATOM 12177 C C . PRO B 1 754 ? -22 -13.852 -52.719 1 19.98 754 PRO B C 1
ATOM 12179 O O . PRO B 1 754 ? -21.047 -14.156 -52 1 19.98 754 PRO B O 1
ATOM 12182 N N . GLU B 1 755 ? -22.828 -12.781 -52.156 1 19.33 755 GLU B N 1
ATOM 12183 C CA . GLU B 1 755 ? -22.938 -11.641 -51.25 1 19.33 755 GLU B CA 1
ATOM 12184 C C . GLU B 1 755 ? -23.016 -12.102 -49.812 1 19.33 755 GLU B C 1
ATOM 12186 O O . GLU B 1 755 ? -23.125 -11.281 -48.906 1 19.33 755 GLU B O 1
ATOM 12191 N N . ALA B 1 756 ? -23.25 -13.352 -49.406 1 20.12 756 ALA B N 1
ATOM 12192 C CA . ALA B 1 756 ? -23.859 -13.508 -48.094 1 20.12 756 ALA B CA 1
ATOM 12193 C C . ALA B 1 756 ? -22.922 -12.992 -47 1 20.12 756 ALA B C 1
ATOM 12195 O O . ALA B 1 756 ? -22 -13.695 -46.594 1 20.12 756 ALA B O 1
ATOM 12196 N N . GLU B 1 757 ? -22.203 -11.766 -47 1 20.44 757 GLU B N 1
ATOM 12197 C CA . GLU B 1 757 ? -21.172 -11.008 -46.281 1 20.44 757 GLU B CA 1
ATOM 12198 C C . GLU B 1 757 ? -21.578 -10.789 -44.812 1 20.44 757 GLU B C 1
ATOM 12200 O O . GLU B 1 757 ? -20.703 -10.609 -43.938 1 20.44 757 GLU B O 1
ATOM 12205 N N . ALA B 1 758 ? -22.828 -10.406 -44.406 1 19.67 758 ALA B N 1
ATOM 12206 C CA . ALA B 1 758 ? -23.125 -9.258 -43.562 1 19.67 758 ALA B CA 1
ATOM 12207 C C . ALA B 1 758 ? -23 -9.617 -42.094 1 19.67 758 ALA B C 1
ATOM 12209 O O . ALA B 1 758 ? -22.484 -8.844 -41.281 1 19.67 758 ALA B O 1
ATOM 12210 N N . GLU B 1 759 ? -23.75 -10.656 -41.562 1 20.41 759 GLU B N 1
ATOM 12211 C CA . GLU B 1 759 ? -24.312 -10.5 -40.219 1 20.41 759 GLU B CA 1
ATOM 12212 C C . GLU B 1 759 ? -23.281 -10.844 -39.156 1 20.41 759 GLU B C 1
ATOM 12214 O O . GLU B 1 759 ? -23.516 -10.57 -37.969 1 20.41 759 GLU B O 1
ATOM 12219 N N . ALA B 1 760 ? -22.422 -11.734 -39.344 1 20.67 760 ALA B N 1
ATOM 12220 C CA . ALA B 1 760 ? -21.656 -12.32 -38.219 1 20.67 760 ALA B CA 1
ATOM 12221 C C . ALA B 1 760 ? -20.672 -11.312 -37.656 1 20.67 760 ALA B C 1
ATOM 12223 O O . ALA B 1 760 ? -19.812 -11.664 -36.844 1 20.67 760 ALA B O 1
ATOM 12224 N N . GLU B 1 761 ? -20.531 -10.07 -38.156 1 22.02 761 GLU B N 1
ATOM 12225 C CA . GLU B 1 761 ? -19.5 -9.102 -37.812 1 22.02 761 GLU B CA 1
ATOM 12226 C C . GLU B 1 761 ? -19.609 -8.656 -36.375 1 22.02 761 GLU B C 1
ATOM 12228 O O . GLU B 1 761 ? -18.719 -7.961 -35.844 1 22.02 761 GLU B O 1
ATOM 12233 N N . ALA B 1 762 ? -20.875 -8.641 -35.812 1 23.91 762 ALA B N 1
ATOM 12234 C CA . ALA B 1 762 ? -21.031 -7.742 -34.688 1 23.91 762 ALA B CA 1
ATOM 12235 C C . ALA B 1 762 ? -20.266 -8.25 -33.469 1 23.91 762 ALA B C 1
ATOM 12237 O O . ALA B 1 762 ? -19.766 -7.461 -32.656 1 23.91 762 ALA B O 1
ATOM 12238 N N . GLU B 1 763 ? -20.5 -9.492 -33.094 1 22.41 763 GLU B N 1
ATOM 12239 C CA . GLU B 1 763 ? -20.266 -9.805 -31.688 1 22.41 763 GLU B CA 1
ATOM 12240 C C . GLU B 1 763 ? -18.766 -9.891 -31.375 1 22.41 763 GLU B C 1
ATOM 12242 O O . GLU B 1 763 ? -18.375 -10.242 -30.266 1 22.41 763 GLU B O 1
ATOM 12247 N N . ALA B 1 764 ? -17.875 -10.039 -32.312 1 24.53 764 ALA B N 1
ATOM 12248 C CA . ALA B 1 764 ? -16.453 -10.281 -32.125 1 24.53 764 ALA B CA 1
ATOM 12249 C C . ALA B 1 764 ? -15.773 -9.078 -31.453 1 24.53 764 ALA B C 1
ATOM 12251 O O . ALA B 1 764 ? -14.562 -9.086 -31.234 1 24.53 764 ALA B O 1
ATOM 12252 N N . ASP B 1 765 ? -16.391 -7.914 -31.609 1 23.88 765 ASP B N 1
ATOM 12253 C CA . ASP B 1 765 ? -15.672 -6.676 -31.328 1 23.88 765 ASP B CA 1
ATOM 12254 C C . ASP B 1 765 ? -15.25 -6.598 -29.875 1 23.88 765 ASP B C 1
ATOM 12256 O O . ASP B 1 765 ? -14.555 -5.668 -29.469 1 23.88 765 ASP B O 1
ATOM 12260 N N . GLU B 1 766 ? -16.125 -7.199 -29.031 1 25.94 766 GLU B N 1
ATOM 12261 C CA . GLU B 1 766 ? -15.984 -6.73 -27.656 1 25.94 766 GLU B CA 1
ATOM 12262 C C . GLU B 1 766 ? -14.688 -7.238 -27.031 1 25.94 766 GLU B C 1
ATOM 12264 O O . GLU B 1 766 ? -14.414 -6.961 -25.859 1 25.94 766 GLU B O 1
ATOM 12269 N N . TYR B 1 767 ? -14.141 -8.281 -27.594 1 25.67 767 TYR B N 1
ATOM 12270 C CA . TYR B 1 767 ? -13.125 -9 -26.812 1 25.67 767 TYR B CA 1
ATOM 12271 C C . TYR B 1 767 ? -11.789 -8.273 -26.859 1 25.67 767 TYR B C 1
ATOM 12273 O O . TYR B 1 767 ? -10.766 -8.82 -26.438 1 25.67 767 TYR B O 1
ATOM 12281 N N . ASP B 1 768 ? -11.695 -7.293 -27.672 1 27.42 768 ASP B N 1
ATOM 12282 C CA . ASP B 1 768 ? -10.32 -6.938 -28.016 1 27.42 768 ASP B CA 1
ATOM 12283 C C . ASP B 1 768 ? -9.523 -6.566 -26.766 1 27.42 768 ASP B C 1
ATOM 12285 O O . ASP B 1 768 ? -8.297 -6.441 -26.812 1 27.42 768 ASP B O 1
ATOM 12289 N N . ALA B 1 769 ? -10.117 -5.668 -25.953 1 25.09 769 ALA B N 1
ATOM 12290 C CA . ALA B 1 769 ? -9.188 -4.938 -25.094 1 25.09 769 ALA B CA 1
ATOM 12291 C C . ALA B 1 769 ? -8.656 -5.824 -23.984 1 25.09 769 ALA B C 1
ATOM 12293 O O . ALA B 1 769 ? -9.406 -6.219 -23.078 1 25.09 769 ALA B O 1
ATOM 12294 N N . ILE B 1 770 ? -7.82 -6.75 -24.297 1 27.25 770 ILE B N 1
ATOM 12295 C CA . ILE B 1 770 ? -7.156 -7.301 -23.109 1 27.25 770 ILE B CA 1
ATOM 12296 C C . ILE B 1 770 ? -6.836 -6.176 -22.125 1 27.25 770 ILE B C 1
ATOM 12298 O O . ILE B 1 770 ? -6.145 -5.215 -22.484 1 27.25 770 ILE B O 1
ATOM 12302 N N . PRO B 1 771 ? -7.707 -5.91 -21.203 1 30 771 PRO B N 1
ATOM 12303 C CA . PRO B 1 771 ? -7.332 -4.816 -20.312 1 30 771 PRO B CA 1
ATOM 12304 C C . PRO B 1 771 ? -5.844 -4.82 -19.953 1 30 771 PRO B C 1
ATOM 12306 O O . PRO B 1 771 ? -5.207 -5.879 -19.969 1 30 771 PRO B O 1
ATOM 12309 N N . ASP B 1 772 ? -5.113 -3.812 -20.438 1 30.22 772 ASP B N 1
ATOM 12310 C CA . ASP B 1 772 ? -3.74 -3.572 -20 1 30.22 772 ASP B CA 1
ATOM 12311 C C . ASP B 1 772 ? -3.504 -4.129 -18.594 1 30.22 772 ASP B C 1
ATOM 12313 O O . ASP B 1 772 ? -4.211 -3.771 -17.656 1 30.22 772 ASP B O 1
ATOM 12317 N N . MET B 1 773 ? -3.307 -5.332 -18.562 1 29.45 773 MET B N 1
ATOM 12318 C CA . MET B 1 773 ? -2.949 -5.965 -17.297 1 29.45 773 MET B CA 1
ATOM 12319 C C . MET B 1 773 ? -2.004 -5.082 -16.484 1 29.45 773 MET B C 1
ATOM 12321 O O . MET B 1 773 ? -0.814 -4.992 -16.797 1 29.45 773 MET B O 1
ATOM 12325 N N . ASP B 1 774 ? -2.385 -3.881 -16.234 1 29.34 774 ASP B N 1
ATOM 12326 C CA . ASP B 1 774 ? -1.567 -3.057 -15.359 1 29.34 774 ASP B CA 1
ATOM 12327 C C . ASP B 1 774 ? -1.11 -3.848 -14.133 1 29.34 774 ASP B C 1
ATOM 12329 O O . ASP B 1 774 ? -1.933 -4.418 -13.414 1 29.34 774 ASP B O 1
ATOM 12333 N N . LEU B 1 775 ? -0.136 -4.504 -14.375 1 27.25 775 LEU B N 1
ATOM 12334 C CA . LEU B 1 775 ? 0.444 -4.805 -13.07 1 27.25 775 LEU B CA 1
ATOM 12335 C C . LEU B 1 775 ? 0.246 -3.639 -12.109 1 27.25 775 LEU B C 1
ATOM 12337 O O . LEU B 1 775 ? 0.536 -2.49 -12.445 1 27.25 775 LEU B O 1
ATOM 12341 N N . GLU B 1 776 ? -0.783 -3.648 -11.445 1 28.59 776 GLU B N 1
ATOM 12342 C CA . GLU B 1 776 ? -1.225 -2.59 -10.547 1 28.59 776 GLU B CA 1
ATOM 12343 C C . GLU B 1 776 ? -0.039 -1.934 -9.844 1 28.59 776 GLU B C 1
ATOM 12345 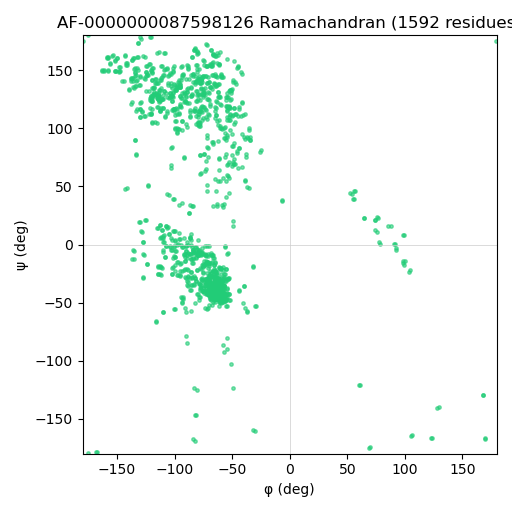O O . GLU B 1 776 ? 0.389 -2.387 -8.781 1 28.59 776 GLU B O 1
ATOM 12350 N N . ILE B 1 777 ? 1.035 -1.548 -10.711 1 24.27 777 ILE B N 1
ATOM 12351 C CA . ILE B 1 777 ? 1.974 -0.621 -10.086 1 24.27 777 ILE B CA 1
ATOM 12352 C C . ILE B 1 777 ? 1.349 0.77 -10.008 1 24.27 777 ILE B C 1
ATOM 12354 O O . ILE B 1 777 ? 1.006 1.365 -11.031 1 24.27 777 ILE B O 1
ATOM 12358 N N . VAL B 1 778 ? 0.529 1.064 -9.164 1 24.11 778 VAL B N 1
ATOM 12359 C CA . VAL B 1 778 ? -0.263 2.275 -8.984 1 24.11 778 VAL B CA 1
ATOM 12360 C C . VAL B 1 778 ? 0.637 3.504 -9.086 1 24.11 778 VAL B C 1
ATOM 12362 O O . VAL B 1 778 ? 1.504 3.721 -8.234 1 24.11 778 VAL B O 1
ATOM 12365 N N . ASP B 1 779 ? 1.181 3.842 -10.281 1 24.88 779 ASP B N 1
ATOM 12366 C CA . ASP B 1 779 ? 1.916 5.094 -10.438 1 24.88 779 ASP B CA 1
ATOM 12367 C C . ASP B 1 779 ? 0.966 6.289 -10.469 1 24.88 779 ASP B C 1
ATOM 12369 O O . ASP B 1 779 ? 0.217 6.469 -11.43 1 24.88 779 ASP B O 1
ATOM 12373 N N . VAL B 1 780 ? 0.216 6.652 -9.531 1 22.91 780 VAL B N 1
ATOM 12374 C CA . VAL B 1 780 ? -0.67 7.793 -9.742 1 22.91 780 VAL B CA 1
ATOM 12375 C C . VAL B 1 780 ? 0.159 9.055 -9.984 1 22.91 780 VAL B C 1
ATOM 12377 O O . VAL B 1 780 ? 0.6 9.703 -9.031 1 22.91 780 VAL B O 1
ATOM 12380 N N . ILE B 1 781 ? 1.329 9.062 -10.633 1 22.78 781 ILE B N 1
ATOM 12381 C CA . ILE B 1 781 ? 1.953 10.383 -10.633 1 22.78 781 ILE B CA 1
ATOM 12382 C C . ILE B 1 781 ? 1.17 11.32 -11.539 1 22.78 781 ILE B C 1
ATOM 12384 O O . ILE B 1 781 ? 0.892 10.992 -12.695 1 22.78 781 ILE B O 1
ATOM 12388 N N . PRO B 1 782 ? 0.524 12.297 -11.008 1 23.58 782 PRO B N 1
ATOM 12389 C CA . PRO B 1 782 ? -0.141 13.281 -11.867 1 23.58 782 PRO B CA 1
ATOM 12390 C C . PRO B 1 782 ? 0.798 13.883 -12.914 1 23.58 782 PRO B C 1
ATOM 12392 O O . PRO B 1 782 ? 2.002 14.008 -12.664 1 23.58 782 PRO B O 1
ATOM 12395 N N . GLU B 1 783 ? 0.541 13.742 -14.133 1 25 783 GLU B N 1
ATOM 12396 C CA . GLU B 1 783 ? 1.229 14.258 -15.312 1 25 783 GLU B CA 1
ATOM 12397 C C . GLU B 1 783 ? 1.487 15.758 -15.195 1 25 783 GLU B C 1
ATOM 12399 O O . GLU B 1 783 ? 0.548 16.547 -15.078 1 25 783 GLU B O 1
ATOM 12404 N N . ALA B 1 784 ? 2.605 16.234 -14.539 1 22.98 784 ALA B N 1
ATOM 12405 C CA . ALA B 1 784 ? 2.934 17.656 -14.586 1 22.98 784 ALA B CA 1
ATOM 12406 C C . ALA B 1 784 ? 3.039 18.156 -16.031 1 22.98 784 ALA B C 1
ATOM 12408 O O . ALA B 1 784 ? 3.584 17.453 -16.891 1 22.98 784 ALA B O 1
ATOM 12409 N N . GLU B 1 785 ? 2.242 19.078 -16.438 1 22.86 785 GLU B N 1
ATOM 12410 C CA . GLU B 1 785 ? 2.254 19.797 -17.703 1 22.86 785 GLU B CA 1
ATOM 12411 C C . GLU B 1 785 ? 3.635 20.391 -18 1 22.86 785 GLU B C 1
ATOM 12413 O O . GLU B 1 785 ? 4.285 20.922 -17.094 1 22.86 785 GLU B O 1
ATOM 12418 N N . GLU B 1 786 ? 4.371 19.984 -18.953 1 23.8 786 GLU B N 1
ATOM 12419 C CA . GLU B 1 786 ? 5.645 20.359 -19.562 1 23.8 786 GLU B CA 1
ATOM 12420 C C . GLU B 1 786 ? 5.668 21.859 -19.891 1 23.8 786 GLU B C 1
ATOM 12422 O O . GLU B 1 786 ? 4.961 22.297 -20.797 1 23.8 786 GLU B O 1
ATOM 12427 N N . GLU B 1 787 ? 5.676 22.875 -18.953 1 22.66 787 GLU B N 1
ATOM 12428 C CA . GLU B 1 787 ? 5.91 24.203 -19.516 1 22.66 787 GLU B CA 1
ATOM 12429 C C . GLU B 1 787 ? 7.258 24.266 -20.219 1 22.66 787 GLU B C 1
ATOM 12431 O O . GLU B 1 787 ? 8.234 23.656 -19.766 1 22.66 787 GLU B O 1
ATOM 12436 N N . GLU B 1 788 ? 7.352 24.703 -21.5 1 22.03 788 GLU B N 1
ATOM 12437 C CA . GLU B 1 788 ? 8.383 24.984 -22.484 1 22.03 788 GLU B CA 1
ATOM 12438 C C . GLU B 1 788 ? 9.422 25.953 -21.953 1 22.03 788 GLU B C 1
ATOM 12440 O O . GLU B 1 788 ? 9.078 27.047 -21.5 1 22.03 788 GLU B O 1
ATOM 12445 N N . GLU B 1 789 ? 10.555 25.531 -21.344 1 22.14 789 GLU B N 1
ATOM 12446 C CA . GLU B 1 789 ? 11.688 26.375 -20.984 1 22.14 789 GLU B CA 1
ATOM 12447 C C . GLU B 1 789 ? 12.211 27.156 -22.188 1 22.14 789 GLU B C 1
ATOM 12449 O O . GLU B 1 789 ? 12.555 26.562 -23.203 1 22.14 789 GLU B O 1
ATOM 12454 N N . GLU B 1 790 ? 11.766 28.422 -22.422 1 21.17 790 GLU B N 1
ATOM 12455 C CA . GLU B 1 790 ? 12.43 29.344 -23.344 1 21.17 790 GLU B CA 1
ATOM 12456 C C . GLU B 1 790 ? 13.906 29.5 -22.984 1 21.17 790 GLU B C 1
ATOM 12458 O O . GLU B 1 790 ? 14.273 29.484 -21.812 1 21.17 790 GLU B O 1
ATOM 12463 N N . ASP B 1 791 ? 14.898 29.375 -23.953 1 20.8 791 ASP B N 1
ATOM 12464 C CA . ASP B 1 791 ? 16.344 29.406 -24.172 1 20.8 791 ASP B CA 1
ATOM 12465 C C . ASP B 1 791 ? 16.922 30.75 -23.734 1 20.8 791 ASP B C 1
ATOM 12467 O O . ASP B 1 791 ? 16.641 31.781 -24.359 1 20.8 791 ASP B O 1
ATOM 12471 N N . MET B 1 792 ? 16.844 31.312 -22.531 1 20.06 792 MET B N 1
ATOM 12472 C CA . MET B 1 792 ? 17.547 32.594 -22.391 1 20.06 792 MET B CA 1
ATOM 12473 C C . MET B 1 792 ? 19.047 32.406 -22.641 1 20.06 792 MET B C 1
ATOM 12475 O O . MET B 1 792 ? 19.672 31.516 -22.062 1 20.06 792 MET B O 1
ATOM 12479 N N . VAL B 1 793 ? 19.625 32.906 -23.891 1 20.92 793 VAL B N 1
ATOM 12480 C CA . VAL B 1 793 ? 20.938 33.094 -24.516 1 20.92 793 VAL B CA 1
ATOM 12481 C C . VAL B 1 793 ? 21.766 34.062 -23.656 1 20.92 793 VAL B C 1
ATOM 12483 O O . VAL B 1 793 ? 21.391 35.188 -23.438 1 20.92 793 VAL B O 1
ATOM 12486 N N . PHE B 1 794 ? 22.188 33.875 -22.438 1 19.53 794 PHE B N 1
ATOM 12487 C CA . PHE B 1 794 ? 23.172 34.781 -21.875 1 19.53 794 PHE B CA 1
ATOM 12488 C C . PHE B 1 794 ? 24.469 34.75 -22.688 1 19.53 794 PHE B C 1
ATOM 12490 O O . PHE B 1 794 ? 25 33.688 -22.969 1 19.53 794 PHE B O 1
ATOM 12497 N N . VAL B 1 795 ? 24.672 35.812 -23.609 1 21.09 795 VAL B N 1
ATOM 12498 C CA . VAL B 1 795 ? 25.812 36.344 -24.344 1 21.09 795 VAL B CA 1
ATOM 12499 C C . VAL B 1 795 ? 26.938 36.688 -23.375 1 21.09 795 VAL B C 1
ATOM 12501 O O . VAL B 1 795 ? 26.703 37.375 -22.375 1 21.09 795 VAL B O 1
ATOM 12504 N N . ALA B 1 796 ? 28.047 35.938 -23.297 1 20.58 796 ALA B N 1
ATOM 12505 C CA . ALA B 1 796 ? 29.359 36.188 -22.75 1 20.58 796 ALA B CA 1
ATOM 12506 C C . ALA B 1 796 ? 29.953 37.469 -23.359 1 20.58 796 ALA B C 1
ATOM 12508 O O . ALA B 1 796 ? 30.125 37.562 -24.578 1 20.58 796 ALA B O 1
ATOM 12509 N N . ASP B 1 797 ? 29.422 38.719 -23.078 1 19.67 797 ASP B N 1
ATOM 12510 C CA . ASP B 1 797 ? 30.266 39.875 -23.375 1 19.67 797 ASP B CA 1
ATOM 12511 C C . ASP B 1 797 ? 31.609 39.781 -22.688 1 19.67 797 ASP B C 1
ATOM 12513 O O . ASP B 1 797 ? 31.688 39.375 -21.516 1 19.67 797 ASP B O 1
ATOM 12517 N N . LEU B 1 798 ? 32.625 39.938 -23.562 1 19.52 798 LEU B N 1
ATOM 12518 C CA . LEU B 1 798 ? 33.906 40.625 -23.391 1 19.52 798 LEU B CA 1
ATOM 12519 C C . LEU B 1 798 ? 33.719 42.094 -23.031 1 19.52 798 LEU B C 1
ATOM 12521 O O . LEU B 1 798 ? 32.812 42.75 -23.578 1 19.52 798 LEU B O 1
#

Nearest PDB structures (foldseek):
  6xlh-assembly1_A  TM=9.139E-01  e=1.077E-54  Saccharomyces cerevisiae S288C
  6xlf-assembly1_A  TM=9.178E-01  e=2.128E-54  Saccharomyces cerevisiae S288C
  6xlf-assembly1_B  TM=9.191E-01  e=3.410E-54  Saccharomyces cerevisiae S288C
  6xld-assembly1_B  TM=9.156E-01  e=1.404E-53  Saccharomyces cerevisiae S288C
  6xlb-assembly1_B  TM=8.728E-01  e=2.561E-31  Saccharomyces cerevisiae S288C

InterPro domains:
  IPR001404 Heat shock protein Hsp90 family [MF_00505] (28-720)
  IPR001404 Heat shock protein Hsp90 family [NF003555] (31-718)
  IPR001404 Heat shock protein Hsp90 family [PF00183] (211-739)
  IPR001404 Heat shock protein Hsp90 family [PIRSF002583] (28-749)
  IPR001404 Heat shock protein Hsp90 family [PTHR11528] (25-746)
  IPR020568 Ribosomal protein uS5 domain 2-type superfamily [SSF54211] (274-558)
  IPR020575 Heat shock protein Hsp90, N-terminal [PR00775] (31-51)
  IPR020575 Heat shock protein Hsp90, N-terminal [PR00775] (52-74)
  IPR020575 Heat shock protein Hsp90, N-terminal [PR00775] (100-117)
  IPR020575 Heat shock protein Hsp90, N-terminal [PR00775] (118-135)
  IPR020575 Heat shock protein Hsp90, N-terminal [PR00775] (144-166)
  IPR020575 Heat shock protein Hsp90, N-terminal [PR00775] (214-232)
  IPR020575 Heat shock protein Hsp90, N-terminal [cd16927] (40-228)
  IPR036890 Histidine kinase/HSP90-like ATPase superfamily [G3DSA:3.30.565.10] (20-251)
  IPR036890 Histidine kinase/HSP90-like ATPase superfamily [SSF55874] (30-235)
  IPR037196 HSP90, C-terminal domain [G3DSA:1.20.120.790] (572-724)
  IPR037196 HSP90, C-terminal domain [SSF110942] (586-720)